Protein AF-0000000083226614 (afdb_homodimer)

Organism: NCBI:txid56615

Solvent-accessible surface area (backbone atoms only — not comparable to full-atom values): 117860 Å² total; per-residue (Å²): 135,81,72,76,72,75,91,71,61,39,68,37,59,48,90,74,32,33,77,34,69,35,83,46,102,81,40,79,36,72,7,38,76,22,44,64,67,56,41,52,57,59,54,60,73,67,62,75,85,72,86,78,82,86,83,80,86,72,86,83,85,83,72,85,82,83,82,82,84,81,75,95,75,78,76,83,79,73,79,79,79,78,76,85,76,79,77,75,87,82,70,89,75,77,75,97,85,63,54,74,43,87,24,65,88,64,47,77,82,81,68,59,80,87,43,48,75,39,50,53,55,46,49,56,50,46,44,38,38,56,75,66,53,44,50,71,67,56,48,34,51,48,41,53,49,48,52,51,47,52,49,46,48,31,47,74,72,40,66,90,55,66,86,71,63,80,78,61,67,67,43,69,69,56,41,36,54,76,66,65,23,68,68,72,70,46,62,25,30,17,24,81,83,60,34,37,70,39,78,59,84,56,82,69,78,58,63,75,42,44,32,62,46,63,64,43,89,84,42,90,59,69,58,72,61,43,68,22,38,43,59,42,68,60,64,72,72,77,78,76,62,84,85,66,54,58,60,40,78,36,56,70,27,50,37,44,32,35,52,63,68,61,52,48,35,50,47,43,43,34,85,65,42,71,60,40,45,48,50,61,76,72,57,74,94,63,84,62,22,66,32,48,79,59,3,49,52,54,60,58,40,54,44,89,91,41,92,52,36,40,63,77,40,87,48,42,40,39,24,35,39,32,49,53,71,43,35,72,54,44,50,47,67,39,60,26,29,31,27,45,36,34,37,30,43,63,40,33,51,78,40,50,24,76,37,64,59,50,45,43,64,37,32,31,45,54,53,55,55,75,72,49,49,71,29,43,40,41,65,43,41,70,59,52,54,51,44,55,49,25,51,76,32,33,29,33,49,32,31,54,92,35,66,82,28,52,60,34,28,41,44,76,60,33,44,41,35,51,66,72,51,44,22,34,57,64,16,38,37,52,81,87,34,51,29,36,48,74,56,33,68,48,43,58,89,52,49,70,64,65,66,82,78,77,53,55,66,50,47,63,68,62,50,53,48,48,34,50,52,41,59,65,40,92,43,71,68,52,30,52,50,44,27,56,71,68,18,43,41,80,29,61,56,69,73,38,90,83,61,44,75,54,70,32,55,60,75,29,46,53,58,33,42,44,62,30,46,48,44,46,42,43,60,71,50,42,28,57,43,48,79,76,64,59,84,76,91,72,89,79,81,81,87,75,88,76,90,78,74,91,74,83,76,72,73,79,72,79,72,80,73,74,81,80,77,84,69,74,68,58,58,58,56,49,59,58,60,58,67,61,61,85,69,66,81,74,80,70,81,78,76,81,74,83,43,60,80,76,81,84,85,82,82,85,84,73,84,66,82,73,67,77,60,70,47,72,59,43,56,65,64,63,85,71,73,57,62,47,62,69,68,67,76,50,67,58,64,70,62,43,69,55,81,70,62,78,64,89,83,65,73,57,49,45,73,65,58,49,49,51,50,31,49,49,59,70,58,40,34,51,36,83,72,53,70,73,63,66,67,53,68,40,43,74,50,57,34,82,78,50,61,63,32,52,47,44,41,51,66,48,50,50,55,48,50,51,52,53,28,45,73,69,74,56,55,67,58,65,69,59,47,52,30,52,49,22,45,42,36,27,48,48,52,52,54,24,63,51,38,41,74,62,54,29,52,52,34,51,54,27,46,39,49,23,53,50,47,47,39,70,76,34,72,88,55,77,63,54,72,40,58,52,59,56,71,47,48,46,61,47,30,51,38,42,10,19,44,57,76,56,31,52,65,68,57,53,50,50,50,53,57,53,63,64,52,86,70,86,85,42,73,64,51,41,43,53,54,41,50,48,48,50,40,26,40,18,40,47,60,49,54,47,64,40,86,80,45,52,70,73,51,46,58,49,42,51,70,73,37,75,53,75,65,54,75,58,80,65,80,52,74,64,40,70,53,58,66,72,60,46,53,50,47,50,52,50,47,36,69,75,41,66,88,47,44,66,35,52,65,84,64,58,59,89,66,74,88,53,87,66,56,43,69,47,67,58,39,27,29,69,42,64,63,45,64,55,96,91,36,67,39,25,14,38,83,76,33,56,15,34,10,24,32,31,28,53,56,96,89,37,84,42,40,29,36,25,67,40,31,33,34,57,69,43,60,40,64,79,61,79,66,54,34,33,37,27,37,38,37,45,69,52,73,51,82,48,69,90,48,71,60,59,48,55,32,42,34,40,82,49,92,54,75,47,78,46,47,63,84,34,51,72,45,58,19,31,41,32,64,79,97,49,34,36,36,35,43,73,63,66,60,75,59,77,44,74,136,84,64,76,76,74,93,71,62,40,69,40,60,49,91,74,32,36,77,33,67,37,82,46,102,73,42,77,38,70,8,41,75,25,43,63,69,58,40,50,53,57,51,57,72,66,61,73,88,79,81,87,76,89,83,86,86,72,79,87,74,81,85,76,81,81,80,82,84,80,74,93,75,73,76,80,75,74,80,79,78,78,78,84,75,79,78,78,87,83,68,90,74,75,75,96,84,63,54,74,45,87,25,65,89,64,49,76,83,81,71,61,81,89,43,49,74,40,52,51,57,45,50,56,51,46,44,38,38,57,75,67,52,44,50,71,67,57,49,34,52,48,42,53,50,47,52,52,48,51,50,47,49,32,47,74,72,38,66,87,55,64,84,72,64,78,77,61,68,66,43,68,69,57,41,36,55,76,68,66,22,69,66,72,70,47,64,26,31,18,25,81,83,59,34,39,70,39,79,60,84,56,82,69,77,58,66,76,44,42,33,63,48,64,57,45,88,84,41,89,56,69,57,73,61,42,68,22,40,43,59,42,66,63,67,73,70,78,78,78,62,83,86,68,54,58,60,40,79,36,55,70,29,51,38,44,33,35,52,64,67,61,52,49,36,48,49,42,44,35,84,66,43,71,60,41,45,48,50,60,76,72,56,72,93,62,86,60,22,66,31,46,78,59,4,51,50,54,60,56,38,56,45,89,91,42,91,50,37,39,64,77,40,89,48,44,41,40,26,34,38,32,48,53,71,43,33,71,53,45,51,46,70,39,61,26,29,30,27,45,37,33,38,31,43,63,40,33,51,80,41,49,24,77,37,63,60,49,44,43,62,38,30,32,45,55,52,54,54,75,71,51,48,70,28,44,40,41,64,44,43,69,60,53,54,52,44,54,48,25,52,77,32,33,31,34,48,32,31,56,91,34,66,82,28,52,61,35,27,38,43,76,59,34,44,40,34,51,66,72,50,44,20,35,56,64,17,39,38,53,80,88,33,51,32,36,47,73,54,33,70,48,41,55,88,52,48,69,62,63,67,81,78,78,54,56,65,51,45,63,67,62,49,53,50,46,34,50,52,41,60,65,41,90,42,70,68,53,29,51,50,44,26,56,72,68,17,43,41,78,29,61,57,68,72,39,90,82,59,44,75,55,70,32,55,62,75,28,48,54,57,33,42,43,62,30,45,47,44,46,43,43,60,72,49,42,27,58,42,47,79,77,65,60,85,77,93,74,91,83,81,79,87,74,86,73,87,72,82,78,77,84,76,71,72,76,73,78,69,80,69,74,82,75,83,73,83,68,82,50,69,38,73,46,64,60,62,51,72,79,58,78,75,68,82,68,80,74,83,74,75,85,62,81,40,45,58,34,26,75,34,81,79,86,88,79,86,71,84,76,69,78,64,72,45,72,55,38,56,66,65,64,84,68,73,58,61,46,62,67,67,66,75,50,68,59,63,71,63,44,70,52,81,71,61,78,64,88,82,66,74,58,50,44,73,65,57,49,50,51,50,32,50,49,59,69,59,40,35,51,35,82,81,53,72,71,65,65,65,53,69,37,44,76,50,58,34,82,79,51,61,61,32,53,47,45,42,49,65,47,50,50,54,48,52,50,52,52,27,44,72,68,74,56,54,67,59,65,68,58,47,52,30,51,50,22,46,42,36,28,48,49,52,51,52,22,62,49,36,41,74,63,54,29,53,52,35,51,54,27,47,39,48,22,52,48,47,47,39,69,75,34,71,89,56,79,61,54,71,41,58,52,60,56,70,48,46,45,60,47,29,53,38,41,10,18,42,57,74,56,31,52,66,68,56,51,50,50,49,53,58,52,64,64,52,86,69,87,84,41,72,62,52,40,42,53,54,40,50,48,48,50,41,24,41,19,41,47,61,48,54,46,64,41,88,79,48,54,69,72,50,44,58,48,43,51,69,72,38,75,51,74,64,51,75,55,80,67,78,51,74,66,39,76,54,57,67,71,60,46,51,50,48,51,52,49,46,37,69,75,33,66,52,16,44,67,36,53,46,84,67,57,61,86,71,72,89,54,77,50,36,9,21,47,55,53,39,27,30,70,42,62,63,46,62,56,95,93,35,66,39,25,15,40,82,74,33,57,15,32,10,23,31,32,29,51,58,96,87,37,85,42,40,28,36,25,67,39,30,35,33,58,71,43,94,82,64,78,60,79,69,52,34,32,38,28,37,37,37,46,68,53,75,52,85,47,68,90,46,73,61,60,49,56,30,43,35,42,80,49,92,56,74,45,76,46,48,63,84,35,51,71,44,58,19,31,43,32,63,89,95,50,28,37,35,37,44,79,64,61,62,72,62,78,47,61

Secondary structure (DSSP, 8-state):
------TTEEEE-STTTTT-EEEETTEEEESEEEEHHHHHHHHHTT-------------------------------------------------TTPPEE--GGGS-----GGGHHHHHHHHHHHHHHHTS---HHHHHHHHHHHHHHHHHHHHHH-GGGGGGSPPPPS-HHHHHHHTT-PPP-EEEEE-TTT--EEES-S----S--B------TT--S-----B-EEEEE----SSS-GGG--EEEEESSEEEE--HHHHHHHHTTSTTHHHHHTGGGG----SSB-SGGGSHHHHH-B-TT-SSBGGGSTTEEEEEEEEEEEETTTTSS---EEEEEEEEETTS-HHHHTSGGGEEEEEEE--SSPPPHHHHHHHTHHHHHHHHHHHH-EEES--SS-TT-EEEEEEEEEEES-HHHHHHHHTB--TTSTT--SSB---GGGTT---TT-SPBP-HHHHHHHHHHHHH-SSHHHHHHHHHHHSB---GGGGSTT--TTTSB---HIIIIIIIIIHHIIIIII--SGGGTS--------S------------------------TTHHHHHHHHHTTTTT---------------------------------------S-----------TTTTT--------TTS----HHHHHHHHHHHHHEE--TTSPPPPTTTTSGGG-PPPHHHHHHIIIIIHHHHHHHHHHTT-PPPHHHHHHHHHHHHHHHHHT-S-B-HHHHHHHHHHHHHHHHHHHHH-TTSPPPHHHHHHTTHHHHHHHHS-GGGG-SHHHHHHHHHHHTS---S-TTTHHHHHHHHHHHHHHHHHHTT-TTS-HHHHHHHHHHTT----GGG--PPPEEPPHHHHHHHHHHHHHH-TTSEEE-TTT--S----TTEEEPPSEEEE-SEEEETTEEEE-TTT-HHHHEEEEEETTEEEEEEEEEEEEE--TT--S-S-EEEEEEEEE-S-S-TT-GGG-EEEEEE-S--EEEEGGGEEEE-EEE-TTSEEEE----------/------TTEEEE-STTTTT-EEEETTEEEESEEEEHHHHHHHHHHS-------------------------------------------------TTPPEEP-GGGS-----GGGHHHHHHHHHHHHHHHTS---HHHHHHHHHHHHHHHHHHHHHH-GGGGGGSPPPPS-HHHHHHHTT-PPP-EEEEE-TTT--EEES-S----S--B------TT--S-----B-EEEEE----SSS-GGG--EEEEESSEEEE--HHHHHHHHTTSTTHHHHHTGGGG----SSB-SGGGSHHHHH-B-TT-SSBGGGSTTEEEEEEEEEEEETTTTSS---EEEEEEEEETTS-HHHHTSGGGEEEEEEE--SSPPPHHHHHHHTHHHHHHHHHHHH-EEES--SS-TT-EEEEEEEEEEES-HHHHHHHHTB--TTSTT--SSB---GGGTT---TT-SPBP-HHHHHHHHHHHHH-SSHHHHHHHHHHHSB---GGGGSTT--TTTSB---HIIIIIIIIIHHIIIIII--SGGGTS--------S-S-----------------------S-SSSHHHHSTTSTT---------------------------------------S-----------TTTTT--------TTS----HHHHHHHHHHHHH-B--TTSPPPPTTTTSGGG-PPPHHHHHHIIIIIHHHHHHHHHHTT-PPPHHHHHHHHHHHHHHHHHT-S-B-HHHHHHHHHHHHHHHHHHHHH-TTSPPPHHHHHHTTHHHHHHHHS-GGGG-SHHHHHHHHHHHTS---S-TTTHHHHHHHHHHHHHHHHHHTT-TTS-HHHHHHHHHHTT---------PPPEEPPHHHHHHHHHHHHHH-TTSEEEETTT--S----TTEEEEPSEEEE-SEEEETTEEEE-TTT-STTTEEEEEETTEEEEEEEEEEEEE--TT--S-S-EEEEEEEEEE--S-TT-GGG-EEEEEE-S--EEEEGGGEEEE-EEE-TTSEEEE----------

InterPro domains:
  IPR004242 Transposon, En/Spm-like [PF02992] (293-446)

pLDDT: mean 72.17, std 26.36, range [15.43, 97.94]

Sequence (2052 aa):
MSSSIPRGYVICTCLTCGTKQFMTPNGLRQGVPFTKNKYELHMNKSIPSQATNEIDERNRSNQTYPYKRNSSQNLIQTMPYKIQSSSIPTAPEPSPGIPIFQTEKWANYSWKQNDRHVVFPMVFTSILSLCHKVSRESARFLIESLNIQNKIVISELSPNSIHQLGQIPLSTSTIFDQLNLNPDLDIYACCPDCLYLVGLEREINDPDITCQRHLQRYDLDGPCHSQIGKMKISTNIKEKPREAQESKFEAIQHFVYQPFKSWLGRFLQQPGIEEDISIHLQRGSRSIMTDIWDGYIWKQFTGKNESQPFLSKAGNLAFALYIDWFNAFGKSSRKASLGTLILVCLNLPPEKRLKPENVYVAGILPGPKEPTGTQLNNLLLPLIQELKELWEGVYFSQTFKFPQGTKIRVAMLTVIADLPAIRKIAGFKSHSGTMFCNFCTISKEDRNTVQPFSWRSRNFREHKENIARWLNATSNTQREKIFKETGARYSILEELPYWDPTRMINLDIMHNMILGALKDHAENKLRIAEKDWKDNPRKSKSSDGESSEDSDTEEEIFYHYTEKVIDSRAARILRREAAADLHNLPAKRVSQNPLANTSQHTPSQKGRPVLPPTSNLTERYHDDLDFVPISVDNPSSENQEGYHQSSSDHFKFNPQLLNDLRELIKQTSIPSDWTRVPKNIGEKSHGSLKAAEWLILYKLYIPMLMIIKEKESDPFPEDIFQNTFHLISSLNISTSWTTNSQSGTDFTRHWAKYRQISKEMYPDVDAKPNHHMSTHIPELNMRWGPSPCSATWAYERLNGIFSSFGNNNSVDQIPLTILQNICRLSNLKSLVKYPTAPPEVKQLSSFLEISESSSDDYLGTPIKAEVSIYKCFVEYLRNLNPSIHWLSSYQVNYQGDNPENFVVSPWWIYHPTINWKKKTFTTYEKHQGNSIICYYDQGSSNFGKILAIFTVNDPYKKIKGYFMVINPFDINDSFFPEWPNLNIYQARPTSHQVIIKCEDIDCHCALYMKNGFFLLTKLYLSFFSEMSSSIPRGYVICTCLTCGTKQFMTPNGLRQGVPFTKNKYELHMNKSIPSQATNEIDERNRSNQTYPYKRNSSQNLIQTMPYKIQSSSIPTAPEPSPGIPIFQTEKWANYSWKQNDRHVVFPMVFTSILSLCHKVSRESARFLIESLNIQNKIVISELSPNSIHQLGQIPLSTSTIFDQLNLNPDLDIYACCPDCLYLVGLEREINDPDITCQRHLQRYDLDGPCHSQIGKMKISTNIKEKPREAQESKFEAIQHFVYQPFKSWLGRFLQQPGIEEDISIHLQRGSRSIMTDIWDGYIWKQFTGKNESQPFLSKAGNLAFALYIDWFNAFGKSSRKASLGTLILVCLNLPPEKRLKPENVYVAGILPGPKEPTGTQLNNLLLPLIQELKELWEGVYFSQTFKFPQGTKIRVAMLTVIADLPAIRKIAGFKSHSGTMFCNFCTISKEDRNTVQPFSWRSRNFREHKENIARWLNATSNTQREKIFKETGARYSILEELPYWDPTRMINLDIMHNMILGALKDHAENKLRIAEKDWKDNPRKSKSSDGESSEDSDTEEEIFYHYTEKVIDSRAARILRREAAADLHNLPAKRVSQNPLANTSQHTPSQKGRPVLPPTSNLTERYHDDLDFVPISVDNPSSENQEGYHQSSSDHFKFNPQLLNDLRELIKQTSIPSDWTRVPKNIGEKSHGSLKAAEWLILYKLYIPMLMIIKEKESDPFPEDIFQNTFHLISSLNISTSWTTNSQSGTDFTRHWAKYRQISKEMYPDVDAKPNHHMSTHIPELNMRWGPSPCSATWAYERLNGIFSSFGNNNSVDQIPLTILQNICRLSNLKSLVKYPTAPPEVKQLSSFLEISESSSDDYLGTPIKAEVSIYKCFVEYLRNLNPSIHWLSSYQVNYQGDNPENFVVSPWWIYHPTINWKKKTFTTYEKHQGNSIICYYDQGSSNFGKILAIFTVNDPYKKIKGYFMVINPFDINDSFFPEWPNLNIYQARPTSHQVIIKCEDIDCHCALYMKNGFFLLTKLYLSFFSE

Foldseek 3Di:
DDQDDPPFWDFACPPVQQCDWDQGPVGTHGGDTHGPVRNVVVVVVPDPPDPDDDDDPDDDDCPDDDPDPDDPDDDDPPPDPDDDDDCDDDPPDPPPPFAEDELCVLADPDDPPVQCLQLVLLQVLLCCCQVVVDDQVVSLVVLVVSLVVVQVVCCVPPVVCSPPHDGHDNGNVVSLVSRVLFADKFKWQAQPPLGFTDGQPDPCVDQFDFAQVDPDLQDLDGGPRGGFWGFDQPPPPPDDDPVPSGRDTDGPFMWMFGQPVRLVSNLLQFPCNLVQLCVLLVPDADQKFQFLSNFPCVQACPADVDPHHQSNDRQEWEKEWEKDWFALVFPDPDAAIKMWTKIWTRSGALLCGLPLLGIDTGFMHFMRDDHALSSVLNSCVSVLVVLQSLQVWYWYCQGNVRRRTDIHHYYYQEYFYALVVLCSQQFFDDLPAQQHDLFWRHGPVCQLPLDPPPTGTDDQVVLVVLAVQLSPDNDPVSNVVSCRVRRGYDHNQVVRPSDRSNQRYFHFCLCLQQVHVLVCCVCAAANLAPVVPDDDPPDDDDDDDDPDDPDPPPPDPPPPPDDDPDDCVVVVVPVVVPVVPVPDDDQDPDDDDQDDADDDDDDDCPDQPPDRQQNCPQPPPPDQSPRPGPPPVPVVVVPPPRCVVVDPPGHYDDPVLSVVLLVQLVQKAAFPLADHADSNPNYCVSPDDHSRNSLCCLLPRVVVSQLVCVVVVNHDDPLSVLLSLLSNLLVLLQQDSIDRLVSLVSNSVSLSSNSVSVCVSPVPDDDRPSSSNSNCSSVSCNRRNRSNNSHCQSVVVVVSSLSPNDDPPPSSCSRVVSVRSSSSVSSSLSSLSDPPDDPSSVVCNCVVVVDQPWVPPPVAFWTFADPVVQVQVQVVVCVVDVQAAEDEPVPPDVDDPPVRYDYFDRTKGWDQWTQDSNGIAGACVVGVNRFWFWFDDPRDTWIWGWHIKIAGPDSNCPGDAIKTKTFTWDWDDDPCPVRVSSQKTFTDTDDDIHMDGPSGTDGTWMFRPPPTTITRHPPVCSDNSD/DDQDDPPQWDFACPPVQQCDWDQGPVGTDGGHTHGVVVNVVVVVVPDDPDDPDPDDDDDPDDDPDDPDPDDPPDDDPPPDPPDPDDCDDDPPDPPPPFAEDELCVLADPDDPPVQCLQLVLLQVLLCCCQVVVDDQVVSLVVLVVSLVVVQVVCCVPPVVCSPPHDGHDNGNVVSLVSRVLFADKFKWQAQPPLGFTDGQPDPCVDQFDFAQVPQDLARLDGGPRGGFWGFDQPPPPPDDDPVPSGRDTDGPFMWMFGQPVRLVSNLLQFPCNLVQLCVLLVPDADQWFQFLSNFPCNQACPADVDPHHQSNDRQEWEKEWEKDWFALVFPDPDAAIKMWTKIWTRSGALLCGLPLLGIDTGFMHFMRDDHALSSVLNSCVSVLVVLQSLQVWHWYCQGNVRRRTDIHHYYYQEYFYALVVLCSQQFFDDQVAQQHDLFFRHGPVCQLPLDFPPTGTDDQVVQVVLAVQLSPDNDPVSNVVSCRVRRGYDHNQVVRPSDRSNQRYFHFCLCLQQVHVLVCCVCAAANLAPVVPDDDPPDDDDPDDDPDPDDPPPPDPPPPPPDDPDDPVPPPCPVVPPPVVVVDDPPDQDDQFPFDFWADFDDDDPDQPDDRQLNCPQPCPDDQSPRPGPPPVPVVVVPPPRCVVVDPPGHYDDPVLSVVLLVQLVQKAAFPLADHADSNPNYCVSPDDHSRNSLCCLLPRVVVSQLVCVVVVNHDDPLSVLLSLLSNLLVLLQQDSIDRLVSLVSNSVSLSSNSVSVCVSPVPDRDRPSSSNSNCSSVSCNRRNRSNNSHCVSVVVVVSSLSPNDDPPPSSCSRVVSVRSSSSVSSSLSSLSDPPDDPSSVVCNCVVVVDQPWVPPPVAFWDFADPVVQVQVQVVVCVVGVRMAEDESVPPDPDDPPNRRGGFRRTKGWDQWTQDSNGIAGACVVGVNRFWFWFDDPNDTWIWGWHIKIAGPDPVCPGDAIKTKTFTWDWDPDPPPVRVSSQWTFTDTDDDIHMDGPSGTDGTWMFRPDPTTTTRHPPVCSDDSD

Structure (mmCIF, N/CA/C/O backbone):
data_AF-0000000083226614-model_v1
#
loop_
_entity.id
_entity.type
_entity.pdbx_description
1 polymer 'Transposase domain-containing protein'
#
loop_
_atom_site.group_PDB
_atom_site.id
_atom_site.type_symbol
_atom_site.label_atom_id
_atom_site.label_alt_id
_atom_site.label_comp_id
_atom_site.label_asym_id
_atom_site.label_entity_id
_atom_site.label_seq_id
_atom_site.pdbx_PDB_ins_code
_atom_site.Cartn_x
_atom_site.Cartn_y
_atom_site.Cartn_z
_atom_site.occupancy
_atom_site.B_iso_or_equiv
_atom_site.auth_seq_id
_atom_site.auth_comp_id
_atom_site.auth_asym_id
_atom_site.auth_atom_id
_atom_site.pdbx_PDB_model_num
ATOM 1 N N . MET A 1 1 ? 6.727 52.344 -52.844 1 20 1 MET A N 1
ATOM 2 C CA . MET A 1 1 ? 7.195 51.062 -52.281 1 20 1 MET A CA 1
ATOM 3 C C . MET A 1 1 ? 7.742 51.281 -50.875 1 20 1 MET A C 1
ATOM 5 O O . MET A 1 1 ? 8.938 51.5 -50.688 1 20 1 MET A O 1
ATOM 9 N N . SER A 1 2 ? 7.191 51.844 -50.188 1 21.81 2 SER A N 1
ATOM 10 C CA . SER A 1 2 ? 7.453 52.438 -48.875 1 21.81 2 SER A CA 1
ATOM 11 C C . SER A 1 2 ? 7.832 51.375 -47.844 1 21.81 2 SER A C 1
ATOM 13 O O . SER A 1 2 ? 7.176 50.344 -47.75 1 21.81 2 SER A O 1
ATOM 15 N N . SER A 1 3 ? 9.141 51.312 -47.469 1 28.08 3 SER A N 1
ATOM 16 C CA . SER A 1 3 ? 10.109 50.438 -46.781 1 28.08 3 SER A CA 1
ATOM 17 C C . SER A 1 3 ? 9.719 50.25 -45.312 1 28.08 3 SER A C 1
ATOM 19 O O . SER A 1 3 ? 10.203 50.969 -44.438 1 28.08 3 SER A O 1
ATOM 21 N N . SER A 1 4 ? 8.609 49.906 -44.906 1 28.41 4 SER A N 1
ATOM 22 C CA . SER A 1 4 ? 8.086 50.219 -43.594 1 28.41 4 SER A CA 1
ATOM 23 C C . SER A 1 4 ? 8.797 49.406 -42.5 1 28.41 4 SER A C 1
ATOM 25 O O . SER A 1 4 ? 9.102 48.219 -42.688 1 28.41 4 SER A O 1
ATOM 27 N N . ILE A 1 5 ? 9.531 49.969 -41.594 1 33.97 5 ILE A N 1
ATOM 28 C CA . ILE A 1 5 ? 10.242 49.594 -40.406 1 33.97 5 ILE A CA 1
ATOM 29 C C . ILE A 1 5 ? 9.328 48.719 -39.5 1 33.97 5 ILE A C 1
ATOM 31 O O . ILE A 1 5 ? 8.18 49.094 -39.25 1 33.97 5 ILE A O 1
ATOM 35 N N . PRO A 1 6 ? 9.508 47.531 -39.406 1 36.56 6 PRO A N 1
ATOM 36 C CA . PRO A 1 6 ? 8.539 46.781 -38.625 1 36.56 6 PRO A CA 1
ATOM 37 C C . PRO A 1 6 ? 8.258 47.438 -37.25 1 36.56 6 PRO A C 1
ATOM 39 O O . PRO A 1 6 ? 9.141 48.094 -36.688 1 36.56 6 PRO A O 1
ATOM 42 N N . ARG A 1 7 ? 7.172 47.562 -36.562 1 39.53 7 ARG A N 1
ATOM 43 C CA . ARG A 1 7 ? 6.598 48.156 -35.375 1 39.53 7 ARG A CA 1
ATOM 44 C C . ARG A 1 7 ? 7.172 47.5 -34.094 1 39.53 7 ARG A C 1
ATOM 46 O O . ARG A 1 7 ? 7.246 46.281 -34 1 39.53 7 ARG A O 1
ATOM 53 N N . GLY A 1 8 ? 8.023 48.281 -33.188 1 41.53 8 GLY A N 1
ATOM 54 C CA . GLY A 1 8 ? 8.422 48.125 -31.781 1 41.53 8 GLY A CA 1
ATOM 55 C C . GLY A 1 8 ? 9.922 48.156 -31.594 1 41.53 8 GLY A C 1
ATOM 56 O O . GLY A 1 8 ? 10.414 47.906 -30.484 1 41.53 8 GLY A O 1
ATOM 57 N N . TYR A 1 9 ? 10.75 48.25 -32.562 1 52.81 9 TYR A N 1
ATOM 58 C CA . TYR A 1 9 ? 12.188 48.438 -32.438 1 52.81 9 TYR A CA 1
ATOM 59 C C . TYR A 1 9 ? 12.555 49.906 -32.438 1 52.81 9 TYR A C 1
ATOM 61 O O . TYR A 1 9 ? 11.898 50.719 -33.094 1 52.81 9 TYR A O 1
ATOM 69 N N . VAL A 1 10 ? 13.383 50.344 -31.531 1 60.44 10 VAL A N 1
ATOM 70 C CA . VAL A 1 10 ? 14.008 51.656 -31.547 1 60.44 10 VAL A CA 1
ATOM 71 C C . VAL A 1 10 ? 15.43 51.531 -32.094 1 60.44 10 VAL A C 1
ATOM 73 O O . VAL A 1 10 ? 16.172 50.625 -31.719 1 60.44 10 VAL A O 1
ATOM 76 N N . ILE A 1 11 ? 15.781 52.281 -33.062 1 62.53 11 ILE A N 1
ATOM 77 C CA . ILE A 1 11 ? 17.125 52.312 -33.656 1 62.53 11 ILE A CA 1
ATOM 78 C C . ILE A 1 11 ? 18.031 53.188 -32.812 1 62.53 11 ILE A C 1
ATOM 80 O O . ILE A 1 11 ? 17.797 54.406 -32.688 1 62.53 11 ILE A O 1
ATOM 84 N N . CYS A 1 12 ? 18.922 52.719 -31.953 1 59.62 12 CYS A N 1
ATOM 85 C CA . CYS A 1 12 ? 19.891 53.469 -31.172 1 59.62 12 CYS A CA 1
ATOM 86 C C . CYS A 1 12 ? 21.031 53.969 -32.062 1 59.62 12 CYS A C 1
ATOM 88 O O . CYS A 1 12 ? 21.656 53.188 -32.781 1 59.62 12 CYS A O 1
ATOM 90 N N . THR A 1 13 ? 21.172 55.281 -32.188 1 62.84 13 THR A N 1
ATOM 91 C CA . THR A 1 13 ? 22.203 55.938 -33 1 62.84 13 THR A CA 1
ATOM 92 C C . THR A 1 13 ? 23.219 56.625 -32.094 1 62.84 13 THR A C 1
ATOM 94 O O . THR A 1 13 ? 23.797 57.656 -32.469 1 62.84 13 THR A O 1
ATOM 97 N N . CYS A 1 14 ? 23.234 56.094 -30.766 1 52.72 14 CYS A N 1
ATOM 98 C CA . CYS A 1 14 ? 24.141 56.75 -29.812 1 52.72 14 CYS A CA 1
ATOM 99 C C . CYS A 1 14 ? 25.594 56.656 -30.297 1 52.72 14 CYS A C 1
ATOM 101 O O . CYS A 1 14 ? 25.875 56.031 -31.312 1 52.72 14 CYS A O 1
ATOM 103 N N . LEU A 1 15 ? 26.516 57.188 -29.641 1 63.03 15 LEU A N 1
ATOM 104 C CA . LEU A 1 15 ? 27.906 57.375 -30.078 1 63.03 15 LEU A CA 1
ATOM 105 C C . LEU A 1 15 ? 28.531 56.062 -30.469 1 63.03 15 LEU A C 1
ATOM 107 O O . LEU A 1 15 ? 29.375 56 -31.375 1 63.03 15 LEU A O 1
ATOM 111 N N . THR A 1 16 ? 28.062 55 -29.797 1 61.47 16 THR A N 1
ATOM 112 C CA . THR A 1 16 ? 28.656 53.688 -30 1 61.47 16 THR A CA 1
ATOM 113 C C . THR A 1 16 ? 27.906 52.906 -31.062 1 61.47 16 THR A C 1
ATOM 115 O O . THR A 1 16 ? 28.516 52.219 -31.891 1 61.47 16 THR A O 1
ATOM 118 N N . CYS A 1 17 ? 26.531 52.969 -31.047 1 58.41 17 CYS A N 1
ATOM 119 C CA . CYS A 1 17 ? 25.656 52.219 -31.938 1 58.41 17 CYS A CA 1
ATOM 120 C C . CYS A 1 17 ? 25.641 52.844 -33.344 1 58.41 17 CYS A C 1
ATOM 122 O O . CYS A 1 17 ? 25.453 52.125 -34.312 1 58.41 17 CYS A O 1
ATOM 124 N N . GLY A 1 18 ? 25.734 54.188 -33.25 1 61.69 18 GLY A N 1
ATOM 125 C CA . GLY A 1 18 ? 25.656 54.969 -34.469 1 61.69 18 GLY A CA 1
ATOM 126 C C . GLY A 1 18 ? 26.672 54.531 -35.531 1 61.69 18 GLY A C 1
ATOM 127 O O . GLY A 1 18 ? 26.484 54.812 -36.719 1 61.69 18 GLY A O 1
ATOM 128 N N . THR A 1 19 ? 27.797 54.156 -34.938 1 64.44 19 THR A N 1
ATOM 129 C CA . THR A 1 19 ? 28.891 53.844 -35.844 1 64.44 19 THR A CA 1
ATOM 130 C C . THR A 1 19 ? 28.656 52.469 -36.5 1 64.44 19 THR A C 1
ATOM 132 O O . THR A 1 19 ? 29.406 52.062 -37.375 1 64.44 19 THR A O 1
ATOM 135 N N . LYS A 1 20 ? 27.656 51.75 -35.906 1 65.38 20 LYS A N 1
ATOM 136 C CA . LYS A 1 20 ? 27.375 50.406 -36.406 1 65.38 20 LYS A CA 1
ATOM 137 C C . LYS A 1 20 ? 26.234 50.406 -37.406 1 65.38 20 LYS A C 1
ATOM 139 O O . LYS A 1 20 ? 25.422 51.344 -37.406 1 65.38 20 LYS A O 1
ATOM 144 N N . GLN A 1 21 ? 26.312 49.594 -38.281 1 63.88 21 GLN A N 1
ATOM 145 C CA . GLN A 1 21 ? 25.312 49.562 -39.344 1 63.88 21 GLN A CA 1
ATOM 146 C C . GLN A 1 21 ? 24.5 48.25 -39.281 1 63.88 21 GLN A C 1
ATOM 148 O O . GLN A 1 21 ? 25.016 47.219 -38.875 1 63.88 21 GLN A O 1
ATOM 153 N N . PHE A 1 22 ? 23.172 48.312 -39.156 1 58.03 22 PHE A N 1
ATOM 154 C CA . PHE A 1 22 ? 22.453 47.062 -39.188 1 58.03 22 PHE A CA 1
ATOM 155 C C . PHE A 1 22 ? 21.625 46.969 -40.469 1 58.03 22 PHE A C 1
ATOM 157 O O . PHE A 1 22 ? 21.234 47.969 -41.031 1 58.03 22 PHE A O 1
ATOM 164 N N . MET A 1 23 ? 21.5 45.719 -41.031 1 57 23 MET A N 1
ATOM 165 C CA . MET A 1 23 ? 20.906 45.531 -42.375 1 57 23 MET A CA 1
ATOM 166 C C . MET A 1 23 ? 19.391 45.406 -42.281 1 57 23 MET A C 1
ATOM 168 O O . MET A 1 23 ? 18.875 44.656 -41.438 1 57 23 MET A O 1
ATOM 172 N N . THR A 1 24 ? 18.578 46.344 -42.688 1 47.16 24 THR A N 1
ATOM 173 C CA . THR A 1 24 ? 17.125 46.281 -42.875 1 47.16 24 THR A CA 1
ATOM 174 C C . THR A 1 24 ? 16.781 45.781 -44.281 1 47.16 24 THR A C 1
ATOM 176 O O . THR A 1 24 ? 17.609 45.812 -45.188 1 47.16 24 THR A O 1
ATOM 179 N N . PRO A 1 25 ? 15.586 45.125 -44.406 1 49.62 25 PRO A N 1
ATOM 180 C CA . PRO A 1 25 ? 15.195 44.75 -45.781 1 49.62 25 PRO A CA 1
ATOM 181 C C . PRO A 1 25 ? 15.359 45.906 -46.75 1 49.62 25 PRO A C 1
ATOM 183 O O . PRO A 1 25 ? 15.57 45.688 -47.969 1 49.62 25 PRO A O 1
ATOM 186 N N . ASN A 1 26 ? 15.266 47.25 -46.312 1 51.69 26 ASN A N 1
ATOM 187 C CA . ASN A 1 26 ? 15.266 48.406 -47.188 1 51.69 26 ASN A CA 1
ATOM 188 C C . ASN A 1 26 ? 16.641 49.062 -47.25 1 51.69 26 ASN A C 1
ATOM 190 O O . ASN A 1 26 ? 16.781 50.156 -47.781 1 51.69 26 ASN A O 1
ATOM 194 N N . GLY A 1 27 ? 17.672 48.562 -46.75 1 51.41 27 GLY A N 1
ATOM 195 C CA . GLY A 1 27 ? 19.047 49 -46.875 1 51.41 27 GLY A CA 1
ATOM 196 C C . GLY A 1 27 ? 19.781 49.031 -45.562 1 51.41 27 GLY A C 1
ATOM 197 O O . GLY A 1 27 ? 19.266 48.562 -44.531 1 51.41 27 GLY A O 1
ATOM 198 N N . LEU A 1 28 ? 21.125 49.469 -45.656 1 56.75 28 LEU A N 1
ATOM 199 C CA . LEU A 1 28 ? 22 49.594 -44.5 1 56.75 28 LEU A CA 1
ATOM 200 C C . LEU A 1 28 ? 21.547 50.781 -43.625 1 56.75 28 LEU A C 1
ATOM 202 O O . LEU A 1 28 ? 21.312 51.875 -44.125 1 56.75 28 LEU A O 1
ATOM 206 N N . ARG A 1 29 ? 21.078 50.562 -42.594 1 59.62 29 ARG A N 1
ATOM 207 C CA . ARG A 1 29 ? 20.75 51.719 -41.75 1 59.62 29 ARG A CA 1
ATOM 208 C C . ARG A 1 29 ? 21.734 51.812 -40.594 1 59.62 29 ARG A C 1
ATOM 210 O O . ARG A 1 29 ? 22.203 50.812 -40.062 1 59.62 29 ARG A O 1
ATOM 217 N N . GLN A 1 30 ? 22.25 53 -40.5 1 65.19 30 GLN A N 1
ATOM 218 C CA . GLN A 1 30 ? 23.172 53.312 -39.406 1 65.19 30 GLN A CA 1
ATOM 219 C C . GLN A 1 30 ? 22.5 53.156 -38.062 1 65.19 30 GLN A C 1
ATOM 221 O O . GLN A 1 30 ? 21.328 53.5 -37.875 1 65.19 30 GLN A O 1
ATOM 226 N N . GLY A 1 31 ? 23.078 52.531 -37.25 1 58.81 31 GLY A N 1
ATOM 227 C CA . GLY A 1 31 ? 22.578 52.438 -35.906 1 58.81 31 GLY A CA 1
ATOM 228 C C . GLY A 1 31 ? 22.297 51 -35.438 1 58.81 31 GLY A C 1
ATOM 229 O O . GLY A 1 31 ? 22.531 50.062 -36.188 1 58.81 31 GLY A O 1
ATOM 230 N N . VAL A 1 32 ? 22.219 50.688 -34.469 1 65.56 32 VAL A N 1
ATOM 231 C CA . VAL A 1 32 ? 21.984 49.344 -33.938 1 65.56 32 VAL A CA 1
ATOM 232 C C . VAL A 1 32 ? 20.531 49.219 -33.5 1 65.56 32 VAL A C 1
ATOM 234 O O . VAL A 1 32 ? 20.031 50.031 -32.719 1 65.56 32 VAL A O 1
ATOM 237 N N . PRO A 1 33 ? 19.484 48.531 -34.094 1 63.69 33 PRO A N 1
ATOM 238 C CA . PRO A 1 33 ? 18.078 48.469 -33.688 1 63.69 33 PRO A CA 1
ATOM 239 C C . PRO A 1 33 ? 17.891 47.781 -32.344 1 63.69 33 PRO A C 1
ATOM 241 O O . PRO A 1 33 ? 18.438 46.688 -32.094 1 63.69 33 PRO A O 1
ATOM 244 N N . PHE A 1 34 ? 17.453 48.469 -31.312 1 58.88 34 PHE A N 1
ATOM 245 C CA . PHE A 1 34 ? 17.219 48.031 -29.953 1 58.88 34 PHE A CA 1
ATOM 246 C C . PHE A 1 34 ? 15.727 47.812 -29.703 1 58.88 34 PHE A C 1
ATOM 248 O O . PHE A 1 34 ? 14.891 48.5 -30.281 1 58.88 34 PHE A O 1
ATOM 255 N N . THR A 1 35 ? 15.016 46.969 -29.016 1 57 35 THR A N 1
ATOM 256 C CA . THR A 1 35 ? 13.672 47.125 -28.469 1 57 35 THR A CA 1
ATOM 257 C C . THR A 1 35 ? 13.625 48.281 -27.469 1 57 35 THR A C 1
ATOM 259 O O . THR A 1 35 ? 14.664 48.688 -26.938 1 57 35 THR A O 1
ATOM 262 N N . LYS A 1 36 ? 12.664 48.812 -26.969 1 50.03 36 LYS A N 1
ATOM 263 C CA . LYS A 1 36 ? 12.547 50 -26.125 1 50.03 36 LYS A CA 1
ATOM 264 C C . LYS A 1 36 ? 13.375 49.875 -24.859 1 50.03 36 LYS A C 1
ATOM 266 O O . LYS A 1 36 ? 14.109 50.781 -24.484 1 50.03 36 LYS A O 1
ATOM 271 N N . ASN A 1 37 ? 13.305 48.688 -24.375 1 46.28 37 ASN A N 1
ATOM 272 C CA . ASN A 1 37 ? 13.953 48.5 -23.078 1 46.28 37 ASN A CA 1
ATOM 273 C C . ASN A 1 37 ? 15.469 48.375 -23.219 1 46.28 37 ASN A C 1
ATOM 275 O O . ASN A 1 37 ? 16.219 48.969 -22.438 1 46.28 37 ASN A O 1
ATOM 279 N N . LYS A 1 38 ? 15.898 47.781 -24.312 1 57.62 38 LYS A N 1
ATOM 280 C CA . LYS A 1 38 ? 17.344 47.656 -24.5 1 57.62 38 LYS A CA 1
ATOM 281 C C . LYS A 1 38 ? 17.969 49 -24.828 1 57.62 38 LYS A C 1
ATOM 283 O O . LYS A 1 38 ? 19.125 49.281 -24.453 1 57.62 38 LYS A O 1
ATOM 288 N N . TYR A 1 39 ? 17.203 49.75 -25.359 1 54.44 39 TYR A N 1
ATOM 289 C CA . TYR A 1 39 ? 17.641 51.094 -25.719 1 54.44 39 TYR A CA 1
ATOM 290 C C . TYR A 1 39 ? 17.891 51.938 -24.469 1 54.44 39 TYR A C 1
ATOM 292 O O . TYR A 1 39 ? 18.922 52.625 -24.375 1 54.44 39 TYR A O 1
ATOM 300 N N . GLU A 1 40 ? 16.953 51.781 -23.547 1 52.25 40 GLU A N 1
ATOM 301 C CA . GLU A 1 40 ? 17.062 52.562 -22.312 1 52.25 40 GLU A CA 1
ATOM 302 C C . GLU A 1 40 ? 18.297 52.156 -21.516 1 52.25 40 GLU A C 1
ATOM 304 O O . GLU A 1 40 ? 19 53.031 -20.984 1 52.25 40 GLU A O 1
ATOM 309 N N . LEU A 1 41 ? 18.625 50.969 -21.578 1 50.56 41 LEU A N 1
ATOM 310 C CA . LEU A 1 41 ? 19.781 50.469 -20.844 1 50.56 41 LEU A CA 1
ATOM 311 C C . LEU A 1 41 ? 21.078 50.938 -21.484 1 50.56 41 LEU A C 1
ATOM 313 O O . LEU A 1 41 ? 22.031 51.312 -20.781 1 50.56 41 LEU A O 1
ATOM 317 N N . HIS A 1 42 ? 21.047 51 -22.719 1 53.94 42 HIS A N 1
ATOM 318 C CA . HIS A 1 42 ? 22.219 51.5 -23.438 1 53.94 42 HIS A CA 1
ATOM 319 C C . HIS A 1 42 ? 22.5 52.969 -23.109 1 53.94 42 HIS A C 1
ATOM 321 O O . HIS A 1 42 ? 23.656 53.344 -22.875 1 53.94 42 HIS A O 1
ATOM 327 N N . MET A 1 43 ? 21.453 53.781 -23.016 1 46.56 43 MET A N 1
ATOM 328 C CA . MET A 1 43 ? 21.609 55.219 -22.766 1 46.56 43 MET A CA 1
ATOM 329 C C . MET A 1 43 ? 22.109 55.469 -21.359 1 46.56 43 MET A C 1
ATOM 331 O O . MET A 1 43 ? 22.844 56.438 -21.109 1 46.56 43 MET A O 1
ATOM 335 N N . ASN A 1 44 ? 21.562 54.75 -20.438 1 39.62 44 ASN A N 1
ATOM 336 C CA . ASN A 1 44 ? 21.875 55.094 -19.062 1 39.62 44 ASN A CA 1
ATOM 337 C C . ASN A 1 44 ? 23.359 54.875 -18.75 1 39.62 44 ASN A C 1
ATOM 339 O O . ASN A 1 44 ? 23.859 55.375 -17.734 1 39.62 44 ASN A O 1
ATOM 343 N N . LYS A 1 45 ? 24.062 53.938 -19.375 1 38.12 45 LYS A N 1
ATOM 344 C CA . LYS A 1 45 ? 25.469 53.75 -19.047 1 38.12 45 LYS A CA 1
ATOM 345 C C . LYS A 1 45 ? 26.266 55.031 -19.328 1 38.12 45 LYS A C 1
ATOM 347 O O . LYS A 1 45 ? 27.391 55.188 -18.828 1 38.12 45 LYS A O 1
ATOM 352 N N . SER A 1 46 ? 25.844 55.812 -20.266 1 30.22 46 SER A N 1
ATOM 353 C CA . SER A 1 46 ? 26.734 56.906 -20.625 1 30.22 46 SER A CA 1
ATOM 354 C C . SER A 1 46 ? 26.531 58.094 -19.688 1 30.22 46 SER A C 1
ATOM 356 O O . SER A 1 46 ? 27.109 59.156 -19.906 1 30.22 46 SER A O 1
ATOM 358 N N . ILE A 1 47 ? 25.297 58.25 -18.891 1 24.39 47 ILE A N 1
ATOM 359 C CA . ILE A 1 47 ? 25.156 59.594 -18.391 1 24.39 47 ILE A CA 1
ATOM 360 C C . ILE A 1 47 ? 26.094 59.812 -17.219 1 24.39 47 ILE A C 1
ATOM 362 O O . ILE A 1 47 ? 26.094 59.062 -16.25 1 24.39 47 ILE A O 1
ATOM 366 N N . PRO A 1 48 ? 27.047 60.656 -17.391 1 25.8 48 PRO A N 1
ATOM 367 C CA . PRO A 1 48 ? 27.953 61.25 -16.406 1 25.8 48 PRO A CA 1
ATOM 368 C C . PRO A 1 48 ? 27.219 61.938 -15.258 1 25.8 48 PRO A C 1
ATOM 370 O O . PRO A 1 48 ? 26.406 62.812 -15.492 1 25.8 48 PRO A O 1
ATOM 373 N N . SER A 1 49 ? 26.531 61.156 -14.32 1 22.61 49 SER A N 1
ATOM 374 C CA . SER A 1 49 ? 25.656 61.781 -13.32 1 22.61 49 SER A CA 1
ATOM 375 C C . SER A 1 49 ? 26.281 63 -12.727 1 22.61 49 SER A C 1
ATOM 377 O O . SER A 1 49 ? 27.344 62.938 -12.109 1 22.61 49 SER A O 1
ATOM 379 N N . GLN A 1 50 ? 26.062 64.188 -13.328 1 18.5 50 GLN A N 1
ATOM 380 C CA . GLN A 1 50 ? 26.281 65.562 -12.992 1 18.5 50 GLN A CA 1
ATOM 381 C C . GLN A 1 50 ? 25.672 65.938 -11.641 1 18.5 50 GLN A C 1
ATOM 383 O O . GLN A 1 50 ? 24.578 65.438 -11.305 1 18.5 50 GLN A O 1
ATOM 388 N N . ALA A 1 51 ? 26.406 66.562 -10.688 1 20.97 51 ALA A N 1
ATOM 389 C CA . ALA A 1 51 ? 26.344 67.188 -9.367 1 20.97 51 ALA A CA 1
ATOM 390 C C . ALA A 1 51 ? 25.281 68.25 -9.328 1 20.97 51 ALA A C 1
ATOM 392 O O . ALA A 1 51 ? 25.188 69 -8.352 1 20.97 51 ALA A O 1
ATOM 393 N N . THR A 1 52 ? 24.188 68.25 -10.312 1 18.97 52 THR A N 1
ATOM 394 C CA . THR A 1 52 ? 23.609 69.625 -10.359 1 18.97 52 THR A CA 1
ATOM 395 C C . THR A 1 52 ? 23.094 70 -8.984 1 18.97 52 THR A C 1
ATOM 397 O O . THR A 1 52 ? 22.844 69.188 -8.133 1 18.97 52 THR A O 1
ATOM 400 N N . ASN A 1 53 ? 22.5 71.312 -8.828 1 18.62 53 ASN A N 1
ATOM 401 C CA . ASN A 1 53 ? 22.109 72.5 -8.133 1 18.62 53 ASN A CA 1
ATOM 402 C C . ASN A 1 53 ? 20.859 72.312 -7.277 1 18.62 53 ASN A C 1
ATOM 404 O O . ASN A 1 53 ? 20.047 71.438 -7.57 1 18.62 53 ASN A O 1
ATOM 408 N N . GLU A 1 54 ? 20.641 73 -6.055 1 21.44 54 GLU A N 1
ATOM 409 C CA . GLU A 1 54 ? 20.016 73.188 -4.754 1 21.44 54 GLU A CA 1
ATOM 410 C C . GLU A 1 54 ? 18.531 73.562 -4.898 1 21.44 54 GLU A C 1
ATOM 412 O O . GLU A 1 54 ? 17.844 73.75 -3.902 1 21.44 54 GLU A O 1
ATOM 417 N N . ILE A 1 55 ? 17.844 73.375 -6.164 1 18.83 55 ILE A N 1
ATOM 418 C CA . ILE A 1 55 ? 16.734 74.312 -6.285 1 18.83 55 ILE A CA 1
ATOM 419 C C . ILE A 1 55 ? 15.734 74.062 -5.164 1 18.83 55 ILE A C 1
ATOM 421 O O . ILE A 1 55 ? 15.539 72.938 -4.73 1 18.83 55 ILE A O 1
ATOM 425 N N . ASP A 1 56 ? 14.992 75.125 -4.73 1 18.55 56 ASP A N 1
ATOM 426 C CA . ASP A 1 56 ? 14.102 75.875 -3.838 1 18.55 56 ASP A CA 1
ATOM 427 C C . ASP A 1 56 ? 12.695 75.312 -3.852 1 18.55 56 ASP A C 1
ATOM 429 O O . ASP A 1 56 ? 12.141 75.062 -4.918 1 18.55 56 ASP A O 1
ATOM 433 N N . GLU A 1 57 ? 12.188 74.688 -2.779 1 18.3 57 GLU A N 1
ATOM 434 C CA . GLU A 1 57 ? 11.078 73.875 -2.25 1 18.3 57 GLU A CA 1
ATOM 435 C C . GLU A 1 57 ? 9.75 74.625 -2.43 1 18.3 57 GLU A C 1
ATOM 437 O O . GLU A 1 57 ? 8.75 74.25 -1.797 1 18.3 57 GLU A O 1
ATOM 442 N N . ARG A 1 58 ? 9.75 75.812 -3.037 1 20.36 58 ARG A N 1
ATOM 443 C CA . ARG A 1 58 ? 8.578 76.688 -2.855 1 20.36 58 ARG A CA 1
ATOM 444 C C . ARG A 1 58 ? 7.305 75.938 -3.293 1 20.36 58 ARG A C 1
ATOM 446 O O . ARG A 1 58 ? 7.367 74.875 -3.824 1 20.36 58 ARG A O 1
ATOM 453 N N . ASN A 1 59 ? 6.48 76.438 -4.238 1 18.59 59 ASN A N 1
ATOM 454 C CA . ASN A 1 59 ? 5.07 76.812 -4.25 1 18.59 59 ASN A CA 1
ATOM 455 C C . ASN A 1 59 ? 4.207 75.688 -4.848 1 18.59 59 ASN A C 1
ATOM 457 O O . ASN A 1 59 ? 3.074 75.5 -4.418 1 18.59 59 ASN A O 1
ATOM 461 N N . ARG A 1 60 ? 4.449 75.125 -6.172 1 17.95 60 ARG A N 1
ATOM 462 C CA . ARG A 1 60 ? 3.508 75.188 -7.285 1 17.95 60 ARG A CA 1
ATOM 463 C C . ARG A 1 60 ? 2.506 74 -7.191 1 17.95 60 ARG A C 1
ATOM 465 O O . ARG A 1 60 ? 2.789 73 -6.574 1 17.95 60 ARG A O 1
ATOM 472 N N . SER A 1 61 ? 1.268 74.125 -8 1 18.73 61 SER A N 1
ATOM 473 C CA . SER A 1 61 ? -0.15 73.938 -8.297 1 18.73 61 SER A CA 1
ATOM 474 C C . SER A 1 61 ? -0.4 72.625 -9.047 1 18.73 61 SER A C 1
ATOM 476 O O . SER A 1 61 ? 0.019 72.5 -10.195 1 18.73 61 SER A O 1
ATOM 478 N N . ASN A 1 62 ? -0.15 71.562 -8.57 1 17.23 62 ASN A N 1
ATOM 479 C CA . ASN A 1 62 ? 0.037 70.188 -9.156 1 17.23 62 ASN A CA 1
ATOM 480 C C . ASN A 1 62 ? -1.211 69.75 -9.898 1 17.23 62 ASN A C 1
ATOM 482 O O . ASN A 1 62 ? -2.227 69.438 -9.273 1 17.23 62 ASN A O 1
ATOM 486 N N . GLN A 1 63 ? -1.506 70.188 -11.156 1 17.53 63 GLN A N 1
ATOM 487 C CA . GLN A 1 63 ? -2.609 70.062 -12.109 1 17.53 63 GLN A CA 1
ATOM 488 C C . GLN A 1 63 ? -2.82 68.688 -12.594 1 17.53 63 GLN A C 1
ATOM 490 O O . GLN A 1 63 ? -2.965 68.438 -13.789 1 17.53 63 GLN A O 1
ATOM 495 N N . THR A 1 64 ? -2.43 67.562 -12.062 1 17.44 64 THR A N 1
ATOM 496 C CA . THR A 1 64 ? -2.342 66.438 -12.93 1 17.44 64 THR A CA 1
ATOM 497 C C . THR A 1 64 ? -3.719 66 -13.469 1 17.44 64 THR A C 1
ATOM 499 O O . THR A 1 64 ? -4.727 66.188 -12.773 1 17.44 64 THR A O 1
ATOM 502 N N . TYR A 1 65 ? -3.891 65.625 -14.805 1 17.3 65 TYR A N 1
ATOM 503 C CA . TYR A 1 65 ? -4.844 65.438 -15.891 1 17.3 65 TYR A CA 1
ATOM 504 C C . TYR A 1 65 ? -5.789 64.25 -15.586 1 17.3 65 TYR A C 1
ATOM 506 O O . TYR A 1 65 ? -5.406 63.312 -14.906 1 17.3 65 TYR A O 1
ATOM 514 N N . PRO A 1 66 ? -7.184 64.188 -15.992 1 18.59 66 PRO A N 1
ATOM 515 C CA . PRO A 1 66 ? -8.5 63.594 -15.773 1 18.59 66 PRO A CA 1
ATOM 516 C C . PRO A 1 66 ? -8.656 62.25 -16.484 1 18.59 66 PRO A C 1
ATOM 518 O O . PRO A 1 66 ? -9.031 62.188 -17.656 1 18.59 66 PRO A O 1
ATOM 521 N N . TYR A 1 67 ? -7.766 61.281 -16.484 1 17.3 67 TYR A N 1
ATOM 522 C CA . TYR A 1 67 ? -7.906 60.219 -17.453 1 17.3 67 TYR A CA 1
ATOM 523 C C . TYR A 1 67 ? -9.242 59.5 -17.281 1 17.3 67 TYR A C 1
ATOM 525 O O . TYR A 1 67 ? -9.578 59.062 -16.188 1 17.3 67 TYR A O 1
ATOM 533 N N . LYS A 1 68 ? -10.258 59.562 -18.125 1 18.39 68 LYS A N 1
ATOM 534 C CA . LYS A 1 68 ? -11.641 59.156 -18.328 1 18.39 68 LYS A CA 1
ATOM 535 C C . LYS A 1 68 ? -11.758 57.625 -18.438 1 18.39 68 LYS A C 1
ATOM 537 O O . LYS A 1 68 ? -11.047 57 -19.219 1 18.39 68 LYS A O 1
ATOM 542 N N . ARG A 1 69 ? -12.422 56.906 -17.438 1 18.14 69 ARG A N 1
ATOM 543 C CA . ARG A 1 69 ? -12.898 55.594 -17 1 18.14 69 ARG A CA 1
ATOM 544 C C . ARG A 1 69 ? -13.82 54.969 -18.062 1 18.14 69 ARG A C 1
ATOM 546 O O . ARG A 1 69 ? -15.008 55.281 -18.109 1 18.14 69 ARG A O 1
ATOM 553 N N . ASN A 1 70 ? -13.453 54.844 -19.375 1 17.06 70 ASN A N 1
ATOM 554 C CA . ASN A 1 70 ? -14.445 54.406 -20.344 1 17.06 70 ASN A CA 1
ATOM 555 C C . ASN A 1 70 ? -15.047 53.031 -19.984 1 17.06 70 ASN A C 1
ATOM 557 O O . ASN A 1 70 ? -14.375 52.219 -19.375 1 17.06 70 ASN A O 1
ATOM 561 N N . SER A 1 71 ? -16.5 52.719 -20.203 1 18.44 71 SER A N 1
ATOM 562 C CA . SER A 1 71 ? -17.719 51.938 -19.938 1 18.44 71 SER A CA 1
ATOM 563 C C . SER A 1 71 ? -17.688 50.594 -20.641 1 18.44 71 SER A C 1
ATOM 565 O O . SER A 1 71 ? -18.719 49.938 -20.75 1 18.44 71 SER A O 1
ATOM 567 N N . SER A 1 72 ? -16.641 49.938 -20.906 1 17.52 72 SER A N 1
ATOM 568 C CA . SER A 1 72 ? -16.734 48.875 -21.906 1 17.52 72 SER A CA 1
ATOM 569 C C . SER A 1 72 ? -17.781 47.844 -21.5 1 17.52 72 SER A C 1
ATOM 571 O O . SER A 1 72 ? -17.641 47.188 -20.469 1 17.52 72 SER A O 1
ATOM 573 N N . GLN A 1 73 ? -19.203 47.781 -21.844 1 17.72 73 GLN A N 1
ATOM 574 C CA . GLN A 1 73 ? -20.562 47.25 -21.797 1 17.72 73 GLN A CA 1
ATOM 575 C C . GLN A 1 73 ? -20.594 45.781 -22.188 1 17.72 73 GLN A C 1
ATOM 577 O O . GLN A 1 73 ? -21.297 44.969 -21.562 1 17.72 73 GLN A O 1
ATOM 582 N N . ASN A 1 74 ? -20.281 45.344 -23.359 1 17.92 74 ASN A N 1
ATOM 583 C CA . ASN A 1 74 ? -21.203 44.531 -24.172 1 17.92 74 ASN A CA 1
ATOM 584 C C . ASN A 1 74 ? -21.312 43.125 -23.672 1 17.92 74 ASN A C 1
ATOM 586 O O . ASN A 1 74 ? -22.406 42.562 -23.578 1 17.92 74 ASN A O 1
ATOM 590 N N . LEU A 1 75 ? -20.281 42.188 -23.844 1 18.17 75 LEU A N 1
ATOM 591 C CA . LEU A 1 75 ? -20.531 41.031 -24.688 1 18.17 75 LEU A CA 1
ATOM 592 C C . LEU A 1 75 ? -21.078 39.875 -23.875 1 18.17 75 LEU A C 1
ATOM 594 O O . LEU A 1 75 ? -21.453 38.844 -24.422 1 18.17 75 LEU A O 1
ATOM 598 N N . ILE A 1 76 ? -20.844 39.688 -22.562 1 18.05 76 ILE A N 1
ATOM 599 C CA . ILE A 1 76 ? -21.094 38.312 -22.188 1 18.05 76 ILE A CA 1
ATOM 600 C C . ILE A 1 76 ? -22.609 38.094 -22.078 1 18.05 76 ILE A C 1
ATOM 602 O O . ILE A 1 76 ? -23.281 38.719 -21.266 1 18.05 76 ILE A O 1
ATOM 606 N N . GLN A 1 77 ? -23.344 37.656 -23.109 1 18.16 77 GLN A N 1
ATOM 607 C CA . GLN A 1 77 ? -24.766 37.406 -23.234 1 18.16 77 GLN A CA 1
ATOM 608 C C . GLN A 1 77 ? -25.219 36.312 -22.25 1 18.16 77 GLN A C 1
ATOM 610 O O . GLN A 1 77 ? -24.766 35.188 -22.328 1 18.16 77 GLN A O 1
ATOM 615 N N . THR A 1 78 ? -25.516 36.656 -21.062 1 18.39 78 THR A N 1
ATOM 616 C CA . THR A 1 78 ? -26.109 35.844 -20 1 18.39 78 THR A CA 1
ATOM 617 C C . THR A 1 78 ? -27.484 35.312 -20.422 1 18.39 78 THR A C 1
ATOM 619 O O . THR A 1 78 ? -28.359 36.094 -20.781 1 18.39 78 THR A O 1
ATOM 622 N N . MET A 1 79 ? -27.609 34.125 -21.047 1 18.34 79 MET A N 1
ATOM 623 C CA . MET A 1 79 ? -28.953 33.656 -21.391 1 18.34 79 MET A CA 1
ATOM 624 C C . MET A 1 79 ? -29.844 33.594 -20.156 1 18.34 79 MET A C 1
ATOM 626 O O . MET A 1 79 ? -29.391 33.219 -19.078 1 18.34 79 MET A O 1
ATOM 630 N N . PRO A 1 80 ? -31.078 34.094 -20.031 1 20.02 80 PRO A N 1
ATOM 631 C CA . PRO A 1 80 ? -32.094 34.375 -19 1 20.02 80 PRO A CA 1
ATOM 632 C C . PRO A 1 80 ? -32.719 33.094 -18.469 1 20.02 80 PRO A C 1
ATOM 634 O O . PRO A 1 80 ? -33.375 32.375 -19.219 1 20.02 80 PRO A O 1
ATOM 637 N N . TYR A 1 81 ? -32.094 32.25 -17.734 1 18 81 TYR A N 1
ATOM 638 C CA . TYR A 1 81 ? -32.906 31.109 -17.297 1 18 81 TYR A CA 1
ATOM 639 C C . TYR A 1 81 ? -34.031 31.578 -16.391 1 18 81 TYR A C 1
ATOM 641 O O . TYR A 1 81 ? -33.781 32.281 -15.406 1 18 81 TYR A O 1
ATOM 649 N N . LYS A 1 82 ? -35.25 31.75 -16.812 1 20.8 82 LYS A N 1
ATOM 650 C CA . LYS A 1 82 ? -36.469 32.25 -16.203 1 20.8 82 LYS A CA 1
ATOM 651 C C . LYS A 1 82 ? -37.031 31.25 -15.18 1 20.8 82 LYS A C 1
ATOM 653 O O . LYS A 1 82 ? -37.594 30.219 -15.562 1 20.8 82 LYS A O 1
ATOM 658 N N . ILE A 1 83 ? -36.406 30.938 -14.102 1 19.72 83 ILE A N 1
ATOM 659 C CA . ILE A 1 83 ? -37.156 30.094 -13.18 1 19.72 83 ILE A CA 1
ATOM 660 C C . ILE A 1 83 ? -38.344 30.859 -12.617 1 19.72 83 ILE A C 1
ATOM 662 O O . ILE A 1 83 ? -38.219 31.984 -12.148 1 19.72 83 ILE A O 1
ATOM 666 N N . GLN A 1 84 ? -39.531 30.469 -12.906 1 18.92 84 GLN A N 1
ATOM 667 C CA . GLN A 1 84 ? -40.812 30.969 -12.438 1 18.92 84 GLN A CA 1
ATOM 668 C C . GLN A 1 84 ? -40.969 30.75 -10.938 1 18.92 84 GLN A C 1
ATOM 670 O O . GLN A 1 84 ? -40.812 29.625 -10.453 1 18.92 84 GLN A O 1
ATOM 675 N N . SER A 1 85 ? -40.812 31.766 -10.016 1 19.86 85 SER A N 1
ATOM 676 C CA . SER A 1 85 ? -40.844 32.094 -8.594 1 19.86 85 SER A CA 1
ATOM 677 C C . SER A 1 85 ? -42.219 31.875 -8 1 19.86 85 SER A C 1
ATOM 679 O O . SER A 1 85 ? -43.188 32.5 -8.406 1 19.86 85 SER A O 1
ATOM 681 N N . SER A 1 86 ? -42.594 30.672 -7.723 1 20.97 86 SER A N 1
ATOM 682 C CA . SER A 1 86 ? -43.875 30.734 -6.996 1 20.97 86 SER A CA 1
ATOM 683 C C . SER A 1 86 ? -43.719 31.531 -5.707 1 20.97 86 SER A C 1
ATOM 685 O O . SER A 1 86 ? -42.656 31.609 -5.129 1 20.97 86 SER A O 1
ATOM 687 N N . SER A 1 87 ? -44.719 32.375 -5.137 1 21.27 87 SER A N 1
ATOM 688 C CA . SER A 1 87 ? -44.906 33.594 -4.332 1 21.27 87 SER A CA 1
ATOM 689 C C . SER A 1 87 ? -44.719 33.281 -2.848 1 21.27 87 SER A C 1
ATOM 691 O O . SER A 1 87 ? -45.094 34.094 -1.996 1 21.27 87 SER A O 1
ATOM 693 N N . ILE A 1 88 ? -44.062 32.344 -2.254 1 25.02 88 ILE A N 1
ATOM 694 C CA . ILE A 1 88 ? -44.375 32.25 -0.833 1 25.02 88 ILE A CA 1
ATOM 695 C C . ILE A 1 88 ? -43.938 33.531 -0.124 1 25.02 88 ILE A C 1
ATOM 697 O O . ILE A 1 88 ? -42.938 34.125 -0.479 1 25.02 88 ILE A O 1
ATOM 701 N N . PRO A 1 89 ? -44.531 34.031 1.046 1 24.64 89 PRO A N 1
ATOM 702 C CA . PRO A 1 89 ? -44.469 35.344 1.661 1 24.64 89 PRO A CA 1
ATOM 703 C C . PRO A 1 89 ? -43.062 35.75 2.059 1 24.64 89 PRO A C 1
ATOM 705 O O . PRO A 1 89 ? -42.219 34.906 2.322 1 24.64 89 PRO A O 1
ATOM 708 N N . THR A 1 90 ? -42.625 37.156 1.982 1 26.56 90 THR A N 1
ATOM 709 C CA . THR A 1 90 ? -41.562 38.062 1.611 1 26.56 90 THR A CA 1
ATOM 710 C C . THR A 1 90 ? -40.625 38.312 2.805 1 26.56 90 THR A C 1
ATOM 712 O O . THR A 1 90 ? -41.062 38.906 3.799 1 26.56 90 THR A O 1
ATOM 715 N N . ALA A 1 91 ? -39.844 37.406 3.377 1 31.27 91 ALA A N 1
ATOM 716 C CA . ALA A 1 91 ? -38.875 37.75 4.438 1 31.27 91 ALA A CA 1
ATOM 717 C C . ALA A 1 91 ? -38.188 39.094 4.152 1 31.27 91 ALA A C 1
ATOM 719 O O . ALA A 1 91 ? -38.125 39.5 2.996 1 31.27 91 ALA A O 1
ATOM 720 N N . PRO A 1 92 ? -37.688 39.906 5.234 1 32.56 92 PRO A N 1
ATOM 721 C CA . PRO A 1 92 ? -37.25 41.281 5 1 32.56 92 PRO A CA 1
ATOM 722 C C . PRO A 1 92 ? -36.188 41.375 3.9 1 32.56 92 PRO A C 1
ATOM 724 O O . PRO A 1 92 ? -35.438 40.438 3.684 1 32.56 92 PRO A O 1
ATOM 727 N N . GLU A 1 93 ? -36.344 42.125 2.805 1 35.16 93 GLU A N 1
ATOM 728 C CA . GLU A 1 93 ? -35.688 42.438 1.529 1 35.16 93 GLU A CA 1
ATOM 729 C C . GLU A 1 93 ? -34.219 42.781 1.728 1 35.16 93 GLU A C 1
ATOM 731 O O . GLU A 1 93 ? -33.906 43.656 2.549 1 35.16 93 GLU A O 1
ATOM 736 N N . PRO A 1 94 ? -33.156 41.844 1.477 1 38.66 94 PRO A N 1
ATOM 737 C CA . PRO A 1 94 ? -31.734 42.188 1.552 1 38.66 94 PRO A CA 1
ATOM 738 C C . PRO A 1 94 ? -31.422 43.594 1.013 1 38.66 94 PRO A C 1
ATOM 740 O O . PRO A 1 94 ? -32.188 44.094 0.188 1 38.66 94 PRO A O 1
ATOM 743 N N . SER A 1 95 ? -30.688 44.469 1.776 1 41.5 95 SER A N 1
ATOM 744 C CA . SER A 1 95 ? -30.328 45.781 1.272 1 41.5 95 SER A CA 1
ATOM 745 C C . SER A 1 95 ? -29.938 45.719 -0.202 1 41.5 95 SER A C 1
ATOM 747 O O . SER A 1 95 ? -29.422 44.719 -0.674 1 41.5 95 SER A O 1
ATOM 749 N N . PRO A 1 96 ? -30.125 46.656 -1.139 1 45.44 96 PRO A N 1
ATOM 750 C CA . PRO A 1 96 ? -29.875 46.875 -2.564 1 45.44 96 PRO A CA 1
ATOM 751 C C . PRO A 1 96 ? -28.391 46.844 -2.908 1 45.44 96 PRO A C 1
ATOM 753 O O . PRO A 1 96 ? -27.578 47.5 -2.242 1 45.44 96 PRO A O 1
ATOM 756 N N . GLY A 1 97 ? -27.578 45.531 -3.42 1 63.09 97 GLY A N 1
ATOM 757 C CA . GLY A 1 97 ? -26.266 45.469 -4.02 1 63.09 97 GLY A CA 1
ATOM 758 C C . GLY A 1 97 ? -25.484 44.219 -3.611 1 63.09 97 GLY A C 1
ATOM 759 O O . GLY A 1 97 ? -24.422 43.938 -4.176 1 63.09 97 GLY A O 1
ATOM 760 N N . ILE A 1 98 ? -25.766 43.469 -2.617 1 74.25 98 ILE A N 1
ATOM 761 C CA . ILE A 1 98 ? -25 42.312 -2.209 1 74.25 98 ILE A CA 1
ATOM 762 C C . ILE A 1 98 ? -25.484 41.094 -2.988 1 74.25 98 ILE A C 1
ATOM 764 O O . ILE A 1 98 ? -26.688 40.781 -2.992 1 74.25 98 ILE A O 1
ATOM 768 N N . PRO A 1 99 ? -24.562 40.344 -3.629 1 88.06 99 PRO A N 1
ATOM 769 C CA . PRO A 1 99 ? -24.938 39.156 -4.375 1 88.06 99 PRO A CA 1
ATOM 770 C C . PRO A 1 99 ? -25.562 38.062 -3.482 1 88.06 99 PRO A C 1
ATOM 772 O O . PRO A 1 99 ? -25.141 37.906 -2.332 1 88.06 99 PRO A O 1
ATOM 775 N N . ILE A 1 100 ? -26.641 37.438 -3.957 1 91.12 100 ILE A N 1
ATOM 776 C CA . ILE A 1 100 ? -27.328 36.375 -3.221 1 91.12 100 ILE A CA 1
ATOM 777 C C . ILE A 1 100 ? -26.938 35.031 -3.781 1 91.12 100 ILE A C 1
ATOM 779 O O . ILE A 1 100 ? -26.953 34.812 -4.996 1 91.12 100 ILE A O 1
ATOM 783 N N . PHE A 1 101 ? -26.469 34.125 -2.916 1 94.38 101 PHE A N 1
ATOM 784 C CA . PHE A 1 101 ? -26.188 32.75 -3.291 1 94.38 101 PHE A CA 1
ATOM 785 C C . PHE A 1 101 ? -27.266 31.812 -2.76 1 94.38 101 PHE A C 1
ATOM 787 O O . PHE A 1 101 ? -27.484 31.734 -1.551 1 94.38 101 PHE A O 1
ATOM 794 N N . GLN A 1 102 ? -27.859 31.016 -3.676 1 91.94 102 GLN A N 1
ATOM 795 C CA . GLN A 1 102 ? -28.969 30.141 -3.32 1 91.94 102 GLN A CA 1
ATOM 796 C C . GLN A 1 102 ? -28.469 28.844 -2.676 1 91.94 102 GLN A C 1
ATOM 798 O O . GLN A 1 102 ? -27.688 28.109 -3.277 1 91.94 102 GLN A O 1
ATOM 803 N N . THR A 1 103 ? -28.922 28.578 -1.459 1 92.5 103 THR A N 1
ATOM 804 C CA . THR A 1 103 ? -28.422 27.422 -0.729 1 92.5 103 THR A CA 1
ATOM 805 C C . THR A 1 103 ? -29.547 26.453 -0.389 1 92.5 103 THR A C 1
ATOM 807 O O . THR A 1 103 ? -29.344 25.516 0.381 1 92.5 103 THR A O 1
ATOM 810 N N . GLU A 1 104 ? -30.719 26.5 -0.97 1 86.12 104 GLU A N 1
ATOM 811 C CA . GLU A 1 104 ? -31.891 25.703 -0.629 1 86.12 104 GLU A CA 1
ATOM 812 C C . GLU A 1 104 ? -31.688 24.234 -1.016 1 86.12 104 GLU A C 1
ATOM 814 O O . GLU A 1 104 ? -32.25 23.344 -0.382 1 86.12 104 GLU A O 1
ATOM 819 N N . LYS A 1 105 ? -30.906 24 -2.014 1 84.5 105 LYS A N 1
ATOM 820 C CA . LYS A 1 105 ? -30.719 22.641 -2.514 1 84.5 105 LYS A CA 1
ATOM 821 C C . LYS A 1 105 ? -30.078 21.75 -1.46 1 84.5 105 LYS A C 1
ATOM 823 O O . LYS A 1 105 ? -30.203 20.531 -1.513 1 84.5 105 LYS A O 1
ATOM 828 N N . TRP A 1 106 ? -29.438 22.375 -0.565 1 84.69 106 TRP A N 1
ATOM 829 C CA . TRP A 1 106 ? -28.75 21.578 0.443 1 84.69 106 TRP A CA 1
ATOM 830 C C . TRP A 1 106 ? -29.531 21.562 1.75 1 84.69 106 TRP A C 1
ATOM 832 O O . TRP A 1 106 ? -29.109 20.953 2.73 1 84.69 106 TRP A O 1
ATOM 842 N N . ALA A 1 107 ? -30.719 22.141 1.612 1 77.25 107 ALA A N 1
ATOM 843 C CA . ALA A 1 107 ? -31.516 22.203 2.828 1 77.25 107 ALA A CA 1
ATOM 844 C C . ALA A 1 107 ? -32.125 20.844 3.176 1 77.25 107 ALA A C 1
ATOM 846 O O . ALA A 1 107 ? -32.469 20.078 2.285 1 77.25 107 ALA A O 1
ATOM 847 N N . ASN A 1 108 ? -32.281 20.516 4.41 1 66 108 ASN A N 1
ATOM 848 C CA . ASN A 1 108 ? -32.812 19.375 5.145 1 66 108 ASN A CA 1
ATOM 849 C C . ASN A 1 108 ? -33.031 18.172 4.227 1 66 108 ASN A C 1
ATOM 851 O O . ASN A 1 108 ? -33.781 18.266 3.256 1 66 108 ASN A O 1
ATOM 855 N N . TYR A 1 109 ? -32.125 17.203 4.23 1 72 109 TYR A N 1
ATOM 856 C CA . TYR A 1 109 ? -32.344 15.93 3.561 1 72 109 TYR A CA 1
ATOM 857 C C . TYR A 1 109 ? -33.625 15.25 4.078 1 72 109 TYR A C 1
ATOM 859 O O . TYR A 1 109 ? -33.812 15.141 5.289 1 72 109 TYR A O 1
ATOM 867 N N . SER A 1 110 ? -34.562 15.023 3.092 1 76.19 110 SER A N 1
ATOM 868 C CA . SER A 1 110 ? -35.781 14.312 3.465 1 76.19 110 SER A CA 1
ATOM 869 C C . SER A 1 110 ? -35.531 12.812 3.564 1 76.19 110 SER A C 1
ATOM 871 O O . SER A 1 110 ? -35.375 12.133 2.549 1 76.19 110 SER A O 1
ATOM 873 N N . TRP A 1 111 ? -35.438 12.43 4.863 1 82.81 111 TRP A N 1
ATOM 874 C CA . TRP A 1 111 ? -35.25 11.008 5.121 1 82.81 111 TRP A CA 1
ATOM 875 C C . TRP A 1 111 ? -36.5 10.211 4.777 1 82.81 111 TRP A C 1
ATOM 877 O O . TRP A 1 111 ? -37.625 10.633 5.09 1 82.81 111 TRP A O 1
ATOM 887 N N . LYS A 1 112 ? -36.594 9.477 3.725 1 74.31 112 LYS A N 1
ATOM 888 C CA . LYS A 1 112 ? -37.719 8.625 3.4 1 74.31 112 LYS A CA 1
ATOM 889 C C . LYS A 1 112 ? -38.062 7.711 4.566 1 74.31 112 LYS A C 1
ATOM 891 O O . LYS A 1 112 ? -37.781 6.516 4.539 1 74.31 112 LYS A O 1
ATOM 896 N N . GLN A 1 113 ? -38.844 8.148 5.512 1 70.25 113 GLN A N 1
ATOM 897 C CA . GLN A 1 113 ? -39.125 7.469 6.77 1 70.25 113 GLN A CA 1
ATOM 898 C C . GLN A 1 113 ? -39.875 6.156 6.535 1 70.25 113 GLN A C 1
ATOM 900 O O . GLN A 1 113 ? -39.781 5.242 7.355 1 70.25 113 GLN A O 1
ATOM 905 N N . ASN A 1 114 ? -40.469 6.008 5.328 1 68.94 114 ASN A N 1
ATOM 906 C CA . ASN A 1 114 ? -41.25 4.805 5.062 1 68.94 114 ASN A CA 1
ATOM 907 C C . ASN A 1 114 ? -40.406 3.742 4.352 1 68.94 114 ASN A C 1
ATOM 909 O O . ASN A 1 114 ? -40.875 2.613 4.164 1 68.94 114 ASN A O 1
ATOM 913 N N . ASP A 1 115 ? -39.281 4.059 4.012 1 82.19 115 ASP A N 1
ATOM 914 C CA . ASP A 1 115 ? -38.406 3.117 3.297 1 82.19 115 ASP A CA 1
ATOM 915 C C . ASP A 1 115 ? -37.062 2.939 4.016 1 82.19 115 ASP A C 1
ATOM 917 O O . ASP A 1 115 ? -36.031 3.023 3.393 1 82.19 115 ASP A O 1
ATOM 921 N N . ARG A 1 116 ? -37.25 2.643 5.281 1 86.5 116 ARG A N 1
ATOM 922 C CA . ARG A 1 116 ? -36.031 2.529 6.098 1 86.5 116 ARG A CA 1
ATOM 923 C C . ARG A 1 116 ? -35.188 1.335 5.664 1 86.5 116 ARG A C 1
ATOM 925 O O . ARG A 1 116 ? -33.969 1.365 5.766 1 86.5 116 ARG A O 1
ATOM 932 N N . HIS A 1 117 ? -35.875 0.27 5.152 1 85.94 117 HIS A N 1
ATOM 933 C CA . HIS A 1 117 ? -35.188 -0.942 4.742 1 85.94 117 HIS A CA 1
ATOM 934 C C . HIS A 1 117 ? -34.312 -0.69 3.514 1 85.94 117 HIS A C 1
ATOM 936 O O . HIS A 1 117 ? -33.406 -1.481 3.207 1 85.94 117 HIS A O 1
ATOM 942 N N . VAL A 1 118 ? -34.5 0.459 2.855 1 88.88 118 VAL A N 1
ATOM 943 C CA . VAL A 1 118 ? -33.719 0.819 1.683 1 88.88 118 VAL A CA 1
ATOM 944 C C . VAL A 1 118 ? -32.688 1.883 2.061 1 88.88 118 VAL A C 1
ATOM 946 O O . VAL A 1 118 ? -31.531 1.827 1.618 1 88.88 118 VAL A O 1
ATOM 949 N N . VAL A 1 119 ? -33.062 2.812 2.932 1 89.88 119 VAL A N 1
ATOM 950 C CA . VAL A 1 119 ? -32.25 3.961 3.256 1 89.88 119 VAL A CA 1
ATOM 951 C C . VAL A 1 119 ? -31.094 3.52 4.16 1 89.88 119 VAL A C 1
ATOM 953 O O . VAL A 1 119 ? -29.953 3.969 3.99 1 89.88 119 VAL A O 1
ATOM 956 N N . PHE A 1 120 ? -31.438 2.617 5.109 1 91.81 120 PHE A N 1
ATOM 957 C CA . PHE A 1 120 ? -30.422 2.199 6.074 1 91.81 120 PHE A CA 1
ATOM 958 C C . PHE A 1 120 ? -29.266 1.491 5.375 1 91.81 120 PHE A C 1
ATOM 960 O O . PHE A 1 120 ? -28.109 1.831 5.59 1 91.81 120 PHE A O 1
ATOM 967 N N . PRO A 1 121 ? -29.516 0.607 4.414 1 91.81 121 PRO A N 1
ATOM 968 C CA . PRO A 1 121 ? -28.422 -0.03 3.686 1 91.81 121 PRO A CA 1
ATOM 969 C C . PRO A 1 121 ? -27.641 0.952 2.805 1 91.81 121 PRO A C 1
ATOM 971 O O . PRO A 1 121 ? -26.438 0.791 2.604 1 91.81 121 PRO A O 1
ATOM 974 N N . MET A 1 122 ? -28.312 1.958 2.332 1 92.75 122 MET A N 1
ATOM 975 C CA . MET A 1 122 ? -27.625 2.973 1.539 1 92.75 122 MET A CA 1
ATOM 976 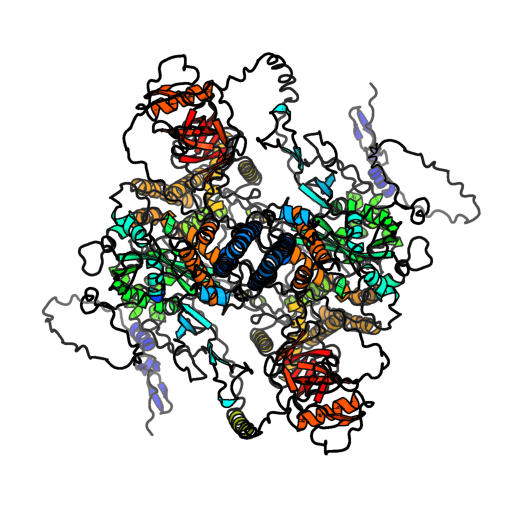C C . MET A 1 122 ? -26.594 3.705 2.381 1 92.75 122 MET A C 1
ATOM 978 O O . MET A 1 122 ? -25.469 3.945 1.923 1 92.75 122 MET A O 1
ATOM 982 N N . VAL A 1 123 ? -26.938 3.928 3.562 1 92.81 123 VAL A N 1
ATOM 983 C CA . VAL A 1 123 ? -26.062 4.695 4.445 1 92.81 123 VAL A CA 1
ATOM 984 C C . VAL A 1 123 ? -24.875 3.836 4.871 1 92.81 123 VAL A C 1
ATOM 986 O O . VAL A 1 123 ? -23.719 4.266 4.773 1 92.81 123 VAL A O 1
ATOM 989 N N . PHE A 1 124 ? -25.172 2.668 5.371 1 92.38 124 PHE A N 1
ATOM 990 C CA . PHE A 1 124 ? -24.031 1.928 5.887 1 92.38 124 PHE A CA 1
ATOM 991 C C . PHE A 1 124 ? -23.141 1.451 4.746 1 92.38 124 PHE A C 1
ATOM 993 O O . PHE A 1 124 ? -21.938 1.256 4.934 1 92.38 124 PHE A O 1
ATOM 1000 N N . THR A 1 125 ? -23.688 1.188 3.49 1 92.81 125 THR A N 1
ATOM 1001 C CA . THR A 1 125 ? -22.844 0.905 2.334 1 92.81 125 THR A CA 1
ATOM 1002 C C . THR A 1 125 ? -21.953 2.1 2.01 1 92.81 125 THR A C 1
ATOM 1004 O O . THR A 1 125 ? -20.797 1.928 1.639 1 92.81 125 THR A O 1
ATOM 1007 N N . SER A 1 126 ? -22.5 3.287 2.141 1 93.44 126 SER A N 1
ATOM 1008 C CA . SER A 1 126 ? -21.719 4.496 1.912 1 93.44 126 SER A CA 1
ATOM 1009 C C . SER A 1 126 ? -20.578 4.625 2.932 1 93.44 126 SER A C 1
ATOM 1011 O O . SER A 1 126 ? -19.484 5.055 2.596 1 93.44 126 SER A O 1
ATOM 1013 N N . ILE A 1 127 ? -20.859 4.254 4.145 1 92.25 127 ILE A N 1
ATOM 1014 C CA . ILE A 1 127 ? -19.844 4.297 5.191 1 92.25 127 ILE A CA 1
ATOM 1015 C C . ILE A 1 127 ? -18.719 3.309 4.863 1 92.25 127 ILE A C 1
ATOM 1017 O O . ILE A 1 127 ? -17.531 3.646 4.957 1 92.25 127 ILE A O 1
ATOM 1021 N N . LEU A 1 128 ? -19.078 2.174 4.402 1 91.5 128 LEU A N 1
ATOM 1022 C CA . LEU A 1 128 ? -18.094 1.163 4.055 1 91.5 128 LEU A CA 1
ATOM 1023 C C . LEU A 1 128 ? -17.266 1.603 2.854 1 91.5 128 LEU A C 1
ATOM 1025 O O . LEU A 1 128 ? -16.047 1.427 2.836 1 91.5 128 LEU A O 1
ATOM 1029 N N . SER A 1 129 ? -17.906 2.184 1.908 1 91.56 129 SER A N 1
ATOM 1030 C CA . SER A 1 129 ? -17.234 2.582 0.675 1 91.56 129 SER A CA 1
ATOM 1031 C C . SER A 1 129 ? -16.328 3.791 0.903 1 91.56 129 SER A C 1
ATOM 1033 O O . SER A 1 129 ? -15.227 3.863 0.353 1 91.56 129 SER A O 1
ATOM 1035 N N . LEU A 1 130 ? -16.75 4.734 1.72 1 91.81 130 LEU A N 1
ATOM 1036 C CA . LEU A 1 130 ? -16.062 6.016 1.811 1 91.81 130 LEU A CA 1
ATOM 1037 C C . LEU A 1 130 ? -15.156 6.059 3.035 1 91.81 130 LEU A C 1
ATOM 1039 O O . LEU A 1 130 ? -14.07 6.645 2.986 1 91.81 130 LEU A O 1
ATOM 1043 N N . CYS A 1 131 ? -15.523 5.492 4.113 1 88.31 131 CYS A N 1
ATOM 1044 C CA . CYS A 1 131 ? -14.734 5.531 5.336 1 88.31 131 CYS A CA 1
ATOM 1045 C C . CYS A 1 131 ? -13.773 4.352 5.402 1 88.31 131 CYS A C 1
ATOM 1047 O O . CYS A 1 131 ? -12.594 4.52 5.723 1 88.31 131 CYS A O 1
ATOM 1049 N N . HIS A 1 132 ? -14.375 3.242 5.039 1 86.62 132 HIS A N 1
ATOM 1050 C CA . HIS A 1 132 ? -13.547 2.041 5.117 1 86.62 132 HIS A CA 1
ATOM 1051 C C . HIS A 1 132 ? -12.906 1.727 3.77 1 86.62 132 HIS A C 1
ATOM 1053 O O . HIS A 1 132 ? -12.133 0.771 3.652 1 86.62 132 HIS A O 1
ATOM 1059 N N . LYS A 1 133 ? -13.289 2.455 2.727 1 87.62 133 LYS A N 1
ATOM 1060 C CA . LYS A 1 133 ? -12.656 2.449 1.409 1 87.62 133 LYS A CA 1
ATOM 1061 C C . LYS A 1 133 ? -12.781 1.079 0.75 1 87.62 133 LYS A C 1
ATOM 1063 O O . LYS A 1 133 ? -11.805 0.561 0.202 1 87.62 133 LYS A O 1
ATOM 1068 N N . VAL A 1 134 ? -13.906 0.495 0.94 1 87.75 134 VAL A N 1
ATOM 1069 C CA . VAL A 1 134 ? -14.195 -0.753 0.241 1 87.75 134 VAL A CA 1
ATOM 1070 C C . VAL A 1 134 ? -14.297 -0.492 -1.26 1 87.75 134 VAL A C 1
ATOM 1072 O O . VAL A 1 134 ? -14.852 0.525 -1.684 1 87.75 134 VAL A O 1
ATOM 1075 N N . SER A 1 135 ? -13.734 -1.354 -2.057 1 85.44 135 SER A N 1
ATOM 1076 C CA . SER A 1 135 ? -13.711 -1.18 -3.506 1 85.44 135 SER A CA 1
ATOM 1077 C C . SER A 1 135 ? -15.125 -1.146 -4.082 1 85.44 135 SER A C 1
ATOM 1079 O O . SER A 1 135 ? -16.078 -1.592 -3.434 1 85.44 135 SER A O 1
ATOM 1081 N N . ARG A 1 136 ? -15.25 -0.614 -5.285 1 85.19 136 ARG A N 1
ATOM 1082 C CA . ARG A 1 136 ? -16.531 -0.56 -5.969 1 85.19 136 ARG A CA 1
ATOM 1083 C C . ARG A 1 136 ? -17.078 -1.961 -6.215 1 85.19 136 ARG A C 1
ATOM 1085 O O . ARG A 1 136 ? -18.281 -2.191 -6.09 1 85.19 136 ARG A O 1
ATOM 1092 N N . GLU A 1 137 ? -16.203 -2.83 -6.508 1 81.69 137 GLU A N 1
ATOM 1093 C CA . GLU A 1 137 ? -16.625 -4.211 -6.746 1 81.69 137 GLU A CA 1
ATOM 1094 C C . GLU A 1 137 ? -17.141 -4.863 -5.465 1 81.69 137 GLU A C 1
ATOM 1096 O O . GLU A 1 137 ? -18.141 -5.574 -5.484 1 81.69 137 GLU A O 1
ATOM 1101 N N . SER A 1 138 ? -16.484 -4.621 -4.367 1 85.5 138 SER A N 1
ATOM 1102 C CA . SER A 1 138 ? -16.906 -5.164 -3.078 1 85.5 138 SER A CA 1
ATOM 1103 C C . SER A 1 138 ? -18.234 -4.562 -2.641 1 85.5 138 SER A C 1
ATOM 1105 O O . SER A 1 138 ? -19.078 -5.258 -2.076 1 85.5 138 SER A O 1
ATOM 1107 N N . ALA A 1 139 ? -18.359 -3.279 -2.963 1 89.94 139 ALA A N 1
ATOM 1108 C CA . ALA A 1 139 ? -19.609 -2.621 -2.611 1 89.94 139 ALA A CA 1
ATOM 1109 C C . ALA A 1 139 ? -20.781 -3.186 -3.424 1 89.94 139 ALA A C 1
ATOM 1111 O O . ALA A 1 139 ? -21.875 -3.395 -2.893 1 89.94 139 ALA A O 1
ATOM 1112 N N . ARG A 1 140 ? -20.531 -3.408 -4.688 1 86.44 140 ARG A N 1
ATOM 1113 C CA . ARG A 1 140 ? -21.562 -4.008 -5.523 1 86.44 140 ARG A CA 1
ATOM 1114 C C . ARG A 1 140 ? -21.922 -5.406 -5.031 1 86.44 140 ARG A C 1
ATOM 1116 O O . ARG A 1 140 ? -23.109 -5.758 -4.957 1 86.44 140 ARG A O 1
ATOM 1123 N N . PHE A 1 141 ? -20.938 -6.215 -4.691 1 88.81 141 PHE A N 1
ATOM 1124 C CA . PHE A 1 141 ? -21.156 -7.543 -4.125 1 88.81 141 PHE A CA 1
ATOM 1125 C C . PHE A 1 141 ? -21.969 -7.453 -2.844 1 88.81 141 PHE A C 1
ATOM 1127 O O . PHE A 1 141 ? -22.891 -8.25 -2.631 1 88.81 141 PHE A O 1
ATOM 1134 N N . LEU A 1 142 ? -21.656 -6.469 -2.039 1 91.25 142 LEU A N 1
ATOM 1135 C CA . LEU A 1 142 ? -22.375 -6.266 -0.784 1 91.25 142 LEU A CA 1
ATOM 1136 C C . LEU A 1 142 ? -23.844 -5.934 -1.04 1 91.25 142 LEU A C 1
ATOM 1138 O O . LEU A 1 142 ? -24.734 -6.523 -0.423 1 91.25 142 LEU A O 1
ATOM 1142 N N . ILE A 1 143 ? -24.109 -5.059 -1.973 1 90.69 143 ILE A N 1
ATOM 1143 C CA . ILE A 1 143 ? -25.469 -4.621 -2.248 1 90.69 143 ILE A CA 1
ATOM 1144 C C . ILE A 1 143 ? -26.281 -5.789 -2.803 1 90.69 143 ILE A C 1
ATOM 1146 O O . ILE A 1 143 ? -27.422 -6.016 -2.387 1 90.69 143 ILE A O 1
ATOM 1150 N N . GLU A 1 144 ? -25.688 -6.508 -3.701 1 88.19 144 GLU A N 1
ATOM 1151 C CA . GLU A 1 144 ? -26.359 -7.676 -4.258 1 88.19 144 GLU A CA 1
ATOM 1152 C C . GLU A 1 144 ? -26.656 -8.703 -3.172 1 88.19 144 GLU A C 1
ATOM 1154 O O . GLU A 1 144 ? -27.75 -9.289 -3.145 1 88.19 144 GLU A O 1
ATOM 1159 N N . SER A 1 145 ? -25.719 -8.93 -2.295 1 90.62 145 SER A N 1
ATOM 1160 C CA . SER A 1 145 ? -25.906 -9.875 -1.195 1 90.62 145 SER A CA 1
ATOM 1161 C C . SER A 1 145 ? -27 -9.398 -0.237 1 90.62 145 SER A C 1
ATOM 1163 O O . SER A 1 145 ? -27.75 -10.211 0.294 1 90.62 145 SER A O 1
ATOM 1165 N N . LEU A 1 146 ? -27.047 -8.07 -0.057 1 90.56 146 LEU A N 1
ATOM 1166 C CA . LEU A 1 146 ? -28.062 -7.492 0.814 1 90.56 146 LEU A CA 1
ATOM 1167 C C . LEU A 1 146 ? -29.453 -7.688 0.228 1 90.56 146 LEU A C 1
ATOM 1169 O O . LEU A 1 146 ? -30.406 -7.965 0.96 1 90.56 146 LEU A O 1
ATOM 1173 N N . ASN A 1 147 ? -29.578 -7.543 -1.049 1 87.75 147 ASN A N 1
ATOM 1174 C CA . ASN A 1 147 ? -30.859 -7.777 -1.706 1 87.75 147 ASN A CA 1
ATOM 1175 C C . ASN A 1 147 ? -31.312 -9.227 -1.571 1 87.75 147 ASN A C 1
ATOM 1177 O O . ASN A 1 147 ? -32.469 -9.5 -1.331 1 87.75 147 ASN A O 1
ATOM 1181 N N . ILE A 1 148 ? -30.359 -10.109 -1.677 1 88 148 ILE A N 1
ATOM 1182 C CA . ILE A 1 148 ? -30.656 -11.523 -1.498 1 88 148 ILE A CA 1
ATOM 1183 C C . ILE A 1 148 ? -31.047 -11.789 -0.045 1 88 148 ILE A C 1
ATOM 1185 O O . ILE A 1 148 ? -32 -12.508 0.226 1 88 148 ILE A O 1
ATOM 1189 N N . GLN A 1 149 ? -30.312 -11.195 0.892 1 88.88 149 GLN A N 1
ATOM 1190 C CA . GLN A 1 149 ? -30.578 -11.336 2.318 1 88.88 149 GLN A CA 1
ATOM 1191 C C . GLN A 1 149 ? -31.984 -10.867 2.664 1 88.88 149 GLN A C 1
ATOM 1193 O O . GLN A 1 149 ? -32.719 -11.523 3.428 1 88.88 149 GLN A O 1
ATOM 1198 N N . ASN A 1 150 ? -32.344 -9.742 2.086 1 86.5 150 ASN A N 1
ATOM 1199 C CA . ASN A 1 150 ? -33.688 -9.227 2.318 1 86.5 150 ASN A CA 1
ATOM 1200 C C . ASN A 1 150 ? -34.75 -10.195 1.807 1 86.5 150 ASN A C 1
ATOM 1202 O O . ASN A 1 150 ? -35.75 -10.406 2.465 1 86.5 150 ASN A O 1
ATOM 1206 N N . LYS A 1 151 ? -34.469 -10.797 0.69 1 83.88 151 LYS A N 1
ATOM 1207 C CA . LYS A 1 151 ? -35.406 -11.766 0.126 1 83.88 151 LYS A CA 1
ATOM 1208 C C . LYS A 1 151 ? -35.5 -13 1.015 1 83.88 151 LYS A C 1
ATOM 1210 O O . LYS A 1 151 ? -36.594 -13.555 1.172 1 83.88 151 LYS A O 1
ATOM 1215 N N . ILE A 1 152 ? -34.406 -13.445 1.56 1 86 152 ILE A N 1
ATOM 1216 C CA . ILE A 1 152 ? -34.375 -14.609 2.438 1 86 152 ILE A CA 1
ATOM 1217 C C . ILE A 1 152 ? -35.219 -14.32 3.688 1 86 152 ILE A C 1
ATOM 1219 O O . ILE A 1 152 ? -36.062 -15.133 4.078 1 86 152 ILE A O 1
ATOM 1223 N N . VAL A 1 153 ? -35 -13.164 4.281 1 83.31 153 VAL A N 1
ATOM 1224 C CA . VAL A 1 153 ? -35.688 -12.797 5.512 1 83.31 153 VAL A CA 1
ATOM 1225 C C . VAL A 1 153 ? -37.188 -12.695 5.242 1 83.31 153 VAL A C 1
ATOM 1227 O O . VAL A 1 153 ? -38 -13.164 6.043 1 83.31 153 VAL A O 1
ATOM 1230 N N . ILE A 1 154 ? -37.531 -12.18 4.082 1 80.62 154 ILE A N 1
ATOM 1231 C CA . ILE A 1 154 ? -38.938 -12.023 3.717 1 80.62 154 ILE A CA 1
ATOM 1232 C C . ILE A 1 154 ? -39.562 -13.398 3.49 1 80.62 154 ILE A C 1
ATOM 1234 O O . ILE A 1 154 ? -40.688 -13.664 3.943 1 80.62 154 ILE A O 1
ATOM 1238 N N . SER A 1 155 ? -38.844 -14.18 2.797 1 79.69 155 SER A N 1
ATOM 1239 C CA . SER A 1 155 ? -39.344 -15.508 2.477 1 79.69 155 SER A CA 1
ATOM 1240 C C . SER A 1 155 ? -39.562 -16.344 3.738 1 79.69 155 SER A C 1
ATOM 1242 O O . SER A 1 155 ? -40.469 -17.172 3.797 1 79.69 155 SER A O 1
ATOM 1244 N N . GLU A 1 156 ? -38.719 -16.203 4.664 1 77.75 156 GLU A N 1
ATOM 1245 C CA . GLU A 1 156 ? -38.812 -16.984 5.902 1 77.75 156 GLU A CA 1
ATOM 1246 C C . GLU A 1 156 ? -39.938 -16.453 6.801 1 77.75 156 GLU A C 1
ATOM 1248 O O . GLU A 1 156 ? -40.531 -17.219 7.555 1 77.75 156 GLU A O 1
ATOM 1253 N N . LEU A 1 157 ? -40.219 -15.18 6.656 1 75.25 157 LEU A N 1
ATOM 1254 C CA . LEU A 1 157 ? -41.188 -14.586 7.559 1 75.25 157 LEU A CA 1
ATOM 1255 C C . LEU A 1 157 ? -42.562 -14.539 6.906 1 75.25 157 LEU A C 1
ATOM 1257 O O . LEU A 1 157 ? -43.594 -14.805 7.562 1 75.25 157 LEU A O 1
ATOM 1261 N N . SER A 1 158 ? -42.562 -13.93 5.684 1 70.69 158 SER A N 1
ATOM 1262 C CA . SER A 1 158 ? -43.875 -13.773 5.012 1 70.69 158 SER A CA 1
ATOM 1263 C C . SER A 1 158 ? -43.75 -14.141 3.535 1 70.69 158 SER A C 1
ATOM 1265 O O . SER A 1 158 ? -43.594 -13.266 2.682 1 70.69 158 SER A O 1
ATOM 1267 N N . PRO A 1 159 ? -43.719 -15.492 3.248 1 62.59 159 PRO A N 1
ATOM 1268 C CA . PRO A 1 159 ? -43.5 -15.953 1.876 1 62.59 159 PRO A CA 1
ATOM 1269 C C . PRO A 1 159 ? -44.406 -15.25 0.863 1 62.59 159 PRO A C 1
ATOM 1271 O O . PRO A 1 159 ? -44.031 -15.109 -0.305 1 62.59 159 PRO A O 1
ATOM 1274 N N . ASN A 1 160 ? -45.562 -14.648 1.216 1 61.41 160 ASN A N 1
ATOM 1275 C CA . ASN A 1 160 ? -46.5 -14.055 0.277 1 61.41 160 ASN A CA 1
ATOM 1276 C C . ASN A 1 160 ? -46.188 -12.586 0.016 1 61.41 160 ASN A C 1
ATOM 1278 O O . ASN A 1 160 ? -46.781 -11.961 -0.863 1 61.41 160 ASN A O 1
ATOM 1282 N N . SER A 1 161 ? -45.219 -11.914 0.786 1 58.5 161 SER A N 1
ATOM 1283 C CA . SER A 1 161 ? -44.969 -10.469 0.71 1 58.5 161 SER A CA 1
ATOM 1284 C C . SER A 1 161 ? -43.656 -10.164 -0.003 1 58.5 161 SER A C 1
ATOM 1286 O O . SER A 1 161 ? -43.094 -9.07 0.156 1 58.5 161 SER A O 1
ATOM 1288 N N . ILE A 1 162 ? -43.094 -11.039 -0.819 1 55.84 162 ILE A N 1
ATOM 1289 C CA . ILE A 1 162 ? -41.75 -10.867 -1.401 1 55.84 162 ILE A CA 1
ATOM 1290 C C . ILE A 1 162 ? -41.75 -9.625 -2.283 1 55.84 162 ILE A C 1
ATOM 1292 O O . ILE A 1 162 ? -40.719 -8.922 -2.346 1 55.84 162 ILE A O 1
ATOM 1296 N N . HIS A 1 163 ? -42.875 -9.195 -2.939 1 55.12 163 HIS A N 1
ATOM 1297 C CA . HIS A 1 163 ? -42.906 -8.18 -3.984 1 55.12 163 HIS A CA 1
ATOM 1298 C C . HIS A 1 163 ? -42.969 -6.777 -3.389 1 55.12 163 HIS A C 1
ATOM 1300 O O . HIS A 1 163 ? -42.812 -5.785 -4.105 1 55.12 163 HIS A O 1
ATOM 1306 N N . GLN A 1 164 ? -43.031 -6.621 -2.051 1 59.38 164 GLN A N 1
ATOM 1307 C CA . GLN A 1 164 ? -43.406 -5.312 -1.521 1 59.38 164 GLN A CA 1
ATOM 1308 C C . GLN A 1 164 ? -42.188 -4.492 -1.159 1 59.38 164 GLN A C 1
ATOM 1310 O O . GLN A 1 164 ? -42.25 -3.273 -0.992 1 59.38 164 GLN A O 1
ATOM 1315 N N . LEU A 1 165 ? -41.031 -5.082 -1.064 1 67.94 165 LEU A N 1
ATOM 1316 C CA . LEU A 1 165 ? -39.969 -4.238 -0.548 1 67.94 165 LEU A CA 1
ATOM 1317 C C . LEU A 1 165 ? -39.094 -3.688 -1.685 1 67.94 165 LEU A C 1
ATOM 1319 O O . LEU A 1 165 ? -38.875 -4.383 -2.674 1 67.94 165 LEU A O 1
ATOM 1323 N N . GLY A 1 166 ? -38.969 -2.387 -1.71 1 72.69 166 GLY A N 1
ATOM 1324 C CA . GLY A 1 166 ? -38.125 -1.716 -2.668 1 72.69 166 GLY A CA 1
ATOM 1325 C C . GLY A 1 166 ? -36.719 -2.314 -2.734 1 72.69 166 GLY A C 1
ATOM 1326 O O . GLY A 1 166 ? -36.25 -2.938 -1.776 1 72.69 166 GLY A O 1
ATOM 1327 N N . GLN A 1 167 ? -36.094 -2.275 -3.852 1 82.75 167 GLN A N 1
ATOM 1328 C CA . GLN A 1 167 ? -34.75 -2.799 -4.07 1 82.75 167 GLN A CA 1
ATOM 1329 C C . GLN A 1 167 ? -33.719 -1.729 -3.811 1 82.75 167 GLN A C 1
ATOM 1331 O O . GLN A 1 167 ? -33.906 -0.561 -4.152 1 82.75 167 GLN A O 1
ATOM 1336 N N . ILE A 1 168 ? -32.719 -2.131 -3.023 1 88.88 168 ILE A N 1
ATOM 1337 C CA . ILE A 1 168 ? -31.547 -1.264 -2.838 1 88.88 168 ILE A CA 1
ATOM 1338 C C . ILE A 1 168 ? -30.875 -1.018 -4.184 1 88.88 168 ILE A C 1
ATOM 1340 O O . ILE A 1 168 ? -30.656 -1.954 -4.953 1 88.88 168 ILE A O 1
ATOM 1344 N N . PRO A 1 169 ? -30.531 0.224 -4.5 1 88.62 169 PRO A N 1
ATOM 1345 C CA . PRO A 1 169 ? -29.828 0.476 -5.758 1 88.62 169 PRO A CA 1
ATOM 1346 C C . PRO A 1 169 ? -28.547 -0.344 -5.891 1 88.62 169 PRO A C 1
ATOM 1348 O O . PRO A 1 169 ? -27.828 -0.527 -4.906 1 88.62 169 PRO A O 1
ATOM 1351 N N . LEU A 1 170 ? -28.219 -0.768 -7.055 1 85.56 170 LEU A N 1
ATOM 1352 C CA . LEU A 1 170 ? -27.141 -1.732 -7.27 1 85.56 170 LEU A CA 1
ATOM 1353 C C . LEU A 1 170 ? -25.797 -1.029 -7.379 1 85.56 170 LEU A C 1
ATOM 1355 O O . LEU A 1 170 ? -24.75 -1.663 -7.238 1 85.56 170 LEU A O 1
ATOM 1359 N N . SER A 1 171 ? -25.797 0.291 -7.602 1 88.94 171 SER A N 1
ATOM 1360 C CA . SER A 1 171 ? -24.516 0.977 -7.781 1 88.94 171 SER A CA 1
ATOM 1361 C C . SER A 1 171 ? -24.297 2.023 -6.695 1 88.94 171 SER A C 1
ATOM 1363 O O . SER A 1 171 ? -25.234 2.691 -6.266 1 88.94 171 SER A O 1
ATOM 1365 N N . THR A 1 172 ? -23.047 2.145 -6.305 1 90.69 172 THR A N 1
ATOM 1366 C CA . THR A 1 172 ? -22.688 3.143 -5.305 1 90.69 172 THR A CA 1
ATOM 1367 C C . THR A 1 172 ? -22.953 4.551 -5.828 1 90.69 172 THR A C 1
ATOM 1369 O O . THR A 1 172 ? -23.328 5.445 -5.062 1 90.69 172 THR A O 1
ATOM 1372 N N . SER A 1 173 ? -22.781 4.715 -7.141 1 90.62 173 SER A N 1
ATOM 1373 C CA . SER A 1 173 ? -23.031 6.027 -7.73 1 90.62 173 SER A CA 1
ATOM 1374 C C . SER A 1 173 ? -24.484 6.461 -7.535 1 90.62 173 SER A C 1
ATOM 1376 O O . SER A 1 173 ? -24.75 7.613 -7.184 1 90.62 173 SER A O 1
ATOM 1378 N N . THR A 1 174 ? -25.375 5.508 -7.711 1 92.25 174 THR A N 1
ATOM 1379 C CA . THR A 1 174 ? -26.781 5.801 -7.52 1 92.25 174 THR A CA 1
ATOM 1380 C C . THR A 1 174 ? -27.078 6.074 -6.047 1 92.25 174 THR A C 1
ATOM 1382 O O . THR A 1 174 ? -27.891 6.953 -5.723 1 92.25 174 THR A O 1
ATOM 1385 N N . ILE A 1 175 ? -26.453 5.391 -5.195 1 93.75 175 ILE A N 1
ATOM 1386 C CA . ILE A 1 175 ? -26.641 5.566 -3.758 1 93.75 175 ILE A CA 1
ATOM 1387 C C . ILE A 1 175 ? -26.172 6.957 -3.342 1 93.75 175 ILE A C 1
ATOM 1389 O O . ILE A 1 175 ? -26.875 7.668 -2.619 1 93.75 175 ILE A O 1
ATOM 1393 N N . PHE A 1 176 ? -25.016 7.406 -3.83 1 94.62 176 PHE A N 1
ATOM 1394 C CA . PHE A 1 176 ? -24.484 8.711 -3.492 1 94.62 176 PHE A CA 1
ATOM 1395 C C . PHE A 1 176 ? -25.391 9.828 -3.988 1 94.62 176 PHE A C 1
ATOM 1397 O O . PHE A 1 176 ? -25.578 10.836 -3.303 1 94.62 176 PHE A O 1
ATOM 1404 N N . ASP A 1 177 ? -25.969 9.531 -5.148 1 92.31 177 ASP A N 1
ATOM 1405 C CA . ASP A 1 177 ? -26.891 10.516 -5.73 1 92.31 177 ASP A CA 1
ATOM 1406 C C . ASP A 1 177 ? -28.172 10.617 -4.914 1 92.31 177 ASP A C 1
ATOM 1408 O O . ASP A 1 177 ? -28.641 11.719 -4.609 1 92.31 177 ASP A O 1
ATOM 1412 N N . GLN A 1 178 ? -28.703 9.492 -4.547 1 90.38 178 GLN A N 1
ATOM 1413 C CA . GLN A 1 178 ? -29.969 9.469 -3.814 1 90.38 178 GLN A CA 1
ATOM 1414 C C . GLN A 1 178 ? -29.797 10.039 -2.41 1 90.38 178 GLN A C 1
ATOM 1416 O O . GLN A 1 178 ? -30.734 10.625 -1.861 1 90.38 178 GLN A O 1
ATOM 1421 N N . LEU A 1 179 ? -28.609 9.945 -1.866 1 91.44 179 LEU A N 1
ATOM 1422 C CA . LEU A 1 179 ? -28.344 10.5 -0.548 1 91.44 179 LEU A CA 1
ATOM 1423 C C . LEU A 1 179 ? -27.844 11.938 -0.662 1 91.44 179 LEU A C 1
ATOM 1425 O O . LEU A 1 179 ? -27.484 12.562 0.343 1 91.44 179 LEU A O 1
ATOM 1429 N N . ASN A 1 180 ? -27.719 12.508 -1.851 1 91.06 180 ASN A N 1
ATOM 1430 C CA . ASN A 1 180 ? -27.25 13.859 -2.119 1 91.06 180 ASN A CA 1
ATOM 1431 C C . ASN A 1 180 ? -25.844 14.094 -1.557 1 91.06 180 ASN A C 1
ATOM 1433 O O . ASN A 1 180 ? -25.609 15.078 -0.857 1 91.06 180 ASN A O 1
ATOM 1437 N N . LEU A 1 181 ? -24.938 13.109 -1.814 1 94.25 181 LEU A N 1
ATOM 1438 C CA . LEU A 1 181 ? -23.594 13.211 -1.294 1 94.25 181 LEU A CA 1
ATOM 1439 C C . LEU A 1 181 ? -22.656 13.852 -2.322 1 94.25 181 LEU A C 1
ATOM 1441 O O . LEU A 1 181 ? -21.547 14.266 -1.99 1 94.25 181 LEU A O 1
ATOM 1445 N N . ASN A 1 182 ? -23.047 14 -3.539 1 94.25 182 ASN A N 1
ATOM 1446 C CA . ASN A 1 182 ? -22.203 14.5 -4.613 1 94.25 182 ASN A CA 1
ATOM 1447 C C . ASN A 1 182 ? -21.969 16 -4.492 1 94.25 182 ASN A C 1
ATOM 1449 O O . ASN A 1 182 ? -22.906 16.75 -4.207 1 94.25 182 ASN A O 1
ATOM 1453 N N . PRO A 1 183 ? -20.734 16.406 -4.684 1 94.25 183 PRO A N 1
ATOM 1454 C CA . PRO A 1 183 ? -20.422 17.844 -4.691 1 94.25 183 PRO A CA 1
ATOM 1455 C C . PRO A 1 183 ? -20.703 18.5 -6.043 1 94.25 183 PRO A C 1
ATOM 1457 O O . PRO A 1 183 ? -20.891 17.797 -7.043 1 94.25 183 PRO A O 1
ATOM 1460 N N . ASP A 1 184 ? -20.797 19.797 -5.906 1 92.5 184 ASP A N 1
ATOM 1461 C CA . ASP A 1 184 ? -20.703 20.594 -7.133 1 92.5 184 ASP A CA 1
ATOM 1462 C C . ASP A 1 184 ? -19.234 20.766 -7.547 1 92.5 184 ASP A C 1
ATOM 1464 O O . ASP A 1 184 ? -18.406 21.156 -6.734 1 92.5 184 ASP A O 1
ATOM 1468 N N . LEU A 1 185 ? -18.938 20.375 -8.758 1 93.94 185 LEU A N 1
ATOM 1469 C CA . LEU A 1 185 ? -17.547 20.5 -9.211 1 93.94 185 LEU A CA 1
ATOM 1470 C C . LEU A 1 185 ? -17.484 21.234 -10.547 1 93.94 185 LEU A C 1
ATOM 1472 O O . LEU A 1 185 ? -18.344 21.047 -11.414 1 93.94 185 LEU A O 1
ATOM 1476 N N . ASP A 1 186 ? -16.562 22.141 -10.562 1 91.5 186 ASP A N 1
ATOM 1477 C CA . ASP A 1 186 ? -16.203 22.75 -11.844 1 91.5 186 ASP A CA 1
ATOM 1478 C C . ASP A 1 186 ? -14.984 22.062 -12.453 1 91.5 186 ASP A C 1
ATOM 1480 O O . ASP A 1 186 ? -13.922 21.984 -11.828 1 91.5 186 ASP A O 1
ATOM 1484 N N . ILE A 1 187 ? -15.148 21.562 -13.648 1 90.56 187 ILE A N 1
ATOM 1485 C CA . ILE A 1 187 ? -14.055 20.875 -14.328 1 90.56 187 ILE A CA 1
ATOM 1486 C C . ILE A 1 187 ? -13.484 21.766 -15.422 1 90.56 187 ILE A C 1
ATOM 1488 O O . ILE A 1 187 ? -14.211 22.234 -16.312 1 90.56 187 ILE A O 1
ATOM 1492 N N . TYR A 1 188 ? -12.188 22.062 -15.312 1 88.88 188 TYR A N 1
ATOM 1493 C CA . TYR A 1 188 ? -11.461 22.859 -16.297 1 88.88 188 TYR A CA 1
ATOM 1494 C C . TYR A 1 188 ? -10.523 21.984 -17.125 1 88.88 188 TYR A C 1
ATOM 1496 O O . TYR A 1 188 ? -10.031 20.953 -16.641 1 88.88 188 TYR A O 1
ATOM 1504 N N . ALA A 1 189 ? -10.391 22.328 -18.422 1 87.25 189 ALA A N 1
ATOM 1505 C CA . ALA A 1 189 ? -9.266 21.797 -19.188 1 87.25 189 ALA A CA 1
ATOM 1506 C C . ALA A 1 189 ? -7.98 22.547 -18.859 1 87.25 189 ALA A C 1
ATOM 1508 O O . ALA A 1 189 ? -7.992 23.781 -18.719 1 87.25 189 ALA A O 1
ATOM 1509 N N . CYS A 1 190 ? -6.977 21.812 -18.547 1 87.38 190 CYS A N 1
ATOM 1510 C CA . CYS A 1 190 ? -5.691 22.406 -18.188 1 87.38 190 CYS A CA 1
ATOM 1511 C C . CYS A 1 190 ? -4.656 22.156 -19.281 1 87.38 190 CYS A C 1
ATOM 1513 O O . CYS A 1 190 ? -4.535 21.031 -19.781 1 87.38 190 CYS A O 1
ATOM 1515 N N . CYS A 1 191 ? -4.008 23.25 -19.672 1 86.44 191 CYS A N 1
ATOM 1516 C CA . CYS A 1 191 ? -2.896 23.078 -20.609 1 86.44 191 CYS A CA 1
ATOM 1517 C C . CYS A 1 191 ? -1.813 22.203 -20.016 1 86.44 191 CYS A C 1
ATOM 1519 O O . CYS A 1 191 ? -1.384 22.406 -18.875 1 86.44 191 CYS A O 1
ATOM 1521 N N . PRO A 1 192 ? -1.391 21.234 -20.656 1 84.5 192 PRO A N 1
ATOM 1522 C CA . PRO A 1 192 ? -0.382 20.328 -20.094 1 84.5 192 PRO A CA 1
ATOM 1523 C C . PRO A 1 192 ? 0.959 21.016 -19.859 1 84.5 192 PRO A C 1
ATOM 1525 O O . PRO A 1 192 ? 1.759 20.547 -19.047 1 84.5 192 PRO A O 1
ATOM 1528 N N . ASP A 1 193 ? 1.188 22.156 -20.484 1 83.44 193 ASP A N 1
ATOM 1529 C CA . ASP A 1 193 ? 2.494 22.797 -20.391 1 83.44 193 ASP A CA 1
ATOM 1530 C C . ASP A 1 193 ? 2.473 23.938 -19.375 1 83.44 193 ASP A C 1
ATOM 1532 O O . ASP A 1 193 ? 3.314 23.984 -18.469 1 83.44 193 ASP A O 1
ATOM 1536 N N . CYS A 1 194 ? 1.572 24.797 -19.5 1 86.06 194 CYS A N 1
ATOM 1537 C CA . CYS A 1 194 ? 1.57 25.969 -18.625 1 86.06 194 CYS A CA 1
ATOM 1538 C C . CYS A 1 194 ? 0.446 25.891 -17.594 1 86.06 194 CYS A C 1
ATOM 1540 O O . CYS A 1 194 ? 0.318 26.75 -16.734 1 86.06 194 CYS A O 1
ATOM 1542 N N . LEU A 1 195 ? -0.461 24.969 -17.656 1 89.81 195 LEU A N 1
ATOM 1543 C CA . LEU A 1 195 ? -1.557 24.672 -16.734 1 89.81 195 LEU A CA 1
ATOM 1544 C C . LEU A 1 195 ? -2.584 25.797 -16.734 1 89.81 195 LEU A C 1
ATOM 1546 O O . LEU A 1 195 ? -3.291 26 -15.75 1 89.81 195 LEU A O 1
ATOM 1550 N N . TYR A 1 196 ? -2.562 26.516 -17.844 1 87.06 196 TYR A N 1
ATOM 1551 C CA . TYR A 1 196 ? -3.625 27.5 -18.062 1 87.06 196 TYR A CA 1
ATOM 1552 C C . TYR A 1 196 ? -4.988 26.828 -18.109 1 87.06 196 TYR A C 1
ATOM 1554 O O . TYR A 1 196 ? -5.133 25.75 -18.688 1 87.06 196 TYR A O 1
ATOM 1562 N N . LEU A 1 197 ? -6 27.469 -17.453 1 88.44 197 LEU A N 1
ATOM 1563 C CA . LEU A 1 197 ? -7.316 26.859 -17.344 1 88.44 197 LEU A CA 1
ATOM 1564 C C . LEU A 1 197 ? -8.258 27.375 -18.422 1 88.44 197 LEU A C 1
ATOM 1566 O O . LEU A 1 197 ? -8.25 28.578 -18.734 1 88.44 197 LEU A O 1
ATOM 1570 N N . VAL A 1 198 ? -8.969 26.359 -19 1 81.62 198 VAL A N 1
ATOM 1571 C CA . VAL A 1 198 ? -10 26.688 -19.984 1 81.62 198 VAL A CA 1
ATOM 1572 C C . VAL A 1 198 ? -11.336 26.094 -19.547 1 81.62 198 VAL A C 1
ATOM 1574 O O . VAL A 1 198 ? -11.422 24.906 -19.25 1 81.62 198 VAL A O 1
ATOM 1577 N N . GLY A 1 199 ? -12.422 26.922 -19.422 1 77.31 199 GLY A N 1
ATOM 1578 C CA . GLY A 1 199 ? -13.742 26.438 -19.078 1 77.31 199 GLY A CA 1
ATOM 1579 C C . GLY A 1 199 ? -14.344 25.531 -20.141 1 77.31 199 GLY A C 1
ATOM 1580 O O . GLY A 1 199 ? -14.164 25.766 -21.328 1 77.31 199 GLY A O 1
ATOM 1581 N N . LEU A 1 200 ? -14.859 24.25 -19.797 1 65.19 200 LEU A N 1
ATOM 1582 C CA . LEU A 1 200 ? -15.43 23.281 -20.734 1 65.19 200 LEU A CA 1
ATOM 1583 C C . LEU A 1 200 ? -16.844 23.672 -21.125 1 65.19 200 LEU A C 1
ATOM 1585 O O . LEU A 1 200 ? -17.469 23.016 -21.969 1 65.19 200 LEU A O 1
ATOM 1589 N N . GLU A 1 201 ? -17.609 24.5 -20.531 1 52.69 201 GLU A N 1
ATOM 1590 C CA . GLU A 1 201 ? -18.984 24.828 -20.891 1 52.69 201 GLU A CA 1
ATOM 1591 C C . GLU A 1 201 ? -19.109 25.125 -22.391 1 52.69 201 GLU A C 1
ATOM 1593 O O . GLU A 1 201 ? -20.156 24.875 -22.984 1 52.69 201 GLU A O 1
ATOM 1598 N N . ARG A 1 202 ? -18.219 25.797 -22.969 1 43.38 202 ARG A N 1
ATOM 1599 C CA . ARG A 1 202 ? -18.438 26.312 -24.312 1 43.38 202 ARG A CA 1
ATOM 1600 C C . ARG A 1 202 ? -18.234 25.219 -25.359 1 43.38 202 ARG A C 1
ATOM 1602 O O . ARG A 1 202 ? -17.469 24.281 -25.156 1 43.38 202 ARG A O 1
ATOM 1609 N N . GLU A 1 203 ? -19.312 25.031 -26.078 1 46.28 203 GLU A N 1
ATOM 1610 C CA . GLU A 1 203 ? -19.328 24.25 -27.312 1 46.28 203 GLU A CA 1
ATOM 1611 C C . GLU A 1 203 ? -17.984 24.297 -28.016 1 46.28 203 GLU A C 1
ATOM 1613 O O . GLU A 1 203 ? -17.656 25.297 -28.672 1 46.28 203 GLU A O 1
ATOM 1618 N N . ILE A 1 204 ? -17.016 23.781 -27.234 1 50.53 204 ILE A N 1
ATOM 1619 C CA . ILE A 1 204 ? -15.727 23.766 -27.906 1 50.53 204 ILE A CA 1
ATOM 1620 C C . ILE A 1 204 ? -15.844 23.062 -29.25 1 50.53 204 ILE A C 1
ATOM 1622 O O . ILE A 1 204 ? -16.031 21.844 -29.312 1 50.53 204 ILE A O 1
ATOM 1626 N N . ASN A 1 205 ? -16.344 23.75 -30.125 1 46.34 205 ASN A N 1
ATOM 1627 C CA . ASN A 1 205 ? -16.531 23.25 -31.484 1 46.34 205 ASN A CA 1
ATOM 1628 C C . ASN A 1 205 ? -15.203 23.156 -32.219 1 46.34 205 ASN A C 1
ATOM 1630 O O . ASN A 1 205 ? -15.172 22.75 -33.375 1 46.34 205 ASN A O 1
ATOM 1634 N N . ASP A 1 206 ? -14.078 23.656 -31.531 1 49.47 206 ASP A N 1
ATOM 1635 C CA . ASP A 1 206 ? -12.828 23.641 -32.281 1 49.47 206 ASP A CA 1
ATOM 1636 C C . ASP A 1 206 ? -11.977 22.438 -31.922 1 49.47 206 ASP A C 1
ATOM 1638 O O . ASP A 1 206 ? -11.672 22.219 -30.75 1 49.47 206 ASP A O 1
ATOM 1642 N N . PRO A 1 207 ? -11.891 21.453 -32.75 1 48.91 207 PRO A N 1
ATOM 1643 C CA . PRO A 1 207 ? -11.156 20.219 -32.531 1 48.91 207 PRO A CA 1
ATOM 1644 C C . PRO A 1 207 ? -9.742 20.453 -32.031 1 48.91 207 PRO A C 1
ATOM 1646 O O . PRO A 1 207 ? -9.172 19.578 -31.359 1 48.91 207 PRO A O 1
ATOM 1649 N N . ASP A 1 208 ? -9.047 21.547 -32.438 1 53.16 208 ASP A N 1
ATOM 1650 C CA . ASP A 1 208 ? -7.648 21.797 -32.062 1 53.16 208 ASP A CA 1
ATOM 1651 C C . ASP A 1 208 ? -7.535 22.906 -31.047 1 53.16 208 ASP A C 1
ATOM 1653 O O . ASP A 1 208 ? -7.137 24.031 -31.375 1 53.16 208 ASP A O 1
ATOM 1657 N N . ILE A 1 209 ? -8.062 22.719 -29.953 1 63.88 209 ILE A N 1
ATOM 1658 C CA . ILE A 1 209 ? -7.98 23.781 -28.953 1 63.88 209 ILE A CA 1
ATOM 1659 C C . ILE A 1 209 ? -6.57 23.828 -28.375 1 63.88 209 ILE A C 1
ATOM 1661 O O . ILE A 1 209 ? -6.086 22.844 -27.828 1 63.88 209 ILE A O 1
ATOM 1665 N N . THR A 1 210 ? -5.855 24.781 -28.906 1 73.75 210 THR A N 1
ATOM 1666 C CA . THR A 1 210 ? -4.527 25.047 -28.359 1 73.75 210 THR A CA 1
ATOM 1667 C C . THR A 1 210 ? -4.598 26.094 -27.25 1 73.75 210 THR A C 1
ATOM 1669 O O . THR A 1 210 ? -5.543 26.875 -27.188 1 73.75 210 THR A O 1
ATOM 1672 N N . CYS A 1 211 ? -3.766 25.984 -26.375 1 78.81 211 CYS A N 1
ATOM 1673 C CA . CYS A 1 211 ? -3.689 26.875 -25.219 1 78.81 211 CYS A CA 1
ATOM 1674 C C . CYS A 1 211 ? -3.471 28.312 -25.672 1 78.81 211 CYS A C 1
ATOM 1676 O O . CYS A 1 211 ? -2.475 28.625 -26.328 1 78.81 211 CYS A O 1
ATOM 1678 N N . GLN A 1 212 ? -4.523 29.078 -25.5 1 65.06 212 GLN A N 1
ATOM 1679 C CA . GLN A 1 212 ? -4.43 30.5 -25.828 1 65.06 212 GLN A CA 1
ATOM 1680 C C . GLN A 1 212 ? -4.113 31.328 -24.594 1 65.06 212 GLN A C 1
ATOM 1682 O O . GLN A 1 212 ? -4.637 32.438 -24.422 1 65.06 212 GLN A O 1
ATOM 1687 N N . ARG A 1 213 ? -3.242 30.578 -23.797 1 60.97 213 ARG A N 1
ATOM 1688 C CA . ARG A 1 213 ? -2.898 31.312 -22.578 1 60.97 213 ARG A CA 1
ATOM 1689 C C . ARG A 1 213 ? -2.803 32.812 -22.859 1 60.97 213 ARG A C 1
ATOM 1691 O O . ARG A 1 213 ? -2.039 33.25 -23.719 1 60.97 213 ARG A O 1
ATOM 1698 N N . HIS A 1 214 ? -3.92 33.438 -22.906 1 51.94 214 HIS A N 1
ATOM 1699 C CA . HIS A 1 214 ? -3.82 34.906 -23.047 1 51.94 214 HIS A CA 1
ATOM 1700 C C . HIS A 1 214 ? -2.945 35.5 -21.953 1 51.94 214 HIS A C 1
ATOM 1702 O O . HIS A 1 214 ? -2.844 34.938 -20.859 1 51.94 214 HIS A O 1
ATOM 1708 N N . LEU A 1 215 ? -2.023 36.438 -22.375 1 47.75 215 LEU A N 1
ATOM 1709 C CA . LEU A 1 215 ? -1.093 37.312 -21.656 1 47.75 215 LEU A CA 1
ATOM 1710 C C . LEU A 1 215 ? -1.68 37.75 -20.312 1 47.75 215 LEU A C 1
ATOM 1712 O O . LEU A 1 215 ? -2.59 38.562 -20.266 1 47.75 215 LEU A O 1
ATOM 1716 N N . GLN A 1 216 ? -1.93 36.781 -19.531 1 53.09 216 GLN A N 1
ATOM 1717 C CA . GLN A 1 216 ? -2.266 37.312 -18.203 1 53.09 216 GLN A CA 1
ATOM 1718 C C . GLN A 1 216 ? -1.229 38.344 -17.734 1 53.09 216 GLN A C 1
ATOM 1720 O O . GLN A 1 216 ? -0.08 38.312 -18.188 1 53.09 216 GLN A O 1
ATOM 1725 N N . ARG A 1 217 ? -1.715 39.406 -17.141 1 50.94 217 ARG A N 1
ATOM 1726 C CA . ARG A 1 217 ? -0.974 40.562 -16.625 1 50.94 217 ARG A CA 1
ATOM 1727 C C . ARG A 1 217 ? 0.396 40.125 -16.109 1 50.94 217 ARG A C 1
ATOM 1729 O O . ARG A 1 217 ? 1.365 40.875 -16.219 1 50.94 217 ARG A O 1
ATOM 1736 N N . TYR A 1 218 ? 0.425 38.875 -15.742 1 62.09 218 TYR A N 1
ATOM 1737 C CA . TYR A 1 218 ? 1.661 38.562 -15.031 1 62.09 218 TYR A CA 1
ATOM 1738 C C . TYR A 1 218 ? 2.541 37.625 -15.836 1 62.09 218 TYR A C 1
ATOM 1740 O O . TYR A 1 218 ? 3.605 37.188 -15.367 1 62.09 218 TYR A O 1
ATOM 1748 N N . ASP A 1 219 ? 2.016 37.281 -17.141 1 63.12 219 ASP A N 1
ATOM 1749 C CA . ASP A 1 219 ? 2.855 36.375 -17.938 1 63.12 219 ASP A CA 1
ATOM 1750 C C . ASP A 1 219 ? 3.332 37.062 -19.219 1 63.12 219 ASP A C 1
ATOM 1752 O O . ASP A 1 219 ? 2.525 37.625 -19.969 1 63.12 219 ASP A O 1
ATOM 1756 N N . LEU A 1 220 ? 4.562 37.25 -19.312 1 67.06 220 LEU A N 1
ATOM 1757 C CA . LEU A 1 220 ? 5.148 37.906 -20.5 1 67.06 220 LEU A CA 1
ATOM 1758 C C . LEU A 1 220 ? 5.242 36.906 -21.641 1 67.06 220 LEU A C 1
ATOM 1760 O O . LEU A 1 220 ? 5.453 37.281 -22.797 1 67.06 220 LEU A O 1
ATOM 1764 N N . ASP A 1 221 ? 4.973 35.562 -21.297 1 69.38 221 ASP A N 1
ATOM 1765 C CA . ASP A 1 221 ? 5.133 34.531 -22.344 1 69.38 221 ASP A CA 1
ATOM 1766 C C . ASP A 1 221 ? 3.932 34.531 -23.281 1 69.38 221 ASP A C 1
ATOM 1768 O O . ASP A 1 221 ? 2.801 34.781 -22.859 1 69.38 221 ASP A O 1
ATOM 1772 N N . GLY A 1 222 ? 4.148 34.625 -24.562 1 64.88 222 GLY A N 1
ATOM 1773 C CA . GLY A 1 222 ? 3.072 34.5 -25.531 1 64.88 222 GLY A CA 1
ATOM 1774 C C . GLY A 1 222 ? 2.279 33.219 -25.391 1 64.88 222 GLY A C 1
ATOM 1775 O O . GLY A 1 222 ? 2.445 32.5 -24.406 1 64.88 222 GLY A O 1
ATOM 1776 N N . PRO A 1 223 ? 1.32 32.969 -26.266 1 72.31 223 PRO A N 1
ATOM 1777 C CA . PRO A 1 223 ? 0.518 31.734 -26.219 1 72.31 223 PRO A CA 1
ATOM 1778 C C . PRO A 1 223 ? 1.369 30.469 -26.297 1 72.31 223 PRO A C 1
ATOM 1780 O O . PRO A 1 223 ? 2.371 30.438 -27.016 1 72.31 223 PRO A O 1
ATOM 1783 N N . CYS A 1 224 ? 1.134 29.516 -25.391 1 76.5 224 CYS A N 1
ATOM 1784 C CA . CYS A 1 224 ? 1.85 28.25 -25.297 1 76.5 224 CYS A CA 1
ATOM 1785 C C . CYS A 1 224 ? 1.599 27.391 -26.531 1 76.5 224 CYS A C 1
ATOM 1787 O O . CYS A 1 224 ? 2.496 26.688 -27 1 76.5 224 CYS A O 1
ATOM 1789 N N . HIS A 1 225 ? 0.485 27.375 -27.156 1 75.75 225 HIS A N 1
ATOM 1790 C CA . HIS A 1 225 ? 0.05 26.672 -28.359 1 75.75 225 HIS A CA 1
ATOM 1791 C C . HIS A 1 225 ? 0.055 25.156 -28.141 1 75.75 225 HIS A C 1
ATOM 1793 O O . HIS A 1 225 ? 0.003 24.391 -29.094 1 75.75 225 HIS A O 1
ATOM 1799 N N . SER A 1 226 ? 0.198 24.812 -26.922 1 81.44 226 SER A N 1
ATOM 1800 C CA . SER A 1 226 ? 0.107 23.391 -26.625 1 81.44 226 SER A CA 1
ATOM 1801 C C . SER A 1 226 ? -1.321 22.875 -26.797 1 81.44 226 SER A C 1
ATOM 1803 O O . SER A 1 226 ? -2.281 23.609 -26.531 1 81.44 226 SER A O 1
ATOM 1805 N N . GLN A 1 227 ? -1.404 21.562 -27.188 1 80.31 227 GLN A N 1
ATOM 1806 C CA . GLN A 1 227 ? -2.719 20.953 -27.344 1 80.31 227 GLN A CA 1
ATOM 1807 C C . GLN A 1 227 ? -3.371 20.688 -25.984 1 80.31 227 GLN A C 1
ATOM 1809 O O . GLN A 1 227 ? -2.746 20.109 -25.094 1 80.31 227 GLN A O 1
ATOM 1814 N N . ILE A 1 228 ? -4.543 21.141 -25.828 1 82.56 228 ILE A N 1
ATOM 1815 C CA . ILE A 1 228 ? -5.25 21.016 -24.547 1 82.56 228 ILE A CA 1
ATOM 1816 C C . ILE A 1 228 ? -6.172 19.797 -24.594 1 82.56 228 ILE A C 1
ATOM 1818 O O . ILE A 1 228 ? -6.461 19.188 -23.562 1 82.56 228 ILE A O 1
ATOM 1822 N N . GLY A 1 229 ? -6.68 19.328 -25.703 1 76.31 229 GLY A N 1
ATOM 1823 C CA . GLY A 1 229 ? -7.594 18.203 -25.781 1 76.31 229 GLY A CA 1
ATOM 1824 C C . GLY A 1 229 ? -7.742 17.656 -27.188 1 76.31 229 GLY A C 1
ATOM 1825 O O . GLY A 1 229 ? -7.059 18.094 -28.109 1 76.31 229 GLY A O 1
ATOM 1826 N N . LYS A 1 230 ? -8.414 16.328 -27.172 1 69.06 230 LYS A N 1
ATOM 1827 C CA . LYS A 1 230 ? -8.68 15.664 -28.453 1 69.06 230 LYS A CA 1
ATOM 1828 C C . LYS A 1 230 ? -10.172 15.43 -28.656 1 69.06 230 LYS A C 1
ATOM 1830 O O . LYS A 1 230 ? -10.922 15.312 -27.672 1 69.06 230 LYS A O 1
ATOM 1835 N N . MET A 1 231 ? -10.547 15.562 -29.797 1 61.78 231 MET A N 1
ATOM 1836 C CA . MET A 1 231 ? -11.938 15.25 -30.109 1 61.78 231 MET A CA 1
ATOM 1837 C C . MET A 1 231 ? -12.133 13.75 -30.281 1 61.78 231 MET A C 1
ATOM 1839 O O . MET A 1 231 ? -11.375 13.094 -31 1 61.78 231 MET A O 1
ATOM 1843 N N . LYS A 1 232 ? -12.609 13.047 -29.25 1 61.69 232 LYS A N 1
ATOM 1844 C CA . LYS A 1 232 ? -12.906 11.617 -29.375 1 61.69 232 LYS A CA 1
ATOM 1845 C C . LYS A 1 232 ? -14.344 11.391 -29.844 1 61.69 232 LYS A C 1
ATOM 1847 O O . LYS A 1 232 ? -15.25 12.125 -29.453 1 61.69 232 LYS A O 1
ATOM 1852 N N . ILE A 1 233 ? -14.453 10.516 -30.828 1 48.19 233 ILE A N 1
ATOM 1853 C CA . ILE A 1 233 ? -15.758 10.133 -31.344 1 48.19 233 ILE A CA 1
ATOM 1854 C C . ILE A 1 233 ? -16.406 9.102 -30.422 1 48.19 233 ILE A C 1
ATOM 1856 O O . ILE A 1 233 ? -15.766 8.109 -30.047 1 48.19 233 ILE A O 1
ATOM 1860 N N . SER A 1 234 ? -17.281 9.586 -29.5 1 46.12 234 SER A N 1
ATOM 1861 C CA . SER A 1 234 ? -18 8.664 -28.625 1 46.12 234 SER A CA 1
ATOM 1862 C C . SER A 1 234 ? -18.5 7.445 -29.391 1 46.12 234 SER A C 1
ATOM 1864 O O . SER A 1 234 ? -19.141 7.586 -30.438 1 46.12 234 SER A O 1
ATOM 1866 N N . THR A 1 235 ? -17.766 6.324 -29.375 1 40.09 235 THR A N 1
ATOM 1867 C CA . THR A 1 235 ? -18.25 5.113 -30.031 1 40.09 235 THR A CA 1
ATOM 1868 C C . THR A 1 235 ? -19.453 4.527 -29.281 1 40.09 235 THR A C 1
ATOM 1870 O O . THR A 1 235 ? -19.781 3.357 -29.469 1 40.09 235 THR A O 1
ATOM 1873 N N . ASN A 1 236 ? -20.031 5.172 -28.328 1 37.97 236 ASN A N 1
ATOM 1874 C CA . ASN A 1 236 ? -21.172 4.445 -27.797 1 37.97 236 ASN A CA 1
ATOM 1875 C C . ASN A 1 236 ? -22.141 4.051 -28.906 1 37.97 236 ASN A C 1
ATOM 1877 O O . ASN A 1 236 ? -22.812 4.906 -29.5 1 37.97 236 ASN A O 1
ATOM 1881 N N . ILE A 1 237 ? -21.922 2.984 -29.516 1 36.19 237 ILE A N 1
ATOM 1882 C CA . ILE A 1 237 ? -22.75 2.396 -30.562 1 36.19 237 ILE A CA 1
ATOM 1883 C C . ILE A 1 237 ? -24.203 2.277 -30.062 1 36.19 237 ILE A C 1
ATOM 1885 O O . ILE A 1 237 ? -25.062 1.786 -30.797 1 36.19 237 ILE A O 1
ATOM 1889 N N . LYS A 1 238 ? -24.578 2.184 -28.828 1 33.84 238 LYS A N 1
ATOM 1890 C CA . LYS A 1 238 ? -26.016 1.917 -28.797 1 33.84 238 LYS A CA 1
ATOM 1891 C C . LYS A 1 238 ? -26.781 2.951 -29.625 1 33.84 238 LYS A C 1
ATOM 1893 O O . LYS A 1 238 ? -27.797 2.633 -30.234 1 33.84 238 LYS A O 1
ATOM 1898 N N . GLU A 1 239 ? -26.984 4.152 -29.156 1 32.81 239 GLU A N 1
ATOM 1899 C CA . GLU A 1 239 ? -28.172 4.859 -29.656 1 32.81 239 GLU A CA 1
ATOM 1900 C C . GLU A 1 239 ? -27.953 5.324 -31.094 1 32.81 239 GLU A C 1
ATOM 1902 O O . GLU A 1 239 ? -28.812 5.102 -31.953 1 32.81 239 GLU A O 1
ATOM 1907 N N . LYS A 1 240 ? -27.484 6.758 -31.438 1 33.59 240 LYS A N 1
ATOM 1908 C CA . LYS A 1 240 ? -27.844 7.559 -32.594 1 33.59 240 LYS A CA 1
ATOM 1909 C C . LYS A 1 240 ? -26.969 7.195 -33.812 1 33.59 240 LYS A C 1
ATOM 1911 O O . LYS A 1 240 ? -25.844 6.73 -33.625 1 33.59 240 LYS A O 1
ATOM 1916 N N . PRO A 1 241 ? -27.578 7.23 -35.094 1 30.31 241 PRO A N 1
ATOM 1917 C CA . PRO A 1 241 ? -27 7.117 -36.438 1 30.31 241 PRO A CA 1
ATOM 1918 C C . PRO A 1 241 ? -25.609 7.746 -36.562 1 30.31 241 PRO A C 1
ATOM 1920 O O . PRO A 1 241 ? -25.266 8.625 -35.75 1 30.31 241 PRO A O 1
ATOM 1923 N N . ARG A 1 242 ? -24.75 7.34 -37.344 1 35.69 242 ARG A N 1
ATOM 1924 C CA . ARG A 1 242 ? -23.422 7.836 -37.688 1 35.69 242 ARG A CA 1
ATOM 1925 C C . ARG A 1 242 ? -23.359 9.352 -37.594 1 35.69 242 ARG A C 1
ATOM 1927 O O . ARG A 1 242 ? -22.281 9.93 -37.406 1 35.69 242 ARG A O 1
ATOM 1934 N N . GLU A 1 243 ? -24.297 10.023 -38.094 1 34.06 243 GLU A N 1
ATOM 1935 C CA . GLU A 1 243 ? -24.359 11.461 -38.344 1 34.06 243 GLU A CA 1
ATOM 1936 C C . GLU A 1 243 ? -24.203 12.242 -37.031 1 34.06 243 GLU A C 1
ATOM 1938 O O . GLU A 1 243 ? -23.781 13.398 -37.031 1 34.06 243 GLU A O 1
ATOM 1943 N N . ALA A 1 244 ? -24.859 11.812 -36 1 34.78 244 ALA A N 1
ATOM 1944 C CA . ALA A 1 244 ? -24.875 12.609 -34.781 1 34.78 244 ALA A CA 1
ATOM 1945 C C . ALA A 1 244 ? -23.766 12.172 -33.812 1 34.78 244 ALA A C 1
ATOM 1947 O O . ALA A 1 244 ? -23.875 12.383 -32.594 1 34.78 244 ALA A O 1
ATOM 1948 N N . GLN A 1 245 ? -23.016 11.328 -34.156 1 39.5 245 GLN A N 1
ATOM 1949 C CA . GLN A 1 245 ? -21.922 10.945 -33.281 1 39.5 245 GLN A CA 1
ATOM 1950 C C . GLN A 1 245 ? -21.062 12.156 -32.906 1 39.5 245 GLN A C 1
ATOM 1952 O O . GLN A 1 245 ? -20.422 12.758 -33.781 1 39.5 245 GLN A O 1
ATOM 1957 N N . GLU A 1 246 ? -21.578 13.055 -32.031 1 44.38 246 GLU A N 1
ATOM 1958 C CA . GLU A 1 246 ? -20.984 14.297 -31.531 1 44.38 246 GLU A CA 1
ATOM 1959 C C . GLU A 1 246 ? -19.594 14.055 -30.953 1 44.38 246 GLU A C 1
ATOM 1961 O O . GLU A 1 246 ? -19.391 13.094 -30.203 1 44.38 246 GLU A O 1
ATOM 1966 N N . SER A 1 247 ? -18.609 14.406 -31.766 1 53 247 SER A N 1
ATOM 1967 C CA . SER A 1 247 ? -17.234 14.461 -31.266 1 53 247 SER A CA 1
ATOM 1968 C C . SER A 1 247 ? -17.172 15.18 -29.922 1 53 247 SER A C 1
ATOM 1970 O O . SER A 1 247 ? -17.75 16.25 -29.75 1 53 247 SER A O 1
ATOM 1972 N N . LYS A 1 248 ? -17.062 14.445 -28.906 1 62.16 248 LYS A N 1
ATOM 1973 C CA . LYS A 1 248 ? -16.922 15.07 -27.594 1 62.16 248 LYS A CA 1
ATOM 1974 C C . LYS A 1 248 ? -15.469 15.414 -27.281 1 62.16 248 LYS A C 1
ATOM 1976 O O . LYS A 1 248 ? -14.562 14.656 -27.625 1 62.16 248 LYS A O 1
ATOM 1981 N N . PHE A 1 249 ? -15.328 16.797 -26.953 1 71.94 249 PHE A N 1
ATOM 1982 C CA . PHE A 1 249 ? -14.023 17.266 -26.5 1 71.94 249 PHE A CA 1
ATOM 1983 C C . PHE A 1 249 ? -13.594 16.531 -25.219 1 71.94 249 PHE A C 1
ATOM 1985 O O . PHE A 1 249 ? -14.375 16.422 -24.281 1 71.94 249 PHE A O 1
ATOM 1992 N N . GLU A 1 250 ? -12.375 15.938 -25.484 1 76.56 250 GLU A N 1
ATOM 1993 C CA . GLU A 1 250 ? -11.781 15.352 -24.297 1 76.56 250 GLU A CA 1
ATOM 1994 C C . GLU A 1 250 ? -10.461 16.031 -23.953 1 76.56 250 GLU A C 1
ATOM 1996 O O . GLU A 1 250 ? -9.531 16.031 -24.75 1 76.56 250 GLU A O 1
ATOM 2001 N N . ALA A 1 251 ? -10.484 16.688 -22.812 1 81.5 251 ALA A N 1
ATOM 2002 C CA . ALA A 1 251 ? -9.266 17.344 -22.344 1 81.5 251 ALA A CA 1
ATOM 2003 C C . ALA A 1 251 ? -8.18 16.312 -22.031 1 81.5 251 ALA A C 1
ATOM 2005 O O . ALA A 1 251 ? -8.469 15.227 -21.531 1 81.5 251 ALA A O 1
ATOM 2006 N N . ILE A 1 252 ? -6.945 16.656 -22.344 1 80.69 252 ILE A N 1
ATOM 2007 C CA . ILE A 1 252 ? -5.809 15.812 -22.016 1 80.69 252 ILE A CA 1
ATOM 2008 C C . ILE A 1 252 ? -5.617 15.766 -20.5 1 80.69 252 ILE A C 1
ATOM 2010 O O . ILE A 1 252 ? -5.285 14.711 -19.938 1 80.69 252 ILE A O 1
ATOM 2014 N N . GLN A 1 253 ? -5.789 17 -19.938 1 87.38 253 GLN A N 1
ATOM 2015 C CA . GLN A 1 253 ? -5.645 17.125 -18.484 1 87.38 253 GLN A CA 1
ATOM 2016 C C . GLN A 1 253 ? -6.754 18 -17.906 1 87.38 253 GLN A C 1
ATOM 2018 O O . GLN A 1 253 ? -7.172 18.984 -18.516 1 87.38 253 GLN A O 1
ATOM 2023 N N . HIS A 1 254 ? -7.164 17.547 -16.734 1 88.75 254 HIS A N 1
ATOM 2024 C CA . HIS A 1 254 ? -8.25 18.266 -16.078 1 88.75 254 HIS A CA 1
ATOM 2025 C C . HIS A 1 254 ? -7.801 18.859 -14.758 1 88.75 254 HIS A C 1
ATOM 2027 O O . HIS A 1 254 ? -6.914 18.328 -14.094 1 88.75 254 HIS A O 1
ATOM 2033 N N . PHE A 1 255 ? -8.305 20.109 -14.531 1 91.88 255 PHE A N 1
ATOM 2034 C CA . PHE A 1 255 ? -8.297 20.641 -13.18 1 91.88 255 PHE A CA 1
ATOM 2035 C C . PHE A 1 255 ? -9.703 20.688 -12.602 1 91.88 255 PHE A C 1
ATOM 2037 O O . PHE A 1 255 ? -10.609 21.281 -13.195 1 91.88 255 PHE A O 1
ATOM 2044 N N . VAL A 1 256 ? -9.844 19.984 -11.492 1 92.81 256 VAL A N 1
ATOM 2045 C CA . VAL A 1 256 ? -11.156 19.891 -10.859 1 92.81 256 VAL A CA 1
ATOM 2046 C C . VAL A 1 256 ? -11.211 20.828 -9.656 1 92.81 256 VAL A C 1
ATOM 2048 O O . VAL A 1 256 ? -10.375 20.734 -8.75 1 92.81 256 VAL A O 1
ATOM 2051 N N . TYR A 1 257 ? -12.188 21.719 -9.641 1 94.94 257 TYR A N 1
ATOM 2052 C CA . TYR A 1 257 ? -12.336 22.766 -8.625 1 94.94 257 TYR A CA 1
ATOM 2053 C C . TYR A 1 257 ? -13.703 22.688 -7.961 1 94.94 257 TYR A C 1
ATOM 2055 O O . TYR A 1 257 ? -14.719 22.547 -8.641 1 94.94 257 TYR A O 1
ATOM 2063 N N . GLN A 1 258 ? -13.719 22.625 -6.656 1 96.81 258 GLN A N 1
ATOM 2064 C CA . GLN A 1 258 ? -14.961 22.781 -5.906 1 96.81 258 GLN A CA 1
ATOM 2065 C C . GLN A 1 258 ? -15.227 24.25 -5.582 1 96.81 258 GLN A C 1
ATOM 2067 O O . GLN A 1 258 ? -14.5 24.859 -4.801 1 96.81 258 GLN A O 1
ATOM 2072 N N . PRO A 1 259 ? -16.281 24.812 -6.16 1 96.56 259 PRO A N 1
ATOM 2073 C CA . PRO A 1 259 ? -16.547 26.219 -5.859 1 96.56 259 PRO A CA 1
ATOM 2074 C C . PRO A 1 259 ? -16.719 26.484 -4.367 1 96.56 259 PRO A C 1
ATOM 2076 O O . PRO A 1 259 ? -17.438 25.734 -3.686 1 96.56 259 PRO A O 1
ATOM 2079 N N . PHE A 1 260 ? -16.109 27.547 -3.92 1 97.94 260 PHE A N 1
ATOM 2080 C CA . PHE A 1 260 ? -16.062 27.859 -2.498 1 97.94 260 PHE A CA 1
ATOM 2081 C C . PHE A 1 260 ? -17.453 28.172 -1.975 1 97.94 260 PHE A C 1
ATOM 2083 O O . PHE A 1 260 ? -17.844 27.719 -0.895 1 97.94 260 PHE A O 1
ATOM 2090 N N . LYS A 1 261 ? -18.25 28.891 -2.695 1 96 261 LYS A N 1
ATOM 2091 C CA . LYS A 1 261 ? -19.594 29.281 -2.271 1 96 261 LYS A CA 1
ATOM 2092 C C . LYS A 1 261 ? -20.5 28.062 -2.107 1 96 261 LYS A C 1
ATOM 2094 O O . LYS A 1 261 ? -21.312 28.016 -1.181 1 96 261 LYS A O 1
ATOM 2099 N N . SER A 1 262 ? -20.25 27.109 -3.025 1 94.81 262 SER A N 1
ATOM 2100 C CA . SER A 1 262 ? -21.031 25.891 -2.926 1 94.81 262 SER A CA 1
ATOM 2101 C C . SER A 1 262 ? -20.703 25.125 -1.65 1 94.81 262 SER A C 1
ATOM 2103 O O . SER A 1 262 ? -21.609 24.656 -0.953 1 94.81 262 SER A O 1
ATOM 2105 N N . TRP A 1 263 ? -19.438 25.031 -1.383 1 96.75 263 TRP A N 1
ATOM 2106 C CA . TRP A 1 263 ? -19.016 24.328 -0.168 1 96.75 263 TRP A CA 1
ATOM 2107 C C . TRP A 1 263 ? -19.516 25.062 1.073 1 96.75 263 TRP A C 1
ATOM 2109 O O . TRP A 1 263 ? -20.016 24.438 2.006 1 96.75 263 TRP A O 1
ATOM 2119 N N . LEU A 1 264 ? -19.375 26.422 1.09 1 96.56 264 LEU A N 1
ATOM 2120 C CA . LEU A 1 264 ? -19.828 27.219 2.223 1 96.56 264 LEU A CA 1
ATOM 2121 C C . LEU A 1 264 ? -21.312 27.062 2.459 1 96.56 264 LEU A C 1
ATOM 2123 O O . LEU A 1 264 ? -21.766 27 3.605 1 96.56 264 LEU A O 1
ATOM 2127 N N . GLY A 1 265 ? -22.047 27.078 1.373 1 93.88 265 GLY A N 1
ATOM 2128 C CA . GLY A 1 265 ? -23.484 26.875 1.485 1 93.88 265 GLY A CA 1
ATOM 2129 C C . GLY A 1 265 ? -23.844 25.578 2.182 1 93.88 265 GLY A C 1
ATOM 2130 O O . GLY A 1 265 ? -24.734 25.547 3.035 1 93.88 265 GLY A O 1
ATOM 2131 N N . ARG A 1 266 ? -23.156 24.562 1.838 1 92.56 266 ARG A N 1
ATOM 2132 C CA . ARG A 1 266 ? -23.391 23.25 2.455 1 92.56 266 ARG A CA 1
ATOM 2133 C C . ARG A 1 266 ? -22.859 23.234 3.887 1 92.56 266 ARG A C 1
ATOM 2135 O O . ARG A 1 266 ? -23.484 22.641 4.773 1 92.56 266 ARG A O 1
ATOM 2142 N N . PHE A 1 267 ? -21.766 23.797 4.145 1 94.94 267 PHE A N 1
ATOM 2143 C CA . PHE A 1 267 ? -21.094 23.859 5.438 1 94.94 267 PHE A CA 1
ATOM 2144 C C . PHE A 1 267 ? -21.984 24.531 6.48 1 94.94 267 PHE A C 1
ATOM 2146 O O . PHE A 1 267 ? -22.109 24.016 7.598 1 94.94 267 PHE A O 1
ATOM 2153 N N . LEU A 1 268 ? -22.672 25.609 6.059 1 94.75 268 LEU A N 1
ATOM 2154 C CA . LEU A 1 268 ? -23.484 26.391 6.969 1 94.75 268 LEU A CA 1
ATOM 2155 C C . LEU A 1 268 ? -24.828 25.719 7.227 1 94.75 268 LEU A C 1
ATOM 2157 O O . LEU A 1 268 ? -25.578 26.125 8.109 1 94.75 268 LEU A O 1
ATOM 2161 N N . GLN A 1 269 ? -25.031 24.641 6.461 1 91.44 269 GLN A N 1
ATOM 2162 C CA . GLN A 1 269 ? -26.25 23.875 6.672 1 91.44 269 GLN A CA 1
ATOM 2163 C C . GLN A 1 269 ? -26.062 22.812 7.762 1 91.44 269 GLN A C 1
ATOM 2165 O O . GLN A 1 269 ? -27.031 22.188 8.203 1 91.44 269 GLN A O 1
ATOM 2170 N N . GLN A 1 270 ? -24.844 22.625 8.227 1 91.12 270 GLN A N 1
ATOM 2171 C CA . GLN A 1 270 ? -24.578 21.656 9.281 1 91.12 270 GLN A CA 1
ATOM 2172 C C . GLN A 1 270 ? -25.156 22.125 10.617 1 91.12 270 GLN A C 1
ATOM 2174 O O . GLN A 1 270 ? -24.953 23.266 11.023 1 91.12 270 GLN A O 1
ATOM 2179 N N . PRO A 1 271 ? -25.75 21.203 11.25 1 88.38 271 PRO A N 1
ATOM 2180 C CA . PRO A 1 271 ? -26.281 21.578 12.562 1 88.38 271 PRO A CA 1
ATOM 2181 C C . PRO A 1 271 ? -25.188 21.953 13.555 1 88.38 271 PRO A C 1
ATOM 2183 O O . PRO A 1 271 ? -24.188 21.25 13.68 1 88.38 271 PRO A O 1
ATOM 2186 N N . GLY A 1 272 ? -25.312 23.109 14.219 1 89.75 272 GLY A N 1
ATOM 2187 C CA . GLY A 1 272 ? -24.438 23.5 15.305 1 89.75 272 GLY A CA 1
ATOM 2188 C C . GLY A 1 272 ? -23.188 24.219 14.82 1 89.75 272 GLY A C 1
ATOM 2189 O O . GLY A 1 272 ? -22.438 24.766 15.633 1 89.75 272 GLY A O 1
ATOM 2190 N N . ILE A 1 273 ? -22.984 24.359 13.492 1 93.94 273 ILE A N 1
ATOM 2191 C CA . ILE A 1 273 ? -21.734 24.875 12.953 1 93.94 273 ILE A CA 1
ATOM 2192 C C . ILE A 1 273 ? -21.656 26.391 13.203 1 93.94 273 ILE A C 1
ATOM 2194 O O . ILE A 1 273 ? -20.578 26.922 13.508 1 93.94 273 ILE A O 1
ATOM 2198 N N . GLU A 1 274 ? -22.766 27.125 13.086 1 93.62 274 GLU A N 1
ATOM 2199 C CA . GLU A 1 274 ? -22.75 28.578 13.258 1 93.62 274 GLU A CA 1
ATOM 2200 C C . GLU A 1 274 ? -22.562 28.953 14.727 1 93.62 274 GLU A C 1
ATOM 2202 O O . GLU A 1 274 ? -21.984 30 15.023 1 93.62 274 GLU A O 1
ATOM 2207 N N . GLU A 1 275 ? -22.969 28.062 15.602 1 93.06 275 GLU A N 1
ATOM 2208 C CA . GLU A 1 275 ? -22.656 28.266 17.016 1 93.06 275 GLU A CA 1
ATOM 2209 C C . GLU A 1 275 ? -21.172 28.047 17.281 1 93.06 275 GLU A C 1
ATOM 2211 O O . GLU A 1 275 ? -20.547 28.828 18.016 1 93.06 275 GLU A O 1
ATOM 2216 N N . ASP A 1 276 ? -20.672 27.094 16.641 1 94.5 276 ASP A N 1
ATOM 2217 C CA . ASP A 1 276 ? -19.25 26.766 16.812 1 94.5 276 ASP A CA 1
ATOM 2218 C C . ASP A 1 276 ? -18.359 27.891 16.281 1 94.5 276 ASP A C 1
ATOM 2220 O O . ASP A 1 276 ? -17.328 28.203 16.891 1 94.5 276 ASP A O 1
ATOM 2224 N N . ILE A 1 277 ? -18.719 28.5 15.156 1 95.5 277 ILE A N 1
ATOM 2225 C CA . ILE A 1 277 ? -17.891 29.516 14.523 1 95.5 277 ILE A CA 1
ATOM 2226 C C . ILE A 1 277 ? -17.953 30.812 15.344 1 95.5 277 ILE A C 1
ATOM 2228 O O . ILE A 1 277 ? -17.109 31.688 15.164 1 95.5 277 ILE A O 1
ATOM 2232 N N . SER A 1 278 ? -18.891 30.891 16.297 1 93 278 SER A N 1
ATOM 2233 C CA . SER A 1 278 ? -19.031 32.125 17.078 1 93 278 SER A CA 1
ATOM 2234 C C . SER A 1 278 ? -18.406 31.984 18.453 1 93 278 SER A C 1
ATOM 2236 O O . SER A 1 278 ? -18.391 32.938 19.234 1 93 278 SER A O 1
ATOM 2238 N N . ILE A 1 279 ? -17.859 30.875 18.734 1 91.88 279 ILE A N 1
ATOM 2239 C CA . ILE A 1 279 ? -17.328 30.594 20.062 1 91.88 279 ILE A CA 1
ATOM 2240 C C . ILE A 1 279 ? -16.141 31.516 20.344 1 91.88 279 ILE A C 1
ATOM 2242 O O . ILE A 1 279 ? -15.945 31.953 21.484 1 91.88 279 ILE A O 1
ATOM 2246 N N . HIS A 1 280 ? -15.328 31.875 19.344 1 91.19 280 HIS A N 1
ATOM 2247 C CA . HIS A 1 280 ? -14.117 32.656 19.531 1 91.19 280 HIS A CA 1
ATOM 2248 C C . HIS A 1 280 ? -14.453 34.094 20 1 91.19 280 HIS A C 1
ATOM 2250 O O . HIS A 1 280 ? -13.625 34.75 20.625 1 91.19 280 HIS A O 1
ATOM 2256 N N . LEU A 1 281 ? -15.68 34.531 19.766 1 89.19 281 LEU A N 1
ATOM 2257 C CA . LEU A 1 281 ? -16.109 35.875 20.156 1 89.19 281 LEU A CA 1
ATOM 2258 C C . LEU A 1 281 ? -16.234 36 21.672 1 89.19 281 LEU A C 1
ATOM 2260 O O . LEU A 1 281 ? -16.156 37.094 22.219 1 89.19 281 LEU A O 1
ATOM 2264 N N . GLN A 1 282 ? -16.344 34.844 22.266 1 84.5 282 GLN A N 1
ATOM 2265 C CA . GLN A 1 282 ? -16.516 34.812 23.719 1 84.5 282 GLN A CA 1
ATOM 2266 C C . GLN A 1 282 ? -15.172 34.625 24.422 1 84.5 282 GLN A C 1
ATOM 2268 O O . GLN A 1 282 ? -15.094 34.688 25.656 1 84.5 282 GLN A O 1
ATOM 2273 N N . ARG A 1 283 ? -14.156 34.531 23.562 1 81.44 283 ARG A N 1
ATOM 2274 C CA . ARG A 1 283 ? -12.844 34.219 24.125 1 81.44 283 ARG A CA 1
ATOM 2275 C C . ARG A 1 283 ? -12.172 35.5 24.641 1 81.44 283 ARG A C 1
ATOM 2277 O O . ARG A 1 283 ? -12.141 36.531 23.938 1 81.44 283 ARG A O 1
ATOM 2284 N N . GLY A 1 284 ? -12.062 35.781 25.953 1 70.88 284 GLY A N 1
ATOM 2285 C CA . GLY A 1 284 ? -11.414 36.938 26.531 1 70.88 284 GLY A CA 1
ATOM 2286 C C . GLY A 1 284 ? -9.922 36.969 26.297 1 70.88 284 GLY A C 1
ATOM 2287 O O . GLY A 1 284 ? -9.383 36.125 25.578 1 70.88 284 GLY A O 1
ATOM 2288 N N . SER A 1 285 ? -9.258 38.031 26.625 1 71.75 285 SER A N 1
ATOM 2289 C CA . SER A 1 285 ? -7.816 38.219 26.531 1 71.75 285 SER A CA 1
ATOM 2290 C C . SER A 1 285 ? -7.086 37.344 27.531 1 71.75 285 SER A C 1
ATOM 2292 O O . SER A 1 285 ? -7.48 37.25 28.703 1 71.75 285 SER A O 1
ATOM 2294 N N . ARG A 1 286 ? -6.156 36.5 27.062 1 78.56 286 ARG A N 1
ATOM 2295 C CA . ARG A 1 286 ? -5.391 35.594 27.891 1 78.56 286 ARG A CA 1
ATOM 2296 C C . ARG A 1 286 ? -3.91 35.938 27.906 1 78.56 286 ARG A C 1
ATOM 2298 O O . ARG A 1 286 ? -3.383 36.438 26.906 1 78.56 286 ARG A O 1
ATOM 2305 N N . SER A 1 287 ? -3.262 35.906 29 1 80.38 287 SER A N 1
ATOM 2306 C CA . SER A 1 287 ? -1.823 36.125 29.109 1 80.38 287 SER A CA 1
ATOM 2307 C C . SER A 1 287 ? -1.04 34.969 28.484 1 80.38 287 SER A C 1
ATOM 2309 O O . SER A 1 287 ? 0.046 35.188 27.938 1 80.38 287 SER A O 1
ATOM 2311 N N . ILE A 1 288 ? -1.577 33.875 28.516 1 90.62 288 ILE A N 1
ATOM 2312 C CA . ILE A 1 288 ? -0.979 32.688 27.891 1 90.62 288 ILE A CA 1
ATOM 2313 C C . ILE A 1 288 ? -1.758 32.312 26.641 1 90.62 288 ILE A C 1
ATOM 2315 O O . ILE A 1 288 ? -2.977 32.156 26.688 1 90.62 288 ILE A O 1
ATOM 2319 N N . MET A 1 289 ? -1.043 32.344 25.531 1 94.06 289 MET A N 1
ATOM 2320 C CA . MET A 1 289 ? -1.668 32 24.25 1 94.06 289 MET A CA 1
ATOM 2321 C C . MET A 1 289 ? -1.795 30.5 24.078 1 94.06 289 MET A C 1
ATOM 2323 O O . MET A 1 289 ? -0.881 29.75 24.438 1 94.06 289 MET A O 1
ATOM 2327 N N . THR A 1 290 ? -2.961 30.047 23.578 1 92.25 290 THR A N 1
ATOM 2328 C CA . THR A 1 290 ? -3.189 28.609 23.438 1 92.25 290 THR A CA 1
ATOM 2329 C C . THR A 1 290 ? -3.668 28.266 22.031 1 92.25 290 THR A C 1
ATOM 2331 O O . THR A 1 290 ? -3.762 27.094 21.672 1 92.25 290 THR A O 1
ATOM 2334 N N . ASP A 1 291 ? -3.938 29.312 21.281 1 93.44 291 ASP A N 1
ATOM 2335 C CA . ASP A 1 291 ? -4.453 29.078 19.938 1 93.44 291 ASP A CA 1
ATOM 2336 C C . ASP A 1 291 ? -4.156 30.25 19.016 1 93.44 291 ASP A C 1
ATOM 2338 O O . ASP A 1 291 ? -3.611 31.266 19.453 1 93.44 291 ASP A O 1
ATOM 2342 N N . ILE A 1 292 ? -4.488 30.078 17.781 1 94 292 ILE A N 1
ATOM 2343 C CA . ILE A 1 292 ? -4.328 31.141 16.797 1 94 292 ILE A CA 1
ATOM 2344 C C . ILE A 1 292 ? -5.191 32.344 17.172 1 94 292 ILE A C 1
ATOM 2346 O O . ILE A 1 292 ? -4.852 33.469 16.859 1 94 292 ILE A O 1
ATOM 2350 N N . TRP A 1 293 ? -6.301 32.156 17.922 1 94.75 293 TRP A N 1
ATOM 2351 C CA . TRP A 1 293 ? -7.234 33.188 18.328 1 94.75 293 TRP A CA 1
ATOM 2352 C C . TRP A 1 293 ? -6.559 34.188 19.266 1 94.75 293 TRP A C 1
ATOM 2354 O O . TRP A 1 293 ? -7.059 35.312 19.453 1 94.75 293 TRP A O 1
ATOM 2364 N N . ASP A 1 294 ? -5.438 33.75 19.781 1 93.94 294 ASP A N 1
ATOM 2365 C CA . ASP A 1 294 ? -4.75 34.594 20.766 1 93.94 294 ASP A CA 1
ATOM 2366 C C . ASP A 1 294 ? -3.646 35.406 20.109 1 93.94 294 ASP A C 1
ATOM 2368 O O . ASP A 1 294 ? -3.062 36.312 20.75 1 93.94 294 ASP A O 1
ATOM 2372 N N . GLY A 1 295 ? -3.367 35.188 18.875 1 92.06 295 GLY A N 1
ATOM 2373 C CA . GLY A 1 295 ? -2.318 35.906 18.188 1 92.06 295 GLY A CA 1
ATOM 2374 C C . GLY A 1 295 ? -2.727 37.312 17.797 1 92.06 295 GLY A C 1
ATOM 2375 O O . GLY A 1 295 ? -3.916 37.625 17.672 1 92.06 295 GLY A O 1
ATOM 2376 N N . TYR A 1 296 ? -1.765 38.125 17.609 1 89.31 296 TYR A N 1
ATOM 2377 C CA . TYR A 1 296 ? -2.064 39.531 17.328 1 89.31 296 TYR A CA 1
ATOM 2378 C C . TYR A 1 296 ? -2.707 39.688 15.961 1 89.31 296 TYR A C 1
ATOM 2380 O O . TYR A 1 296 ? -3.539 40.562 15.758 1 89.31 296 TYR A O 1
ATOM 2388 N N . ILE A 1 297 ? -2.416 38.812 14.953 1 92.06 297 ILE A N 1
ATOM 2389 C CA . ILE A 1 297 ? -3.008 38.938 13.625 1 92.06 297 ILE A CA 1
ATOM 2390 C C . ILE A 1 297 ? -4.508 38.688 13.703 1 92.06 297 ILE A C 1
ATOM 2392 O O . ILE A 1 297 ? -5.309 39.406 13.109 1 92.06 297 ILE A O 1
ATOM 2396 N N . TRP A 1 298 ? -4.871 37.656 14.43 1 92.69 298 TRP A N 1
ATOM 2397 C CA . TRP A 1 298 ? -6.289 37.344 14.609 1 92.69 298 TRP A CA 1
ATOM 2398 C C . TRP A 1 298 ? -7.02 38.531 15.258 1 92.69 298 TRP A C 1
ATOM 2400 O O . TRP A 1 298 ? -8.109 38.906 14.82 1 92.69 298 TRP A O 1
ATOM 2410 N N . LYS A 1 299 ? -6.445 39.156 16.172 1 89.69 299 LYS A N 1
ATOM 2411 C CA . LYS A 1 299 ? -7.09 40.188 17 1 89.69 299 LYS A CA 1
ATOM 2412 C C . LYS A 1 299 ? -7.109 41.531 16.281 1 89.69 299 LYS A C 1
ATOM 2414 O O . LYS A 1 299 ? -8.023 42.344 16.469 1 89.69 299 LYS A O 1
ATOM 2419 N N . GLN A 1 300 ? -6.121 41.719 15.414 1 88.06 300 GLN A N 1
ATOM 2420 C CA . GLN A 1 300 ? -5.965 43.062 14.891 1 88.06 300 GLN A CA 1
ATOM 2421 C C . GLN A 1 300 ? -6.293 43.125 13.406 1 88.06 300 GLN A C 1
ATOM 2423 O O . GLN A 1 300 ? -6.406 44.219 12.828 1 88.06 300 GLN A O 1
ATOM 2428 N N . PHE A 1 301 ? -6.5 42.031 12.812 1 91.19 301 PHE A N 1
ATOM 2429 C CA . PHE A 1 301 ? -6.797 42.031 11.383 1 91.19 301 PHE A CA 1
ATOM 2430 C C . PHE A 1 301 ? -8.047 42.844 11.086 1 91.19 301 PHE A C 1
ATOM 2432 O O . PHE A 1 301 ? -9.117 42.594 11.648 1 91.19 301 PHE A O 1
ATOM 2439 N N . THR A 1 302 ? -7.797 43.906 10.32 1 83.38 302 THR A N 1
ATOM 2440 C CA . THR A 1 302 ? -8.906 44.812 10.078 1 83.38 302 THR A CA 1
ATOM 2441 C C . THR A 1 302 ? -9.43 44.656 8.656 1 83.38 302 THR A C 1
ATOM 2443 O O . THR A 1 302 ? -8.727 44.156 7.781 1 83.38 302 THR A O 1
ATOM 2446 N N . GLY A 1 303 ? -10.695 44.781 8.484 1 67.25 303 GLY A N 1
ATOM 2447 C CA . GLY A 1 303 ? -11.32 44.812 7.176 1 67.25 303 GLY A CA 1
ATOM 2448 C C . GLY A 1 303 ? -11.148 46.125 6.445 1 67.25 303 GLY A C 1
ATOM 2449 O O . GLY A 1 303 ? -10.367 46.969 6.875 1 67.25 303 GLY A O 1
ATOM 2450 N N . LYS A 1 304 ? -11.766 46.156 5.285 1 62.56 304 LYS A N 1
ATOM 2451 C CA . LYS A 1 304 ? -11.773 47.375 4.48 1 62.56 304 LYS A CA 1
ATOM 2452 C C . LYS A 1 304 ? -12.375 48.531 5.262 1 62.56 304 LYS A C 1
ATOM 2454 O O 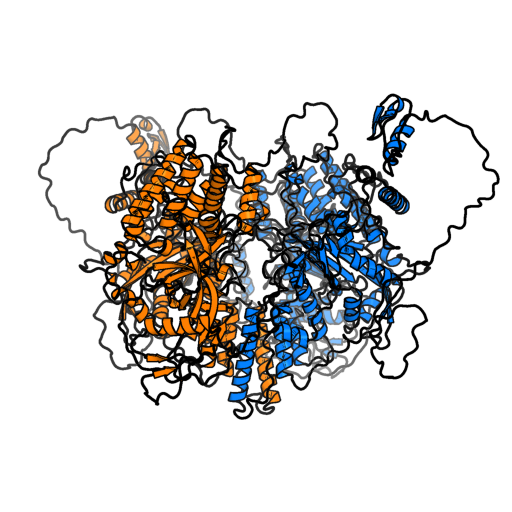. LYS A 1 304 ? -13.578 48.562 5.523 1 62.56 304 LYS A O 1
ATOM 2459 N N . ASN A 1 305 ? -11.555 49.5 5.672 1 56.62 305 ASN A N 1
ATOM 2460 C CA . ASN A 1 305 ? -11.977 50.781 6.219 1 56.62 305 ASN A CA 1
ATOM 2461 C C . ASN A 1 305 ? -12.727 50.625 7.531 1 56.62 305 ASN A C 1
ATOM 2463 O O . ASN A 1 305 ? -13.578 51.438 7.875 1 56.62 305 ASN A O 1
ATOM 2467 N N . GLU A 1 306 ? -12.539 49.469 8.062 1 68.31 306 GLU A N 1
ATOM 2468 C CA . GLU A 1 306 ? -13.328 49.281 9.273 1 68.31 306 GLU A CA 1
ATOM 2469 C C . GLU A 1 306 ? -12.5 49.562 10.523 1 68.31 306 GLU A C 1
ATOM 2471 O O . GLU A 1 306 ? -11.289 49.312 10.531 1 68.31 306 GLU A O 1
ATOM 2476 N N . SER A 1 307 ? -13.023 50.25 11.344 1 70.38 307 SER A N 1
ATOM 2477 C CA . SER A 1 307 ? -12.383 50.625 12.602 1 70.38 307 SER A CA 1
ATOM 2478 C C . SER A 1 307 ? -12.297 49.438 13.539 1 70.38 307 SER A C 1
ATOM 2480 O O . SER A 1 307 ? -11.422 49.375 14.414 1 70.38 307 SER A O 1
ATOM 2482 N N . GLN A 1 308 ? -13.125 48.469 13.273 1 81.88 308 GLN A N 1
ATOM 2483 C CA . GLN A 1 308 ? -13.148 47.312 14.141 1 81.88 308 GLN A CA 1
ATOM 2484 C C . GLN A 1 308 ? -12.477 46.094 13.469 1 81.88 308 GLN A C 1
ATOM 2486 O O . GLN A 1 308 ? -12.484 46 12.242 1 81.88 308 GLN A O 1
ATOM 2491 N N . PRO A 1 309 ? -11.938 45.312 14.328 1 89.06 309 PRO A N 1
ATOM 2492 C CA . PRO A 1 309 ? -11.312 44.125 13.766 1 89.06 309 PRO A CA 1
ATOM 2493 C C . PRO A 1 309 ? -12.289 43.25 12.969 1 89.06 309 PRO A C 1
ATOM 2495 O O . PRO A 1 309 ? -13.453 43.125 13.359 1 89.06 309 PRO A O 1
ATOM 2498 N N . PHE A 1 310 ? -11.891 42.781 11.867 1 92.25 310 PHE A N 1
ATOM 2499 C CA . PHE A 1 310 ? -12.68 42 10.93 1 92.25 310 PHE A CA 1
ATOM 2500 C C . PHE A 1 310 ? -13.359 40.844 11.641 1 92.25 310 PHE A C 1
ATOM 2502 O O . PHE A 1 310 ? -14.547 40.562 11.43 1 92.25 310 PHE A O 1
ATOM 2509 N N . LEU A 1 311 ? -12.734 40.156 12.555 1 92.06 311 LEU A N 1
ATOM 2510 C CA . LEU A 1 311 ? -13.203 38.906 13.117 1 92.06 311 LEU A CA 1
ATOM 2511 C C . LEU A 1 311 ? -14.047 39.156 14.367 1 92.06 311 LEU A C 1
ATOM 2513 O O . LEU A 1 311 ? -14.508 38.219 15.008 1 92.06 311 LEU A O 1
ATOM 2517 N N . SER A 1 312 ? -14.305 40.375 14.734 1 88.06 312 SER A N 1
ATOM 2518 C CA . SER A 1 312 ? -15.172 40.688 15.859 1 88.06 312 SER A CA 1
ATOM 2519 C C . SER A 1 312 ? -16.641 40.688 15.445 1 88.06 312 SER A C 1
ATOM 2521 O O . SER A 1 312 ? -17.531 40.656 16.297 1 88.06 312 SER A O 1
ATOM 2523 N N . LYS A 1 313 ? -16.891 40.594 14.172 1 87.81 313 LYS A N 1
ATOM 2524 C CA . LYS A 1 313 ? -18.25 40.625 13.664 1 87.81 313 LYS A CA 1
ATOM 2525 C C . LYS A 1 313 ? -18.734 39.219 13.297 1 87.81 313 LYS A C 1
ATOM 2527 O O . LYS A 1 313 ? -18 38.469 12.672 1 87.81 313 LYS A O 1
ATOM 2532 N N . ALA A 1 314 ? -19.984 39 13.719 1 87.94 314 ALA A N 1
ATOM 2533 C CA . ALA A 1 314 ? -20.594 37.719 13.344 1 87.94 314 ALA A CA 1
ATOM 2534 C C . ALA A 1 314 ? -20.719 37.594 11.828 1 87.94 314 ALA A C 1
ATOM 2536 O O . ALA A 1 314 ? -21.062 38.562 11.156 1 87.94 314 ALA A O 1
ATOM 2537 N N . GLY A 1 315 ? -20.406 36.469 11.258 1 90.44 315 GLY A N 1
ATOM 2538 C CA . GLY A 1 315 ? -20.516 36.25 9.828 1 90.44 315 GLY A CA 1
ATOM 2539 C C . GLY A 1 315 ? -19.203 36.375 9.086 1 90.44 315 GLY A C 1
ATOM 2540 O O . GLY A 1 315 ? -19.078 35.938 7.938 1 90.44 315 GLY A O 1
ATOM 2541 N N . ASN A 1 316 ? -18.234 37.094 9.75 1 94.44 316 ASN A N 1
ATOM 2542 C CA . ASN A 1 316 ? -16.891 37.156 9.164 1 94.44 316 ASN A CA 1
ATOM 2543 C C . ASN A 1 316 ? -16.062 35.906 9.477 1 94.44 316 ASN A C 1
ATOM 2545 O O . ASN A 1 316 ? -15.859 35.594 10.648 1 94.44 316 ASN A O 1
ATOM 2549 N N . LEU A 1 317 ? -15.648 35.219 8.422 1 96.94 317 LEU A N 1
ATOM 2550 C CA . LEU A 1 317 ? -14.922 33.969 8.586 1 96.94 317 LEU A CA 1
ATOM 2551 C C . LEU A 1 317 ? -13.484 34.094 8.086 1 96.94 317 LEU A C 1
ATOM 2553 O O . LEU A 1 317 ? -13.234 34.781 7.082 1 96.94 317 LEU A O 1
ATOM 2557 N N . ALA A 1 318 ? -12.555 33.531 8.828 1 96.88 318 ALA A N 1
ATOM 2558 C CA . ALA A 1 318 ? -11.156 33.469 8.43 1 96.88 318 ALA A CA 1
ATOM 2559 C C . ALA A 1 318 ? -10.75 32.031 8.078 1 96.88 318 ALA A C 1
ATOM 2561 O O . ALA A 1 318 ? -11.172 31.078 8.742 1 96.88 318 ALA A O 1
ATOM 2562 N N . PHE A 1 319 ? -9.977 31.906 6.996 1 97.81 319 PHE A N 1
ATOM 2563 C CA . PHE A 1 319 ? -9.531 30.594 6.551 1 97.81 319 PHE A CA 1
ATOM 2564 C C . PHE A 1 319 ? -8.008 30.547 6.422 1 97.81 319 PHE A C 1
ATOM 2566 O O . PHE A 1 319 ? -7.371 31.578 6.203 1 97.81 319 PHE A O 1
ATOM 2573 N N . ALA A 1 320 ? -7.426 29.406 6.664 1 97.12 320 ALA A N 1
ATOM 2574 C CA . ALA A 1 320 ? -6.035 29.109 6.328 1 97.12 320 ALA A CA 1
ATOM 2575 C C . ALA A 1 320 ? -5.949 28.25 5.066 1 97.12 320 ALA A C 1
ATOM 2577 O O . ALA A 1 320 ? -6.754 27.344 4.871 1 97.12 320 ALA A O 1
ATOM 2578 N N . LEU A 1 321 ? -5.008 28.578 4.219 1 97.06 321 LEU A N 1
ATOM 2579 C CA . LEU A 1 321 ? -4.77 27.812 3.002 1 97.06 321 LEU A CA 1
ATOM 2580 C C . LEU A 1 321 ? -3.631 26.812 3.203 1 97.06 321 LEU A C 1
ATOM 2582 O O . LEU A 1 321 ? -2.549 27.188 3.668 1 97.06 321 LEU A O 1
ATOM 2586 N N . TYR A 1 322 ? -3.916 25.594 2.959 1 95.94 322 TYR A N 1
ATOM 2587 C CA . TYR A 1 322 ? -2.904 24.547 3.012 1 95.94 322 TYR A CA 1
ATOM 2588 C C . TYR A 1 322 ? -2.666 23.953 1.629 1 95.94 322 TYR A C 1
ATOM 2590 O O . TYR A 1 322 ? -3.615 23.672 0.894 1 95.94 322 TYR A O 1
ATOM 2598 N N . ILE A 1 323 ? -1.397 23.766 1.257 1 95.12 323 ILE A N 1
ATOM 2599 C CA . ILE A 1 323 ? -1.018 23.172 -0.016 1 95.12 323 ILE A CA 1
ATOM 2600 C C . ILE A 1 323 ? 0.137 22.188 0.201 1 95.12 323 ILE A C 1
ATOM 2602 O O . ILE A 1 323 ? 1.055 22.469 0.977 1 95.12 323 ILE A O 1
ATOM 2606 N N . ASP A 1 324 ? 0.022 21.047 -0.354 1 93.56 324 ASP A N 1
ATOM 2607 C CA . ASP A 1 324 ? 1.06 20.031 -0.289 1 93.56 324 ASP A CA 1
ATOM 2608 C C . ASP A 1 324 ? 0.901 19.016 -1.417 1 93.56 324 ASP A C 1
ATOM 2610 O O . ASP A 1 324 ? -0.134 18.969 -2.086 1 93.56 324 ASP A O 1
ATOM 2614 N N . TRP A 1 325 ? 1.979 18.312 -1.74 1 92.56 325 TRP A N 1
ATOM 2615 C CA . TRP A 1 325 ? 1.965 17.328 -2.816 1 92.56 325 TRP A CA 1
ATOM 2616 C C . TRP A 1 325 ? 2.225 15.922 -2.277 1 92.56 325 TRP A C 1
ATOM 2618 O O . TRP A 1 325 ? 2.881 15.758 -1.247 1 92.56 325 TRP A O 1
ATOM 2628 N N . PHE A 1 326 ? 1.674 14.898 -2.889 1 89.06 326 PHE A N 1
ATOM 2629 C CA . PHE A 1 326 ? 1.884 13.5 -2.545 1 89.06 326 PHE A CA 1
ATOM 2630 C C . PHE A 1 326 ? 1.962 12.641 -3.799 1 89.06 326 PHE A C 1
ATOM 2632 O O . PHE A 1 326 ? 1.555 13.07 -4.879 1 89.06 326 PHE A O 1
ATOM 2639 N N . ASN A 1 327 ? 2.525 11.453 -3.762 1 87.88 327 ASN A N 1
ATOM 2640 C CA . ASN A 1 327 ? 2.646 10.523 -4.883 1 87.88 327 ASN A CA 1
ATOM 2641 C C . ASN A 1 327 ? 1.321 9.828 -5.176 1 87.88 327 ASN A C 1
ATOM 2643 O O . ASN A 1 327 ? 0.729 9.211 -4.289 1 87.88 327 ASN A O 1
ATOM 2647 N N . ALA A 1 328 ? 0.941 9.93 -6.398 1 85.94 328 ALA A N 1
ATOM 2648 C CA . ALA A 1 328 ? -0.34 9.367 -6.82 1 85.94 328 ALA A CA 1
ATOM 2649 C C . ALA A 1 328 ? -0.374 7.859 -6.605 1 85.94 328 ALA A C 1
ATOM 2651 O O . ALA A 1 328 ? -1.446 7.273 -6.43 1 85.94 328 ALA A O 1
ATOM 2652 N N . PHE A 1 329 ? 0.833 7.234 -6.594 1 81.62 329 PHE A N 1
ATOM 2653 C CA . PHE A 1 329 ? 0.884 5.777 -6.562 1 81.62 329 PHE A CA 1
ATOM 2654 C C . PHE A 1 329 ? 1.324 5.281 -5.191 1 81.62 329 PHE A C 1
ATOM 2656 O O . PHE A 1 329 ? 1.808 4.156 -5.062 1 81.62 329 PHE A O 1
ATOM 2663 N N . GLY A 1 330 ? 1.164 6.125 -4.219 1 76.31 330 GLY A N 1
ATOM 2664 C CA . GLY A 1 330 ? 1.504 5.719 -2.863 1 76.31 330 GLY A CA 1
ATOM 2665 C C . GLY A 1 330 ? 2.99 5.5 -2.662 1 76.31 330 GLY A C 1
ATOM 2666 O O . GLY A 1 330 ? 3.805 6.359 -3.006 1 76.31 330 GLY A O 1
ATOM 2667 N N . LYS A 1 331 ? 3.34 4.285 -2.193 1 73.62 331 LYS A N 1
ATOM 2668 C CA . LYS A 1 331 ? 4.727 3.982 -1.857 1 73.62 331 LYS A CA 1
ATOM 2669 C C . LYS A 1 331 ? 5.441 3.312 -3.027 1 73.62 331 LYS A C 1
ATOM 2671 O O . LYS A 1 331 ? 6.562 2.818 -2.877 1 73.62 331 LYS A O 1
ATOM 2676 N N . SER A 1 332 ? 4.863 3.395 -4.152 1 73.56 332 SER A N 1
ATOM 2677 C CA . SER A 1 332 ? 5.43 2.785 -5.352 1 73.56 332 SER A CA 1
ATOM 2678 C C . SER A 1 332 ? 6.641 3.57 -5.848 1 73.56 332 SER A C 1
ATOM 2680 O O . SER A 1 332 ? 6.801 4.746 -5.52 1 73.56 332 SER A O 1
ATOM 2682 N N . SER A 1 333 ? 7.453 2.865 -6.562 1 75.62 333 SER A N 1
ATOM 2683 C CA . SER A 1 333 ? 8.602 3.518 -7.184 1 75.62 333 SER A CA 1
ATOM 2684 C C . SER A 1 333 ? 8.172 4.406 -8.352 1 75.62 333 SER A C 1
ATOM 2686 O O . SER A 1 333 ? 8.922 5.281 -8.773 1 75.62 333 SER A O 1
ATOM 2688 N N . ARG A 1 334 ? 6.906 4.141 -8.867 1 79.88 334 ARG A N 1
ATOM 2689 C CA . ARG A 1 334 ? 6.348 5.035 -9.875 1 79.88 334 ARG A CA 1
ATOM 2690 C C . ARG A 1 334 ? 6.008 6.395 -9.273 1 79.88 334 ARG A C 1
ATOM 2692 O O . ARG A 1 334 ? 5.473 6.473 -8.172 1 79.88 334 ARG A O 1
ATOM 2699 N N . LYS A 1 335 ? 6.434 7.398 -9.953 1 84.81 335 LYS A N 1
ATOM 2700 C CA . LYS A 1 335 ? 6.27 8.711 -9.344 1 84.81 335 LYS A CA 1
ATOM 2701 C C . LYS A 1 335 ? 5.336 9.594 -10.172 1 84.81 335 LYS A C 1
ATOM 2703 O O . LYS A 1 335 ? 5.449 9.641 -11.398 1 84.81 335 LYS A O 1
ATOM 2708 N N . ALA A 1 336 ? 4.309 10.086 -9.617 1 87.19 336 ALA A N 1
ATOM 2709 C CA . ALA A 1 336 ? 3.43 11.148 -10.102 1 87.19 336 ALA A CA 1
ATOM 2710 C C . ALA A 1 336 ? 2.965 12.039 -8.953 1 87.19 336 ALA A C 1
ATOM 2712 O O . ALA A 1 336 ? 2.361 11.555 -7.988 1 87.19 336 ALA A O 1
ATOM 2713 N N . SER A 1 337 ? 3.236 13.312 -9.062 1 90.81 337 SER A N 1
ATOM 2714 C CA . SER A 1 337 ? 2.963 14.234 -7.961 1 90.81 337 SER A CA 1
ATOM 2715 C C . SER A 1 337 ? 1.598 14.891 -8.117 1 90.81 337 SER A C 1
ATOM 2717 O O . SER A 1 337 ? 1.337 15.562 -9.117 1 90.81 337 SER A O 1
ATOM 2719 N N . LEU A 1 338 ? 0.724 14.688 -7.172 1 92.25 338 LEU A N 1
ATOM 2720 C CA . LEU A 1 338 ? -0.556 15.383 -7.062 1 92.25 338 LEU A CA 1
ATOM 2721 C C . LEU A 1 338 ? -0.573 16.297 -5.848 1 92.25 338 LEU A C 1
ATOM 2723 O O . LEU A 1 338 ? 0.077 16.016 -4.836 1 92.25 338 LEU A O 1
ATOM 2727 N N . GLY A 1 339 ? -1.216 17.453 -5.965 1 92.69 339 GLY A N 1
ATOM 2728 C CA . GLY A 1 339 ? -1.264 18.391 -4.859 1 92.69 339 GLY A CA 1
ATOM 2729 C C . GLY A 1 339 ? -2.666 18.625 -4.328 1 92.69 339 GLY A C 1
ATOM 2730 O O . GLY A 1 339 ? -3.643 18.5 -5.07 1 92.69 339 GLY A O 1
ATOM 2731 N N . THR A 1 340 ? -2.791 18.875 -3.059 1 93.5 340 THR A N 1
ATOM 2732 C CA . THR A 1 340 ? -4.074 19.203 -2.447 1 93.5 340 THR A CA 1
ATOM 2733 C C . THR A 1 340 ? -4.152 20.688 -2.111 1 93.5 340 THR A C 1
ATOM 2735 O O . THR A 1 340 ? -3.162 21.297 -1.674 1 93.5 340 THR A O 1
ATOM 2738 N N . LEU A 1 341 ? -5.234 21.297 -2.414 1 95.88 341 LEU A N 1
ATOM 2739 C CA . LEU A 1 341 ? -5.586 22.672 -2.033 1 95.88 341 LEU A CA 1
ATOM 2740 C C . LEU A 1 341 ? -6.715 22.672 -1.008 1 95.88 341 LEU A C 1
ATOM 2742 O O . LEU A 1 341 ? -7.887 22.5 -1.364 1 95.88 341 LEU A O 1
ATOM 2746 N N . ILE A 1 342 ? -6.324 22.953 0.263 1 96.5 342 ILE A N 1
ATOM 2747 C CA . ILE A 1 342 ? -7.277 22.828 1.361 1 96.5 342 ILE A CA 1
ATOM 2748 C C . ILE A 1 342 ? -7.414 24.172 2.08 1 96.5 342 ILE A C 1
ATOM 2750 O O . ILE A 1 342 ? -6.426 24.875 2.266 1 96.5 342 ILE A O 1
ATOM 2754 N N . LEU A 1 343 ? -8.578 24.531 2.355 1 97.88 343 LEU A N 1
ATOM 2755 C CA . LEU A 1 343 ? -8.828 25.672 3.242 1 97.88 343 LEU A CA 1
ATOM 2756 C C . LEU A 1 343 ? -9.539 25.203 4.512 1 97.88 343 LEU A C 1
ATOM 2758 O O . LEU A 1 343 ? -10.438 24.359 4.461 1 97.88 343 LEU A O 1
ATOM 2762 N N . VAL A 1 344 ? -9.117 25.766 5.633 1 96.94 344 VAL A N 1
ATOM 2763 C CA . VAL A 1 344 ? -9.672 25.406 6.93 1 96.94 344 VAL A CA 1
ATOM 2764 C C . VAL A 1 344 ? -10.219 26.641 7.629 1 96.94 344 VAL A C 1
ATOM 2766 O O . VAL A 1 344 ? -9.555 27.688 7.684 1 96.94 344 VAL A O 1
ATOM 2769 N N . CYS A 1 345 ? -11.414 26.531 8.141 1 97.94 345 CYS A N 1
ATOM 2770 C CA . CYS A 1 345 ? -12.039 27.641 8.852 1 97.94 345 CYS A CA 1
ATOM 2771 C C . CYS A 1 345 ? -11.422 27.828 10.234 1 97.94 345 CYS A C 1
ATOM 2773 O O . CYS A 1 345 ? -11.648 27 11.125 1 97.94 345 CYS A O 1
ATOM 2775 N N . LEU A 1 346 ? -10.789 28.938 10.453 1 97.12 346 LEU A N 1
ATOM 2776 C CA . LEU A 1 346 ? -10.047 29.188 11.688 1 97.12 346 LEU A CA 1
ATOM 2777 C C . LEU A 1 346 ? -10.984 29.641 12.805 1 97.12 346 LEU A C 1
ATOM 2779 O O . LEU A 1 346 ? -10.594 29.656 13.977 1 97.12 346 LEU A O 1
ATOM 2783 N N . ASN A 1 347 ? -12.242 30 12.422 1 96.88 347 ASN A N 1
ATOM 2784 C CA . ASN A 1 347 ? -13.219 30.406 13.43 1 96.88 347 ASN A CA 1
ATOM 2785 C C . ASN A 1 347 ? -13.641 29.219 14.305 1 96.88 347 ASN A C 1
ATOM 2787 O O . ASN A 1 347 ? -14.133 29.422 15.422 1 96.88 347 ASN A O 1
ATOM 2791 N N . LEU A 1 348 ? -13.461 28.047 13.789 1 96.38 348 LEU A N 1
ATOM 2792 C CA . LEU A 1 348 ? -13.867 26.844 14.516 1 96.38 348 LEU A CA 1
ATOM 2793 C C . LEU A 1 348 ? -12.906 26.547 15.664 1 96.38 348 LEU A C 1
ATOM 2795 O O . LEU A 1 348 ? -11.727 26.891 15.586 1 96.38 348 LEU A O 1
ATOM 2799 N N . PRO A 1 349 ? -13.438 25.969 16.688 1 92.75 349 PRO A N 1
ATOM 2800 C CA . PRO A 1 349 ? -12.523 25.5 17.719 1 92.75 349 PRO A CA 1
ATOM 2801 C C . PRO A 1 349 ? -11.5 24.5 17.188 1 92.75 349 PRO A C 1
ATOM 2803 O O . PRO A 1 349 ? -11.773 23.766 16.234 1 92.75 349 PRO A O 1
ATOM 2806 N N . PRO A 1 350 ? -10.344 24.484 17.766 1 88.56 350 PRO A N 1
ATOM 2807 C CA . PRO A 1 350 ? -9.25 23.656 17.25 1 88.56 350 PRO A CA 1
ATOM 2808 C C . PRO A 1 350 ? -9.648 22.188 17.078 1 88.56 350 PRO A C 1
ATOM 2810 O O . PRO A 1 350 ? -9.211 21.531 16.125 1 88.56 350 PRO A O 1
ATOM 2813 N N . GLU A 1 351 ? -10.508 21.641 17.906 1 84.81 351 GLU A N 1
ATOM 2814 C CA . GLU A 1 351 ? -10.875 20.234 17.875 1 84.81 351 GLU A CA 1
ATOM 2815 C C . GLU A 1 351 ? -11.758 19.938 16.656 1 84.81 351 GLU A C 1
ATOM 2817 O O . GLU A 1 351 ? -11.883 18.781 16.25 1 84.81 351 GLU A O 1
ATOM 2822 N N . LYS A 1 352 ? -12.32 20.953 16.078 1 92 352 LYS A N 1
ATOM 2823 C CA . LYS A 1 352 ? -13.297 20.75 15.008 1 92 352 LYS A CA 1
ATOM 2824 C C . LYS A 1 352 ? -12.727 21.219 13.672 1 92 352 LYS A C 1
ATOM 2826 O O . LYS A 1 352 ? -13.273 20.875 12.617 1 92 352 LYS A O 1
ATOM 2831 N N . ARG A 1 353 ? -11.656 21.953 13.672 1 94 353 ARG A N 1
ATOM 2832 C CA . ARG A 1 353 ? -11.156 22.641 12.484 1 94 353 ARG A CA 1
ATOM 2833 C C . ARG A 1 353 ? -10.82 21.641 11.375 1 94 353 ARG A C 1
ATOM 2835 O O . ARG A 1 353 ? -11.133 21.875 10.211 1 94 353 ARG A O 1
ATOM 2842 N N . LEU A 1 354 ? -10.234 20.531 11.773 1 92.38 354 LEU A N 1
ATOM 2843 C CA . LEU A 1 354 ? -9.664 19.672 10.75 1 92.38 354 LEU A CA 1
ATOM 2844 C C . LEU A 1 354 ? -10.477 18.391 10.602 1 92.38 354 LEU A C 1
ATOM 2846 O O . LEU A 1 354 ? -10.016 17.422 9.992 1 92.38 354 LEU A O 1
ATOM 2850 N N . LYS A 1 355 ? -11.672 18.359 11.156 1 90.06 355 LYS A N 1
ATOM 2851 C CA . LYS A 1 355 ? -12.586 17.266 10.852 1 90.06 355 LYS A CA 1
ATOM 2852 C C . LYS A 1 355 ? -12.961 17.266 9.367 1 90.06 355 LYS A C 1
ATOM 2854 O O . LYS A 1 355 ? -13.164 18.312 8.773 1 90.06 355 LYS A O 1
ATOM 2859 N N . PRO A 1 356 ? -13.109 16.094 8.766 1 88.62 356 PRO A N 1
ATOM 2860 C CA . PRO A 1 356 ? -13.367 16.031 7.324 1 88.62 356 PRO A CA 1
ATOM 2861 C C . PRO A 1 356 ? -14.633 16.781 6.914 1 88.62 356 PRO A C 1
ATOM 2863 O O . PRO A 1 356 ? -14.688 17.359 5.824 1 88.62 356 PRO A O 1
ATOM 2866 N N . GLU A 1 357 ? -15.625 16.828 7.754 1 91.56 357 GLU A N 1
ATOM 2867 C CA . GLU A 1 357 ? -16.875 17.5 7.422 1 91.56 357 GLU A CA 1
ATOM 2868 C C . GLU A 1 357 ? -16.703 19.016 7.438 1 91.56 357 GLU A C 1
ATOM 2870 O O . GLU A 1 357 ? -17.562 19.75 6.91 1 91.56 357 GLU A O 1
ATOM 2875 N N . ASN A 1 358 ? -15.562 19.484 8.016 1 95.44 358 ASN A N 1
ATOM 2876 C CA . ASN A 1 358 ? -15.375 20.938 8.164 1 95.44 358 ASN A CA 1
ATOM 2877 C C . ASN A 1 358 ? -14.25 21.453 7.273 1 95.44 358 ASN A C 1
ATOM 2879 O O . ASN A 1 358 ? -13.922 22.641 7.301 1 95.44 358 ASN A O 1
ATOM 2883 N N . VAL A 1 359 ? -13.68 20.609 6.516 1 96.06 359 VAL A N 1
ATOM 2884 C CA . VAL A 1 359 ? -12.531 21 5.695 1 96.06 359 VAL A CA 1
ATOM 2885 C C . VAL A 1 359 ? -12.984 21.234 4.258 1 96.06 359 VAL A C 1
ATOM 2887 O O . VAL A 1 359 ? -13.719 20.422 3.688 1 96.06 359 VAL A O 1
ATOM 2890 N N . TYR A 1 360 ? -12.617 22.391 3.771 1 97.38 360 TYR A N 1
ATOM 2891 C CA . TYR A 1 360 ? -12.883 22.719 2.377 1 97.38 360 TYR A CA 1
ATOM 2892 C C . TYR A 1 360 ? -11.719 22.312 1.483 1 97.38 360 TYR A C 1
ATOM 2894 O O . TYR A 1 360 ? -10.625 22.875 1.575 1 97.38 360 TYR A O 1
ATOM 2902 N N . VAL A 1 361 ? -11.945 21.297 0.64 1 96.75 361 VAL A N 1
ATOM 2903 C CA . VAL A 1 361 ? -10.961 20.922 -0.37 1 96.75 361 VAL A CA 1
ATOM 2904 C C . VAL A 1 361 ? -11.312 21.578 -1.702 1 96.75 361 VAL A C 1
ATOM 2906 O O . VAL A 1 361 ? -12.188 21.109 -2.426 1 96.75 361 VAL A O 1
ATOM 2909 N N . ALA A 1 362 ? -10.57 22.562 -2.01 1 97.19 362 ALA A N 1
ATOM 2910 C CA . ALA A 1 362 ? -10.859 23.375 -3.186 1 97.19 362 ALA A CA 1
ATOM 2911 C C . ALA A 1 362 ? -10.578 22.609 -4.473 1 97.19 362 ALA A C 1
ATOM 2913 O O . ALA A 1 362 ? -11.273 22.781 -5.477 1 97.19 362 ALA A O 1
ATOM 2914 N N . GLY A 1 363 ? -9.555 21.844 -4.387 1 94.94 363 GLY A N 1
ATOM 2915 C CA . GLY A 1 363 ? -9.203 21.062 -5.562 1 94.94 363 GLY A CA 1
ATOM 2916 C C . GLY A 1 363 ? -7.969 20.203 -5.367 1 94.94 363 GLY A C 1
ATOM 2917 O O . GLY A 1 363 ? -7.312 20.281 -4.328 1 94.94 363 GLY A O 1
ATOM 2918 N N . ILE A 1 364 ? -7.773 19.344 -6.348 1 93.06 364 ILE A N 1
ATOM 2919 C CA . ILE A 1 364 ? -6.555 18.547 -6.43 1 93.06 364 ILE A CA 1
ATOM 2920 C C . ILE A 1 364 ? -5.73 19 -7.637 1 93.06 364 ILE A C 1
ATOM 2922 O O . ILE A 1 364 ? -6.215 18.969 -8.773 1 93.06 364 ILE A O 1
ATOM 2926 N N . LEU A 1 365 ? -4.508 19.438 -7.289 1 94.12 365 LEU A N 1
ATOM 2927 C CA . LEU A 1 365 ? -3.619 19.906 -8.344 1 94.12 365 LEU A CA 1
ATOM 2928 C C . LEU A 1 365 ? -3.184 18.75 -9.242 1 94.12 365 LEU A C 1
ATOM 2930 O O . LEU A 1 365 ? -2.877 17.656 -8.758 1 94.12 365 LEU A O 1
ATOM 2934 N N . PRO A 1 366 ? -3.209 18.953 -10.516 1 90.75 366 PRO A N 1
ATOM 2935 C CA . PRO A 1 366 ? -2.904 17.875 -11.461 1 90.75 366 PRO A CA 1
ATOM 2936 C C . PRO A 1 366 ? -1.424 17.5 -11.461 1 90.75 366 PRO A C 1
ATOM 2938 O O . PRO A 1 366 ? -0.576 18.297 -11.078 1 90.75 366 PRO A O 1
ATOM 2941 N N . GLY A 1 367 ? -1.176 16.203 -11.711 1 87.88 367 GLY A N 1
ATOM 2942 C CA . GLY A 1 367 ? 0.17 15.703 -11.938 1 87.88 367 GLY A CA 1
ATOM 2943 C C . GLY A 1 367 ? 0.469 15.438 -13.406 1 87.88 367 GLY A C 1
ATOM 2944 O O . GLY A 1 367 ? -0.278 15.875 -14.281 1 87.88 367 GLY A O 1
ATOM 2945 N N . PRO A 1 368 ? 1.646 14.859 -13.695 1 86.5 368 PRO A N 1
ATOM 2946 C CA . PRO A 1 368 ? 2.531 14.078 -12.82 1 86.5 368 PRO A CA 1
ATOM 2947 C C . PRO A 1 368 ? 3.596 14.938 -12.141 1 86.5 368 PRO A C 1
ATOM 2949 O O . PRO A 1 368 ? 4.227 14.5 -11.18 1 86.5 368 PRO A O 1
ATOM 2952 N N . LYS A 1 369 ? 3.791 16.156 -12.688 1 87.44 369 LYS A N 1
ATOM 2953 C CA . LYS A 1 369 ? 4.82 17 -12.094 1 87.44 369 LYS A CA 1
ATOM 2954 C C . LYS A 1 369 ? 4.207 18.078 -11.203 1 87.44 369 LYS A C 1
ATOM 2956 O O . LYS A 1 369 ? 3.092 18.547 -11.461 1 87.44 369 LYS A O 1
ATOM 2961 N N . GLU A 1 370 ? 4.965 18.5 -10.234 1 91.19 370 GLU A N 1
ATOM 2962 C CA . GLU A 1 370 ? 4.551 19.625 -9.398 1 91.19 370 GLU A CA 1
ATOM 2963 C C . GLU A 1 370 ? 4.535 20.922 -10.188 1 91.19 370 GLU A C 1
ATOM 2965 O O . GLU A 1 370 ? 5.477 21.219 -10.93 1 91.19 370 GLU A O 1
ATOM 2970 N N . PRO A 1 371 ? 3.523 21.703 -10.047 1 92.44 371 PRO A N 1
ATOM 2971 C CA . PRO A 1 371 ? 3.475 22.984 -10.75 1 92.44 371 PRO A CA 1
ATOM 2972 C C . PRO A 1 371 ? 4.547 23.953 -10.266 1 92.44 371 PRO A C 1
ATOM 2974 O O . PRO A 1 371 ? 4.898 23.953 -9.086 1 92.44 371 PRO A O 1
ATOM 2977 N N . THR A 1 372 ? 5.012 24.766 -11.164 1 88.94 372 THR A N 1
ATOM 2978 C CA . THR A 1 372 ? 5.898 25.859 -10.812 1 88.94 372 THR A CA 1
ATOM 2979 C C . THR A 1 372 ? 5.113 27.016 -10.188 1 88.94 372 THR A C 1
ATOM 2981 O O . THR A 1 372 ? 3.883 27 -10.188 1 88.94 372 THR A O 1
ATOM 2984 N N . GLY A 1 373 ? 5.824 27.984 -9.672 1 88.56 373 GLY A N 1
ATOM 2985 C CA . GLY A 1 373 ? 5.168 29.156 -9.094 1 88.56 373 GLY A CA 1
ATOM 2986 C C . GLY A 1 373 ? 4.254 29.875 -10.078 1 88.56 373 GLY A C 1
ATOM 2987 O O . GLY A 1 373 ? 3.141 30.266 -9.727 1 88.56 373 GLY A O 1
ATOM 2988 N N . THR A 1 374 ? 4.668 29.922 -11.281 1 84.56 374 THR A N 1
ATOM 2989 C CA . THR A 1 374 ? 3.889 30.594 -12.32 1 84.56 374 THR A CA 1
ATOM 2990 C C . THR A 1 374 ? 2.664 29.766 -12.695 1 84.56 374 THR A C 1
ATOM 2992 O O . THR A 1 374 ? 1.585 30.312 -12.93 1 84.56 374 THR A O 1
ATOM 2995 N N . GLN A 1 375 ? 2.844 28.5 -12.758 1 88.88 375 GLN A N 1
ATOM 2996 C CA . GLN A 1 375 ? 1.742 27.609 -13.086 1 88.88 375 GLN A CA 1
ATOM 2997 C C . GLN A 1 375 ? 0.673 27.625 -12 1 88.88 375 GLN A C 1
ATOM 2999 O O . GLN A 1 375 ? -0.519 27.5 -12.289 1 88.88 375 GLN A O 1
ATOM 3004 N N . LEU A 1 376 ? 1.079 27.844 -10.781 1 92.44 376 LEU A N 1
ATOM 3005 C CA . LEU A 1 376 ? 0.153 27.875 -9.656 1 92.44 376 LEU A CA 1
ATOM 3006 C C . LEU A 1 376 ? -0.758 29.109 -9.742 1 92.44 376 LEU A C 1
ATOM 3008 O O . LEU A 1 376 ? -1.91 29.062 -9.305 1 92.44 376 LEU A O 1
ATOM 3012 N N . ASN A 1 377 ? -0.179 30.188 -10.258 1 90.62 377 ASN A N 1
ATOM 3013 C CA . ASN A 1 377 ? -0.998 31.391 -10.453 1 90.62 377 ASN A CA 1
ATOM 3014 C C . ASN A 1 377 ? -2.217 31.094 -11.32 1 90.62 377 ASN A C 1
ATOM 3016 O O . ASN A 1 377 ? -3.299 31.641 -11.086 1 90.62 377 ASN A O 1
ATOM 3020 N N . ASN A 1 378 ? -2.01 30.172 -12.289 1 89.19 378 ASN A N 1
ATOM 3021 C CA . ASN A 1 378 ? -3.109 29.812 -13.172 1 89.19 378 ASN A CA 1
ATOM 3022 C C . ASN A 1 378 ? -4.109 28.891 -12.469 1 89.19 378 ASN A C 1
ATOM 3024 O O . ASN A 1 378 ? -5.32 29.062 -12.617 1 89.19 378 ASN A O 1
ATOM 3028 N N . LEU A 1 379 ? -3.656 28.031 -11.727 1 92.94 379 LEU A N 1
ATOM 3029 C CA . LEU A 1 379 ? -4.5 27.031 -11.094 1 92.94 379 LEU A CA 1
ATOM 3030 C C . LEU A 1 379 ? -5.32 27.625 -9.961 1 92.94 379 LEU A C 1
ATOM 3032 O O . LEU A 1 379 ? -6.426 27.172 -9.68 1 92.94 379 LEU A O 1
ATOM 3036 N N . LEU A 1 380 ? -4.828 28.703 -9.32 1 94.94 380 LEU A N 1
ATOM 3037 C CA . LEU A 1 380 ? -5.477 29.281 -8.148 1 94.94 380 LEU A CA 1
ATOM 3038 C C . LEU A 1 380 ? -6.473 30.359 -8.555 1 94.94 380 LEU A C 1
ATOM 3040 O O . LEU A 1 380 ? -7.191 30.891 -7.703 1 94.94 380 LEU A O 1
ATOM 3044 N N . LEU A 1 381 ? -6.609 30.625 -9.75 1 91.81 381 LEU A N 1
ATOM 3045 C CA . LEU A 1 381 ? -7.426 31.719 -10.25 1 91.81 381 LEU A CA 1
ATOM 3046 C C . LEU A 1 381 ? -8.875 31.578 -9.789 1 91.81 381 LEU A C 1
ATOM 3048 O O . LEU A 1 381 ? -9.461 32.531 -9.273 1 91.81 381 LEU A O 1
ATOM 3052 N N . PRO A 1 382 ? -9.453 30.391 -9.961 1 93.88 382 PRO A N 1
ATOM 3053 C CA . PRO A 1 382 ? -10.852 30.281 -9.531 1 93.88 382 PRO A CA 1
ATOM 3054 C C . PRO A 1 382 ? -11.031 30.547 -8.039 1 93.88 382 PRO A C 1
ATOM 3056 O O . PRO A 1 382 ? -11.992 31.203 -7.633 1 93.88 382 PRO A O 1
ATOM 3059 N N . LEU A 1 383 ? -10.164 30.125 -7.242 1 96.69 383 LEU A N 1
ATOM 3060 C CA . LEU A 1 383 ? -10.242 30.312 -5.797 1 96.69 383 LEU A CA 1
ATOM 3061 C C . LEU A 1 383 ? -10.094 31.781 -5.422 1 96.69 383 LEU A C 1
ATOM 3063 O O . LEU A 1 383 ? -10.859 32.281 -4.602 1 96.69 383 LEU A O 1
ATOM 3067 N N . ILE A 1 384 ? -9.109 32.469 -6.031 1 96.12 384 ILE A N 1
ATOM 3068 C CA . ILE A 1 384 ? -8.82 33.844 -5.715 1 96.12 384 ILE A CA 1
ATOM 3069 C C . ILE A 1 384 ? -10 34.719 -6.125 1 96.12 384 ILE A C 1
ATOM 3071 O O . ILE A 1 384 ? -10.367 35.656 -5.402 1 96.12 384 ILE A O 1
ATOM 3075 N N . GLN A 1 385 ? -10.602 34.375 -7.203 1 93.81 385 GLN A N 1
ATOM 3076 C CA . GLN A 1 385 ? -11.766 35.125 -7.652 1 93.81 385 GLN A CA 1
ATOM 3077 C C . GLN A 1 385 ? -12.914 35.031 -6.652 1 93.81 385 GLN A C 1
ATOM 3079 O O . GLN A 1 385 ? -13.562 36.031 -6.328 1 93.81 385 GLN A O 1
ATOM 3084 N N . GLU A 1 386 ? -13.125 33.906 -6.16 1 95.94 386 GLU A N 1
ATOM 3085 C CA . GLU A 1 386 ? -14.203 33.719 -5.195 1 95.94 386 GLU A CA 1
ATOM 3086 C C . GLU A 1 386 ? -13.859 34.375 -3.854 1 95.94 386 GLU A C 1
ATOM 3088 O O . GLU A 1 386 ? -14.742 34.906 -3.174 1 95.94 386 GLU A O 1
ATOM 3093 N N . LEU A 1 387 ? -12.625 34.344 -3.512 1 97.31 387 LEU A N 1
ATOM 3094 C CA . LEU A 1 387 ? -12.203 34.969 -2.262 1 97.31 387 LEU A CA 1
ATOM 3095 C C . LEU A 1 387 ? -12.398 36.5 -2.324 1 97.31 387 LEU A C 1
ATOM 3097 O O . LEU A 1 387 ? -12.773 37.125 -1.326 1 97.31 387 LEU A O 1
ATOM 3101 N N . LYS A 1 388 ? -12.18 37.062 -3.455 1 95.31 388 LYS A N 1
ATOM 3102 C CA . LYS A 1 388 ? -12.414 38.5 -3.639 1 95.31 388 LYS A CA 1
ATOM 3103 C C . LYS A 1 388 ? -13.891 38.844 -3.473 1 95.31 388 LYS A C 1
ATOM 3105 O O . LYS A 1 388 ? -14.242 39.812 -2.822 1 95.31 388 LYS A O 1
ATOM 3110 N N . GLU A 1 389 ? -14.703 37.969 -4.031 1 95.06 389 GLU A N 1
ATOM 3111 C CA . GLU A 1 389 ? -16.141 38.156 -3.918 1 95.06 389 GLU A CA 1
ATOM 3112 C C . GLU A 1 389 ? -16.609 38 -2.471 1 95.06 389 GLU A C 1
ATOM 3114 O O . GLU A 1 389 ? -17.391 38.844 -1.977 1 95.06 389 GLU A O 1
ATOM 3119 N N . LEU A 1 390 ? -16.109 37.062 -1.816 1 96.31 390 LEU A N 1
ATOM 3120 C CA . LEU A 1 390 ? -16.531 36.781 -0.451 1 96.31 390 LEU A CA 1
ATOM 3121 C C . LEU A 1 390 ? -16 37.812 0.521 1 96.31 390 LEU A C 1
ATOM 3123 O O . LEU A 1 390 ? -16.594 38.062 1.575 1 96.31 390 LEU A O 1
ATOM 3127 N N . TRP A 1 391 ? -14.852 38.406 0.196 1 95.25 391 TRP A N 1
ATOM 3128 C CA . TRP A 1 391 ? -14.305 39.5 1.009 1 95.25 391 TRP A CA 1
ATOM 3129 C C . TRP A 1 391 ? -15.273 40.656 1.078 1 95.25 391 TRP A C 1
ATOM 3131 O O . TRP A 1 391 ? -15.43 41.281 2.129 1 95.25 391 TRP A O 1
ATOM 3141 N N . GLU A 1 392 ? -15.969 40.906 -0.007 1 91.44 392 GLU A N 1
ATOM 3142 C CA . GLU A 1 392 ? -16.953 41.969 -0.068 1 91.44 392 GLU A CA 1
ATOM 3143 C C . GLU A 1 392 ? -18.25 41.562 0.651 1 91.44 392 GLU A C 1
ATOM 3145 O O . GLU A 1 392 ? -18.953 42.438 1.191 1 91.44 392 GLU A O 1
ATOM 3150 N N . GLY A 1 393 ? -18.531 40.312 0.628 1 93.12 393 GLY A N 1
ATOM 3151 C CA . GLY A 1 393 ? -19.719 39.812 1.297 1 93.12 393 GLY A CA 1
ATOM 3152 C C . GLY A 1 393 ? -20.719 39.188 0.341 1 93.12 393 GLY A C 1
ATOM 3153 O O . GLY A 1 393 ? -20.953 39.719 -0.748 1 93.12 393 GLY A O 1
ATOM 3154 N N . VAL A 1 394 ? -21.25 38.094 0.71 1 95.56 394 VAL A N 1
ATOM 3155 C CA . VAL A 1 394 ? -22.266 37.344 -0.049 1 95.56 394 VAL A CA 1
ATOM 3156 C C . VAL A 1 394 ? -23.391 36.938 0.88 1 95.56 394 VAL A C 1
ATOM 3158 O O . VAL A 1 394 ? -23.156 36.531 2.018 1 95.56 394 VAL A O 1
ATOM 3161 N N . TYR A 1 395 ? -24.609 37.219 0.409 1 95.69 395 TYR A N 1
ATOM 3162 C CA . TYR A 1 395 ? -25.766 36.781 1.185 1 95.69 395 TYR A CA 1
ATOM 3163 C C . TYR A 1 395 ? -26.172 35.375 0.851 1 95.69 395 TYR A C 1
ATOM 3165 O O . TYR A 1 395 ? -26.5 35.062 -0.296 1 95.69 395 TYR A O 1
ATOM 3173 N N . PHE A 1 396 ? -26.078 34.469 1.818 1 95.56 396 PHE A N 1
ATOM 3174 C CA . PHE A 1 396 ? -26.531 33.094 1.653 1 95.56 396 PHE A CA 1
ATOM 3175 C C . PHE A 1 396 ? -28 32.938 2.025 1 95.56 396 PHE A C 1
ATOM 3177 O O . PHE A 1 396 ? -28.391 33.281 3.145 1 95.56 396 PHE A O 1
ATOM 3184 N N . SER A 1 397 ? -28.812 32.438 1.177 1 93.81 397 SER A N 1
ATOM 3185 C CA . SER A 1 397 ? -30.266 32.531 1.234 1 93.81 397 SER A CA 1
ATOM 3186 C C . SER A 1 397 ? -30.828 31.75 2.422 1 93.81 397 SER A C 1
ATOM 3188 O O . SER A 1 397 ? -31.891 32.062 2.936 1 93.81 397 SER A O 1
ATOM 3190 N N . GLN A 1 398 ? -30.125 30.688 2.74 1 92.5 398 GLN A N 1
ATOM 3191 C CA . GLN A 1 398 ? -30.578 29.875 3.857 1 92.5 398 GLN A CA 1
ATOM 3192 C C . GLN A 1 398 ? -29.422 29.156 4.531 1 92.5 398 GLN A C 1
ATOM 3194 O O . GLN A 1 398 ? -28.531 28.641 3.855 1 92.5 398 GLN A O 1
ATOM 3199 N N . THR A 1 399 ? -29.359 29.25 5.793 1 92.69 399 THR A N 1
ATOM 3200 C CA . THR A 1 399 ? -28.438 28.438 6.598 1 92.69 399 THR A CA 1
ATOM 3201 C C . THR A 1 399 ? -29.203 27.672 7.676 1 92.69 399 THR A C 1
ATOM 3203 O O . THR A 1 399 ? -30.422 27.797 7.789 1 92.69 399 THR A O 1
ATOM 3206 N N . PHE A 1 400 ? -28.594 26.797 8.344 1 91.31 400 PHE A N 1
ATOM 3207 C CA . PHE A 1 400 ? -29.266 25.984 9.336 1 91.31 400 PHE A CA 1
ATOM 3208 C C . PHE A 1 400 ? -29.828 26.859 10.461 1 91.31 400 PHE A C 1
ATOM 3210 O O . PHE A 1 400 ? -30.969 26.703 10.867 1 91.31 400 PHE A O 1
ATOM 3217 N N . LYS A 1 401 ? -29.031 27.812 11.023 1 90.75 401 LYS A N 1
ATOM 3218 C CA . LYS A 1 401 ? -29.406 28.672 12.141 1 90.75 401 LYS A CA 1
ATOM 3219 C C . LYS A 1 401 ? -30.312 29.812 11.68 1 90.75 401 LYS A C 1
ATOM 3221 O O . LYS A 1 401 ? -31.203 30.234 12.414 1 90.75 401 LYS A O 1
ATOM 3226 N N . PHE A 1 402 ? -30.016 30.281 10.453 1 92.69 402 PHE A N 1
ATOM 3227 C CA . PHE A 1 402 ? -30.766 31.422 9.922 1 92.69 402 PHE A CA 1
ATOM 3228 C C . PHE A 1 402 ? -31.547 31.016 8.68 1 92.69 402 PHE A C 1
ATOM 3230 O O . PHE A 1 402 ? -31.109 31.266 7.559 1 92.69 402 PHE A O 1
ATOM 3237 N N . PRO A 1 403 ? -32.656 30.547 8.828 1 90.19 403 PRO A N 1
ATOM 3238 C CA . PRO A 1 403 ? -33.469 30.094 7.703 1 90.19 403 PRO A CA 1
ATOM 3239 C C . PRO A 1 403 ? -33.781 31.203 6.703 1 90.19 403 PRO A C 1
ATOM 3241 O O . PRO A 1 403 ? -34.125 30.922 5.547 1 90.19 403 PRO A O 1
ATOM 3244 N N . GLN A 1 404 ? -33.688 32.469 7.23 1 90.5 404 GLN A N 1
ATOM 3245 C CA . GLN A 1 404 ? -33.938 33.594 6.328 1 90.5 404 GLN A CA 1
ATOM 3246 C C . GLN A 1 404 ? -32.625 34.094 5.691 1 90.5 404 GLN A C 1
ATOM 3248 O O . GLN A 1 404 ? -32.625 35.062 4.953 1 90.5 404 GLN A O 1
ATOM 3253 N N . GLY A 1 405 ? -31.594 33.438 5.957 1 91.44 405 GLY A N 1
ATOM 3254 C CA . GLY A 1 405 ? -30.328 33.75 5.332 1 91.44 405 GLY A CA 1
ATOM 3255 C C . GLY A 1 405 ? -29.469 34.719 6.152 1 91.44 405 GLY A C 1
ATOM 3256 O O . GLY A 1 405 ? -29.922 35.219 7.176 1 91.44 405 GLY A O 1
ATOM 3257 N N . THR A 1 406 ? -28.25 34.875 5.816 1 93.25 406 THR A N 1
ATOM 3258 C CA . THR A 1 406 ? -27.312 35.75 6.492 1 93.25 406 THR A CA 1
ATOM 3259 C C . THR A 1 406 ? -26.156 36.125 5.562 1 93.25 406 THR A C 1
ATOM 3261 O O . THR A 1 406 ? -25.906 35.438 4.57 1 93.25 406 THR A O 1
ATOM 3264 N N . LYS A 1 407 ? -25.562 37.25 5.836 1 94.44 407 LYS A N 1
ATOM 3265 C CA . LYS A 1 407 ? -24.391 37.719 5.074 1 94.44 407 LYS A CA 1
ATOM 3266 C C . LYS A 1 407 ? -23.109 37.094 5.609 1 94.44 407 LYS A C 1
ATOM 3268 O O . LYS A 1 407 ? -22.875 37.062 6.824 1 94.44 407 LYS A O 1
ATOM 3273 N N . ILE A 1 408 ? -22.297 36.594 4.699 1 95.88 408 ILE A N 1
ATOM 3274 C CA . ILE A 1 408 ? -21.031 35.969 5.062 1 95.88 408 ILE A CA 1
ATOM 3275 C C . ILE A 1 408 ? -19.891 36.656 4.336 1 95.88 408 ILE A C 1
ATOM 3277 O O . ILE A 1 408 ? -20 36.969 3.145 1 95.88 408 ILE A O 1
ATOM 3281 N N . ARG A 1 409 ? -18.812 37 5.066 1 95.31 409 ARG A N 1
ATOM 3282 C CA . ARG A 1 409 ? -17.547 37.5 4.516 1 95.31 409 ARG A CA 1
ATOM 3283 C C . ARG A 1 409 ? -16.406 36.562 4.871 1 95.31 409 ARG A C 1
ATOM 3285 O O . ARG A 1 409 ? -16.391 35.969 5.949 1 95.31 409 ARG A O 1
ATOM 3292 N N . VAL A 1 410 ? -15.445 36.344 3.914 1 97 410 VAL A N 1
ATOM 3293 C CA . VAL A 1 410 ? -14.359 35.375 4.125 1 97 410 VAL A CA 1
ATOM 3294 C C . VAL A 1 410 ? -13.016 36.062 3.826 1 97 410 VAL A C 1
ATOM 3296 O O . VAL A 1 410 ? -12.906 36.844 2.889 1 97 410 VAL A O 1
ATOM 3299 N N . ALA A 1 411 ? -12.055 35.844 4.652 1 96.38 411 ALA A N 1
ATOM 3300 C CA . ALA A 1 411 ? -10.672 36.219 4.398 1 96.38 411 ALA A CA 1
ATOM 3301 C C . ALA A 1 411 ? -9.727 35.031 4.582 1 96.38 411 ALA A C 1
ATOM 3303 O O . ALA A 1 411 ? -9.914 34.219 5.484 1 96.38 411 ALA A O 1
ATOM 3304 N N . MET A 1 412 ? -8.789 34.906 3.732 1 96.06 412 MET A N 1
ATOM 3305 C CA . MET A 1 412 ? -7.688 33.969 3.918 1 96.06 412 MET A CA 1
ATOM 3306 C C . MET A 1 412 ? -6.562 34.594 4.73 1 96.06 412 MET A C 1
ATOM 3308 O O . MET A 1 412 ? -5.859 35.5 4.242 1 96.06 412 MET A O 1
ATOM 3312 N N . LEU A 1 413 ? -6.305 34.094 5.875 1 94.5 413 LEU A N 1
ATOM 3313 C CA . LEU A 1 413 ? -5.457 34.812 6.824 1 94.5 413 LEU A CA 1
ATOM 3314 C C . LEU A 1 413 ? -4.02 34.312 6.75 1 94.5 413 LEU A C 1
ATOM 3316 O O . LEU A 1 413 ? -3.084 35.031 7.098 1 94.5 413 LEU A O 1
ATOM 3320 N N . THR A 1 414 ? -3.902 33.062 6.375 1 94.94 414 THR A N 1
ATOM 3321 C CA . THR A 1 414 ? -2.537 32.531 6.383 1 94.94 414 THR A CA 1
ATOM 3322 C C . THR A 1 414 ? -2.4 31.344 5.438 1 94.94 414 THR A C 1
ATOM 3324 O O . THR A 1 414 ? -3.398 30.844 4.918 1 94.94 414 THR A O 1
ATOM 3327 N N . VAL A 1 415 ? -1.112 31.031 5.164 1 94.81 415 VAL A N 1
ATOM 3328 C CA . VAL A 1 415 ? -0.753 29.844 4.402 1 94.81 415 VAL A CA 1
ATOM 3329 C C . VAL A 1 415 ? 0.037 28.875 5.285 1 94.81 415 VAL A C 1
ATOM 3331 O O . VAL A 1 415 ? 0.986 29.281 5.961 1 94.81 415 VAL A O 1
ATOM 3334 N N . ILE A 1 416 ? -0.443 27.719 5.332 1 93.44 416 ILE A N 1
ATOM 3335 C CA . ILE A 1 416 ? 0.223 26.672 6.086 1 93.44 416 ILE A CA 1
ATOM 3336 C C . ILE A 1 416 ? 0.795 25.625 5.129 1 93.44 416 ILE A C 1
ATOM 3338 O O . ILE A 1 416 ? 0.05 24.969 4.391 1 93.44 416 ILE A O 1
ATOM 3342 N N . ALA A 1 417 ? 2.059 25.484 5.047 1 94.69 417 ALA A N 1
ATOM 3343 C CA . ALA A 1 417 ? 2.74 24.531 4.176 1 94.69 417 ALA A CA 1
ATOM 3344 C C . ALA A 1 417 ? 4.219 24.422 4.535 1 94.69 417 ALA A C 1
ATOM 3346 O O . ALA A 1 417 ? 4.707 25.141 5.41 1 94.69 417 ALA A O 1
ATOM 3347 N N . ASP A 1 418 ? 4.855 23.484 3.941 1 92 418 ASP A N 1
ATOM 3348 C CA . ASP A 1 418 ? 6.309 23.453 4.086 1 92 418 ASP A CA 1
ATOM 3349 C C . ASP A 1 418 ? 6.957 24.609 3.322 1 92 418 ASP A C 1
ATOM 3351 O O . ASP A 1 418 ? 6.301 25.266 2.52 1 92 418 ASP A O 1
ATOM 3355 N N . LEU A 1 419 ? 8.109 24.859 3.525 1 91.38 419 LEU A N 1
ATOM 3356 C CA . LEU A 1 419 ? 8.766 26.062 3.031 1 91.38 419 LEU A CA 1
ATOM 3357 C C . LEU A 1 419 ? 8.797 26.078 1.508 1 91.38 419 LEU A C 1
ATOM 3359 O O . LEU A 1 419 ? 8.508 27.109 0.885 1 91.38 419 LEU A O 1
ATOM 3363 N N . PRO A 1 420 ? 9.156 24.984 0.881 1 90.25 420 PRO A N 1
ATOM 3364 C CA . PRO A 1 420 ? 9.148 25.016 -0.583 1 90.25 420 PRO A CA 1
ATOM 3365 C C . PRO A 1 420 ? 7.781 25.344 -1.163 1 90.25 420 PRO A C 1
ATOM 3367 O O . PRO A 1 420 ? 7.688 26.109 -2.129 1 90.25 420 PRO A O 1
ATOM 3370 N N . ALA A 1 421 ? 6.766 24.859 -0.603 1 92.56 421 ALA A N 1
ATOM 3371 C CA . ALA A 1 421 ? 5.414 25.141 -1.079 1 92.56 421 ALA A CA 1
ATOM 3372 C C . ALA A 1 421 ? 5.023 26.594 -0.819 1 92.56 421 ALA A C 1
ATOM 3374 O O . ALA A 1 421 ? 4.387 27.234 -1.663 1 92.56 421 ALA A O 1
ATOM 3375 N N . ILE A 1 422 ? 5.375 27.109 0.333 1 93.5 422 ILE A N 1
ATOM 3376 C CA . ILE A 1 422 ? 5.078 28.5 0.681 1 93.5 422 ILE A CA 1
ATOM 3377 C C . ILE A 1 422 ? 5.758 29.438 -0.312 1 93.5 422 ILE A C 1
ATOM 3379 O O . ILE A 1 422 ? 5.156 30.406 -0.771 1 93.5 422 ILE A O 1
ATOM 3383 N N . ARG A 1 423 ? 6.941 29.141 -0.602 1 91.81 423 ARG A N 1
ATOM 3384 C CA . ARG A 1 423 ? 7.711 29.984 -1.504 1 91.81 423 ARG A CA 1
ATOM 3385 C C . ARG A 1 423 ? 7.113 29.969 -2.908 1 91.81 423 ARG A C 1
ATOM 3387 O O . ARG A 1 423 ? 7.066 31.016 -3.574 1 91.81 423 ARG A O 1
ATOM 3394 N N . LYS A 1 424 ? 6.637 28.859 -3.246 1 90.75 424 LYS A N 1
ATOM 3395 C CA . LYS A 1 424 ? 6.004 28.734 -4.555 1 90.75 424 LYS A CA 1
ATOM 3396 C C . LYS A 1 424 ? 4.703 29.531 -4.609 1 90.75 424 LYS A C 1
ATOM 3398 O O . LYS A 1 424 ? 4.453 30.266 -5.57 1 90.75 424 LYS A O 1
ATOM 3403 N N . ILE A 1 425 ? 3.918 29.453 -3.611 1 93.69 425 ILE A N 1
ATOM 3404 C CA . ILE A 1 425 ? 2.574 30.016 -3.646 1 93.69 425 ILE A CA 1
ATOM 3405 C C . ILE A 1 425 ? 2.631 31.516 -3.342 1 93.69 425 ILE A C 1
ATOM 3407 O O . ILE A 1 425 ? 1.827 32.281 -3.861 1 93.69 425 ILE A O 1
ATOM 3411 N N . ALA A 1 426 ? 3.586 31.906 -2.48 1 94 426 ALA A N 1
ATOM 3412 C CA . ALA A 1 426 ? 3.648 33.312 -2.055 1 94 426 ALA A CA 1
ATOM 3413 C C . ALA A 1 426 ? 4.652 34.094 -2.895 1 94 426 ALA A C 1
ATOM 3415 O O . ALA A 1 426 ? 4.801 35.312 -2.725 1 94 426 ALA A O 1
ATOM 3416 N N . GLY A 1 427 ? 5.414 33.406 -3.766 1 92.06 427 GLY A N 1
ATOM 3417 C CA . GLY A 1 427 ? 6.281 34.062 -4.719 1 92.06 427 GLY A CA 1
ATOM 3418 C C . GLY A 1 427 ? 7.637 34.438 -4.141 1 92.06 427 GLY A C 1
ATOM 3419 O O . GLY A 1 427 ? 8.164 35.531 -4.398 1 92.06 427 GLY A O 1
ATOM 3420 N N . PHE A 1 428 ? 8.172 33.625 -3.291 1 92.75 428 PHE A N 1
ATOM 3421 C CA . PHE A 1 428 ? 9.492 33.875 -2.729 1 92.75 428 PHE A CA 1
ATOM 3422 C C . PHE A 1 428 ? 10.516 32.906 -3.318 1 92.75 428 PHE A C 1
ATOM 3424 O O . PHE A 1 428 ? 10.141 31.891 -3.928 1 92.75 428 PHE A O 1
ATOM 3431 N N . LYS A 1 429 ? 11.703 33.156 -3.123 1 86.56 429 LYS A N 1
ATOM 3432 C CA . LYS A 1 429 ? 12.797 32.344 -3.658 1 86.56 429 LYS A CA 1
ATOM 3433 C C . LYS A 1 429 ? 13.023 31.094 -2.82 1 86.56 429 LYS A C 1
ATOM 3435 O O . LYS A 1 429 ? 12.688 31.062 -1.635 1 86.56 429 LYS A O 1
ATOM 3440 N N . SER A 1 430 ? 13.648 30.141 -3.469 1 82.25 430 SER A N 1
ATOM 3441 C CA . SER A 1 430 ? 13.938 28.859 -2.828 1 82.25 430 SER A CA 1
ATOM 3442 C C . SER A 1 430 ? 15.117 28.969 -1.875 1 82.25 430 SER A C 1
ATOM 3444 O O . SER A 1 430 ? 15.758 30.031 -1.788 1 82.25 430 SER A O 1
ATOM 3446 N N . HIS A 1 431 ? 15.375 27.953 -1.208 1 76.81 431 HIS A N 1
ATOM 3447 C CA . HIS A 1 431 ? 16.406 27.891 -0.18 1 76.81 431 HIS A CA 1
ATOM 3448 C C . HIS A 1 431 ? 17.797 28.109 -0.779 1 76.81 431 HIS A C 1
ATOM 3450 O O . HIS A 1 431 ? 18.719 28.516 -0.075 1 76.81 431 HIS A O 1
ATOM 3456 N N . SER A 1 432 ? 17.891 27.859 -2.031 1 74 432 SER A N 1
ATOM 3457 C CA . SER A 1 432 ? 19.188 27.969 -2.682 1 74 432 SER A CA 1
ATOM 3458 C C . SER A 1 432 ? 19.422 29.391 -3.184 1 74 432 SER A C 1
ATOM 3460 O O . SER A 1 432 ? 20.531 29.734 -3.592 1 74 432 SER A O 1
ATOM 3462 N N . GLY A 1 433 ? 18.422 30.281 -2.982 1 78 433 GLY A N 1
ATOM 3463 C CA . GLY A 1 433 ? 18.547 31.641 -3.457 1 78 433 GLY A CA 1
ATOM 3464 C C . GLY A 1 433 ? 19.359 32.531 -2.525 1 78 433 GLY A C 1
ATOM 3465 O O . GLY A 1 433 ? 19.578 32.156 -1.364 1 78 433 GLY A O 1
ATOM 3466 N N . THR A 1 434 ? 19.797 33.625 -3.018 1 81.81 434 THR A N 1
ATOM 3467 C CA . THR A 1 434 ? 20.562 34.562 -2.232 1 81.81 434 THR A CA 1
ATOM 3468 C C . THR A 1 434 ? 19.734 35.156 -1.098 1 81.81 434 THR A C 1
ATOM 3470 O O . THR A 1 434 ? 20.172 35.219 0.049 1 81.81 434 THR A O 1
ATOM 3473 N N . MET A 1 435 ? 18.5 35.594 -1.475 1 87.5 435 MET A N 1
ATOM 3474 C CA . MET A 1 435 ? 17.547 36.062 -0.477 1 87.5 435 MET A CA 1
ATOM 3475 C C . MET A 1 435 ? 16.547 34.969 -0.108 1 87.5 435 MET A C 1
ATOM 3477 O O . MET A 1 435 ? 15.359 35.094 -0.411 1 87.5 435 MET A O 1
ATOM 3481 N N . PHE A 1 436 ? 16.953 34.031 0.716 1 86.75 436 PHE A N 1
ATOM 3482 C CA . PHE A 1 436 ? 16.219 32.781 0.882 1 86.75 436 PHE A CA 1
ATOM 3483 C C . PHE A 1 436 ? 15.164 32.938 1.97 1 86.75 436 PHE A C 1
ATOM 3485 O O . PHE A 1 436 ? 14.242 32.094 2.059 1 86.75 436 PHE A O 1
ATOM 3492 N N . CYS A 1 437 ? 15.211 33.969 2.834 1 90.25 437 CYS A N 1
ATOM 3493 C CA . CYS A 1 437 ? 14.281 34.094 3.951 1 90.25 437 CYS A CA 1
ATOM 3494 C C . CYS A 1 437 ? 13.094 34.969 3.58 1 90.25 437 CYS A C 1
ATOM 3496 O O . CYS A 1 437 ? 13.266 36.062 3.027 1 90.25 437 CYS A O 1
ATOM 3498 N N . ASN A 1 438 ? 11.93 34.594 3.83 1 89.06 438 ASN A N 1
ATOM 3499 C CA . ASN A 1 438 ? 10.75 35.375 3.498 1 89.06 438 ASN A CA 1
ATOM 3500 C C . ASN A 1 438 ? 10.367 36.312 4.637 1 89.06 438 ASN A C 1
ATOM 3502 O O . ASN A 1 438 ? 9.438 37.125 4.504 1 89.06 438 ASN A O 1
ATOM 3506 N N . PHE A 1 439 ? 11.078 36.312 5.781 1 91.06 439 PHE A N 1
ATOM 3507 C CA . PHE A 1 439 ? 10.734 37.156 6.926 1 91.06 439 PHE A CA 1
ATOM 3508 C C . PHE A 1 439 ? 11.695 38.344 7.039 1 91.06 439 PHE A C 1
ATOM 3510 O O . PHE A 1 439 ? 11.352 39.375 7.633 1 91.06 439 PHE A O 1
ATOM 3517 N N . CYS A 1 440 ? 12.914 38.125 6.547 1 90.31 440 CYS A N 1
ATOM 3518 C CA . CYS A 1 440 ? 13.906 39.188 6.617 1 90.31 440 CYS A CA 1
ATOM 3519 C C . CYS A 1 440 ? 14.742 39.25 5.348 1 90.31 440 CYS A C 1
ATOM 3521 O O . CYS A 1 440 ? 14.5 38.469 4.406 1 90.31 440 CYS A O 1
ATOM 3523 N N . THR A 1 441 ? 15.688 40.125 5.273 1 87.88 441 THR A N 1
ATOM 3524 C CA . THR A 1 441 ? 16.453 40.344 4.051 1 87.88 441 THR A CA 1
ATOM 3525 C C . THR A 1 441 ? 17.875 39.812 4.195 1 87.88 441 THR A C 1
ATOM 3527 O O . THR A 1 441 ? 18.797 40.312 3.566 1 87.88 441 THR A O 1
ATOM 3530 N N . ILE A 1 442 ? 18.016 38.812 4.984 1 87.44 442 ILE A N 1
ATOM 3531 C CA . ILE A 1 442 ? 19.344 38.219 5.148 1 87.44 442 ILE A CA 1
ATOM 3532 C C . ILE A 1 442 ? 19.781 37.562 3.848 1 87.44 442 ILE A C 1
ATOM 3534 O O . ILE A 1 442 ? 18.953 37 3.115 1 87.44 442 ILE A O 1
ATOM 3538 N N . SER A 1 443 ? 21.078 37.656 3.582 1 85.38 443 SER A N 1
ATOM 3539 C CA . SER A 1 443 ? 21.625 36.969 2.418 1 85.38 443 SER A CA 1
ATOM 3540 C C . SER A 1 443 ? 22.141 35.594 2.781 1 85.38 443 SER A C 1
ATOM 3542 O O . SER A 1 443 ? 22.453 35.312 3.945 1 85.38 443 SER A O 1
ATOM 3544 N N . LYS A 1 444 ? 22.219 34.75 1.844 1 86.25 444 LYS A N 1
ATOM 3545 C CA . LYS A 1 444 ? 22.688 33.375 2.035 1 86.25 444 LYS A CA 1
ATOM 3546 C C . LYS A 1 444 ? 24.078 33.375 2.633 1 86.25 444 LYS A C 1
ATOM 3548 O O . LYS A 1 444 ? 24.422 32.469 3.422 1 86.25 444 LYS A O 1
ATOM 3553 N N . GLU A 1 445 ? 24.922 34.312 2.348 1 82.44 445 GLU A N 1
ATOM 3554 C CA . GLU A 1 445 ? 26.297 34.406 2.826 1 82.44 445 GLU A CA 1
ATOM 3555 C C . GLU A 1 445 ? 26.344 34.719 4.32 1 82.44 445 GLU A C 1
ATOM 3557 O O . GLU A 1 445 ? 27.281 34.312 5.016 1 82.44 445 GLU A O 1
ATOM 3562 N N . ASP A 1 446 ? 25.25 35.312 4.75 1 84.12 446 ASP A N 1
ATOM 3563 C CA . ASP A 1 446 ? 25.234 35.75 6.145 1 84.12 446 ASP A CA 1
ATOM 3564 C C . ASP A 1 446 ? 24.438 34.781 7.008 1 84.12 446 ASP A C 1
ATOM 3566 O O . ASP A 1 446 ? 24.078 35.094 8.141 1 84.12 446 ASP A O 1
ATOM 3570 N N . ARG A 1 447 ? 24.172 33.688 6.539 1 82.69 447 ARG A N 1
ATOM 3571 C CA . ARG A 1 447 ? 23.266 32.75 7.223 1 82.69 447 ARG A CA 1
ATOM 3572 C C . ARG A 1 447 ? 23.891 32.25 8.523 1 82.69 447 ARG A C 1
ATOM 3574 O O . ARG A 1 447 ? 23.172 31.781 9.414 1 82.69 447 ARG A O 1
ATOM 3581 N N . ASN A 1 448 ? 25.188 32.406 8.703 1 83.25 448 ASN A N 1
ATOM 3582 C CA . ASN A 1 448 ? 25.859 31.938 9.898 1 83.25 448 ASN A CA 1
ATOM 3583 C C . ASN A 1 448 ? 25.859 32.969 11.008 1 83.25 448 ASN A C 1
ATOM 3585 O O . ASN A 1 448 ? 26.25 32.719 12.133 1 83.25 448 ASN A O 1
ATOM 3589 N N . THR A 1 449 ? 25.359 34.094 10.688 1 79.19 449 THR A N 1
ATOM 3590 C CA . THR A 1 449 ? 25.297 35.125 11.703 1 79.19 449 THR A CA 1
ATOM 3591 C C . THR A 1 449 ? 24.234 34.781 12.75 1 79.19 449 THR A C 1
ATOM 3593 O O . THR A 1 449 ? 23.094 34.469 12.414 1 79.19 449 THR A O 1
ATOM 3596 N N . VAL A 1 450 ? 24.641 34.688 14.039 1 74.25 450 VAL A N 1
ATOM 3597 C CA . VAL A 1 450 ? 23.781 34.25 15.125 1 74.25 450 VAL A CA 1
ATOM 3598 C C . VAL A 1 450 ? 23.156 35.469 15.828 1 74.25 450 VAL A C 1
ATOM 3600 O O . VAL A 1 450 ? 22.203 35.312 16.578 1 74.25 450 VAL A O 1
ATOM 3603 N N . GLN A 1 451 ? 23.719 36.719 15.625 1 63.03 451 GLN A N 1
ATOM 3604 C CA . GLN A 1 451 ? 23.203 37.844 16.406 1 63.03 451 GLN A CA 1
ATOM 3605 C C . GLN A 1 451 ? 21.766 38.156 16.016 1 63.03 451 GLN A C 1
ATOM 3607 O O . GLN A 1 451 ? 21.469 38.438 14.844 1 63.03 451 GLN A O 1
ATOM 3612 N N . PRO A 1 452 ? 20.953 38.031 17.078 1 58.06 452 PRO A N 1
ATOM 3613 C CA . PRO A 1 452 ? 19.531 38.281 16.844 1 58.06 452 PRO A CA 1
ATOM 3614 C C . PRO A 1 452 ? 19.266 39.719 16.406 1 58.06 452 PRO A C 1
ATOM 3616 O O . PRO A 1 452 ? 20 40.656 16.812 1 58.06 452 PRO A O 1
ATOM 3619 N N . PHE A 1 453 ? 18.625 40.188 15.391 1 57.53 453 PHE A N 1
ATOM 3620 C CA . PHE A 1 453 ? 18.062 41.469 15.023 1 57.53 453 PHE A CA 1
ATOM 3621 C C . PHE A 1 453 ? 19.031 42.25 14.109 1 57.53 453 PHE A C 1
ATOM 3623 O O . PHE A 1 453 ? 18.891 43.438 13.914 1 57.53 453 PHE A O 1
ATOM 3630 N N . SER A 1 454 ? 20.094 41.469 13.742 1 65.88 454 SER A N 1
ATOM 3631 C CA . SER A 1 454 ? 21.047 42.156 12.875 1 65.88 454 SER A CA 1
ATOM 3632 C C . SER A 1 454 ? 20.5 42.281 11.453 1 65.88 454 SER A C 1
ATOM 3634 O O . SER A 1 454 ? 21.062 42.969 10.617 1 65.88 454 SER A O 1
ATOM 3636 N N . TRP A 1 455 ? 19.375 41.688 11.344 1 78.69 455 TRP A N 1
ATOM 3637 C CA . TRP A 1 455 ? 18.828 41.719 9.992 1 78.69 455 TRP A CA 1
ATOM 3638 C C . TRP A 1 455 ? 17.516 42.469 9.969 1 78.69 455 TRP A C 1
ATOM 3640 O O . TRP A 1 455 ? 16.781 42.531 10.969 1 78.69 455 TRP A O 1
ATOM 3650 N N . ARG A 1 456 ? 17.328 43.062 8.859 1 84.94 456 ARG A N 1
ATOM 3651 C CA . ARG A 1 456 ? 16.125 43.875 8.703 1 84.94 456 ARG A CA 1
ATOM 3652 C C . ARG A 1 456 ? 14.93 43.031 8.297 1 84.94 456 ARG A C 1
ATOM 3654 O O . ARG A 1 456 ? 15.047 42.188 7.402 1 84.94 456 ARG A O 1
ATOM 3661 N N . SER A 1 457 ? 13.82 43.219 8.953 1 89.38 457 SER A N 1
ATOM 3662 C CA . SER A 1 457 ? 12.594 42.531 8.617 1 89.38 457 SER A CA 1
ATOM 3663 C C . SER A 1 457 ? 12.008 43 7.297 1 89.38 457 SER A C 1
ATOM 3665 O O . SER A 1 457 ? 12.102 44.188 6.973 1 89.38 457 SER A O 1
ATOM 3667 N N . ARG A 1 458 ? 11.477 42.125 6.578 1 91.62 458 ARG A N 1
ATOM 3668 C CA . ARG A 1 458 ? 10.719 42.531 5.402 1 91.62 458 ARG A CA 1
ATOM 3669 C C . ARG A 1 458 ? 9.477 43.312 5.801 1 91.62 458 ARG A C 1
ATOM 3671 O O . ARG A 1 458 ? 8.891 43.094 6.855 1 91.62 458 ARG A O 1
ATOM 3678 N N . ASN A 1 459 ? 9.156 44.281 4.984 1 90.19 459 ASN A N 1
ATOM 3679 C CA . ASN A 1 459 ? 7.953 45.062 5.273 1 90.19 459 ASN A CA 1
ATOM 3680 C C . ASN A 1 459 ? 7.031 45.156 4.062 1 90.19 459 ASN A C 1
ATOM 3682 O O . ASN A 1 459 ? 7.473 44.938 2.926 1 90.19 459 ASN A O 1
ATOM 3686 N N . PHE A 1 460 ? 5.844 45.469 4.379 1 91.88 460 PHE A N 1
ATOM 3687 C CA . PHE A 1 460 ? 4.754 45.406 3.41 1 91.88 460 PHE A CA 1
ATOM 3688 C C . PHE A 1 460 ? 4.98 46.406 2.283 1 91.88 460 PHE A C 1
ATOM 3690 O O . PHE A 1 460 ? 4.832 46.062 1.107 1 91.88 460 PHE A O 1
ATOM 3697 N N . ARG A 1 461 ? 5.348 47.594 2.609 1 90.81 461 ARG A N 1
ATOM 3698 C CA . ARG A 1 461 ? 5.527 48.656 1.623 1 90.81 461 ARG A CA 1
ATOM 3699 C C . ARG A 1 461 ? 6.629 48.281 0.629 1 90.81 461 ARG A C 1
ATOM 3701 O O . ARG A 1 461 ? 6.426 48.375 -0.584 1 90.81 461 ARG A O 1
ATOM 3708 N N . GLU A 1 462 ? 7.742 47.875 1.187 1 92.38 462 GLU A N 1
ATOM 3709 C CA . GLU A 1 462 ? 8.859 47.5 0.333 1 92.38 462 GLU A CA 1
ATOM 3710 C C . GLU A 1 462 ? 8.516 46.281 -0.53 1 92.38 462 GLU A C 1
ATOM 3712 O O . GLU A 1 462 ? 8.93 46.219 -1.689 1 92.38 462 GLU A O 1
ATOM 3717 N N . HIS A 1 463 ? 7.805 45.344 0.039 1 93.88 463 HIS A N 1
ATOM 3718 C CA . HIS A 1 463 ? 7.387 44.156 -0.708 1 93.88 463 HIS A CA 1
ATOM 3719 C C . HIS A 1 463 ? 6.512 44.562 -1.896 1 93.88 463 HIS A C 1
ATOM 3721 O O . HIS A 1 463 ? 6.727 44.062 -3.012 1 93.88 463 HIS A O 1
ATOM 3727 N N . LYS A 1 464 ? 5.551 45.406 -1.688 1 93.56 464 LYS A N 1
ATOM 3728 C CA . LYS A 1 464 ? 4.648 45.844 -2.75 1 93.56 464 LYS A CA 1
ATOM 3729 C C . LYS A 1 464 ? 5.398 46.594 -3.85 1 93.56 464 LYS A C 1
ATOM 3731 O O . LYS A 1 464 ? 5.07 46.469 -5.031 1 93.56 464 LYS A O 1
ATOM 3736 N N . GLU A 1 465 ? 6.383 47.312 -3.428 1 93.19 465 GLU A N 1
ATOM 3737 C CA . GLU A 1 465 ? 7.219 48 -4.398 1 93.19 465 GLU A CA 1
ATOM 3738 C C . GLU A 1 465 ? 8 47.031 -5.262 1 93.19 465 GLU A C 1
ATOM 3740 O O . GLU A 1 465 ? 8.109 47.219 -6.477 1 93.19 465 GLU A O 1
ATOM 3745 N N . ASN A 1 466 ? 8.539 46.094 -4.609 1 93.44 466 ASN A N 1
ATOM 3746 C CA . ASN A 1 466 ? 9.289 45.094 -5.332 1 93.44 466 ASN A CA 1
ATOM 3747 C C . ASN A 1 466 ? 8.406 44.344 -6.328 1 93.44 466 ASN A C 1
ATOM 3749 O O . ASN A 1 466 ? 8.828 44.031 -7.445 1 93.44 466 ASN A O 1
ATOM 3753 N N . ILE A 1 467 ? 7.18 44 -5.938 1 94.19 467 ILE A N 1
ATOM 3754 C CA . ILE A 1 467 ? 6.242 43.312 -6.809 1 94.19 467 ILE A CA 1
ATOM 3755 C C . ILE A 1 467 ? 5.875 44.188 -7.996 1 94.19 467 ILE A C 1
ATOM 3757 O O . ILE A 1 467 ? 5.777 43.719 -9.125 1 94.19 467 ILE A O 1
ATOM 3761 N N . ALA A 1 468 ? 5.672 45.438 -7.73 1 92.19 468 ALA A N 1
ATOM 3762 C CA . ALA A 1 468 ? 5.367 46.375 -8.797 1 92.19 468 ALA A CA 1
ATOM 3763 C C . ALA A 1 468 ? 6.508 46.469 -9.805 1 92.19 468 ALA A C 1
ATOM 3765 O O . ALA A 1 468 ? 6.273 46.5 -11.016 1 92.19 468 ALA A O 1
ATOM 3766 N N . ARG A 1 469 ? 7.707 46.469 -9.289 1 92.56 469 ARG A N 1
ATOM 3767 C CA . ARG A 1 469 ? 8.883 46.469 -10.156 1 92.56 469 ARG A CA 1
ATOM 3768 C C . ARG A 1 469 ? 8.922 45.219 -11.023 1 92.56 469 ARG A C 1
ATOM 3770 O O . ARG A 1 469 ? 9.234 45.281 -12.211 1 92.56 469 ARG A O 1
ATOM 3777 N N . TRP A 1 470 ? 8.664 44.125 -10.422 1 92.56 470 TRP A N 1
ATOM 3778 C CA . TRP A 1 470 ? 8.648 42.844 -11.133 1 92.56 470 TRP A CA 1
ATOM 3779 C C . TRP A 1 470 ? 7.578 42.844 -12.219 1 92.56 470 TRP A C 1
ATOM 3781 O O . TRP A 1 470 ? 7.832 42.406 -13.344 1 92.56 470 TRP A O 1
ATOM 3791 N N . LEU A 1 471 ? 6.387 43.312 -11.922 1 90.25 471 LEU A N 1
ATOM 3792 C CA . LEU A 1 471 ? 5.254 43.312 -12.844 1 90.25 471 LEU A CA 1
ATOM 3793 C C . LEU A 1 471 ? 5.504 44.281 -14.008 1 90.25 471 LEU A C 1
ATOM 3795 O O . LEU A 1 471 ? 5.051 44.031 -15.125 1 90.25 471 LEU A O 1
ATOM 3799 N N . ASN A 1 472 ? 6.215 45.281 -13.672 1 87.81 472 ASN A N 1
ATOM 3800 C CA . ASN A 1 472 ? 6.43 46.312 -14.672 1 87.81 472 ASN A CA 1
ATOM 3801 C C . ASN A 1 472 ? 7.637 46 -15.555 1 87.81 472 ASN A C 1
ATOM 3803 O O . ASN A 1 472 ? 7.891 46.719 -16.531 1 87.81 472 ASN A O 1
ATOM 3807 N N . ALA A 1 473 ? 8.32 45 -15.18 1 90.44 473 ALA A N 1
ATOM 3808 C CA . ALA A 1 473 ? 9.461 44.625 -16 1 90.44 473 ALA A CA 1
ATOM 3809 C C . ALA A 1 473 ? 9.008 44.219 -17.406 1 90.44 473 ALA A C 1
ATOM 3811 O O . ALA A 1 473 ? 7.934 43.656 -17.594 1 90.44 473 ALA A O 1
ATOM 3812 N N . THR A 1 474 ? 9.844 44.5 -18.484 1 82.94 474 THR A N 1
ATOM 3813 C CA . THR A 1 474 ? 9.445 44.344 -19.875 1 82.94 474 THR A CA 1
ATOM 3814 C C . THR A 1 474 ? 9.961 43.031 -20.438 1 82.94 474 THR A C 1
ATOM 3816 O O . THR A 1 474 ? 9.617 42.625 -21.562 1 82.94 474 THR A O 1
ATOM 3819 N N . SER A 1 475 ? 10.867 42.406 -19.703 1 85.06 475 SER A N 1
ATOM 3820 C CA . SER A 1 475 ? 11.398 41.125 -20.188 1 85.06 475 SER A CA 1
ATOM 3821 C C . SER A 1 475 ? 11.516 40.125 -19.047 1 85.06 475 SER A C 1
ATOM 3823 O O . SER A 1 475 ? 11.586 40.5 -17.875 1 85.06 475 SER A O 1
ATOM 3825 N N . ASN A 1 476 ? 11.539 38.844 -19.422 1 86.19 476 ASN A N 1
ATOM 3826 C CA . ASN A 1 476 ? 11.703 37.781 -18.438 1 86.19 476 ASN A CA 1
ATOM 3827 C C . ASN A 1 476 ? 13.086 37.844 -17.781 1 86.19 476 ASN A C 1
ATOM 3829 O O . ASN A 1 476 ? 13.234 37.5 -16.609 1 86.19 476 ASN A O 1
ATOM 3833 N N . THR A 1 477 ? 14.062 38.219 -18.531 1 88.88 477 THR A N 1
ATOM 3834 C CA . THR A 1 477 ? 15.406 38.344 -18 1 88.88 477 THR A CA 1
ATOM 3835 C C . THR A 1 477 ? 15.453 39.375 -16.875 1 88.88 477 THR A C 1
ATOM 3837 O O . THR A 1 477 ? 16.094 39.156 -15.852 1 88.88 477 THR A O 1
ATOM 3840 N N . GLN A 1 478 ? 14.75 40.5 -17.172 1 90.38 478 GLN A N 1
ATOM 3841 C CA . GLN A 1 478 ? 14.672 41.531 -16.141 1 90.38 478 GLN A CA 1
ATOM 3842 C C . GLN A 1 478 ? 13.93 41.031 -14.914 1 90.38 478 GLN A C 1
ATOM 3844 O O . GLN A 1 478 ? 14.305 41.344 -13.781 1 90.38 478 GLN A O 1
ATOM 3849 N N . ARG A 1 479 ? 12.922 40.344 -15.094 1 90.5 479 ARG A N 1
ATOM 3850 C CA . ARG A 1 479 ? 12.156 39.781 -13.992 1 90.5 479 ARG A CA 1
ATOM 3851 C C . ARG A 1 479 ? 13.016 38.844 -13.156 1 90.5 479 ARG A C 1
ATOM 3853 O O . ARG A 1 479 ? 12.945 38.875 -11.922 1 90.5 479 ARG A O 1
ATOM 3860 N N . GLU A 1 480 ? 13.773 38.062 -13.828 1 90.19 480 GLU A N 1
ATOM 3861 C CA . GLU A 1 480 ? 14.648 37.125 -13.125 1 90.19 480 GLU A CA 1
ATOM 3862 C C . GLU A 1 480 ? 15.703 37.875 -12.32 1 90.19 480 GLU A C 1
ATOM 3864 O O . GLU A 1 480 ? 16.078 37.438 -11.219 1 90.19 480 GLU A O 1
ATOM 3869 N N . LYS A 1 481 ? 16.188 38.906 -12.891 1 90.88 481 LYS A N 1
ATOM 3870 C CA . LYS A 1 481 ? 17.172 39.719 -12.18 1 90.88 481 LYS A CA 1
ATOM 3871 C C . LYS A 1 481 ? 16.562 40.344 -10.93 1 90.88 481 LYS A C 1
ATOM 3873 O O . LYS A 1 481 ? 17.172 40.312 -9.859 1 90.88 481 LYS A O 1
ATOM 3878 N N . ILE A 1 482 ? 15.375 40.906 -11.086 1 92.06 482 ILE A N 1
ATOM 3879 C CA . ILE A 1 482 ? 14.68 41.5 -9.953 1 92.06 482 ILE A CA 1
ATOM 3880 C C . ILE A 1 482 ? 14.406 40.438 -8.883 1 92.06 482 ILE A C 1
ATOM 3882 O O . ILE A 1 482 ? 14.578 40.688 -7.691 1 92.06 482 ILE A O 1
ATOM 3886 N N . PHE A 1 483 ? 13.984 39.344 -9.32 1 91.81 483 PHE A N 1
ATOM 3887 C CA . PHE A 1 483 ? 13.695 38.25 -8.414 1 91.81 483 PHE A CA 1
ATOM 3888 C C . PHE A 1 483 ? 14.953 37.812 -7.66 1 91.81 483 PHE A C 1
ATOM 3890 O O . PHE A 1 483 ? 14.891 37.5 -6.469 1 91.81 483 PHE A O 1
ATOM 3897 N N . LYS A 1 484 ? 16.031 37.75 -8.297 1 89.44 484 LYS A N 1
ATOM 3898 C CA . LYS A 1 484 ? 17.297 37.406 -7.66 1 89.44 484 LYS A CA 1
ATOM 3899 C C . LYS A 1 484 ? 17.719 38.469 -6.641 1 89.44 484 LYS A C 1
ATOM 3901 O O . LYS A 1 484 ? 18.234 38.125 -5.574 1 89.44 484 LYS A O 1
ATOM 3906 N N . GLU A 1 485 ? 17.422 39.656 -6.969 1 88.94 485 GLU A N 1
ATOM 3907 C CA . GLU A 1 485 ? 17.828 40.781 -6.137 1 88.94 485 GLU A CA 1
ATOM 3908 C C . GLU A 1 485 ? 16.938 40.906 -4.906 1 88.94 485 GLU A C 1
ATOM 3910 O O . GLU A 1 485 ? 17.422 41.188 -3.807 1 88.94 485 GLU A O 1
ATOM 3915 N N . THR A 1 486 ? 15.711 40.812 -5.152 1 90.5 486 THR A N 1
ATOM 3916 C CA . THR A 1 486 ? 14.766 41.125 -4.09 1 90.5 486 THR A CA 1
ATOM 3917 C C . THR A 1 486 ? 14.289 39.844 -3.385 1 90.5 486 THR A C 1
ATOM 3919 O O . THR A 1 486 ? 13.805 39.906 -2.252 1 90.5 486 THR A O 1
ATOM 3922 N N . GLY A 1 487 ? 14.328 38.719 -4.035 1 91.5 487 GLY A N 1
ATOM 3923 C CA . GLY A 1 487 ? 13.844 37.469 -3.502 1 91.5 487 GLY A CA 1
ATOM 3924 C C . GLY A 1 487 ? 12.336 37.312 -3.582 1 91.5 487 GLY A C 1
ATOM 3925 O O . GLY A 1 487 ? 11.758 36.406 -2.986 1 91.5 487 GLY A O 1
ATOM 3926 N N . ALA A 1 488 ? 11.625 38.25 -4.309 1 92.56 488 ALA A N 1
ATOM 3927 C CA . ALA A 1 488 ? 10.164 38.219 -4.391 1 92.56 488 ALA A CA 1
ATOM 3928 C C . ALA A 1 488 ? 9.688 38.375 -5.832 1 92.56 488 ALA A C 1
ATOM 3930 O O . ALA A 1 488 ? 10.281 39.125 -6.605 1 92.56 488 ALA A O 1
ATOM 3931 N N . ARG A 1 489 ? 8.734 37.625 -6.195 1 91.56 489 ARG A N 1
ATOM 3932 C CA . ARG A 1 489 ? 8.055 37.719 -7.48 1 91.56 489 ARG A CA 1
ATOM 3933 C C . ARG A 1 489 ? 6.539 37.75 -7.297 1 91.56 489 ARG A C 1
ATOM 3935 O O . ARG A 1 489 ? 6.039 37.5 -6.199 1 91.56 489 ARG A O 1
ATOM 3942 N N . TYR A 1 490 ? 5.898 38 -8.344 1 91.62 490 TYR A N 1
ATOM 3943 C CA . TYR A 1 490 ? 4.441 38.062 -8.305 1 91.62 490 TYR A CA 1
ATOM 3944 C C . TYR A 1 490 ? 3.828 36.719 -7.984 1 91.62 490 TYR A C 1
ATOM 3946 O O . TYR A 1 490 ? 4.262 35.688 -8.516 1 91.62 490 TYR A O 1
ATOM 3954 N N . SER A 1 491 ? 2.852 36.75 -7.086 1 93.5 491 SER A N 1
ATOM 3955 C CA . SER A 1 491 ? 1.949 35.656 -6.766 1 93.5 491 SER A CA 1
ATOM 3956 C C . SER A 1 491 ? 0.49 36.094 -6.895 1 93.5 491 SER A C 1
ATOM 3958 O O . SER A 1 491 ? 0.145 37.219 -6.594 1 93.5 491 SER A O 1
ATOM 3960 N N . ILE A 1 492 ? -0.317 35.188 -7.332 1 93.06 492 ILE A N 1
ATOM 3961 C CA . ILE A 1 492 ? -1.728 35.5 -7.531 1 93.06 492 ILE A CA 1
ATOM 3962 C C . ILE A 1 492 ? -2.361 35.906 -6.203 1 93.06 492 ILE A C 1
ATOM 3964 O O . ILE A 1 492 ? -3.418 36.531 -6.176 1 93.06 492 ILE A O 1
ATOM 3968 N N . LEU A 1 493 ? -1.764 35.625 -5.074 1 95.25 493 LEU A N 1
ATOM 3969 C CA . LEU A 1 493 ? -2.266 36.031 -3.764 1 95.25 493 LEU A CA 1
ATOM 3970 C C . LEU A 1 493 ? -2.238 37.531 -3.609 1 95.25 493 LEU A C 1
ATOM 3972 O O . LEU A 1 493 ? -2.98 38.094 -2.801 1 95.25 493 LEU A O 1
ATOM 3976 N N . GLU A 1 494 ? -1.396 38.188 -4.398 1 92.81 494 GLU A N 1
ATOM 3977 C CA . GLU A 1 494 ? -1.271 39.656 -4.367 1 92.81 494 GLU A CA 1
ATOM 3978 C C . GLU A 1 494 ? -2.553 40.312 -4.844 1 92.81 494 GLU A C 1
ATOM 3980 O O . GLU A 1 494 ? -2.756 41.531 -4.613 1 92.81 494 GLU A O 1
ATOM 3985 N N . GLU A 1 495 ? -3.361 39.531 -5.457 1 92.19 495 GLU A N 1
ATOM 3986 C CA . GLU A 1 495 ? -4.621 40.062 -5.949 1 92.19 495 GLU A CA 1
ATOM 3987 C C . GLU A 1 495 ? -5.633 40.219 -4.816 1 92.19 495 GLU A C 1
ATOM 3989 O O . GLU A 1 495 ? -6.629 40.938 -4.961 1 92.19 495 GLU A O 1
ATOM 3994 N N . LEU A 1 496 ? -5.438 39.656 -3.758 1 94.69 496 LEU A N 1
ATOM 3995 C CA . LEU A 1 496 ? -6.289 39.844 -2.59 1 94.69 496 LEU A CA 1
ATOM 3996 C C . LEU A 1 496 ? -5.969 41.188 -1.908 1 94.69 496 LEU A C 1
ATOM 3998 O O . LEU A 1 496 ? -4.82 41.438 -1.53 1 94.69 496 LEU A O 1
ATOM 4002 N N . PRO A 1 497 ? -6.91 41.969 -1.676 1 90.62 497 PRO A N 1
ATOM 4003 C CA . PRO A 1 497 ? -6.637 43.344 -1.195 1 90.62 497 PRO A CA 1
ATOM 4004 C C . PRO A 1 497 ? -6.043 43.344 0.212 1 90.62 497 PRO A C 1
ATOM 4006 O O . PRO A 1 497 ? -5.34 44.312 0.576 1 90.62 497 PRO A O 1
ATOM 4009 N N . TYR A 1 498 ? -6.238 42.438 0.972 1 92 498 TYR A N 1
ATOM 4010 C CA . TYR A 1 498 ? -5.816 42.406 2.367 1 92 498 TYR A CA 1
ATOM 4011 C C . TYR A 1 498 ? -4.555 41.562 2.549 1 92 498 TYR A C 1
ATOM 4013 O O . TYR A 1 498 ? -4.027 41.469 3.658 1 92 498 TYR A O 1
ATOM 4021 N N . TRP A 1 499 ? -3.986 40.969 1.504 1 93.88 499 TRP A N 1
ATOM 4022 C CA . TRP A 1 499 ? -2.902 40 1.608 1 93.88 499 TRP A CA 1
ATOM 4023 C C . TRP A 1 499 ? -1.565 40.719 1.839 1 93.88 499 TRP A C 1
ATOM 4025 O O . TRP A 1 499 ? -1.186 41.594 1.079 1 93.88 499 TRP A O 1
ATOM 4035 N N . ASP A 1 500 ? -0.876 40.344 2.945 1 92.62 500 ASP A N 1
ATOM 4036 C CA . ASP A 1 500 ? 0.478 40.75 3.289 1 92.62 500 ASP A CA 1
ATOM 4037 C C . ASP A 1 500 ? 1.383 39.562 3.545 1 92.62 500 ASP A C 1
ATOM 4039 O O . ASP A 1 500 ? 1.413 39.031 4.652 1 92.62 500 ASP A O 1
ATOM 4043 N N . PRO A 1 501 ? 2.158 39.094 2.521 1 92.5 501 PRO A N 1
ATOM 4044 C CA . PRO A 1 501 ? 2.967 37.906 2.688 1 92.5 501 PRO A CA 1
ATOM 4045 C C . PRO A 1 501 ? 4.066 38.062 3.734 1 92.5 501 PRO A C 1
ATOM 4047 O O . PRO A 1 501 ? 4.629 37.062 4.203 1 92.5 501 PRO A O 1
ATOM 4050 N N . THR A 1 502 ? 4.426 39.25 4.098 1 91.31 502 THR A N 1
ATOM 4051 C CA . THR A 1 502 ? 5.496 39.5 5.062 1 91.31 502 THR A CA 1
ATOM 4052 C C . THR A 1 502 ? 5.012 39.219 6.484 1 91.31 502 THR A C 1
ATOM 4054 O O . THR A 1 502 ? 5.82 39 7.387 1 91.31 502 THR A O 1
ATOM 4057 N N . ARG A 1 503 ? 3.689 39.188 6.602 1 91.19 503 ARG A N 1
ATOM 4058 C CA . ARG A 1 503 ? 3.16 39 7.949 1 91.19 503 ARG A CA 1
ATOM 4059 C C . ARG A 1 503 ? 2.211 37.812 8.008 1 91.19 503 ARG A C 1
ATOM 4061 O O . ARG A 1 503 ? 1.966 37.25 9.086 1 91.19 503 ARG A O 1
ATOM 4068 N N . MET A 1 504 ? 1.693 37.469 6.91 1 93.44 504 MET A N 1
ATOM 4069 C CA . MET A 1 504 ? 0.574 36.531 6.922 1 93.44 504 MET A CA 1
ATOM 4070 C C . MET A 1 504 ? 1.038 35.125 6.559 1 93.44 504 MET A C 1
ATOM 4072 O O . MET A 1 504 ? 0.225 34.281 6.191 1 93.44 504 MET A O 1
ATOM 4076 N N . ILE A 1 505 ? 2.324 34.906 6.625 1 93.06 505 ILE A N 1
ATOM 4077 C CA . ILE A 1 505 ? 2.891 33.562 6.434 1 93.06 505 ILE A CA 1
ATOM 4078 C C . ILE A 1 505 ? 3.439 33.031 7.758 1 93.06 505 ILE A C 1
ATOM 4080 O O . ILE A 1 505 ? 4.047 33.812 8.523 1 93.06 505 ILE A O 1
ATOM 4084 N N . ASN A 1 506 ? 3.074 31.828 8.031 1 91.88 506 ASN A N 1
ATOM 4085 C CA . ASN A 1 506 ? 3.604 31.188 9.227 1 91.88 506 ASN A CA 1
ATOM 4086 C C . ASN A 1 506 ? 4.617 30.109 8.875 1 91.88 506 ASN A C 1
ATOM 4088 O O . ASN A 1 506 ? 4.688 29.656 7.73 1 91.88 506 ASN A O 1
ATOM 4092 N N . LEU A 1 507 ? 5.473 29.766 9.82 1 94.5 507 LEU A N 1
ATOM 4093 C CA . LEU A 1 507 ? 6.504 28.75 9.648 1 94.5 507 LEU A CA 1
ATOM 4094 C C . LEU A 1 507 ? 6.055 27.406 10.234 1 94.5 507 LEU A C 1
ATOM 4096 O O . LEU A 1 507 ? 5.621 27.344 11.391 1 94.5 507 LEU A O 1
ATOM 4100 N N . ASP A 1 508 ? 6.164 26.406 9.461 1 95.19 508 ASP A N 1
ATOM 4101 C CA . ASP A 1 508 ? 5.832 25.078 9.945 1 95.19 508 ASP A CA 1
ATOM 4102 C C . ASP A 1 508 ? 6.988 24.484 10.75 1 95.19 508 ASP A C 1
ATOM 4104 O O . ASP A 1 508 ? 8.047 24.188 10.195 1 95.19 508 ASP A O 1
ATOM 4108 N N . ILE A 1 509 ? 6.738 24.172 11.922 1 95.06 509 ILE A N 1
ATOM 4109 C CA . ILE A 1 509 ? 7.812 23.719 12.805 1 95.06 509 ILE A CA 1
ATOM 4110 C C . ILE A 1 509 ? 8.117 22.25 12.539 1 95.06 509 ILE A C 1
ATOM 4112 O O . ILE A 1 509 ? 9.234 21.781 12.766 1 95.06 509 ILE A O 1
ATOM 4116 N N . MET A 1 510 ? 7.168 21.469 12.07 1 95 510 MET A N 1
ATOM 4117 C CA . MET A 1 510 ? 7.406 20.062 11.797 1 95 510 MET A CA 1
ATOM 4118 C C . MET A 1 510 ? 8.508 19.875 10.758 1 95 510 MET A C 1
ATOM 4120 O O . MET A 1 510 ? 9.461 19.125 10.977 1 95 510 MET A O 1
ATOM 4124 N N . HIS A 1 511 ? 8.406 20.594 9.695 1 94.5 511 HIS A N 1
ATOM 4125 C CA . HIS A 1 511 ? 9.375 20.453 8.617 1 94.5 511 HIS A CA 1
ATOM 4126 C C . HIS A 1 511 ? 10.633 21.266 8.898 1 94.5 511 HIS A C 1
ATOM 4128 O O . HIS A 1 511 ? 11.734 20.859 8.523 1 94.5 511 HIS A O 1
ATOM 4134 N N . ASN A 1 512 ? 10.477 22.391 9.531 1 95.25 512 ASN A N 1
ATOM 4135 C CA . ASN A 1 512 ? 11.617 23.281 9.695 1 95.25 512 ASN A CA 1
ATOM 4136 C C . ASN A 1 512 ? 12.5 22.844 10.859 1 95.25 512 ASN A C 1
ATOM 4138 O O . ASN A 1 512 ? 13.727 22.812 10.734 1 95.25 512 ASN A O 1
ATOM 4142 N N . MET A 1 513 ? 11.898 22.578 11.953 1 95.5 513 MET A N 1
ATOM 4143 C CA . MET A 1 513 ? 12.688 22.281 13.141 1 95.5 513 MET A CA 1
ATOM 4144 C C . MET A 1 513 ? 12.953 20.797 13.266 1 95.5 513 MET A C 1
ATOM 4146 O O . MET A 1 513 ? 14.094 20.375 13.461 1 95.5 513 MET A O 1
ATOM 4150 N N . ILE A 1 514 ? 11.945 19.984 13.117 1 95.44 514 ILE A N 1
ATOM 4151 C CA . ILE A 1 514 ? 12.07 18.562 13.406 1 95.44 514 ILE A CA 1
ATOM 4152 C C . ILE A 1 514 ? 12.734 17.844 12.227 1 95.44 514 ILE A C 1
ATOM 4154 O O . ILE A 1 514 ? 13.773 17.203 12.391 1 95.44 514 ILE A O 1
ATOM 4158 N N . LEU A 1 515 ? 12.258 18.031 11.047 1 95 515 LEU A N 1
ATOM 4159 C CA . LEU A 1 515 ? 12.812 17.344 9.883 1 95 515 LEU A CA 1
ATOM 4160 C C . LEU A 1 515 ? 13.953 18.141 9.273 1 95 515 LEU A C 1
ATOM 4162 O O . LEU A 1 515 ? 14.586 17.688 8.312 1 95 515 LEU A O 1
ATOM 4166 N N . GLY A 1 516 ? 14.219 19.312 9.875 1 94.56 516 GLY A N 1
ATOM 4167 C CA . GLY A 1 516 ? 15.328 20.141 9.422 1 94.56 516 GLY A CA 1
ATOM 4168 C C . GLY A 1 516 ? 16.484 20.172 10.398 1 94.56 516 GLY A C 1
ATOM 4169 O O . GLY A 1 516 ? 17.391 19.344 10.32 1 94.56 516 GLY A O 1
ATOM 4170 N N . ALA A 1 517 ? 16.328 21.031 11.383 1 94 517 ALA A N 1
ATOM 4171 C CA . ALA A 1 517 ? 17.438 21.281 12.312 1 94 517 ALA A CA 1
ATOM 4172 C C . ALA A 1 517 ? 17.719 20.047 13.172 1 94 517 ALA A C 1
ATOM 4174 O O . ALA A 1 517 ? 18.875 19.656 13.344 1 94 517 ALA A O 1
ATOM 4175 N N . LEU A 1 518 ? 16.672 19.469 13.688 1 95.75 518 LEU A N 1
ATOM 4176 C CA . LEU A 1 518 ? 16.828 18.297 14.555 1 95.75 518 LEU A CA 1
ATOM 4177 C C . LEU A 1 518 ? 17.422 17.125 13.781 1 95.75 518 LEU A C 1
ATOM 4179 O O . LEU A 1 518 ? 18.344 16.469 14.266 1 95.75 518 LEU A O 1
ATOM 4183 N N . LYS A 1 519 ? 16.891 16.797 12.695 1 94.44 519 LYS A N 1
ATOM 4184 C CA . LYS A 1 519 ? 17.391 15.703 11.859 1 94.44 519 LYS A CA 1
ATOM 4185 C C . LYS A 1 519 ? 18.844 15.945 11.469 1 94.44 519 LYS A C 1
ATOM 4187 O O . LYS A 1 519 ? 19.656 15.016 11.461 1 94.44 519 LYS A O 1
ATOM 4192 N N . ASP A 1 520 ? 19.203 17.203 11.133 1 93.94 520 ASP A N 1
ATOM 4193 C CA . ASP A 1 520 ? 20.578 17.562 10.812 1 93.94 520 ASP A CA 1
ATOM 4194 C C . ASP A 1 520 ? 21.516 17.266 11.984 1 93.94 520 ASP A C 1
ATOM 4196 O O . ASP A 1 520 ? 22.625 16.766 11.781 1 93.94 520 ASP A O 1
ATOM 4200 N N . HIS A 1 521 ? 21.047 17.609 13.148 1 95.62 521 HIS A N 1
ATOM 4201 C CA . HIS A 1 521 ? 21.844 17.344 14.352 1 95.62 521 HIS A CA 1
ATOM 4202 C C . HIS A 1 521 ? 22.094 15.844 14.516 1 95.62 521 HIS A C 1
ATOM 4204 O O . HIS A 1 521 ? 23.219 15.43 14.797 1 95.62 521 HIS A O 1
ATOM 4210 N N . ALA A 1 522 ? 21.109 15.008 14.297 1 94.38 522 ALA A N 1
ATOM 4211 C CA . ALA A 1 522 ? 21.188 13.562 14.461 1 94.38 522 ALA A CA 1
ATOM 4212 C C . ALA A 1 522 ? 22.125 12.945 13.422 1 94.38 522 ALA A C 1
ATOM 4214 O O . ALA A 1 522 ? 22.906 12.039 13.734 1 94.38 522 ALA A O 1
ATOM 4215 N N . GLU A 1 523 ? 22.062 13.422 12.25 1 90.81 523 GLU A N 1
ATOM 4216 C CA . GLU A 1 523 ? 22.766 12.797 11.141 1 90.81 523 GLU A CA 1
ATOM 4217 C C . GLU A 1 523 ? 24.203 13.312 11.023 1 90.81 523 GLU A C 1
ATOM 4219 O O . GLU A 1 523 ? 25.109 12.555 10.68 1 90.81 523 GLU A O 1
ATOM 4224 N N . ASN A 1 524 ? 24.406 14.617 11.391 1 89.44 524 ASN A N 1
ATOM 4225 C CA . ASN A 1 524 ? 25.703 15.211 11.062 1 89.44 524 ASN A CA 1
ATOM 4226 C C . ASN A 1 524 ? 26.516 15.531 12.32 1 89.44 524 ASN A C 1
ATOM 4228 O O . ASN A 1 524 ? 27.734 15.672 12.258 1 89.44 524 ASN A O 1
ATOM 4232 N N . LYS A 1 525 ? 25.844 15.656 13.406 1 91.19 525 LYS A N 1
ATOM 4233 C CA . LYS A 1 525 ? 26.594 15.969 14.617 1 91.19 525 LYS A CA 1
ATOM 4234 C C . LYS A 1 525 ? 26.734 14.742 15.516 1 91.19 525 LYS A C 1
ATOM 4236 O O . LYS A 1 525 ? 27.844 14.383 15.906 1 91.19 525 LYS A O 1
ATOM 4241 N N . LEU A 1 526 ? 25.609 14.055 15.695 1 92.38 526 LEU A N 1
ATOM 4242 C CA . LEU A 1 526 ? 25.672 12.844 16.5 1 92.38 526 LEU A CA 1
ATOM 4243 C C . LEU A 1 526 ? 26.062 11.641 15.633 1 92.38 526 LEU A C 1
ATOM 4245 O O . LEU A 1 526 ? 26.656 10.688 16.125 1 92.38 526 LEU A O 1
ATOM 4249 N N . ARG A 1 527 ? 25.609 11.602 14.344 1 91.62 527 ARG A N 1
ATOM 4250 C CA . ARG A 1 527 ? 25.891 10.531 13.398 1 91.62 527 ARG A CA 1
ATOM 4251 C C . ARG A 1 527 ? 25.438 9.18 13.945 1 91.62 527 ARG A C 1
ATOM 4253 O O . ARG A 1 527 ? 26.234 8.242 14.023 1 91.62 527 ARG A O 1
ATOM 4260 N N . ILE A 1 528 ? 24.203 9.016 14.109 1 90.44 528 ILE A N 1
ATOM 4261 C CA . ILE A 1 528 ? 23.609 7.871 14.781 1 90.44 528 ILE A CA 1
ATOM 4262 C C . ILE A 1 528 ? 23.531 6.688 13.82 1 90.44 528 ILE A C 1
ATOM 4264 O O . ILE A 1 528 ? 23.5 5.531 14.242 1 90.44 528 ILE A O 1
ATOM 4268 N N . ALA A 1 529 ? 23.547 6.863 12.422 1 86.94 529 ALA A N 1
ATOM 4269 C CA . ALA A 1 529 ? 23.406 5.789 11.445 1 86.94 529 ALA A CA 1
ATOM 4270 C C . ALA A 1 529 ? 24.625 4.875 11.445 1 86.94 529 ALA A C 1
ATOM 4272 O O . ALA A 1 529 ? 25.766 5.352 11.469 1 86.94 529 ALA A O 1
ATOM 4273 N N . GLU A 1 530 ? 24.438 3.625 11.359 1 76.75 530 GLU A N 1
ATOM 4274 C CA . GLU A 1 530 ? 25.516 2.633 11.406 1 76.75 530 GLU A CA 1
ATOM 4275 C C . GLU A 1 530 ? 26.469 2.797 10.234 1 76.75 530 GLU A C 1
ATOM 4277 O O . GLU A 1 530 ? 27.672 2.533 10.375 1 76.75 530 GLU A O 1
ATOM 4282 N N . LYS A 1 531 ? 25.906 3.168 9.094 1 71.81 531 LYS A N 1
ATOM 4283 C CA . LYS A 1 531 ? 26.734 3.322 7.895 1 71.81 531 LYS A CA 1
ATOM 4284 C C . LYS A 1 531 ? 27.844 4.344 8.117 1 71.81 531 LYS A C 1
ATOM 4286 O O . LYS A 1 531 ? 28.891 4.289 7.453 1 71.81 531 LYS A O 1
ATOM 4291 N N . ASP A 1 532 ? 27.688 5.234 9.023 1 66.69 532 ASP A N 1
ATOM 4292 C CA . ASP A 1 532 ? 28.609 6.344 9.227 1 66.69 532 ASP A CA 1
ATOM 4293 C C . ASP A 1 532 ? 29.828 5.91 10.047 1 66.69 532 ASP A C 1
ATOM 4295 O O . ASP A 1 532 ? 30.859 6.578 10.039 1 66.69 532 ASP A O 1
ATOM 4299 N N . TRP A 1 533 ? 29.781 4.879 10.711 1 60.47 533 TRP A N 1
ATOM 4300 C CA . TRP A 1 533 ? 30.938 4.539 11.555 1 60.47 533 TRP A CA 1
ATOM 4301 C C . TRP A 1 533 ? 31.359 3.094 11.328 1 60.47 533 TRP A C 1
ATOM 4303 O O . TRP A 1 533 ? 32.406 2.662 11.836 1 60.47 533 TRP A O 1
ATOM 4313 N N . LYS A 1 534 ? 30.75 2.35 10.438 1 54.91 534 LYS A N 1
ATOM 4314 C CA . LYS A 1 534 ? 31.219 1.019 10.07 1 54.91 534 LYS A CA 1
ATOM 4315 C C . LYS A 1 534 ? 32.219 1.085 8.922 1 54.91 534 LYS A C 1
ATOM 4317 O O . LYS A 1 534 ? 31.969 1.744 7.91 1 54.91 534 LYS A O 1
ATOM 4322 N N . ASP A 1 535 ? 33.781 1.283 9.008 1 42.53 535 ASP A N 1
ATOM 4323 C CA . ASP A 1 535 ? 34.938 1.245 8.094 1 42.53 535 ASP A CA 1
ATOM 4324 C C . ASP A 1 535 ? 34.625 0.338 6.898 1 42.53 535 ASP A C 1
ATOM 4326 O O . ASP A 1 535 ? 34.281 -0.832 7.07 1 42.53 535 ASP A O 1
ATOM 4330 N N . ASN A 1 536 ? 34.562 0.889 5.746 1 35.97 536 ASN A N 1
ATOM 4331 C CA . ASN A 1 536 ? 34.625 0.103 4.52 1 35.97 536 ASN A CA 1
ATOM 4332 C C . ASN A 1 536 ? 36.062 -0.337 4.199 1 35.97 536 ASN A C 1
ATOM 4334 O O . ASN A 1 536 ? 36.906 0.497 3.926 1 35.97 536 ASN A O 1
ATOM 4338 N N . PRO A 1 537 ? 36.938 -1.252 4.512 1 30.86 537 PRO A N 1
ATOM 4339 C CA . PRO A 1 537 ? 38.25 -1.582 3.957 1 30.86 537 PRO A CA 1
ATOM 4340 C C . PRO A 1 537 ? 38.281 -1.521 2.432 1 30.86 537 PRO A C 1
ATOM 4342 O O . PRO A 1 537 ? 37.969 -2.51 1.766 1 30.86 537 PRO A O 1
ATOM 4345 N N . ARG A 1 538 ? 38.281 -0.532 1.632 1 28.69 538 ARG A N 1
ATOM 4346 C CA . ARG A 1 538 ? 38.625 -0.507 0.213 1 28.69 538 ARG A CA 1
ATOM 4347 C C . ARG A 1 538 ? 40.125 -0.325 0.011 1 28.69 538 ARG A C 1
ATOM 4349 O O . ARG A 1 538 ? 40.562 0.13 -1.047 1 28.69 538 ARG A O 1
ATOM 4356 N N . LYS A 1 539 ? 41.312 -0.087 0.716 1 26.52 539 LYS A N 1
ATOM 4357 C CA . LYS A 1 539 ? 42.625 0.223 0.154 1 26.52 539 LYS A CA 1
ATOM 4358 C C . LYS A 1 539 ? 42.969 -0.721 -0.995 1 26.52 539 LYS A C 1
ATOM 4360 O O . LYS A 1 539 ? 42.344 -1.771 -1.151 1 26.52 539 LYS A O 1
ATOM 4365 N N . SER A 1 540 ? 44.656 -0.991 -1.33 1 23.72 540 SER A N 1
ATOM 4366 C CA . SER A 1 540 ? 45.75 -1.2 -2.256 1 23.72 540 SER A CA 1
ATOM 4367 C C . SER A 1 540 ? 45.75 -2.613 -2.83 1 23.72 540 SER A C 1
ATOM 4369 O O . SER A 1 540 ? 46.594 -3.436 -2.496 1 23.72 540 SER A O 1
ATOM 4371 N N . LYS A 1 541 ? 45.062 -3.457 -2.92 1 23.06 541 LYS A N 1
ATOM 4372 C CA . LYS A 1 541 ? 45.656 -4.613 -3.57 1 23.06 541 LYS A CA 1
ATOM 4373 C C . LYS A 1 541 ? 46.219 -4.246 -4.941 1 23.06 541 LYS A C 1
ATOM 4375 O O . LYS A 1 541 ? 45.5 -3.666 -5.77 1 23.06 541 LYS A O 1
ATOM 4380 N N . SER A 1 542 ? 47.688 -4.047 -5.16 1 22.2 542 SER A N 1
ATOM 4381 C CA . SER A 1 542 ? 48.594 -4.441 -6.234 1 22.2 542 SER A CA 1
ATOM 4382 C C . SER A 1 542 ? 47.938 -5.465 -7.16 1 22.2 542 SER A C 1
ATOM 4384 O O . SER A 1 542 ? 46.969 -6.113 -6.785 1 22.2 542 SER A O 1
ATOM 4386 N N . SER A 1 543 ? 48.562 -5.68 -8.523 1 23.16 543 SER A N 1
ATOM 4387 C CA . SER A 1 543 ? 48.406 -6.387 -9.789 1 23.16 543 SER A CA 1
ATOM 4388 C C . SER A 1 543 ? 48 -7.836 -9.57 1 23.16 543 SER A C 1
ATOM 4390 O O . SER A 1 543 ? 47.438 -8.477 -10.469 1 23.16 543 SER A O 1
ATOM 4392 N N . ASP A 1 544 ? 49 -8.57 -8.875 1 20.33 544 ASP A N 1
ATOM 4393 C CA . ASP A 1 544 ? 49 -10.008 -9.133 1 20.33 544 ASP A CA 1
ATOM 4394 C C . ASP A 1 544 ? 47.625 -10.617 -8.859 1 20.33 544 ASP A C 1
ATOM 4396 O O . ASP A 1 544 ? 47.031 -11.234 -9.742 1 20.33 544 ASP A O 1
ATOM 4400 N N . GLY A 1 545 ? 47.562 -11.422 -7.703 1 20.08 545 GLY A N 1
ATOM 4401 C CA . GLY A 1 545 ? 46.969 -12.75 -7.695 1 20.08 545 GLY A CA 1
ATOM 4402 C C . GLY A 1 545 ? 45.469 -12.719 -7.695 1 20.08 545 GLY A C 1
ATOM 4403 O O . GLY A 1 545 ? 44.844 -11.656 -7.539 1 20.08 545 GLY A O 1
ATOM 4404 N N . GLU A 1 546 ? 44.812 -13.93 -7.309 1 20.47 546 GLU A N 1
ATOM 4405 C CA . GLU A 1 546 ? 43.75 -14.93 -7.305 1 20.47 546 GLU A CA 1
ATOM 4406 C C . GLU A 1 546 ? 42.562 -14.469 -6.469 1 20.47 546 GLU A C 1
ATOM 4408 O O . GLU A 1 546 ? 42.75 -13.859 -5.414 1 20.47 546 GLU A O 1
ATOM 4413 N N . SER A 1 547 ? 41.438 -14.242 -6.996 1 21.48 547 SER A N 1
ATOM 4414 C CA . SER A 1 547 ? 40.062 -13.93 -6.66 1 21.48 547 SER A CA 1
ATOM 4415 C C . SER A 1 547 ? 39.656 -14.578 -5.34 1 21.48 547 SER A C 1
ATOM 4417 O O . SER A 1 547 ? 39.375 -15.773 -5.293 1 21.48 547 SER A O 1
ATOM 4419 N N . SER A 1 548 ? 40.344 -14.289 -4.156 1 20.8 548 SER A N 1
ATOM 4420 C CA . SER A 1 548 ? 40.062 -15.039 -2.936 1 20.8 548 SER A CA 1
ATOM 4421 C C . SER A 1 548 ? 38.594 -14.938 -2.545 1 20.8 548 SER A C 1
ATOM 4423 O O . SER A 1 548 ? 37.906 -13.992 -2.93 1 20.8 548 SER A O 1
ATOM 4425 N N . GLU A 1 549 ? 37.969 -16.047 -1.872 1 20.41 549 GLU A N 1
ATOM 4426 C CA . GLU A 1 549 ? 36.812 -16.656 -1.222 1 20.41 549 GLU A CA 1
ATOM 4427 C C . GLU A 1 549 ? 36.281 -15.766 -0.101 1 20.41 549 GLU A C 1
ATOM 4429 O O . GLU A 1 549 ? 37.062 -15.18 0.657 1 20.41 549 GLU A O 1
ATOM 4434 N N . ASP A 1 550 ? 35.188 -15.133 -0.234 1 20.91 550 ASP A N 1
ATOM 4435 C CA . ASP A 1 550 ? 34.406 -14.422 0.777 1 20.91 550 ASP A CA 1
ATOM 4436 C C . ASP A 1 550 ? 34.625 -15.023 2.162 1 20.91 550 ASP A C 1
ATOM 4438 O O . ASP A 1 550 ? 34.25 -16.188 2.4 1 20.91 550 ASP A O 1
ATOM 4442 N N . SER A 1 551 ? 35.75 -14.695 2.811 1 20.88 551 SER A N 1
ATOM 4443 C CA . SER A 1 551 ? 36.125 -14.953 4.188 1 20.88 551 SER A CA 1
ATOM 4444 C C . SER A 1 551 ? 35.062 -14.477 5.172 1 20.88 551 SER A C 1
ATOM 4446 O O . SER A 1 551 ? 34.469 -13.414 4.98 1 20.88 551 SER A O 1
ATOM 4448 N N . ASP A 1 552 ? 34.562 -15.406 6.094 1 20.09 552 ASP A N 1
ATOM 4449 C CA . ASP A 1 552 ? 33.875 -15.555 7.371 1 20.09 552 ASP A CA 1
ATOM 4450 C C . ASP A 1 552 ? 34.438 -14.602 8.414 1 20.09 552 ASP A C 1
ATOM 4452 O O . ASP A 1 552 ? 35.25 -15.016 9.266 1 20.09 552 ASP A O 1
ATOM 4456 N N . THR A 1 553 ? 34.969 -13.523 8.055 1 20.75 553 THR A N 1
ATOM 4457 C CA . THR A 1 553 ? 35.594 -12.734 9.102 1 20.75 553 THR A CA 1
ATOM 4458 C C . THR A 1 553 ? 34.625 -12.492 10.258 1 20.75 553 THR A C 1
ATOM 4460 O O . THR A 1 553 ? 33.531 -12.008 10.055 1 20.75 553 THR A O 1
ATOM 4463 N N . GLU A 1 554 ? 34.906 -13.242 11.406 1 20.64 554 GLU A N 1
ATOM 4464 C CA . GLU A 1 554 ? 34.562 -13.297 12.828 1 20.64 554 GLU A CA 1
ATOM 4465 C C . GLU A 1 554 ? 34.719 -11.93 13.484 1 20.64 554 GLU A C 1
ATOM 4467 O O . GLU A 1 554 ? 35.844 -11.516 13.812 1 20.64 554 GLU A O 1
ATOM 4472 N N . GLU A 1 555 ? 34.438 -10.906 12.969 1 20.91 555 GLU A N 1
ATOM 4473 C CA . GLU A 1 555 ? 34.719 -9.773 13.836 1 20.91 555 GLU A CA 1
ATOM 4474 C C . GLU A 1 555 ? 34.312 -10.062 15.281 1 20.91 555 GLU A C 1
ATOM 4476 O O . GLU A 1 555 ? 33.375 -10.812 15.523 1 20.91 555 GLU A O 1
ATOM 4481 N N . GLU A 1 556 ? 35.344 -9.719 16.125 1 19.94 556 GLU A N 1
ATOM 4482 C CA . GLU A 1 556 ? 35.406 -9.766 17.578 1 19.94 556 GLU A CA 1
ATOM 4483 C C . GLU A 1 556 ? 34.156 -9.148 18.203 1 19.94 556 GLU A C 1
ATOM 4485 O O . GLU A 1 556 ? 33.844 -7.98 17.969 1 19.94 556 GLU A O 1
ATOM 4490 N N . ILE A 1 557 ? 33.25 -9.875 18.359 1 19.11 557 ILE A N 1
ATOM 4491 C CA . ILE A 1 557 ? 32.219 -9.555 19.312 1 19.11 557 ILE A CA 1
ATOM 4492 C C . ILE A 1 557 ? 32.812 -9.195 20.656 1 19.11 557 ILE A C 1
ATOM 4494 O O . ILE A 1 557 ? 33.469 -10.031 21.297 1 19.11 557 ILE A O 1
ATOM 4498 N N . PHE A 1 558 ? 33.375 -8.016 20.781 1 17.53 558 PHE A N 1
ATOM 4499 C CA . PHE A 1 558 ? 33.719 -7.426 22.062 1 17.53 558 PHE A CA 1
ATOM 4500 C C . PHE A 1 558 ? 32.719 -7.812 23.125 1 17.53 558 PHE A C 1
ATOM 4502 O O . PHE A 1 558 ? 31.516 -7.559 22.984 1 17.53 558 PHE A O 1
ATOM 4509 N N . TYR A 1 559 ? 33.125 -8.805 23.891 1 19.09 559 TYR A N 1
ATOM 4510 C CA . TYR A 1 559 ? 32.656 -9.336 25.172 1 19.09 559 TYR A CA 1
ATOM 4511 C C . TYR A 1 559 ? 32.719 -8.258 26.25 1 19.09 559 TYR A C 1
ATOM 4513 O O . TYR A 1 559 ? 33.781 -7.996 26.844 1 19.09 559 TYR A O 1
ATOM 4521 N N . HIS A 1 560 ? 32.438 -7.082 26.172 1 18.25 560 HIS A N 1
ATOM 4522 C CA . HIS A 1 560 ? 32.531 -6.371 27.438 1 18.25 560 HIS A CA 1
ATOM 4523 C C . HIS A 1 560 ? 31.875 -7.156 28.562 1 18.25 560 HIS A C 1
ATOM 4525 O O . HIS A 1 560 ? 30.734 -7.582 28.438 1 18.25 560 HIS A O 1
ATOM 4531 N N . TYR A 1 561 ? 32.75 -7.719 29.469 1 18.41 561 TYR A N 1
ATOM 4532 C CA . TYR A 1 561 ? 32.656 -8.281 30.812 1 18.41 561 TYR A CA 1
ATOM 4533 C C . TYR A 1 561 ? 32 -7.305 31.766 1 18.41 561 TYR A C 1
ATOM 4535 O O . TYR A 1 561 ? 32.656 -6.656 32.562 1 18.41 561 TYR A O 1
ATOM 4543 N N . THR A 1 562 ? 31.312 -6.379 31.547 1 19.58 562 THR A N 1
ATOM 4544 C CA . THR A 1 562 ? 31.125 -5.664 32.812 1 19.58 562 THR A CA 1
ATOM 4545 C C . THR A 1 562 ? 30.859 -6.641 33.938 1 19.58 562 THR A C 1
ATOM 4547 O O . THR A 1 562 ? 30.422 -7.77 33.719 1 19.58 562 THR A O 1
ATOM 4550 N N . GLU A 1 563 ? 31.156 -6.168 35.219 1 18.28 563 GLU A N 1
ATOM 4551 C CA . GLU A 1 563 ? 31.016 -6.527 36.625 1 18.28 563 GLU A CA 1
ATOM 4552 C C . GLU A 1 563 ? 29.703 -7.27 36.875 1 18.28 563 GLU A C 1
ATOM 4554 O O . GLU A 1 563 ? 28.766 -7.148 36.125 1 18.28 563 GLU A O 1
ATOM 4559 N N . LYS A 1 564 ? 29.781 -8.102 38.031 1 21.25 564 LYS A N 1
ATOM 4560 C CA . LYS A 1 564 ? 29 -9.023 38.844 1 21.25 564 LYS A CA 1
ATOM 4561 C C . LYS A 1 564 ? 27.703 -8.391 39.312 1 21.25 564 LYS A C 1
ATOM 4563 O O . LYS A 1 564 ? 27.641 -7.762 40.375 1 21.25 564 LYS A O 1
ATOM 4568 N N . VAL A 1 565 ? 27.094 -7.512 38.812 1 18.78 565 VAL A N 1
ATOM 4569 C CA . VAL A 1 565 ? 26.078 -6.988 39.719 1 18.78 565 VAL A CA 1
ATOM 4570 C C . VAL A 1 565 ? 25.234 -8.133 40.281 1 18.78 565 VAL A C 1
ATOM 4572 O O . VAL A 1 565 ? 24.984 -9.117 39.562 1 18.78 565 VAL A O 1
ATOM 4575 N N . ILE A 1 566 ? 24.781 -8.117 41.562 1 20.16 566 ILE A N 1
ATOM 4576 C CA . ILE A 1 566 ? 24.297 -8.844 42.75 1 20.16 566 ILE A CA 1
ATOM 4577 C C . ILE A 1 566 ? 23.125 -9.734 42.344 1 20.16 566 ILE A C 1
ATOM 4579 O O . ILE A 1 566 ? 22.438 -9.461 41.344 1 20.16 566 ILE A O 1
ATOM 4583 N N . ASP A 1 567 ? 22.719 -10.664 43.156 1 22.77 567 ASP A N 1
ATOM 4584 C CA . ASP A 1 567 ? 22.062 -11.875 43.656 1 22.77 567 ASP A CA 1
ATOM 4585 C C . ASP A 1 567 ? 20.547 -11.703 43.719 1 22.77 567 ASP A C 1
ATOM 4587 O O . ASP A 1 567 ? 19.953 -11.695 44.781 1 22.77 567 ASP A O 1
ATOM 4591 N N . SER A 1 568 ? 19.859 -10.891 43.031 1 19.72 568 SER A N 1
ATOM 4592 C CA . SER A 1 568 ? 18.453 -10.789 43.344 1 19.72 568 SER A CA 1
ATOM 4593 C C . SER A 1 568 ? 17.734 -12.117 43.156 1 19.72 568 SER A C 1
ATOM 4595 O O . SER A 1 568 ? 17.078 -12.32 42.125 1 19.72 568 SER A O 1
ATOM 4597 N N . ARG A 1 569 ? 18.297 -13.336 43.281 1 25.3 569 ARG A N 1
ATOM 4598 C CA . ARG A 1 569 ? 17.781 -14.57 43.875 1 25.3 569 ARG A CA 1
ATOM 4599 C C . ARG A 1 569 ? 17.016 -14.273 45.156 1 25.3 569 ARG A C 1
ATOM 4601 O O . ARG A 1 569 ? 15.969 -14.883 45.406 1 25.3 569 ARG A O 1
ATOM 4608 N N . ALA A 1 570 ? 17.578 -13.453 46.062 1 24.05 570 ALA A N 1
ATOM 4609 C CA . ALA A 1 570 ? 17.078 -13.109 47.375 1 24.05 570 ALA A CA 1
ATOM 4610 C C . ALA A 1 570 ? 15.812 -12.258 47.281 1 24.05 570 ALA A C 1
ATOM 4612 O O . ALA A 1 570 ? 14.883 -12.406 48.094 1 24.05 570 ALA A O 1
ATOM 4613 N N . ALA A 1 571 ? 15.656 -11.391 46.312 1 22.66 571 ALA A N 1
ATOM 4614 C CA . ALA A 1 571 ? 14.398 -10.664 46.406 1 22.66 571 ALA A CA 1
ATOM 4615 C C . ALA A 1 571 ? 13.234 -11.516 45.906 1 22.66 571 ALA A C 1
ATOM 4617 O O . ALA A 1 571 ? 12.094 -11.344 46.344 1 22.66 571 ALA A O 1
ATOM 4618 N N . ARG A 1 572 ? 13.5 -12.523 45.188 1 25.98 572 ARG A N 1
ATOM 4619 C CA . ARG A 1 572 ? 12.375 -13.43 45 1 25.98 572 ARG A CA 1
ATOM 4620 C C . ARG A 1 572 ? 12.07 -14.227 46.25 1 25.98 572 ARG A C 1
ATOM 4622 O O . ARG A 1 572 ? 10.938 -14.664 46.469 1 25.98 572 ARG A O 1
ATOM 4629 N N . ILE A 1 573 ? 12.984 -14.523 47.062 1 27.77 573 ILE A N 1
ATOM 4630 C CA . ILE A 1 573 ? 12.641 -15.164 48.312 1 27.77 573 ILE A CA 1
ATOM 4631 C C . ILE A 1 573 ? 11.672 -14.281 49.094 1 27.77 573 ILE A C 1
ATOM 4633 O O . ILE A 1 573 ? 10.703 -14.781 49.688 1 27.77 573 ILE A O 1
ATOM 4637 N N . LEU A 1 574 ? 11.891 -12.93 49.156 1 23.62 574 LEU A N 1
ATOM 4638 C CA . LEU A 1 574 ? 11.023 -12.125 50 1 23.62 574 LEU A CA 1
ATOM 4639 C C . LEU A 1 574 ? 9.625 -12.016 49.406 1 23.62 574 LEU A C 1
ATOM 4641 O O . LEU A 1 574 ? 8.633 -12.078 50.156 1 23.62 574 LEU A O 1
ATOM 4645 N N . ARG A 1 575 ? 9.445 -11.758 48.156 1 23.7 575 ARG A N 1
ATOM 4646 C CA . ARG A 1 575 ? 8.039 -11.484 47.906 1 23.7 575 ARG A CA 1
ATOM 4647 C C . ARG A 1 575 ? 7.215 -12.773 47.969 1 23.7 575 ARG A C 1
ATOM 4649 O O . ARG A 1 575 ? 5.984 -12.727 47.969 1 23.7 575 ARG A O 1
ATOM 4656 N N . ARG A 1 576 ? 7.766 -13.969 47.938 1 25.55 576 ARG A N 1
ATOM 4657 C CA . ARG A 1 576 ? 7.023 -15.141 48.375 1 25.55 576 ARG A CA 1
ATOM 4658 C C . ARG A 1 576 ? 6.418 -14.914 49.75 1 25.55 576 ARG A C 1
ATOM 4660 O O . ARG A 1 576 ? 5.293 -15.336 50.031 1 25.55 576 ARG A O 1
ATOM 4667 N N . GLU A 1 577 ? 7.219 -14.43 50.688 1 24.56 577 GLU A N 1
ATOM 4668 C CA . GLU A 1 577 ? 6.656 -14.312 52.031 1 24.56 577 GLU A CA 1
ATOM 4669 C C . GLU A 1 577 ? 5.473 -13.344 52.062 1 24.56 577 GLU A C 1
ATOM 4671 O O . GLU A 1 577 ? 4.512 -13.555 52.781 1 24.56 577 GLU A O 1
ATOM 4676 N N . ALA A 1 578 ? 5.473 -12.273 51.344 1 21.25 578 ALA A N 1
ATOM 4677 C CA . ALA A 1 578 ? 4.379 -11.352 51.625 1 21.25 578 ALA A CA 1
ATOM 4678 C C . ALA A 1 578 ? 3.061 -11.859 51.062 1 21.25 578 ALA A C 1
ATOM 4680 O O . ALA A 1 578 ? 2.008 -11.711 51.688 1 21.25 578 ALA A O 1
ATOM 4681 N N . ALA A 1 579 ? 2.922 -12.398 49.875 1 22.64 579 ALA A N 1
ATOM 4682 C CA . ALA A 1 579 ? 1.533 -12.703 49.562 1 22.64 579 ALA A CA 1
ATOM 4683 C C . ALA A 1 579 ? 1.042 -13.922 50.312 1 22.64 579 ALA A C 1
ATOM 4685 O O . ALA A 1 579 ? -0.075 -14.398 50.094 1 22.64 579 ALA A O 1
ATOM 4686 N N . ALA A 1 580 ? 1.802 -14.523 51.125 1 22.36 580 ALA A N 1
ATOM 4687 C CA . ALA A 1 580 ? 1.107 -15.484 52 1 22.36 580 ALA A CA 1
ATOM 4688 C C . ALA A 1 580 ? -0.187 -14.891 52.531 1 22.36 580 ALA A C 1
ATOM 4690 O O . ALA A 1 580 ? -1.193 -15.594 52.656 1 22.36 580 ALA A O 1
ATOM 4691 N N . ASP A 1 581 ? -0.148 -13.664 53.125 1 19.5 581 ASP A N 1
ATOM 4692 C CA . ASP A 1 581 ? -1.183 -13.359 54.125 1 19.5 581 ASP A CA 1
ATOM 4693 C C . ASP A 1 581 ? -2.51 -13.039 53.438 1 19.5 581 ASP A C 1
ATOM 4695 O O . ASP A 1 581 ? -3.578 -13.219 54.031 1 19.5 581 ASP A O 1
ATOM 4699 N N . LEU A 1 582 ? -2.498 -12.203 52.375 1 18.67 582 LEU A N 1
ATOM 4700 C CA . LEU A 1 582 ? -3.795 -11.547 52.25 1 18.67 582 LEU A CA 1
ATOM 4701 C C . LEU A 1 582 ? -4.848 -12.516 51.719 1 18.67 582 LEU A C 1
ATOM 4703 O O . LEU A 1 582 ? -5.148 -12.516 50.531 1 18.67 582 LEU A O 1
ATOM 4707 N N . HIS A 1 583 ? -4.668 -13.789 51.938 1 20.11 583 HIS A N 1
ATOM 4708 C CA . HIS A 1 583 ? -5.586 -14.898 51.719 1 20.11 583 HIS A CA 1
ATOM 4709 C C . HIS A 1 583 ? -6.988 -14.562 52.219 1 20.11 583 HIS A C 1
ATOM 4711 O O . HIS A 1 583 ? -7.965 -15.188 51.781 1 20.11 583 HIS A O 1
ATOM 4717 N N . ASN A 1 584 ? -7.129 -13.961 53.438 1 19.17 584 ASN A N 1
ATOM 4718 C CA . ASN A 1 584 ? -8.281 -14.391 54.219 1 19.17 584 ASN A CA 1
ATOM 4719 C C . ASN A 1 584 ? -9.57 -13.727 53.75 1 19.17 584 ASN A C 1
ATOM 4721 O O . ASN A 1 584 ? -10.656 -14.094 54.188 1 19.17 584 ASN A O 1
ATOM 4725 N N . LEU A 1 585 ? -9.57 -12.328 53.375 1 17.55 585 LEU A N 1
ATOM 4726 C CA . LEU A 1 585 ? -10.797 -11.758 53.906 1 17.55 585 LEU A CA 1
ATOM 4727 C C . LEU A 1 585 ? -12 -12.164 53.09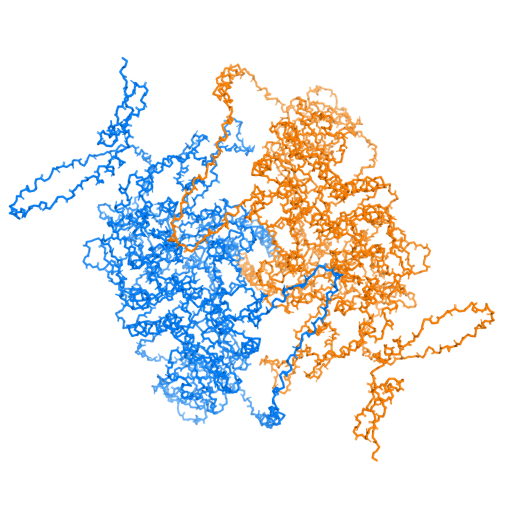4 1 17.55 585 LEU A C 1
ATOM 4729 O O . LEU A 1 585 ? -11.891 -12.336 51.875 1 17.55 585 LEU A O 1
ATOM 4733 N N . PRO A 1 586 ? -13.078 -12.445 53.719 1 18.66 586 PRO A N 1
ATOM 4734 C CA . PRO A 1 586 ? -14.375 -13.055 53.438 1 18.66 586 PRO A CA 1
ATOM 4735 C C . PRO A 1 586 ? -15.273 -12.172 52.594 1 18.66 586 PRO A C 1
ATOM 4737 O O . PRO A 1 586 ? -15.594 -11.047 52.969 1 18.66 586 PRO A O 1
ATOM 4740 N N . ALA A 1 587 ? -14.875 -11.953 51.375 1 17.42 587 ALA A N 1
ATOM 4741 C CA . ALA A 1 587 ? -15.578 -10.891 50.656 1 17.42 587 ALA A CA 1
ATOM 4742 C C . ALA A 1 587 ? -17.094 -11.117 50.688 1 17.42 587 ALA A C 1
ATOM 4744 O O . ALA A 1 587 ? -17.562 -12.188 50.312 1 17.42 587 ALA A O 1
ATOM 4745 N N . LYS A 1 588 ? -17.672 -10.547 51.812 1 16.78 588 LYS A N 1
ATOM 4746 C CA . LYS A 1 588 ? -19.094 -10.633 52.125 1 16.78 588 LYS A CA 1
ATOM 4747 C C . LYS A 1 588 ? -19.938 -10.062 51 1 16.78 588 LYS A C 1
ATOM 4749 O O . LYS A 1 588 ? -19.516 -9.133 50.312 1 16.78 588 LYS A O 1
ATOM 4754 N N . ARG A 1 589 ? -21 -10.727 50.75 1 17.5 589 ARG A N 1
ATOM 4755 C CA . ARG A 1 589 ? -22.078 -10.75 49.781 1 17.5 589 ARG A CA 1
ATOM 4756 C C . ARG A 1 589 ? -22.922 -9.477 49.844 1 17.5 589 ARG A C 1
ATOM 4758 O O . ARG A 1 589 ? -23.906 -9.328 49.125 1 17.5 589 ARG A O 1
ATOM 4765 N N . VAL A 1 590 ? -22.219 -8.227 50.031 1 16.19 590 VAL A N 1
ATOM 4766 C CA . VAL A 1 590 ? -23.141 -7.203 50.562 1 16.19 590 VAL A CA 1
ATOM 4767 C C . VAL A 1 590 ? -24.266 -6.977 49.562 1 16.19 590 VAL A C 1
ATOM 4769 O O . VAL A 1 590 ? -24.078 -7.082 48.344 1 16.19 590 VAL A O 1
ATOM 4772 N N . SER A 1 591 ? -25.391 -6.793 50.188 1 16.16 591 SER A N 1
ATOM 4773 C CA . SER A 1 591 ? -26.828 -6.633 49.969 1 16.16 591 SER A CA 1
ATOM 4774 C C . SER A 1 591 ? -27.109 -5.391 49.125 1 16.16 591 SER A C 1
ATOM 4776 O O . SER A 1 591 ? -26.359 -4.418 49.156 1 16.16 591 SER A O 1
ATOM 4778 N N . GLN A 1 592 ? -27.984 -5.461 48.156 1 16.77 592 GLN A N 1
ATOM 4779 C CA . GLN A 1 592 ? -28.5 -4.832 46.938 1 16.77 592 GLN A CA 1
ATOM 4780 C C . GLN A 1 592 ? -29.141 -3.488 47.281 1 16.77 592 GLN A C 1
ATOM 4782 O O . GLN A 1 592 ? -29.75 -2.861 46.406 1 16.77 592 GLN A O 1
ATOM 4787 N N . ASN A 1 593 ? -28.766 -2.838 48.469 1 16.02 593 ASN A N 1
ATOM 4788 C CA . ASN A 1 593 ? -29.938 -2.02 48.781 1 16.02 593 ASN A CA 1
ATOM 4789 C C . ASN A 1 593 ? -30.078 -0.863 47.781 1 16.02 593 ASN A C 1
ATOM 4791 O O . ASN A 1 593 ? -29.094 -0.432 47.188 1 16.02 593 ASN A O 1
ATOM 4795 N N . PRO A 1 594 ? -31.344 -0.241 47.625 1 17.2 594 PRO A N 1
ATOM 4796 C CA . PRO A 1 594 ? -32.156 0.56 46.719 1 17.2 594 PRO A CA 1
ATOM 4797 C C . PRO A 1 594 ? -31.828 2.051 46.781 1 17.2 594 PRO A C 1
ATOM 4799 O O . PRO A 1 594 ? -32.562 2.875 46.25 1 17.2 594 PRO A O 1
ATOM 4802 N N . LEU A 1 595 ? -30.5 2.375 46.938 1 15.66 595 LEU A N 1
ATOM 4803 C CA . LEU A 1 595 ? -30.359 3.678 47.562 1 15.66 595 LEU A CA 1
ATOM 4804 C C . LEU A 1 595 ? -30.938 4.781 46.688 1 15.66 595 LEU A C 1
ATOM 4806 O O . LEU A 1 595 ? -30.859 4.703 45.469 1 15.66 595 LEU A O 1
ATOM 4810 N N . ALA A 1 596 ? -31.422 5.949 47.344 1 16.05 596 ALA A N 1
ATOM 4811 C CA . ALA A 1 596 ? -32.344 7.074 47.281 1 16.05 596 ALA A CA 1
ATOM 4812 C C . ALA A 1 596 ? -31.766 8.219 46.469 1 16.05 596 ALA A C 1
ATOM 4814 O O . ALA A 1 596 ? -30.547 8.312 46.281 1 16.05 596 ALA A O 1
ATOM 4815 N N . ASN A 1 597 ? -32.562 9.32 46.094 1 15.95 597 ASN A N 1
ATOM 4816 C CA . ASN A 1 597 ? -33.031 10.312 45.125 1 15.95 597 ASN A CA 1
ATOM 4817 C C . ASN A 1 597 ? -32.25 11.617 45.25 1 15.95 597 ASN A C 1
ATOM 4819 O O . ASN A 1 597 ? -32.5 12.562 44.5 1 15.95 597 ASN A O 1
ATOM 4823 N N . THR A 1 598 ? -31.219 11.844 46.125 1 15.94 598 THR A N 1
ATOM 4824 C CA . THR A 1 598 ? -31.344 13.219 46.594 1 15.94 598 THR A CA 1
ATOM 4825 C C . THR A 1 598 ? -30.797 14.188 45.562 1 15.94 598 THR A C 1
ATOM 4827 O O . THR A 1 598 ? -29.891 13.844 44.812 1 15.94 598 THR A O 1
ATOM 4830 N N . SER A 1 599 ? -31.234 15.57 45.531 1 16.75 599 SER A N 1
ATOM 4831 C CA . SER A 1 599 ? -31.594 16.75 44.75 1 16.75 599 SER A CA 1
ATOM 4832 C C . SER A 1 599 ? -30.391 17.672 44.562 1 16.75 599 SER A C 1
ATOM 4834 O O . SER A 1 599 ? -30.359 18.484 43.625 1 16.75 599 SER A O 1
ATOM 4836 N N . GLN A 1 600 ? -29.328 17.75 45.5 1 16.47 600 GLN A N 1
ATOM 4837 C CA . GLN A 1 600 ? -29.125 19.156 45.844 1 16.47 600 GLN A CA 1
ATOM 4838 C C . GLN A 1 600 ? -28.312 19.891 44.781 1 16.47 600 GLN A C 1
ATOM 4840 O O . GLN A 1 600 ? -27.734 19.25 43.906 1 16.47 600 GLN A O 1
ATOM 4845 N N . HIS A 1 601 ? -27.219 20.828 45.25 1 17.06 601 HIS A N 1
ATOM 4846 C CA . HIS A 1 601 ? -26.844 22.234 45.125 1 17.06 601 HIS A CA 1
ATOM 4847 C C . HIS A 1 601 ? -25.75 22.422 44.062 1 17.06 601 HIS A C 1
ATOM 4849 O O . HIS A 1 601 ? -24.938 21.531 43.844 1 17.06 601 HIS A O 1
ATOM 4855 N N . THR A 1 602 ? -25.734 23.547 43.25 1 18.06 602 THR A N 1
ATOM 4856 C CA . THR A 1 602 ? -25.344 24.156 41.969 1 18.06 602 THR A CA 1
ATOM 4857 C C . THR A 1 602 ? -23.938 24.719 42.062 1 18.06 602 THR A C 1
ATOM 4859 O O . THR A 1 602 ? -23.5 25.422 41.156 1 18.06 602 THR A O 1
ATOM 4862 N N . PRO A 1 603 ? -22.906 24.109 42.781 1 17.7 603 PRO A N 1
ATOM 4863 C CA . PRO A 1 603 ? -21.812 25.062 43.031 1 17.7 603 PRO A CA 1
ATOM 4864 C C . PRO A 1 603 ? -21.188 25.609 41.75 1 17.7 603 PRO A C 1
ATOM 4866 O O . PRO A 1 603 ? -21.297 24.984 40.688 1 17.7 603 PRO A O 1
ATOM 4869 N N . SER A 1 604 ? -20.375 26.766 41.875 1 18.97 604 SER A N 1
ATOM 4870 C CA . SER A 1 604 ? -19.812 27.891 41.156 1 18.97 604 SER A CA 1
ATOM 4871 C C . SER A 1 604 ? -18.625 27.469 40.312 1 18.97 604 SER A C 1
ATOM 4873 O O . SER A 1 604 ? -17.781 26.672 40.75 1 18.97 604 SER A O 1
ATOM 4875 N N . GLN A 1 605 ? -18.531 27.672 38.938 1 18.58 605 GLN A N 1
ATOM 4876 C CA . GLN A 1 605 ? -17.969 27.203 37.688 1 18.58 605 GLN A CA 1
ATOM 4877 C C . GLN A 1 605 ? -16.531 27.656 37.531 1 18.58 605 GLN A C 1
ATOM 4879 O O . GLN A 1 605 ? -16.25 28.75 37.031 1 18.58 605 GLN A O 1
ATOM 4884 N N . LYS A 1 606 ? -15.586 27.609 38.531 1 22.64 606 LYS A N 1
ATOM 4885 C CA . LYS A 1 606 ? -14.219 28.047 38.312 1 22.64 606 LYS A CA 1
ATOM 4886 C C . LYS A 1 606 ? -13.625 27.375 37.062 1 22.64 606 LYS A C 1
ATOM 4888 O O . LYS A 1 606 ? -13.914 26.203 36.812 1 22.64 606 LYS A O 1
ATOM 4893 N N . GLY A 1 607 ? -12.969 28.25 36.188 1 23.28 607 GLY A N 1
ATOM 4894 C CA . GLY A 1 607 ? -12.547 28.109 34.812 1 23.28 607 GLY A CA 1
ATOM 4895 C C . GLY A 1 607 ? -11.531 27 34.594 1 23.28 607 GLY A C 1
ATOM 4896 O O . GLY A 1 607 ? -10.414 27.078 35.125 1 23.28 607 GLY A O 1
ATOM 4897 N N . ARG A 1 608 ? -11.906 25.828 34.688 1 23.77 608 ARG A N 1
ATOM 4898 C CA . ARG A 1 608 ? -11.094 24.625 34.5 1 23.77 608 ARG A CA 1
ATOM 4899 C C . ARG A 1 608 ? -10.328 24.719 33.188 1 23.77 608 ARG A C 1
ATOM 4901 O O . ARG A 1 608 ? -10.891 25.078 32.156 1 23.77 608 ARG A O 1
ATOM 4908 N N . PRO A 1 609 ? -9.016 24.828 33.344 1 24.92 609 PRO A N 1
ATOM 4909 C CA . PRO A 1 609 ? -8.148 24.953 32.156 1 24.92 609 PRO A CA 1
ATOM 4910 C C . PRO A 1 609 ? -8.469 23.922 31.078 1 24.92 609 PRO A C 1
ATOM 4912 O O . PRO A 1 609 ? -8.727 22.766 31.391 1 24.92 609 PRO A O 1
ATOM 4915 N N . VAL A 1 610 ? -9.156 24.422 30.078 1 24.42 610 VAL A N 1
ATOM 4916 C CA . VAL A 1 610 ? -9.641 23.703 28.906 1 24.42 610 VAL A CA 1
ATOM 4917 C C . VAL A 1 610 ? -8.5 22.891 28.281 1 24.42 610 VAL A C 1
ATOM 4919 O O . VAL A 1 610 ? -7.426 23.438 28.016 1 24.42 610 VAL A O 1
ATOM 4922 N N . LEU A 1 611 ? -8.391 21.703 28.625 1 26.3 611 LEU A N 1
ATOM 4923 C CA . LEU A 1 611 ? -7.484 20.781 27.938 1 26.3 611 LEU A CA 1
ATOM 4924 C C . LEU A 1 611 ? -7.602 20.922 26.422 1 26.3 611 LEU A C 1
ATOM 4926 O O . LEU A 1 611 ? -8.703 21.141 25.906 1 26.3 611 LEU A O 1
ATOM 4930 N N . PRO A 1 612 ? -6.609 21.359 25.828 1 25.92 612 PRO A N 1
ATOM 4931 C CA . PRO A 1 612 ? -6.715 21.531 24.375 1 25.92 612 PRO A CA 1
ATOM 4932 C C . PRO A 1 612 ? -7.438 20.375 23.703 1 25.92 612 PRO A C 1
ATOM 4934 O O . PRO A 1 612 ? -7.406 19.25 24.188 1 25.92 612 PRO A O 1
ATOM 4937 N N . PRO A 1 613 ? -8.531 20.703 23.031 1 24.39 613 PRO A N 1
ATOM 4938 C CA . PRO A 1 613 ? -9.375 19.719 22.359 1 24.39 613 PRO A CA 1
ATOM 4939 C C . PRO A 1 613 ? -8.594 18.797 21.422 1 24.39 613 PRO A C 1
ATOM 4941 O O . PRO A 1 613 ? -7.766 19.281 20.641 1 24.39 613 PRO A O 1
ATOM 4944 N N . THR A 1 614 ? -8.172 17.719 21.844 1 26.69 614 THR A N 1
ATOM 4945 C CA . THR A 1 614 ? -7.531 16.75 20.969 1 26.69 614 THR A CA 1
ATOM 4946 C C . THR A 1 614 ? -8.484 16.297 19.859 1 26.69 614 THR A C 1
ATOM 4948 O O . THR A 1 614 ? -9.625 15.93 20.125 1 26.69 614 THR A O 1
ATOM 4951 N N . SER A 1 615 ? -8.586 17.031 18.891 1 24.53 615 SER A N 1
ATOM 4952 C CA . SER A 1 615 ? -9.391 16.516 17.781 1 24.53 615 SER A CA 1
ATOM 4953 C C . SER A 1 615 ? -9.07 15.055 17.484 1 24.53 615 SER A C 1
ATOM 4955 O O . SER A 1 615 ? -7.902 14.672 17.438 1 24.53 615 SER A O 1
ATOM 4957 N N . ASN A 1 616 ? -9.914 14.211 17.969 1 26.17 616 ASN A N 1
ATOM 4958 C CA . ASN A 1 616 ? -9.82 12.758 17.859 1 26.17 616 ASN A CA 1
ATOM 4959 C C . ASN A 1 616 ? -9.742 12.312 16.406 1 26.17 616 ASN A C 1
ATOM 4961 O O . ASN A 1 616 ? -10.766 12.266 15.711 1 26.17 616 ASN A O 1
ATOM 4965 N N . LEU A 1 617 ? -9.156 12.898 15.664 1 24.94 617 LEU A N 1
ATOM 4966 C CA . LEU A 1 617 ? -9.086 12.133 14.422 1 24.94 617 LEU A CA 1
ATOM 4967 C C . LEU A 1 617 ? -8.469 10.758 14.664 1 24.94 617 LEU A C 1
ATOM 4969 O O . LEU A 1 617 ? -7.258 10.586 14.547 1 24.94 617 LEU A O 1
ATOM 4973 N N . THR A 1 618 ? -8.867 10.086 15.828 1 26.06 618 THR A N 1
ATOM 4974 C CA . THR A 1 618 ? -8.172 8.852 16.188 1 26.06 618 THR A CA 1
ATOM 4975 C C . THR A 1 618 ? -8.422 7.766 15.156 1 26.06 618 THR A C 1
ATOM 4977 O O . THR A 1 618 ? -8.164 6.586 15.406 1 26.06 618 THR A O 1
ATOM 4980 N N . GLU A 1 619 ? -9.062 7.906 14.203 1 25.56 619 GLU A N 1
ATOM 4981 C CA . GLU A 1 619 ? -9.164 6.637 13.492 1 25.56 619 GLU A CA 1
ATOM 4982 C C . GLU A 1 619 ? -7.805 5.945 13.398 1 25.56 619 GLU A C 1
ATOM 4984 O O . GLU A 1 619 ? -6.805 6.57 13.047 1 25.56 619 GLU A O 1
ATOM 4989 N N . ARG A 1 620 ? -7.559 5.074 14.336 1 26.67 620 ARG A N 1
ATOM 4990 C CA . ARG A 1 620 ? -6.387 4.223 14.172 1 26.67 620 ARG A CA 1
ATOM 4991 C C . ARG A 1 620 ? -6.117 3.945 12.703 1 26.67 620 ARG A C 1
ATOM 4993 O O . ARG A 1 620 ? -6.82 3.154 12.07 1 26.67 620 ARG A O 1
ATOM 5000 N N . TYR A 1 621 ? -5.969 4.898 11.922 1 26.8 621 TYR A N 1
ATOM 5001 C CA . TYR A 1 621 ? -5.492 4.527 10.594 1 26.8 621 TYR A CA 1
ATOM 5002 C C . TYR A 1 621 ? -4.293 3.596 10.688 1 26.8 621 TYR A C 1
ATOM 5004 O O . TYR A 1 621 ? -3.359 3.848 11.453 1 26.8 621 TYR A O 1
ATOM 5012 N N . HIS A 1 622 ? -4.512 2.359 10.797 1 27.09 622 HIS A N 1
ATOM 5013 C CA . HIS A 1 622 ? -3.457 1.359 10.656 1 27.09 622 HIS A CA 1
ATOM 5014 C C . HIS A 1 622 ? -2.225 1.947 9.977 1 27.09 622 HIS A C 1
ATOM 5016 O O . HIS A 1 622 ? -2.297 3.014 9.367 1 27.09 622 HIS A O 1
ATOM 5022 N N . ASP A 1 623 ? -1.271 1.022 9.734 1 28.08 623 ASP A N 1
ATOM 5023 C CA . ASP A 1 623 ? 0.098 1.215 9.266 1 28.08 623 ASP A CA 1
ATOM 5024 C C . ASP A 1 623 ? 0.157 2.25 8.148 1 28.08 623 ASP A C 1
ATOM 5026 O O . ASP A 1 623 ? -0.615 2.18 7.188 1 28.08 623 ASP A O 1
ATOM 5030 N N . ASP A 1 624 ? 0.479 3.406 8.523 1 28.67 624 ASP A N 1
ATOM 5031 C CA . ASP A 1 624 ? 0.815 4.637 7.812 1 28.67 624 ASP A CA 1
ATOM 5032 C C . ASP A 1 624 ? 1.457 4.336 6.461 1 28.67 624 ASP A C 1
ATOM 5034 O O . ASP A 1 624 ? 2.482 3.654 6.395 1 28.67 624 ASP A O 1
ATOM 5038 N N . LEU A 1 625 ? 0.688 4.16 5.613 1 27.02 625 LEU A N 1
ATOM 5039 C CA . LEU A 1 625 ? 1.271 4.188 4.273 1 27.02 625 LEU A CA 1
ATOM 5040 C C . LEU A 1 625 ? 2.271 5.328 4.141 1 27.02 625 LEU A C 1
ATOM 5042 O O . LEU A 1 625 ? 1.909 6.496 4.293 1 27.02 625 LEU A O 1
ATOM 5046 N N . ASP A 1 626 ? 3.332 5.137 4.742 1 28.25 626 ASP A N 1
ATOM 5047 C CA . ASP A 1 626 ? 4.445 6.062 4.551 1 28.25 626 ASP A CA 1
ATOM 5048 C C . ASP A 1 626 ? 4.418 6.668 3.15 1 28.25 626 ASP A C 1
ATOM 5050 O O . ASP A 1 626 ? 4.441 5.945 2.152 1 28.25 626 ASP A O 1
ATOM 5054 N N . PHE A 1 627 ? 3.65 7.637 3.072 1 26.95 627 PHE A N 1
ATOM 5055 C CA . PHE A 1 627 ? 3.852 8.43 1.866 1 26.95 627 PHE A CA 1
ATOM 5056 C C . PHE A 1 627 ? 5.328 8.758 1.673 1 26.95 627 PHE A C 1
ATOM 5058 O O . PHE A 1 627 ? 5.984 9.25 2.59 1 26.95 627 PHE A O 1
ATOM 5065 N N . VAL A 1 628 ? 5.938 7.996 1.041 1 27.97 628 VAL A N 1
ATOM 5066 C CA . VAL A 1 628 ? 7.281 8.43 0.671 1 27.97 628 VAL A CA 1
ATOM 5067 C C . VAL A 1 628 ? 7.215 9.797 -0.002 1 27.97 628 VAL A C 1
ATOM 5069 O O . VAL A 1 628 ? 6.59 9.953 -1.053 1 27.97 628 VAL A O 1
ATOM 5072 N N . PRO A 1 629 ? 7.285 10.742 0.808 1 28.28 629 PRO A N 1
ATOM 5073 C CA . PRO A 1 629 ? 7.414 12 0.065 1 28.28 629 PRO A CA 1
ATOM 5074 C C . PRO A 1 629 ? 8.273 11.859 -1.188 1 28.28 629 PRO A C 1
ATOM 5076 O O . PRO A 1 629 ? 9.18 11.016 -1.231 1 28.28 629 PRO A O 1
ATOM 5079 N N . ILE A 1 630 ? 7.691 12.094 -2.23 1 27.97 630 ILE A N 1
ATOM 5080 C CA . ILE A 1 630 ? 8.57 12.195 -3.395 1 27.97 630 ILE A CA 1
ATOM 5081 C C . ILE A 1 630 ? 9.828 12.977 -3.027 1 27.97 630 ILE A C 1
ATOM 5083 O O . ILE A 1 630 ? 9.75 14.141 -2.637 1 27.97 630 ILE A O 1
ATOM 5087 N N . SER A 1 631 ? 10.688 12.422 -2.432 1 27.56 631 SER A N 1
ATOM 5088 C CA . SER A 1 631 ? 11.945 13.156 -2.334 1 27.56 631 SER A CA 1
ATOM 5089 C C . SER A 1 631 ? 12.312 13.812 -3.662 1 27.56 631 SER A C 1
ATOM 5091 O O . SER A 1 631 ? 12.422 13.133 -4.684 1 27.56 631 SER A O 1
ATOM 5093 N N . VAL A 1 632 ? 11.734 14.844 -3.924 1 26.41 632 VAL A N 1
ATOM 5094 C CA . VAL A 1 632 ? 12.461 15.609 -4.934 1 26.41 632 VAL A CA 1
ATOM 5095 C C . VAL A 1 632 ? 13.961 15.422 -4.738 1 26.41 632 VAL A C 1
ATOM 5097 O O . VAL A 1 632 ? 14.477 15.617 -3.633 1 26.41 632 VAL A O 1
ATOM 5100 N N . ASP A 1 633 ? 14.469 14.547 -5.43 1 27.34 633 ASP A N 1
ATOM 5101 C CA . ASP A 1 633 ? 15.922 14.656 -5.566 1 27.34 633 ASP A CA 1
ATOM 5102 C C . ASP A 1 633 ? 16.359 16.109 -5.609 1 27.34 633 ASP A C 1
ATOM 5104 O O . ASP A 1 633 ? 16.266 16.766 -6.656 1 27.34 633 ASP A O 1
ATOM 5108 N N . ASN A 1 634 ? 15.852 16.875 -4.75 1 25.42 634 ASN A N 1
ATOM 5109 C CA . ASN A 1 634 ? 16.672 18.078 -4.719 1 25.42 634 ASN A CA 1
ATOM 5110 C C . ASN A 1 634 ? 18.156 17.734 -4.824 1 25.42 634 ASN A C 1
ATOM 5112 O O . ASN A 1 634 ? 18.672 16.953 -4.039 1 25.42 634 ASN A O 1
ATOM 5116 N N . PRO A 1 635 ? 18.641 17.938 -5.988 1 27.55 635 PRO A N 1
ATOM 5117 C CA . PRO A 1 635 ? 20.094 17.844 -6.156 1 27.55 635 PRO A CA 1
ATOM 5118 C C . PRO A 1 635 ? 20.859 18.312 -4.926 1 27.55 635 PRO A C 1
ATOM 5120 O O . PRO A 1 635 ? 22.094 18.359 -4.945 1 27.55 635 PRO A O 1
ATOM 5123 N N . SER A 1 636 ? 20 19.016 -4.129 1 26.73 636 SER A N 1
ATOM 5124 C CA . SER A 1 636 ? 20.906 19.594 -3.146 1 26.73 636 SER A CA 1
ATOM 5125 C C . SER A 1 636 ? 21.547 18.516 -2.287 1 26.73 636 SER A C 1
ATOM 5127 O O . SER A 1 636 ? 22.469 18.781 -1.518 1 26.73 636 SER A O 1
ATOM 5129 N N . SER A 1 637 ? 20.812 17.422 -2.17 1 28.36 637 SER A N 1
ATOM 5130 C CA . SER A 1 637 ? 21.516 16.656 -1.155 1 28.36 637 SER A CA 1
ATOM 5131 C C . SER A 1 637 ? 22.797 16.031 -1.72 1 28.36 637 SER A C 1
ATOM 5133 O O . SER A 1 637 ? 23.516 15.32 -1.012 1 28.36 637 SER A O 1
ATOM 5135 N N . GLU A 1 638 ? 22.781 15.891 -2.994 1 28.19 638 GLU A N 1
ATOM 5136 C CA . GLU A 1 638 ? 24.062 15.32 -3.381 1 28.19 638 GLU A CA 1
ATOM 5137 C C . GLU A 1 638 ? 25.219 16.219 -2.943 1 28.19 638 GLU A C 1
ATOM 5139 O O . GLU A 1 638 ? 26.359 15.781 -2.877 1 28.19 638 GLU A O 1
ATOM 5144 N N . ASN A 1 639 ? 24.922 17.516 -3.238 1 27.52 639 ASN A N 1
ATOM 5145 C CA . ASN A 1 639 ? 26.078 18.312 -2.85 1 27.52 639 ASN A CA 1
ATOM 5146 C C . ASN A 1 639 ? 26.234 18.375 -1.333 1 27.52 639 ASN A C 1
ATOM 5148 O O . ASN A 1 639 ? 26.406 19.453 -0.763 1 27.52 639 ASN A O 1
ATOM 5152 N N . GLN A 1 640 ? 25.359 17.656 -0.686 1 28.73 640 GLN A N 1
ATOM 5153 C CA . GLN A 1 640 ? 25.891 17.75 0.671 1 28.73 640 GLN A CA 1
ATOM 5154 C C . GLN A 1 640 ? 27.375 17.391 0.704 1 28.73 640 GLN A C 1
ATOM 5156 O O . GLN A 1 640 ? 27.766 16.297 0.307 1 28.73 640 GLN A O 1
ATOM 5161 N N . GLU A 1 641 ? 28.109 18.312 0.34 1 28.7 641 GLU A N 1
ATOM 5162 C CA . GLU A 1 641 ? 29.453 18.172 0.907 1 28.7 641 GLU A CA 1
ATOM 5163 C C . GLU A 1 641 ? 29.438 17.375 2.207 1 28.7 641 GLU A C 1
ATOM 5165 O O . GLU A 1 641 ? 28.859 17.828 3.203 1 28.7 641 GLU A O 1
ATOM 5170 N N . GLY A 1 642 ? 28.984 16.188 2.104 1 32.62 642 GLY A N 1
ATOM 5171 C CA . GLY A 1 642 ? 29.219 15.406 3.311 1 32.62 642 GLY A CA 1
ATOM 5172 C C . GLY A 1 642 ? 30.297 15.984 4.195 1 32.62 642 GLY A C 1
ATOM 5173 O O . GLY A 1 642 ? 31.156 16.75 3.727 1 32.62 642 GLY A O 1
ATOM 5174 N N . TYR A 1 643 ? 29.859 16.297 5.375 1 33.47 643 TYR A N 1
ATOM 5175 C CA . TYR A 1 643 ? 31 16.516 6.273 1 33.47 643 TYR A CA 1
ATOM 5176 C C . TYR A 1 643 ? 32.188 15.68 5.836 1 33.47 643 TYR A C 1
ATOM 5178 O O . TYR A 1 643 ? 32.219 14.461 6.016 1 33.47 643 TYR A O 1
ATOM 5186 N N . HIS A 1 644 ? 32.531 15.68 4.57 1 34.44 644 HIS A N 1
ATOM 5187 C CA . HIS A 1 644 ? 33.875 15.109 4.414 1 34.44 644 HIS A CA 1
ATOM 5188 C C . HIS A 1 644 ? 34.781 15.531 5.559 1 34.44 644 HIS A C 1
ATOM 5190 O O . HIS A 1 644 ? 35.562 16.5 5.43 1 34.44 644 HIS A O 1
ATOM 5196 N N . GLN A 1 645 ? 34.188 15.828 6.652 1 34.59 645 GLN A N 1
ATOM 5197 C CA . GLN A 1 645 ? 35.188 16.172 7.668 1 34.59 645 GLN A CA 1
ATOM 5198 C C . GLN A 1 645 ? 36.312 15.141 7.707 1 34.59 645 GLN A C 1
ATOM 5200 O O . GLN A 1 645 ? 36.062 13.953 7.957 1 34.59 645 GLN A O 1
ATOM 5205 N N . SER A 1 646 ? 37.188 15.25 6.879 1 35.5 646 SER A N 1
ATOM 5206 C CA . SER A 1 646 ? 38.5 14.625 7.012 1 35.5 646 SER A CA 1
ATOM 5207 C C . SER A 1 646 ? 38.781 14.281 8.469 1 35.5 646 SER A C 1
ATOM 5209 O O . SER A 1 646 ? 39.719 13.508 8.75 1 35.5 646 SER A O 1
ATOM 5211 N N . SER A 1 647 ? 38.5 15.312 9.477 1 38.34 647 SER A N 1
ATOM 5212 C CA . SER A 1 647 ? 39.281 15.188 10.688 1 38.34 647 SER A CA 1
ATOM 5213 C C . SER A 1 647 ? 38.75 14.102 11.609 1 38.34 647 SER A C 1
ATOM 5215 O O . SER A 1 647 ? 37.531 14.078 11.898 1 38.34 647 SER A O 1
ATOM 5217 N N . SER A 1 648 ? 39.281 13.023 11.773 1 44.47 648 SER A N 1
ATOM 5218 C CA . SER A 1 648 ? 39.312 11.906 12.711 1 44.47 648 SER A CA 1
ATOM 5219 C C . SER A 1 648 ? 38.75 12.297 14.07 1 44.47 648 SER A C 1
ATOM 5221 O O . SER A 1 648 ? 38.375 11.438 14.867 1 44.47 648 SER A O 1
ATOM 5223 N N . ASP A 1 649 ? 38.562 13.719 14.391 1 56.69 649 ASP A N 1
ATOM 5224 C CA . ASP A 1 649 ? 38.531 14.062 15.812 1 56.69 649 ASP A CA 1
ATOM 5225 C C . ASP A 1 649 ? 37.125 14.453 16.25 1 56.69 649 ASP A C 1
ATOM 5227 O O . ASP A 1 649 ? 36.906 14.797 17.406 1 56.69 649 ASP A O 1
ATOM 5231 N N . HIS A 1 650 ? 36 14.336 15.25 1 75.69 650 HIS A N 1
ATOM 5232 C CA . HIS A 1 650 ? 34.688 14.805 15.734 1 75.69 650 HIS A CA 1
ATOM 5233 C C . HIS A 1 650 ? 33.875 13.656 16.328 1 75.69 650 HIS A C 1
ATOM 5235 O O . HIS A 1 650 ? 34.125 12.484 16.047 1 75.69 650 HIS A O 1
ATOM 5241 N N . PHE A 1 651 ? 32.875 14.109 17.188 1 85.81 651 PHE A N 1
ATOM 5242 C CA . PHE A 1 651 ? 32.094 13.141 17.922 1 85.81 651 PHE A CA 1
ATOM 5243 C C . PHE A 1 651 ? 31.203 12.344 16.969 1 85.81 651 PHE A C 1
ATOM 5245 O O . PHE A 1 651 ? 30.656 12.891 16 1 85.81 651 PHE A O 1
ATOM 5252 N N . LYS A 1 652 ? 31.234 11.016 17.156 1 86.75 652 LYS A N 1
ATOM 5253 C CA . LYS A 1 652 ? 30.312 10.109 16.469 1 86.75 652 LYS A CA 1
ATOM 5254 C C . LYS A 1 652 ? 29.859 8.992 17.391 1 86.75 652 LYS A C 1
ATOM 5256 O O . LYS A 1 652 ? 30.625 8.523 18.234 1 86.75 652 LYS A O 1
ATOM 5261 N N . PHE A 1 653 ? 28.625 8.625 17.188 1 89.06 653 PHE A N 1
ATOM 5262 C CA . PHE A 1 653 ? 28.141 7.449 17.891 1 89.06 653 PHE A CA 1
ATOM 5263 C C . PHE A 1 653 ? 29 6.234 17.578 1 89.06 653 PHE A C 1
ATOM 5265 O O . PHE A 1 653 ? 29.422 6.051 16.422 1 89.06 653 PHE A O 1
ATOM 5272 N N . ASN A 1 654 ? 29.266 5.531 18.484 1 87 654 ASN A N 1
ATOM 5273 C CA . ASN A 1 654 ? 29.969 4.266 18.297 1 87 654 ASN A CA 1
ATOM 5274 C C . ASN A 1 654 ? 29.062 3.072 18.562 1 87 654 ASN A C 1
ATOM 5276 O O . ASN A 1 654 ? 27.922 3.24 19.016 1 87 654 ASN A O 1
ATOM 5280 N N . PRO A 1 655 ? 29.422 1.938 18.234 1 87.94 655 PRO A N 1
ATOM 5281 C CA . PRO A 1 655 ? 28.562 0.756 18.375 1 87.94 655 PRO A CA 1
ATOM 5282 C C . PRO A 1 655 ? 28.078 0.557 19.812 1 87.94 655 PRO A C 1
ATOM 5284 O O . PRO A 1 655 ? 26.938 0.158 20.031 1 87.94 655 PRO A O 1
ATOM 5287 N N . GLN A 1 656 ? 28.891 0.853 20.734 1 87.69 656 GLN A N 1
ATOM 5288 C CA . GLN A 1 656 ? 28.484 0.686 22.125 1 87.69 656 GLN A CA 1
ATOM 5289 C C . GLN A 1 656 ? 27.406 1.681 22.516 1 87.69 656 GLN A C 1
ATOM 5291 O O . GLN A 1 656 ? 26.406 1.309 23.141 1 87.69 656 GLN A O 1
ATOM 5296 N N . LEU A 1 657 ? 27.625 2.904 22.172 1 90.62 657 LEU A N 1
ATOM 5297 C CA . LEU A 1 657 ? 26.641 3.939 22.469 1 90.62 657 LEU A CA 1
ATOM 5298 C C . LEU A 1 657 ? 25.312 3.639 21.797 1 90.62 657 LEU A C 1
ATOM 5300 O O . LEU A 1 657 ? 24.25 3.902 22.359 1 90.62 657 LEU A O 1
ATOM 5304 N N . LEU A 1 658 ? 25.422 3.186 20.609 1 92.88 658 LEU A N 1
ATOM 5305 C CA . LEU A 1 658 ? 24.203 2.836 19.875 1 92.88 658 LEU A CA 1
ATOM 5306 C C . LEU A 1 658 ? 23.469 1.679 20.547 1 92.88 658 LEU A C 1
ATOM 5308 O O . LEU A 1 658 ? 22.25 1.671 20.609 1 92.88 658 LEU A O 1
ATOM 5312 N N . ASN A 1 659 ? 24.188 0.73 20.969 1 91.44 659 ASN A N 1
ATOM 5313 C CA . ASN A 1 659 ? 23.578 -0.383 21.688 1 91.44 659 ASN A CA 1
ATOM 5314 C C . ASN A 1 659 ? 22.938 0.078 23 1 91.44 659 ASN A C 1
ATOM 5316 O O . ASN A 1 659 ? 21.891 -0.426 23.391 1 91.44 659 ASN A O 1
ATOM 5320 N N . ASP A 1 660 ? 23.609 1.016 23.688 1 90.44 660 ASP A N 1
ATOM 5321 C CA . ASP A 1 660 ? 23.031 1.58 24.906 1 90.44 660 ASP A CA 1
ATOM 5322 C C . ASP A 1 660 ? 21.719 2.293 24.625 1 90.44 660 ASP A C 1
ATOM 5324 O O . ASP A 1 660 ? 20.766 2.195 25.406 1 90.44 660 ASP A O 1
ATOM 5328 N N . LEU A 1 661 ? 21.734 3 23.547 1 93.69 661 LEU A N 1
ATOM 5329 C CA . LEU A 1 661 ? 20.516 3.689 23.141 1 93.69 661 LEU A CA 1
ATOM 5330 C C . LEU A 1 661 ? 19.406 2.693 22.859 1 93.69 661 LEU A C 1
ATOM 5332 O O . LEU A 1 661 ? 18.25 2.9 23.266 1 93.69 661 LEU A O 1
ATOM 5336 N N . ARG A 1 662 ? 19.734 1.626 22.141 1 93.44 662 ARG A N 1
ATOM 5337 C CA . ARG A 1 662 ? 18.766 0.594 21.797 1 93.44 662 ARG A CA 1
ATOM 5338 C C . ARG A 1 662 ? 18.219 -0.063 23.062 1 93.44 662 ARG A C 1
ATOM 5340 O O . ARG A 1 662 ? 17.016 -0.313 23.172 1 93.44 662 ARG A O 1
ATOM 5347 N N . GLU A 1 663 ? 19.047 -0.324 23.953 1 89 663 GLU A N 1
ATOM 5348 C CA . GLU A 1 663 ? 18.625 -0.924 25.219 1 89 663 GLU A CA 1
ATOM 5349 C C . GLU A 1 663 ? 17.734 0.026 26 1 89 663 GLU A C 1
ATOM 5351 O O . GLU A 1 663 ? 16.781 -0.406 26.641 1 89 663 GLU A O 1
ATOM 5356 N N . LEU A 1 664 ? 18.109 1.271 25.969 1 90.94 664 LEU A N 1
ATOM 5357 C CA . LEU A 1 664 ? 17.297 2.283 26.641 1 90.94 664 LEU A CA 1
ATOM 5358 C C . LEU A 1 664 ? 15.891 2.32 26.047 1 90.94 664 LEU A C 1
ATOM 5360 O O . LEU A 1 664 ? 14.906 2.396 26.781 1 90.94 664 LEU A O 1
ATOM 5364 N N . ILE A 1 665 ? 15.781 2.299 24.766 1 91.94 665 ILE A N 1
ATOM 5365 C CA . ILE A 1 665 ? 14.5 2.334 24.078 1 91.94 665 ILE A CA 1
ATOM 5366 C C . ILE A 1 665 ? 13.68 1.103 24.453 1 91.94 665 ILE A C 1
ATOM 5368 O O . ILE A 1 665 ? 12.477 1.206 24.703 1 91.94 665 ILE A O 1
ATOM 5372 N N . LYS A 1 666 ? 14.328 -0.023 24.531 1 86.19 666 LYS A N 1
ATOM 5373 C CA . LYS A 1 666 ? 13.656 -1.281 24.844 1 86.19 666 LYS A CA 1
ATOM 5374 C C . LYS A 1 666 ? 13.141 -1.29 26.281 1 86.19 666 LYS A C 1
ATOM 5376 O O . LYS A 1 666 ? 12.086 -1.868 26.562 1 86.19 666 LYS A O 1
ATOM 5381 N N . GLN A 1 667 ? 13.812 -0.627 27.141 1 85.25 667 GLN A N 1
ATOM 5382 C CA . GLN A 1 667 ? 13.531 -0.754 28.562 1 85.25 667 GLN A CA 1
ATOM 5383 C C . GLN A 1 667 ? 12.617 0.371 29.047 1 85.25 667 GLN A C 1
ATOM 5385 O O . GLN A 1 667 ? 12.109 0.325 30.172 1 85.25 667 GLN A O 1
ATOM 5390 N N . THR A 1 668 ? 12.414 1.313 28.281 1 88.69 668 THR A N 1
ATOM 5391 C CA . THR A 1 668 ? 11.578 2.438 28.703 1 88.69 668 THR A CA 1
ATOM 5392 C C . THR A 1 668 ? 10.109 2.15 28.422 1 88.69 668 THR A C 1
ATOM 5394 O O . THR A 1 668 ? 9.742 1.751 27.312 1 88.69 668 THR A O 1
ATOM 5397 N N . SER A 1 669 ? 9.297 2.32 29.438 1 87.12 669 SER A N 1
ATOM 5398 C CA . SER A 1 669 ? 7.855 2.168 29.266 1 87.12 669 SER A CA 1
ATOM 5399 C C . SER A 1 669 ? 7.203 3.486 28.875 1 87.12 669 SER A C 1
ATOM 5401 O O . SER A 1 669 ? 7.336 4.492 29.578 1 87.12 669 SER A O 1
ATOM 5403 N N . ILE A 1 670 ? 6.535 3.467 27.781 1 89.75 670 ILE A N 1
ATOM 5404 C CA . ILE A 1 670 ? 5.875 4.68 27.312 1 89.75 670 ILE A CA 1
ATOM 5405 C C . ILE A 1 670 ? 4.387 4.41 27.109 1 89.75 670 ILE A C 1
ATOM 5407 O O . ILE A 1 670 ? 3.979 3.27 26.891 1 89.75 670 ILE A O 1
ATOM 5411 N N . PRO A 1 671 ? 3.574 5.43 27.219 1 89.31 671 PRO A N 1
ATOM 5412 C CA . PRO A 1 671 ? 2.145 5.27 26.953 1 89.31 671 PRO A CA 1
ATOM 5413 C C . PRO A 1 671 ? 1.865 4.773 25.531 1 89.31 671 PRO A C 1
ATOM 5415 O O . PRO A 1 671 ? 2.629 5.062 24.609 1 89.31 671 PRO A O 1
ATOM 5418 N N . SER A 1 672 ? 0.721 4.066 25.375 1 85.19 672 SER A N 1
ATOM 5419 C CA . SER A 1 672 ? 0.378 3.432 24.109 1 85.19 672 SER A CA 1
ATOM 5420 C C . SER A 1 672 ? 0.076 4.469 23.031 1 85.19 672 SER A C 1
ATOM 5422 O O . SER A 1 672 ? 0.216 4.191 21.828 1 85.19 672 SER A O 1
ATOM 5424 N N . ASP A 1 673 ? -0.245 5.586 23.406 1 82 673 ASP A N 1
ATOM 5425 C CA . ASP A 1 673 ? -0.647 6.602 22.438 1 82 673 ASP A CA 1
ATOM 5426 C C . ASP A 1 673 ? 0.565 7.359 21.906 1 82 673 ASP A C 1
ATOM 5428 O O . ASP A 1 673 ? 0.441 8.164 20.984 1 82 673 ASP A O 1
ATOM 5432 N N . TRP A 1 674 ? 1.75 7.113 22.516 1 86.62 674 TRP A N 1
ATOM 5433 C CA . TRP A 1 674 ? 2.959 7.754 22 1 86.62 674 TRP A CA 1
ATOM 5434 C C . TRP A 1 674 ? 3.533 6.98 20.828 1 86.62 674 TRP A C 1
ATOM 5436 O O . TRP A 1 674 ? 3.408 5.758 20.75 1 86.62 674 TRP A O 1
ATOM 5446 N N . THR A 1 675 ? 4.164 7.777 19.953 1 86.75 675 THR A N 1
ATOM 5447 C CA . THR A 1 675 ? 4.844 7.148 18.828 1 86.75 675 THR A CA 1
ATOM 5448 C C . THR A 1 675 ? 6.059 6.355 19.312 1 86.75 675 THR A C 1
ATOM 5450 O O . THR A 1 675 ? 6.836 6.84 20.141 1 86.75 675 THR A O 1
ATOM 5453 N N . ARG A 1 676 ? 6.207 5.234 18.844 1 87.94 676 ARG A N 1
ATOM 5454 C CA . ARG A 1 676 ? 7.332 4.387 19.219 1 87.94 676 ARG A CA 1
ATOM 5455 C C . ARG A 1 676 ? 8.492 4.547 18.25 1 87.94 676 ARG A C 1
ATOM 5457 O O . ARG A 1 676 ? 8.289 4.648 17.031 1 87.94 676 ARG A O 1
ATOM 5464 N N . VAL A 1 677 ? 9.633 4.613 18.859 1 92.12 677 VAL A N 1
ATOM 5465 C CA . VAL A 1 677 ? 10.859 4.629 18.062 1 92.12 677 VAL A CA 1
ATOM 5466 C C . VAL A 1 677 ? 11.297 3.197 17.75 1 92.12 677 VAL A C 1
ATOM 5468 O O . VAL A 1 677 ? 11.172 2.311 18.609 1 92.12 677 VAL A O 1
ATOM 5471 N N . PRO A 1 678 ? 11.797 2.953 16.516 1 88.06 678 PRO A N 1
ATOM 5472 C CA . PRO A 1 678 ? 12.25 1.598 16.203 1 88.06 678 PRO A CA 1
ATOM 5473 C C . PRO A 1 678 ? 13.344 1.095 17.141 1 88.06 678 PRO A C 1
ATOM 5475 O O . PRO A 1 678 ? 14.266 1.839 17.453 1 88.06 678 PRO A O 1
ATOM 5478 N N . LYS A 1 679 ? 13.266 -0.111 17.469 1 87.38 679 LYS A N 1
ATOM 5479 C CA . LYS A 1 679 ? 14.211 -0.718 18.406 1 87.38 679 LYS A CA 1
ATOM 5480 C C . LYS A 1 679 ? 15.57 -0.927 17.75 1 87.38 679 LYS A C 1
ATOM 5482 O O . LYS A 1 679 ? 16.594 -1.057 18.438 1 87.38 679 LYS A O 1
ATOM 5487 N N . ASN A 1 680 ? 15.57 -0.98 16.438 1 87.44 680 ASN A N 1
ATOM 5488 C CA . ASN A 1 680 ? 16.812 -1.167 15.703 1 87.44 680 ASN A CA 1
ATOM 5489 C C . ASN A 1 680 ? 17.328 0.148 15.125 1 87.44 680 ASN A C 1
ATOM 5491 O O . ASN A 1 680 ? 17.891 0.171 14.023 1 87.44 680 ASN A O 1
ATOM 5495 N N . ILE A 1 681 ? 17.188 1.206 15.844 1 92 681 ILE A N 1
ATOM 5496 C CA . ILE A 1 681 ? 17.578 2.537 15.406 1 92 681 ILE A CA 1
ATOM 5497 C C . ILE A 1 681 ? 19.031 2.502 14.906 1 92 681 ILE A C 1
ATOM 5499 O O . ILE A 1 681 ? 19.875 1.804 15.477 1 92 681 ILE A O 1
ATOM 5503 N N . GLY A 1 682 ? 19.234 3.139 13.781 1 89.38 682 GLY A N 1
ATOM 5504 C CA . GLY A 1 682 ? 20.578 3.209 13.195 1 89.38 682 GLY A CA 1
ATOM 5505 C C . GLY A 1 682 ? 20.781 2.23 12.055 1 89.38 682 GLY A C 1
ATOM 5506 O O . GLY A 1 682 ? 21.656 2.42 11.219 1 89.38 682 GLY A O 1
ATOM 5507 N N . GLU A 1 683 ? 19.938 1.161 12.094 1 87.38 683 GLU A N 1
ATOM 5508 C CA . GLU A 1 683 ? 20.031 0.186 11.008 1 87.38 683 GLU A CA 1
ATOM 5509 C C . GLU A 1 683 ? 19.266 0.662 9.781 1 87.38 683 GLU A C 1
ATOM 5511 O O . GLU A 1 683 ? 18.281 1.404 9.898 1 87.38 683 GLU A O 1
ATOM 5516 N N . LYS A 1 684 ? 19.734 0.226 8.68 1 80.88 684 LYS A N 1
ATOM 5517 C CA . LYS A 1 684 ? 19.031 0.574 7.445 1 80.88 684 LYS A CA 1
ATOM 5518 C C . LYS A 1 684 ? 17.625 -0.021 7.422 1 80.88 684 LYS A C 1
ATOM 5520 O O . LYS A 1 684 ? 16.719 0.563 6.844 1 80.88 684 LYS A O 1
ATOM 5525 N N . SER A 1 685 ? 17.453 -1.094 8.102 1 81.19 685 SER A N 1
ATOM 5526 C CA . SER A 1 685 ? 16.219 -1.856 8.023 1 81.19 685 SER A CA 1
ATOM 5527 C C . SER A 1 685 ? 15.07 -1.128 8.727 1 81.19 685 SER A C 1
ATOM 5529 O O . SER A 1 685 ? 13.906 -1.461 8.539 1 81.19 685 SER A O 1
ATOM 5531 N N . HIS A 1 686 ? 15.461 -0.155 9.648 1 85 686 HIS A N 1
ATOM 5532 C CA . HIS A 1 686 ? 14.375 0.542 10.328 1 85 686 HIS A CA 1
ATOM 5533 C C . HIS A 1 686 ? 13.688 1.536 9.398 1 85 686 HIS A C 1
ATOM 5535 O O . HIS A 1 686 ? 12.648 2.104 9.742 1 85 686 HIS A O 1
ATOM 5541 N N . GLY A 1 687 ? 14.273 1.749 8.234 1 79.81 687 GLY A N 1
ATOM 5542 C CA . GLY A 1 687 ? 13.664 2.67 7.289 1 79.81 687 GLY A CA 1
ATOM 5543 C C . GLY A 1 687 ? 13.781 4.121 7.703 1 79.81 687 GLY A C 1
ATOM 5544 O O . GLY A 1 687 ? 14.539 4.449 8.625 1 79.81 687 GLY A O 1
ATOM 5545 N N . SER A 1 688 ? 13.156 5.008 7.027 1 84.62 688 SER A N 1
ATOM 5546 C CA . SER A 1 688 ? 13.18 6.43 7.359 1 84.62 688 SER A CA 1
ATOM 5547 C C . SER A 1 688 ? 12.273 6.73 8.547 1 84.62 688 SER A C 1
ATOM 5549 O O . SER A 1 688 ? 11.18 6.168 8.664 1 84.62 688 SER A O 1
ATOM 5551 N N . LEU A 1 689 ? 12.758 7.578 9.453 1 89.5 689 LEU A N 1
ATOM 5552 C CA . LEU A 1 689 ? 11.961 7.945 10.617 1 89.5 689 LEU A CA 1
ATOM 5553 C C . LEU A 1 689 ? 10.992 9.07 10.289 1 89.5 689 LEU A C 1
ATOM 5555 O O . LEU A 1 689 ? 11.344 10 9.547 1 89.5 689 LEU A O 1
ATOM 5559 N N . LYS A 1 690 ? 9.867 8.984 10.836 1 87.88 690 LYS A N 1
ATOM 5560 C CA . LYS A 1 690 ? 8.883 10.055 10.734 1 87.88 690 LYS A CA 1
ATOM 5561 C C . LYS A 1 690 ? 9.188 11.18 11.719 1 87.88 690 LYS A C 1
ATOM 5563 O O . LYS A 1 690 ? 10.016 11.016 12.617 1 87.88 690 LYS A O 1
ATOM 5568 N N . ALA A 1 691 ? 8.5 12.336 11.562 1 92.19 691 ALA A N 1
ATOM 5569 C CA . ALA A 1 691 ? 8.719 13.516 12.398 1 92.19 691 ALA A CA 1
ATOM 5570 C C . ALA A 1 691 ? 8.438 13.195 13.867 1 92.19 691 ALA A C 1
ATOM 5572 O O . ALA A 1 691 ? 9.203 13.602 14.75 1 92.19 691 ALA A O 1
ATOM 5573 N N . ALA A 1 692 ? 7.418 12.414 14.102 1 89.81 692 ALA A N 1
ATOM 5574 C CA . ALA A 1 692 ? 7.051 12.078 15.469 1 89.81 692 ALA A CA 1
ATOM 5575 C C . ALA A 1 692 ? 8.102 11.18 16.109 1 89.81 692 ALA A C 1
ATOM 5577 O O . ALA A 1 692 ? 8.383 11.297 17.312 1 89.81 692 ALA A O 1
ATOM 5578 N N . GLU A 1 693 ? 8.672 10.297 15.414 1 91.62 693 GLU A N 1
ATOM 5579 C CA . GLU A 1 693 ? 9.711 9.414 15.922 1 91.62 693 GLU A CA 1
ATOM 5580 C C . GLU A 1 693 ? 10.984 10.195 16.25 1 91.62 693 GLU A C 1
ATOM 5582 O O . GLU A 1 693 ? 11.609 9.953 17.297 1 91.62 693 GLU A O 1
ATOM 5587 N N . TRP A 1 694 ? 11.258 11.164 15.391 1 94.06 694 TRP A N 1
ATOM 5588 C CA . TRP A 1 694 ? 12.398 12.031 15.664 1 94.06 694 TRP A CA 1
ATOM 5589 C C . TRP A 1 694 ? 12.18 12.828 16.953 1 94.06 694 TRP A C 1
ATOM 5591 O O . TRP A 1 694 ? 13.102 12.977 17.75 1 94.06 694 TRP A O 1
ATOM 5601 N N . LEU A 1 695 ? 11.016 13.289 17.078 1 93.19 695 LEU A N 1
ATOM 5602 C CA . LEU A 1 695 ? 10.688 14.109 18.234 1 93.19 695 LEU A CA 1
ATOM 5603 C C . LEU A 1 695 ? 10.836 13.305 19.531 1 93.19 695 LEU A C 1
ATOM 5605 O O . LEU A 1 695 ? 11.445 13.773 20.5 1 93.19 695 LEU A O 1
ATOM 5609 N N . ILE A 1 696 ? 10.359 12.102 19.562 1 92.12 696 ILE A N 1
ATOM 5610 C CA . ILE A 1 696 ? 10.43 11.266 20.75 1 92.12 696 ILE A CA 1
ATOM 5611 C C . ILE A 1 696 ? 11.875 10.875 21.031 1 92.12 696 ILE A C 1
ATOM 5613 O O . ILE A 1 696 ? 12.305 10.828 22.188 1 92.12 696 ILE A O 1
ATOM 5617 N N . LEU A 1 697 ? 12.609 10.664 20.031 1 94.19 697 LEU A N 1
ATOM 5618 C CA . LEU A 1 697 ? 14.016 10.32 20.172 1 94.19 697 LEU A CA 1
ATOM 5619 C C . LEU A 1 697 ? 14.773 11.422 20.906 1 94.19 697 LEU A C 1
ATOM 5621 O O . LEU A 1 697 ? 15.578 11.148 21.797 1 94.19 697 LEU A O 1
ATOM 5625 N N . TYR A 1 698 ? 14.453 12.656 20.609 1 93.94 698 TYR A N 1
ATOM 5626 C CA . TYR A 1 698 ? 15.227 13.781 21.125 1 93.94 698 TYR A CA 1
ATOM 5627 C C . TYR A 1 698 ? 14.609 14.32 22.422 1 93.94 698 TYR A C 1
ATOM 5629 O O . TYR A 1 698 ? 15.312 14.898 23.25 1 93.94 698 TYR A O 1
ATOM 5637 N N . LYS A 1 699 ? 13.375 14.141 22.562 1 90.5 699 LYS A N 1
ATOM 5638 C CA . LYS A 1 699 ? 12.742 14.672 23.766 1 90.5 699 LYS A CA 1
ATOM 5639 C C . LYS A 1 699 ? 12.891 13.703 24.938 1 90.5 699 LYS A C 1
ATOM 5641 O O . LYS A 1 699 ? 12.914 14.117 26.094 1 90.5 699 LYS A O 1
ATOM 5646 N N . LEU A 1 700 ? 13.047 12.453 24.531 1 90.81 700 LEU A N 1
ATOM 5647 C CA . LEU A 1 700 ? 13.008 11.453 25.578 1 90.81 700 LEU A CA 1
ATOM 5648 C C . LEU A 1 700 ? 14.328 10.695 25.672 1 90.81 700 LEU A C 1
ATOM 5650 O O . LEU A 1 700 ? 15.07 10.82 26.641 1 90.81 700 LEU A O 1
ATOM 5654 N N . TYR A 1 701 ? 14.766 10.094 24.641 1 92.31 701 TYR A N 1
ATOM 5655 C CA . TYR A 1 701 ? 15.789 9.055 24.734 1 92.31 701 TYR A CA 1
ATOM 5656 C C . TYR A 1 701 ? 17.188 9.656 24.734 1 92.31 701 TYR A C 1
ATOM 5658 O O . TYR A 1 701 ? 18.047 9.266 25.531 1 92.31 701 TYR A O 1
ATOM 5666 N N . ILE A 1 702 ? 17.422 10.625 23.875 1 93.12 702 ILE A N 1
ATOM 5667 C CA . ILE A 1 702 ? 18.75 11.195 23.766 1 93.12 702 ILE A CA 1
ATOM 5668 C C . ILE A 1 702 ? 19.125 11.898 25.062 1 93.12 702 ILE A C 1
ATOM 5670 O O . ILE A 1 702 ? 20.219 11.68 25.609 1 93.12 702 ILE A O 1
ATOM 5674 N N . PRO A 1 703 ? 18.266 12.734 25.562 1 89.88 703 PRO A N 1
ATOM 5675 C CA . PRO A 1 703 ? 18.641 13.367 26.828 1 89.88 703 PRO A CA 1
ATOM 5676 C C . PRO A 1 703 ? 18.797 12.367 27.969 1 89.88 703 PRO A C 1
ATOM 5678 O O . PRO A 1 703 ? 19.703 12.516 28.797 1 89.88 703 PRO A O 1
ATOM 5681 N N . MET A 1 704 ? 18.016 11.359 27.984 1 87.31 704 MET A N 1
ATOM 5682 C CA . MET A 1 704 ? 18.156 10.336 29.016 1 87.31 704 MET A CA 1
ATOM 5683 C C . MET A 1 704 ? 19.484 9.602 28.875 1 87.31 704 MET A C 1
ATOM 5685 O O . MET A 1 704 ? 20.141 9.312 29.891 1 87.31 704 MET A O 1
ATOM 5689 N N . LEU A 1 705 ? 19.797 9.281 27.703 1 90.62 705 LEU A N 1
ATOM 5690 C CA . LEU A 1 705 ? 21.078 8.609 27.469 1 90.62 705 LEU A CA 1
ATOM 5691 C C . LEU A 1 705 ? 22.234 9.453 27.969 1 90.62 705 LEU A C 1
ATOM 5693 O O . LEU A 1 705 ? 23.141 8.938 28.625 1 90.62 705 LEU A O 1
ATOM 5697 N N . MET A 1 706 ? 22.219 10.719 27.672 1 89.62 706 MET A N 1
ATOM 5698 C CA . MET A 1 706 ? 23.297 11.625 28.062 1 89.62 706 MET A CA 1
ATOM 5699 C C . MET A 1 706 ? 23.375 11.766 29.578 1 89.62 706 MET A C 1
ATOM 5701 O O . MET A 1 706 ? 24.469 11.828 30.156 1 89.62 706 MET A O 1
ATOM 5705 N N . ILE A 1 707 ? 22.266 11.781 30.156 1 83.06 707 ILE A N 1
ATOM 5706 C CA . ILE A 1 707 ? 22.219 11.906 31.609 1 83.06 707 ILE A CA 1
ATOM 5707 C C . ILE A 1 707 ? 22.75 10.633 32.25 1 83.06 707 ILE A C 1
ATOM 5709 O O . ILE A 1 707 ? 23.516 10.695 33.219 1 83.06 707 ILE A O 1
ATOM 5713 N N . ILE A 1 708 ? 22.391 9.5 31.734 1 83.44 708 ILE A N 1
ATOM 5714 C CA . ILE A 1 708 ? 22.828 8.219 32.281 1 83.44 708 ILE A CA 1
ATOM 5715 C C . ILE A 1 708 ? 24.344 8.086 32.094 1 83.44 708 ILE A C 1
ATOM 5717 O O . ILE A 1 708 ? 25.031 7.645 33.031 1 83.44 708 ILE A O 1
ATOM 5721 N N . LYS A 1 709 ? 24.812 8.508 31.016 1 87.19 709 LYS A N 1
ATOM 5722 C CA . LYS A 1 709 ? 26.25 8.422 30.766 1 87.19 709 LYS A CA 1
ATOM 5723 C C . LYS A 1 709 ? 27.016 9.359 31.672 1 87.19 709 LYS A C 1
ATOM 5725 O O . LYS A 1 709 ? 28.141 9.047 32.094 1 87.19 709 LYS A O 1
ATOM 5730 N N . GLU A 1 710 ? 26.469 10.477 31.906 1 81.31 710 GLU A N 1
ATOM 5731 C CA . GLU A 1 710 ? 27.078 11.391 32.875 1 81.31 710 GLU A CA 1
ATOM 5732 C C . GLU A 1 710 ? 27.172 10.758 34.25 1 81.31 710 GLU A C 1
ATOM 5734 O O . GLU A 1 710 ? 28.188 10.906 34.938 1 81.31 710 GLU A O 1
ATOM 5739 N N . LYS A 1 711 ? 26.234 10.039 34.594 1 75.75 711 LYS A N 1
ATOM 5740 C CA . LYS A 1 711 ? 26.219 9.383 35.906 1 75.75 711 LYS A CA 1
ATOM 5741 C C . LYS A 1 711 ? 27.188 8.211 35.969 1 75.75 711 LYS A C 1
ATOM 5743 O O . LYS A 1 711 ? 27.75 7.91 37 1 75.75 711 LYS A O 1
ATOM 5748 N N . GLU A 1 712 ? 27.375 7.621 34.844 1 80.5 712 GLU A N 1
ATOM 5749 C CA . GLU A 1 712 ? 28.281 6.488 34.75 1 80.5 712 GLU A CA 1
ATOM 5750 C C . GLU A 1 712 ? 29.734 6.961 34.594 1 80.5 712 GLU A C 1
ATOM 5752 O O . GLU A 1 712 ? 30.625 6.148 34.375 1 80.5 712 GLU A O 1
ATOM 5757 N N . SER A 1 713 ? 30 8.242 34.656 1 79.94 713 SER A N 1
ATOM 5758 C CA . SER A 1 713 ? 31.328 8.859 34.531 1 79.94 713 SER A CA 1
ATOM 5759 C C . SER A 1 713 ? 31.922 8.625 33.156 1 79.94 713 SER A C 1
ATOM 5761 O O . SER A 1 713 ? 33.125 8.398 33.031 1 79.94 713 SER A O 1
ATOM 5763 N N . ASP A 1 714 ? 31.031 8.438 32.188 1 85.81 714 ASP A N 1
ATOM 5764 C CA . ASP A 1 714 ? 31.391 8.391 30.781 1 85.81 714 ASP A CA 1
ATOM 5765 C C . ASP A 1 714 ? 30.625 9.445 29.984 1 85.81 714 ASP A C 1
ATOM 5767 O O . ASP A 1 714 ? 29.859 9.117 29.078 1 85.81 714 ASP A O 1
ATOM 5771 N N . PRO A 1 715 ? 30.938 10.656 30.422 1 86.44 715 PRO A N 1
ATOM 5772 C CA . PRO A 1 715 ? 30.125 11.727 29.844 1 86.44 715 PRO A CA 1
ATOM 5773 C C . PRO A 1 715 ? 30.438 12 28.391 1 86.44 715 PRO A C 1
ATOM 5775 O O . PRO A 1 715 ? 31.562 11.719 27.938 1 86.44 715 PRO A O 1
ATOM 5778 N N . PHE A 1 716 ? 29.406 12.516 27.719 1 90.38 716 PHE A N 1
ATOM 5779 C CA . PHE A 1 716 ? 29.625 13.078 26.391 1 90.38 716 PHE A CA 1
ATOM 5780 C C . PHE A 1 716 ? 30.562 14.273 26.453 1 90.38 716 PHE A C 1
ATOM 5782 O O . PHE A 1 716 ? 30.703 14.906 27.5 1 90.38 716 PHE A O 1
ATOM 5789 N N . PRO A 1 717 ? 31.219 14.523 25.359 1 91.19 717 PRO A N 1
ATOM 5790 C CA . PRO A 1 717 ? 31.969 15.781 25.328 1 91.19 717 PRO A CA 1
ATOM 5791 C C . PRO A 1 717 ? 31.109 16.984 25.672 1 91.19 717 PRO A C 1
ATOM 5793 O O . PRO A 1 717 ? 29.938 17.062 25.25 1 91.19 717 PRO A O 1
ATOM 5796 N N . GLU A 1 718 ? 31.594 17.906 26.375 1 89.38 718 GLU A N 1
ATOM 5797 C CA . GLU A 1 718 ? 30.859 19.031 26.922 1 89.38 718 GLU A CA 1
ATOM 5798 C C . GLU A 1 718 ? 30.188 19.844 25.812 1 89.38 718 GLU A C 1
ATOM 5800 O O . GLU A 1 718 ? 29.047 20.281 25.953 1 89.38 718 GLU A O 1
ATOM 5805 N N . ASP A 1 719 ? 30.891 20.109 24.781 1 91.44 719 ASP A N 1
ATOM 5806 C CA . ASP A 1 719 ? 30.344 20.906 23.688 1 91.44 719 ASP A CA 1
ATOM 5807 C C . ASP A 1 719 ? 29.125 20.219 23.062 1 91.44 719 ASP A C 1
ATOM 5809 O O . ASP A 1 719 ? 28.109 20.875 22.781 1 91.44 719 ASP A O 1
ATOM 5813 N N . ILE A 1 720 ? 29.219 18.891 22.953 1 94.06 720 ILE A N 1
ATOM 5814 C CA . ILE A 1 720 ? 28.109 18.125 22.391 1 94.06 720 ILE A CA 1
ATOM 5815 C C . ILE A 1 720 ? 26.938 18.125 23.359 1 94.06 720 ILE A C 1
ATOM 5817 O O . ILE A 1 720 ? 25.781 18.234 22.938 1 94.06 720 ILE A O 1
ATOM 5821 N N . PHE A 1 721 ? 27.297 18.016 24.516 1 92.31 721 PHE A N 1
ATOM 5822 C CA . PHE A 1 721 ? 26.281 18.016 25.562 1 92.31 721 PHE A CA 1
ATOM 5823 C C . PHE A 1 721 ? 25.5 19.328 25.578 1 92.31 721 PHE A C 1
ATOM 5825 O O . PHE A 1 721 ? 24.281 19.344 25.5 1 92.31 721 PHE A O 1
ATOM 5832 N N . GLN A 1 722 ? 26.172 20.375 25.625 1 92.44 722 GLN A N 1
ATOM 5833 C CA . GLN A 1 722 ? 25.562 21.703 25.672 1 92.44 722 GLN A CA 1
ATOM 5834 C C . GLN A 1 722 ? 24.781 21.984 24.375 1 92.44 722 GLN A C 1
ATOM 5836 O O . GLN A 1 722 ? 23.672 22.5 24.422 1 92.44 722 GLN A O 1
ATOM 5841 N N . ASN A 1 723 ? 25.422 21.688 23.328 1 95.31 723 ASN A N 1
ATOM 5842 C CA . ASN A 1 723 ? 24.781 21.906 22.031 1 95.31 723 ASN A CA 1
ATOM 5843 C C . ASN A 1 723 ? 23.453 21.156 21.938 1 95.31 723 ASN A C 1
ATOM 5845 O O . ASN A 1 723 ? 22.438 21.719 21.516 1 95.31 723 ASN A O 1
ATOM 5849 N N . THR A 1 724 ? 23.469 19.875 22.359 1 95 724 THR A N 1
ATOM 5850 C CA . THR A 1 724 ? 22.281 19.016 22.281 1 95 724 THR A CA 1
ATOM 5851 C C . THR A 1 724 ? 21.203 19.5 23.234 1 95 724 THR A C 1
ATOM 5853 O O . THR A 1 724 ? 20.016 19.562 22.875 1 95 724 THR A O 1
ATOM 5856 N N . PHE A 1 725 ? 21.531 19.969 24.344 1 93.69 725 PHE A N 1
ATOM 5857 C CA . PHE A 1 725 ? 20.547 20.359 25.344 1 93.69 725 PHE A CA 1
ATOM 5858 C C . PHE A 1 725 ? 19.922 21.703 24.984 1 93.69 725 PHE A C 1
ATOM 5860 O O . PHE A 1 725 ? 18.75 21.938 25.281 1 93.69 725 PHE A O 1
ATOM 5867 N N . HIS A 1 726 ? 20.703 22.578 24.422 1 95.19 726 HIS A N 1
ATOM 5868 C CA . HIS A 1 726 ? 20.109 23.828 23.938 1 95.19 726 HIS A CA 1
ATOM 5869 C C . HIS A 1 726 ? 19.125 23.562 22.797 1 95.19 726 HIS A C 1
ATOM 5871 O O . HIS A 1 726 ? 18.078 24.219 22.719 1 95.19 726 HIS A O 1
ATOM 5877 N N . LEU A 1 727 ? 19.453 22.609 21.953 1 96.44 727 LEU A N 1
ATOM 5878 C CA . LEU A 1 727 ? 18.531 22.234 20.906 1 96.44 727 LEU A CA 1
ATOM 5879 C C . LEU A 1 727 ? 17.25 21.656 21.484 1 96.44 727 LEU A C 1
ATOM 5881 O O . LEU A 1 727 ? 16.141 22.047 21.078 1 96.44 727 LEU A O 1
ATOM 5885 N N . ILE A 1 728 ? 17.375 20.75 22.422 1 94.44 728 ILE A N 1
ATOM 5886 C CA . ILE A 1 728 ? 16.234 20.078 23.031 1 94.44 728 ILE A CA 1
ATOM 5887 C C . ILE A 1 728 ? 15.375 21.078 23.781 1 94.44 728 ILE A C 1
ATOM 5889 O O . ILE A 1 728 ? 14.141 21.016 23.719 1 94.44 728 ILE A O 1
ATOM 5893 N N . SER A 1 729 ? 15.992 22.016 24.453 1 93.12 729 SER A N 1
ATOM 5894 C CA . SER A 1 729 ? 15.25 23.062 25.141 1 93.12 729 SER A CA 1
ATOM 5895 C C . SER A 1 729 ? 14.438 23.906 24.172 1 93.12 729 SER A C 1
ATOM 5897 O O . SER A 1 729 ? 13.273 24.219 24.422 1 93.12 729 SER A O 1
ATOM 5899 N N . SER A 1 730 ? 15.086 24.25 23.078 1 95.06 730 SER A N 1
ATOM 5900 C CA . SER A 1 730 ? 14.383 25.016 22.047 1 95.06 730 SER A CA 1
ATOM 5901 C C . SER A 1 730 ? 13.219 24.219 21.469 1 95.06 730 SER A C 1
ATOM 5903 O O . SER A 1 730 ? 12.156 24.781 21.203 1 95.06 730 SER A O 1
ATOM 5905 N N . LEU A 1 731 ? 13.461 22.984 21.297 1 94.19 731 LEU A N 1
ATOM 5906 C CA . LEU A 1 731 ? 12.438 22.094 20.75 1 94.19 731 LEU A CA 1
ATOM 5907 C C . LEU A 1 731 ? 11.242 22 21.688 1 94.19 731 LEU A C 1
ATOM 5909 O O . LEU A 1 731 ? 10.094 22.078 21.25 1 94.19 731 LEU A O 1
ATOM 5913 N N . ASN A 1 732 ? 11.492 21.859 22.938 1 92 732 ASN A N 1
ATOM 5914 C CA . ASN A 1 732 ? 10.422 21.75 23.922 1 92 732 ASN A CA 1
ATOM 5915 C C . ASN A 1 732 ? 9.586 23.031 24 1 92 732 ASN A C 1
ATOM 5917 O O . ASN A 1 732 ? 8.367 22.969 24.156 1 92 732 ASN A O 1
ATOM 5921 N N . ILE A 1 733 ? 10.203 24.125 23.844 1 93.19 733 ILE A N 1
ATOM 5922 C CA . ILE A 1 733 ? 9.5 25.406 23.891 1 93.19 733 ILE A CA 1
ATOM 5923 C C . ILE A 1 733 ? 8.656 25.578 22.641 1 93.19 733 ILE A C 1
ATOM 5925 O O . ILE A 1 733 ? 7.48 25.938 22.703 1 93.19 733 ILE A O 1
ATOM 5929 N N . SER A 1 734 ? 9.258 25.266 21.531 1 93.5 734 SER A N 1
ATOM 5930 C CA . SER A 1 734 ? 8.594 25.516 20.25 1 93.5 734 SER A CA 1
ATOM 5931 C C . SER A 1 734 ? 7.449 24.531 20.031 1 93.5 734 SER A C 1
ATOM 5933 O O . SER A 1 734 ? 6.492 24.828 19.312 1 93.5 734 SER A O 1
ATOM 5935 N N . THR A 1 735 ? 7.484 23.344 20.625 1 92.19 735 THR A N 1
ATOM 5936 C CA . THR A 1 735 ? 6.453 22.344 20.406 1 92.19 735 THR A CA 1
ATOM 5937 C C . THR A 1 735 ? 5.43 22.359 21.531 1 92.19 735 THR A C 1
ATOM 5939 O O . THR A 1 735 ? 4.559 21.484 21.594 1 92.19 735 THR A O 1
ATOM 5942 N N . SER A 1 736 ? 5.543 23.359 22.328 1 90.5 736 SER A N 1
ATOM 5943 C CA . SER A 1 736 ? 4.555 23.531 23.391 1 90.5 736 SER A CA 1
ATOM 5944 C C . SER A 1 736 ? 3.246 24.094 22.844 1 90.5 736 SER A C 1
ATOM 5946 O O . SER A 1 736 ? 3.25 24.891 21.906 1 90.5 736 SER A O 1
ATOM 5948 N N . TRP A 1 737 ? 2.154 23.75 23.5 1 90 737 TRP A N 1
ATOM 5949 C CA . TRP A 1 737 ? 0.84 24.219 23.062 1 90 737 TRP A CA 1
ATOM 5950 C C . TRP A 1 737 ? 0.483 25.547 23.719 1 90 737 TRP A C 1
ATOM 5952 O O . TRP A 1 737 ? -0.606 26.078 23.5 1 90 737 TRP A O 1
ATOM 5962 N N . THR A 1 738 ? 1.411 26.016 24.516 1 91.06 738 THR A N 1
ATOM 5963 C CA . THR A 1 738 ? 1.264 27.328 25.125 1 91.06 738 THR A CA 1
ATOM 5964 C C . THR A 1 738 ? 2.502 28.188 24.875 1 91.06 738 THR A C 1
ATOM 5966 O O . THR A 1 738 ? 3.602 27.656 24.688 1 91.06 738 THR A O 1
ATOM 5969 N N . THR A 1 739 ? 2.275 29.422 24.766 1 93.56 739 THR A N 1
ATOM 5970 C CA . THR A 1 739 ? 3.404 30.328 24.578 1 93.56 739 THR A CA 1
ATOM 5971 C C . THR A 1 739 ? 3.109 31.703 25.172 1 93.56 739 THR A C 1
ATOM 5973 O O . THR A 1 739 ? 1.958 32 25.484 1 93.56 739 THR A O 1
ATOM 5976 N N . ASN A 1 740 ? 4.086 32.344 25.562 1 92.69 740 ASN A N 1
ATOM 5977 C CA . ASN A 1 740 ? 4.039 33.75 26.031 1 92.69 740 ASN A CA 1
ATOM 5978 C C . ASN A 1 740 ? 5.348 34.469 25.734 1 92.69 740 ASN A C 1
ATOM 5980 O O . ASN A 1 740 ? 6.227 33.938 25.062 1 92.69 740 ASN A O 1
ATOM 5984 N N . SER A 1 741 ? 5.41 35.656 26.219 1 90 741 SER A N 1
ATOM 5985 C CA . SER A 1 741 ? 6.594 36.469 25.938 1 90 741 SER A CA 1
ATOM 5986 C C . SER A 1 741 ? 7.84 35.875 26.578 1 90 741 SER A C 1
ATOM 5988 O O . SER A 1 741 ? 8.922 35.906 26 1 90 741 SER A O 1
ATOM 5990 N N . GLN A 1 742 ? 7.684 35.312 27.656 1 90.31 742 GLN A N 1
ATOM 5991 C CA . GLN A 1 742 ? 8.812 34.719 28.344 1 90.31 742 GLN A CA 1
ATOM 5992 C C . GLN A 1 742 ? 9.344 33.5 27.609 1 90.31 742 GLN A C 1
ATOM 5994 O O . GLN A 1 742 ? 10.555 33.312 27.484 1 90.31 742 GLN A O 1
ATOM 5999 N N . SER A 1 743 ? 8.445 32.688 27.188 1 91.69 743 SER A N 1
ATOM 6000 C CA . SER A 1 743 ? 8.852 31.531 26.422 1 91.69 743 SER A CA 1
ATOM 6001 C C . SER A 1 743 ? 9.609 31.938 25.156 1 91.69 743 SER A C 1
ATOM 6003 O O . SER A 1 743 ? 10.539 31.234 24.734 1 91.69 743 SER A O 1
ATOM 6005 N N . GLY A 1 744 ? 9.188 33.031 24.594 1 93.44 744 GLY A N 1
ATOM 6006 C CA . GLY A 1 744 ? 9.898 33.562 23.438 1 93.44 744 GLY A CA 1
ATOM 6007 C C . GLY A 1 744 ? 11.328 33.969 23.734 1 93.44 744 GLY A C 1
ATOM 6008 O O . GLY A 1 744 ? 12.242 33.656 22.953 1 93.44 744 GLY A O 1
ATOM 6009 N N . THR A 1 745 ? 11.469 34.562 24.875 1 92.44 745 THR A N 1
ATOM 6010 C CA . THR A 1 745 ? 12.797 34.969 25.297 1 92.44 745 THR A CA 1
ATOM 6011 C C . THR A 1 745 ? 13.68 33.781 25.594 1 92.44 745 THR A C 1
ATOM 6013 O O . THR A 1 745 ? 14.852 33.75 25.219 1 92.44 745 THR A O 1
ATOM 6016 N N . ASP A 1 746 ? 13.109 32.812 26.203 1 92.88 746 ASP A N 1
ATOM 6017 C CA . ASP A 1 746 ? 13.844 31.594 26.5 1 92.88 746 ASP A CA 1
ATOM 6018 C C . ASP A 1 746 ? 14.258 30.875 25.219 1 92.88 746 ASP A C 1
ATOM 6020 O O . ASP A 1 746 ? 15.383 30.375 25.109 1 92.88 746 ASP A O 1
ATOM 6024 N N . PHE A 1 747 ? 13.336 30.844 24.312 1 95.31 747 PHE A N 1
ATOM 6025 C CA . PHE A 1 747 ? 13.648 30.219 23.047 1 95.31 747 PHE A CA 1
ATOM 6026 C C . PHE A 1 747 ? 14.828 30.906 22.375 1 95.31 747 PHE A C 1
ATOM 6028 O O . PHE A 1 747 ? 15.758 30.25 21.891 1 95.31 747 PHE A O 1
ATOM 6035 N N . THR A 1 748 ? 14.812 32.188 22.359 1 93.75 748 THR A N 1
ATOM 6036 C CA . THR A 1 748 ? 15.852 32.969 21.719 1 93.75 748 THR A CA 1
ATOM 6037 C C . THR A 1 748 ? 17.219 32.688 22.359 1 93.75 748 THR A C 1
ATOM 6039 O O . THR A 1 748 ? 18.219 32.531 21.656 1 93.75 748 THR A O 1
ATOM 6042 N N . ARG A 1 749 ? 17.203 32.625 23.609 1 92.81 749 ARG A N 1
ATOM 6043 C CA . ARG A 1 749 ? 18.438 32.375 24.328 1 92.81 749 ARG A CA 1
ATOM 6044 C C . ARG A 1 749 ? 19 30.984 24 1 92.81 749 ARG A C 1
ATOM 6046 O O . ARG A 1 749 ? 20.172 30.859 23.641 1 92.81 749 ARG A O 1
ATOM 6053 N N . HIS A 1 750 ? 18.203 29.969 24.094 1 94.44 750 HIS A N 1
ATOM 6054 C CA . HIS A 1 750 ? 18.656 28.609 23.844 1 94.44 750 HIS A CA 1
ATOM 6055 C C . HIS A 1 750 ? 19.047 28.406 22.391 1 94.44 750 HIS A C 1
ATOM 6057 O O . HIS A 1 750 ? 20.047 27.75 22.094 1 94.44 750 HIS A O 1
ATOM 6063 N N . TRP A 1 751 ? 18.297 29 21.484 1 95.31 751 TRP A N 1
ATOM 6064 C CA . TRP A 1 751 ? 18.547 28.812 20.047 1 95.31 751 TRP A CA 1
ATOM 6065 C C . TRP A 1 751 ? 19.844 29.516 19.641 1 95.31 751 TRP A C 1
ATOM 6067 O O . TRP A 1 751 ? 20.625 28.969 18.859 1 95.31 751 TRP A O 1
ATOM 6077 N N . ALA A 1 752 ? 20.062 30.672 20.188 1 92.81 752 ALA A N 1
ATOM 6078 C CA . ALA A 1 752 ? 21.297 31.406 19.922 1 92.81 752 ALA A CA 1
ATOM 6079 C C . ALA A 1 752 ? 22.516 30.625 20.406 1 92.81 752 ALA A C 1
ATOM 6081 O O . ALA A 1 752 ? 23.516 30.531 19.703 1 92.81 752 ALA A O 1
ATOM 6082 N N . LYS A 1 753 ? 22.359 30.062 21.547 1 94 753 LYS A N 1
ATOM 6083 C CA . LYS A 1 753 ? 23.469 29.297 22.109 1 94 753 LYS A CA 1
ATOM 6084 C C . LYS A 1 753 ? 23.719 28.031 21.297 1 94 753 LYS A C 1
ATOM 6086 O O . LYS A 1 753 ? 24.859 27.641 21.078 1 94 753 LYS A O 1
ATOM 6091 N N . TYR A 1 754 ? 22.719 27.406 20.875 1 95.81 754 TYR A N 1
ATOM 6092 C CA . TYR A 1 754 ? 22.844 26.219 20.031 1 95.81 754 TYR A CA 1
ATOM 6093 C C . TYR A 1 754 ? 23.625 26.531 18.766 1 95.81 754 TYR A C 1
ATOM 6095 O O . TYR A 1 754 ? 24.562 25.812 18.406 1 95.81 754 TYR A O 1
ATOM 6103 N N . ARG A 1 755 ? 23.203 27.594 18.141 1 94.31 755 ARG A N 1
ATOM 6104 C CA . ARG A 1 755 ? 23.828 27.984 16.891 1 94.31 755 ARG A CA 1
ATOM 6105 C C . ARG A 1 755 ? 25.281 28.406 17.094 1 94.31 755 ARG A C 1
ATOM 6107 O O . ARG A 1 755 ? 26.156 28.062 16.297 1 94.31 755 ARG A O 1
ATOM 6114 N N . GLN A 1 756 ? 25.547 29.094 18.188 1 92.5 756 GLN A N 1
ATOM 6115 C CA . GLN A 1 756 ? 26.906 29.547 18.516 1 92.5 756 GLN A CA 1
ATOM 6116 C C . GLN A 1 756 ? 27.844 28.359 18.75 1 92.5 756 GLN A C 1
ATOM 6118 O O . GLN A 1 756 ? 28.922 28.297 18.172 1 92.5 756 GLN A O 1
ATOM 6123 N N . ILE A 1 757 ? 27.359 27.469 19.547 1 93.75 757 ILE A N 1
ATOM 6124 C CA . ILE A 1 757 ? 28.172 26.297 19.875 1 93.75 757 ILE A CA 1
ATOM 6125 C C . ILE A 1 757 ? 28.391 25.453 18.625 1 93.75 757 ILE A C 1
ATOM 6127 O O . ILE A 1 757 ? 29.469 24.891 18.422 1 93.75 757 ILE A O 1
ATOM 6131 N N . SER A 1 758 ? 27.375 25.344 17.812 1 93.12 758 SER A N 1
ATOM 6132 C CA . SER A 1 758 ? 27.484 24.594 16.562 1 93.12 758 SER A CA 1
ATOM 6133 C C . SER A 1 758 ? 28.562 25.172 15.656 1 93.12 758 SER A C 1
ATOM 6135 O O . SER A 1 758 ? 29.344 24.438 15.047 1 93.12 758 SER A O 1
ATOM 6137 N N . LYS A 1 759 ? 28.594 26.469 15.617 1 89.94 759 LYS A N 1
ATOM 6138 C CA . LYS A 1 759 ? 29.578 27.141 14.773 1 89.94 759 LYS A CA 1
ATOM 6139 C C . LYS A 1 759 ? 30.984 26.969 15.328 1 89.94 759 LYS A C 1
ATOM 6141 O O . LYS A 1 759 ? 31.953 26.859 14.57 1 89.94 759 LYS A O 1
ATOM 6146 N N . GLU A 1 760 ? 31.094 26.984 16.594 1 89.75 760 GLU A N 1
ATOM 6147 C CA . GLU A 1 760 ? 32.375 26.797 17.25 1 89.75 760 GLU A CA 1
ATOM 6148 C C . GLU A 1 760 ? 32.906 25.375 17.047 1 89.75 760 GLU A C 1
ATOM 6150 O O . GLU A 1 760 ? 34.094 25.172 16.797 1 89.75 760 GLU A O 1
ATOM 6155 N N . MET A 1 761 ? 31.984 24.484 17.125 1 90.31 761 MET A N 1
ATOM 6156 C CA . MET A 1 761 ? 32.344 23.078 16.984 1 90.31 761 MET A CA 1
ATOM 6157 C C . MET A 1 761 ? 32.688 22.75 15.531 1 90.31 761 MET A C 1
ATOM 6159 O O . MET A 1 761 ? 33.594 21.953 15.273 1 90.31 761 MET A O 1
ATOM 6163 N N . TYR A 1 762 ? 31.906 23.359 14.672 1 89.06 762 TYR A N 1
ATOM 6164 C CA . TYR A 1 762 ? 32.094 23.078 13.258 1 89.06 762 TYR A CA 1
ATOM 6165 C C . TYR A 1 762 ? 32.25 24.375 12.461 1 89.06 762 TYR A C 1
ATOM 6167 O O . TYR A 1 762 ? 31.359 24.719 11.672 1 89.06 762 TYR A O 1
ATOM 6175 N N . PRO A 1 763 ? 33.344 24.906 12.492 1 86.12 763 PRO A N 1
ATOM 6176 C CA . PRO A 1 763 ? 33.531 26.219 11.875 1 86.12 763 PRO A CA 1
ATOM 6177 C C . PRO A 1 763 ? 33.438 26.172 10.352 1 86.12 763 PRO A C 1
ATOM 6179 O O . PRO A 1 763 ? 33.062 27.172 9.719 1 86.12 763 PRO A O 1
ATOM 6182 N N . ASP A 1 764 ? 33.656 25 9.742 1 83.56 764 ASP A N 1
ATOM 6183 C CA . ASP A 1 764 ? 33.688 24.891 8.281 1 83.56 764 ASP A CA 1
ATOM 6184 C C . ASP A 1 764 ? 32.344 24.453 7.727 1 83.56 764 ASP A C 1
ATOM 6186 O O . ASP A 1 764 ? 32.188 24.297 6.516 1 83.56 764 ASP A O 1
ATOM 6190 N N . VAL A 1 765 ? 31.438 24.297 8.648 1 85.56 765 VAL A N 1
ATOM 6191 C CA . VAL A 1 765 ? 30.125 23.859 8.188 1 85.56 765 VAL A CA 1
ATOM 6192 C C . VAL A 1 765 ? 29.125 25 8.281 1 85.56 765 VAL A C 1
ATOM 6194 O O . VAL A 1 765 ? 28.969 25.625 9.336 1 85.56 765 VAL A O 1
ATOM 6197 N N . ASP A 1 766 ? 28.484 25.234 7.117 1 85.75 766 ASP A N 1
ATOM 6198 C CA . ASP A 1 766 ? 27.484 26.297 7.09 1 85.75 766 ASP A CA 1
ATOM 6199 C C . ASP A 1 766 ? 26.156 25.828 7.688 1 85.75 766 ASP A C 1
ATOM 6201 O O . ASP A 1 766 ? 25.781 24.672 7.527 1 85.75 766 ASP A O 1
ATOM 6205 N N . ALA A 1 767 ? 25.547 26.828 8.328 1 89.19 767 ALA A N 1
ATOM 6206 C CA . ALA A 1 767 ? 24.219 26.531 8.844 1 89.19 767 ALA A CA 1
ATOM 6207 C C . ALA A 1 767 ? 23.219 26.328 7.703 1 89.19 767 ALA A C 1
ATOM 6209 O O . ALA A 1 767 ? 23.328 26.953 6.648 1 89.19 767 ALA A O 1
ATOM 6210 N N . LYS A 1 768 ? 22.344 25.469 7.883 1 90.31 768 LYS A N 1
ATOM 6211 C CA . LYS A 1 768 ? 21.281 25.266 6.914 1 90.31 768 LYS A CA 1
ATOM 6212 C C . LYS A 1 768 ? 20.234 26.375 7.012 1 90.31 768 LYS A C 1
ATOM 6214 O O . LYS A 1 768 ? 20.094 27.016 8.062 1 90.31 768 LYS A O 1
ATOM 6219 N N . PRO A 1 769 ? 19.5 26.609 5.988 1 89.62 769 PRO A N 1
ATOM 6220 C CA . PRO A 1 769 ? 18.453 27.641 6.016 1 89.62 769 PRO A CA 1
ATOM 6221 C C . PRO A 1 769 ? 17.453 27.422 7.141 1 89.62 769 PRO A C 1
ATOM 6223 O O . PRO A 1 769 ? 16.922 28.406 7.691 1 89.62 769 PRO A O 1
ATOM 6226 N N . ASN A 1 770 ? 17.25 26.234 7.555 1 92.5 770 ASN A N 1
ATOM 6227 C CA . ASN A 1 770 ? 16.312 25.906 8.625 1 92.5 770 ASN A CA 1
ATOM 6228 C C . ASN A 1 770 ? 16.734 26.531 9.953 1 92.5 770 ASN A C 1
ATOM 6230 O O . ASN A 1 770 ? 15.898 26.906 10.773 1 92.5 770 ASN A O 1
ATOM 6234 N N . HIS A 1 771 ? 18.016 26.672 10.141 1 93.69 771 HIS A N 1
ATOM 6235 C CA . HIS A 1 771 ? 18.531 27.234 11.375 1 93.69 771 HIS A CA 1
ATOM 6236 C C . HIS A 1 771 ? 18.203 28.719 11.492 1 93.69 771 HIS A C 1
ATOM 6238 O O . HIS A 1 771 ? 17.797 29.188 12.555 1 93.69 771 HIS A O 1
ATOM 6244 N N . HIS A 1 772 ? 18.359 29.375 10.422 1 91.44 772 HIS A N 1
ATOM 6245 C CA . HIS A 1 772 ? 18.016 30.797 10.438 1 91.44 772 HIS A CA 1
ATOM 6246 C C . HIS A 1 772 ? 16.516 30.984 10.578 1 91.44 772 HIS A C 1
ATOM 6248 O O . HIS A 1 772 ? 16.062 31.828 11.352 1 91.44 772 HIS A O 1
ATOM 6254 N N . MET A 1 773 ? 15.805 30.25 9.789 1 92.69 773 MET A N 1
ATOM 6255 C CA . MET A 1 773 ? 14.352 30.391 9.797 1 92.69 773 MET A CA 1
ATOM 6256 C C . MET A 1 773 ? 13.797 30.203 11.211 1 92.69 773 MET A C 1
ATOM 6258 O O . MET A 1 773 ? 12.836 30.875 11.594 1 92.69 773 MET A O 1
ATOM 6262 N N . SER A 1 774 ? 14.367 29.359 12.008 1 94.06 774 SER A N 1
ATOM 6263 C CA . SER A 1 774 ? 13.891 29.062 13.352 1 94.06 774 SER A CA 1
ATOM 6264 C C . SER A 1 774 ? 14.078 30.25 14.281 1 94.06 774 SER A C 1
ATOM 6266 O O . SER A 1 774 ? 13.406 30.359 15.305 1 94.06 774 SER A O 1
ATOM 6268 N N . THR A 1 775 ? 14.961 31.172 13.938 1 92.75 775 THR A N 1
ATOM 6269 C CA . THR A 1 775 ? 15.195 32.344 14.758 1 92.75 775 THR A CA 1
ATOM 6270 C C . THR A 1 775 ? 13.938 33.219 14.828 1 92.75 775 THR A C 1
ATOM 6272 O O . THR A 1 775 ? 13.766 34 15.766 1 92.75 775 THR A O 1
ATOM 6275 N N . HIS A 1 776 ? 13.07 33.031 13.898 1 92.62 776 HIS A N 1
ATOM 6276 C CA . HIS A 1 776 ? 11.883 33.875 13.805 1 92.62 776 HIS A CA 1
ATOM 6277 C C . HIS A 1 776 ? 10.719 33.281 14.602 1 92.62 776 HIS A C 1
ATOM 6279 O O . HIS A 1 776 ? 9.656 33.906 14.711 1 92.62 776 HIS A O 1
ATOM 6285 N N . ILE A 1 777 ? 10.82 32.125 15.258 1 95.06 777 ILE A N 1
ATOM 6286 C CA . ILE A 1 777 ? 9.742 31.375 15.883 1 95.06 777 ILE A CA 1
ATOM 6287 C C . ILE A 1 777 ? 9.117 32.219 17 1 95.06 777 ILE A C 1
ATOM 6289 O O . ILE A 1 777 ? 7.891 32.281 17.109 1 95.06 777 ILE A O 1
ATOM 6293 N N . PRO A 1 778 ? 9.914 32.938 17.859 1 94.06 778 PRO A N 1
ATOM 6294 C CA . PRO A 1 778 ? 9.281 33.719 18.922 1 94.06 778 PRO A CA 1
ATOM 6295 C C . PRO A 1 778 ? 8.352 34.781 18.391 1 94.06 778 PRO A C 1
ATOM 6297 O O . PRO A 1 778 ? 7.246 34.969 18.906 1 94.06 778 PRO A O 1
ATOM 6300 N N . GLU A 1 779 ? 8.797 35.438 17.375 1 92.25 779 GLU A N 1
ATOM 6301 C CA . GLU A 1 779 ? 7.961 36.469 16.766 1 92.25 779 GLU A CA 1
ATOM 6302 C C . GLU A 1 779 ? 6.719 35.875 16.125 1 92.25 779 GLU A C 1
ATOM 6304 O O . GLU A 1 779 ? 5.621 36.406 16.234 1 92.25 779 GLU A O 1
ATOM 6309 N N . LEU A 1 780 ? 6.918 34.844 15.469 1 95.06 780 LEU A N 1
ATOM 6310 C CA . LEU A 1 780 ? 5.805 34.188 14.805 1 95.06 780 LEU A CA 1
ATOM 6311 C C . LEU A 1 780 ? 4.801 33.656 15.82 1 95.06 780 LEU A C 1
ATOM 6313 O O . LEU A 1 780 ? 3.592 33.656 15.578 1 95.06 780 LEU A O 1
ATOM 6317 N N . ASN A 1 781 ? 5.266 33.188 16.969 1 95.56 781 ASN A N 1
ATOM 6318 C CA . ASN A 1 781 ? 4.367 32.75 18.016 1 95.56 781 ASN A CA 1
ATOM 6319 C C . ASN A 1 781 ? 3.504 33.875 18.547 1 95.56 781 ASN A C 1
ATOM 6321 O O . ASN A 1 781 ? 2.342 33.656 18.906 1 95.56 781 ASN A O 1
ATOM 6325 N N . MET A 1 782 ? 4.086 35 18.578 1 93.06 782 MET A N 1
ATOM 6326 C CA . MET A 1 782 ? 3.305 36.156 19.016 1 93.06 782 MET A CA 1
ATOM 6327 C C . MET A 1 782 ? 2.25 36.531 17.984 1 93.06 782 MET A C 1
ATOM 6329 O O . MET A 1 782 ? 1.142 36.938 18.328 1 93.06 782 MET A O 1
ATOM 6333 N N . ARG A 1 783 ? 2.559 36.312 16.781 1 93.62 783 ARG A N 1
ATOM 6334 C CA . ARG A 1 783 ? 1.661 36.656 15.68 1 93.62 783 ARG A CA 1
ATOM 6335 C C . ARG A 1 783 ? 0.516 35.656 15.578 1 93.62 783 ARG A C 1
ATOM 6337 O O . ARG A 1 783 ? -0.629 36.031 15.328 1 93.62 783 ARG A O 1
ATOM 6344 N N . TRP A 1 784 ? 0.794 34.438 15.781 1 94.94 784 TRP A N 1
ATOM 6345 C CA . TRP A 1 784 ? -0.166 33.406 15.375 1 94.94 784 TRP A CA 1
ATOM 6346 C C . TRP A 1 784 ? -0.542 32.5 16.562 1 94.94 784 TRP A C 1
ATOM 6348 O O . TRP A 1 784 ? -1.485 31.719 16.469 1 94.94 784 TRP A O 1
ATOM 6358 N N . GLY A 1 785 ? 0.087 32.656 17.656 1 93.5 78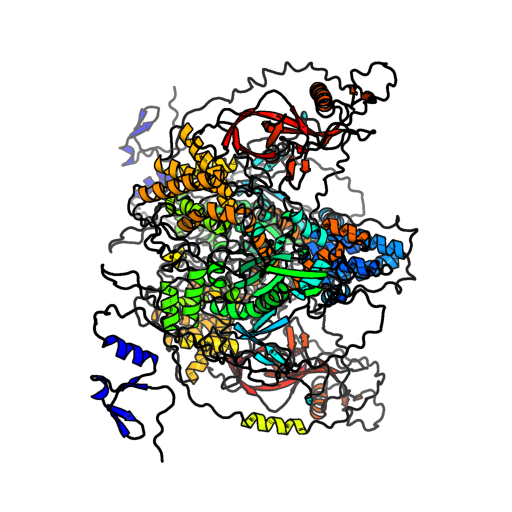5 GLY A N 1
ATOM 6359 C CA . GLY A 1 785 ? -0.07 31.703 18.75 1 93.5 785 GLY A CA 1
ATOM 6360 C C . GLY A 1 785 ? 0.948 30.578 18.703 1 93.5 785 GLY A C 1
ATOM 6361 O O . GLY A 1 785 ? 1.896 30.609 17.922 1 93.5 785 GLY A O 1
ATOM 6362 N N . PRO A 1 786 ? 0.783 29.594 19.547 1 94.5 786 PRO A N 1
ATOM 6363 C CA . PRO A 1 786 ? 1.77 28.516 19.594 1 94.5 786 PRO A CA 1
ATOM 6364 C C . PRO A 1 786 ? 1.947 27.812 18.266 1 94.5 786 PRO A C 1
ATOM 6366 O O . PRO A 1 786 ? 0.968 27.578 17.547 1 94.5 786 PRO A O 1
ATOM 6369 N N . SER A 1 787 ? 3.156 27.375 17.969 1 93.69 787 SER A N 1
ATOM 6370 C CA . SER A 1 787 ? 3.543 26.844 16.672 1 93.69 787 SER A CA 1
ATOM 6371 C C . SER A 1 787 ? 2.768 25.562 16.344 1 93.69 787 SER A C 1
ATOM 6373 O O . SER A 1 787 ? 2.414 25.312 15.195 1 93.69 787 SER A O 1
ATOM 6375 N N . PRO A 1 788 ? 2.455 24.672 17.281 1 91.19 788 PRO A N 1
ATOM 6376 C CA . PRO A 1 788 ? 1.764 23.438 16.938 1 91.19 788 PRO A CA 1
ATOM 6377 C C . PRO A 1 788 ? 0.366 23.672 16.375 1 91.19 788 PRO A C 1
ATOM 6379 O O . PRO A 1 788 ? -0.166 22.812 15.656 1 91.19 788 PRO A O 1
ATOM 6382 N N . CYS A 1 789 ? -0.205 24.797 16.672 1 90.38 789 CYS A N 1
ATOM 6383 C CA . CYS A 1 789 ? -1.557 25.109 16.219 1 90.38 789 CYS A CA 1
ATOM 6384 C C . CYS A 1 789 ? -1.598 25.281 14.695 1 90.38 789 CYS A C 1
ATOM 6386 O O . CYS A 1 789 ? -2.658 25.156 14.086 1 90.38 789 CYS A O 1
ATOM 6388 N N . SER A 1 790 ? -0.497 25.531 14.172 1 90.25 790 SER A N 1
ATOM 6389 C CA . SER A 1 790 ? -0.445 25.75 12.727 1 90.25 790 SER A CA 1
ATOM 6390 C C . SER A 1 790 ? 0.528 24.781 12.055 1 90.25 790 SER A C 1
ATOM 6392 O O . SER A 1 790 ? 0.946 25 10.922 1 90.25 790 SER A O 1
ATOM 6394 N N . ALA A 1 791 ? 0.89 23.75 12.773 1 92.31 791 ALA A N 1
ATOM 6395 C CA . ALA A 1 791 ? 1.804 22.766 12.195 1 92.31 791 ALA A CA 1
ATOM 6396 C C . ALA A 1 791 ? 1.085 21.875 11.188 1 92.31 791 ALA A C 1
ATOM 6398 O O . ALA A 1 791 ? -0.141 21.75 11.219 1 92.31 791 ALA A O 1
ATOM 6399 N N . THR A 1 792 ? 1.846 21.219 10.32 1 93.06 792 THR A N 1
ATOM 6400 C CA . THR A 1 792 ? 1.261 20.531 9.172 1 93.06 792 THR A CA 1
ATOM 6401 C C . THR A 1 792 ? 0.926 19.078 9.516 1 93.06 792 THR A C 1
ATOM 6403 O O . THR A 1 792 ? 0.423 18.344 8.672 1 93.06 792 THR A O 1
ATOM 6406 N N . TRP A 1 793 ? 1.072 18.609 10.734 1 89.31 793 TRP A N 1
ATOM 6407 C CA . TRP A 1 793 ? 0.848 17.219 11.094 1 89.31 793 TRP A CA 1
ATOM 6408 C C . TRP A 1 793 ? -0.547 16.766 10.68 1 89.31 793 TRP A C 1
ATOM 6410 O O . TRP A 1 793 ? -0.696 15.766 9.969 1 89.31 793 TRP A O 1
ATOM 6420 N N . ALA A 1 794 ? -1.513 17.531 11.102 1 87.38 794 ALA A N 1
ATOM 6421 C CA . ALA A 1 794 ? -2.9 17.156 10.836 1 87.38 794 ALA A CA 1
ATOM 6422 C C . ALA A 1 794 ? -3.209 17.219 9.344 1 87.38 794 ALA A C 1
ATOM 6424 O O . ALA A 1 794 ? -3.982 16.406 8.836 1 87.38 794 ALA A O 1
ATOM 6425 N N . TYR A 1 795 ? -2.602 18.141 8.672 1 92.06 795 TYR A N 1
ATOM 6426 C CA . TYR A 1 795 ? -2.826 18.281 7.238 1 92.06 795 TYR A CA 1
ATOM 6427 C C . TYR A 1 795 ? -2.209 17.125 6.461 1 92.06 795 TYR A C 1
ATOM 6429 O O . TYR A 1 795 ? -2.783 16.656 5.48 1 92.06 795 TYR A O 1
ATOM 6437 N N . GLU A 1 796 ? -1.056 16.734 6.914 1 89 796 GLU A N 1
ATOM 6438 C CA . GLU A 1 796 ? -0.411 15.594 6.289 1 89 796 GLU A CA 1
ATOM 6439 C C . GLU A 1 796 ? -1.233 14.32 6.488 1 89 796 GLU A C 1
ATOM 6441 O O . GLU A 1 796 ? -1.259 13.453 5.617 1 89 796 GLU A O 1
ATOM 6446 N N . ARG A 1 797 ? -1.847 14.234 7.539 1 86.19 797 ARG A N 1
ATOM 6447 C CA . ARG A 1 797 ? -2.744 13.109 7.781 1 86.19 797 ARG A CA 1
ATOM 6448 C C . ARG A 1 797 ? -3.922 13.133 6.812 1 86.19 797 ARG A C 1
ATOM 6450 O O . ARG A 1 797 ? -4.359 12.086 6.34 1 86.19 797 ARG A O 1
ATOM 6457 N N . LEU A 1 798 ? -4.449 14.258 6.625 1 87.31 798 LEU A N 1
ATOM 6458 C CA . LEU A 1 798 ? -5.531 14.398 5.66 1 87.31 798 LEU A CA 1
ATOM 6459 C C . LEU A 1 798 ? -5.082 13.945 4.273 1 87.31 798 LEU A C 1
ATOM 6461 O O . LEU A 1 798 ? -5.828 13.266 3.562 1 87.31 798 LEU A O 1
ATOM 6465 N N . ASN A 1 799 ? -3.857 14.312 3.957 1 87.88 799 ASN A N 1
ATOM 6466 C CA . ASN A 1 799 ? -3.311 13.859 2.682 1 87.88 799 ASN A CA 1
ATOM 6467 C C . ASN A 1 799 ? -3.232 12.336 2.611 1 87.88 799 ASN A C 1
ATOM 6469 O O . ASN A 1 799 ? -3.463 11.75 1.554 1 87.88 799 ASN A O 1
ATOM 6473 N N . GLY A 1 800 ? -2.863 11.766 3.742 1 85.75 800 GLY A N 1
ATOM 6474 C CA . GLY A 1 800 ? -2.85 10.312 3.807 1 85.75 800 GLY A CA 1
ATOM 6475 C C . GLY A 1 800 ? -4.211 9.688 3.555 1 85.75 800 GLY A C 1
ATOM 6476 O O . GLY A 1 800 ? -4.32 8.695 2.828 1 85.75 800 GLY A O 1
ATOM 6477 N N . ILE A 1 801 ? -5.203 10.289 4.062 1 83.56 801 ILE A N 1
ATOM 6478 C CA . ILE A 1 801 ? -6.57 9.812 3.881 1 83.56 801 ILE A CA 1
ATOM 6479 C C . ILE A 1 801 ? -6.984 9.984 2.42 1 83.56 801 ILE A C 1
ATOM 6481 O O . ILE A 1 801 ? -7.551 9.07 1.818 1 83.56 801 ILE A O 1
ATOM 6485 N N . PHE A 1 802 ? -6.594 11.094 1.894 1 81.69 802 PHE A N 1
ATOM 6486 C CA . PHE A 1 802 ? -7.016 11.422 0.537 1 81.69 802 PHE A CA 1
ATOM 6487 C C . PHE A 1 802 ? -6.34 10.508 -0.477 1 81.69 802 PHE A C 1
ATOM 6489 O O . PHE A 1 802 ? -6.977 10.039 -1.422 1 81.69 802 PHE A O 1
ATOM 6496 N N . SER A 1 803 ? -5.141 10.195 -0.205 1 84.94 803 SER A N 1
ATOM 6497 C CA . SER A 1 803 ? -4.367 9.398 -1.151 1 84.94 803 SER A CA 1
ATOM 6498 C C . SER A 1 803 ? -4.727 7.918 -1.052 1 84.94 803 SER A C 1
ATOM 6500 O O . SER A 1 803 ? -4.391 7.129 -1.939 1 84.94 803 SER A O 1
ATOM 6502 N N . SER A 1 804 ? -5.445 7.523 -0.052 1 84.75 804 SER A N 1
ATOM 6503 C CA . SER A 1 804 ? -5.734 6.113 0.182 1 84.75 804 SER A CA 1
ATOM 6504 C C . SER A 1 804 ? -6.988 5.672 -0.564 1 84.75 804 SER A C 1
ATOM 6506 O O . SER A 1 804 ? -7.328 4.488 -0.577 1 84.75 804 SER A O 1
ATOM 6508 N N . PHE A 1 805 ? -7.691 6.617 -1.226 1 86.56 805 PHE A N 1
ATOM 6509 C CA . PHE A 1 805 ? -8.867 6.23 -1.994 1 86.56 805 PHE A CA 1
ATOM 6510 C C . PHE A 1 805 ? -8.469 5.434 -3.23 1 86.56 805 PHE A C 1
ATOM 6512 O O . PHE A 1 805 ? -7.477 5.75 -3.885 1 86.56 805 PHE A O 1
ATOM 6519 N N . GLY A 1 806 ? -9.227 4.375 -3.393 1 80.31 806 GLY A N 1
ATOM 6520 C CA . GLY A 1 806 ? -8.992 3.582 -4.59 1 80.31 806 GLY A CA 1
ATOM 6521 C C . GLY A 1 806 ? -9.156 4.375 -5.871 1 80.31 806 GLY A C 1
ATOM 6522 O O . GLY A 1 806 ? -10.031 5.242 -5.961 1 80.31 806 GLY A O 1
ATOM 6523 N N . ASN A 1 807 ? -8.273 4.113 -6.812 1 80.25 807 ASN A N 1
ATOM 6524 C CA . ASN A 1 807 ? -8.305 4.797 -8.102 1 80.25 807 ASN A CA 1
ATOM 6525 C C . ASN A 1 807 ? -7.91 3.867 -9.242 1 80.25 807 ASN A C 1
ATOM 6527 O O . ASN A 1 807 ? -7.59 2.697 -9.008 1 80.25 807 ASN A O 1
ATOM 6531 N N . ASN A 1 808 ? -8.055 4.273 -10.469 1 72.38 808 ASN A N 1
ATOM 6532 C CA . ASN A 1 808 ? -7.758 3.459 -11.641 1 72.38 808 ASN A CA 1
ATOM 6533 C C . ASN A 1 808 ? -6.309 3.631 -12.094 1 72.38 808 ASN A C 1
ATOM 6535 O O . ASN A 1 808 ? -5.945 3.229 -13.203 1 72.38 808 ASN A O 1
ATOM 6539 N N . ASN A 1 809 ? -5.488 4.305 -11.336 1 72.94 809 ASN A N 1
ATOM 6540 C CA . ASN A 1 809 ? -4.062 4.508 -11.57 1 72.94 809 ASN A CA 1
ATOM 6541 C C . ASN A 1 809 ? -3.809 5.352 -12.812 1 72.94 809 ASN A C 1
ATOM 6543 O O . ASN A 1 809 ? -2.707 5.34 -13.367 1 72.94 809 ASN A O 1
ATOM 6547 N N . SER A 1 810 ? -4.949 5.965 -13.312 1 79.81 810 SER A N 1
ATOM 6548 C CA . SER A 1 810 ? -4.766 6.969 -14.352 1 79.81 810 SER A CA 1
ATOM 6549 C C . SER A 1 810 ? -4.547 8.352 -13.75 1 79.81 810 SER A C 1
ATOM 6551 O O . SER A 1 810 ? -5.473 8.953 -13.195 1 79.81 810 SER A O 1
ATOM 6553 N N . VAL A 1 811 ? -3.418 8.852 -13.969 1 82.25 811 VAL A N 1
ATOM 6554 C CA . VAL A 1 811 ? -2.963 10.055 -13.289 1 82.25 811 VAL A CA 1
ATOM 6555 C C . VAL A 1 811 ? -3.91 11.211 -13.594 1 82.25 811 VAL A C 1
ATOM 6557 O O . VAL A 1 811 ? -4.141 12.078 -12.75 1 82.25 811 VAL A O 1
ATOM 6560 N N . ASP A 1 812 ? -4.531 11.172 -14.742 1 82.12 812 ASP A N 1
ATOM 6561 C CA . ASP A 1 812 ? -5.383 12.273 -15.18 1 82.12 812 ASP A CA 1
ATOM 6562 C C . ASP A 1 812 ? -6.758 12.195 -14.523 1 82.12 812 ASP A C 1
ATOM 6564 O O . ASP A 1 812 ? -7.441 13.211 -14.375 1 82.12 812 ASP A O 1
ATOM 6568 N N . GLN A 1 813 ? -7.117 11.055 -14.07 1 86.38 813 GLN A N 1
ATOM 6569 C CA . GLN A 1 813 ? -8.461 10.867 -13.531 1 86.38 813 GLN A CA 1
ATOM 6570 C C . GLN A 1 813 ? -8.438 10.781 -12.008 1 86.38 813 GLN A C 1
ATOM 6572 O O . GLN A 1 813 ? -9.469 10.953 -11.359 1 86.38 813 GLN A O 1
ATOM 6577 N N . ILE A 1 814 ? -7.285 10.648 -11.477 1 89.06 814 ILE A N 1
ATOM 6578 C CA . ILE A 1 814 ? -7.156 10.422 -10.047 1 89.06 814 ILE A CA 1
ATOM 6579 C C . ILE A 1 814 ? -7.637 11.656 -9.281 1 89.06 814 ILE A C 1
ATOM 6581 O O . ILE A 1 814 ? -8.375 11.539 -8.305 1 89.06 814 ILE A O 1
ATOM 6585 N N . PRO A 1 815 ? -7.336 12.906 -9.742 1 91.06 815 PRO A N 1
ATOM 6586 C CA . PRO A 1 815 ? -7.773 14.094 -9.008 1 91.06 815 PRO A CA 1
ATOM 6587 C C . PRO A 1 815 ? -9.289 14.18 -8.883 1 91.06 815 PRO A C 1
ATOM 6589 O O . PRO A 1 815 ? -9.812 14.516 -7.816 1 91.06 815 PRO A O 1
ATOM 6592 N N . LEU A 1 816 ? -9.992 13.82 -9.938 1 91.88 816 LEU A N 1
ATOM 6593 C CA . LEU A 1 816 ? -11.453 13.867 -9.906 1 91.88 816 LEU A CA 1
ATOM 6594 C C . LEU A 1 816 ? -12.008 12.836 -8.93 1 91.88 816 LEU A C 1
ATOM 6596 O O . LEU A 1 816 ? -12.891 13.141 -8.133 1 91.88 816 LEU A O 1
ATOM 6600 N N . THR A 1 817 ? -11.477 11.68 -9.023 1 90.69 817 THR A N 1
ATOM 6601 C CA . THR A 1 817 ? -11.945 10.602 -8.164 1 90.69 817 THR A CA 1
ATOM 6602 C C . THR A 1 817 ? -11.688 10.93 -6.691 1 90.69 817 THR A C 1
ATOM 6604 O O . THR A 1 817 ? -12.57 10.75 -5.852 1 90.69 817 THR A O 1
ATOM 6607 N N . ILE A 1 818 ? -10.547 11.43 -6.402 1 91.75 818 ILE A N 1
ATOM 6608 C CA . ILE A 1 818 ? -10.156 11.742 -5.031 1 91.75 818 ILE A CA 1
ATOM 6609 C C . ILE A 1 818 ? -11.031 12.875 -4.492 1 91.75 818 ILE A C 1
ATOM 6611 O O . ILE A 1 818 ? -11.594 12.773 -3.4 1 91.75 818 ILE A O 1
ATOM 6615 N N . LEU A 1 819 ? -11.156 13.891 -5.27 1 94.81 819 LEU A N 1
ATOM 6616 C CA . LEU A 1 819 ? -11.93 15.039 -4.805 1 94.81 819 LEU A CA 1
ATOM 6617 C C . LEU A 1 819 ? -13.383 14.664 -4.582 1 94.81 819 LEU A C 1
ATOM 6619 O O . LEU A 1 819 ? -13.984 15.039 -3.568 1 94.81 819 LEU A O 1
ATOM 6623 N N . GLN A 1 820 ? -13.93 13.914 -5.48 1 94.5 820 GLN A N 1
ATOM 6624 C CA . GLN A 1 820 ? -15.32 13.477 -5.348 1 94.5 820 GLN A CA 1
ATOM 6625 C C . GLN A 1 820 ? -15.516 12.656 -4.078 1 94.5 820 GLN A C 1
ATOM 6627 O O . GLN A 1 820 ? -16.484 12.875 -3.338 1 94.5 820 GLN A O 1
ATOM 6632 N N . ASN A 1 821 ? -14.672 11.789 -3.885 1 93.75 821 ASN A N 1
ATOM 6633 C CA . ASN A 1 821 ? -14.82 10.898 -2.736 1 93.75 821 ASN A CA 1
ATOM 6634 C C . ASN A 1 821 ? -14.594 11.641 -1.422 1 93.75 821 ASN A C 1
ATOM 6636 O O . ASN A 1 821 ? -15.242 11.344 -0.418 1 93.75 821 ASN A O 1
ATOM 6640 N N . ILE A 1 822 ? -13.711 12.594 -1.392 1 94 822 ILE A N 1
ATOM 6641 C CA . ILE A 1 822 ? -13.492 13.398 -0.194 1 94 822 ILE A CA 1
ATOM 6642 C C . ILE A 1 822 ? -14.75 14.203 0.129 1 94 822 ILE A C 1
ATOM 6644 O O . ILE A 1 822 ? -15.172 14.266 1.285 1 94 822 ILE A O 1
ATOM 6648 N N . CYS A 1 823 ? -15.242 14.758 -0.919 1 95.56 823 CYS A N 1
ATOM 6649 C CA . CYS A 1 823 ? -16.453 15.562 -0.73 1 95.56 823 CYS A CA 1
ATOM 6650 C C . CYS A 1 823 ? -17.609 14.695 -0.277 1 95.56 823 CYS A C 1
ATOM 6652 O O . CYS A 1 823 ? -18.375 15.078 0.619 1 95.56 823 CYS A O 1
ATOM 6654 N N . ARG A 1 824 ? -17.719 13.562 -0.886 1 95.44 824 ARG A N 1
ATOM 6655 C CA . ARG A 1 824 ? -18.781 12.633 -0.488 1 95.44 824 ARG A CA 1
ATOM 6656 C C . ARG A 1 824 ? -18.625 12.227 0.973 1 95.44 824 ARG A C 1
ATOM 6658 O O . ARG A 1 824 ? -19.609 12.125 1.703 1 95.44 824 ARG A O 1
ATOM 6665 N N . LEU A 1 825 ? -17.422 11.945 1.354 1 93.19 825 LEU A N 1
ATOM 6666 C CA . LEU A 1 825 ? -17.141 11.578 2.738 1 93.19 825 LEU A CA 1
ATOM 6667 C C . LEU A 1 825 ? -17.547 12.703 3.688 1 93.19 825 LEU A C 1
ATOM 6669 O O . LEU A 1 825 ? -18.203 12.453 4.703 1 93.19 825 LEU A O 1
ATOM 6673 N N . SER A 1 826 ? -17.109 13.898 3.336 1 92.75 826 SER A N 1
ATOM 6674 C CA . SER A 1 826 ? -17.453 15.062 4.145 1 92.75 826 SER A CA 1
ATOM 6675 C C . SER A 1 826 ? -18.969 15.227 4.254 1 92.75 826 SER A C 1
ATOM 6677 O O . SER A 1 826 ? -19.484 15.461 5.344 1 92.75 826 SER A O 1
ATOM 6679 N N . ASN A 1 827 ? -19.656 15.055 3.174 1 93.44 827 ASN A N 1
ATOM 6680 C CA . ASN A 1 827 ? -21.094 15.227 3.139 1 93.44 827 ASN A CA 1
ATOM 6681 C C . ASN A 1 827 ? -21.812 14.109 3.9 1 93.44 827 ASN A C 1
ATOM 6683 O O . ASN A 1 827 ? -22.844 14.352 4.523 1 93.44 827 ASN A O 1
ATOM 6687 N N . LEU A 1 828 ? -21.266 12.914 3.811 1 92.44 828 LEU A N 1
ATOM 6688 C CA . LEU A 1 828 ? -21.844 11.789 4.539 1 92.44 828 LEU A CA 1
ATOM 6689 C C . LEU A 1 828 ? -21.766 12.008 6.043 1 92.44 828 LEU A C 1
ATOM 6691 O O . LEU A 1 828 ? -22.719 11.773 6.77 1 92.44 828 LEU A O 1
ATOM 6695 N N . LYS A 1 829 ? -20.656 12.445 6.551 1 90.19 829 LYS A N 1
ATOM 6696 C CA . LYS A 1 829 ? -20.453 12.688 7.977 1 90.19 829 LYS A CA 1
ATOM 6697 C C . LYS A 1 829 ? -21.375 13.773 8.492 1 90.19 829 LYS A C 1
ATOM 6699 O O . LYS A 1 829 ? -21.844 13.711 9.633 1 90.19 829 LYS A O 1
ATOM 6704 N N . SER A 1 830 ? -21.656 14.742 7.633 1 88.81 830 SER A N 1
ATOM 6705 C CA . SER A 1 830 ? -22.609 15.789 7.996 1 88.81 830 SER A CA 1
ATOM 6706 C C . SER A 1 830 ? -24.031 15.266 7.996 1 88.81 830 SER A C 1
ATOM 6708 O O . SER A 1 830 ? -24.828 15.609 8.883 1 88.81 830 SER A O 1
ATOM 6710 N N . LEU A 1 831 ? -24.328 14.43 7.02 1 88.62 831 LEU A N 1
ATOM 6711 C CA . LEU A 1 831 ? -25.672 13.93 6.828 1 88.62 831 LEU A CA 1
ATOM 6712 C C . LEU A 1 831 ? -26.125 13.086 8.016 1 88.62 831 LEU A C 1
ATOM 6714 O O . LEU A 1 831 ? -27.266 13.203 8.477 1 88.62 831 LEU A O 1
ATOM 6718 N N . VAL A 1 832 ? -25.297 12.273 8.547 1 87.69 832 VAL A N 1
ATOM 6719 C CA . VAL A 1 832 ? -25.656 11.32 9.594 1 87.69 832 VAL A CA 1
ATOM 6720 C C . VAL A 1 832 ? -25.859 12.062 10.914 1 87.69 832 VAL A C 1
ATOM 6722 O O . VAL A 1 832 ? -26.484 11.539 11.836 1 87.69 832 VAL A O 1
ATOM 6725 N N . LYS A 1 833 ? -25.469 13.328 11.016 1 82.62 833 LYS A N 1
ATOM 6726 C CA . LYS A 1 833 ? -25.578 14.109 12.242 1 82.62 833 LYS A CA 1
ATOM 6727 C C . LYS A 1 833 ? -26.891 14.883 12.297 1 82.62 833 LYS A C 1
ATOM 6729 O O . LYS A 1 833 ? -27.234 15.477 13.32 1 82.62 833 LYS A O 1
ATOM 6734 N N . TYR A 1 834 ? -27.656 14.844 11.234 1 85.62 834 TYR A N 1
ATOM 6735 C CA . TYR A 1 834 ? -28.906 15.602 11.211 1 85.62 834 TYR A CA 1
ATOM 6736 C C . TYR A 1 834 ? -29.859 15.102 12.281 1 85.62 834 TYR A C 1
ATOM 6738 O O . TYR A 1 834 ? -29.984 13.891 12.5 1 85.62 834 TYR A O 1
ATOM 6746 N N . PRO A 1 835 ? -30.484 15.992 12.906 1 83.56 835 PRO A N 1
ATOM 6747 C CA . PRO A 1 835 ? -31.422 15.602 13.961 1 83.56 835 PRO A CA 1
ATOM 6748 C C . PRO A 1 835 ? -32.594 14.75 13.438 1 83.56 835 PRO A C 1
ATOM 6750 O O . PRO A 1 835 ? -33.125 13.938 14.172 1 83.56 835 PRO A O 1
ATOM 6753 N N . THR A 1 836 ? -32.969 14.852 12.188 1 84 836 THR A N 1
ATOM 6754 C CA . THR A 1 836 ? -34.094 14.148 11.609 1 84 836 THR A CA 1
ATOM 6755 C C . THR A 1 836 ? -33.688 12.758 11.117 1 84 836 THR A C 1
ATOM 6757 O O . THR A 1 836 ? -34.531 12.008 10.609 1 84 836 THR A O 1
ATOM 6760 N N . ALA A 1 837 ? -32.438 12.445 11.227 1 87.5 837 ALA A N 1
ATOM 6761 C CA . ALA A 1 837 ? -31.984 11.133 10.781 1 87.5 837 ALA A CA 1
ATOM 6762 C C . ALA A 1 837 ? -32.656 10.016 11.586 1 87.5 837 ALA A C 1
ATOM 6764 O O . ALA A 1 837 ? -32.844 10.148 12.797 1 87.5 837 ALA A O 1
ATOM 6765 N N . PRO A 1 838 ? -33 8.953 10.922 1 87.12 838 PRO A N 1
ATOM 6766 C CA . PRO A 1 838 ? -33.562 7.82 11.641 1 87.12 838 PRO A CA 1
ATOM 6767 C C . PRO A 1 838 ? -32.656 7.309 12.766 1 87.12 838 PRO A C 1
ATOM 6769 O O . PRO A 1 838 ? -31.438 7.406 12.672 1 87.12 838 PRO A O 1
ATOM 6772 N N . PRO A 1 839 ? -33.281 6.766 13.789 1 83.62 839 PRO A N 1
ATOM 6773 C CA . PRO A 1 839 ? -32.5 6.312 14.945 1 83.62 839 PRO A CA 1
ATOM 6774 C C . PRO A 1 839 ? -31.438 5.27 14.578 1 83.62 839 PRO A C 1
ATOM 6776 O O . PRO A 1 839 ? -30.359 5.238 15.18 1 83.62 839 PRO A O 1
ATOM 6779 N N . GLU A 1 840 ? -31.797 4.387 13.617 1 87 840 GLU A N 1
ATOM 6780 C CA . GLU A 1 840 ? -30.828 3.367 13.211 1 87 840 GLU A CA 1
ATOM 6781 C C . GLU A 1 840 ? -29.594 3.998 12.57 1 87 840 GLU A C 1
ATOM 6783 O O . GLU A 1 840 ? -28.484 3.496 12.734 1 87 840 GLU A O 1
ATOM 6788 N N . VAL A 1 841 ? -29.859 5.117 11.859 1 88.12 841 VAL A N 1
ATOM 6789 C CA . VAL A 1 841 ? -28.75 5.836 11.227 1 88.12 841 VAL A CA 1
ATOM 6790 C C . VAL A 1 841 ? -27.906 6.535 12.289 1 88.12 841 VAL A C 1
ATOM 6792 O O . VAL A 1 841 ? -26.688 6.582 12.188 1 88.12 841 VAL A O 1
ATOM 6795 N N . LYS A 1 842 ? -28.516 7.008 13.273 1 84.12 842 LYS A N 1
ATOM 6796 C CA . LYS A 1 842 ? -27.812 7.656 14.375 1 84.12 842 LYS A CA 1
ATOM 6797 C C . LYS A 1 842 ? -26.922 6.668 15.117 1 84.12 842 LYS A C 1
ATOM 6799 O O . LYS A 1 842 ? -25.859 7.039 15.625 1 84.12 842 LYS A O 1
ATOM 6804 N N . GLN A 1 843 ? -27.359 5.461 15.133 1 81.62 843 GLN A N 1
ATOM 6805 C CA . GLN A 1 843 ? -26.547 4.418 15.758 1 81.62 843 GLN A CA 1
ATOM 6806 C C . GLN A 1 843 ? -25.25 4.199 15.008 1 81.62 843 GLN A C 1
ATOM 6808 O O . GLN A 1 843 ? -24.219 3.861 15.609 1 81.62 843 GLN A O 1
ATOM 6813 N N . LEU A 1 844 ? -25.328 4.406 13.703 1 82.56 844 LEU A N 1
ATOM 6814 C CA . LEU A 1 844 ? -24.141 4.223 12.891 1 82.56 844 LEU A CA 1
ATOM 6815 C C . LEU A 1 844 ? -23.141 5.355 13.117 1 82.56 844 LEU A C 1
ATOM 6817 O O . LEU A 1 844 ? -21.953 5.195 12.867 1 82.56 844 LEU A O 1
ATOM 6821 N N . SER A 1 845 ? -23.625 6.508 13.477 1 75.69 845 SER A N 1
ATOM 6822 C CA . SER A 1 845 ? -22.781 7.676 13.664 1 75.69 845 SER A CA 1
ATOM 6823 C C . SER A 1 845 ? -21.719 7.414 14.727 1 75.69 845 SER A C 1
ATOM 6825 O O . SER A 1 845 ? -20.625 7.98 14.672 1 75.69 845 SER A O 1
ATOM 6827 N N . SER A 1 846 ? -22.016 6.496 15.648 1 66.31 846 SER A N 1
ATOM 6828 C CA . SER A 1 846 ? -21.062 6.156 16.688 1 66.31 846 SER A CA 1
ATOM 6829 C C . SER A 1 846 ? -19.859 5.414 16.125 1 66.31 846 SER A C 1
ATOM 6831 O O . SER A 1 846 ? -18.75 5.523 16.641 1 66.31 846 SER A O 1
ATOM 6833 N N . PHE A 1 847 ? -20.156 4.781 14.992 1 63.03 847 PHE A N 1
ATOM 6834 C CA . PHE A 1 847 ? -19.078 4.031 14.359 1 63.03 847 PHE A CA 1
ATOM 6835 C C . PHE A 1 847 ? -18.156 4.961 13.594 1 63.03 847 PHE A C 1
ATOM 6837 O O . PHE A 1 847 ? -17 4.617 13.328 1 63.03 847 PHE A O 1
ATOM 6844 N N . LEU A 1 848 ? -18.781 6.09 13.109 1 65.25 848 LEU A N 1
ATOM 6845 C CA . LEU A 1 848 ? -17.984 7.07 12.367 1 65.25 848 LEU A CA 1
ATOM 6846 C C . LEU A 1 848 ? -17.125 7.898 13.305 1 65.25 848 LEU A C 1
ATOM 6848 O O . LEU A 1 848 ? -16.109 8.469 12.891 1 65.25 848 LEU A O 1
ATOM 6852 N N . GLU A 1 849 ? -17.734 8.016 14.453 1 57.03 849 GLU A N 1
ATOM 6853 C CA . GLU A 1 849 ? -16.984 8.758 15.469 1 57.03 849 GLU A CA 1
ATOM 6854 C C . GLU A 1 849 ? -16.109 7.82 16.297 1 57.03 849 GLU A C 1
ATOM 6856 O O . GLU A 1 849 ? -16.516 6.707 16.625 1 57.03 849 GLU A O 1
ATOM 6861 N N . ILE A 1 850 ? -15.008 7.387 15.852 1 44.12 850 ILE A N 1
ATOM 6862 C CA . ILE A 1 850 ? -14.242 6.551 16.766 1 44.12 850 ILE A CA 1
ATOM 6863 C C . ILE A 1 850 ? -14.695 6.816 18.203 1 44.12 850 ILE A C 1
ATOM 6865 O O . ILE A 1 850 ? -14.305 7.812 18.812 1 44.12 850 ILE A O 1
ATOM 6869 N N . SER A 1 851 ? -15.883 6.965 18.344 1 36.59 851 SER A N 1
ATOM 6870 C CA . SER A 1 851 ? -16.391 7.348 19.672 1 36.59 851 SER A CA 1
ATOM 6871 C C . SER A 1 851 ? -15.672 6.59 20.781 1 36.59 851 SER A C 1
ATOM 6873 O O . SER A 1 851 ? -15.141 5.5 20.547 1 36.59 851 SER A O 1
ATOM 6875 N N . GLU A 1 852 ? -15.477 7.324 21.812 1 35.75 852 GLU A N 1
ATOM 6876 C CA . GLU A 1 852 ? -15.297 7.082 23.234 1 35.75 852 GLU A CA 1
ATOM 6877 C C . GLU A 1 852 ? -16.078 5.848 23.688 1 35.75 852 GLU A C 1
ATOM 6879 O O . GLU A 1 852 ? -17.203 5.961 24.172 1 35.75 852 GLU A O 1
ATOM 6884 N N . SER A 1 853 ? -16.406 5.098 22.797 1 34.91 853 SER A N 1
ATOM 6885 C CA . SER A 1 853 ? -17.203 4.113 23.531 1 34.91 853 SER A CA 1
ATOM 6886 C C . SER A 1 853 ? -16.578 3.805 24.891 1 34.91 853 SER A C 1
ATOM 6888 O O . SER A 1 853 ? -15.406 3.443 24.984 1 34.91 853 SER A O 1
ATOM 6890 N N . SER A 1 854 ? -16.875 4.625 25.781 1 34.5 854 SER A N 1
ATOM 6891 C CA . SER A 1 854 ? -16.734 4.281 27.188 1 34.5 854 SER A CA 1
ATOM 6892 C C . SER A 1 854 ? -16.828 2.775 27.406 1 34.5 854 SER A C 1
ATOM 6894 O O . SER A 1 854 ? -17.766 2.133 26.922 1 34.5 854 SER A O 1
ATOM 6896 N N . SER A 1 855 ? -15.82 2.143 27.156 1 37.31 855 SER A N 1
ATOM 6897 C CA . SER A 1 855 ? -15.828 0.856 27.844 1 37.31 855 SER A CA 1
ATOM 6898 C C . SER A 1 855 ? -16.812 0.858 29 1 37.31 855 SER A C 1
ATOM 6900 O O . SER A 1 855 ? -16.406 0.905 30.172 1 37.31 855 SER A O 1
ATOM 6902 N N . ASP A 1 856 ? -17.672 1.743 29.062 1 36.75 856 ASP A N 1
ATOM 6903 C CA . ASP A 1 856 ? -18.516 1.844 30.25 1 36.75 856 ASP A CA 1
ATOM 6904 C C . ASP A 1 856 ? -18.922 0.461 30.766 1 36.75 856 ASP A C 1
ATOM 6906 O O . ASP A 1 856 ? -19.062 0.254 31.969 1 36.75 856 ASP A O 1
ATOM 6910 N N . ASP A 1 857 ? -19.594 -0.314 29.922 1 38.81 857 ASP A N 1
ATOM 6911 C CA . ASP A 1 857 ? -20.422 -1.241 30.672 1 38.81 857 ASP A CA 1
ATOM 6912 C C . ASP A 1 857 ? -19.609 -2.42 31.203 1 38.81 857 ASP A C 1
ATOM 6914 O O . ASP A 1 857 ? -19.625 -3.504 30.609 1 38.81 857 ASP A O 1
ATOM 6918 N N . TYR A 1 858 ? -18.422 -2.139 31.391 1 42 858 TYR A N 1
ATOM 6919 C CA . TYR A 1 858 ? -17.906 -3.27 32.156 1 42 858 TYR A CA 1
ATOM 6920 C C . TYR A 1 858 ? -18.797 -3.6 33.344 1 42 858 TYR A C 1
ATOM 6922 O O . TYR A 1 858 ? -18.906 -2.807 34.281 1 42 858 TYR A O 1
ATOM 6930 N N . LEU A 1 859 ? -19.703 -4.277 33.156 1 49.53 859 LEU A N 1
ATOM 6931 C CA . LEU A 1 859 ? -20.547 -4.832 34.219 1 49.53 859 LEU A CA 1
ATOM 6932 C C . LEU A 1 859 ? -19.734 -5.676 35.188 1 49.53 859 LEU A C 1
ATOM 6934 O O . LEU A 1 859 ? -19.609 -6.891 35 1 49.53 859 LEU A O 1
ATOM 6938 N N . GLY A 1 860 ? -18.625 -5.043 35.688 1 56.78 860 GLY A N 1
ATOM 6939 C CA . GLY A 1 860 ? -17.906 -5.867 36.656 1 56.78 860 GLY A CA 1
ATOM 6940 C C . GLY A 1 860 ? -18.688 -6.113 37.938 1 56.78 860 GLY A C 1
ATOM 6941 O O . GLY A 1 860 ? -19.656 -5.402 38.219 1 56.78 860 GLY A O 1
ATOM 6942 N N . THR A 1 861 ? -18.5 -7.203 38.562 1 71.5 861 THR A N 1
ATOM 6943 C CA . THR A 1 861 ? -19.047 -7.527 39.875 1 71.5 861 THR A CA 1
ATOM 6944 C C . THR A 1 861 ? -18.422 -6.645 40.938 1 71.5 861 THR A C 1
ATOM 6946 O O . THR A 1 861 ? -17.203 -6.496 41.031 1 71.5 861 THR A O 1
ATOM 6949 N N . PRO A 1 862 ? -19.281 -5.84 41.719 1 80.75 862 PRO A N 1
ATOM 6950 C CA . PRO A 1 862 ? -18.734 -5.023 42.812 1 80.75 862 PRO A CA 1
ATOM 6951 C C . PRO A 1 862 ? -17.953 -5.844 43.812 1 80.75 862 PRO A C 1
ATOM 6953 O O . PRO A 1 862 ? -18.359 -6.941 44.188 1 80.75 862 PRO A O 1
ATOM 6956 N N . ILE A 1 863 ? -16.766 -5.445 44.125 1 82.38 863 ILE A N 1
ATOM 6957 C CA . ILE A 1 863 ? -15.883 -6.059 45.125 1 82.38 863 ILE A CA 1
ATOM 6958 C C . ILE A 1 863 ? -15.695 -5.117 46.312 1 82.38 863 ILE A C 1
ATOM 6960 O O . ILE A 1 863 ? -15.648 -3.896 46.125 1 82.38 863 ILE A O 1
ATOM 6964 N N . LYS A 1 864 ? -15.68 -5.707 47.438 1 83.12 864 LYS A N 1
ATOM 6965 C CA . LYS A 1 864 ? -15.453 -4.902 48.656 1 83.12 864 LYS A CA 1
ATOM 6966 C C . LYS A 1 864 ? -14.055 -4.293 48.656 1 83.12 864 LYS A C 1
ATOM 6968 O O . LYS A 1 864 ? -13.07 -4.996 48.438 1 83.12 864 LYS A O 1
ATOM 6973 N N . ALA A 1 865 ? -14 -3.029 48.844 1 87.69 865 ALA A N 1
ATOM 6974 C CA . ALA A 1 865 ? -12.734 -2.311 48.844 1 87.69 865 ALA A CA 1
ATOM 6975 C C . ALA A 1 865 ? -11.914 -2.65 50.062 1 87.69 865 ALA A C 1
ATOM 6977 O O . ALA A 1 865 ? -12.469 -3.004 51.125 1 87.69 865 ALA A O 1
ATOM 6978 N N . GLU A 1 866 ? -10.57 -2.576 49.938 1 83.38 866 GLU A N 1
ATOM 6979 C CA . GLU A 1 866 ? -9.695 -2.697 51.094 1 83.38 866 GLU A CA 1
ATOM 6980 C C . GLU A 1 866 ? -9.977 -1.595 52.094 1 83.38 866 GLU A C 1
ATOM 6982 O O . GLU A 1 866 ? -10.172 -0.435 51.719 1 83.38 866 GLU A O 1
ATOM 6987 N N . VAL A 1 867 ? -9.961 -1.915 53.344 1 83.06 867 VAL A N 1
ATOM 6988 C CA . VAL A 1 867 ? -10.422 -1.037 54.438 1 83.06 867 VAL A CA 1
ATOM 6989 C C . VAL A 1 867 ? -9.594 0.247 54.438 1 83.06 867 VAL A C 1
ATOM 6991 O O . VAL A 1 867 ? -10.141 1.343 54.562 1 83.06 867 VAL A O 1
ATOM 6994 N N . SER A 1 868 ? -8.297 0.072 54.281 1 82.56 868 SER A N 1
ATOM 6995 C CA . SER A 1 868 ? -7.438 1.249 54.344 1 82.56 868 SER A CA 1
ATOM 6996 C C . SER A 1 868 ? -7.727 2.207 53.188 1 82.56 868 SER A C 1
ATOM 6998 O O . SER A 1 868 ? -7.809 3.422 53.406 1 82.56 868 SER A O 1
ATOM 7000 N N . ILE A 1 869 ? -7.961 1.737 52.062 1 88.81 869 ILE A N 1
ATOM 7001 C CA . ILE A 1 869 ? -8.219 2.547 50.875 1 88.81 869 ILE A CA 1
ATOM 7002 C C . ILE A 1 869 ? -9.625 3.133 50.938 1 88.81 869 ILE A C 1
ATOM 7004 O O . ILE A 1 869 ? -9.852 4.266 50.5 1 88.81 869 ILE A O 1
ATOM 7008 N N . TYR A 1 870 ? -10.516 2.354 51.5 1 89.81 870 TYR A N 1
ATOM 7009 C CA . TYR A 1 870 ? -11.891 2.818 51.688 1 89.81 870 TYR A CA 1
ATOM 7010 C C . TYR A 1 870 ? -11.953 4.027 52.594 1 89.81 870 TYR A C 1
ATOM 7012 O O . TYR A 1 870 ? -12.641 5.008 52.312 1 89.81 870 TYR A O 1
ATOM 7020 N N . LYS A 1 871 ? -11.195 3.961 53.656 1 85.56 871 LYS A N 1
ATOM 7021 C CA . LYS A 1 871 ? -11.164 5.086 54.594 1 85.56 871 LYS A CA 1
ATOM 7022 C C . LYS A 1 871 ? -10.578 6.328 53.938 1 85.56 871 LYS A C 1
ATOM 7024 O O . LYS A 1 871 ? -11.07 7.441 54.156 1 85.56 871 LYS A O 1
ATOM 7029 N N . CYS A 1 872 ? -9.602 6.047 53.188 1 87.81 872 CYS A N 1
ATOM 7030 C CA . CYS A 1 872 ? -8.984 7.145 52.469 1 87.81 872 CYS A CA 1
ATOM 7031 C C . CYS A 1 872 ? -9.969 7.77 51.469 1 87.81 872 CYS A C 1
ATOM 7033 O O . CYS A 1 872 ? -9.977 8.984 51.281 1 87.81 872 CYS A O 1
ATOM 7035 N N . PHE A 1 873 ? -10.773 7.016 50.906 1 91.44 873 PHE A N 1
ATOM 7036 C CA . PHE A 1 873 ? -11.734 7.488 49.906 1 91.44 873 PHE A CA 1
ATOM 7037 C C . PHE A 1 873 ? -12.82 8.32 50.562 1 91.44 873 PHE A C 1
ATOM 7039 O O . PHE A 1 873 ? -13.219 9.367 50.062 1 91.44 873 PHE A O 1
ATOM 7046 N N . VAL A 1 874 ? -13.242 7.855 51.719 1 87.94 874 VAL A N 1
ATOM 7047 C CA . VAL A 1 874 ? -14.258 8.609 52.438 1 87.94 874 VAL A CA 1
ATOM 7048 C C . VAL A 1 874 ? -13.711 9.977 52.844 1 87.94 874 VAL A C 1
ATOM 7050 O O . VAL A 1 874 ? -14.406 10.992 52.719 1 87.94 874 VAL A O 1
ATOM 7053 N N . GLU A 1 875 ? -12.477 9.977 53.25 1 86.19 875 GLU A N 1
ATOM 7054 C CA . GLU A 1 875 ? -11.836 11.242 53.594 1 86.19 875 GLU A CA 1
ATOM 7055 C C . GLU A 1 875 ? -11.688 12.133 52.344 1 86.19 875 GLU A C 1
ATOM 7057 O O . GLU A 1 875 ? -11.859 13.352 52.438 1 86.19 875 GLU A O 1
ATOM 7062 N N . TYR A 1 876 ? -11.359 11.562 51.281 1 88.75 876 TYR A N 1
ATOM 7063 C CA . TYR A 1 876 ? -11.242 12.273 50 1 88.75 876 TYR A CA 1
ATOM 7064 C C . TYR A 1 876 ? -12.562 12.93 49.625 1 88.75 876 TYR A C 1
ATOM 7066 O O . TYR A 1 876 ? -12.586 14.086 49.188 1 88.75 876 TYR A O 1
ATOM 7074 N N . LEU A 1 877 ? -13.625 12.227 49.844 1 88.44 877 LEU A N 1
ATOM 7075 C CA . LEU A 1 877 ? -14.945 12.75 49.5 1 88.44 877 LEU A CA 1
ATOM 7076 C C . LEU A 1 877 ? -15.328 13.906 50.438 1 88.44 877 LEU A C 1
ATOM 7078 O O . LEU A 1 877 ? -15.945 14.875 49.969 1 88.44 877 LEU A O 1
ATOM 7082 N N . ARG A 1 878 ? -14.906 13.805 51.656 1 86.5 878 ARG A N 1
ATOM 7083 C CA . ARG A 1 878 ? -15.172 14.867 52.625 1 86.5 878 ARG A CA 1
ATOM 7084 C C . ARG A 1 878 ? -14.469 16.156 52.219 1 86.5 878 ARG A C 1
ATOM 7086 O O . ARG A 1 878 ? -15.016 17.25 52.375 1 86.5 878 ARG A O 1
ATOM 7093 N N . ASN A 1 879 ? -13.328 15.961 51.688 1 83.44 879 ASN A N 1
ATOM 7094 C CA . ASN A 1 879 ? -12.555 17.125 51.25 1 83.44 879 ASN A CA 1
ATOM 7095 C C . ASN A 1 879 ? -13.078 17.688 49.938 1 83.44 879 ASN A C 1
ATOM 7097 O O . ASN A 1 879 ? -13 18.906 49.719 1 83.44 879 ASN A O 1
ATOM 7101 N N . LEU A 1 880 ? -13.508 16.859 49.062 1 82.31 880 LEU A N 1
ATOM 7102 C CA . LEU A 1 880 ? -14 17.281 47.75 1 82.31 880 LEU A CA 1
ATOM 7103 C C . LEU A 1 880 ? -15.305 18.047 47.875 1 82.31 880 LEU A C 1
ATOM 7105 O O . LEU A 1 880 ? -15.508 19.062 47.188 1 82.31 880 LEU A O 1
ATOM 7109 N N . ASN A 1 881 ? -16.25 17.453 48.688 1 80.88 881 ASN A N 1
ATOM 7110 C CA . ASN A 1 881 ? -17.531 18.094 48.938 1 80.88 881 ASN A CA 1
ATOM 7111 C C . ASN A 1 881 ? -17.859 18.172 50.406 1 80.88 881 ASN A C 1
ATOM 7113 O O . ASN A 1 881 ? -18.625 17.344 50.938 1 80.88 881 ASN A O 1
ATOM 7117 N N . PRO A 1 882 ? -17.438 19.172 51.062 1 79.38 882 PRO A N 1
ATOM 7118 C CA . PRO A 1 882 ? -17.641 19.25 52.531 1 79.38 882 PRO A CA 1
ATOM 7119 C C . PRO A 1 882 ? -19.094 19.469 52.906 1 79.38 882 PRO A C 1
ATOM 7121 O O . PRO A 1 882 ? -19.469 19.281 54.062 1 79.38 882 PRO A O 1
ATOM 7124 N N . SER A 1 883 ? -19.938 19.828 51.906 1 79.19 883 SER A N 1
ATOM 7125 C CA . SER A 1 883 ? -21.328 20.109 52.219 1 79.19 883 SER A CA 1
ATOM 7126 C C . SER A 1 883 ? -22.109 18.828 52.469 1 79.19 883 SER A C 1
ATOM 7128 O O . SER A 1 883 ? -23.188 18.859 53.094 1 79.19 883 SER A O 1
ATOM 7130 N N . ILE A 1 884 ? -21.562 17.766 52 1 79.75 884 ILE A N 1
ATOM 7131 C CA . ILE A 1 884 ? -22.219 16.469 52.219 1 79.75 884 ILE A CA 1
ATOM 7132 C C . ILE A 1 884 ? -21.547 15.734 53.375 1 79.75 884 ILE A C 1
ATOM 7134 O O . ILE A 1 884 ? -20.328 15.695 53.469 1 79.75 884 ILE A O 1
ATOM 7138 N N . HIS A 1 885 ? -22.344 15.352 54.25 1 80 885 HIS A N 1
ATOM 7139 C CA . HIS A 1 885 ? -21.812 14.57 55.375 1 80 885 HIS A CA 1
ATOM 7140 C C . HIS A 1 885 ? -21.609 13.109 54.969 1 80 885 HIS A C 1
ATOM 7142 O O . HIS A 1 885 ? -22.516 12.289 55.125 1 80 885 HIS A O 1
ATOM 7148 N N . TRP A 1 886 ? -20.422 12.828 54.5 1 85.06 886 TRP A N 1
ATOM 7149 C CA . TRP A 1 886 ? -20.062 11.484 54.094 1 85.06 886 TRP A CA 1
ATOM 7150 C C . TRP A 1 886 ? -19.75 10.594 55.281 1 85.06 886 TRP A C 1
ATOM 7152 O O . TRP A 1 886 ? -18.906 10.945 56.125 1 85.06 886 TRP A O 1
ATOM 7162 N N . LEU A 1 887 ? -20.438 9.453 55.438 1 81.31 887 LEU A N 1
ATOM 7163 C CA . LEU A 1 887 ? -20.188 8.531 56.562 1 81.31 887 LEU A CA 1
ATOM 7164 C C . LEU A 1 887 ? -19.641 7.207 56.031 1 81.31 887 LEU A C 1
ATOM 7166 O O . LEU A 1 887 ? -20.016 6.754 54.969 1 81.31 887 LEU A O 1
ATOM 7170 N N . SER A 1 888 ? -18.688 6.668 56.75 1 82.12 888 SER A N 1
ATOM 7171 C CA . SER A 1 888 ? -18.156 5.34 56.469 1 82.12 888 SER A CA 1
ATOM 7172 C C . SER A 1 888 ? -19.172 4.254 56.781 1 82.12 888 SER A C 1
ATOM 7174 O O . SER A 1 888 ? -19.953 4.391 57.719 1 82.12 888 SER A O 1
ATOM 7176 N N . SER A 1 889 ? -19.188 3.234 55.969 1 76.06 889 SER A N 1
ATOM 7177 C CA . SER A 1 889 ? -20.078 2.113 56.219 1 76.06 889 SER A CA 1
ATOM 7178 C C . SER A 1 889 ? -19.719 1.412 57.531 1 76.06 889 SER A C 1
ATOM 7180 O O . SER A 1 889 ? -20.547 0.706 58.094 1 76.06 889 SER A O 1
ATOM 7182 N N . TYR A 1 890 ? -18.469 1.601 57.938 1 67.69 890 TYR A N 1
ATOM 7183 C CA . TYR A 1 890 ? -18.016 0.956 59.188 1 67.69 890 TYR A CA 1
ATOM 7184 C C . TYR A 1 890 ? -18.438 1.765 60.406 1 67.69 890 TYR A C 1
ATOM 7186 O O . TYR A 1 890 ? -18.375 1.269 61.531 1 67.69 890 TYR A O 1
ATOM 7194 N N . GLN A 1 891 ? -18.641 3.012 60.219 1 58.03 891 GLN A N 1
ATOM 7195 C CA . GLN A 1 891 ? -19.031 3.881 61.312 1 58.03 891 GLN A CA 1
ATOM 7196 C C . GLN A 1 891 ? -20.547 3.865 61.5 1 58.03 891 GLN A C 1
ATOM 7198 O O . GLN A 1 891 ? -21.062 4.477 62.438 1 58.03 891 GLN A O 1
ATOM 7203 N N . VAL A 1 892 ? -21.219 3.316 60.531 1 52.69 892 VAL A N 1
ATOM 7204 C CA . VAL A 1 892 ? -22.672 3.465 60.625 1 52.69 892 VAL A CA 1
ATOM 7205 C C . VAL A 1 892 ? -23.203 2.67 61.812 1 52.69 892 VAL A C 1
ATOM 7207 O O . VAL A 1 892 ? -23.188 1.437 61.812 1 52.69 892 VAL A O 1
ATOM 7210 N N . ASN A 1 893 ? -22.719 2.787 62.969 1 44.91 893 ASN A N 1
ATOM 7211 C CA . ASN A 1 893 ? -23.766 2.494 63.938 1 44.91 893 ASN A CA 1
ATOM 7212 C C . ASN A 1 893 ? -25.109 3.086 63.5 1 44.91 893 ASN A C 1
ATOM 7214 O O . ASN A 1 893 ? -25.141 4.035 62.688 1 44.91 893 ASN A O 1
ATOM 7218 N N . TYR A 1 894 ? -26.359 2.424 63.969 1 39.69 894 TYR A N 1
ATOM 7219 C CA . TYR A 1 894 ? -27.781 2.689 63.75 1 39.69 894 TYR A CA 1
ATOM 7220 C C . TYR A 1 894 ? -28.078 4.184 63.812 1 39.69 894 TYR A C 1
ATOM 7222 O O . TYR A 1 894 ? -28.734 4.641 64.75 1 39.69 894 TYR A O 1
ATOM 7230 N N . GLN A 1 895 ? -27.125 5.016 63.812 1 39.44 895 GLN A N 1
ATOM 7231 C CA . GLN A 1 895 ? -27.734 6.293 64.188 1 39.44 895 GLN A CA 1
ATOM 7232 C C . GLN A 1 895 ? -28.812 6.691 63.188 1 39.44 895 GLN A C 1
ATOM 7234 O O . GLN A 1 895 ? -28.812 6.242 62.031 1 39.44 895 GLN A O 1
ATOM 7239 N N . GLY A 1 896 ? -29.922 7.266 63.594 1 39.47 896 GLY A N 1
ATOM 7240 C CA . GLY A 1 896 ? -31.141 7.781 63 1 39.47 896 GLY A CA 1
ATOM 7241 C C . GLY A 1 896 ? -30.938 8.312 61.594 1 39.47 896 GLY A C 1
ATOM 7242 O O . GLY A 1 896 ? -29.812 8.539 61.156 1 39.47 896 GLY A O 1
ATOM 7243 N N . ASP A 1 897 ? -31.953 8.211 60.75 1 42.75 897 ASP A N 1
ATOM 7244 C CA . ASP A 1 897 ? -32.281 8.625 59.375 1 42.75 897 ASP A CA 1
ATOM 7245 C C . ASP A 1 897 ? -31.859 10.07 59.125 1 42.75 897 ASP A C 1
ATOM 7247 O O . ASP A 1 897 ? -32.688 10.984 59.188 1 42.75 897 ASP A O 1
ATOM 7251 N N . ASN A 1 898 ? -30.938 10.672 59.688 1 47.12 898 ASN A N 1
ATOM 7252 C CA . ASN A 1 898 ? -30.719 12.055 59.281 1 47.12 898 ASN A CA 1
ATOM 7253 C C . ASN A 1 898 ? -30.375 12.148 57.781 1 47.12 898 ASN A C 1
ATOM 7255 O O . ASN A 1 898 ? -29.406 11.562 57.312 1 47.12 898 ASN A O 1
ATOM 7259 N N . PRO A 1 899 ? -31.312 12.609 56.906 1 51.59 899 PRO A N 1
ATOM 7260 C CA . PRO A 1 899 ? -31.266 12.75 55.469 1 51.59 899 PRO A CA 1
ATOM 7261 C C . PRO A 1 899 ? -29.969 13.391 54.969 1 51.59 899 PRO A C 1
ATOM 7263 O O . PRO A 1 899 ? -29.641 13.32 53.781 1 51.59 899 PRO A O 1
ATOM 7266 N N . GLU A 1 900 ? -29.328 14.055 55.844 1 60.06 900 GLU A N 1
ATOM 7267 C CA . GLU A 1 900 ? -28.156 14.781 55.344 1 60.06 900 GLU A CA 1
ATOM 7268 C C . GLU A 1 900 ? -26.922 13.898 55.344 1 60.06 900 GLU A C 1
ATOM 7270 O O . GLU A 1 900 ? -25.891 14.258 54.75 1 60.06 900 GLU A O 1
ATOM 7275 N N . ASN A 1 901 ? -26.969 12.641 55.938 1 68.69 901 ASN A N 1
ATOM 7276 C CA . ASN A 1 901 ? -25.812 11.75 56.031 1 68.69 901 ASN A CA 1
ATOM 7277 C C . ASN A 1 901 ? -25.812 10.734 54.875 1 68.69 901 ASN A C 1
ATOM 7279 O O . ASN A 1 901 ? -26.844 10.117 54.594 1 68.69 901 ASN A O 1
ATOM 7283 N N . PHE A 1 902 ? -24.766 10.742 54.062 1 78.06 902 PHE A N 1
ATOM 7284 C CA . PHE A 1 902 ? -24.625 9.805 52.969 1 78.06 902 PHE A CA 1
ATOM 7285 C C . PHE A 1 902 ? -23.562 8.766 53.281 1 78.06 902 PHE A C 1
ATOM 7287 O O . PHE A 1 902 ? -22.406 9.109 53.5 1 78.06 902 PHE A O 1
ATOM 7294 N N . VAL A 1 903 ? -24.016 7.449 53.406 1 79.38 903 VAL A N 1
ATOM 7295 C CA . VAL A 1 903 ? -23.078 6.359 53.656 1 79.38 903 VAL A CA 1
ATOM 7296 C C . VAL A 1 903 ? -22.422 5.949 52.344 1 79.38 903 VAL A C 1
ATOM 7298 O O . VAL A 1 903 ? -23.125 5.621 51.375 1 79.38 903 VAL A O 1
ATOM 7301 N N . VAL A 1 904 ? -21.172 6.023 52.312 1 86.88 904 VAL A N 1
ATOM 7302 C CA . VAL A 1 904 ? -20.422 5.648 51.125 1 86.88 904 VAL A CA 1
ATOM 7303 C C . VAL A 1 904 ? -20.328 4.125 51.031 1 86.88 904 VAL A C 1
ATOM 7305 O O . VAL A 1 904 ? -19.891 3.471 52 1 86.88 904 VAL A O 1
ATOM 7308 N N . SER A 1 905 ? -20.703 3.555 49.906 1 84.44 905 SER A N 1
ATOM 7309 C CA . SER A 1 905 ? -20.656 2.111 49.719 1 84.44 905 SER A CA 1
ATOM 7310 C C . SER A 1 905 ? -19.219 1.601 49.656 1 84.44 905 SER A C 1
ATOM 7312 O O . SER A 1 905 ? -18.359 2.205 49.031 1 84.44 905 SER A O 1
ATOM 7314 N N . PRO A 1 906 ? -18.922 0.52 50.406 1 84.62 906 PRO A N 1
ATOM 7315 C CA . PRO A 1 906 ? -17.594 -0.092 50.312 1 84.62 906 PRO A CA 1
ATOM 7316 C C . PRO A 1 906 ? -17.469 -1.042 49.125 1 84.62 906 PRO A C 1
ATOM 7318 O O . PRO A 1 906 ? -16.406 -1.644 48.906 1 84.62 906 PRO A O 1
ATOM 7321 N N . TRP A 1 907 ? -18.531 -1.206 48.312 1 84.19 907 TRP A N 1
ATOM 7322 C CA . TRP A 1 907 ? -18.516 -2.092 47.156 1 84.19 907 TRP A CA 1
ATOM 7323 C C . TRP A 1 907 ? -18.188 -1.315 45.875 1 84.19 907 TRP A C 1
ATOM 7325 O O . TRP A 1 907 ? -18.984 -0.502 45.406 1 84.19 907 TRP A O 1
ATOM 7335 N N . TRP A 1 908 ? -17.078 -1.665 45.406 1 88.62 908 TRP A N 1
ATOM 7336 C CA . TRP A 1 908 ? -16.562 -0.919 44.281 1 88.62 908 TRP A CA 1
ATOM 7337 C C . TRP A 1 908 ? -16.469 -1.816 43.031 1 88.62 908 TRP A C 1
ATOM 7339 O O . TRP A 1 908 ? -16.344 -3.037 43.156 1 88.62 908 TRP A O 1
ATOM 7349 N N . ILE A 1 909 ? -16.672 -1.179 41.844 1 86.69 909 ILE A N 1
ATOM 7350 C CA . ILE A 1 909 ? -16.391 -1.836 40.562 1 86.69 909 ILE A CA 1
ATOM 7351 C C . ILE A 1 909 ? -15.023 -1.414 40.031 1 86.69 909 ILE A C 1
ATOM 7353 O O . ILE A 1 909 ? -14.781 -0.23 39.781 1 86.69 909 ILE A O 1
ATOM 7357 N N . TYR A 1 910 ? -14.148 -2.365 39.938 1 87.06 910 TYR A N 1
ATOM 7358 C CA . TYR A 1 910 ? -12.789 -2.096 39.5 1 87.06 910 TYR A CA 1
ATOM 7359 C C . TYR A 1 910 ? -12.68 -2.215 37.969 1 87.06 910 TYR A C 1
ATOM 7361 O O . TYR A 1 910 ? -13.281 -3.1 37.375 1 87.06 910 TYR A O 1
ATOM 7369 N N . HIS A 1 911 ? -11.859 -1.249 37.344 1 88.25 911 HIS A N 1
ATOM 7370 C CA . HIS A 1 911 ? -11.609 -1.206 35.906 1 88.25 911 HIS A CA 1
ATOM 7371 C C . HIS A 1 911 ? -10.125 -1.32 35.594 1 88.25 911 HIS A C 1
ATOM 7373 O O . HIS A 1 911 ? -9.344 -0.427 35.938 1 88.25 911 HIS A O 1
ATOM 7379 N N . PRO A 1 912 ? -9.719 -2.363 34.875 1 87.19 912 PRO A N 1
ATOM 7380 C CA . PRO A 1 912 ? -8.297 -2.439 34.5 1 87.19 912 PRO A CA 1
ATOM 7381 C C . PRO A 1 912 ? -7.898 -1.395 33.469 1 87.19 912 PRO A C 1
ATOM 7383 O O . PRO A 1 912 ? -6.727 -1.011 33.375 1 87.19 912 PRO A O 1
ATOM 7386 N N . THR A 1 913 ? -8.781 -0.994 32.594 1 90.38 913 THR A N 1
ATOM 7387 C CA . THR A 1 913 ? -8.539 -0.02 31.531 1 90.38 913 THR A CA 1
ATOM 7388 C C . THR A 1 913 ? -9.727 0.926 31.391 1 90.38 913 THR A C 1
ATOM 7390 O O . THR A 1 913 ? -10.875 0.502 31.484 1 90.38 913 THR A O 1
ATOM 7393 N N . ILE A 1 914 ? -9.398 2.182 31.297 1 87.62 914 ILE A N 1
ATOM 7394 C CA . ILE A 1 914 ? -10.438 3.156 31 1 87.62 914 ILE A CA 1
ATOM 7395 C C . ILE A 1 914 ? -9.977 4.074 29.859 1 87.62 914 ILE A C 1
ATOM 7397 O O . ILE A 1 914 ? -8.773 4.262 29.656 1 87.62 914 ILE A O 1
ATOM 7401 N N . ASN A 1 915 ? -10.922 4.441 29.078 1 83.88 915 ASN A N 1
ATOM 7402 C CA . ASN A 1 915 ? -10.672 5.48 28.078 1 83.88 915 ASN A CA 1
ATOM 7403 C C . ASN A 1 915 ? -11.266 6.82 28.516 1 83.88 915 ASN A C 1
ATOM 7405 O O . ASN A 1 915 ? -12.469 6.918 28.75 1 83.88 915 ASN A O 1
ATOM 7409 N N . TRP A 1 916 ? -10.414 7.703 28.797 1 81.06 916 TRP A N 1
ATOM 7410 C CA . TRP A 1 916 ? -10.828 9.031 29.234 1 81.06 916 TRP A CA 1
ATOM 7411 C C . TRP A 1 916 ? -10.227 10.117 28.344 1 81.06 916 TRP A C 1
ATOM 7413 O O . TRP A 1 916 ? -9 10.195 28.203 1 81.06 916 TRP A O 1
ATOM 7423 N N . LYS A 1 917 ? -11.016 10.961 27.75 1 74.31 917 LYS A N 1
ATOM 7424 C CA . LYS A 1 917 ? -10.602 12.039 26.875 1 74.31 917 LYS A CA 1
ATOM 7425 C C . LYS A 1 917 ? -9.688 11.523 25.766 1 74.31 917 LYS A C 1
ATOM 7427 O O . LYS A 1 917 ? -8.602 12.062 25.531 1 74.31 917 LYS A O 1
ATOM 7432 N N . LYS A 1 918 ? -9.953 10.398 25.203 1 70.62 918 LYS A N 1
ATOM 7433 C CA . LYS A 1 918 ? -9.328 9.75 24.062 1 70.62 918 LYS A CA 1
ATOM 7434 C C . LYS A 1 918 ? -7.961 9.18 24.422 1 70.62 918 LYS A C 1
ATOM 7436 O O . LYS A 1 918 ? -7.105 8.984 23.562 1 70.62 918 LYS A O 1
ATOM 7441 N N . LYS A 1 919 ? -7.77 9.109 25.703 1 84.75 919 LYS A N 1
ATOM 7442 C CA . LYS A 1 919 ? -6.559 8.453 26.188 1 84.75 919 LYS A CA 1
ATOM 7443 C C . LYS A 1 919 ? -6.895 7.215 27.016 1 84.75 919 LYS A C 1
ATOM 7445 O O . LYS A 1 919 ? -7.93 7.172 27.672 1 84.75 919 LYS A O 1
ATOM 7450 N N . THR A 1 920 ? -6.016 6.34 26.891 1 88.38 920 THR A N 1
ATOM 7451 C CA . THR A 1 920 ? -6.234 5.082 27.609 1 88.38 920 THR A CA 1
ATOM 7452 C C . THR A 1 920 ? -5.395 5.027 28.875 1 88.38 920 THR A C 1
ATOM 7454 O O . THR A 1 920 ? -4.172 5.191 28.828 1 88.38 920 THR A O 1
ATOM 7457 N N . PHE A 1 921 ? -6.094 4.926 29.953 1 92.25 921 PHE A N 1
ATOM 7458 C CA . PHE A 1 921 ? -5.43 4.742 31.234 1 92.25 921 PHE A CA 1
ATOM 7459 C C . PHE A 1 921 ? -5.633 3.322 31.75 1 92.25 921 PHE A C 1
ATOM 7461 O O . PHE A 1 921 ? -6.715 2.754 31.609 1 92.25 921 PHE A O 1
ATOM 7468 N N . THR A 1 922 ? -4.598 2.785 32.281 1 93.31 922 THR A N 1
ATOM 7469 C CA . THR A 1 922 ? -4.66 1.426 32.812 1 93.31 922 THR A CA 1
ATOM 7470 C C . THR A 1 922 ? -4.004 1.35 34.188 1 93.31 922 THR A C 1
ATOM 7472 O O . THR A 1 922 ? -3.354 2.301 34.625 1 93.31 922 THR A O 1
ATOM 7475 N N . THR A 1 923 ? -4.277 0.299 34.844 1 92.38 923 THR A N 1
ATOM 7476 C CA . THR A 1 923 ? -3.51 0.002 36.062 1 92.38 923 THR A CA 1
ATOM 7477 C C . THR A 1 923 ? -2.082 -0.403 35.719 1 92.38 923 THR A C 1
ATOM 7479 O O . THR A 1 923 ? -1.807 -0.808 34.562 1 92.38 923 THR A O 1
ATOM 7482 N N . TYR A 1 924 ? -1.249 -0.253 36.625 1 89.44 924 TYR A N 1
ATOM 7483 C CA . TYR A 1 924 ? 0.162 -0.561 36.438 1 89.44 924 TYR A CA 1
ATOM 7484 C C . TYR A 1 924 ? 0.355 -2.031 36.094 1 89.44 924 TYR A C 1
ATOM 7486 O O . TYR A 1 924 ? 1.235 -2.375 35.281 1 89.44 924 TYR A O 1
ATOM 7494 N N . GLU A 1 925 ? -0.443 -2.818 36.562 1 83.06 925 GLU A N 1
ATOM 7495 C CA . GLU A 1 925 ? -0.339 -4.254 36.344 1 83.06 925 GLU A CA 1
ATOM 7496 C C . GLU A 1 925 ? -0.732 -4.609 34.906 1 83.06 925 GLU A C 1
ATOM 7498 O O . GLU A 1 925 ? -0.136 -5.496 34.281 1 83.06 925 GLU A O 1
ATOM 7503 N N . LYS A 1 926 ? -1.693 -3.879 34.438 1 86 926 LYS A N 1
ATOM 7504 C CA . LYS A 1 926 ? -2.174 -4.145 33.094 1 86 926 LYS A CA 1
ATOM 7505 C C . LYS A 1 926 ? -1.187 -3.635 32.062 1 86 926 LYS A C 1
ATOM 7507 O O . LYS A 1 926 ? -0.844 -4.352 31.109 1 86 926 LYS A O 1
ATOM 7512 N N . HIS A 1 927 ? -0.799 -2.424 32.156 1 89.19 927 HIS A N 1
ATOM 7513 C CA . HIS A 1 927 ? 0.14 -1.776 31.266 1 89.19 927 HIS A CA 1
ATOM 7514 C C . HIS A 1 927 ? 0.937 -0.689 31.969 1 89.19 927 HIS A C 1
ATOM 7516 O O . HIS A 1 927 ? 0.377 0.334 32.375 1 89.19 927 HIS A O 1
ATOM 7522 N N . GLN A 1 928 ? 2.141 -0.883 31.984 1 87.19 928 GLN A N 1
ATOM 7523 C CA . GLN A 1 928 ? 2.994 0.044 32.719 1 87.19 928 GLN A CA 1
ATOM 7524 C C . GLN A 1 928 ? 2.961 1.437 32.094 1 87.19 928 GLN A C 1
ATOM 7526 O O . GLN A 1 928 ? 2.803 2.436 32.812 1 87.19 928 GLN A O 1
ATOM 7531 N N . GLY A 1 929 ? 3.08 1.562 30.859 1 88.56 929 GLY A N 1
ATOM 7532 C CA . GLY A 1 929 ? 3.162 2.842 30.172 1 88.56 929 GLY A CA 1
ATOM 7533 C C . GLY A 1 929 ? 1.909 3.684 30.328 1 88.56 929 GLY A C 1
ATOM 7534 O O . GLY A 1 929 ? 1.991 4.902 30.5 1 88.56 929 GLY A O 1
ATOM 7535 N N . ASN A 1 930 ? 0.791 3.096 30.328 1 91.88 930 ASN A N 1
ATOM 7536 C CA . ASN A 1 930 ? -0.472 3.82 30.422 1 91.88 930 ASN A CA 1
ATOM 7537 C C . ASN A 1 930 ? -0.833 4.137 31.875 1 91.88 930 ASN A C 1
ATOM 7539 O O . ASN A 1 930 ? -1.833 4.805 32.125 1 91.88 930 ASN A O 1
ATOM 7543 N N . SER A 1 931 ? -0.012 3.693 32.812 1 92.75 931 SER A N 1
ATOM 7544 C CA . SER A 1 931 ? -0.354 3.816 34.25 1 92.75 931 SER A CA 1
ATOM 7545 C C . SER A 1 931 ? 0.444 4.93 34.906 1 92.75 931 SER A C 1
ATOM 7547 O O . SER A 1 931 ? 0.126 5.348 36.031 1 92.75 931 SER A O 1
ATOM 7549 N N . ILE A 1 932 ? 1.461 5.391 34.281 1 90.81 932 ILE A N 1
ATOM 7550 C CA . ILE A 1 932 ? 2.293 6.438 34.875 1 90.81 932 ILE A CA 1
ATOM 7551 C C . ILE A 1 932 ? 1.741 7.809 34.5 1 90.81 932 ILE A C 1
ATOM 7553 O O . ILE A 1 932 ? 1.659 8.148 33.312 1 90.81 932 ILE A O 1
ATOM 7557 N N . ILE A 1 933 ? 1.457 8.602 35.562 1 91.25 933 ILE A N 1
ATOM 7558 C CA . ILE A 1 933 ? 0.748 9.844 35.25 1 91.25 933 ILE A CA 1
ATOM 7559 C C . ILE A 1 933 ? 1.316 10.984 36.094 1 91.25 933 ILE A C 1
ATOM 7561 O O . ILE A 1 933 ? 1.965 10.75 37.125 1 91.25 933 ILE A O 1
ATOM 7565 N N . CYS A 1 934 ? 1.165 12.172 35.594 1 88.25 934 CYS A N 1
ATOM 7566 C CA . CYS A 1 934 ? 1.247 13.422 36.344 1 88.25 934 CYS A CA 1
ATOM 7567 C C . CYS A 1 934 ? -0.141 13.922 36.719 1 88.25 934 CYS A C 1
ATOM 7569 O O . CYS A 1 934 ? -1.056 13.914 35.875 1 88.25 934 CYS A O 1
ATOM 7571 N N . TYR A 1 935 ? -0.39 14.148 37.938 1 89.31 935 TYR A N 1
ATOM 7572 C CA . TYR A 1 935 ? -1.715 14.555 38.406 1 89.31 935 TYR A CA 1
ATOM 7573 C C . TYR A 1 935 ? -1.623 15.727 39.375 1 89.31 935 TYR A C 1
ATOM 7575 O O . TYR A 1 935 ? -0.555 16 39.906 1 89.31 935 TYR A O 1
ATOM 7583 N N . TYR A 1 936 ? -2.736 16.375 39.438 1 86.94 936 TYR A N 1
ATOM 7584 C CA . TYR A 1 936 ? -2.824 17.5 40.375 1 86.94 936 TYR A CA 1
ATOM 7585 C C . TYR A 1 936 ? -3.42 17.062 41.719 1 86.94 936 TYR A C 1
ATOM 7587 O O . TYR A 1 936 ? -4.41 16.328 41.75 1 86.94 936 TYR A O 1
ATOM 7595 N N . ASP A 1 937 ? -2.68 17.25 42.719 1 79.81 937 ASP A N 1
ATOM 7596 C CA . ASP A 1 937 ? -3.166 17.047 44.062 1 79.81 937 ASP A CA 1
ATOM 7597 C C . ASP A 1 937 ? -3.066 18.328 44.906 1 79.81 937 ASP A C 1
ATOM 7599 O O . ASP A 1 937 ? -1.966 18.797 45.188 1 79.81 937 ASP A O 1
ATOM 7603 N N . GLN A 1 938 ? -4.211 18.875 45.25 1 71.19 938 GLN A N 1
ATOM 7604 C CA . GLN A 1 938 ? -4.309 20.109 46.031 1 71.19 938 GLN A CA 1
ATOM 7605 C C . GLN A 1 938 ? -3.523 21.234 45.375 1 71.19 938 GLN A C 1
ATOM 7607 O O . GLN A 1 938 ? -2.736 21.922 46.031 1 71.19 938 GLN A O 1
ATOM 7612 N N . GLY A 1 939 ? -3.568 21.312 44.062 1 69.19 939 GLY A N 1
ATOM 7613 C CA . GLY A 1 939 ? -2.98 22.422 43.312 1 69.19 939 GLY A CA 1
ATOM 7614 C C . GLY A 1 939 ? -1.559 22.141 42.875 1 69.19 939 GLY A C 1
ATOM 7615 O O . GLY A 1 939 ? -1.007 22.891 42.062 1 69.19 939 GLY A O 1
ATOM 7616 N N . SER A 1 940 ? -0.978 21.109 43.406 1 78.81 940 SER A N 1
ATOM 7617 C CA . SER A 1 940 ? 0.402 20.812 43.031 1 78.81 940 SER A CA 1
ATOM 7618 C C . SER A 1 940 ? 0.474 19.641 42.094 1 78.81 940 SER A C 1
ATOM 7620 O O . SER A 1 940 ? -0.357 18.734 42.156 1 78.81 940 SER A O 1
ATOM 7622 N N . SER A 1 941 ? 1.551 19.781 41.219 1 82.75 941 SER A N 1
ATOM 7623 C CA . SER A 1 941 ? 1.769 18.688 40.25 1 82.75 941 SER A CA 1
ATOM 7624 C C . SER A 1 941 ? 2.566 17.547 40.906 1 82.75 941 SER A C 1
ATOM 7626 O O . SER A 1 941 ? 3.617 17.781 41.5 1 82.75 941 SER A O 1
ATOM 7628 N N . ASN A 1 942 ? 2.025 16.375 40.875 1 85.69 942 ASN A N 1
ATOM 7629 C CA . ASN A 1 942 ? 2.658 15.172 41.406 1 85.69 942 ASN A CA 1
ATOM 7630 C C . ASN A 1 942 ? 2.715 14.07 40.344 1 85.69 942 ASN A C 1
ATOM 7632 O O . ASN A 1 942 ? 2.09 14.18 39.312 1 85.69 942 ASN A O 1
ATOM 7636 N N . PHE A 1 943 ? 3.627 13.109 40.688 1 87.62 943 PHE A N 1
ATOM 7637 C CA . PHE A 1 943 ? 3.777 11.977 39.781 1 87.62 943 PHE A CA 1
ATOM 7638 C C . PHE A 1 943 ? 3.506 10.664 40.5 1 87.62 943 PHE A C 1
ATOM 7640 O O . PHE A 1 943 ? 3.691 10.562 41.719 1 87.62 943 PHE A O 1
ATOM 7647 N N . GLY A 1 944 ? 2.963 9.719 39.781 1 89.06 944 GLY A N 1
ATOM 7648 C CA . GLY A 1 944 ? 2.725 8.414 40.375 1 89.06 944 GLY A CA 1
ATOM 7649 C C . GLY A 1 944 ? 2.232 7.379 39.406 1 89.06 944 GLY A C 1
ATOM 7650 O O . GLY A 1 944 ? 2.115 7.66 38.188 1 89.06 944 GLY A O 1
ATOM 7651 N N . LYS A 1 945 ? 2.07 6.137 39.844 1 91.38 945 LYS A N 1
ATOM 7652 C CA . LYS A 1 945 ? 1.525 5.055 39.031 1 91.38 945 LYS A CA 1
ATOM 7653 C C . LYS A 1 945 ? 0.125 4.668 39.5 1 91.38 945 LYS A C 1
ATOM 7655 O O . LYS A 1 945 ? -0.161 4.684 40.688 1 91.38 945 LYS A O 1
ATOM 7660 N N . ILE A 1 946 ? -0.697 4.324 38.594 1 94.12 946 ILE A N 1
ATOM 7661 C CA . ILE A 1 946 ? -2.068 3.924 38.875 1 94.12 946 ILE A CA 1
ATOM 7662 C C . ILE A 1 946 ? -2.09 2.479 39.375 1 94.12 946 ILE A C 1
ATOM 7664 O O . ILE A 1 946 ? -1.665 1.567 38.656 1 94.12 946 ILE A O 1
ATOM 7668 N N . LEU A 1 947 ? -2.637 2.322 40.531 1 91.88 947 LEU A N 1
ATOM 7669 C CA . LEU A 1 947 ? -2.719 0.979 41.094 1 91.88 947 LEU A CA 1
ATOM 7670 C C . LEU A 1 947 ? -4.086 0.357 40.812 1 91.88 947 LEU A C 1
ATOM 7672 O O . LEU A 1 947 ? -4.188 -0.854 40.594 1 91.88 947 LEU A O 1
ATOM 7676 N N . ALA A 1 948 ? -5.066 1.223 40.875 1 93 948 ALA A N 1
ATOM 7677 C CA . ALA A 1 948 ? -6.43 0.75 40.656 1 93 948 ALA A CA 1
ATOM 7678 C C . ALA A 1 948 ? -7.312 1.868 40.094 1 93 948 ALA A C 1
ATOM 7680 O O . ALA A 1 948 ? -7.074 3.047 40.375 1 93 948 ALA A O 1
ATOM 7681 N N . ILE A 1 949 ? -8.234 1.491 39.344 1 93.75 949 ILE A N 1
ATOM 7682 C CA . ILE A 1 949 ? -9.289 2.367 38.844 1 93.75 949 ILE A CA 1
ATOM 7683 C C . ILE A 1 949 ? -10.648 1.806 39.25 1 93.75 949 ILE A C 1
ATOM 7685 O O . ILE A 1 949 ? -10.914 0.612 39.062 1 93.75 949 ILE A O 1
ATOM 7689 N N . PHE A 1 950 ? -11.477 2.658 39.844 1 90 950 PHE A N 1
ATOM 7690 C CA . PHE A 1 950 ? -12.742 2.102 40.312 1 90 950 PHE A CA 1
ATOM 7691 C C . PHE A 1 950 ? -13.867 3.125 40.188 1 90 950 PHE A C 1
ATOM 7693 O O . PHE A 1 950 ? -13.609 4.324 40.062 1 90 950 PHE A O 1
ATOM 7700 N N . THR A 1 951 ? -15.047 2.619 40.062 1 89.25 951 THR A N 1
ATOM 7701 C CA . THR A 1 951 ? -16.281 3.373 40.219 1 89.25 951 THR A CA 1
ATOM 7702 C C . THR A 1 951 ? -17.109 2.852 41.375 1 89.25 951 THR A C 1
ATOM 7704 O O . THR A 1 951 ? -16.938 1.708 41.812 1 89.25 951 THR A O 1
ATOM 7707 N N . VAL A 1 952 ? -17.844 3.744 42 1 85.06 952 VAL A N 1
ATOM 7708 C CA . VAL A 1 952 ? -18.641 3.363 43.156 1 85.06 952 VAL A CA 1
ATOM 7709 C C . VAL A 1 952 ? -20.109 3.197 42.75 1 85.06 952 VAL A C 1
ATOM 7711 O O . VAL A 1 952 ? -20.641 4.023 42 1 85.06 952 VAL A O 1
ATOM 7714 N N . ASN A 1 953 ? -20.562 1.984 43 1 72.06 953 ASN A N 1
ATOM 7715 C CA . ASN A 1 953 ? -21.984 1.746 42.781 1 72.06 953 ASN A CA 1
ATOM 7716 C C . ASN A 1 953 ? -22.828 2.537 43.75 1 72.06 953 ASN A C 1
ATOM 7718 O O . ASN A 1 953 ? -22.984 2.137 44.906 1 72.06 953 ASN A O 1
ATOM 7722 N N . ASP A 1 954 ? -23.125 3.729 43.5 1 66.69 954 ASP A N 1
ATOM 7723 C CA . ASP A 1 954 ? -23.891 4.602 44.375 1 66.69 954 ASP A CA 1
ATOM 7724 C C . ASP A 1 954 ? -25.344 4.691 43.938 1 66.69 954 ASP A C 1
ATOM 7726 O O . ASP A 1 954 ? -25.641 5.293 42.906 1 66.69 954 ASP A O 1
ATOM 7730 N N . PRO A 1 955 ? -26.266 3.986 44.625 1 60.59 955 PRO A N 1
ATOM 7731 C CA . PRO A 1 955 ? -27.688 4.051 44.25 1 60.59 955 PRO A CA 1
ATOM 7732 C C . PRO A 1 955 ? -28.219 5.48 44.219 1 60.59 955 PRO A C 1
ATOM 7734 O O . PRO A 1 955 ? -29.203 5.758 43.531 1 60.59 955 PRO A O 1
ATOM 7737 N N . TYR A 1 956 ? -27.594 6.375 45.031 1 62.5 956 TYR A N 1
ATOM 7738 C CA . TYR A 1 956 ? -28.094 7.746 45.094 1 62.5 956 TYR A CA 1
ATOM 7739 C C . TYR A 1 956 ? -27.422 8.625 44.062 1 62.5 956 TYR A C 1
ATOM 7741 O O . TYR A 1 956 ? -27.781 9.797 43.906 1 62.5 956 TYR A O 1
ATOM 7749 N N . LYS A 1 957 ? -26.469 8.125 43.188 1 68.06 957 LYS A N 1
ATOM 7750 C CA . LYS A 1 957 ? -25.781 8.75 42.062 1 68.06 957 LYS A CA 1
ATOM 7751 C C . LYS A 1 957 ? -25.109 10.047 42.5 1 68.06 957 LYS A C 1
ATOM 7753 O O . LYS A 1 957 ? -25.141 11.047 41.781 1 68.06 957 LYS A O 1
ATOM 7758 N N . LYS A 1 958 ? -24.703 10.156 43.75 1 75.12 958 LYS A N 1
ATOM 7759 C CA . LYS A 1 958 ? -23.953 11.32 44.25 1 75.12 958 LYS A CA 1
ATOM 7760 C C . LYS A 1 958 ? -22.469 11.195 43.906 1 75.12 958 LYS A C 1
ATOM 7762 O O . LYS A 1 958 ? -21.75 12.195 43.844 1 75.12 958 LYS A O 1
ATOM 7767 N N . ILE A 1 959 ? -22.031 10.047 43.812 1 82.38 959 ILE A N 1
ATOM 7768 C CA . ILE A 1 959 ? -20.641 9.789 43.5 1 82.38 959 ILE A CA 1
ATOM 7769 C C . ILE A 1 959 ? -20.531 9.359 42.031 1 82.38 959 ILE A C 1
ATOM 7771 O O . ILE A 1 959 ? -20.938 8.25 41.656 1 82.38 959 ILE A O 1
ATOM 7775 N N . LYS A 1 960 ? -20.062 10.344 41.188 1 81.06 960 LYS A N 1
ATOM 7776 C CA . LYS A 1 960 ? -19.938 10.039 39.781 1 81.06 960 LYS A CA 1
ATOM 7777 C C . LYS A 1 960 ? -18.484 10.133 39.312 1 81.06 960 LYS A C 1
ATOM 7779 O O . LYS A 1 960 ? -17.719 10.93 39.844 1 81.06 960 LYS A O 1
ATOM 7784 N N . GLY A 1 961 ? -18.141 9.211 38.438 1 84.12 961 GLY A N 1
ATOM 7785 C CA . GLY A 1 961 ? -16.859 9.305 37.75 1 84.12 961 GLY A CA 1
ATOM 7786 C C . GLY A 1 961 ? -15.914 8.18 38.125 1 84.12 961 GLY A C 1
ATOM 7787 O O . GLY A 1 961 ? -16.266 7.285 38.906 1 84.12 961 GLY A O 1
ATOM 7788 N N . TYR A 1 962 ? -14.781 8.258 37.531 1 90.44 962 TYR A N 1
ATOM 7789 C CA . TYR A 1 962 ? -13.719 7.289 37.781 1 90.44 962 TYR A CA 1
ATOM 7790 C C . TYR A 1 962 ? -12.734 7.816 38.812 1 90.44 962 TYR A C 1
ATOM 7792 O O . TYR A 1 962 ? -12.352 8.984 38.781 1 90.44 962 TYR A O 1
ATOM 7800 N N . PHE A 1 963 ? -12.5 6.953 39.75 1 92.06 963 PHE A N 1
ATOM 7801 C CA . PHE A 1 963 ? -11.492 7.266 40.75 1 92.06 963 PHE A CA 1
ATOM 7802 C C . PHE A 1 963 ? -10.289 6.348 40.625 1 92.06 963 PHE A C 1
ATOM 7804 O O . PHE A 1 963 ? -10.406 5.227 40.094 1 92.06 963 PHE A O 1
ATOM 7811 N N . MET A 1 964 ? -9.164 6.852 41.031 1 94.62 964 MET A N 1
ATOM 7812 C CA . MET A 1 964 ? -7.926 6.094 40.906 1 94.62 964 MET A CA 1
ATOM 7813 C C . MET A 1 964 ? -7.137 6.094 42.219 1 94.62 964 MET A C 1
ATOM 7815 O O . MET A 1 964 ? -7.113 7.098 42.938 1 94.62 964 MET A O 1
ATOM 7819 N N . VAL A 1 965 ? -6.621 4.934 42.5 1 93.38 965 VAL A N 1
ATOM 7820 C CA . VAL A 1 965 ? -5.648 4.824 43.562 1 93.38 965 VAL A CA 1
ATOM 7821 C C . VAL A 1 965 ? -4.234 4.98 43 1 93.38 965 VAL A C 1
ATOM 7823 O O . VAL A 1 965 ? -3.814 4.207 42.156 1 93.38 965 VAL A O 1
ATOM 7826 N N . ILE A 1 966 ? -3.545 6.008 43.531 1 93.44 966 ILE A N 1
ATOM 7827 C CA . ILE A 1 966 ? -2.232 6.324 42.969 1 93.44 966 ILE A CA 1
ATOM 7828 C C . ILE A 1 966 ? -1.152 6.031 44 1 93.44 966 ILE A C 1
ATOM 7830 O O . ILE A 1 966 ? -1.333 6.312 45.188 1 93.44 966 ILE A O 1
ATOM 7834 N N . ASN A 1 967 ? -0.107 5.367 43.562 1 90.75 967 ASN A N 1
ATOM 7835 C CA . ASN A 1 967 ? 1.142 5.336 44.312 1 90.75 967 ASN A CA 1
ATOM 7836 C C . ASN A 1 967 ? 2.076 6.469 43.875 1 90.75 967 ASN A C 1
ATOM 7838 O O . ASN A 1 967 ? 2.715 6.398 42.844 1 90.75 967 ASN A O 1
ATOM 7842 N N . PRO A 1 968 ? 2.156 7.516 44.656 1 89.44 968 PRO A N 1
ATOM 7843 C CA . PRO A 1 968 ? 2.945 8.688 44.281 1 89.44 968 PRO A CA 1
ATOM 7844 C C . PRO A 1 968 ? 4.445 8.398 44.219 1 89.44 968 PRO A C 1
ATOM 7846 O O . PRO A 1 968 ? 4.922 7.48 44.906 1 89.44 968 PRO A O 1
ATOM 7849 N N . PHE A 1 969 ? 5.148 9.195 43.438 1 85.62 969 PHE A N 1
ATOM 7850 C CA . PHE A 1 969 ? 6.605 9.188 43.375 1 85.62 969 PHE A CA 1
ATOM 7851 C C . PHE A 1 969 ? 7.188 10.398 44.094 1 85.62 969 PHE A C 1
ATOM 7853 O O . PHE A 1 969 ? 6.621 11.492 44.031 1 85.62 969 PHE A O 1
ATOM 7860 N N . ASP A 1 970 ? 8.219 10.117 44.812 1 78.75 970 ASP A N 1
ATOM 7861 C CA . ASP A 1 970 ? 9.008 11.234 45.312 1 78.75 970 ASP A CA 1
ATOM 7862 C C . ASP A 1 970 ? 10.031 11.711 44.281 1 78.75 970 ASP A C 1
ATOM 7864 O O . ASP A 1 970 ? 10.789 10.906 43.75 1 78.75 970 ASP A O 1
ATOM 7868 N N . ILE A 1 971 ? 9.781 12.977 43.938 1 74.62 971 ILE A N 1
ATOM 7869 C CA . ILE A 1 971 ? 10.656 13.531 42.938 1 74.62 971 ILE A CA 1
ATOM 7870 C C . ILE A 1 971 ? 11.828 14.25 43.594 1 74.62 971 ILE A C 1
ATOM 7872 O O . ILE A 1 971 ? 11.633 15.023 44.531 1 74.62 971 ILE A O 1
ATOM 7876 N N . ASN A 1 972 ? 12.969 13.664 43.594 1 61.53 972 ASN A N 1
ATOM 7877 C CA . ASN A 1 972 ? 14.133 14.43 44 1 61.53 972 ASN A CA 1
ATOM 7878 C C . ASN A 1 972 ? 14.477 15.539 43.031 1 61.53 972 ASN A C 1
ATOM 7880 O O . ASN A 1 972 ? 14.039 15.5 41.875 1 61.53 972 ASN A O 1
ATOM 7884 N N . ASP A 1 973 ? 15.297 16.531 43.438 1 53 973 ASP A N 1
ATOM 7885 C CA . ASP A 1 973 ? 15.75 17.703 42.688 1 53 973 ASP A CA 1
ATOM 7886 C C . ASP A 1 973 ? 16.094 17.359 41.25 1 53 973 ASP A C 1
ATOM 7888 O O . ASP A 1 973 ? 16.516 16.234 40.969 1 53 973 ASP A O 1
ATOM 7892 N N . SER A 1 974 ? 15.547 18.172 40.281 1 56.19 974 SER A N 1
ATOM 7893 C CA . SER A 1 974 ? 15.914 18.094 38.875 1 56.19 974 SER A CA 1
ATOM 7894 C C . SER A 1 974 ? 17.391 17.75 38.719 1 56.19 974 SER A C 1
ATOM 7896 O O . SER A 1 974 ? 18.25 18.375 39.344 1 56.19 974 SER A O 1
ATOM 7898 N N . PHE A 1 975 ? 17.672 16.531 38.469 1 57.41 975 PHE A N 1
ATOM 7899 C CA . PHE A 1 975 ? 19.062 16.141 38.219 1 57.41 975 PHE A CA 1
ATOM 7900 C C . PHE A 1 975 ? 19.812 17.219 37.469 1 57.41 975 PHE A C 1
ATOM 7902 O O . PHE A 1 975 ? 21.016 17.391 37.625 1 57.41 975 PHE A O 1
ATOM 7909 N N . PHE A 1 976 ? 19 18.016 36.625 1 66.31 976 PHE A N 1
ATOM 7910 C CA . PHE A 1 976 ? 19.688 19.062 35.875 1 66.31 976 PHE A CA 1
ATOM 7911 C C . PHE A 1 976 ? 18.938 20.391 36 1 66.31 976 PHE A C 1
ATOM 7913 O O . PHE A 1 976 ? 18.359 20.875 35.031 1 66.31 976 PHE A O 1
ATOM 7920 N N . PRO A 1 977 ? 19.016 20.906 37.156 1 66.56 977 PRO A N 1
ATOM 7921 C CA . PRO A 1 977 ? 18.312 22.156 37.406 1 66.56 977 PRO A CA 1
ATOM 7922 C C . PRO A 1 977 ? 18.688 23.25 36.406 1 66.56 977 PRO A C 1
ATOM 7924 O O . PRO A 1 977 ? 17.922 24.188 36.188 1 66.56 977 PRO A O 1
ATOM 7927 N N . GLU A 1 978 ? 19.859 23.047 35.812 1 73.31 978 GLU A N 1
ATOM 7928 C CA . GLU A 1 978 ? 20.344 24.047 34.875 1 73.31 978 GLU A CA 1
ATOM 7929 C C . GLU A 1 978 ? 19.516 24.016 33.594 1 73.31 978 GLU A C 1
ATOM 7931 O O . GLU A 1 978 ? 19.531 24.969 32.812 1 73.31 978 GLU A O 1
ATOM 7936 N N . TRP A 1 979 ? 18.812 22.938 33.469 1 81.81 979 TRP A N 1
ATOM 7937 C CA . TRP A 1 979 ? 18.031 22.766 32.219 1 81.81 979 TRP A CA 1
ATOM 7938 C C . TRP A 1 979 ? 16.562 22.516 32.562 1 81.81 979 TRP A C 1
ATOM 7940 O O . TRP A 1 979 ? 16.047 21.422 32.312 1 81.81 979 TRP A O 1
ATOM 7950 N N . PRO A 1 980 ? 15.883 23.484 32.969 1 73.81 980 PRO A N 1
ATOM 7951 C CA . PRO A 1 980 ? 14.5 23.297 33.406 1 73.81 980 PRO A CA 1
ATOM 7952 C C . PRO A 1 980 ? 13.57 22.844 32.281 1 73.81 980 PRO A C 1
ATOM 7954 O O . PRO A 1 980 ? 12.531 22.234 32.562 1 73.81 980 PRO A O 1
ATOM 7957 N N . ASN A 1 981 ? 13.938 23.016 31.141 1 76.69 981 ASN A N 1
ATOM 7958 C CA . ASN A 1 981 ? 13.047 22.734 30.016 1 76.69 981 ASN A CA 1
ATOM 7959 C C . ASN A 1 981 ? 13.148 21.281 29.562 1 76.69 981 ASN A C 1
ATOM 7961 O O . ASN A 1 981 ? 12.406 20.844 28.688 1 76.69 981 ASN A O 1
ATOM 7965 N N . LEU A 1 982 ? 13.961 20.453 30.141 1 77.81 982 LEU A N 1
ATOM 7966 C CA . LEU A 1 982 ? 14.102 19.062 29.703 1 77.81 982 LEU A CA 1
ATOM 7967 C C . LEU A 1 982 ? 12.953 18.203 30.25 1 77.81 982 LEU A C 1
ATOM 7969 O O . LEU A 1 982 ? 12.625 17.172 29.672 1 77.81 982 LEU A O 1
ATOM 7973 N N . ASN A 1 983 ? 12.352 18.5 31.312 1 75.94 983 ASN A N 1
ATOM 7974 C CA . ASN A 1 983 ? 11.203 17.828 31.906 1 75.94 983 ASN A CA 1
ATOM 7975 C C . ASN A 1 983 ? 11.539 16.375 32.281 1 75.94 983 ASN A C 1
ATOM 7977 O O . ASN A 1 983 ? 10.75 15.469 32 1 75.94 983 ASN A O 1
ATOM 7981 N N . ILE A 1 984 ? 12.766 16.047 32.625 1 78.31 984 ILE A N 1
ATOM 7982 C CA . ILE A 1 984 ? 13.203 14.734 33.094 1 78.31 984 ILE A CA 1
ATOM 7983 C C . ILE A 1 984 ? 13.492 14.789 34.594 1 78.31 984 ILE A C 1
ATOM 7985 O O . ILE A 1 984 ? 14.188 15.688 35.062 1 78.31 984 ILE A O 1
ATOM 7989 N N . TYR A 1 985 ? 12.883 13.797 35.281 1 76.94 985 TYR A N 1
ATOM 7990 C CA . TYR A 1 985 ? 13.008 13.781 36.75 1 76.94 985 TYR A CA 1
ATOM 7991 C C . TYR A 1 985 ? 13.445 12.406 37.25 1 76.94 985 TYR A C 1
ATOM 7993 O O . TYR A 1 985 ? 13.133 11.391 36.625 1 76.94 985 TYR A O 1
ATOM 8001 N N . GLN A 1 986 ? 14.18 12.477 38.25 1 75.44 986 GLN A N 1
ATOM 8002 C CA . GLN A 1 986 ? 14.438 11.234 38.969 1 75.44 986 GLN A CA 1
ATOM 8003 C C . GLN A 1 986 ? 13.383 10.992 40.062 1 75.44 986 GLN A C 1
ATOM 8005 O O . GLN A 1 986 ? 13.008 11.906 40.781 1 75.44 986 GLN A O 1
ATOM 8010 N N . ALA A 1 987 ? 12.812 9.82 40 1 76.25 987 ALA A N 1
ATOM 8011 C CA . ALA A 1 987 ? 11.695 9.539 40.906 1 76.25 987 ALA A CA 1
ATOM 8012 C C . ALA A 1 987 ? 11.938 8.25 41.688 1 76.25 987 ALA A C 1
ATOM 8014 O O . ALA A 1 98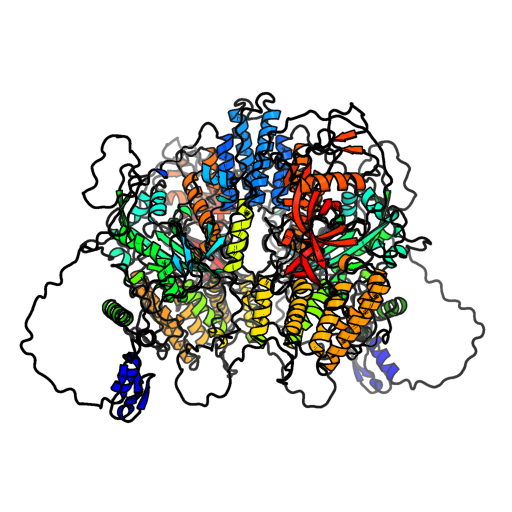7 ? 12.648 7.359 41.219 1 76.25 987 ALA A O 1
ATOM 8015 N N . ARG A 1 988 ? 11.438 8.297 42.938 1 74.81 988 ARG A N 1
ATOM 8016 C CA . ARG A 1 988 ? 11.406 7.117 43.781 1 74.81 988 ARG A CA 1
ATOM 8017 C C . ARG A 1 988 ? 9.992 6.836 44.281 1 74.81 988 ARG A C 1
ATOM 8019 O O . ARG A 1 988 ? 9.258 7.758 44.625 1 74.81 988 ARG A O 1
ATOM 8026 N N . PRO A 1 989 ? 9.609 5.578 44.156 1 77.88 989 PRO A N 1
ATOM 8027 C CA . PRO A 1 989 ? 8.266 5.27 44.656 1 77.88 989 PRO A CA 1
ATOM 8028 C C . PRO A 1 989 ? 8.125 5.473 46.156 1 77.88 989 PRO A C 1
ATOM 8030 O O . PRO A 1 989 ? 9.086 5.27 46.906 1 77.88 989 PRO A O 1
ATOM 8033 N N . THR A 1 990 ? 6.953 5.898 46.469 1 80.75 990 THR A N 1
ATOM 8034 C CA . THR A 1 990 ? 6.641 6.059 47.906 1 80.75 990 THR A CA 1
ATOM 8035 C C . THR A 1 990 ? 5.781 4.902 48.406 1 80.75 990 THR A C 1
ATOM 8037 O O . THR A 1 990 ? 5.352 4.055 47.594 1 80.75 990 THR A O 1
ATOM 8040 N N . SER A 1 991 ? 5.645 4.855 49.719 1 76.81 991 SER A N 1
ATOM 8041 C CA . SER A 1 991 ? 4.875 3.764 50.312 1 76.81 991 SER A CA 1
ATOM 8042 C C . SER A 1 991 ? 3.408 4.148 50.5 1 76.81 991 SER A C 1
ATOM 8044 O O . SER A 1 991 ? 2.549 3.279 50.656 1 76.81 991 SER A O 1
ATOM 8046 N N . HIS A 1 992 ? 3.156 5.344 50.344 1 82.12 992 HIS A N 1
ATOM 8047 C CA . HIS A 1 992 ? 1.778 5.742 50.594 1 82.12 992 HIS A CA 1
ATOM 8048 C C . HIS A 1 992 ? 0.958 5.77 49.312 1 82.12 992 HIS A C 1
ATOM 8050 O O . HIS A 1 992 ? 1.515 5.699 48.219 1 82.12 992 HIS A O 1
ATOM 8056 N N . GLN A 1 993 ? -0.43 5.742 49.531 1 88.25 993 GLN A N 1
ATOM 8057 C CA . GLN A 1 993 ? -1.366 5.762 48.438 1 88.25 993 GLN A CA 1
ATOM 8058 C C . GLN A 1 993 ? -2.289 6.977 48.5 1 88.25 993 GLN A C 1
ATOM 8060 O O . GLN A 1 993 ? -2.594 7.461 49.594 1 88.25 993 GLN A O 1
ATOM 8065 N N . VAL A 1 994 ? -2.58 7.5 47.344 1 89.31 994 VAL A N 1
ATOM 8066 C CA . VAL A 1 994 ? -3.486 8.641 47.281 1 89.31 994 VAL A CA 1
ATOM 8067 C C . VAL A 1 994 ? -4.613 8.336 46.281 1 89.31 994 VAL A C 1
ATOM 8069 O O . VAL A 1 994 ? -4.457 7.508 45.406 1 89.31 994 VAL A O 1
ATOM 8072 N N . ILE A 1 995 ? -5.762 8.914 46.562 1 91.88 995 ILE A N 1
ATOM 8073 C CA . ILE A 1 995 ? -6.902 8.75 45.656 1 91.88 995 ILE A CA 1
ATOM 8074 C C . ILE A 1 995 ? -7.156 10.047 44.906 1 91.88 995 ILE A C 1
ATOM 8076 O O . ILE A 1 995 ? -7.125 11.133 45.469 1 91.88 995 ILE A O 1
ATOM 8080 N N . ILE A 1 996 ? -7.305 9.922 43.594 1 91.56 996 ILE A N 1
ATOM 8081 C CA . ILE A 1 996 ? -7.617 11.078 42.75 1 91.56 996 ILE A CA 1
ATOM 8082 C C . ILE A 1 996 ? -8.789 10.75 41.812 1 91.56 996 ILE A C 1
ATOM 8084 O O . ILE A 1 996 ? -9.156 9.578 41.688 1 91.56 996 ILE A O 1
ATOM 8088 N N . LYS A 1 997 ? -9.336 11.805 41.312 1 90.81 997 LYS A N 1
ATOM 8089 C CA . LYS A 1 997 ? -10.312 11.656 40.25 1 90.81 997 LYS A CA 1
ATOM 8090 C C . LYS A 1 997 ? -9.641 11.734 38.875 1 90.81 997 LYS A C 1
ATOM 8092 O O . LYS A 1 997 ? -8.578 12.344 38.719 1 90.81 997 LYS A O 1
ATOM 8097 N N . CYS A 1 998 ? -10.211 11.148 37.938 1 88.5 998 CYS A N 1
ATOM 8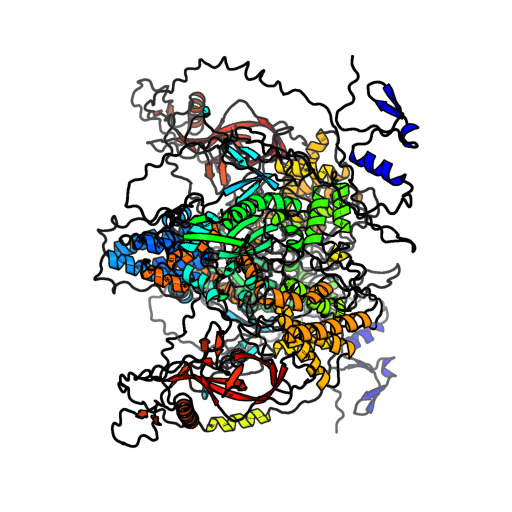098 C CA . CYS A 1 998 ? -9.656 11.141 36.594 1 88.5 998 CYS A CA 1
ATOM 8099 C C . CYS A 1 998 ? -9.461 12.562 36.062 1 88.5 998 CYS A C 1
ATOM 8101 O O . CYS A 1 998 ? -8.57 12.82 35.25 1 88.5 998 CYS A O 1
ATOM 8103 N N . GLU A 1 999 ? -10.227 13.477 36.5 1 85.94 999 GLU A N 1
ATOM 8104 C CA . GLU A 1 999 ? -10.164 14.867 36.062 1 85.94 999 GLU A CA 1
ATOM 8105 C C . GLU A 1 999 ? -8.898 15.547 36.562 1 85.94 999 GLU A C 1
ATOM 8107 O O . GLU A 1 999 ? -8.492 16.578 36.031 1 85.94 999 GLU A O 1
ATOM 8112 N N . ASP A 1 1000 ? -8.328 14.93 37.531 1 88.38 1000 ASP A N 1
ATOM 8113 C CA . ASP A 1 1000 ? -7.145 15.531 38.125 1 88.38 1000 ASP A CA 1
ATOM 8114 C C . ASP A 1 1000 ? -5.879 15.102 37.375 1 88.38 1000 ASP A C 1
ATOM 8116 O O . ASP A 1 1000 ? -4.781 15.562 37.719 1 88.38 1000 ASP A O 1
ATOM 8120 N N . ILE A 1 1001 ? -6.059 14.312 36.469 1 90.06 1001 ILE A N 1
ATOM 8121 C CA . ILE A 1 1001 ? -4.898 13.867 35.688 1 90.06 1001 ILE A CA 1
ATOM 8122 C C . ILE A 1 1001 ? -4.473 14.961 34.719 1 90.06 1001 ILE A C 1
ATOM 8124 O O . ILE A 1 1001 ? -5.305 15.531 34.031 1 90.06 1001 ILE A O 1
ATOM 8128 N N . ASP A 1 1002 ? -3.195 15.188 34.75 1 84.56 1002 ASP A N 1
ATOM 8129 C CA . ASP A 1 1002 ? -2.637 16.156 33.812 1 84.56 1002 ASP A CA 1
ATOM 8130 C C . ASP A 1 1002 ? -2.188 15.469 32.5 1 84.56 1002 ASP A C 1
ATOM 8132 O O . ASP A 1 1002 ? -2.668 15.805 31.422 1 84.56 1002 ASP A O 1
ATOM 8136 N N . CYS A 1 1003 ? -1.249 14.516 32.625 1 86 1003 CYS A N 1
ATOM 8137 C CA . CYS A 1 1003 ? -0.768 13.836 31.438 1 86 1003 CYS A CA 1
ATOM 8138 C C . CYS A 1 1003 ? -0.114 12.508 31.797 1 86 1003 CYS A C 1
ATOM 8140 O O . CYS A 1 1003 ? 0.087 12.203 32.969 1 86 1003 CYS A O 1
ATOM 8142 N N . HIS A 1 1004 ? 0.154 11.695 30.797 1 89.31 1004 HIS A N 1
ATOM 8143 C CA . HIS A 1 1004 ? 0.941 10.477 30.922 1 89.31 1004 HIS A CA 1
ATOM 8144 C C . HIS A 1 1004 ? 2.43 10.789 31.031 1 89.31 1004 HIS A C 1
ATOM 8146 O O . HIS A 1 1004 ? 2.875 11.859 30.625 1 89.31 1004 HIS A O 1
ATOM 8152 N N . CYS A 1 1005 ? 3.148 9.883 31.609 1 87.81 1005 CYS A N 1
ATOM 8153 C CA . CYS A 1 1005 ? 4.598 10.008 31.719 1 87.81 1005 CYS A CA 1
ATOM 8154 C C . CYS A 1 1005 ? 5.285 8.719 31.266 1 87.81 1005 CYS A C 1
ATOM 8156 O O . CYS A 1 1005 ? 4.66 7.664 31.203 1 87.81 1005 CYS A O 1
ATOM 8158 N N . ALA A 1 1006 ? 6.531 8.875 30.844 1 88.56 1006 ALA A N 1
ATOM 8159 C CA . ALA A 1 1006 ? 7.367 7.715 30.531 1 88.56 1006 ALA A CA 1
ATOM 8160 C C . ALA A 1 1006 ? 8.211 7.305 31.734 1 88.56 1006 ALA A C 1
ATOM 8162 O O . ALA A 1 1006 ? 8.57 8.141 32.562 1 88.56 1006 ALA A O 1
ATOM 8163 N N . LEU A 1 1007 ? 8.492 5.98 31.812 1 86.19 1007 LEU A N 1
ATOM 8164 C CA . LEU A 1 1007 ? 9.227 5.469 32.969 1 86.19 1007 LEU A CA 1
ATOM 8165 C C . LEU A 1 1007 ? 10.398 4.602 32.531 1 86.19 1007 LEU A C 1
ATOM 8167 O O . LEU A 1 1007 ? 10.234 3.697 31.688 1 86.19 1007 LEU A O 1
ATOM 8171 N N . TYR A 1 1008 ? 11.562 4.957 32.938 1 85.44 1008 TYR A N 1
ATOM 8172 C CA . TYR A 1 1008 ? 12.742 4.113 32.812 1 85.44 1008 TYR A CA 1
ATOM 8173 C C . TYR A 1 1008 ? 13.219 3.627 34.188 1 85.44 1008 TYR A C 1
ATOM 8175 O O . TYR A 1 1008 ? 13.5 4.434 35.094 1 85.44 1008 TYR A O 1
ATOM 8183 N N . MET A 1 1009 ? 13.25 2.244 34.438 1 69.75 1009 MET A N 1
ATOM 8184 C CA . MET A 1 1009 ? 13.492 1.713 35.781 1 69.75 1009 MET A CA 1
ATOM 8185 C C . MET A 1 1009 ? 14.938 1.247 35.938 1 69.75 1009 MET A C 1
ATOM 8187 O O . MET A 1 1009 ? 15.414 1.029 37.062 1 69.75 1009 MET A O 1
ATOM 8191 N N . LYS A 1 1010 ? 15.773 1.226 34.938 1 56.12 1010 LYS A N 1
ATOM 8192 C CA . LYS A 1 1010 ? 17.109 0.719 35.281 1 56.12 1010 LYS A CA 1
ATOM 8193 C C . LYS A 1 1010 ? 17.906 1.761 36.062 1 56.12 1010 LYS A C 1
ATOM 8195 O O . LYS A 1 1010 ? 17.984 2.922 35.625 1 56.12 1010 LYS A O 1
ATOM 8200 N N . ASN A 1 1011 ? 18.562 1.475 37.188 1 45 1011 ASN A N 1
ATOM 8201 C CA . ASN A 1 1011 ? 19.422 2.197 38.094 1 45 1011 ASN A CA 1
ATOM 8202 C C . ASN A 1 1011 ? 18.766 3.479 38.594 1 45 1011 ASN A C 1
ATOM 8204 O O . ASN A 1 1011 ? 19.438 4.488 38.812 1 45 1011 ASN A O 1
ATOM 8208 N N . GLY A 1 1012 ? 17.453 3.637 38.75 1 46.44 1012 GLY A N 1
ATOM 8209 C CA . GLY A 1 1012 ? 16.641 4.727 39.281 1 46.44 1012 GLY A CA 1
ATOM 8210 C C . GLY A 1 1012 ? 15.531 5.141 38.344 1 46.44 1012 GLY A C 1
ATOM 8211 O O . GLY A 1 1012 ? 15.555 4.809 37.156 1 46.44 1012 GLY A O 1
ATOM 8212 N N . PHE A 1 1013 ? 14.336 5.402 38.906 1 50.06 1013 PHE A N 1
ATOM 8213 C CA . PHE A 1 1013 ? 13.125 5.703 38.156 1 50.06 1013 PHE A CA 1
ATOM 8214 C C . PHE A 1 1013 ? 13.25 7.047 37.469 1 50.06 1013 PHE A C 1
ATOM 8216 O O . PHE A 1 1013 ? 13.641 8.039 38.062 1 50.06 1013 PHE A O 1
ATOM 8223 N N . PHE A 1 1014 ? 13.641 7.09 36.188 1 49.78 1014 PHE A N 1
ATOM 8224 C CA . PHE A 1 1014 ? 13.531 8.352 35.469 1 49.78 1014 PHE A CA 1
ATOM 8225 C C . PHE A 1 1014 ? 12.133 8.531 34.906 1 49.78 1014 PHE A C 1
ATOM 8227 O O . PHE A 1 1014 ? 11.562 7.59 34.344 1 49.78 1014 PHE A O 1
ATOM 8234 N N . LEU A 1 1015 ? 11.391 9.477 35.625 1 46.94 1015 LEU A N 1
ATOM 8235 C CA . LEU A 1 1015 ? 10.07 9.844 35.125 1 46.94 1015 LEU A CA 1
ATOM 8236 C C . LEU A 1 1015 ? 10.172 10.984 34.125 1 46.94 1015 LEU A C 1
ATOM 8238 O O . LEU A 1 1015 ? 10.93 11.93 34.344 1 46.94 1015 LEU A O 1
ATOM 8242 N N . LEU A 1 1016 ? 9.969 10.773 32.906 1 47.91 1016 LEU A N 1
ATOM 8243 C CA . LEU A 1 1016 ? 9.883 11.883 31.969 1 47.91 1016 LEU A CA 1
ATOM 8244 C C . LEU A 1 1016 ? 8.438 12.32 31.766 1 47.91 1016 LEU A C 1
ATOM 8246 O O . LEU A 1 1016 ? 7.562 11.484 31.531 1 47.91 1016 LEU A O 1
ATOM 8250 N N . THR A 1 1017 ? 7.98 13.43 32.531 1 41.53 1017 THR A N 1
ATOM 8251 C CA . THR A 1 1017 ? 6.609 13.93 32.531 1 41.53 1017 THR A CA 1
ATOM 8252 C C . THR A 1 1017 ? 6.203 14.391 31.125 1 41.53 1017 THR A C 1
ATOM 8254 O O . THR A 1 1017 ? 5.254 13.852 30.547 1 41.53 1017 THR A O 1
ATOM 8257 N N . LYS A 1 1018 ? 6.266 15.773 30.984 1 39.91 1018 LYS A N 1
ATOM 8258 C CA . LYS A 1 1018 ? 5.387 16.656 30.219 1 39.91 1018 LYS A CA 1
ATOM 8259 C C . LYS A 1 1018 ? 5.617 16.484 28.719 1 39.91 1018 LYS A C 1
ATOM 8261 O O . LYS A 1 1018 ? 6.324 17.281 28.109 1 39.91 1018 LYS A O 1
ATOM 8266 N N . LEU A 1 1019 ? 5.891 15.336 28.422 1 37 1019 LEU A N 1
ATOM 8267 C CA . LEU A 1 1019 ? 5.918 15.445 26.969 1 37 1019 LEU A CA 1
ATOM 8268 C C . LEU A 1 1019 ? 4.559 15.875 26.422 1 37 1019 LEU A C 1
ATOM 8270 O O . LEU A 1 1019 ? 3.572 15.156 26.562 1 37 1019 LEU A O 1
ATOM 8274 N N . TYR A 1 1020 ? 4.246 17.047 26.672 1 32.81 1020 TYR A N 1
ATOM 8275 C CA . TYR A 1 1020 ? 3.082 17.484 25.906 1 32.81 1020 TYR A CA 1
ATOM 8276 C C . TYR A 1 1020 ? 3.125 16.922 24.484 1 32.81 1020 TYR A C 1
ATOM 8278 O O . TYR A 1 1020 ? 3.699 17.547 23.578 1 32.81 1020 TYR A O 1
ATOM 8286 N N . LEU A 1 1021 ? 3.676 15.797 24.406 1 31.5 1021 LEU A N 1
ATOM 8287 C CA . LEU A 1 1021 ? 3.494 15.383 23.016 1 31.5 1021 LEU A CA 1
ATOM 8288 C C . LEU A 1 1021 ? 2.018 15.18 22.688 1 31.5 1021 LEU A C 1
ATOM 8290 O O . LEU A 1 1021 ? 1.407 14.211 23.156 1 31.5 1021 LEU A O 1
ATOM 8294 N N . SER A 1 1022 ? 1.236 16.062 23.047 1 30.58 1022 SER A N 1
ATOM 8295 C CA . SER A 1 1022 ? -0.122 15.914 22.531 1 30.58 1022 SER A CA 1
ATOM 8296 C C . SER A 1 1022 ? -0.122 15.297 21.141 1 30.58 1022 SER A C 1
ATOM 8298 O O . SER A 1 1022 ? -0.22 16.016 20.141 1 30.58 1022 SER A O 1
ATOM 8300 N N . PHE A 1 1023 ? 0.885 14.633 20.859 1 28.55 1023 PHE A N 1
ATOM 8301 C CA . PHE A 1 1023 ? 0.803 14.352 19.422 1 28.55 1023 PHE A CA 1
ATOM 8302 C C . PHE A 1 1023 ? -0.534 13.703 19.078 1 28.55 1023 PHE A C 1
ATOM 8304 O O . PHE A 1 1023 ? -1.208 13.148 19.953 1 28.55 1023 PHE A O 1
ATOM 8311 N N . PHE A 1 1024 ? -0.741 13.758 17.719 1 27.19 1024 PHE A N 1
ATOM 8312 C CA . PHE A 1 1024 ? -1.766 13.336 16.766 1 27.19 1024 PHE A CA 1
ATOM 8313 C C . PHE A 1 1024 ? -2.027 11.844 16.875 1 27.19 1024 PHE A C 1
ATOM 8315 O O . PHE A 1 1024 ? -1.162 11.031 16.547 1 27.19 1024 PHE A O 1
ATOM 8322 N N . SER A 1 1025 ? -2.299 11.43 18 1 24.34 1025 SER A N 1
ATOM 8323 C CA . SER A 1 1025 ? -2.709 10.039 17.906 1 24.34 1025 SER A CA 1
ATOM 8324 C C . SER A 1 1025 ? -3.428 9.766 16.578 1 24.34 1025 SER A C 1
ATOM 8326 O O . SER A 1 1025 ? -4.371 10.477 16.234 1 24.34 1025 SER A O 1
ATOM 8328 N N . GLU A 1 1026 ? -2.633 9.406 15.555 1 23.7 1026 GLU A N 1
ATOM 8329 C CA . GLU A 1 1026 ? -3.254 8.922 14.328 1 23.7 1026 GLU A CA 1
ATOM 8330 C C . GLU A 1 1026 ? -4.352 7.91 14.625 1 23.7 1026 GLU A C 1
ATOM 8332 O O . GLU A 1 1026 ? -4.191 7.051 15.492 1 23.7 1026 GLU A O 1
ATOM 8337 N N . MET B 1 1 ? 46.844 -36.156 44.594 1 20.2 1 MET B N 1
ATOM 8338 C CA . MET B 1 1 ? 46.406 -34.844 44.125 1 20.2 1 MET B CA 1
ATOM 8339 C C . MET B 1 1 ? 46.594 -34.75 42.594 1 20.2 1 MET B C 1
ATOM 8341 O O . MET B 1 1 ? 47.656 -34.312 42.125 1 20.2 1 MET B O 1
ATOM 8345 N N . SER B 1 2 ? 46.25 -35.656 41.969 1 21.64 2 SER B N 1
ATOM 8346 C CA . SER B 1 2 ? 46.438 -36.094 40.594 1 21.64 2 SER B CA 1
ATOM 8347 C C . SER B 1 2 ? 45.938 -35.062 39.594 1 21.64 2 SER B C 1
ATOM 8349 O O . SER B 1 2 ? 44.875 -34.469 39.781 1 21.64 2 SER B O 1
ATOM 8351 N N . SER B 1 3 ? 46.844 -34.406 38.719 1 28.31 3 SER B N 1
ATOM 8352 C CA . SER B 1 3 ? 47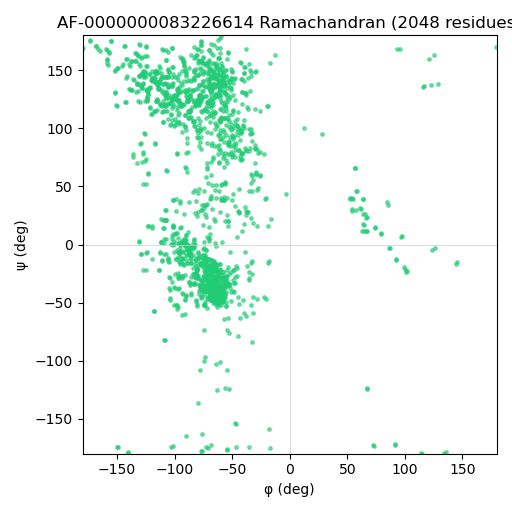.125 -33.281 37.844 1 28.31 3 SER B CA 1
ATOM 8353 C C . SER B 1 3 ? 46.281 -33.312 36.562 1 28.31 3 SER B C 1
ATOM 8355 O O . SER B 1 3 ? 46.75 -32.906 35.5 1 28.31 3 SER B O 1
ATOM 8357 N N . SER B 1 4 ? 45.062 -33.656 36.469 1 28.83 4 SER B N 1
ATOM 8358 C CA . SER B 1 4 ? 44.469 -34.312 35.344 1 28.83 4 SER B CA 1
ATOM 8359 C C . SER B 1 4 ? 44.344 -33.375 34.156 1 28.83 4 SER B C 1
ATOM 8361 O O . SER B 1 4 ? 44.094 -32.156 34.312 1 28.83 4 SER B O 1
ATOM 8363 N N . ILE B 1 5 ? 44.875 -33.656 33 1 33.94 5 ILE B N 1
ATOM 8364 C CA . ILE B 1 5 ? 44.938 -33.031 31.672 1 33.94 5 ILE B CA 1
ATOM 8365 C C . ILE B 1 5 ? 43.531 -32.781 31.156 1 33.94 5 ILE B C 1
ATOM 8367 O O . ILE B 1 5 ? 42.656 -33.656 31.219 1 33.94 5 ILE B O 1
ATOM 8371 N N . PRO B 1 6 ? 43.062 -31.609 31.078 1 37.56 6 PRO B N 1
ATOM 8372 C CA . PRO B 1 6 ? 41.688 -31.391 30.719 1 37.56 6 PRO B CA 1
ATOM 8373 C C . PRO B 1 6 ? 41.281 -32.156 29.453 1 37.56 6 PRO B C 1
ATOM 8375 O O . PRO B 1 6 ? 42.094 -32.344 28.562 1 37.56 6 PRO B O 1
ATOM 8378 N N . ARG B 1 7 ? 40.156 -32.781 29.078 1 39.62 7 ARG B N 1
ATOM 8379 C CA . ARG B 1 7 ? 39.562 -33.656 28.062 1 39.62 7 ARG B CA 1
ATOM 8380 C C . ARG B 1 7 ? 39.375 -32.906 26.734 1 39.62 7 ARG B C 1
ATOM 8382 O O . ARG B 1 7 ? 38.875 -31.797 26.719 1 39.62 7 ARG B O 1
ATOM 8389 N N . GLY B 1 8 ? 40.156 -33.312 25.5 1 41.22 8 GLY B N 1
ATOM 8390 C CA . GLY B 1 8 ? 40.031 -33.031 24.078 1 41.22 8 GLY B CA 1
ATOM 8391 C C . GLY B 1 8 ? 41.25 -32.438 23.469 1 41.22 8 GLY B C 1
ATOM 8392 O O . GLY B 1 8 ? 41.25 -32 22.297 1 41.22 8 GLY B O 1
ATOM 8393 N N . TYR B 1 9 ? 42.344 -32.094 24.219 1 52.81 9 TYR B N 1
ATOM 8394 C CA . TYR B 1 9 ? 43.625 -31.688 23.672 1 52.81 9 TYR B CA 1
ATOM 8395 C C . TYR B 1 9 ? 44.531 -32.906 23.406 1 52.81 9 TYR B C 1
ATOM 8397 O O . TYR B 1 9 ? 44.438 -33.906 24.125 1 52.81 9 TYR B O 1
ATOM 8405 N N . VAL B 1 10 ? 45.156 -33 22.297 1 60.44 10 VAL B N 1
ATOM 8406 C CA . VAL B 1 10 ? 46.219 -33.938 22.016 1 60.44 10 VAL B CA 1
ATOM 8407 C C . VAL B 1 10 ? 47.562 -33.219 22.172 1 60.44 10 VAL B C 1
ATOM 8409 O O . VAL B 1 10 ? 47.75 -32.125 21.672 1 60.44 10 VAL B O 1
ATOM 8412 N N . ILE B 1 11 ? 48.5 -33.75 22.938 1 62.47 11 ILE B N 1
ATOM 8413 C CA . ILE B 1 11 ? 49.844 -33.188 23.125 1 62.47 11 ILE B CA 1
ATOM 8414 C C . ILE B 1 11 ? 50.75 -33.625 21.984 1 62.47 11 ILE B C 1
ATOM 8416 O O . ILE B 1 11 ? 51 -34.812 21.797 1 62.47 11 ILE B O 1
ATOM 8420 N N . CYS B 1 12 ? 51.062 -32.844 20.984 1 60.16 12 CYS B N 1
ATOM 8421 C CA . CYS B 1 12 ? 51.969 -33.156 19.891 1 60.16 12 CYS B CA 1
ATOM 8422 C C . CYS B 1 12 ? 53.438 -33.156 20.375 1 60.16 12 CYS B C 1
ATOM 8424 O O . CYS B 1 12 ? 53.875 -32.156 20.984 1 60.16 12 CYS B O 1
ATOM 8426 N N . THR B 1 13 ? 54.156 -34.281 20.297 1 62.5 13 THR B N 1
ATOM 8427 C CA . THR B 1 13 ? 55.531 -34.438 20.719 1 62.5 13 THR B CA 1
ATOM 8428 C C . THR B 1 13 ? 56.438 -34.656 19.5 1 62.5 13 THR B C 1
ATOM 8430 O O . THR B 1 13 ? 57.438 -35.344 19.594 1 62.5 13 THR B O 1
ATOM 8433 N N . CYS B 1 14 ? 55.875 -34.188 18.359 1 53.94 14 CYS B N 1
ATOM 8434 C CA . CYS B 1 14 ? 56.656 -34.438 17.141 1 53.94 14 CYS B CA 1
ATOM 8435 C C . CYS B 1 14 ? 58 -33.75 17.203 1 53.94 14 CYS B C 1
ATOM 8437 O O . CYS B 1 14 ? 58.312 -33.062 18.172 1 53.94 14 CYS B O 1
ATOM 8439 N N . LEU B 1 15 ? 58.969 -33.844 16.297 1 62.53 15 LEU B N 1
ATOM 8440 C CA . LEU B 1 15 ? 60.344 -33.438 16.312 1 62.53 15 LEU B CA 1
ATOM 8441 C C . LEU B 1 15 ? 60.5 -31.969 16.656 1 62.53 15 LEU B C 1
ATOM 8443 O O . LEU B 1 15 ? 61.438 -31.562 17.328 1 62.53 15 LEU B O 1
ATOM 8447 N N . THR B 1 16 ? 59.438 -31.219 16.25 1 60.66 16 THR B N 1
ATOM 8448 C CA . THR B 1 16 ? 59.469 -29.766 16.406 1 60.66 16 THR B CA 1
ATOM 8449 C C . THR B 1 16 ? 58.844 -29.344 17.734 1 60.66 16 THR B C 1
ATOM 8451 O O . THR B 1 16 ? 59.344 -28.484 18.438 1 60.66 16 THR B O 1
ATOM 8454 N N . CYS B 1 17 ? 57.656 -30.016 18.078 1 57.97 17 CYS B N 1
ATOM 8455 C CA . CYS B 1 17 ? 56.875 -29.672 19.25 1 57.97 17 CYS B CA 1
ATOM 8456 C C . CYS B 1 17 ? 57.5 -30.234 20.516 1 57.97 17 CYS B C 1
ATOM 8458 O O . CYS B 1 17 ? 57.312 -29.656 21.609 1 57.97 17 CYS B O 1
ATOM 8460 N N . GLY B 1 18 ? 58.094 -31.469 20.312 1 62.03 18 GLY B N 1
ATOM 8461 C CA . GLY B 1 18 ? 58.688 -32.188 21.422 1 62.03 18 GLY B CA 1
ATOM 8462 C C . GLY B 1 18 ? 59.688 -31.391 22.219 1 62.03 18 GLY B C 1
ATOM 8463 O O . GLY B 1 18 ? 60 -31.719 23.359 1 62.03 18 GLY B O 1
ATOM 8464 N N . THR B 1 19 ? 60.406 -30.516 21.406 1 65.31 19 THR B N 1
ATOM 8465 C CA . THR B 1 19 ? 61.469 -29.75 22 1 65.31 19 THR B CA 1
ATOM 8466 C C . THR B 1 19 ? 60.906 -28.594 22.828 1 65.31 19 THR B C 1
ATOM 8468 O O . THR B 1 19 ? 61.656 -27.906 23.516 1 65.31 19 THR B O 1
ATOM 8471 N N . LYS B 1 20 ? 59.562 -28.406 22.625 1 65.06 20 LYS B N 1
ATOM 8472 C CA . LYS B 1 20 ? 58.938 -27.281 23.312 1 65.06 20 LYS B CA 1
ATOM 8473 C C . LYS B 1 20 ? 58.25 -27.734 24.578 1 65.06 20 LYS B C 1
ATOM 8475 O O . LYS B 1 20 ? 57.906 -28.906 24.719 1 65.06 20 LYS B O 1
ATOM 8480 N N . GLN B 1 21 ? 58.281 -26.953 25.578 1 64.12 21 GLN B N 1
ATOM 8481 C CA . GLN B 1 21 ? 57.656 -27.281 26.859 1 64.12 21 GLN B CA 1
ATOM 8482 C C . GLN B 1 21 ? 56.438 -26.422 27.125 1 64.12 21 GLN B C 1
ATOM 8484 O O . GLN B 1 21 ? 56.344 -25.281 26.688 1 64.12 21 GLN B O 1
ATOM 8489 N N . PHE B 1 22 ? 55.25 -27 27.359 1 59.28 22 PHE B N 1
ATOM 8490 C CA . PHE B 1 22 ? 54.188 -26.094 27.719 1 59.28 22 PHE B CA 1
ATOM 8491 C C . PHE B 1 22 ? 53.781 -26.297 29.172 1 59.28 22 PHE B C 1
ATOM 8493 O O . PHE B 1 22 ? 53.969 -27.375 29.734 1 59.28 22 PHE B O 1
ATOM 8500 N N . MET B 1 23 ? 53.344 -25.203 29.875 1 56.84 23 MET B N 1
ATOM 8501 C CA . MET B 1 23 ? 53.125 -25.188 31.312 1 56.84 23 MET B CA 1
ATOM 8502 C C . MET B 1 23 ? 51.719 -25.703 31.641 1 56.84 23 MET B C 1
ATOM 8504 O O . MET B 1 23 ? 50.75 -25.297 31.016 1 56.84 23 MET B O 1
ATOM 8508 N N . THR B 1 24 ? 51.594 -26.875 32.219 1 47.09 24 THR B N 1
ATOM 8509 C CA . THR B 1 24 ? 50.375 -27.422 32.812 1 47.09 24 THR B CA 1
ATOM 8510 C C . THR B 1 24 ? 50.281 -27.047 34.312 1 47.09 24 THR B C 1
ATOM 8512 O O . THR B 1 24 ? 51.281 -26.688 34.938 1 47.09 24 THR B O 1
ATOM 8515 N N . PRO B 1 25 ? 49.031 -26.844 34.812 1 51.41 25 PRO B N 1
ATOM 8516 C CA . PRO B 1 25 ? 49 -26.609 36.25 1 51.41 25 PRO B CA 1
ATOM 8517 C C . PRO B 1 25 ? 49.875 -27.594 37.031 1 51.41 25 PRO B C 1
ATOM 8519 O O . PRO B 1 25 ? 50.344 -27.281 38.125 1 51.41 25 PRO B O 1
ATOM 8522 N N . ASN B 1 26 ? 50.094 -28.844 36.469 1 53.16 26 ASN B N 1
ATOM 8523 C CA . ASN B 1 26 ? 50.781 -29.906 37.188 1 53.16 26 ASN B CA 1
ATOM 8524 C C . ASN B 1 26 ? 52.25 -29.969 36.812 1 53.16 26 ASN B C 1
ATOM 8526 O O . ASN B 1 26 ? 52.969 -30.906 37.188 1 53.16 26 ASN B O 1
ATOM 8530 N N . GLY B 1 27 ? 52.844 -29.062 36 1 51.88 27 GLY B N 1
ATOM 8531 C CA . GLY B 1 27 ? 54.25 -28.922 35.688 1 51.88 27 GLY B CA 1
ATOM 8532 C C . GLY B 1 27 ? 54.5 -28.703 34.219 1 51.88 27 GLY B C 1
ATOM 8533 O O . GLY B 1 27 ? 53.562 -28.531 33.438 1 51.88 27 GLY B O 1
ATOM 8534 N N . LEU B 1 28 ? 55.844 -28.594 33.906 1 57.47 28 LEU B N 1
ATOM 8535 C CA . LEU B 1 28 ? 56.281 -28.406 32.531 1 57.47 28 LEU B CA 1
ATOM 8536 C C . LEU B 1 28 ? 56.125 -29.672 31.703 1 57.47 28 LEU B C 1
ATOM 8538 O O . LEU B 1 28 ? 56.469 -30.766 32.156 1 57.47 28 LEU B O 1
ATOM 8542 N N . ARG B 1 29 ? 55.25 -29.688 30.844 1 59.88 29 ARG B N 1
ATOM 8543 C CA . ARG B 1 29 ? 55.188 -30.891 30.031 1 59.88 29 ARG B CA 1
ATOM 8544 C C . ARG B 1 29 ? 55.75 -30.641 28.641 1 59.88 29 ARG B C 1
ATOM 8546 O O . ARG B 1 29 ? 55.594 -29.562 28.078 1 59.88 29 ARG B O 1
ATOM 8553 N N . GLN B 1 30 ? 56.625 -31.469 28.25 1 64.75 30 GLN B N 1
ATOM 8554 C CA . GLN B 1 30 ? 57.219 -31.422 26.922 1 64.75 30 GLN B CA 1
ATOM 8555 C C . GLN B 1 30 ? 56.188 -31.594 25.828 1 64.75 30 GLN B C 1
ATOM 8557 O O . GLN B 1 30 ? 55.25 -32.375 25.969 1 64.75 30 GLN B O 1
ATOM 8562 N N . GLY B 1 31 ? 56.156 -30.797 25.031 1 59.41 31 GLY B N 1
ATOM 8563 C CA . GLY B 1 31 ? 55.312 -30.969 23.875 1 59.41 31 GLY B CA 1
ATOM 8564 C C . GLY B 1 31 ? 54.344 -29.812 23.656 1 59.41 31 GLY B C 1
ATOM 8565 O O . GLY B 1 31 ? 54.375 -28.844 24.406 1 59.41 31 GLY B O 1
ATOM 8566 N N . VAL B 1 32 ? 53.812 -29.609 22.734 1 66.44 32 VAL B N 1
ATOM 8567 C CA . VAL B 1 32 ? 52.906 -28.5 22.422 1 66.44 32 VAL B CA 1
ATOM 8568 C C . VAL B 1 32 ? 51.469 -29 22.406 1 66.44 32 VAL B C 1
ATOM 8570 O O . VAL B 1 32 ? 51.125 -29.969 21.719 1 66.44 32 VAL B O 1
ATOM 8573 N N . PRO B 1 33 ? 50.375 -28.828 23.281 1 62.78 33 PRO B N 1
ATOM 8574 C CA . PRO B 1 33 ? 49 -29.375 23.281 1 62.78 33 PRO B CA 1
ATOM 8575 C C . PRO B 1 33 ? 48.156 -28.875 22.109 1 62.78 33 PRO B C 1
ATOM 8577 O O . PRO B 1 33 ? 48.125 -27.672 21.844 1 62.78 33 PRO B O 1
ATOM 8580 N N . PHE B 1 34 ? 47.781 -29.719 21.141 1 58.97 34 PHE B N 1
ATOM 8581 C CA . PHE B 1 34 ? 47 -29.422 19.938 1 58.97 34 PHE B CA 1
ATOM 8582 C C . PHE B 1 34 ? 45.562 -29.859 20.109 1 58.97 34 PHE B C 1
ATOM 8584 O O . PHE B 1 34 ? 45.281 -30.812 20.812 1 58.97 34 PHE B O 1
ATOM 8591 N N . THR B 1 35 ? 44.375 -29.422 19.688 1 57.09 35 THR B N 1
ATOM 8592 C CA . THR B 1 35 ? 43.125 -30.156 19.484 1 57.09 35 THR B CA 1
ATOM 8593 C C . THR B 1 35 ? 43.312 -31.219 18.391 1 57.09 35 THR B C 1
ATOM 8595 O O . THR B 1 35 ? 44.219 -31.141 17.578 1 57.09 35 THR B O 1
ATOM 8598 N N . LYS B 1 36 ? 42.625 -32.094 18.062 1 49.12 36 LYS B N 1
ATOM 8599 C CA . LYS B 1 36 ? 42.781 -33.219 17.141 1 49.12 36 LYS B CA 1
ATOM 8600 C C . LYS B 1 36 ? 43.062 -32.719 15.719 1 49.12 36 LYS B C 1
ATOM 8602 O O . LYS B 1 36 ? 44 -33.188 15.07 1 49.12 36 LYS B O 1
ATOM 8607 N N . ASN B 1 37 ? 42.219 -31.75 15.398 1 46.81 37 ASN B N 1
ATOM 8608 C CA . ASN B 1 37 ? 42.312 -31.344 14 1 46.81 37 ASN B CA 1
ATOM 8609 C C . ASN B 1 37 ? 43.594 -30.547 13.734 1 46.81 37 ASN B C 1
ATOM 8611 O O . ASN B 1 37 ? 44.25 -30.766 12.711 1 46.81 37 ASN B O 1
ATOM 8615 N N . LYS B 1 38 ? 44 -29.781 14.695 1 57.19 38 LYS B N 1
ATOM 8616 C CA . LYS B 1 38 ? 45.219 -29.031 14.5 1 57.19 38 LYS B CA 1
ATOM 8617 C C . LYS B 1 38 ? 46.438 -29.969 14.516 1 57.19 38 LYS B C 1
ATOM 8619 O O . LYS B 1 38 ? 47.438 -29.703 13.852 1 57.19 38 LYS B O 1
ATOM 8624 N N . TYR B 1 39 ? 46.281 -30.969 15.195 1 51.81 39 TYR B N 1
ATOM 8625 C CA . TYR B 1 39 ? 47.312 -32 15.297 1 51.81 39 TYR B CA 1
ATOM 8626 C C . TYR B 1 39 ? 47.531 -32.656 13.945 1 51.81 39 TYR B C 1
ATOM 8628 O O . TYR B 1 39 ? 48.688 -32.812 13.523 1 51.81 39 TYR B O 1
ATOM 8636 N N . GLU B 1 40 ? 46.406 -32.969 13.328 1 51 40 GLU B N 1
ATOM 8637 C CA . GLU B 1 40 ? 46.5 -33.656 12.039 1 51 40 GLU B CA 1
ATOM 8638 C C . GLU B 1 40 ? 47.125 -32.75 10.984 1 51 40 GLU B C 1
ATOM 8640 O O . GLU B 1 40 ? 47.969 -33.188 10.195 1 51 40 GLU B O 1
ATOM 8645 N N . LEU B 1 41 ? 46.875 -31.453 11.109 1 51.66 41 LEU B N 1
ATOM 8646 C CA . LEU B 1 41 ? 47.438 -30.5 10.172 1 51.66 41 LEU B CA 1
ATOM 8647 C C . LEU B 1 41 ? 48.938 -30.359 10.391 1 51.66 41 LEU B C 1
ATOM 8649 O O . LEU B 1 41 ? 49.719 -30.281 9.43 1 51.66 41 LEU B O 1
ATOM 8653 N N . HIS B 1 42 ? 49.219 -30.406 11.672 1 52.16 42 HIS B N 1
ATOM 8654 C CA . HIS B 1 42 ? 50.625 -30.328 12.016 1 52.16 42 HIS B CA 1
ATOM 8655 C C . HIS B 1 42 ? 51.406 -31.531 11.461 1 52.16 42 HIS B C 1
ATOM 8657 O O . HIS B 1 42 ? 52.5 -31.375 10.906 1 52.16 42 HIS B O 1
ATOM 8663 N N . MET B 1 43 ? 50.75 -32.719 11.602 1 45.91 43 MET B N 1
ATOM 8664 C CA . MET B 1 43 ? 51.406 -33.969 11.156 1 45.91 43 MET B CA 1
ATOM 8665 C C . MET B 1 43 ? 51.562 -33.969 9.641 1 45.91 43 MET B C 1
ATOM 8667 O O . MET B 1 43 ? 52.531 -34.469 9.117 1 45.91 43 MET B O 1
ATOM 8671 N N . ASN B 1 44 ? 50.406 -33.562 9.031 1 39.25 44 ASN B N 1
ATOM 8672 C CA . ASN B 1 44 ? 50.469 -33.719 7.582 1 39.25 44 ASN B CA 1
ATOM 8673 C C . ASN B 1 44 ? 51.5 -32.781 6.957 1 39.25 44 ASN B C 1
ATOM 8675 O O . ASN B 1 44 ? 51.844 -32.938 5.781 1 39.25 44 ASN B O 1
ATOM 8679 N N . LYS B 1 45 ? 51.719 -31.578 7.602 1 37.69 45 LYS B N 1
ATOM 8680 C CA . LYS B 1 45 ? 52.75 -30.75 6.988 1 37.69 45 LYS B CA 1
ATOM 8681 C C . LYS B 1 45 ? 54.062 -31.5 6.883 1 37.69 45 LYS B C 1
ATOM 8683 O O . LYS B 1 45 ? 54.938 -31.125 6.098 1 37.69 45 LYS B O 1
ATOM 8688 N N . SER B 1 46 ? 54.312 -32.344 7.871 1 29.56 46 SER B N 1
ATOM 8689 C CA . SER B 1 46 ? 55.656 -32.938 7.84 1 29.56 46 SER B CA 1
ATOM 8690 C C . SER B 1 46 ? 55.719 -34.125 6.855 1 29.56 46 SER B C 1
ATOM 8692 O O . SER B 1 46 ? 56.719 -34.812 6.773 1 29.56 46 SER B O 1
ATOM 8694 N N . ILE B 1 47 ? 54.438 -34.844 6.547 1 24.03 47 ILE B N 1
ATOM 8695 C CA . ILE B 1 47 ? 54.75 -36.094 5.855 1 24.03 47 ILE B CA 1
ATOM 8696 C C . ILE B 1 47 ? 55.219 -35.781 4.434 1 24.03 47 ILE B C 1
ATOM 8698 O O . ILE B 1 47 ? 54.531 -35.125 3.676 1 24.03 47 ILE B O 1
ATOM 8702 N N . PRO B 1 48 ? 56.406 -36.219 4.141 1 22.3 48 PRO B N 1
ATOM 8703 C CA . PRO B 1 48 ? 57.156 -36.25 2.881 1 22.3 48 PRO B CA 1
ATOM 8704 C C . PRO B 1 48 ? 56.375 -36.938 1.753 1 22.3 48 PRO B C 1
ATOM 8706 O O . PRO B 1 48 ? 55.469 -37.719 2.014 1 22.3 48 PRO B O 1
ATOM 8709 N N . SER B 1 49 ? 56.656 -36.75 0.434 1 22.64 49 SER B N 1
ATOM 8710 C CA . SER B 1 49 ? 56.375 -37.031 -0.974 1 22.64 49 SER B CA 1
ATOM 8711 C C . SER B 1 49 ? 56.438 -38.531 -1.25 1 22.64 49 SER B C 1
ATOM 8713 O O . SER B 1 49 ? 56.469 -38.969 -2.406 1 22.64 49 SER B O 1
ATOM 8715 N N . GLN B 1 50 ? 56.312 -39.531 -0.224 1 19.75 50 GLN B N 1
ATOM 8716 C CA . GLN B 1 50 ? 56.812 -40.812 -0.701 1 19.75 50 GLN B CA 1
ATOM 8717 C C . GLN B 1 50 ? 55.875 -41.375 -1.788 1 19.75 50 GLN B C 1
ATOM 8719 O O . GLN B 1 50 ? 54.688 -41.125 -1.792 1 19.75 50 GLN B O 1
ATOM 8724 N N . ALA B 1 51 ? 56.5 -42.25 -2.805 1 20.75 51 ALA B N 1
ATOM 8725 C CA . ALA B 1 51 ? 56.375 -43 -4.051 1 20.75 51 ALA B CA 1
ATOM 8726 C C . ALA B 1 51 ? 55.406 -44.188 -3.881 1 20.75 51 ALA B C 1
ATOM 8728 O O . ALA B 1 51 ? 55.656 -45.062 -3.072 1 20.75 51 ALA B O 1
ATOM 8729 N N . THR B 1 52 ? 54.031 -44.031 -3.799 1 19.53 52 THR B N 1
ATOM 8730 C CA . THR B 1 52 ? 53.156 -45.188 -3.707 1 19.53 52 THR B CA 1
ATOM 8731 C C . THR B 1 52 ? 53.562 -46.281 -4.715 1 19.53 52 THR B C 1
ATOM 8733 O O . THR B 1 52 ? 53.594 -46 -5.918 1 19.53 52 THR B O 1
ATOM 8736 N N . ASN B 1 53 ? 54.312 -47.375 -4.355 1 17.06 53 ASN B N 1
ATOM 8737 C CA . ASN B 1 53 ? 54.531 -48.75 -4.762 1 17.06 53 ASN B CA 1
ATOM 8738 C C . ASN B 1 53 ? 53.219 -49.5 -4.977 1 17.06 53 ASN B C 1
ATOM 8740 O O . ASN B 1 53 ? 52.25 -49.25 -4.277 1 17.06 53 ASN B O 1
ATOM 8744 N N . GLU B 1 54 ? 53.094 -50.469 -6.023 1 20.28 54 GLU B N 1
ATOM 8745 C CA . GLU B 1 54 ? 52.219 -51.25 -6.898 1 20.28 54 GLU B CA 1
ATOM 8746 C C . GLU B 1 54 ? 51.594 -52.406 -6.141 1 20.28 54 GLU B C 1
ATOM 8748 O O . GLU B 1 54 ? 50.969 -53.312 -6.75 1 20.28 54 GLU B O 1
ATOM 8753 N N . ILE B 1 55 ? 51.344 -52.312 -4.742 1 18.11 55 ILE B N 1
ATOM 8754 C CA . ILE B 1 55 ? 51.219 -53.625 -4.121 1 18.11 55 ILE B CA 1
ATOM 8755 C C . ILE B 1 55 ? 50.031 -54.375 -4.699 1 18.11 55 ILE B C 1
ATOM 8757 O O . ILE B 1 55 ? 49.031 -53.75 -5.051 1 18.11 55 ILE B O 1
ATOM 8761 N N . ASP B 1 56 ? 49.938 -55.75 -4.582 1 17.8 56 ASP B N 1
ATOM 8762 C CA . ASP B 1 56 ? 49.531 -57.094 -5.047 1 17.8 56 ASP B CA 1
ATOM 8763 C C . ASP B 1 56 ? 48.062 -57.344 -4.648 1 17.8 56 ASP B C 1
ATOM 8765 O O . ASP B 1 56 ? 47.594 -56.875 -3.613 1 17.8 56 ASP B O 1
ATOM 8769 N N . GLU B 1 57 ? 47.156 -58.031 -5.473 1 17.75 57 GLU B N 1
ATOM 8770 C CA . GLU B 1 57 ? 45.781 -58.406 -5.859 1 17.75 57 GLU B CA 1
ATOM 8771 C C . GLU B 1 57 ? 45.125 -59.281 -4.805 1 17.75 57 GLU B C 1
ATOM 8773 O O . GLU B 1 57 ? 43.969 -59.656 -4.941 1 17.75 57 GLU B O 1
ATOM 8778 N N . ARG B 1 58 ? 45.938 -59.969 -3.994 1 18.06 58 ARG B N 1
ATOM 8779 C CA . ARG B 1 58 ? 45.5 -61.312 -3.623 1 18.06 58 ARG B CA 1
ATOM 8780 C C . ARG B 1 58 ? 44.219 -61.281 -2.846 1 18.06 58 ARG B C 1
ATOM 8782 O O . ARG B 1 58 ? 43.75 -60.219 -2.451 1 18.06 58 ARG B O 1
ATOM 8789 N N . ASN B 1 59 ? 44.062 -61.875 -1.588 1 16.98 59 ASN B N 1
ATOM 8790 C CA . ASN B 1 59 ? 43.25 -62.875 -0.928 1 16.98 59 ASN B CA 1
ATOM 8791 C C . ASN B 1 59 ? 42.125 -62.219 -0.098 1 16.98 59 ASN B C 1
ATOM 8793 O O . ASN B 1 59 ? 41.562 -62.875 0.791 1 16.98 59 ASN B O 1
ATOM 8797 N N . ARG B 1 60 ? 41.906 -60.906 -0.068 1 16.92 60 ARG B N 1
ATOM 8798 C CA . ARG B 1 60 ? 41.25 -60.438 1.153 1 16.92 60 ARG B CA 1
ATOM 8799 C C . ARG B 1 60 ? 39.844 -61 1.276 1 16.92 60 ARG B C 1
ATOM 8801 O O . ARG B 1 60 ? 39 -60.781 0.406 1 16.92 60 ARG B O 1
ATOM 8808 N N . SER B 1 61 ? 39.625 -62 2.152 1 17.23 61 SER B N 1
ATOM 8809 C CA . SER B 1 61 ? 38.594 -62.906 2.662 1 17.23 61 SER B CA 1
ATOM 8810 C C . SER B 1 61 ? 37.406 -62.125 3.217 1 17.23 61 SER B C 1
ATOM 8812 O O . SER B 1 61 ? 37.531 -61 3.643 1 17.23 61 SER B O 1
ATOM 8814 N N . ASN B 1 62 ? 36.094 -62.625 3.064 1 17.58 62 ASN B N 1
ATOM 8815 C CA . ASN B 1 62 ? 34.656 -62.344 3.018 1 17.58 62 ASN B CA 1
ATOM 8816 C C . ASN B 1 62 ? 34.125 -62 4.402 1 17.58 62 ASN B C 1
ATOM 8818 O O . ASN B 1 62 ? 32.906 -61.969 4.598 1 17.58 62 ASN B O 1
ATOM 8822 N N . GLN B 1 63 ? 34.906 -61.844 5.48 1 16.53 63 GLN B N 1
ATOM 8823 C CA . GLN B 1 63 ? 34.25 -62.188 6.742 1 16.53 63 GLN B CA 1
ATOM 8824 C C . GLN B 1 63 ? 33.125 -61.188 7.059 1 16.53 63 GLN B C 1
ATOM 8826 O O . GLN B 1 63 ? 33.281 -60 6.926 1 16.53 63 GLN B O 1
ATOM 8831 N N . THR B 1 64 ? 31.719 -61.688 7.32 1 17.98 64 THR B N 1
ATOM 8832 C CA . THR B 1 64 ? 30.281 -61.469 7.438 1 17.98 64 THR B CA 1
ATOM 8833 C C . THR B 1 64 ? 29.938 -60.75 8.734 1 17.98 64 THR B C 1
ATOM 8835 O O . THR B 1 64 ? 28.766 -60.5 9.016 1 17.98 64 THR B O 1
ATOM 8838 N N . TYR B 1 65 ? 30.719 -59.875 9.344 1 16.86 65 TYR B N 1
ATOM 8839 C CA . TYR B 1 65 ? 30.438 -59.688 10.766 1 16.86 65 TYR B CA 1
ATOM 8840 C C . TYR B 1 65 ? 29.031 -59.156 10.992 1 16.86 65 TYR B C 1
ATOM 8842 O O . TYR B 1 65 ? 28.562 -58.281 10.258 1 16.86 65 TYR B O 1
ATOM 8850 N N . PRO B 1 66 ? 28.078 -59.719 11.984 1 18.41 66 PRO B N 1
ATOM 8851 C CA . PRO B 1 66 ? 26.672 -59.781 12.383 1 18.41 66 PRO B CA 1
ATOM 8852 C C . PRO B 1 66 ? 26.219 -58.531 13.141 1 18.41 66 PRO B C 1
ATOM 8854 O O . PRO B 1 66 ? 26.688 -58.281 14.25 1 18.41 66 PRO B O 1
ATOM 8857 N N . TYR B 1 67 ? 26.438 -57.375 12.781 1 17.31 67 TYR B N 1
ATOM 8858 C CA . TYR B 1 67 ? 26.25 -56.281 13.742 1 17.31 67 TYR B CA 1
ATOM 8859 C C . TYR B 1 67 ? 24.781 -56.188 14.172 1 17.31 67 TYR B C 1
ATOM 8861 O O . TYR B 1 67 ? 23.891 -56.094 13.328 1 17.31 67 TYR B O 1
ATOM 8869 N N . LYS B 1 68 ? 24.297 -56.656 15.359 1 19.11 68 LYS B N 1
ATOM 8870 C CA . LYS B 1 68 ? 23.062 -56.812 16.125 1 19.11 68 LYS B CA 1
ATOM 8871 C C . LYS B 1 68 ? 22.344 -55.5 16.312 1 19.11 68 LYS B C 1
ATOM 8873 O O . LYS B 1 68 ? 22.953 -54.5 16.719 1 19.11 68 LYS B O 1
ATOM 8878 N N . ARG B 1 69 ? 21.047 -55.281 15.727 1 18.33 69 ARG B N 1
ATOM 8879 C CA . ARG B 1 69 ? 19.922 -54.375 15.523 1 18.33 69 ARG B CA 1
ATOM 8880 C C . ARG B 1 69 ? 19.266 -54 16.844 1 18.33 69 ARG B C 1
ATOM 8882 O O . ARG B 1 69 ? 18.406 -54.719 17.359 1 18.33 69 ARG B O 1
ATOM 8889 N N . ASN B 1 70 ? 19.984 -53.625 17.953 1 17.72 70 ASN B N 1
ATOM 8890 C CA . ASN B 1 70 ? 19.297 -53.469 19.234 1 17.72 70 ASN B CA 1
ATOM 8891 C C . ASN B 1 70 ? 18.125 -52.531 19.141 1 17.72 70 ASN B C 1
ATOM 8893 O O . ASN B 1 70 ? 18.125 -51.594 18.328 1 17.72 70 ASN B O 1
ATOM 8897 N N . SER B 1 71 ? 16.812 -52.812 19.859 1 19.02 71 SER B N 1
ATOM 8898 C CA . SER B 1 71 ? 15.383 -52.625 20.047 1 19.02 71 SER B CA 1
ATOM 8899 C C . SER B 1 71 ? 15.062 -51.281 20.688 1 19.02 71 SER B C 1
ATOM 8901 O O . SER B 1 71 ? 13.945 -51.062 21.156 1 19.02 71 SER B O 1
ATOM 8903 N N . SER B 1 72 ? 15.703 -50.25 20.484 1 17.78 72 SER B N 1
ATOM 8904 C CA . SER B 1 72 ? 15.539 -49.062 21.359 1 17.78 72 SER B CA 1
ATOM 8905 C C . SER B 1 72 ? 14.086 -48.625 21.406 1 17.78 72 SER B C 1
ATOM 8907 O O . SER B 1 72 ? 13.562 -48.094 20.422 1 17.78 72 SER B O 1
ATOM 8909 N N . GLN B 1 73 ? 13.016 -49.219 22.172 1 18.67 73 GLN B N 1
ATOM 8910 C CA . GLN B 1 73 ? 11.602 -49.25 22.547 1 18.67 73 GLN B CA 1
ATOM 8911 C C . GLN B 1 73 ? 11.117 -47.875 23.031 1 18.67 73 GLN B C 1
ATOM 8913 O O . GLN B 1 73 ? 10.016 -47.469 22.703 1 18.67 73 GLN B O 1
ATOM 8918 N N . ASN B 1 74 ? 11.609 -47.312 24.109 1 18.22 74 ASN B N 1
ATOM 8919 C CA . ASN B 1 74 ? 10.789 -46.812 25.203 1 18.22 74 ASN B CA 1
ATOM 8920 C C . ASN B 1 74 ? 10.078 -45.531 24.828 1 18.22 74 ASN B C 1
ATOM 8922 O O . ASN B 1 74 ? 9.039 -45.188 25.406 1 18.22 74 ASN B O 1
ATOM 8926 N N . LEU B 1 75 ? 10.773 -44.531 24.281 1 18.42 75 LEU B N 1
ATOM 8927 C CA . LEU B 1 75 ? 10.594 -43.281 25.016 1 18.42 75 LEU B CA 1
ATOM 8928 C C . LEU B 1 75 ? 9.25 -42.625 24.688 1 18.42 75 LEU B C 1
ATOM 8930 O O . LEU B 1 75 ? 8.766 -41.781 25.438 1 18.42 75 LEU B O 1
ATOM 8934 N N . ILE B 1 76 ? 8.758 -42.656 23.438 1 18.61 76 ILE B N 1
ATOM 8935 C CA . ILE B 1 76 ? 7.758 -41.594 23.266 1 18.61 76 ILE B CA 1
ATOM 8936 C C . ILE B 1 76 ? 6.434 -42.031 23.891 1 18.61 76 ILE B C 1
ATOM 8938 O O . ILE B 1 76 ? 5.848 -43.031 23.469 1 18.61 76 ILE B O 1
ATOM 8942 N N . GLN B 1 77 ? 6.191 -41.875 25.156 1 18.73 77 GLN B N 1
ATOM 8943 C CA . GLN B 1 77 ? 4.992 -42.25 25.906 1 18.73 77 GLN B CA 1
ATOM 8944 C C . GLN B 1 77 ? 3.752 -41.594 25.312 1 18.73 77 GLN B C 1
ATOM 8946 O O . GLN B 1 77 ? 3.629 -40.375 25.344 1 18.73 77 GLN B O 1
ATOM 8951 N N . THR B 1 78 ? 3.264 -42.062 24.25 1 18.81 78 THR B N 1
ATOM 8952 C CA . THR B 1 78 ? 2 -41.594 23.672 1 18.81 78 THR B CA 1
ATOM 8953 C C . THR B 1 78 ? 0.846 -41.875 24.641 1 18.81 78 THR B C 1
ATOM 8955 O O . THR B 1 78 ? 0.666 -42.969 25.125 1 18.81 78 THR B O 1
ATOM 8958 N N . MET B 1 79 ? 0.444 -40.906 25.516 1 18.84 79 MET B N 1
ATOM 8959 C CA . MET B 1 79 ? -0.711 -41.156 26.375 1 18.84 79 MET B CA 1
ATOM 8960 C C . MET B 1 79 ? -1.927 -41.562 25.547 1 18.84 79 MET B C 1
ATOM 8962 O O . MET B 1 79 ? -2.174 -41 24.469 1 18.84 79 MET B O 1
ATOM 8966 N N . PRO B 1 80 ? -2.656 -42.656 25.734 1 20.09 80 PRO B N 1
ATOM 8967 C CA . PRO B 1 80 ? -3.738 -43.375 25.047 1 20.09 80 PRO B CA 1
ATOM 8968 C C . PRO B 1 80 ? -5.055 -42.594 25.062 1 20.09 80 PRO B C 1
ATOM 8970 O O . PRO B 1 80 ? -5.574 -42.281 26.141 1 20.09 80 PRO B O 1
ATOM 8973 N N . TYR B 1 81 ? -5.227 -41.531 24.375 1 18.25 81 TYR B N 1
ATOM 8974 C CA . TYR B 1 81 ? -6.578 -41 24.469 1 18.25 81 TYR B CA 1
ATOM 8975 C C . TYR B 1 81 ? -7.605 -42 23.969 1 18.25 81 TYR B C 1
ATOM 8977 O O . TYR B 1 81 ? -7.484 -42.5 22.844 1 18.25 81 TYR B O 1
ATOM 8985 N N . LYS B 1 82 ? -8.273 -42.75 24.766 1 21.22 82 LYS B N 1
ATOM 8986 C CA . LYS B 1 82 ? -9.266 -43.812 24.578 1 21.22 82 LYS B CA 1
ATOM 8987 C C . LYS B 1 82 ? -10.57 -43.25 24.031 1 21.22 82 LYS B C 1
ATOM 8989 O O . LYS B 1 82 ? -11.367 -42.688 24.766 1 21.22 82 LYS B O 1
ATOM 8994 N N . ILE B 1 83 ? -10.672 -42.625 22.906 1 20.08 83 ILE B N 1
ATOM 8995 C CA . ILE B 1 83 ? -12.047 -42.281 22.562 1 20.08 83 ILE B CA 1
ATOM 8996 C C . ILE B 1 83 ? -12.828 -43.562 22.25 1 20.08 83 ILE B C 1
ATOM 8998 O O . ILE B 1 83 ? -12.367 -44.406 21.484 1 20.08 83 ILE B O 1
ATOM 9002 N N . GLN B 1 84 ? -13.828 -43.875 22.969 1 19.02 84 GLN B N 1
ATOM 9003 C CA . GLN B 1 84 ? -14.766 -45 22.922 1 19.02 84 GLN B CA 1
ATOM 9004 C C . GLN B 1 84 ? -15.648 -44.906 21.672 1 19.02 84 GLN B C 1
ATOM 9006 O O . GLN B 1 84 ? -16.406 -43.969 21.516 1 19.02 84 GLN B O 1
ATOM 9011 N N . SER B 1 85 ? -15.242 -45.406 20.469 1 19.95 85 SER B N 1
ATOM 9012 C CA . SER B 1 85 ? -15.977 -45.531 19.203 1 19.95 85 SER B CA 1
ATOM 9013 C C . SER B 1 85 ? -17.188 -46.438 19.375 1 19.95 85 SER B C 1
ATOM 9015 O O . SER B 1 85 ? -17.094 -47.531 19.953 1 19.95 85 SER B O 1
ATOM 9017 N N . SER B 1 86 ? -18.312 -45.875 19.391 1 20.77 86 SER B N 1
ATOM 9018 C CA . SER B 1 86 ? -19.484 -46.75 19.234 1 20.77 86 SER B CA 1
ATOM 9019 C C . SER B 1 86 ? -19.453 -47.469 17.906 1 20.77 86 SER B C 1
ATOM 9021 O O . SER B 1 86 ? -18.828 -47.031 16.938 1 20.77 86 SER B O 1
ATOM 9023 N N . SER B 1 87 ? -20.016 -48.781 17.609 1 21.11 87 SER B N 1
ATOM 9024 C CA . SER B 1 87 ? -19.859 -50 16.844 1 21.11 87 SER B CA 1
ATOM 9025 C C . SER B 1 87 ? -20.391 -49.844 15.43 1 21.11 87 SER B C 1
ATOM 9027 O O . SER B 1 87 ? -20.609 -50.844 14.727 1 21.11 87 SER B O 1
ATOM 9029 N N . ILE B 1 88 ? -20.516 -48.781 14.664 1 24.92 88 ILE B N 1
ATOM 9030 C CA . ILE B 1 88 ? -21.328 -49.062 13.484 1 24.92 88 ILE B CA 1
ATOM 9031 C C . ILE B 1 88 ? -20.641 -50.094 12.602 1 24.92 88 ILE B C 1
ATOM 9033 O O . ILE B 1 88 ? -19.406 -50.125 12.516 1 24.92 88 ILE B O 1
ATOM 9037 N N . PRO B 1 89 ? -21.297 -50.938 11.68 1 24.83 89 PRO B N 1
ATOM 9038 C CA . PRO B 1 89 ? -20.859 -52.156 11 1 24.83 89 PRO B CA 1
ATOM 9039 C C . PRO B 1 89 ? -19.672 -51.906 10.062 1 24.83 89 PRO B C 1
ATOM 9041 O O . PRO B 1 89 ? -19.469 -50.812 9.578 1 24.83 89 PRO B O 1
ATOM 9044 N N . THR B 1 90 ? -18.672 -52.969 9.773 1 26.7 90 THR B N 1
ATOM 9045 C CA . THR B 1 90 ? -17.266 -53.281 9.586 1 26.7 90 THR B CA 1
ATOM 9046 C C . THR B 1 90 ? -16.875 -53.156 8.117 1 26.7 90 THR B C 1
ATOM 9048 O O . THR B 1 90 ? -17.344 -53.938 7.281 1 26.7 90 THR B O 1
ATOM 9051 N N . ALA B 1 91 ? -16.844 -52 7.387 1 31.34 91 ALA B N 1
ATOM 9052 C CA . ALA B 1 91 ? -16.328 -52 6.016 1 31.34 91 ALA B CA 1
ATOM 9053 C C . ALA B 1 91 ? -15.062 -52.844 5.891 1 31.34 91 ALA B C 1
ATOM 9055 O O . ALA B 1 91 ? -14.359 -53.062 6.879 1 31.34 91 ALA B O 1
ATOM 9056 N N . PRO B 1 92 ? -14.68 -53.406 4.613 1 32.09 92 PRO B N 1
ATOM 9057 C CA . PRO B 1 92 ? -13.602 -54.406 4.535 1 32.09 92 PRO B CA 1
ATOM 9058 C C . PRO B 1 92 ? -12.297 -53.875 5.145 1 32.09 92 PRO B C 1
ATOM 9060 O O . PRO B 1 92 ? -12.031 -52.688 5.133 1 32.09 92 PRO B O 1
ATOM 9063 N N . GLU B 1 93 ? -11.664 -54.5 6.156 1 35.06 93 GLU B N 1
ATOM 9064 C CA . GLU B 1 93 ? -10.531 -54.344 7.07 1 35.06 93 GLU B CA 1
ATOM 9065 C C . GLU B 1 93 ? -9.258 -54 6.312 1 35.06 93 GLU B C 1
ATOM 9067 O O . GLU B 1 93 ? -8.898 -54.688 5.355 1 35.06 93 GLU B O 1
ATOM 9072 N N . PRO B 1 94 ? -8.766 -52.656 6.223 1 38.06 94 PRO B N 1
ATOM 9073 C CA . PRO B 1 94 ? -7.484 -52.344 5.602 1 38.06 94 PRO B CA 1
ATOM 9074 C C . PRO B 1 94 ? -6.406 -53.375 5.891 1 38.06 94 PRO B C 1
ATOM 9076 O O . PRO B 1 94 ? -6.484 -54.094 6.891 1 38.06 94 PRO B O 1
ATOM 9079 N N . SER B 1 95 ? -5.648 -53.906 4.84 1 41.69 95 SER B N 1
ATOM 9080 C CA . SER B 1 95 ? -4.582 -54.875 5.082 1 41.69 95 SER B CA 1
ATOM 9081 C C . SER B 1 95 ? -3.797 -54.5 6.344 1 41.69 95 SER B C 1
ATOM 9083 O O . SER B 1 95 ? -3.688 -53.344 6.707 1 41.69 95 SER B O 1
ATOM 9085 N N . PRO B 1 96 ? -3.205 -55.344 7.211 1 46.06 96 PRO B N 1
ATOM 9086 C CA . PRO B 1 96 ? -2.402 -55.312 8.438 1 46.06 96 PRO B CA 1
ATOM 9087 C C . PRO B 1 96 ? -1.075 -54.562 8.25 1 46.06 96 PRO B C 1
ATOM 9089 O O . PRO B 1 96 ? -0.343 -54.844 7.293 1 46.06 96 PRO B O 1
ATOM 9092 N N . GLY B 1 97 ? -0.872 -52.969 8.523 1 63.91 97 GLY B N 1
ATOM 9093 C CA . GLY B 1 97 ? 0.38 -52.219 8.641 1 63.91 97 GLY B CA 1
ATOM 9094 C C . GLY B 1 97 ? 0.3 -50.812 8.086 1 63.91 97 GLY B C 1
ATOM 9095 O O . GLY B 1 97 ? 1.226 -50.031 8.266 1 63.91 97 GLY B O 1
ATOM 9096 N N . ILE B 1 98 ? -0.613 -50.375 7.336 1 74.56 98 ILE B N 1
ATOM 9097 C CA . ILE B 1 98 ? -0.67 -49.031 6.789 1 74.56 98 ILE B CA 1
ATOM 9098 C C . ILE B 1 98 ? -1.362 -48.094 7.781 1 74.56 98 ILE B C 1
ATOM 9100 O O . ILE B 1 98 ? -2.484 -48.375 8.211 1 74.56 98 ILE B O 1
ATOM 9104 N N . PRO B 1 99 ? -0.718 -46.969 8.133 1 88.25 99 PRO B N 1
ATOM 9105 C CA . PRO B 1 99 ? -1.33 -46 9.07 1 88.25 99 PRO B CA 1
ATOM 9106 C C . PRO B 1 99 ? -2.627 -45.406 8.531 1 88.25 99 PRO B C 1
ATOM 9108 O O . PRO B 1 99 ? -2.75 -45.188 7.324 1 88.25 99 PRO B O 1
ATOM 9111 N N . ILE B 1 100 ? -3.656 -45.281 9.398 1 91.25 100 ILE B N 1
ATOM 9112 C CA . ILE B 1 100 ? -4.949 -44.719 9.031 1 91.25 100 ILE B CA 1
ATOM 9113 C C . ILE B 1 100 ? -5.055 -43.281 9.539 1 91.25 100 ILE B C 1
ATOM 9115 O O . ILE B 1 100 ? -4.738 -43 10.695 1 91.25 100 ILE B O 1
ATOM 9119 N N . PHE B 1 101 ? -5.352 -42.344 8.633 1 94.56 101 PHE B N 1
ATOM 9120 C CA . PHE B 1 101 ? -5.617 -40.969 9 1 94.56 101 PHE B CA 1
ATOM 9121 C C . PHE B 1 101 ? -7.109 -40.688 8.953 1 94.56 101 PHE B C 1
ATOM 9123 O O . PHE B 1 101 ? -7.742 -40.812 7.902 1 94.56 101 PHE B O 1
ATOM 9130 N N . GLN B 1 102 ? -7.664 -40.156 10.094 1 92.06 102 GLN B N 1
ATOM 9131 C CA . GLN B 1 102 ? -9.094 -39.938 10.211 1 92.06 102 GLN B CA 1
ATOM 9132 C C . GLN B 1 102 ? -9.484 -38.594 9.547 1 92.06 102 GLN B C 1
ATOM 9134 O O . GLN B 1 102 ? -8.969 -37.562 9.906 1 92.06 102 GLN B O 1
ATOM 9139 N N . THR B 1 103 ? -10.398 -38.688 8.578 1 92.62 103 THR B N 1
ATOM 9140 C CA . THR B 1 103 ? -10.75 -37.5 7.812 1 92.62 103 THR B CA 1
ATOM 9141 C C . THR B 1 103 ? -12.234 -37.156 7.957 1 92.62 103 THR B C 1
ATOM 9143 O O . THR B 1 103 ? -12.758 -36.312 7.242 1 92.62 103 THR B O 1
ATOM 9146 N N . GLU B 1 104 ? -12.992 -37.688 8.891 1 86.31 104 GLU B N 1
ATOM 9147 C CA . GLU B 1 104 ? -14.43 -37.531 9.031 1 86.31 104 GLU B CA 1
ATOM 9148 C C . GLU B 1 104 ? -14.805 -36.125 9.445 1 86.31 104 GLU B C 1
ATOM 9150 O O . GLU B 1 104 ? -15.883 -35.625 9.117 1 86.31 104 GLU B O 1
ATOM 9155 N N . LYS B 1 105 ? -13.93 -35.469 10.141 1 84.62 105 LYS B N 1
ATOM 9156 C CA . LYS B 1 105 ? -14.227 -34.156 10.664 1 84.62 105 LYS B CA 1
ATOM 9157 C C . LYS B 1 105 ? -14.453 -33.156 9.531 1 84.62 105 LYS B C 1
ATOM 9159 O O . LYS B 1 105 ? -15.094 -32.125 9.727 1 84.62 105 LYS B O 1
ATOM 9164 N N . TRP B 1 106 ? -13.938 -33.5 8.414 1 84.88 106 TRP B N 1
ATOM 9165 C CA . TRP B 1 106 ? -14.07 -32.562 7.305 1 84.88 106 TRP B CA 1
ATOM 9166 C C . TRP B 1 106 ? -15.172 -33 6.344 1 84.88 106 TRP B C 1
ATOM 9168 O O . TRP B 1 106 ? -15.445 -32.312 5.348 1 84.88 106 TRP B O 1
ATOM 9178 N N . ALA B 1 107 ? -15.805 -34.062 6.809 1 77.12 107 ALA B N 1
ATOM 9179 C CA . ALA B 1 107 ? -16.844 -34.594 5.926 1 77.12 107 ALA B CA 1
ATOM 9180 C C . ALA B 1 107 ? -18.094 -33.719 5.957 1 77.12 107 ALA B C 1
ATOM 9182 O O . ALA B 1 107 ? -18.516 -33.281 7.023 1 77.12 107 ALA B O 1
ATOM 9183 N N . ASN B 1 108 ? -18.719 -33.5 4.895 1 66 108 ASN B N 1
ATOM 9184 C CA . ASN B 1 108 ? -19.984 -32.875 4.531 1 66 108 ASN B CA 1
ATOM 9185 C C . ASN B 1 108 ? -20.391 -31.797 5.547 1 66 108 ASN B C 1
ATOM 9187 O O . ASN B 1 108 ? -20.656 -32.125 6.707 1 66 108 ASN B O 1
ATOM 9191 N N . TYR B 1 109 ? -20.078 -30.531 5.305 1 72.06 109 TYR B N 1
ATOM 9192 C CA . TYR B 1 109 ? -20.609 -29.438 6.098 1 72.06 109 TYR B CA 1
ATOM 9193 C C . TYR B 1 109 ? -22.141 -29.453 6.086 1 72.06 109 TYR B C 1
ATOM 9195 O O . TYR B 1 109 ? -22.766 -29.547 5.027 1 72.06 109 TYR B O 1
ATOM 9203 N N . SER B 1 110 ? -22.703 -29.609 7.355 1 76.06 110 SER B N 1
ATOM 9204 C CA . SER B 1 110 ? -24.156 -29.578 7.473 1 76.06 110 SER B CA 1
ATOM 9205 C C . SER B 1 110 ? -24.688 -28.141 7.422 1 76.06 110 SER B C 1
ATOM 9207 O O . SER B 1 110 ? -24.547 -27.391 8.391 1 76.06 110 SER B O 1
ATOM 9209 N N . TRP B 1 111 ? -25.156 -27.844 6.191 1 82.69 111 TRP B N 1
ATOM 9210 C CA . TRP B 1 111 ? -25.75 -26.531 6.004 1 82.69 111 TRP B CA 1
ATOM 9211 C C . TRP B 1 111 ? -27.047 -26.391 6.809 1 82.69 111 TRP B C 1
ATOM 9213 O O . TRP B 1 111 ? -27.875 -27.312 6.828 1 82.69 111 TRP B O 1
ATOM 9223 N N . LYS B 1 112 ? -27.094 -25.609 7.84 1 74.5 112 LYS B N 1
ATOM 9224 C CA . LYS B 1 112 ? -28.328 -25.359 8.578 1 74.5 112 LYS B CA 1
ATOM 9225 C C . LYS B 1 112 ? -29.422 -24.797 7.672 1 74.5 112 LYS B C 1
ATOM 9227 O O . LYS B 1 112 ? -29.641 -23.578 7.645 1 74.5 112 LYS B O 1
ATOM 9232 N N . GLN B 1 113 ? -30.203 -25.609 7.047 1 70.19 113 GLN B N 1
ATOM 9233 C CA . GLN B 1 113 ? -31.172 -25.234 6.016 1 70.19 113 GLN B CA 1
ATOM 9234 C C . GLN B 1 113 ? -32.281 -24.375 6.598 1 70.19 113 GLN B C 1
ATOM 9236 O O . GLN B 1 113 ? -32.938 -23.594 5.879 1 70.19 113 GLN B O 1
ATOM 9241 N N . ASN B 1 114 ? -32.438 -24.422 7.953 1 68.88 114 ASN B N 1
ATOM 9242 C CA . ASN B 1 114 ? -33.562 -23.688 8.562 1 68.88 114 ASN B CA 1
ATOM 9243 C C . ASN B 1 114 ? -33.094 -22.312 9.047 1 68.88 114 ASN B C 1
ATOM 9245 O O . ASN B 1 114 ? -33.906 -21.5 9.477 1 68.88 114 ASN B O 1
ATOM 9249 N N . ASP B 1 115 ? -31.891 -22.016 8.938 1 82.19 115 ASP B N 1
ATOM 9250 C CA . ASP B 1 115 ? -31.375 -20.734 9.398 1 82.19 115 ASP B CA 1
ATOM 9251 C C . ASP B 1 115 ? -30.578 -20.031 8.297 1 82.19 115 ASP B C 1
ATOM 9253 O O . ASP B 1 115 ? -29.469 -19.578 8.523 1 82.19 115 ASP B O 1
ATOM 9257 N N . ARG B 1 116 ? -31.281 -19.969 7.184 1 86.56 116 ARG B N 1
ATOM 9258 C CA . ARG B 1 116 ? -30.609 -19.391 6.027 1 86.56 116 ARG B CA 1
ATOM 9259 C C . ARG B 1 116 ? -30.312 -17.906 6.254 1 86.56 116 ARG B C 1
ATOM 9261 O O . ARG B 1 116 ? -29.312 -17.391 5.742 1 86.56 116 ARG B O 1
ATOM 9268 N N . HIS B 1 117 ? -31.172 -17.234 7.059 1 85.94 117 HIS B N 1
ATOM 9269 C CA . HIS B 1 117 ? -31 -15.805 7.309 1 85.94 117 HIS B CA 1
ATOM 9270 C C . HIS B 1 117 ? -29.75 -15.539 8.148 1 85.94 117 HIS B C 1
ATOM 9272 O O . HIS B 1 117 ? -29.266 -14.406 8.203 1 85.94 117 HIS B O 1
ATOM 9278 N N . VAL B 1 118 ? -29.188 -16.594 8.742 1 88.69 118 VAL B N 1
ATOM 9279 C CA . VAL B 1 118 ? -27.969 -16.469 9.547 1 88.69 118 VAL B CA 1
ATOM 9280 C C . VAL B 1 118 ? -26.766 -16.984 8.758 1 88.69 118 VAL B C 1
ATOM 9282 O O . VAL B 1 118 ? -25.703 -16.375 8.781 1 88.69 118 VAL B O 1
ATOM 9285 N N . VAL B 1 119 ? -26.953 -18.062 8.008 1 89.88 119 VAL B N 1
ATOM 9286 C CA . VAL B 1 119 ? -25.844 -18.719 7.328 1 89.88 119 VAL B CA 1
ATOM 9287 C C . VAL B 1 119 ? -25.406 -17.891 6.129 1 89.88 119 VAL B C 1
ATOM 9289 O O . VAL B 1 119 ? -24.203 -17.766 5.867 1 89.88 119 VAL B O 1
ATOM 9292 N N . PHE B 1 120 ? -26.375 -17.344 5.473 1 91.75 120 PHE B N 1
ATOM 9293 C CA . PHE B 1 120 ? -26.047 -16.609 4.262 1 91.75 120 PHE B CA 1
ATOM 9294 C C . PHE B 1 120 ? -25.188 -15.391 4.586 1 91.75 120 PHE B C 1
ATOM 9296 O O . PHE B 1 120 ? -24.141 -15.18 3.969 1 91.75 120 PHE B O 1
ATOM 9303 N N . PRO B 1 121 ? -25.531 -14.594 5.609 1 91.88 121 PRO B N 1
ATOM 9304 C CA . PRO B 1 121 ? -24.656 -13.469 5.969 1 91.88 121 PRO B CA 1
ATOM 9305 C C . PRO B 1 121 ? -23.281 -13.914 6.453 1 91.88 121 PRO B C 1
ATOM 9307 O O . PRO B 1 121 ? -22.297 -13.203 6.25 1 91.88 121 PRO B O 1
ATOM 9310 N N . MET B 1 122 ? -23.219 -15.078 7.008 1 92.62 122 MET B N 1
ATOM 9311 C CA . MET B 1 122 ? -21.922 -15.602 7.434 1 92.62 122 MET B CA 1
ATOM 9312 C C . MET B 1 122 ? -21.016 -15.852 6.23 1 92.62 122 MET B C 1
ATOM 9314 O O . MET B 1 122 ? -19.828 -15.516 6.262 1 92.62 122 MET B O 1
ATOM 9318 N N . VAL B 1 123 ? -21.609 -16.312 5.227 1 92.69 123 VAL B N 1
ATOM 9319 C CA . VAL B 1 123 ? -20.844 -16.672 4.043 1 92.69 123 VAL B CA 1
ATOM 9320 C C . VAL B 1 123 ? -20.391 -15.414 3.311 1 92.69 123 VAL B C 1
ATOM 9322 O O . VAL B 1 123 ? -19.219 -15.273 2.977 1 92.69 123 VAL B O 1
ATOM 9325 N N . PHE B 1 124 ? -21.344 -14.555 3.049 1 92.31 124 PHE B N 1
ATOM 9326 C CA . PHE B 1 124 ? -20.906 -13.422 2.24 1 92.31 124 PHE B CA 1
ATOM 9327 C C . PHE B 1 124 ? -19.984 -12.508 3.045 1 92.31 124 PHE B C 1
ATOM 9329 O O . PHE B 1 124 ? -19.141 -11.812 2.48 1 92.31 124 PHE B O 1
ATOM 9336 N N . THR B 1 125 ? -20.141 -12.398 4.43 1 92.75 125 THR B N 1
ATOM 9337 C CA . THR B 1 125 ? -19.188 -11.672 5.25 1 92.75 125 THR B CA 1
ATOM 9338 C C . THR B 1 125 ? -17.797 -12.297 5.156 1 92.75 125 THR B C 1
ATOM 9340 O O . THR B 1 125 ? -16.781 -11.586 5.125 1 92.75 125 THR B O 1
ATOM 9343 N N . SER B 1 126 ? -17.75 -13.617 5.121 1 93.38 126 SER B N 1
ATOM 9344 C CA . SER B 1 126 ? -16.484 -14.312 4.969 1 93.38 126 SER B CA 1
ATOM 9345 C C . SER B 1 126 ? -15.836 -14 3.623 1 93.38 126 SER B C 1
ATOM 9347 O O . SER B 1 126 ? -14.617 -13.852 3.535 1 93.38 126 SER B O 1
ATOM 9349 N N . ILE B 1 127 ? -16.625 -13.898 2.604 1 92.06 127 ILE B N 1
ATOM 9350 C CA . ILE B 1 127 ? -16.125 -13.562 1.276 1 92.06 127 ILE B CA 1
ATOM 9351 C C . ILE B 1 127 ? -15.539 -12.156 1.289 1 92.06 127 ILE B C 1
ATOM 9353 O O . ILE B 1 127 ? -14.438 -11.93 0.773 1 92.06 127 ILE B O 1
ATOM 9357 N N . LEU B 1 128 ? -16.188 -11.266 1.938 1 91.31 128 LEU B N 1
ATOM 9358 C CA . LEU B 1 128 ? -15.711 -9.891 2.014 1 91.31 128 LEU B CA 1
ATOM 9359 C C . LEU B 1 128 ? -14.43 -9.805 2.828 1 91.31 128 LEU B C 1
ATOM 9361 O O . LEU B 1 128 ? -13.492 -9.094 2.451 1 91.31 128 LEU B O 1
ATOM 9365 N N . SER B 1 129 ? -14.375 -10.531 3.879 1 91.31 129 SER B N 1
ATOM 9366 C CA . SER B 1 129 ? -13.227 -10.484 4.773 1 91.31 129 SER B CA 1
ATOM 9367 C C . SER B 1 129 ? -12.008 -11.164 4.156 1 91.31 129 SER B C 1
ATOM 9369 O O . SER B 1 129 ? -10.883 -10.68 4.281 1 91.31 129 SER B O 1
ATOM 9371 N N . LEU B 1 130 ? -12.203 -12.266 3.453 1 91.75 130 LEU B N 1
ATOM 9372 C CA . LEU B 1 130 ? -11.086 -13.102 3.029 1 91.75 130 LEU B CA 1
ATOM 9373 C C . LEU B 1 130 ? -10.727 -12.828 1.571 1 91.75 130 LEU B C 1
ATOM 9375 O O . LEU B 1 130 ? -9.555 -12.852 1.202 1 91.75 130 LEU B O 1
ATOM 9379 N N . CYS B 1 131 ? -11.656 -12.586 0.731 1 88.12 131 CYS B N 1
ATOM 9380 C CA . CYS B 1 131 ? -11.398 -12.367 -0.688 1 88.12 131 CYS B CA 1
ATOM 9381 C C . CYS B 1 131 ? -11.156 -10.891 -0.979 1 88.12 131 CYS B C 1
ATOM 9383 O O . CYS B 1 131 ? -10.227 -10.539 -1.698 1 88.12 131 CYS B O 1
ATOM 9385 N N . HIS B 1 132 ? -12.023 -10.133 -0.336 1 86.56 132 HIS B N 1
ATOM 9386 C CA . HIS B 1 132 ? -11.906 -8.703 -0.591 1 86.56 132 HIS B CA 1
ATOM 9387 C C . HIS B 1 132 ? -11.07 -8.016 0.481 1 86.56 132 HIS B C 1
ATOM 9389 O O . HIS B 1 132 ? -10.82 -6.809 0.408 1 86.56 132 HIS B O 1
ATOM 9395 N N . LYS B 1 133 ? -10.711 -8.75 1.515 1 87.38 133 LYS B N 1
ATOM 9396 C CA . LYS B 1 133 ? -9.75 -8.352 2.537 1 87.38 133 LYS B CA 1
ATOM 9397 C C . LYS B 1 133 ? -10.242 -7.133 3.311 1 87.38 133 LYS B C 1
ATOM 9399 O O . LYS B 1 133 ? -9.484 -6.188 3.545 1 87.38 133 LYS B O 1
ATOM 9404 N N . VAL B 1 134 ? -11.508 -7.141 3.568 1 87.62 134 VAL B N 1
ATOM 9405 C CA . VAL B 1 134 ? -12.07 -6.102 4.426 1 87.62 134 VAL B CA 1
ATOM 9406 C C . VAL B 1 134 ? -11.539 -6.258 5.844 1 87.62 134 VAL B C 1
ATOM 9408 O O . VAL B 1 134 ? -11.391 -7.375 6.344 1 87.62 134 VAL B O 1
ATOM 9411 N N . SER B 1 135 ? -11.203 -5.176 6.477 1 85.38 135 SER B N 1
ATOM 9412 C CA . SER B 1 135 ? -10.625 -5.199 7.812 1 85.38 135 SER B CA 1
ATOM 9413 C C . SER B 1 135 ? -11.578 -5.82 8.82 1 85.38 135 SER B C 1
ATOM 9415 O O . SER B 1 135 ? -12.781 -5.914 8.57 1 85.38 135 SER B O 1
ATOM 9417 N N . ARG B 1 136 ? -11.023 -6.25 9.953 1 85.12 136 ARG B N 1
ATOM 9418 C CA . ARG B 1 136 ? -11.836 -6.828 11.023 1 85.12 136 ARG B CA 1
ATOM 9419 C C . ARG B 1 136 ? -12.836 -5.812 11.555 1 85.12 136 ARG B C 1
ATOM 9421 O O . ARG B 1 136 ? -13.984 -6.164 11.859 1 85.12 136 ARG B O 1
ATOM 9428 N N . GLU B 1 137 ? -12.414 -4.621 11.609 1 81.75 137 GLU B N 1
ATOM 9429 C CA . GLU B 1 137 ? -13.297 -3.566 12.086 1 81.75 137 GLU B CA 1
ATOM 9430 C C . GLU B 1 137 ? -14.453 -3.322 11.117 1 81.75 137 GLU B C 1
ATOM 9432 O O . GLU B 1 137 ? -15.594 -3.145 11.531 1 81.75 137 GLU B O 1
ATOM 9437 N N . SER B 1 138 ? -14.18 -3.33 9.844 1 85.44 138 SER B N 1
ATOM 9438 C CA . SER B 1 138 ? -15.203 -3.15 8.828 1 85.44 138 SER B CA 1
ATOM 9439 C C . SER B 1 138 ? -16.172 -4.324 8.805 1 85.44 138 SER B C 1
ATOM 9441 O O . SER B 1 138 ? -17.391 -4.137 8.617 1 85.44 138 SER B O 1
ATOM 9443 N N . ALA B 1 139 ? -15.594 -5.492 9.039 1 90 139 ALA B N 1
ATOM 9444 C CA . ALA B 1 139 ? -16.453 -6.676 9.078 1 90 139 ALA B CA 1
ATOM 9445 C C . ALA B 1 139 ? -17.391 -6.637 10.273 1 90 139 ALA B C 1
ATOM 9447 O O . ALA B 1 139 ? -18.562 -6.988 10.164 1 90 139 ALA B O 1
ATOM 9448 N N . ARG B 1 140 ? -16.875 -6.23 11.406 1 86.56 140 ARG B N 1
ATOM 9449 C CA . ARG B 1 140 ? -17.719 -6.098 12.594 1 86.56 140 ARG B CA 1
ATOM 9450 C C . ARG B 1 140 ? -18.812 -5.062 12.367 1 86.56 140 ARG B C 1
ATOM 9452 O O . ARG B 1 140 ? -19.969 -5.293 12.727 1 86.56 140 ARG B O 1
ATOM 9459 N N . PHE B 1 141 ? -18.469 -3.92 11.789 1 88.81 141 PHE B N 1
ATOM 9460 C CA . PHE B 1 141 ? -19.438 -2.891 11.445 1 88.81 141 PHE B CA 1
ATOM 9461 C C . PHE B 1 141 ? -20.5 -3.445 10.508 1 88.81 141 PHE B C 1
ATOM 9463 O O . PHE B 1 141 ? -21.688 -3.178 10.688 1 88.81 141 PHE B O 1
ATOM 9470 N N . LEU B 1 142 ? -20.078 -4.23 9.562 1 91.38 142 LEU B N 1
ATOM 9471 C CA . LEU B 1 142 ? -21 -4.832 8.602 1 91.38 142 LEU B CA 1
ATOM 9472 C C . LEU B 1 142 ? -21.969 -5.77 9.312 1 91.38 142 LEU B C 1
ATOM 9474 O O . LEU B 1 142 ? -23.188 -5.703 9.078 1 91.38 142 LEU B O 1
ATOM 9478 N N . ILE B 1 143 ? -21.484 -6.605 10.195 1 90.81 143 ILE B N 1
ATOM 9479 C CA . ILE B 1 143 ? -22.328 -7.59 10.875 1 90.81 143 ILE B CA 1
ATOM 9480 C C . ILE B 1 143 ? -23.328 -6.875 11.773 1 90.81 143 ILE B C 1
ATOM 9482 O O . ILE B 1 143 ? -24.516 -7.227 11.789 1 90.81 143 ILE B O 1
ATOM 9486 N N . GLU B 1 144 ? -22.859 -5.887 12.484 1 88.31 144 GLU B N 1
ATOM 9487 C CA . GLU B 1 144 ? -23.766 -5.109 13.328 1 88.31 144 GLU B CA 1
ATOM 9488 C C . GLU B 1 144 ? -24.844 -4.422 12.5 1 88.31 144 GLU B C 1
ATOM 9490 O O . GLU B 1 144 ? -26.016 -4.402 12.891 1 88.31 144 GLU B O 1
ATOM 9495 N N . SER B 1 145 ? -24.453 -3.871 11.383 1 90.75 145 SER B N 1
ATOM 9496 C CA . SER B 1 145 ? -25.406 -3.209 10.492 1 90.75 145 SER B CA 1
ATOM 9497 C C . SER B 1 145 ? -26.406 -4.203 9.922 1 90.75 145 SER B C 1
ATOM 9499 O O . SER B 1 145 ? -27.578 -3.873 9.742 1 90.75 145 SER B O 1
ATOM 9501 N N . LEU B 1 146 ? -25.922 -5.426 9.648 1 90.44 146 LEU B N 1
ATOM 9502 C CA . LEU B 1 146 ? -26.797 -6.469 9.117 1 90.44 146 LEU B CA 1
ATOM 9503 C C . LEU B 1 146 ? -27.828 -6.883 10.156 1 90.44 146 LEU B C 1
ATOM 9505 O O . LEU B 1 146 ? -28.984 -7.129 9.812 1 90.44 146 LEU B O 1
ATOM 9509 N N . ASN B 1 147 ? -27.438 -6.965 11.391 1 88 147 ASN B N 1
ATOM 9510 C CA . ASN B 1 147 ? -28.375 -7.285 12.453 1 88 147 ASN B CA 1
ATOM 9511 C C . ASN B 1 147 ? -29.453 -6.207 12.602 1 88 147 ASN B C 1
ATOM 9513 O O . ASN B 1 147 ? -30.625 -6.52 12.797 1 88 147 ASN B O 1
ATOM 9517 N N . ILE B 1 148 ? -29.031 -4.977 12.453 1 88.19 148 ILE B N 1
ATOM 9518 C CA . ILE B 1 148 ? -29.984 -3.873 12.516 1 88.19 148 ILE B CA 1
ATOM 9519 C C . ILE B 1 148 ? -30.906 -3.93 11.305 1 88.19 148 ILE B C 1
ATOM 9521 O O . ILE B 1 148 ? -32.125 -3.746 11.43 1 88.19 148 ILE B O 1
ATOM 9525 N N . GLN B 1 149 ? -30.344 -4.207 10.125 1 88.88 149 GLN B N 1
ATOM 9526 C CA . GLN B 1 149 ? -31.109 -4.312 8.891 1 88.88 149 GLN B CA 1
ATOM 9527 C C . GLN B 1 149 ? -32.188 -5.402 9 1 88.88 149 GLN B C 1
ATOM 9529 O O . GLN B 1 149 ? -33.312 -5.203 8.57 1 88.88 149 GLN B O 1
ATOM 9534 N N . ASN B 1 150 ? -31.766 -6.504 9.555 1 86.75 150 ASN B N 1
ATOM 9535 C CA . ASN B 1 150 ? -32.719 -7.586 9.742 1 86.75 150 ASN B CA 1
ATOM 9536 C C . ASN B 1 150 ? -33.875 -7.164 10.664 1 86.75 150 ASN B C 1
ATOM 9538 O O . ASN B 1 150 ? -35.031 -7.492 10.406 1 86.75 150 ASN B O 1
ATOM 9542 N N . LYS B 1 151 ? -33.531 -6.422 11.672 1 84 151 LYS B N 1
ATOM 9543 C CA . LYS B 1 151 ? -34.562 -5.941 12.602 1 84 151 LYS B CA 1
ATOM 9544 C C . LYS B 1 151 ? -35.5 -4.973 11.914 1 84 151 LYS B C 1
ATOM 9546 O O . LYS B 1 151 ? -36.719 -4.984 12.172 1 84 151 LYS B O 1
ATOM 9551 N N . ILE B 1 152 ? -34.969 -4.129 11.062 1 86.19 152 ILE B N 1
ATOM 9552 C CA . ILE B 1 152 ? -35.781 -3.158 10.336 1 86.19 152 ILE B CA 1
ATOM 9553 C C . ILE B 1 152 ? -36.75 -3.889 9.414 1 86.19 152 ILE B C 1
ATOM 9555 O O . ILE B 1 152 ? -37.938 -3.582 9.398 1 86.19 152 ILE B O 1
ATOM 9559 N N . VAL B 1 153 ? -36.25 -4.867 8.68 1 83.44 153 VAL B N 1
ATOM 9560 C CA . VAL B 1 153 ? -37.062 -5.605 7.73 1 83.44 153 VAL B CA 1
ATOM 9561 C C . VAL B 1 153 ? -38.188 -6.355 8.477 1 83.44 153 VAL B C 1
ATOM 9563 O O . VAL B 1 153 ? -39.312 -6.375 8.039 1 83.44 153 VAL B O 1
ATOM 9566 N N . ILE B 1 154 ? -37.844 -6.875 9.633 1 80.81 154 ILE B N 1
ATOM 9567 C CA . ILE B 1 154 ? -38.812 -7.613 10.43 1 80.81 154 ILE B CA 1
ATOM 9568 C C . ILE B 1 154 ? -39.875 -6.66 10.969 1 80.81 154 ILE B C 1
ATOM 9570 O O . ILE B 1 154 ? -41.062 -6.973 10.945 1 80.81 154 ILE B O 1
ATOM 9574 N N . SER B 1 155 ? -39.375 -5.57 11.445 1 79.69 155 SER B N 1
ATOM 9575 C CA . SER B 1 155 ? -40.312 -4.602 12.031 1 79.69 155 SER B CA 1
ATOM 9576 C C . SER B 1 155 ? -41.281 -4.062 10.992 1 79.69 155 SER B C 1
ATOM 9578 O O . SER B 1 155 ? -42.438 -3.742 11.312 1 79.69 155 SER B O 1
ATOM 9580 N N . GLU B 1 156 ? -40.844 -3.881 9.828 1 77.75 156 GLU B N 1
ATOM 9581 C CA . GLU B 1 156 ? -41.688 -3.336 8.758 1 77.75 156 GLU B CA 1
ATOM 9582 C C . GLU B 1 156 ? -42.688 -4.379 8.242 1 77.75 156 GLU B C 1
ATOM 9584 O O . GLU B 1 156 ? -43.781 -4.035 7.809 1 77.75 156 GLU B O 1
ATOM 9589 N N . LEU B 1 157 ? -42.281 -5.625 8.359 1 75.44 157 LEU B N 1
ATOM 9590 C CA . LEU B 1 157 ? -43.125 -6.664 7.789 1 75.44 157 LEU B CA 1
ATOM 9591 C C . LEU B 1 157 ? -44 -7.293 8.859 1 75.44 157 LEU B C 1
ATOM 9593 O O . LEU B 1 157 ? -45.188 -7.586 8.609 1 75.44 157 LEU B O 1
ATOM 9597 N N . SER B 1 158 ? -43.312 -7.723 9.953 1 71.12 158 SER B N 1
ATOM 9598 C CA . SER B 1 158 ? -44.062 -8.398 11.008 1 71.12 158 SER B CA 1
ATOM 9599 C C . SER B 1 158 ? -43.656 -7.91 12.391 1 71.12 158 SER B C 1
ATOM 9601 O O . SER B 1 158 ? -42.844 -8.555 13.062 1 71.12 158 SER B O 1
ATOM 9603 N N . PRO B 1 159 ? -44.125 -6.684 12.75 1 63.12 159 PRO B N 1
ATOM 9604 C CA . PRO B 1 159 ? -43.688 -6.059 14 1 63.12 159 PRO B CA 1
ATOM 9605 C C . PRO B 1 159 ? -43.781 -7.004 15.195 1 63.12 159 PRO B C 1
ATOM 9607 O O . PRO B 1 159 ? -43.031 -6.867 16.156 1 63.12 159 PRO B O 1
ATOM 9610 N N . ASN B 1 160 ? -44.594 -8.078 15.195 1 62.03 160 ASN B N 1
ATOM 9611 C CA . ASN B 1 160 ? -44.812 -8.953 16.344 1 62.03 160 ASN B CA 1
ATOM 9612 C C . ASN B 1 160 ? -43.781 -10.086 16.359 1 62.03 160 ASN B C 1
ATOM 9614 O O . ASN B 1 160 ? -43.688 -10.836 17.344 1 62.03 160 ASN B O 1
ATOM 9618 N N . SER B 1 161 ? -42.906 -10.305 15.266 1 58.91 161 SER B N 1
ATOM 9619 C CA . SER B 1 161 ? -42.031 -11.461 15.148 1 58.91 161 SER B CA 1
ATOM 9620 C C . SER B 1 161 ? -40.594 -11.07 15.359 1 58.91 161 SER B C 1
ATOM 9622 O O . SER B 1 161 ? -39.688 -11.797 14.945 1 58.91 161 SER B O 1
ATOM 9624 N N . ILE B 1 162 ? -40.25 -9.969 16 1 56.38 162 ILE B N 1
ATOM 9625 C CA . ILE B 1 162 ? -38.875 -9.453 16.094 1 56.38 162 ILE B CA 1
ATOM 9626 C C . ILE B 1 162 ? -38 -10.461 16.812 1 56.38 162 ILE B C 1
ATOM 9628 O O . ILE B 1 162 ? -36.812 -10.617 16.484 1 56.38 162 ILE B O 1
ATOM 9632 N N . HIS B 1 163 ? -38.531 -11.312 17.766 1 55.47 163 HIS B N 1
ATOM 9633 C CA . HIS B 1 163 ? -37.719 -12.133 18.656 1 55.47 163 HIS B CA 1
ATOM 9634 C C . HIS B 1 163 ? -37.344 -13.469 18.016 1 55.47 163 HIS B C 1
ATOM 9636 O O . HIS B 1 163 ? -36.531 -14.227 18.562 1 55.47 163 HIS B O 1
ATOM 9642 N N . GLN B 1 164 ? -37.812 -13.758 16.781 1 59.22 164 GLN B N 1
ATOM 9643 C CA . GLN B 1 164 ? -37.719 -15.133 16.297 1 59.22 164 GLN B CA 1
ATOM 9644 C C . GLN B 1 164 ? -36.438 -15.344 15.484 1 59.22 164 GLN B C 1
ATOM 9646 O O . GLN B 1 164 ? -36 -16.469 15.266 1 59.22 164 GLN B O 1
ATOM 9651 N N . LEU B 1 165 ? -35.781 -14.297 15.062 1 67.62 165 LEU B N 1
ATOM 9652 C CA . LEU B 1 165 ? -34.688 -14.602 14.148 1 67.62 165 LEU B CA 1
ATOM 9653 C C . LEU B 1 165 ? -33.375 -14.602 14.875 1 67.62 165 LEU B C 1
ATOM 9655 O O . LEU B 1 165 ? -33.156 -13.789 15.781 1 67.62 165 LEU B O 1
ATOM 9659 N N . GLY B 1 166 ? -32.656 -15.695 14.734 1 72.62 166 GLY B N 1
ATOM 9660 C CA . GLY B 1 166 ? -31.312 -15.82 15.289 1 72.62 166 GLY B CA 1
ATOM 9661 C C . GLY B 1 166 ? -30.406 -14.648 14.93 1 72.62 166 GLY B C 1
ATOM 9662 O O . GLY B 1 166 ? -30.625 -13.969 13.93 1 72.62 166 GLY B O 1
ATOM 9663 N N . GLN B 1 167 ? -29.5 -14.312 15.781 1 83.06 167 GLN B N 1
ATOM 9664 C CA . GLN B 1 167 ? -28.562 -13.227 15.578 1 83.06 167 GLN B CA 1
ATOM 9665 C C . GLN B 1 167 ? -27.281 -13.719 14.898 1 83.06 167 GLN B C 1
ATOM 9667 O O . GLN B 1 167 ? -26.797 -14.812 15.188 1 83.06 167 GLN B O 1
ATOM 9672 N N . ILE B 1 168 ? -26.906 -12.984 13.852 1 89 168 ILE B N 1
ATOM 9673 C CA . ILE B 1 168 ? -25.625 -13.242 13.219 1 89 168 ILE B CA 1
ATOM 9674 C C . ILE B 1 168 ? -24.5 -13.039 14.227 1 89 168 ILE B C 1
ATOM 9676 O O . ILE B 1 168 ? -24.484 -12.039 14.953 1 89 168 ILE B O 1
ATOM 9680 N N . PRO B 1 169 ? -23.547 -13.969 14.312 1 88.81 169 PRO B N 1
ATOM 9681 C CA . PRO B 1 169 ? -22.438 -13.766 15.234 1 88.81 169 PRO B CA 1
ATOM 9682 C C . PRO B 1 169 ? -21.703 -12.453 14.992 1 88.81 169 PRO B C 1
ATOM 9684 O O . PRO B 1 169 ? -21.516 -12.055 13.836 1 88.81 169 PRO B O 1
ATOM 9687 N N . LEU B 1 170 ? -21.234 -11.82 16.016 1 85.75 170 LEU B N 1
ATOM 9688 C CA . LEU B 1 170 ? -20.703 -10.469 15.922 1 85.75 170 LEU B CA 1
ATOM 9689 C C . LEU B 1 170 ? -19.234 -10.484 15.516 1 85.75 170 LEU B C 1
ATOM 9691 O O . LEU B 1 170 ? -18.688 -9.469 15.062 1 85.75 170 LEU B O 1
ATOM 9695 N N . SER B 1 171 ? -18.547 -11.633 15.625 1 88.94 171 SER B N 1
ATOM 9696 C CA . SER B 1 171 ? -17.125 -11.656 15.32 1 88.94 171 SER B CA 1
ATOM 9697 C C . SER B 1 171 ? -16.828 -12.578 14.133 1 88.94 171 SER B C 1
ATOM 9699 O O . SER B 1 171 ? -17.453 -13.625 13.984 1 88.94 171 SER B O 1
ATOM 9701 N N . THR B 1 172 ? -15.875 -12.148 13.336 1 90.69 172 THR B N 1
ATOM 9702 C CA . THR B 1 172 ? -15.469 -12.953 12.188 1 90.69 172 THR B CA 1
ATOM 9703 C C . THR B 1 172 ? -14.875 -14.281 12.648 1 90.69 172 THR B C 1
ATOM 9705 O O . THR B 1 172 ? -15.047 -15.305 11.984 1 90.69 172 THR B O 1
ATOM 9708 N N . SER B 1 173 ? -14.227 -14.242 13.82 1 90.62 173 SER B N 1
ATOM 9709 C CA . SER B 1 173 ? -13.633 -15.477 14.336 1 90.62 173 SER B CA 1
ATOM 9710 C C . SER B 1 173 ? -14.703 -16.531 14.602 1 90.62 173 SER B C 1
ATOM 9712 O O . SER B 1 173 ? -14.516 -17.703 14.266 1 90.62 173 SER B O 1
ATOM 9714 N N . THR B 1 174 ? -15.812 -16.062 15.156 1 92.38 174 THR B N 1
ATOM 9715 C CA . THR B 1 174 ? -16.906 -16.984 15.422 1 92.38 174 THR B CA 1
ATOM 9716 C C . THR B 1 174 ? -17.531 -17.484 14.117 1 92.38 174 THR B C 1
ATOM 9718 O O . THR B 1 174 ? -17.906 -18.656 14.008 1 92.38 174 THR B O 1
ATOM 9721 N N . ILE B 1 175 ? -17.594 -16.656 13.164 1 93.75 175 ILE B N 1
ATOM 9722 C CA . ILE B 1 175 ? -18.156 -17.016 11.867 1 93.75 175 ILE B CA 1
ATOM 9723 C C . ILE B 1 175 ? -17.266 -18.078 11.203 1 93.75 175 ILE B C 1
ATOM 9725 O O . ILE B 1 175 ? -17.766 -19.078 10.703 1 93.75 175 ILE B O 1
ATOM 9729 N N . PHE B 1 176 ? -15.969 -17.938 11.242 1 94.62 176 PHE B N 1
ATOM 9730 C CA . PHE B 1 176 ? -15.039 -18.875 10.633 1 94.62 176 PHE B CA 1
ATOM 9731 C C . PHE B 1 176 ? -15.133 -20.234 11.312 1 94.62 176 PHE B C 1
ATOM 9733 O O . PHE B 1 176 ? -15.07 -21.281 10.648 1 94.62 176 PHE B O 1
ATOM 9740 N N . ASP B 1 177 ? -15.344 -20.141 12.633 1 92.31 177 ASP B N 1
ATOM 9741 C CA . ASP B 1 177 ? -15.461 -21.375 13.398 1 92.31 177 ASP B CA 1
ATOM 9742 C C . ASP B 1 177 ? -16.75 -22.109 13.055 1 92.31 177 ASP B C 1
ATOM 9744 O O . ASP B 1 177 ? -16.734 -23.328 12.828 1 92.31 177 ASP B O 1
ATOM 9748 N N . GLN B 1 178 ? -17.828 -21.375 12.977 1 90.38 178 GLN B N 1
ATOM 9749 C CA . GLN B 1 178 ? -19.125 -21.984 12.719 1 90.38 178 GLN B CA 1
ATOM 9750 C C . GLN B 1 178 ? -19.203 -22.531 11.297 1 90.38 178 GLN B C 1
ATOM 9752 O O . GLN B 1 178 ? -19.891 -23.531 11.047 1 90.38 178 GLN B O 1
ATOM 9757 N N . LEU B 1 179 ? -18.453 -21.969 10.391 1 91.38 179 LEU B N 1
ATOM 9758 C CA . LEU B 1 179 ? -18.406 -22.453 9.016 1 91.38 179 LEU B CA 1
ATOM 9759 C C . LEU B 1 179 ? -17.312 -23.484 8.836 1 91.38 179 LEU B C 1
ATOM 9761 O O . LEU B 1 179 ? -17.078 -23.969 7.723 1 91.38 179 LEU B O 1
ATOM 9765 N N . ASN B 1 180 ? -16.547 -23.828 9.859 1 91 180 ASN B N 1
ATOM 9766 C CA . ASN B 1 180 ? -15.461 -24.797 9.844 1 91 180 ASN B CA 1
ATOM 9767 C C . ASN B 1 180 ? -14.383 -24.422 8.828 1 91 180 ASN B C 1
ATOM 9769 O O . ASN B 1 180 ? -13.969 -25.25 8.016 1 91 180 ASN B O 1
ATOM 9773 N N . LEU B 1 181 ? -13.992 -23.125 8.844 1 94.25 181 LEU B N 1
ATOM 9774 C CA . LEU B 1 181 ? -13 -22.641 7.887 1 94.25 181 LEU B CA 1
ATOM 9775 C C . LEU B 1 181 ? -11.602 -22.703 8.484 1 94.25 181 LEU B C 1
ATOM 9777 O O . LEU B 1 181 ? -10.609 -22.594 7.758 1 94.25 181 LEU B O 1
ATOM 9781 N N . ASN B 1 182 ? -11.453 -22.906 9.75 1 94.38 182 ASN B N 1
ATOM 9782 C CA . ASN B 1 182 ? -10.156 -22.875 10.43 1 94.38 182 ASN B CA 1
ATOM 9783 C C . ASN B 1 182 ? -9.328 -24.125 10.109 1 94.38 182 ASN B C 1
ATOM 9785 O O . ASN B 1 182 ? -9.852 -25.234 10.078 1 94.38 182 ASN B O 1
ATOM 9789 N N . PRO B 1 183 ? -8.047 -23.906 9.836 1 94.38 183 PRO B N 1
ATOM 9790 C CA . PRO B 1 183 ? -7.145 -25.031 9.625 1 94.38 183 PRO B CA 1
ATOM 9791 C C . PRO B 1 183 ? -6.613 -25.625 10.93 1 94.38 183 PRO B C 1
ATOM 9793 O O . PRO B 1 183 ? -6.746 -25 11.984 1 94.38 183 PRO B O 1
ATOM 9796 N N . ASP B 1 184 ? -6.16 -26.844 10.727 1 92.75 184 ASP B N 1
ATOM 9797 C CA . ASP B 1 184 ? -5.301 -27.391 11.773 1 92.75 184 ASP B CA 1
ATOM 9798 C C . ASP B 1 184 ? -3.881 -26.859 11.656 1 92.75 184 ASP B C 1
ATOM 9800 O O . ASP B 1 184 ? -3.293 -26.859 10.578 1 92.75 184 ASP B O 1
ATOM 9804 N N . LEU B 1 185 ? -3.408 -26.281 12.734 1 94.06 185 LEU B N 1
ATOM 9805 C CA . LEU B 1 185 ? -2.061 -25.719 12.688 1 94.06 185 LEU B CA 1
ATOM 9806 C C . LEU B 1 185 ? -1.22 -26.234 13.852 1 94.06 185 LEU B C 1
ATOM 9808 O O . LEU B 1 185 ? -1.726 -26.375 14.969 1 94.06 185 LEU B O 1
ATOM 9812 N N . ASP B 1 186 ? -0.036 -26.594 13.477 1 91.69 186 ASP B N 1
ATOM 9813 C CA . ASP B 1 186 ? 0.975 -26.859 14.5 1 91.69 186 ASP B CA 1
ATOM 9814 C C . ASP B 1 186 ? 1.872 -25.641 14.711 1 91.69 186 ASP B C 1
ATOM 9816 O O . ASP B 1 186 ? 2.506 -25.156 13.773 1 91.69 186 ASP B O 1
ATOM 9820 N N . ILE B 1 187 ? 1.915 -25.188 15.938 1 90.69 187 ILE B N 1
ATOM 9821 C CA . ILE B 1 187 ? 2.73 -24.031 16.266 1 90.69 187 ILE B CA 1
ATOM 9822 C C . ILE B 1 187 ? 3.984 -24.469 17.016 1 90.69 187 ILE B C 1
ATOM 9824 O O . ILE B 1 187 ? 3.895 -25.141 18.047 1 90.69 187 ILE B O 1
ATOM 9828 N N . TYR B 1 188 ? 5.145 -24.125 16.438 1 89 188 TYR B N 1
ATOM 9829 C CA . TYR B 1 188 ? 6.438 -24.422 17.047 1 89 188 TYR B CA 1
ATOM 9830 C C . TYR B 1 188 ? 7.09 -23.156 17.578 1 89 188 TYR B C 1
ATOM 9832 O O . TYR B 1 188 ? 6.875 -22.062 17.047 1 89 188 TYR B O 1
ATOM 9840 N N . ALA B 1 189 ? 7.789 -23.297 18.719 1 87 189 ALA B N 1
ATOM 9841 C CA . ALA B 1 189 ? 8.734 -22.25 19.094 1 87 189 ALA B CA 1
ATOM 9842 C C . ALA B 1 189 ? 10.031 -22.359 18.297 1 87 189 ALA B C 1
ATOM 9844 O O . ALA B 1 189 ? 10.523 -23.469 18.062 1 87 189 ALA B O 1
ATOM 9845 N N . CYS B 1 190 ? 10.43 -21.281 17.719 1 87.19 190 CYS B N 1
ATOM 9846 C CA . CYS B 1 190 ? 11.633 -21.25 16.891 1 87.19 190 CYS B CA 1
ATOM 9847 C C . CYS B 1 190 ? 12.742 -20.484 17.594 1 87.19 190 CYS B C 1
ATOM 9849 O O . CYS B 1 190 ? 12.516 -19.391 18.109 1 87.19 190 CYS B O 1
ATOM 9851 N N . CYS B 1 191 ? 13.906 -21.109 17.641 1 86.25 191 CYS B N 1
ATOM 9852 C CA . CYS B 1 191 ? 15.07 -20.391 18.156 1 86.25 191 CYS B CA 1
ATOM 9853 C C . CYS B 1 191 ? 15.359 -19.156 17.297 1 86.25 191 CYS B C 1
ATOM 9855 O O . CYS B 1 191 ? 15.43 -19.25 16.078 1 86.25 191 CYS B O 1
ATOM 9857 N N . PRO B 1 192 ? 15.492 -18.062 17.844 1 84.25 192 PRO B N 1
ATOM 9858 C CA . PRO B 1 192 ? 15.727 -16.844 17.047 1 84.25 192 PRO B CA 1
ATOM 9859 C C . PRO B 1 192 ? 17.062 -16.875 16.297 1 84.25 192 PRO B C 1
ATOM 9861 O O . PRO B 1 192 ? 17.234 -16.172 15.305 1 84.25 192 PRO B O 1
ATOM 9864 N N . ASP B 1 193 ? 17.984 -17.734 16.734 1 83.19 193 ASP B N 1
ATOM 9865 C CA . ASP B 1 193 ? 19.328 -17.734 16.141 1 83.19 193 ASP B CA 1
ATOM 9866 C C . ASP B 1 193 ? 19.469 -18.828 15.094 1 83.19 193 ASP B C 1
ATOM 9868 O O . ASP B 1 193 ? 19.891 -18.578 13.961 1 83.19 193 ASP B O 1
ATOM 9872 N N . CYS B 1 194 ? 19.141 -20 15.43 1 85.94 194 CYS B N 1
ATOM 9873 C CA . CYS B 1 194 ? 19.375 -21.125 14.516 1 85.94 194 CYS B CA 1
ATOM 9874 C C . CYS B 1 194 ? 18.047 -21.641 13.953 1 85.94 194 CYS B C 1
ATOM 9876 O O . CYS B 1 194 ? 18.047 -22.547 13.125 1 85.94 194 CYS B O 1
ATOM 9878 N N . LEU B 1 195 ? 16.906 -21.219 14.391 1 89.62 195 LEU B N 1
ATOM 9879 C CA . LEU B 1 195 ? 15.562 -21.531 13.93 1 89.62 195 LEU B CA 1
ATOM 9880 C C . LEU B 1 195 ? 15.227 -23 14.195 1 89.62 195 LEU B C 1
ATOM 9882 O O . LEU B 1 195 ? 14.398 -23.578 13.492 1 89.62 195 LEU B O 1
ATOM 9886 N N . TYR B 1 196 ? 15.953 -23.547 15.164 1 87.06 196 TYR B N 1
ATOM 9887 C CA . TYR B 1 196 ? 15.586 -24.875 15.641 1 87.06 196 TYR B CA 1
ATOM 9888 C C . TYR B 1 196 ? 14.172 -24.875 16.203 1 87.06 196 TYR B C 1
ATOM 9890 O O . TYR B 1 196 ? 13.766 -23.938 16.891 1 87.06 196 TYR B O 1
ATOM 9898 N N . LEU B 1 197 ? 13.406 -25.953 15.891 1 88.38 197 LEU B N 1
ATOM 9899 C CA . LEU B 1 197 ? 12.008 -26.016 16.281 1 88.38 197 LEU B CA 1
ATOM 9900 C C . LEU B 1 197 ? 11.836 -26.812 17.578 1 88.38 197 LEU B C 1
ATOM 9902 O O . LEU B 1 197 ? 12.477 -27.844 17.766 1 88.38 197 LEU B O 1
ATOM 9906 N N . VAL B 1 198 ? 10.992 -26.172 18.438 1 81.75 198 VAL B N 1
ATOM 9907 C CA . VAL B 1 198 ? 10.633 -26.844 19.688 1 81.75 198 VAL B CA 1
ATOM 9908 C C . VAL B 1 198 ? 9.109 -26.953 19.781 1 81.75 198 VAL B C 1
ATOM 9910 O O . VAL B 1 198 ? 8.398 -25.953 19.641 1 81.75 198 VAL B O 1
ATOM 9913 N N . GLY B 1 199 ? 8.539 -28.203 20 1 77.44 199 GLY B N 1
ATOM 9914 C CA . GLY B 1 199 ? 7.105 -28.391 20.156 1 77.44 199 GLY B CA 1
ATOM 9915 C C . GLY B 1 199 ? 6.566 -27.781 21.438 1 77.44 199 GLY B C 1
ATOM 9916 O O . GLY B 1 199 ? 7.227 -27.797 22.469 1 77.44 199 GLY B O 1
ATOM 9917 N N . LEU B 1 200 ? 5.438 -26.891 21.422 1 65.38 200 LEU B N 1
ATOM 9918 C CA . LEU B 1 200 ? 4.852 -26.203 22.562 1 65.38 200 LEU B CA 1
ATOM 9919 C C . LEU B 1 200 ? 3.996 -27.156 23.391 1 65.38 200 LEU B C 1
ATOM 9921 O O . LEU B 1 200 ? 3.502 -26.797 24.453 1 65.38 200 LEU B O 1
ATOM 9925 N N . GLU B 1 201 ? 3.533 -28.281 23.062 1 52.22 201 GLU B N 1
ATOM 9926 C CA . GLU B 1 201 ? 2.678 -29.156 23.859 1 52.22 201 GLU B CA 1
ATOM 9927 C C . GLU B 1 201 ? 3.234 -29.344 25.266 1 52.22 201 GLU B C 1
ATOM 9929 O O . GLU B 1 201 ? 2.479 -29.562 26.203 1 52.22 201 GLU B O 1
ATOM 9934 N N . ARG B 1 202 ? 4.473 -29.484 25.469 1 43.09 202 ARG B N 1
ATOM 9935 C CA . ARG B 1 202 ? 4.988 -29.938 26.75 1 43.09 202 ARG B CA 1
ATOM 9936 C C . ARG B 1 202 ? 5.004 -28.797 27.766 1 43.09 202 ARG B C 1
ATOM 9938 O O . ARG B 1 202 ? 5.152 -27.625 27.391 1 43.09 202 ARG B O 1
ATOM 9945 N N . GLU B 1 203 ? 4.273 -29.062 28.797 1 46.69 203 GLU B N 1
ATOM 9946 C CA . GLU B 1 203 ? 4.332 -28.281 30.031 1 46.69 203 GLU B CA 1
ATOM 9947 C C . GLU B 1 203 ? 5.715 -27.672 30.234 1 46.69 203 GLU B C 1
ATOM 9949 O O . GLU B 1 203 ? 6.656 -28.359 30.609 1 46.69 203 GLU B O 1
ATOM 9954 N N . ILE B 1 204 ? 6.004 -26.859 29.219 1 50.62 204 ILE B N 1
ATOM 9955 C CA . ILE B 1 204 ? 7.301 -26.219 29.406 1 50.62 204 ILE B CA 1
ATOM 9956 C C . ILE B 1 204 ? 7.352 -25.562 30.797 1 50.62 204 ILE B C 1
ATOM 9958 O O . ILE B 1 204 ? 6.672 -24.547 31.031 1 50.62 204 ILE B O 1
ATOM 9962 N N . ASN B 1 205 ? 7.547 -26.344 31.719 1 46.47 205 ASN B N 1
ATOM 9963 C CA . ASN B 1 205 ? 7.652 -25.875 33.094 1 46.47 205 ASN B CA 1
ATOM 9964 C C . ASN B 1 205 ? 8.961 -25.141 33.344 1 46.47 205 ASN B C 1
ATOM 9966 O O . ASN B 1 205 ? 9.219 -24.672 34.469 1 46.47 205 ASN B O 1
ATOM 9970 N N . ASP B 1 206 ? 9.844 -25.141 32.281 1 49.91 206 ASP B N 1
ATOM 9971 C CA . ASP B 1 206 ? 11.125 -24.5 32.594 1 49.91 206 ASP B CA 1
ATOM 9972 C C . ASP B 1 206 ? 11.164 -23.062 32.062 1 49.91 206 ASP B C 1
ATOM 9974 O O . ASP B 1 206 ? 10.914 -22.828 30.875 1 49.91 206 ASP B O 1
ATOM 9978 N N . PRO B 1 207 ? 11.094 -22.141 32.938 1 48.56 207 PRO B N 1
ATOM 9979 C CA . PRO B 1 207 ? 11.07 -20.719 32.594 1 48.56 207 PRO B CA 1
ATOM 9980 C C . PRO B 1 207 ? 12.148 -20.328 31.594 1 48.56 207 PRO B C 1
ATOM 9982 O O . PRO B 1 207 ? 12 -19.344 30.859 1 48.56 207 PRO B O 1
ATOM 9985 N N . ASP B 1 208 ? 13.367 -20.969 31.594 1 53.22 208 ASP B N 1
ATOM 9986 C CA . ASP B 1 208 ? 14.508 -20.594 30.766 1 53.22 208 ASP B CA 1
ATOM 9987 C C . ASP B 1 208 ? 14.742 -21.594 29.641 1 53.22 208 ASP B C 1
ATOM 9989 O O . ASP B 1 208 ? 15.648 -22.422 29.734 1 53.22 208 ASP B O 1
ATOM 9993 N N . ILE B 1 209 ? 13.82 -21.688 28.781 1 63.81 209 ILE B N 1
ATOM 9994 C CA . ILE B 1 209 ? 14.023 -22.672 27.719 1 63.81 209 ILE B CA 1
ATOM 9995 C C . ILE B 1 209 ? 15.008 -22.125 26.688 1 63.81 209 ILE B C 1
ATOM 9997 O O . ILE B 1 209 ? 14.766 -21.062 26.109 1 63.81 209 ILE B O 1
ATOM 10001 N N . THR B 1 210 ? 16.203 -22.578 26.844 1 73.31 210 THR B N 1
ATOM 10002 C CA . THR B 1 210 ? 17.234 -22.266 25.859 1 73.31 210 THR B CA 1
ATOM 10003 C C . THR B 1 210 ? 17.281 -23.312 24.75 1 73.31 210 THR B C 1
ATOM 10005 O O . THR B 1 210 ? 16.844 -24.438 24.953 1 73.31 210 THR B O 1
ATOM 10008 N N . CYS B 1 211 ? 17.609 -22.891 23.656 1 78.75 211 CYS B N 1
ATOM 10009 C CA . CYS B 1 211 ? 17.688 -23.75 22.469 1 78.75 211 CYS B CA 1
ATOM 10010 C C . CYS B 1 211 ? 18.672 -24.891 22.688 1 78.75 211 CYS B C 1
ATOM 10012 O O . CYS B 1 211 ? 19.859 -24.656 22.953 1 78.75 211 CYS B O 1
ATOM 10014 N N . GLN B 1 212 ? 18.078 -26.062 22.828 1 64.88 212 GLN B N 1
ATOM 10015 C CA . GLN B 1 212 ? 18.906 -27.266 22.984 1 64.88 212 GLN B CA 1
ATOM 10016 C C . GLN B 1 212 ? 19.109 -27.969 21.641 1 64.88 212 GLN B C 1
ATOM 10018 O O . GLN B 1 212 ? 19.078 -29.203 21.578 1 64.88 212 GLN B O 1
ATOM 10023 N N . ARG B 1 213 ? 19.234 -26.984 20.688 1 59.84 213 ARG B N 1
ATOM 10024 C CA . ARG B 1 213 ? 19.438 -27.625 19.391 1 59.84 213 ARG B CA 1
ATOM 10025 C C . ARG B 1 213 ? 20.328 -28.844 19.531 1 59.84 213 ARG B C 1
ATOM 10027 O O . ARG B 1 213 ? 21.438 -28.766 20.062 1 59.84 213 ARG B O 1
ATOM 10034 N N . HIS B 1 214 ? 19.812 -29.969 19.938 1 51.62 214 HIS B N 1
ATOM 10035 C CA . HIS B 1 214 ? 20.641 -31.156 19.844 1 51.62 214 HIS B CA 1
ATOM 10036 C C . HIS B 1 214 ? 21.141 -31.375 18.406 1 51.62 214 HIS B C 1
ATOM 10038 O O . HIS B 1 214 ? 20.438 -31.047 17.453 1 51.62 214 HIS B O 1
ATOM 10044 N N . LEU B 1 215 ? 22.469 -31.359 18.297 1 48.78 215 LEU B N 1
ATOM 10045 C CA . LEU B 1 215 ? 23.297 -31.562 17.125 1 48.78 215 LEU B CA 1
ATOM 10046 C C . LEU B 1 215 ? 22.625 -32.5 16.141 1 48.78 215 LEU B C 1
ATOM 10048 O O . LEU B 1 215 ? 22.438 -33.688 16.438 1 48.78 215 LEU B O 1
ATOM 10052 N N . GLN B 1 216 ? 21.625 -32.062 15.555 1 52.47 216 GLN B N 1
ATOM 10053 C CA . GLN B 1 216 ? 21.203 -32.844 14.406 1 52.47 216 GLN B CA 1
ATOM 10054 C C . GLN B 1 216 ? 22.391 -33.281 13.562 1 52.47 216 GLN B C 1
ATOM 10056 O O . GLN B 1 216 ? 23.453 -32.656 13.617 1 52.47 216 GLN B O 1
ATOM 10061 N N . ARG B 1 217 ? 22.312 -34.5 13.047 1 50.59 217 ARG B N 1
ATOM 10062 C CA . ARG B 1 217 ? 23.312 -35.188 12.242 1 50.59 217 ARG B CA 1
ATOM 10063 C C . ARG B 1 217 ? 24.047 -34.219 11.328 1 50.59 217 ARG B C 1
ATOM 10065 O O . ARG B 1 217 ? 25.234 -34.406 11.031 1 50.59 217 ARG B O 1
ATOM 10072 N N . TYR B 1 218 ? 23.344 -33.125 11.078 1 61.03 218 TYR B N 1
ATOM 10073 C CA . TYR B 1 218 ? 23.969 -32.312 10.016 1 61.03 218 TYR B CA 1
ATOM 10074 C C . TYR B 1 218 ? 24.562 -31.031 10.562 1 61.03 218 TYR B C 1
ATOM 10076 O O . TYR B 1 218 ? 25.125 -30.234 9.812 1 61.03 218 TYR B O 1
ATOM 10084 N N . ASP B 1 219 ? 24.422 -30.875 12.023 1 62.25 219 ASP B N 1
ATOM 10085 C CA . ASP B 1 219 ? 25.016 -29.641 12.547 1 62.25 219 ASP B CA 1
ATOM 10086 C C . ASP B 1 219 ? 26.141 -29.969 13.531 1 62.25 219 ASP B C 1
ATOM 10088 O O . ASP B 1 219 ? 25.969 -30.766 14.453 1 62.25 219 ASP B O 1
ATOM 10092 N N . LEU B 1 220 ? 27.297 -29.625 13.188 1 66.75 220 LEU B N 1
ATOM 10093 C CA . LEU B 1 220 ? 28.453 -29.859 14.047 1 66.75 220 LEU B CA 1
ATOM 10094 C C . LEU B 1 220 ? 28.469 -28.844 15.195 1 66.75 220 LEU B C 1
ATOM 10096 O O . LEU B 1 220 ? 29.203 -29.031 16.172 1 66.75 220 LEU B O 1
ATOM 10100 N N . ASP B 1 221 ? 27.531 -27.797 15.086 1 68.75 221 ASP B N 1
ATOM 10101 C CA . ASP B 1 221 ? 27.562 -26.75 16.109 1 68.75 221 ASP B CA 1
ATOM 10102 C C . ASP B 1 221 ? 26.875 -27.219 17.391 1 68.75 221 ASP B C 1
ATOM 10104 O O . ASP B 1 221 ? 25.906 -27.969 17.328 1 68.75 221 ASP B O 1
ATOM 10108 N N . GLY B 1 222 ? 27.516 -27.109 18.516 1 64.44 222 GLY B N 1
ATOM 10109 C CA . GLY B 1 222 ? 26.891 -27.422 19.797 1 64.44 222 GLY B CA 1
ATOM 10110 C C . GLY B 1 222 ? 25.594 -26.656 20.016 1 64.44 222 GLY B C 1
ATOM 10111 O O . GLY B 1 222 ? 25.062 -26.047 19.094 1 64.44 222 GLY B O 1
ATOM 10112 N N . PRO B 1 223 ? 24.969 -26.797 21.203 1 71.69 223 PRO B N 1
ATOM 10113 C CA . PRO B 1 223 ? 23.734 -26.078 21.516 1 71.69 223 PRO B CA 1
ATOM 10114 C C . PRO B 1 223 ? 23.875 -24.562 21.406 1 71.69 223 PRO B C 1
ATOM 10116 O O . PRO B 1 223 ? 24.922 -24.016 21.75 1 71.69 223 PRO B O 1
ATOM 10119 N N . CYS B 1 224 ? 22.938 -23.906 20.719 1 76.19 224 CYS B N 1
ATOM 10120 C CA . CYS B 1 224 ? 22.906 -22.469 20.516 1 76.19 224 CYS B CA 1
ATOM 10121 C C . CYS B 1 224 ? 22.734 -21.719 21.828 1 76.19 224 CYS B C 1
ATOM 10123 O O . CYS B 1 224 ? 23.312 -20.656 22.031 1 76.19 224 CYS B O 1
ATOM 10125 N N . HIS B 1 225 ? 22.031 -22.172 22.797 1 75.69 225 HIS B N 1
ATOM 10126 C CA . HIS B 1 225 ? 21.75 -21.641 24.125 1 75.69 225 HIS B CA 1
ATOM 10127 C C . HIS B 1 225 ? 21 -20.312 24.047 1 75.69 225 HIS B C 1
ATOM 10129 O O . HIS B 1 225 ? 20.906 -19.578 25.031 1 75.69 225 HIS B O 1
ATOM 10135 N N . SER B 1 226 ? 20.547 -20.031 22.859 1 81.12 226 SER B N 1
ATOM 10136 C CA . SER B 1 226 ? 19.734 -18.828 22.734 1 81.12 226 SER B CA 1
ATOM 10137 C C . SER B 1 226 ? 18.391 -19 23.422 1 81.12 226 SER B C 1
ATOM 10139 O O . SER B 1 226 ? 17.844 -20.109 23.469 1 81.12 226 SER B O 1
ATOM 10141 N N . GLN B 1 227 ? 17.844 -17.844 23.922 1 80.25 227 GLN B N 1
ATOM 10142 C CA . GLN B 1 227 ? 16.547 -17.875 24.578 1 80.25 227 GLN B CA 1
ATOM 10143 C C . GLN B 1 227 ? 15.422 -18.047 23.547 1 80.25 227 GLN B C 1
ATOM 10145 O O . GLN B 1 227 ? 15.375 -17.328 22.547 1 80.25 227 GLN B O 1
ATOM 10150 N N . ILE B 1 228 ? 14.602 -19 23.766 1 82.62 228 ILE B N 1
ATOM 10151 C CA . ILE B 1 228 ? 13.531 -19.312 22.828 1 82.62 228 ILE B CA 1
ATOM 10152 C C . ILE B 1 228 ? 12.234 -18.641 23.281 1 82.62 228 ILE B C 1
ATOM 10154 O O . ILE B 1 228 ? 11.375 -18.312 22.453 1 82.62 228 ILE B O 1
ATOM 10158 N N . GLY B 1 229 ? 11.984 -18.359 24.516 1 76.38 229 GLY B N 1
ATOM 10159 C CA . GLY B 1 229 ? 10.75 -17.75 25 1 76.38 229 GLY B CA 1
ATOM 10160 C C . GLY B 1 229 ? 10.859 -17.234 26.422 1 76.38 229 GLY B C 1
ATOM 10161 O O . GLY B 1 229 ? 11.938 -17.25 27.016 1 76.38 229 GLY B O 1
ATOM 10162 N N . LYS B 1 230 ? 9.672 -16.375 26.734 1 68.81 230 LYS B N 1
ATOM 10163 C CA . LYS B 1 230 ? 9.586 -15.805 28.078 1 68.81 230 LYS B CA 1
ATOM 10164 C C . LYS B 1 230 ? 8.32 -16.266 28.797 1 68.81 230 LYS B C 1
ATOM 10166 O O . LYS B 1 230 ? 7.316 -16.578 28.141 1 68.81 230 LYS B O 1
ATOM 10171 N N . MET B 1 231 ? 8.453 -16.516 29.953 1 62.09 231 MET B N 1
ATOM 10172 C CA . MET B 1 231 ? 7.27 -16.844 30.75 1 62.09 231 MET B CA 1
ATOM 10173 C C . MET B 1 231 ? 6.492 -15.586 31.125 1 62.09 231 MET B C 1
ATOM 10175 O O . MET B 1 231 ? 7.066 -14.617 31.609 1 62.09 231 MET B O 1
ATOM 10179 N N . LYS B 1 232 ? 5.391 -15.242 30.344 1 61.44 232 LYS B N 1
ATOM 10180 C CA . LYS B 1 232 ? 4.547 -14.102 30.672 1 61.44 232 LYS B CA 1
ATOM 10181 C C . LYS B 1 232 ? 3.412 -14.508 31.625 1 61.44 232 LYS B C 1
ATOM 10183 O O . LYS B 1 232 ? 2.865 -15.602 31.5 1 61.44 232 LYS B O 1
ATOM 10188 N N . ILE B 1 233 ? 3.248 -13.727 32.656 1 47.56 233 ILE B N 1
ATOM 10189 C CA . ILE B 1 233 ? 2.164 -13.945 33.625 1 47.56 233 ILE B CA 1
ATOM 10190 C C . ILE B 1 233 ? 0.866 -13.367 33.062 1 47.56 233 ILE B C 1
ATOM 10192 O O . ILE B 1 233 ? 0.839 -12.227 32.594 1 47.56 233 ILE B O 1
ATOM 10196 N N . SER B 1 234 ? 0.019 -14.25 32.469 1 45.97 234 SER B N 1
ATOM 10197 C CA . SER B 1 234 ? -1.282 -13.812 31.969 1 45.97 234 SER B CA 1
ATOM 10198 C C . SER B 1 234 ? -1.954 -12.867 32.969 1 45.97 234 SER B C 1
ATOM 10200 O O . SER B 1 234 ? -2.086 -13.188 34.156 1 45.97 234 SER B O 1
ATOM 10202 N N . THR B 1 235 ? -1.833 -11.562 32.781 1 40.44 235 THR B N 1
ATOM 10203 C CA . THR B 1 235 ? -2.531 -10.641 33.656 1 40.44 235 THR B CA 1
ATOM 10204 C C . THR B 1 235 ? -4.035 -10.68 33.406 1 40.44 235 THR B C 1
ATOM 10206 O O . THR B 1 235 ? -4.766 -9.773 33.844 1 40.44 235 THR B O 1
ATOM 10209 N N . ASN B 1 236 ? -4.555 -11.523 32.594 1 38.12 236 ASN B N 1
ATOM 10210 C CA . ASN B 1 236 ? -6.012 -11.414 32.531 1 38.12 236 ASN B CA 1
ATOM 10211 C C . ASN B 1 236 ? -6.637 -11.516 33.906 1 38.12 236 ASN B C 1
ATOM 10213 O O . ASN B 1 236 ? -6.594 -12.578 34.562 1 38.12 236 ASN B O 1
ATOM 10217 N N . ILE B 1 237 ? -6.746 -10.469 34.594 1 36 237 ILE B N 1
ATOM 10218 C CA . ILE B 1 237 ? -7.371 -10.32 35.906 1 36 237 ILE B CA 1
ATOM 10219 C C . ILE B 1 237 ? -8.773 -10.922 35.875 1 36 237 ILE B C 1
ATOM 10221 O O . ILE B 1 237 ? -9.5 -10.859 36.875 1 36 237 ILE B O 1
ATOM 10225 N N . LYS B 1 238 ? -9.523 -11.102 34.812 1 34.59 238 LYS B N 1
ATOM 10226 C CA . LYS B 1 238 ? -10.844 -11.531 35.281 1 34.59 238 LYS B CA 1
ATOM 10227 C C . LYS B 1 238 ? -10.75 -12.742 36.188 1 34.59 238 LYS B C 1
ATOM 10229 O O . LYS B 1 238 ? -11.555 -12.898 37.125 1 34.59 238 LYS B O 1
ATOM 10234 N N . GLU B 1 239 ? -10.477 -13.945 35.719 1 33.34 239 GLU B N 1
ATOM 10235 C CA . GLU B 1 239 ? -10.969 -15.094 36.469 1 33.34 239 GLU B CA 1
ATOM 10236 C C . GLU B 1 239 ? -10.156 -15.305 37.719 1 33.34 239 GLU B C 1
ATOM 10238 O O . GLU B 1 239 ? -10.719 -15.453 38.812 1 33.34 239 GLU B O 1
ATOM 10243 N N . LYS B 1 240 ? -9.055 -16.375 37.781 1 33.94 240 LYS B N 1
ATOM 10244 C CA . LYS B 1 240 ? -8.625 -17.188 38.906 1 33.94 240 LYS B CA 1
ATOM 10245 C C . LYS B 1 240 ? -7.668 -16.406 39.812 1 33.94 240 LYS B C 1
ATOM 10247 O O . LYS B 1 240 ? -6.984 -15.484 39.344 1 33.94 240 LYS B O 1
ATOM 10252 N N . PRO B 1 241 ? -7.723 -16.672 41.219 1 30.5 241 PRO B N 1
ATOM 10253 C CA . PRO B 1 241 ? -6.855 -16.234 42.312 1 30.5 241 PRO B CA 1
ATOM 10254 C C . PRO B 1 241 ? -5.387 -16.156 41.906 1 30.5 241 PRO B C 1
ATOM 10256 O O . PRO B 1 241 ? -4.961 -16.828 40.969 1 30.5 241 PRO B O 1
ATOM 10259 N N . ARG B 1 242 ? -4.605 -15.297 42.312 1 35.94 242 ARG B N 1
ATOM 10260 C CA . ARG B 1 242 ? -3.168 -15.109 42.156 1 35.94 242 ARG B CA 1
ATOM 10261 C C . ARG B 1 242 ? -2.461 -16.453 41.969 1 35.94 242 ARG B C 1
ATOM 10263 O O . ARG B 1 242 ? -1.364 -16.5 41.406 1 35.94 242 ARG B O 1
ATOM 10270 N N . GLU B 1 243 ? -2.752 -17.406 42.75 1 33.94 243 GLU B N 1
ATOM 10271 C CA . GLU B 1 243 ? -2.088 -18.688 42.906 1 33.94 243 GLU B CA 1
ATOM 10272 C C . GLU B 1 243 ? -2.035 -19.422 41.562 1 33.94 243 GLU B C 1
ATOM 10274 O O . GLU B 1 243 ? -1.133 -20.234 41.312 1 33.94 243 GLU B O 1
ATOM 10279 N N . ALA B 1 244 ? -3.104 -19.453 40.844 1 34.56 244 ALA B N 1
ATOM 10280 C CA . ALA B 1 244 ? -3.176 -20.266 39.625 1 34.56 244 ALA B CA 1
ATOM 10281 C C . ALA B 1 244 ? -2.795 -19.453 38.406 1 34.56 244 ALA B C 1
ATOM 10283 O O . ALA B 1 244 ? -3.178 -19.797 37.281 1 34.56 244 ALA B O 1
ATOM 10284 N N . GLN B 1 245 ? -2.443 -18.312 38.5 1 39.09 245 GLN B N 1
ATOM 10285 C CA . GLN B 1 245 ? -2.041 -17.547 37.344 1 39.09 245 GLN B CA 1
ATOM 10286 C C . GLN B 1 245 ? -0.878 -18.234 36.625 1 39.09 245 GLN B C 1
ATOM 10288 O O . GLN B 1 245 ? 0.218 -18.344 37.156 1 39.09 245 GLN B O 1
ATOM 10293 N N . GLU B 1 246 ? -1.108 -19.328 35.906 1 44.47 246 GLU B N 1
ATOM 10294 C CA . GLU B 1 246 ? -0.208 -20.172 35.125 1 44.47 246 GLU B CA 1
ATOM 10295 C C . GLU B 1 246 ? 0.629 -19.359 34.156 1 44.47 246 GLU B C 1
ATOM 10297 O O . GLU B 1 246 ? 0.105 -18.484 33.469 1 44.47 246 GLU B O 1
ATOM 10302 N N . SER B 1 247 ? 1.902 -19.078 34.594 1 52.53 247 SER B N 1
ATOM 10303 C CA . SER B 1 247 ? 2.893 -18.547 33.688 1 52.53 247 SER B CA 1
ATOM 10304 C C . SER B 1 247 ? 2.816 -19.234 32.312 1 52.53 247 SER B C 1
ATOM 10306 O O . SER B 1 247 ? 2.74 -20.453 32.25 1 52.53 247 SER B O 1
ATOM 10308 N N . LYS B 1 248 ? 2.25 -18.547 31.406 1 61.84 248 LYS B N 1
ATOM 10309 C CA . LYS B 1 248 ? 2.191 -19.141 30.078 1 61.84 248 LYS B CA 1
ATOM 10310 C C . LYS B 1 248 ? 3.447 -18.797 29.266 1 61.84 248 LYS B C 1
ATOM 10312 O O . LYS B 1 248 ? 3.975 -17.688 29.359 1 61.84 248 LYS B O 1
ATOM 10317 N N . PHE B 1 249 ? 4.105 -19.969 28.812 1 71.94 249 PHE B N 1
ATOM 10318 C CA . PHE B 1 249 ? 5.242 -19.828 27.906 1 71.94 249 PHE B CA 1
ATOM 10319 C C . PHE B 1 249 ? 4.836 -19.094 26.625 1 71.94 249 PHE B C 1
ATOM 10321 O O . PHE B 1 249 ? 3.822 -19.422 26.016 1 71.94 249 PHE B O 1
ATOM 10328 N N . GLU B 1 250 ? 5.66 -17.953 26.531 1 76.56 250 GLU B N 1
ATOM 10329 C CA . GLU B 1 250 ? 5.484 -17.25 25.25 1 76.56 250 GLU B CA 1
ATOM 10330 C C . GLU B 1 250 ? 6.762 -17.281 24.422 1 76.56 250 GLU B C 1
ATOM 10332 O O . GLU B 1 250 ? 7.809 -16.812 24.875 1 76.56 250 GLU B O 1
ATOM 10337 N N . ALA B 1 251 ? 6.66 -17.938 23.312 1 81.31 251 ALA B N 1
ATOM 10338 C CA . ALA B 1 251 ? 7.809 -18.016 22.422 1 81.31 251 ALA B CA 1
ATOM 10339 C C . ALA B 1 251 ? 8.133 -16.641 21.828 1 81.31 251 ALA B C 1
ATOM 10341 O O . ALA B 1 251 ? 7.234 -15.852 21.562 1 81.31 251 ALA B O 1
ATOM 10342 N N . ILE B 1 252 ? 9.422 -16.375 21.672 1 80.31 252 ILE B N 1
ATOM 10343 C CA . ILE B 1 252 ? 9.867 -15.125 21.047 1 80.31 252 ILE B CA 1
ATOM 10344 C C . ILE B 1 252 ? 9.492 -15.133 19.562 1 80.31 252 ILE B C 1
ATOM 10346 O O . ILE B 1 252 ? 9.086 -14.102 19.016 1 80.31 252 ILE B O 1
ATOM 10350 N N . GLN B 1 253 ? 9.727 -16.359 19 1 87.06 253 GLN B N 1
ATOM 10351 C CA . GLN B 1 253 ? 9.414 -16.531 17.578 1 87.06 253 GLN B CA 1
ATOM 10352 C C . GLN B 1 253 ? 8.688 -17.844 17.344 1 87.06 253 GLN B C 1
ATOM 10354 O O . GLN B 1 253 ? 8.984 -18.859 17.984 1 87.06 253 GLN B O 1
ATOM 10359 N N . HIS B 1 254 ? 7.738 -17.719 16.422 1 88.69 254 HIS B N 1
ATOM 10360 C CA . HIS B 1 254 ? 6.934 -18.906 16.109 1 88.69 254 HIS B CA 1
ATOM 10361 C C . HIS B 1 254 ? 7.125 -19.344 14.664 1 88.69 254 HIS B C 1
ATOM 10363 O O . HIS B 1 254 ? 7.383 -18.516 13.789 1 88.69 254 HIS B O 1
ATOM 10369 N N . PHE B 1 255 ? 7.191 -20.703 14.523 1 91.81 255 PHE B N 1
ATOM 10370 C CA . PHE B 1 255 ? 6.984 -21.297 13.211 1 91.81 255 PHE B CA 1
ATOM 10371 C C . PHE B 1 255 ? 5.652 -22.031 13.148 1 91.81 255 PHE B C 1
ATOM 10373 O O . PHE B 1 255 ? 5.387 -22.906 13.969 1 91.81 255 PHE B O 1
ATOM 10380 N N . VAL B 1 256 ? 4.84 -21.562 12.234 1 92.81 256 VAL B N 1
ATOM 10381 C CA . VAL B 1 256 ? 3.504 -22.141 12.102 1 92.81 256 VAL B CA 1
ATOM 10382 C C . VAL B 1 256 ? 3.467 -23.094 10.914 1 92.81 256 VAL B C 1
ATOM 10384 O O . VAL B 1 256 ? 3.803 -22.703 9.789 1 92.81 256 VAL B O 1
ATOM 10387 N N . TYR B 1 257 ? 3.07 -24.328 11.148 1 95.06 257 TYR B N 1
ATOM 10388 C CA . TYR B 1 257 ? 3.074 -25.406 10.156 1 95.06 257 TYR B CA 1
ATOM 10389 C C . TYR B 1 257 ? 1.686 -26.016 10 1 95.06 257 TYR B C 1
ATOM 10391 O O . TYR B 1 257 ? 1.014 -26.297 10.992 1 95.06 257 TYR B O 1
ATOM 10399 N N . GLN B 1 258 ? 1.195 -26.062 8.789 1 96.94 258 GLN B N 1
ATOM 10400 C CA . GLN B 1 258 ? -0.012 -26.828 8.484 1 96.94 258 GLN B CA 1
ATOM 10401 C C . GLN B 1 258 ? 0.322 -28.281 8.156 1 96.94 258 GLN B C 1
ATOM 10403 O O . GLN B 1 258 ? 0.94 -28.562 7.125 1 96.94 258 GLN B O 1
ATOM 10408 N N . PRO B 1 259 ? -0.1 -29.203 9.008 1 96.62 259 PRO B N 1
ATOM 10409 C CA . PRO B 1 259 ? 0.215 -30.594 8.703 1 96.62 259 PRO B CA 1
ATOM 10410 C C . PRO B 1 259 ? -0.311 -31.031 7.336 1 96.62 259 PRO B C 1
ATOM 10412 O O . PRO B 1 259 ? -1.464 -30.766 6.996 1 96.62 259 PRO B O 1
ATOM 10415 N N . PHE B 1 260 ? 0.537 -31.734 6.621 1 97.94 260 PHE B N 1
ATOM 10416 C CA . PHE B 1 260 ? 0.237 -32.125 5.246 1 97.94 260 PHE B CA 1
ATOM 10417 C C . PHE B 1 260 ? -0.948 -33.062 5.199 1 97.94 260 PHE B C 1
ATOM 10419 O O . PHE B 1 260 ? -1.836 -32.938 4.355 1 97.94 260 PHE B O 1
ATOM 10426 N N . LYS B 1 261 ? -1.038 -34 6.086 1 96.12 261 LYS B N 1
ATOM 10427 C CA . LYS B 1 261 ? -2.107 -35 6.109 1 96.12 261 LYS B CA 1
ATOM 10428 C C . LYS B 1 261 ? -3.463 -34.344 6.359 1 96.12 261 LYS B C 1
ATOM 10430 O O . LYS B 1 261 ? -4.469 -34.75 5.77 1 96.12 261 LYS B O 1
ATOM 10435 N N . SER B 1 262 ? -3.379 -33.312 7.219 1 94.94 262 SER B N 1
ATOM 10436 C CA . SER B 1 262 ? -4.613 -32.594 7.492 1 94.94 262 SER B CA 1
ATOM 10437 C C . SER B 1 262 ? -5.117 -31.875 6.25 1 94.94 262 SER B C 1
ATOM 10439 O O . SER B 1 262 ? -6.309 -31.922 5.934 1 94.94 262 SER B O 1
ATOM 10441 N N . TRP B 1 263 ? -4.207 -31.234 5.578 1 96.81 263 TRP B N 1
ATOM 10442 C CA . TRP B 1 263 ? -4.586 -30.531 4.359 1 96.81 263 TRP B CA 1
ATOM 10443 C C . TRP B 1 263 ? -5.086 -31.516 3.301 1 96.81 263 TRP B C 1
ATOM 10445 O O . TRP B 1 263 ? -6.105 -31.266 2.652 1 96.81 263 TRP B O 1
ATOM 10455 N N . LEU B 1 264 ? -4.367 -32.656 3.125 1 96.62 264 LEU B N 1
ATOM 10456 C CA . LEU B 1 264 ? -4.746 -33.656 2.143 1 96.62 264 LEU B CA 1
ATOM 10457 C C . LEU B 1 264 ? -6.137 -34.219 2.439 1 96.62 264 LEU B C 1
ATOM 10459 O O . LEU B 1 264 ? -6.918 -34.469 1.52 1 96.62 264 LEU B O 1
ATOM 10463 N N . GLY B 1 265 ? -6.359 -34.469 3.711 1 94.19 265 GLY B N 1
ATOM 10464 C CA . GLY B 1 265 ? -7.672 -34.938 4.109 1 94.19 265 GLY B CA 1
ATOM 10465 C C . GLY B 1 265 ? -8.797 -34 3.686 1 94.19 265 GLY B C 1
ATOM 10466 O O . GLY B 1 265 ? -9.828 -34.469 3.182 1 94.19 265 GLY B O 1
ATOM 10467 N N . ARG B 1 266 ? -8.57 -32.781 3.854 1 92.75 266 ARG B N 1
ATOM 10468 C CA . ARG B 1 266 ? -9.562 -31.766 3.461 1 92.75 266 ARG B CA 1
ATOM 10469 C C . ARG B 1 266 ? -9.625 -31.625 1.945 1 92.75 266 ARG B C 1
ATOM 10471 O O . ARG B 1 266 ? -10.703 -31.469 1.375 1 92.75 266 ARG B O 1
ATOM 10478 N N . PHE B 1 267 ? -8.539 -31.656 1.283 1 95.12 267 PHE B N 1
ATOM 10479 C CA . PHE B 1 267 ? -8.398 -31.516 -0.161 1 95.12 267 PHE B CA 1
ATOM 10480 C C . PHE B 1 267 ? -9.188 -32.594 -0.893 1 95.12 267 PHE B C 1
ATOM 10482 O O . PHE B 1 267 ? -9.906 -32.312 -1.852 1 95.12 267 PHE B O 1
ATOM 10489 N N . LEU B 1 268 ? -9.125 -33.812 -0.359 1 94.81 268 LEU B N 1
ATOM 10490 C CA . LEU B 1 268 ? -9.75 -34.969 -1.001 1 94.81 268 LEU B CA 1
ATOM 10491 C C . LEU B 1 268 ? -11.25 -35 -0.729 1 94.81 268 LEU B C 1
ATOM 10493 O O . LEU B 1 268 ? -11.984 -35.781 -1.333 1 94.81 268 LEU B O 1
ATOM 10497 N N . GLN B 1 269 ? -11.641 -34.062 0.155 1 91.56 269 GLN B N 1
ATOM 10498 C CA . GLN B 1 269 ? -13.07 -33.969 0.438 1 91.56 269 GLN B CA 1
ATOM 10499 C C . GLN B 1 269 ? -13.758 -33.031 -0.557 1 91.56 269 GLN B C 1
ATOM 10501 O O . GLN B 1 269 ? -14.992 -32.938 -0.59 1 91.56 269 GLN B O 1
ATOM 10506 N N . GLN B 1 270 ? -13.008 -32.375 -1.4 1 91.19 270 GLN B N 1
ATOM 10507 C CA . GLN B 1 270 ? -13.586 -31.484 -2.398 1 91.19 270 GLN B CA 1
ATOM 10508 C C . GLN B 1 270 ? -14.305 -32.25 -3.492 1 91.19 270 GLN B C 1
ATOM 10510 O O . GLN B 1 270 ? -13.75 -33.219 -4.035 1 91.19 270 GLN B O 1
ATOM 10515 N N . PRO B 1 271 ? -15.414 -31.766 -3.809 1 88.56 271 PRO B N 1
ATOM 10516 C CA . PRO B 1 271 ? -16.125 -32.438 -4.887 1 88.56 271 PRO B CA 1
ATOM 10517 C C . PRO B 1 271 ? -15.383 -32.375 -6.223 1 88.56 271 PRO B C 1
ATOM 10519 O O . PRO B 1 271 ? -14.914 -31.312 -6.613 1 88.56 271 PRO B O 1
ATOM 10522 N N . GLY B 1 272 ? -15.203 -33.5 -6.891 1 89.88 272 GLY B N 1
ATOM 10523 C CA . GLY B 1 272 ? -14.664 -33.562 -8.242 1 89.88 272 GLY B CA 1
ATOM 10524 C C . GLY B 1 272 ? -13.141 -33.594 -8.273 1 89.88 272 GLY B C 1
ATOM 10525 O O . GLY B 1 272 ? -12.547 -33.812 -9.328 1 89.88 272 GLY B O 1
ATOM 10526 N N . ILE B 1 273 ? -12.453 -33.5 -7.117 1 93.94 273 ILE B N 1
ATOM 10527 C CA . ILE B 1 273 ? -11.008 -33.344 -7.082 1 93.94 273 ILE B CA 1
ATOM 10528 C C . ILE B 1 273 ? -10.344 -34.688 -7.461 1 93.94 273 ILE B C 1
ATOM 10530 O O . ILE B 1 273 ? -9.32 -34.688 -8.148 1 93.94 273 ILE B O 1
ATOM 10534 N N . GLU B 1 274 ? -10.883 -35.812 -7.027 1 93.62 274 GLU B N 1
ATOM 10535 C CA . GLU B 1 274 ? -10.281 -37.125 -7.312 1 93.62 274 GLU B CA 1
ATOM 10536 C C . GLU B 1 274 ? -10.438 -37.5 -8.781 1 93.62 274 GLU B C 1
ATOM 10538 O O . GLU B 1 274 ? -9.594 -38.188 -9.352 1 93.62 274 GLU B O 1
ATOM 10543 N N . GLU B 1 275 ? -11.477 -36.969 -9.398 1 93.06 275 GLU B N 1
ATOM 10544 C CA . GLU B 1 275 ? -11.609 -37.125 -10.844 1 93.06 275 GLU B CA 1
ATOM 10545 C C . GLU B 1 275 ? -10.57 -36.281 -11.578 1 93.06 275 GLU B C 1
ATOM 10547 O O . GLU B 1 275 ? -9.945 -36.75 -12.539 1 93.06 275 GLU B O 1
ATOM 10552 N N . ASP B 1 276 ? -10.367 -35.156 -11.07 1 94.5 276 ASP B N 1
ATOM 10553 C CA . ASP B 1 276 ? -9.406 -34.219 -11.68 1 94.5 276 ASP B CA 1
ATOM 10554 C C . ASP B 1 276 ? -7.984 -34.781 -11.57 1 94.5 276 ASP B C 1
ATOM 10556 O O . ASP B 1 276 ? -7.191 -34.656 -12.516 1 94.5 276 ASP B O 1
ATOM 10560 N N . ILE B 1 277 ? -7.633 -35.406 -10.453 1 95.5 277 ILE B N 1
ATOM 10561 C CA . ILE B 1 277 ? -6.273 -35.875 -10.227 1 95.5 277 ILE B CA 1
ATOM 10562 C C . ILE B 1 277 ? -6.012 -37.125 -11.086 1 95.5 277 ILE B C 1
ATOM 10564 O O . ILE B 1 277 ? -4.859 -37.5 -11.281 1 95.5 277 ILE B O 1
ATOM 10568 N N . SER B 1 278 ? -7.074 -37.688 -11.68 1 92.88 278 SER B N 1
ATOM 10569 C CA . SER B 1 278 ? -6.906 -38.906 -12.445 1 92.88 278 SER B CA 1
ATOM 10570 C C . SER B 1 278 ? -6.922 -38.625 -13.945 1 92.88 278 SER B C 1
ATOM 10572 O O . SER B 1 278 ? -6.742 -39.531 -14.758 1 92.88 278 SER B O 1
ATOM 10574 N N . ILE B 1 279 ? -7.059 -37.438 -14.297 1 91.69 279 ILE B N 1
ATOM 10575 C CA . ILE B 1 279 ? -7.203 -37.062 -15.703 1 91.69 279 ILE B CA 1
ATOM 10576 C C . ILE B 1 279 ? -5.906 -37.344 -16.453 1 91.69 279 ILE B C 1
ATOM 10578 O O . ILE B 1 279 ? -5.938 -37.75 -17.625 1 91.69 279 ILE B O 1
ATOM 10582 N N . HIS B 1 280 ? -4.73 -37.219 -15.82 1 91.06 280 HIS B N 1
ATOM 10583 C CA . HIS B 1 280 ? -3.436 -37.406 -16.469 1 91.06 280 HIS B CA 1
ATOM 10584 C C . HIS B 1 280 ? -3.234 -38.844 -16.922 1 91.06 280 HIS B C 1
ATOM 10586 O O . HIS B 1 280 ? -2.473 -39.094 -17.859 1 91.06 280 HIS B O 1
ATOM 10592 N N . LEU B 1 281 ? -3.967 -39.75 -16.328 1 89.19 281 LEU B N 1
ATOM 10593 C CA . LEU B 1 281 ? -3.848 -41.188 -16.641 1 89.19 281 LEU B CA 1
ATOM 10594 C C . LEU B 1 281 ? -4.41 -41.469 -18.031 1 89.19 281 LEU B C 1
ATOM 10596 O O . LEU B 1 281 ? -4.035 -42.469 -18.672 1 89.19 281 LEU B O 1
ATOM 10600 N N . GLN B 1 282 ? -5.23 -40.562 -18.469 1 84.31 282 GLN B N 1
ATOM 10601 C CA . GLN B 1 282 ? -5.863 -40.719 -19.766 1 84.31 282 GLN B CA 1
ATOM 10602 C C . GLN B 1 282 ? -5.09 -40 -20.859 1 84.31 282 GLN B C 1
ATOM 10604 O O . GLN B 1 282 ? -5.414 -40.125 -22.047 1 84.31 282 GLN B O 1
ATOM 10609 N N . ARG B 1 283 ? -3.982 -39.406 -20.375 1 81.38 283 ARG B N 1
ATOM 10610 C CA . ARG B 1 283 ? -3.213 -38.594 -21.312 1 81.38 283 ARG B CA 1
ATOM 10611 C C . ARG B 1 283 ? -2.268 -39.469 -22.141 1 81.38 283 ARG B C 1
ATOM 10613 O O . ARG B 1 283 ? -1.538 -40.281 -21.594 1 81.38 283 ARG B O 1
ATOM 10620 N N . GLY B 1 284 ? -2.512 -39.75 -23.438 1 71.25 284 GLY B N 1
ATOM 10621 C CA . GLY B 1 284 ? -1.653 -40.562 -24.297 1 71.25 284 GLY B CA 1
ATOM 10622 C C . GLY B 1 284 ? -0.32 -39.875 -24.594 1 71.25 284 GLY B C 1
ATOM 10623 O O . GLY B 1 284 ? -0.002 -38.844 -24.016 1 71.25 284 GLY B O 1
ATOM 10624 N N . SER B 1 285 ? 0.593 -40.562 -25.219 1 72.12 285 SER B N 1
ATOM 10625 C CA . SER B 1 285 ? 1.894 -40.062 -25.641 1 72.12 285 SER B CA 1
ATOM 10626 C C . SER B 1 285 ? 1.747 -39.031 -26.766 1 72.12 285 SER B C 1
ATOM 10628 O O . SER B 1 285 ? 0.979 -39.219 -27.703 1 72.12 285 SER B O 1
ATOM 10630 N N . ARG B 1 286 ? 2.309 -37.844 -26.547 1 78.56 286 ARG B N 1
ATOM 10631 C CA . ARG B 1 286 ? 2.23 -36.719 -27.5 1 78.56 286 ARG B CA 1
ATOM 10632 C C . ARG B 1 286 ? 3.611 -36.375 -28.047 1 78.56 286 ARG B C 1
ATOM 10634 O O . ARG B 1 286 ? 4.609 -36.5 -27.328 1 78.56 286 ARG B O 1
ATOM 10641 N N . SER B 1 287 ? 3.727 -36.125 -29.312 1 80.25 287 SER B N 1
ATOM 10642 C CA . SER B 1 287 ? 4.973 -35.688 -29.922 1 80.25 287 SER B CA 1
ATOM 10643 C C . SER B 1 287 ? 5.324 -34.25 -29.484 1 80.25 287 SER B C 1
ATOM 10645 O O . SER B 1 287 ? 6.504 -33.906 -29.375 1 80.25 287 SER B O 1
ATOM 10647 N N . ILE B 1 288 ? 4.359 -33.531 -29.234 1 90.12 288 ILE B N 1
ATOM 10648 C CA . ILE B 1 288 ? 4.535 -32.156 -28.75 1 90.12 288 ILE B CA 1
ATOM 10649 C C . ILE B 1 288 ? 4.156 -32.062 -27.281 1 90.12 288 ILE B C 1
ATOM 10651 O O . ILE B 1 288 ? 3.057 -32.469 -26.891 1 90.12 288 ILE B O 1
ATOM 10655 N N . MET B 1 289 ? 5.141 -31.672 -26.484 1 93.88 289 MET B N 1
ATOM 10656 C CA . MET B 1 289 ? 4.914 -31.562 -25.047 1 93.88 289 MET B CA 1
ATOM 10657 C C . MET B 1 289 ? 4.184 -30.266 -24.719 1 93.88 289 MET B C 1
ATOM 10659 O O . MET B 1 289 ? 4.477 -29.219 -25.281 1 93.88 289 MET B O 1
ATOM 10663 N N . THR B 1 290 ? 3.184 -30.359 -23.812 1 92.06 290 THR B N 1
ATOM 10664 C CA . THR B 1 290 ? 2.387 -29.172 -23.484 1 92.06 290 THR B CA 1
ATOM 10665 C C . THR B 1 290 ? 2.318 -28.969 -21.969 1 92.06 290 THR B C 1
ATOM 10667 O O . THR B 1 290 ? 1.828 -27.938 -21.5 1 92.06 290 THR B O 1
ATOM 10670 N N . ASP B 1 291 ? 2.822 -29.953 -21.281 1 93.25 291 ASP B N 1
ATOM 10671 C CA . ASP B 1 291 ? 2.744 -29.859 -19.828 1 93.25 291 ASP B CA 1
ATOM 10672 C C . ASP B 1 291 ? 3.84 -30.688 -19.156 1 93.25 291 ASP B C 1
ATOM 10674 O O . ASP B 1 291 ? 4.602 -31.391 -19.844 1 93.25 291 ASP B O 1
ATOM 10678 N N . ILE B 1 292 ? 3.916 -30.594 -17.875 1 94 292 ILE B N 1
ATOM 10679 C CA . ILE B 1 292 ? 4.863 -31.375 -17.094 1 94 292 ILE B CA 1
ATOM 10680 C C . ILE B 1 292 ? 4.566 -32.844 -17.25 1 94 292 ILE B C 1
ATOM 10682 O O . ILE B 1 292 ? 5.473 -33.688 -17.156 1 94 292 ILE B O 1
ATOM 10686 N N . TRP B 1 293 ? 3.311 -33.25 -17.562 1 94.75 293 TRP B N 1
ATOM 10687 C CA . TRP B 1 293 ? 2.875 -34.625 -17.719 1 94.75 293 TRP B CA 1
ATOM 10688 C C . TRP B 1 293 ? 3.568 -35.312 -18.906 1 94.75 293 TRP B C 1
ATOM 10690 O O . TRP B 1 293 ? 3.594 -36.531 -19.016 1 94.75 293 TRP B O 1
ATOM 10700 N N . ASP B 1 294 ? 4.117 -34.438 -19.734 1 93.88 294 ASP B N 1
ATOM 10701 C CA . ASP B 1 294 ? 4.727 -34.969 -20.969 1 93.88 294 ASP B CA 1
ATOM 10702 C C . ASP B 1 294 ? 6.234 -35.125 -20.797 1 93.88 294 ASP B C 1
ATOM 10704 O O . ASP B 1 294 ? 6.898 -35.688 -21.672 1 93.88 294 ASP B O 1
ATOM 10708 N N . GLY B 1 295 ? 6.785 -34.719 -19.703 1 92.12 295 GLY B N 1
ATOM 10709 C CA . GLY B 1 295 ? 8.219 -34.812 -19.469 1 92.12 295 GLY B CA 1
ATOM 10710 C C . GLY B 1 295 ? 8.648 -36.219 -19.078 1 92.12 295 GLY B C 1
ATOM 10711 O O . GLY B 1 295 ? 7.848 -37 -18.578 1 92.12 295 GLY B O 1
ATOM 10712 N N . TYR B 1 296 ? 9.883 -36.469 -19.297 1 89.38 296 TYR B N 1
ATOM 10713 C CA . TYR B 1 296 ? 10.375 -37.812 -19.047 1 89.38 296 TYR B CA 1
ATOM 10714 C C . TYR B 1 296 ? 10.367 -38.125 -17.547 1 89.38 296 TYR B C 1
ATOM 10716 O O . TYR B 1 296 ? 10.148 -39.281 -17.156 1 89.38 296 TYR B O 1
ATOM 10724 N N . ILE B 1 297 ? 10.547 -37.156 -16.641 1 92.19 297 ILE B N 1
ATOM 10725 C CA . ILE B 1 297 ? 10.57 -37.406 -15.203 1 92.19 297 ILE B CA 1
ATOM 10726 C C . ILE B 1 297 ? 9.18 -37.875 -14.75 1 92.19 297 ILE B C 1
ATOM 10728 O O . ILE B 1 297 ? 9.055 -38.844 -13.992 1 92.19 297 ILE B O 1
ATOM 10732 N N . TRP B 1 298 ? 8.172 -37.219 -15.234 1 92.75 298 TRP B N 1
ATOM 10733 C CA . TRP B 1 298 ? 6.801 -37.594 -14.898 1 92.75 298 TRP B CA 1
ATOM 10734 C C . TRP B 1 298 ? 6.508 -39.031 -15.352 1 92.75 298 TRP B C 1
ATOM 10736 O O . TRP B 1 298 ? 5.934 -39.812 -14.609 1 92.75 298 TRP B O 1
ATOM 10746 N N . LYS B 1 299 ? 6.969 -39.406 -16.453 1 89.75 299 LYS B N 1
ATOM 10747 C CA . LYS B 1 299 ? 6.625 -40.688 -17.094 1 89.75 299 LYS B CA 1
ATOM 10748 C C . LYS B 1 299 ? 7.465 -41.812 -16.531 1 89.75 299 LYS B C 1
ATOM 10750 O O . LYS B 1 299 ? 7.004 -42.969 -16.453 1 89.75 299 LYS B O 1
ATOM 10755 N N . GLN B 1 300 ? 8.656 -41.438 -16.078 1 88.12 300 GLN B N 1
ATOM 10756 C CA . GLN B 1 300 ? 9.578 -42.531 -15.75 1 88.12 300 GLN B CA 1
ATOM 10757 C C . GLN B 1 300 ? 9.836 -42.594 -14.25 1 88.12 300 GLN B C 1
ATOM 10759 O O . GLN B 1 300 ? 10.438 -43.562 -13.766 1 88.12 300 GLN B O 1
ATOM 10764 N N . PHE B 1 301 ? 9.367 -41.688 -13.531 1 91.19 301 PHE B N 1
ATOM 10765 C CA . PHE B 1 301 ? 9.602 -41.688 -12.086 1 91.19 301 PHE B CA 1
ATOM 10766 C C . PHE B 1 301 ? 9.039 -42.938 -11.461 1 91.19 301 PHE B C 1
ATOM 10768 O O . PHE B 1 301 ? 7.848 -43.25 -11.594 1 91.19 301 PHE B O 1
ATOM 10775 N N . THR B 1 302 ? 9.977 -43.688 -10.914 1 83.5 302 THR B N 1
ATOM 10776 C CA . THR B 1 302 ? 9.555 -45 -10.391 1 83.5 302 THR B CA 1
ATOM 10777 C C . THR B 1 302 ? 9.523 -44.969 -8.867 1 83.5 302 THR B C 1
ATOM 10779 O O . THR B 1 302 ? 10.172 -44.125 -8.234 1 83.5 302 THR B O 1
ATOM 10782 N N . GLY B 1 303 ? 8.594 -45.656 -8.289 1 67.5 303 GLY B N 1
ATOM 10783 C CA . GLY B 1 303 ? 8.531 -45.844 -6.848 1 67.5 303 GLY B CA 1
ATOM 10784 C C . GLY B 1 303 ? 9.523 -46.875 -6.336 1 67.5 303 GLY B C 1
ATOM 10785 O O . GLY B 1 303 ? 10.406 -47.312 -7.074 1 67.5 303 GLY B O 1
ATOM 10786 N N . LYS B 1 304 ? 9.414 -47.062 -5.035 1 63.06 304 LYS B N 1
ATOM 10787 C CA . LYS B 1 304 ? 10.234 -48.094 -4.383 1 63.06 304 LYS B CA 1
ATOM 10788 C C . LYS B 1 304 ? 10.008 -49.469 -5.016 1 63.06 304 LYS B C 1
ATOM 10790 O O . LYS B 1 304 ? 8.938 -50.062 -4.867 1 63.06 304 LYS B O 1
ATOM 10795 N N . ASN B 1 305 ? 10.992 -50 -5.754 1 57.22 305 ASN B N 1
ATOM 10796 C CA . ASN B 1 305 ? 11.055 -51.375 -6.238 1 57.22 305 ASN B CA 1
ATOM 10797 C C . ASN B 1 305 ? 9.914 -51.688 -7.203 1 57.22 305 ASN B C 1
ATOM 10799 O O . ASN B 1 305 ? 9.484 -52.812 -7.316 1 57.22 305 ASN B O 1
ATOM 10803 N N . GLU B 1 306 ? 9.352 -50.594 -7.68 1 68.44 306 GLU B N 1
ATOM 10804 C CA . GLU B 1 306 ? 8.203 -50.906 -8.531 1 68.44 306 GLU B CA 1
ATOM 10805 C C . GLU B 1 306 ? 8.594 -50.875 -10.008 1 68.44 306 GLU B C 1
ATOM 10807 O O . GLU B 1 306 ? 9.477 -50.125 -10.406 1 68.44 306 GLU B O 1
ATOM 10812 N N . SER B 1 307 ? 8.203 -51.812 -10.641 1 70.75 307 SER B N 1
ATOM 10813 C CA . SER B 1 307 ? 8.477 -51.938 -12.07 1 70.75 307 SER B CA 1
ATOM 10814 C C . SER B 1 307 ? 7.684 -50.938 -12.883 1 70.75 307 SER B C 1
ATOM 10816 O O . SER B 1 307 ? 8.078 -50.562 -14 1 70.75 307 SER B O 1
ATOM 10818 N N . GLN B 1 308 ? 6.668 -50.438 -12.266 1 81.69 308 GLN B N 1
ATOM 10819 C CA . GLN B 1 308 ? 5.824 -49.469 -12.977 1 81.69 308 GLN B CA 1
ATOM 10820 C C . GLN B 1 308 ? 6.062 -48.062 -12.477 1 81.69 308 GLN B C 1
ATOM 10822 O O . GLN B 1 308 ? 6.422 -47.844 -11.312 1 81.69 308 GLN B O 1
ATOM 10827 N N . PRO B 1 309 ? 5.84 -47.156 -13.406 1 89.06 309 PRO B N 1
ATOM 10828 C CA . PRO B 1 309 ? 6.004 -45.781 -12.984 1 89.06 309 PRO B CA 1
ATOM 10829 C C . PRO B 1 309 ? 5.078 -45.406 -11.836 1 89.06 309 PRO B C 1
ATOM 10831 O O . PRO B 1 309 ? 3.93 -45.844 -11.781 1 89.06 309 PRO B O 1
ATOM 10834 N N . PHE B 1 310 ? 5.574 -44.719 -10.891 1 92.31 310 PHE B N 1
ATOM 10835 C CA . PHE B 1 310 ? 4.887 -44.312 -9.68 1 92.31 310 PHE B CA 1
ATOM 10836 C C . PHE B 1 310 ? 3.559 -43.625 -10.008 1 92.31 310 PHE B C 1
ATOM 10838 O O . PHE B 1 310 ? 2.533 -43.938 -9.391 1 92.31 310 PHE B O 1
ATOM 10845 N N . LEU B 1 311 ? 3.457 -42.844 -11.023 1 92.06 311 LEU B N 1
ATOM 10846 C CA . LEU B 1 311 ? 2.311 -41.969 -11.289 1 92.06 311 LEU B CA 1
ATOM 10847 C C . LEU B 1 311 ? 1.302 -42.688 -12.188 1 92.06 311 LEU B C 1
ATOM 10849 O O . LEU B 1 311 ? 0.279 -42.094 -12.555 1 92.06 311 LEU B O 1
ATOM 10853 N N . SER B 1 312 ? 1.52 -43.906 -12.547 1 88.06 312 SER B N 1
ATOM 10854 C CA . SER B 1 312 ? 0.57 -44.688 -13.336 1 88.06 312 SER B CA 1
ATOM 10855 C C . SER B 1 312 ? -0.518 -45.281 -12.461 1 88.06 312 SER B C 1
ATOM 10857 O O . SER B 1 312 ? -1.551 -45.75 -12.961 1 88.06 312 SER B O 1
ATOM 10859 N N . LYS B 1 313 ? -0.318 -45.219 -11.172 1 87.81 313 LYS B N 1
ATOM 10860 C CA . LYS B 1 313 ? -1.267 -45.844 -10.242 1 87.81 313 LYS B CA 1
ATOM 10861 C C . LYS B 1 313 ? -2.172 -44.781 -9.617 1 87.81 313 LYS B C 1
ATOM 10863 O O . LYS B 1 313 ? -1.7 -43.719 -9.211 1 87.81 313 LYS B O 1
ATOM 10868 N N . ALA B 1 314 ? -3.447 -45.156 -9.57 1 88 314 ALA B N 1
ATOM 10869 C CA . ALA B 1 314 ? -4.395 -44.281 -8.906 1 88 314 ALA B CA 1
ATOM 10870 C C . ALA B 1 314 ? -4.051 -44.094 -7.43 1 88 314 ALA B C 1
ATOM 10872 O O . ALA B 1 314 ? -3.66 -45.062 -6.766 1 88 314 ALA B O 1
ATOM 10873 N N . GLY B 1 315 ? -4.102 -42.906 -6.898 1 90.56 315 GLY B N 1
ATOM 10874 C CA . GLY B 1 315 ? -3.814 -42.625 -5.496 1 90.56 315 GLY B CA 1
ATOM 10875 C C . GLY B 1 315 ? -2.416 -42.094 -5.266 1 90.56 315 GLY B C 1
ATOM 10876 O O . GLY B 1 315 ? -2.117 -41.562 -4.191 1 90.56 315 GLY B O 1
ATOM 10877 N N . ASN B 1 316 ? -1.525 -42.344 -6.273 1 94.5 316 ASN B N 1
ATOM 10878 C CA . ASN B 1 316 ? -0.189 -41.75 -6.188 1 94.5 316 ASN B CA 1
ATOM 10879 C C . ASN B 1 316 ? -0.175 -40.312 -6.656 1 94.5 316 ASN B C 1
ATOM 10881 O O . ASN B 1 316 ? -0.553 -40 -7.789 1 94.5 316 ASN B O 1
ATOM 10885 N N . LEU B 1 317 ? 0.222 -39.406 -5.746 1 97 317 LEU B N 1
ATOM 10886 C CA . LEU B 1 317 ? 0.2 -38 -6.039 1 97 317 LEU B CA 1
ATOM 10887 C C . LEU B 1 317 ? 1.614 -37.406 -6.07 1 97 317 LEU B C 1
ATOM 10889 O O . LEU B 1 317 ? 2.469 -37.812 -5.273 1 97 317 LEU B O 1
ATOM 10893 N N . ALA B 1 318 ? 1.862 -36.531 -7.035 1 96.88 318 ALA B N 1
ATOM 10894 C CA . ALA B 1 318 ? 3.123 -35.812 -7.137 1 96.88 318 ALA B CA 1
ATOM 10895 C C . ALA B 1 318 ? 2.928 -34.312 -6.816 1 96.88 318 ALA B C 1
ATOM 10897 O O . ALA B 1 318 ? 1.928 -33.719 -7.219 1 96.88 318 ALA B O 1
ATOM 10898 N N . PHE B 1 319 ? 3.875 -33.75 -6.047 1 97.75 319 PHE B N 1
ATOM 10899 C CA . PHE B 1 319 ? 3.799 -32.344 -5.672 1 97.75 319 PHE B CA 1
ATOM 10900 C C . PHE B 1 319 ? 5.074 -31.625 -6.062 1 97.75 319 PHE B C 1
ATOM 10902 O O . PHE B 1 319 ? 6.141 -32.219 -6.16 1 97.75 319 PHE B O 1
ATOM 10909 N N . ALA B 1 320 ? 4.953 -30.359 -6.402 1 97.12 320 ALA B N 1
ATOM 10910 C CA . ALA B 1 320 ? 6.078 -29.438 -6.535 1 97.12 320 ALA B CA 1
ATOM 10911 C C . ALA B 1 320 ? 6.188 -28.531 -5.309 1 97.12 320 ALA B C 1
ATOM 10913 O O . ALA B 1 320 ? 5.18 -28.062 -4.781 1 97.12 320 ALA B O 1
ATOM 10914 N N . LEU B 1 321 ? 7.402 -28.312 -4.863 1 97.06 321 LEU B N 1
ATOM 10915 C CA . LEU B 1 321 ? 7.664 -27.422 -3.744 1 97.06 321 LEU B CA 1
ATOM 10916 C C . LEU B 1 321 ? 8.086 -26.047 -4.238 1 97.06 321 LEU B C 1
ATOM 10918 O O . LEU B 1 321 ? 8.977 -25.922 -5.074 1 97.06 321 LEU B O 1
ATOM 10922 N N . TYR B 1 322 ? 7.379 -25.062 -3.805 1 95.94 322 TYR B N 1
ATOM 10923 C CA . TYR B 1 322 ? 7.719 -23.688 -4.109 1 95.94 322 TYR B CA 1
ATOM 10924 C C . TYR B 1 322 ? 8.117 -22.922 -2.846 1 95.94 322 TYR B C 1
ATOM 10926 O O . TYR B 1 322 ? 7.453 -23.047 -1.812 1 95.94 322 TYR B O 1
ATOM 10934 N N . ILE B 1 323 ? 9.211 -22.172 -2.914 1 95.12 323 ILE B N 1
ATOM 10935 C CA . ILE B 1 323 ? 9.68 -21.344 -1.801 1 95.12 323 ILE B CA 1
ATOM 10936 C C . ILE B 1 323 ? 10.117 -19.984 -2.316 1 95.12 323 ILE B C 1
ATOM 10938 O O . ILE B 1 323 ? 10.742 -19.875 -3.377 1 95.12 323 ILE B O 1
ATOM 10942 N N . ASP B 1 324 ? 9.688 -18.969 -1.673 1 93.56 324 ASP B N 1
ATOM 10943 C CA . ASP B 1 324 ? 10.062 -17.594 -2.004 1 93.56 324 ASP B CA 1
ATOM 10944 C C . ASP B 1 324 ? 9.844 -16.672 -0.81 1 93.56 324 ASP B C 1
ATOM 10946 O O . ASP B 1 324 ? 9.203 -17.047 0.17 1 93.56 324 ASP B O 1
ATOM 10950 N N . TRP B 1 325 ? 10.516 -15.531 -0.823 1 92.56 325 TRP B N 1
ATOM 10951 C CA . TRP B 1 325 ? 10.43 -14.57 0.275 1 92.56 325 TRP B CA 1
ATOM 10952 C C . TRP B 1 325 ? 9.82 -13.258 -0.2 1 92.56 325 TRP B C 1
ATOM 10954 O O . TRP B 1 325 ? 9.93 -12.906 -1.378 1 92.56 325 TRP B O 1
ATOM 10964 N N . PHE B 1 326 ? 9.117 -12.539 0.644 1 89.31 326 PHE B N 1
ATOM 10965 C CA . PHE B 1 326 ? 8.539 -11.234 0.369 1 89.31 326 PHE B CA 1
ATOM 10966 C C . PHE B 1 326 ? 8.641 -10.328 1.591 1 89.31 326 PHE B C 1
ATOM 10968 O O . PHE B 1 326 ? 8.875 -10.805 2.705 1 89.31 326 PHE B O 1
ATOM 10975 N N . ASN B 1 327 ? 8.555 -9.023 1.467 1 87.94 327 ASN B N 1
ATOM 10976 C CA . ASN B 1 327 ? 8.625 -8.047 2.553 1 87.94 327 ASN B CA 1
ATOM 10977 C C . ASN B 1 327 ? 7.316 -8 3.342 1 87.94 327 ASN B C 1
ATOM 10979 O O . ASN B 1 327 ? 6.246 -7.789 2.766 1 87.94 327 ASN B O 1
ATOM 10983 N N . ALA B 1 328 ? 7.465 -8.164 4.609 1 86 328 ALA B N 1
ATOM 10984 C CA . ALA B 1 328 ? 6.297 -8.203 5.488 1 86 328 ALA B CA 1
ATOM 10985 C C . ALA B 1 328 ? 5.52 -6.895 5.426 1 86 328 ALA B C 1
ATOM 10987 O O . ALA B 1 328 ? 4.312 -6.871 5.676 1 86 328 ALA B O 1
ATOM 10988 N N . PHE B 1 329 ? 6.227 -5.801 5.043 1 81.62 329 PHE B N 1
ATOM 10989 C CA . PHE B 1 329 ? 5.602 -4.484 5.117 1 81.62 329 PHE B CA 1
ATOM 10990 C C . PHE B 1 329 ? 5.281 -3.959 3.723 1 81.62 329 PHE B C 1
ATOM 10992 O O . PHE B 1 329 ? 5.141 -2.748 3.527 1 81.62 329 PHE B O 1
ATOM 10999 N N . GLY B 1 330 ? 5.199 -4.871 2.803 1 76.38 330 GLY B N 1
ATOM 11000 C CA . GLY B 1 330 ? 4.836 -4.473 1.451 1 76.38 330 GLY B CA 1
ATOM 11001 C C . GLY B 1 330 ? 5.898 -3.625 0.775 1 76.38 330 GLY B C 1
ATOM 11002 O O . GLY B 1 330 ? 7.074 -3.996 0.75 1 76.38 330 GLY B O 1
ATOM 11003 N N . LYS B 1 331 ? 5.477 -2.414 0.32 1 73.75 331 LYS B N 1
ATOM 11004 C CA . LYS B 1 331 ? 6.371 -1.548 -0.444 1 73.75 331 LYS B CA 1
ATOM 11005 C C . LYS B 1 331 ? 7.059 -0.534 0.464 1 73.75 331 LYS B C 1
ATOM 11007 O O . LYS B 1 331 ? 7.727 0.385 -0.018 1 73.75 331 LYS B O 1
ATOM 11012 N N . SER B 1 332 ? 6.992 -0.77 1.715 1 73.62 332 SER B N 1
ATOM 11013 C CA . SER B 1 332 ? 7.598 0.125 2.695 1 73.62 332 SER B CA 1
ATOM 11014 C C . SER B 1 332 ? 9.117 0.003 2.691 1 73.62 332 SER B C 1
ATOM 11016 O O . SER B 1 332 ? 9.664 -1.004 2.236 1 73.62 332 SER B O 1
ATOM 11018 N N . SER B 1 333 ? 9.719 1.05 3.129 1 75.62 333 SER B N 1
ATOM 11019 C CA . SER B 1 333 ? 11.172 1.03 3.266 1 75.62 333 SER B CA 1
ATOM 11020 C C . SER B 1 333 ? 11.609 0.15 4.434 1 75.62 333 SER B C 1
ATOM 11022 O O . SER B 1 333 ? 12.766 -0.264 4.508 1 75.62 333 SER B O 1
ATOM 11024 N N . ARG B 1 334 ? 10.609 -0.111 5.367 1 79.69 334 ARG B N 1
ATOM 11025 C CA . ARG B 1 334 ? 10.883 -1.069 6.43 1 79.69 334 ARG B CA 1
ATOM 11026 C C . ARG B 1 334 ? 11.008 -2.484 5.875 1 79.69 334 ARG B C 1
ATOM 11028 O O . ARG B 1 334 ? 10.211 -2.898 5.031 1 79.69 334 ARG B O 1
ATOM 11035 N N . LYS B 1 335 ? 12.062 -3.139 6.277 1 84.81 335 LYS B N 1
ATOM 11036 C CA . LYS B 1 335 ? 12.305 -4.434 5.652 1 84.81 335 LYS B CA 1
ATOM 11037 C C . LYS B 1 335 ? 12.219 -5.566 6.672 1 84.81 335 LYS B C 1
ATOM 11039 O O . LYS B 1 335 ? 12.766 -5.457 7.773 1 84.81 335 LYS B O 1
ATOM 11044 N N . ALA B 1 336 ? 11.398 -6.508 6.461 1 87.19 336 ALA B N 1
ATOM 11045 C CA . ALA B 1 336 ? 11.32 -7.805 7.125 1 87.19 336 ALA B CA 1
ATOM 11046 C C . ALA B 1 336 ? 10.945 -8.906 6.133 1 87.19 336 ALA B C 1
ATOM 11048 O O . ALA B 1 336 ? 9.898 -8.836 5.488 1 87.19 336 ALA B O 1
ATOM 11049 N N . SER B 1 337 ? 11.789 -9.914 6.035 1 90.81 337 SER B N 1
ATOM 11050 C CA . SER B 1 337 ? 11.602 -10.945 5.02 1 90.81 337 SER B CA 1
ATOM 11051 C C . SER B 1 337 ? 10.828 -12.133 5.578 1 90.81 337 SER B C 1
ATOM 11053 O O . SER B 1 337 ? 11.266 -12.766 6.547 1 90.81 337 SER B O 1
ATOM 11055 N N . LEU B 1 338 ? 9.688 -12.422 5.012 1 92.25 338 LEU B N 1
ATOM 11056 C CA . LEU B 1 338 ? 8.914 -13.625 5.285 1 92.25 338 LEU B CA 1
ATOM 11057 C C . LEU B 1 338 ? 8.898 -14.555 4.074 1 92.25 338 LEU B C 1
ATOM 11059 O O . LEU B 1 338 ? 8.961 -14.086 2.934 1 92.25 338 LEU B O 1
ATOM 11063 N N . GLY B 1 339 ? 8.93 -15.852 4.301 1 92.75 339 GLY B N 1
ATOM 11064 C CA . GLY B 1 339 ? 8.938 -16.797 3.197 1 92.75 339 GLY B CA 1
ATOM 11065 C C . GLY B 1 339 ? 7.711 -17.688 3.166 1 92.75 339 GLY B C 1
ATOM 11066 O O . GLY B 1 339 ? 7.109 -17.969 4.207 1 92.75 339 GLY B O 1
ATOM 11067 N N . THR B 1 340 ? 7.293 -18.078 1.993 1 93.62 340 THR B N 1
ATOM 11068 C CA . THR B 1 340 ? 6.176 -19.016 1.833 1 93.62 340 THR B CA 1
ATOM 11069 C C . THR B 1 340 ? 6.68 -20.391 1.425 1 93.62 340 THR B C 1
ATOM 11071 O O . THR B 1 340 ? 7.617 -20.516 0.632 1 93.62 340 THR B O 1
ATOM 11074 N N . LEU B 1 341 ? 6.16 -21.391 2.027 1 95.94 341 LEU B N 1
ATOM 11075 C CA . LEU B 1 341 ? 6.363 -22.797 1.681 1 95.94 341 LEU B CA 1
ATOM 11076 C C . LEU B 1 341 ? 5.09 -23.406 1.104 1 95.94 341 LEU B C 1
ATOM 11078 O O . LEU B 1 341 ? 4.172 -23.766 1.848 1 95.94 341 LEU B O 1
ATOM 11082 N N . ILE B 1 342 ? 5.109 -23.594 -0.242 1 96.56 342 ILE B N 1
ATOM 11083 C CA . ILE B 1 342 ? 3.895 -24 -0.937 1 96.56 342 ILE B CA 1
ATOM 11084 C C . ILE B 1 342 ? 4.145 -25.312 -1.676 1 96.56 342 ILE B C 1
ATOM 11086 O O . ILE B 1 342 ? 5.219 -25.516 -2.25 1 96.56 342 ILE B O 1
ATOM 11090 N N . LEU B 1 343 ? 3.264 -26.203 -1.573 1 97.88 343 LEU B N 1
ATOM 11091 C CA . LEU B 1 343 ? 3.268 -27.391 -2.416 1 97.88 343 LEU B CA 1
ATOM 11092 C C . LEU B 1 343 ? 2.045 -27.406 -3.326 1 97.88 343 LEU B C 1
ATOM 11094 O O . LEU B 1 343 ? 0.94 -27.062 -2.9 1 97.88 343 LEU B O 1
ATOM 11098 N N . VAL B 1 344 ? 2.268 -27.812 -4.559 1 96.88 344 VAL B N 1
ATOM 11099 C CA . VAL B 1 344 ? 1.203 -27.844 -5.555 1 96.88 344 VAL B CA 1
ATOM 11100 C C . VAL B 1 344 ? 1.077 -29.25 -6.129 1 96.88 344 VAL B C 1
ATOM 11102 O O . VAL B 1 344 ? 2.078 -29.875 -6.484 1 96.88 344 VAL B O 1
ATOM 11105 N N . CYS B 1 345 ? -0.131 -29.734 -6.184 1 97.94 345 CYS B N 1
ATOM 11106 C CA . CYS B 1 345 ? -0.384 -31.062 -6.73 1 97.94 345 CYS B CA 1
ATOM 11107 C C . CYS B 1 345 ? -0.264 -31.062 -8.25 1 97.94 345 CYS B C 1
ATOM 11109 O O . CYS B 1 345 ? -1.125 -30.516 -8.945 1 97.94 345 CYS B O 1
ATOM 11111 N N . LEU B 1 346 ? 0.698 -31.797 -8.766 1 97.06 346 LEU B N 1
ATOM 11112 C CA . LEU B 1 346 ? 1.004 -31.781 -10.195 1 97.06 346 LEU B CA 1
ATOM 11113 C C . LEU B 1 346 ? 0.061 -32.688 -10.961 1 97.06 346 LEU B C 1
ATOM 11115 O O . LEU B 1 346 ? -0.011 -32.625 -12.188 1 97.06 346 LEU B O 1
ATOM 11119 N N . ASN B 1 347 ? -0.7 -33.562 -10.219 1 96.81 347 ASN B N 1
ATOM 11120 C CA . ASN B 1 347 ? -1.662 -34.438 -10.867 1 96.81 347 ASN B CA 1
ATOM 11121 C C . ASN B 1 347 ? -2.842 -33.656 -11.438 1 96.81 347 ASN B C 1
ATOM 11123 O O . ASN B 1 347 ? -3.541 -34.156 -12.328 1 96.81 347 ASN B O 1
ATOM 11127 N N . LEU B 1 348 ? -3.043 -32.5 -10.922 1 96.38 348 LEU B N 1
ATOM 11128 C CA . LEU B 1 348 ? -4.168 -31.672 -11.359 1 96.38 348 LEU B CA 1
ATOM 11129 C C . LEU B 1 348 ? -3.9 -31.062 -12.734 1 96.38 348 LEU B C 1
ATOM 11131 O O . LEU B 1 348 ? -2.746 -30.828 -13.094 1 96.38 348 LEU B O 1
ATOM 11135 N N . PRO B 1 349 ? -4.953 -30.875 -13.477 1 92.69 349 PRO B N 1
ATOM 11136 C CA . PRO B 1 349 ? -4.77 -30.125 -14.719 1 92.69 349 PRO B CA 1
ATOM 11137 C C . PRO B 1 349 ? -4.195 -28.734 -14.484 1 92.69 349 PRO B C 1
ATOM 11139 O O . PRO B 1 349 ? -4.434 -28.125 -13.438 1 92.69 349 PRO B O 1
ATOM 11142 N N . PRO B 1 350 ? -3.438 -28.266 -15.422 1 88.31 350 PRO B N 1
ATOM 11143 C CA . PRO B 1 350 ? -2.734 -26.984 -15.242 1 88.31 350 PRO B CA 1
ATOM 11144 C C . PRO B 1 350 ? -3.664 -25.859 -14.812 1 88.31 350 PRO B C 1
ATOM 11146 O O . PRO B 1 350 ? -3.271 -25 -14.016 1 88.31 350 PRO B O 1
ATOM 11149 N N . GLU B 1 351 ? -4.914 -25.828 -15.258 1 84.75 351 GLU B N 1
ATOM 11150 C CA . GLU B 1 351 ? -5.84 -24.734 -14.969 1 84.75 351 GLU B CA 1
ATOM 11151 C C . GLU B 1 351 ? -6.301 -24.766 -13.516 1 84.75 351 GLU B C 1
ATOM 11153 O O . GLU B 1 351 ? -6.789 -23.766 -12.992 1 84.75 351 GLU B O 1
ATOM 11158 N N . LYS B 1 352 ? -6.102 -25.875 -12.867 1 91.94 352 LYS B N 1
ATOM 11159 C CA . LYS B 1 352 ? -6.625 -26.047 -11.516 1 91.94 352 LYS B CA 1
ATOM 11160 C C . LYS B 1 352 ? -5.5 -26.094 -10.484 1 91.94 352 LYS B C 1
ATOM 11162 O O . LYS B 1 352 ? -5.742 -25.953 -9.289 1 91.94 352 LYS B O 1
ATOM 11167 N N . ARG B 1 353 ? -4.285 -26.25 -10.93 1 93.94 353 ARG B N 1
ATOM 11168 C CA . ARG B 1 353 ? -3.156 -26.531 -10.047 1 93.94 353 ARG B CA 1
ATOM 11169 C C . ARG B 1 353 ? -2.951 -25.406 -9.039 1 93.94 353 ARG B C 1
ATOM 11171 O O . ARG B 1 353 ? -2.725 -25.656 -7.852 1 93.94 353 ARG B O 1
ATOM 11178 N N . LEU B 1 354 ? -3.104 -24.188 -9.508 1 92.25 354 LEU B N 1
ATOM 11179 C CA . LEU B 1 354 ? -2.68 -23.078 -8.664 1 92.25 354 LEU B CA 1
ATOM 11180 C C . LEU B 1 354 ? -3.885 -22.297 -8.148 1 92.25 354 LEU B C 1
ATOM 11182 O O . LEU B 1 354 ? -3.736 -21.172 -7.648 1 92.25 354 LEU B O 1
ATOM 11186 N N . LYS B 1 355 ? -5.062 -22.859 -8.266 1 90.19 355 LYS B N 1
ATOM 11187 C CA . LYS B 1 355 ? -6.211 -22.266 -7.578 1 90.19 355 LYS B CA 1
ATOM 11188 C C . LYS B 1 355 ? -6.023 -22.312 -6.062 1 90.19 355 LYS B C 1
ATOM 11190 O O . LYS B 1 355 ? -5.512 -23.297 -5.523 1 90.19 355 LYS B O 1
ATOM 11195 N N . PRO B 1 356 ? -6.457 -21.297 -5.34 1 88.56 356 PRO B N 1
ATOM 11196 C CA . PRO B 1 356 ? -6.219 -21.234 -3.896 1 88.56 356 PRO B CA 1
ATOM 11197 C C . PRO B 1 356 ? -6.773 -22.438 -3.148 1 88.56 356 PRO B C 1
ATOM 11199 O O . PRO B 1 356 ? -6.184 -22.891 -2.16 1 88.56 356 PRO B O 1
ATOM 11202 N N . GLU B 1 357 ? -7.852 -23 -3.605 1 91.5 357 GLU B N 1
ATOM 11203 C CA . GLU B 1 357 ? -8.469 -24.141 -2.918 1 91.5 357 GLU B CA 1
ATOM 11204 C C . GLU B 1 357 ? -7.648 -25.406 -3.113 1 91.5 357 GLU B C 1
ATOM 11206 O O . GLU B 1 357 ? -7.836 -26.391 -2.393 1 91.5 357 GLU B O 1
ATOM 11211 N N . ASN B 1 358 ? -6.691 -25.359 -4.09 1 95.56 358 ASN B N 1
ATOM 11212 C CA . ASN B 1 358 ? -5.938 -26.562 -4.41 1 95.56 358 ASN B CA 1
ATOM 11213 C C . ASN B 1 358 ? -4.473 -26.438 -3.992 1 95.56 358 ASN B C 1
ATOM 11215 O O . ASN B 1 358 ? -3.676 -27.344 -4.223 1 95.56 358 ASN B O 1
ATOM 11219 N N . VAL B 1 359 ? -4.125 -25.375 -3.41 1 96.19 359 VAL B N 1
ATOM 11220 C CA . VAL B 1 359 ? -2.729 -25.125 -3.061 1 96.19 359 VAL B CA 1
ATOM 11221 C C . VAL B 1 359 ? -2.506 -25.422 -1.579 1 96.19 359 VAL B C 1
ATOM 11223 O O . VAL B 1 359 ? -3.285 -24.984 -0.729 1 96.19 359 VAL B O 1
ATOM 11226 N N . TYR B 1 360 ? -1.514 -26.219 -1.337 1 97.38 360 TYR B N 1
ATOM 11227 C CA . TYR B 1 360 ? -1.108 -26.531 0.032 1 97.38 360 TYR B CA 1
ATOM 11228 C C . TYR B 1 360 ? -0.035 -25.547 0.51 1 97.38 360 TYR B C 1
ATOM 11230 O O . TYR B 1 360 ? 1.089 -25.562 0.003 1 97.38 360 TYR B O 1
ATOM 11238 N N . VAL B 1 361 ? -0.387 -24.703 1.461 1 96.88 361 VAL B N 1
ATOM 11239 C CA . VAL B 1 361 ? 0.601 -23.844 2.104 1 96.88 361 VAL B CA 1
ATOM 11240 C C . VAL B 1 361 ? 1.062 -24.469 3.416 1 96.88 361 VAL B C 1
ATOM 11242 O O . VAL B 1 361 ? 0.36 -24.406 4.426 1 96.88 361 VAL B O 1
ATOM 11245 N N . ALA B 1 362 ? 2.213 -24.969 3.377 1 97.25 362 ALA B N 1
ATOM 11246 C CA . ALA B 1 362 ? 2.742 -25.734 4.508 1 97.25 362 ALA B CA 1
ATOM 11247 C C . ALA B 1 362 ? 3.057 -24.812 5.684 1 97.25 362 ALA B C 1
ATOM 11249 O O . ALA B 1 362 ? 2.9 -25.188 6.844 1 97.25 362 ALA B O 1
ATOM 11250 N N . GLY B 1 363 ? 3.539 -23.672 5.32 1 95.19 363 GLY B N 1
ATOM 11251 C CA . GLY B 1 363 ? 3.875 -22.734 6.371 1 95.19 363 GLY B CA 1
ATOM 11252 C C . GLY B 1 363 ? 4.434 -21.422 5.836 1 95.19 363 GLY B C 1
ATOM 11253 O O . GLY B 1 363 ? 4.668 -21.281 4.633 1 95.19 363 GLY B O 1
ATOM 11254 N N . ILE B 1 364 ? 4.527 -20.484 6.754 1 93.31 364 ILE B N 1
ATOM 11255 C CA . ILE B 1 364 ? 5.195 -19.219 6.48 1 93.31 364 ILE B CA 1
ATOM 11256 C C . ILE B 1 364 ? 6.484 -19.125 7.293 1 93.31 364 ILE B C 1
ATOM 11258 O O . ILE B 1 364 ? 6.457 -19.219 8.523 1 93.31 364 ILE B O 1
ATOM 11262 N N . LEU B 1 365 ? 7.566 -18.984 6.52 1 94.25 365 LEU B N 1
ATOM 11263 C CA . LEU B 1 365 ? 8.867 -18.906 7.168 1 94.25 365 LEU B CA 1
ATOM 11264 C C . LEU B 1 365 ? 9.008 -17.609 7.961 1 94.25 365 LEU B C 1
ATOM 11266 O O . LEU B 1 365 ? 8.594 -16.547 7.496 1 94.25 365 LEU B O 1
ATOM 11270 N N . PRO B 1 366 ? 9.516 -17.703 9.141 1 90.88 366 PRO B N 1
ATOM 11271 C CA . PRO B 1 366 ? 9.602 -16.531 10.016 1 90.88 366 PRO B CA 1
ATOM 11272 C C . PRO B 1 366 ? 10.656 -15.523 9.547 1 90.88 366 PRO B C 1
ATOM 11274 O O . PRO B 1 366 ? 11.594 -15.891 8.844 1 90.88 366 PRO B O 1
ATOM 11277 N N . GLY B 1 367 ? 10.344 -14.234 9.789 1 88 367 GLY B N 1
ATOM 11278 C CA . GLY B 1 367 ? 11.305 -13.164 9.586 1 88 367 GLY B CA 1
ATOM 11279 C C . GLY B 1 367 ? 11.945 -12.68 10.875 1 88 367 GLY B C 1
ATOM 11280 O O . GLY B 1 367 ? 11.844 -13.344 11.914 1 88 367 GLY B O 1
ATOM 11281 N N . PRO B 1 368 ? 12.742 -11.609 10.789 1 86.56 368 PRO B N 1
ATOM 11282 C CA . PRO B 1 368 ? 12.828 -10.586 9.742 1 86.56 368 PRO B CA 1
ATOM 11283 C C . PRO B 1 368 ? 13.859 -10.93 8.672 1 86.56 368 PRO B C 1
ATOM 11285 O O . PRO B 1 368 ? 13.852 -10.328 7.59 1 86.56 368 PRO B O 1
ATOM 11288 N N . LYS B 1 369 ? 14.766 -11.875 9.016 1 87.5 369 LYS B N 1
ATOM 11289 C CA . LYS B 1 369 ? 15.797 -12.211 8.039 1 87.5 369 LYS B CA 1
ATOM 11290 C C . LYS B 1 369 ? 15.469 -13.516 7.316 1 87.5 369 LYS B C 1
ATOM 11292 O O . LYS B 1 369 ? 14.844 -14.406 7.891 1 87.5 369 LYS B O 1
ATOM 11297 N N . GLU B 1 370 ? 15.961 -13.625 6.121 1 91.12 370 GLU B N 1
ATOM 11298 C CA . GLU B 1 370 ? 15.844 -14.875 5.383 1 91.12 370 GLU B CA 1
ATOM 11299 C C . GLU B 1 370 ? 16.688 -15.977 6.02 1 91.12 370 GLU B C 1
ATOM 11301 O O . GLU B 1 370 ? 17.844 -15.75 6.371 1 91.12 370 GLU B O 1
ATOM 11306 N N . PRO B 1 371 ? 16.141 -17.125 6.172 1 92.38 371 PRO B N 1
ATOM 11307 C CA . PRO B 1 371 ? 16.922 -18.219 6.742 1 92.38 371 PRO B CA 1
ATOM 11308 C C . PRO B 1 371 ? 18.094 -18.656 5.848 1 92.38 371 PRO B C 1
ATOM 11310 O O . PRO B 1 371 ? 17.984 -18.594 4.621 1 92.38 371 PRO B O 1
ATOM 11313 N N . THR B 1 372 ? 19.141 -19.094 6.469 1 88.81 372 THR B N 1
ATOM 11314 C CA . THR B 1 372 ? 20.25 -19.703 5.746 1 88.81 372 THR B CA 1
ATOM 11315 C C . THR B 1 372 ? 19.906 -21.125 5.328 1 88.81 372 THR B C 1
ATOM 11317 O O . THR B 1 372 ? 18.875 -21.656 5.734 1 88.81 372 THR B O 1
ATOM 11320 N N . GLY B 1 373 ? 20.766 -21.719 4.523 1 88.62 373 GLY B N 1
ATOM 11321 C CA . GLY B 1 373 ? 20.547 -23.094 4.113 1 88.62 373 GLY B CA 1
ATOM 11322 C C . GLY B 1 373 ? 20.453 -24.062 5.281 1 88.62 373 GLY B C 1
ATOM 11323 O O . GLY B 1 373 ? 19.578 -24.938 5.305 1 88.62 373 GLY B O 1
ATOM 11324 N N . THR B 1 374 ? 21.234 -23.812 6.266 1 84.62 374 THR B N 1
ATOM 11325 C CA . THR B 1 374 ? 21.25 -24.672 7.445 1 84.62 374 THR B CA 1
ATOM 11326 C C . THR B 1 374 ? 19.984 -24.453 8.281 1 84.62 374 THR B C 1
ATOM 11328 O O . THR B 1 374 ? 19.422 -25.422 8.828 1 84.62 374 THR B O 1
ATOM 11331 N N . GLN B 1 375 ? 19.594 -23.25 8.383 1 88.75 375 GLN B N 1
ATOM 11332 C CA . GLN B 1 375 ? 18.391 -22.922 9.141 1 88.75 375 GLN B CA 1
ATOM 11333 C C . GLN B 1 375 ? 17.141 -23.516 8.484 1 88.75 375 GLN B C 1
ATOM 11335 O O . GLN B 1 375 ? 16.203 -23.938 9.172 1 88.75 375 GLN B O 1
ATOM 11340 N N . LEU B 1 376 ? 17.156 -23.625 7.18 1 92.44 376 LEU B N 1
ATOM 11341 C CA . LEU B 1 376 ? 16.031 -24.188 6.438 1 92.44 376 LEU B CA 1
ATOM 11342 C C . LEU B 1 376 ? 15.867 -25.672 6.73 1 92.44 376 LEU B C 1
ATOM 11344 O O . LEU B 1 376 ? 14.75 -26.188 6.719 1 92.44 376 LEU B O 1
ATOM 11348 N N . ASN B 1 377 ? 17.016 -26.344 6.922 1 90.75 377 ASN B N 1
ATOM 11349 C CA . ASN B 1 377 ? 16.953 -27.75 7.285 1 90.75 377 ASN B CA 1
ATOM 11350 C C . ASN B 1 377 ? 16.109 -27.969 8.539 1 90.75 377 ASN B C 1
ATOM 11352 O O . ASN B 1 377 ? 15.391 -28.969 8.641 1 90.75 377 ASN B O 1
ATOM 11356 N N . ASN B 1 378 ? 16.188 -26.984 9.445 1 89.12 378 ASN B N 1
ATOM 11357 C CA . ASN B 1 378 ? 15.422 -27.078 10.68 1 89.12 378 ASN B CA 1
ATOM 11358 C C . ASN B 1 378 ? 13.945 -26.781 10.445 1 89.12 378 ASN B C 1
ATOM 11360 O O . ASN B 1 378 ? 13.07 -27.469 10.977 1 89.12 378 ASN B O 1
ATOM 11364 N N . LEU B 1 379 ? 13.664 -25.875 9.656 1 93 379 LEU B N 1
ATOM 11365 C CA . LEU B 1 379 ? 12.297 -25.422 9.438 1 93 379 LEU B CA 1
ATOM 11366 C C . LEU B 1 379 ? 11.508 -26.422 8.609 1 93 379 LEU B C 1
ATOM 11368 O O . LEU B 1 379 ? 10.297 -26.547 8.766 1 93 379 LEU B O 1
ATOM 11372 N N . LEU B 1 380 ? 12.18 -27.219 7.746 1 95.12 380 LEU B N 1
ATOM 11373 C CA . LEU B 1 380 ? 11.508 -28.125 6.82 1 95.12 380 LEU B CA 1
ATOM 11374 C C . LEU B 1 380 ? 11.32 -29.5 7.445 1 95.12 380 LEU B C 1
ATOM 11376 O O . LEU B 1 380 ? 10.68 -30.375 6.852 1 95.12 380 LEU B O 1
ATOM 11380 N N . LEU B 1 381 ? 11.734 -29.688 8.594 1 91.88 381 LEU B N 1
ATOM 11381 C CA . LEU B 1 381 ? 11.734 -30.984 9.25 1 91.88 381 LEU B CA 1
ATOM 11382 C C . LEU B 1 381 ? 10.32 -31.547 9.328 1 91.88 381 LEU B C 1
ATOM 11384 O O . LEU B 1 381 ? 10.086 -32.719 8.953 1 91.88 381 LEU B O 1
ATOM 11388 N N . PRO B 1 382 ? 9.352 -30.75 9.781 1 94 382 PRO B N 1
ATOM 11389 C CA . PRO B 1 382 ? 8.008 -31.328 9.859 1 94 382 PRO B CA 1
ATOM 11390 C C . PRO B 1 382 ? 7.473 -31.766 8.5 1 94 382 PRO B C 1
ATOM 11392 O O . PRO B 1 382 ? 6.836 -32.812 8.391 1 94 382 PRO B O 1
ATOM 11395 N N . LEU B 1 383 ? 7.727 -31.062 7.496 1 96.75 383 LEU B N 1
ATOM 11396 C CA . LEU B 1 383 ? 7.246 -31.375 6.156 1 96.75 383 LEU B CA 1
ATOM 11397 C C . LEU B 1 383 ? 7.91 -32.656 5.629 1 96.75 383 LEU B C 1
ATOM 11399 O O . LEU B 1 383 ? 7.238 -33.531 5.082 1 96.75 383 LEU B O 1
ATOM 11403 N N . ILE B 1 384 ? 9.234 -32.75 5.812 1 96.19 384 ILE B N 1
ATOM 11404 C CA . ILE B 1 384 ? 10 -33.906 5.297 1 96.19 384 ILE B CA 1
ATOM 11405 C C . ILE B 1 384 ? 9.562 -35.188 6.008 1 96.19 384 ILE B C 1
ATOM 11407 O O . ILE B 1 384 ? 9.43 -36.219 5.383 1 96.19 384 ILE B O 1
ATOM 11411 N N . GLN B 1 385 ? 9.273 -35.031 7.258 1 93.94 385 GLN B N 1
ATOM 11412 C CA . GLN B 1 385 ? 8.805 -36.188 8.016 1 93.94 385 GLN B CA 1
ATOM 11413 C C . GLN B 1 385 ? 7.469 -36.719 7.48 1 93.94 385 GLN B C 1
ATOM 11415 O O . GLN B 1 385 ? 7.277 -37.906 7.309 1 93.94 385 GLN B O 1
ATOM 11420 N N . GLU B 1 386 ? 6.625 -35.875 7.176 1 96 386 GLU B N 1
ATOM 11421 C CA . GLU B 1 386 ? 5.32 -36.281 6.652 1 96 386 GLU B CA 1
ATOM 11422 C C . GLU B 1 386 ? 5.438 -36.812 5.227 1 96 386 GLU B C 1
ATOM 11424 O O . GLU B 1 386 ? 4.727 -37.719 4.844 1 96 386 GLU B O 1
ATOM 11429 N N . LEU B 1 387 ? 6.34 -36.25 4.48 1 97.38 387 LEU B N 1
ATOM 11430 C CA . LEU B 1 387 ? 6.547 -36.75 3.115 1 97.38 387 LEU B CA 1
ATOM 11431 C C . LEU B 1 387 ? 7.094 -38.156 3.113 1 97.38 387 LEU B C 1
ATOM 11433 O O . LEU B 1 387 ? 6.734 -38.969 2.254 1 97.38 387 LEU B O 1
ATOM 11437 N N . LYS B 1 388 ? 7.918 -38.469 4.066 1 95.38 388 LYS B N 1
ATOM 11438 C CA . LYS B 1 388 ? 8.438 -39.844 4.195 1 95.38 388 LYS B CA 1
ATOM 11439 C C . LYS B 1 388 ? 7.312 -40.812 4.512 1 95.38 388 LYS B C 1
ATOM 11441 O O . LYS B 1 388 ? 7.258 -41.906 3.939 1 95.38 388 LYS B O 1
ATOM 11446 N N . GLU B 1 389 ? 6.441 -40.375 5.379 1 95.06 389 GLU B N 1
ATOM 11447 C CA . GLU B 1 389 ? 5.305 -41.188 5.738 1 95.06 389 GLU B CA 1
ATOM 11448 C C . GLU B 1 389 ? 4.367 -41.406 4.551 1 95.06 389 GLU B C 1
ATOM 11450 O O . GLU B 1 389 ? 3.936 -42.531 4.277 1 95.06 389 GLU B O 1
ATOM 11455 N N . LEU B 1 390 ? 4.121 -40.406 3.857 1 96.38 390 LEU B N 1
ATOM 11456 C CA . LEU B 1 390 ? 3.184 -40.438 2.74 1 96.38 390 LEU B CA 1
ATOM 11457 C C . LEU B 1 390 ? 3.773 -41.188 1.563 1 96.38 390 LEU B C 1
ATOM 11459 O O . LEU B 1 390 ? 3.035 -41.781 0.755 1 96.38 390 LEU B O 1
ATOM 11463 N N . TRP B 1 391 ? 5.098 -41.188 1.432 1 95.25 391 TRP B N 1
ATOM 11464 C CA . TRP B 1 391 ? 5.766 -41.969 0.396 1 95.25 391 TRP B CA 1
ATOM 11465 C C . TRP B 1 391 ? 5.469 -43.438 0.563 1 95.25 391 TRP B C 1
ATOM 11467 O O . TRP B 1 391 ? 5.266 -44.156 -0.421 1 95.25 391 TRP B O 1
ATOM 11477 N N . GLU B 1 392 ? 5.375 -43.875 1.801 1 91.62 392 GLU B N 1
ATOM 11478 C CA . GLU B 1 392 ? 5.066 -45.25 2.105 1 91.62 392 GLU B CA 1
ATOM 11479 C C . GLU B 1 392 ? 3.582 -45.562 1.899 1 91.62 392 GLU B C 1
ATOM 11481 O O . GLU B 1 392 ? 3.207 -46.688 1.558 1 91.62 392 GLU B O 1
ATOM 11486 N N . GLY B 1 393 ? 2.789 -44.594 2.117 1 93.12 393 GLY B N 1
ATOM 11487 C CA . GLY B 1 393 ? 1.354 -44.719 1.934 1 93.12 393 GLY B CA 1
ATOM 11488 C C . GLY B 1 393 ? 0.569 -44.562 3.221 1 93.12 393 GLY B C 1
ATOM 11489 O O . GLY B 1 393 ? 0.977 -45.031 4.273 1 93.12 393 GLY B O 1
ATOM 11490 N N . VAL B 1 394 ? -0.496 -43.812 3.145 1 95.62 394 VAL B N 1
ATOM 11491 C CA . VAL B 1 394 ? -1.405 -43.562 4.258 1 95.62 394 VAL B CA 1
ATOM 11492 C C . VAL B 1 394 ? -2.848 -43.781 3.807 1 95.62 394 VAL B C 1
ATOM 11494 O O . VAL B 1 394 ? -3.221 -43.406 2.695 1 95.62 394 VAL B O 1
ATOM 11497 N N . TYR B 1 395 ? -3.578 -44.531 4.637 1 95.75 395 TYR B N 1
ATOM 11498 C CA . TYR B 1 395 ? -4.984 -44.781 4.34 1 95.75 395 TYR B CA 1
ATOM 11499 C C . TYR B 1 395 ? -5.855 -43.656 4.906 1 95.75 395 TYR B C 1
ATOM 11501 O O . TYR B 1 395 ? -5.883 -43.438 6.117 1 95.75 395 TYR B O 1
ATOM 11509 N N . PHE B 1 396 ? -6.5 -42.906 4.039 1 95.69 396 PHE B N 1
ATOM 11510 C CA . PHE B 1 396 ? -7.438 -41.844 4.461 1 95.69 396 PHE B CA 1
ATOM 11511 C C . PHE B 1 396 ? -8.836 -42.438 4.625 1 95.69 396 PHE B C 1
ATOM 11513 O O . PHE B 1 396 ? -9.398 -43 3.686 1 95.69 396 PHE B O 1
ATOM 11520 N N . SER B 1 397 ? -9.453 -42.281 5.75 1 93.88 397 SER B N 1
ATOM 11521 C CA . SER B 1 397 ? -10.633 -43 6.18 1 93.88 397 SER B CA 1
ATOM 11522 C C . SER B 1 397 ? -11.844 -42.656 5.32 1 93.88 397 SER B C 1
ATOM 11524 O O . SER B 1 397 ? -12.766 -43.469 5.176 1 93.88 397 SER B O 1
ATOM 11526 N N . GLN B 1 398 ? -11.859 -41.438 4.867 1 92.62 398 GLN B N 1
ATOM 11527 C CA . GLN B 1 398 ? -12.992 -41 4.047 1 92.62 398 GLN B CA 1
ATOM 11528 C C . GLN B 1 398 ? -12.578 -39.906 3.074 1 92.62 398 GLN B C 1
ATOM 11530 O O . GLN B 1 398 ? -11.844 -39 3.447 1 92.62 398 GLN B O 1
ATOM 11535 N N . THR B 1 399 ? -12.914 -40.062 1.864 1 92.69 399 THR B N 1
ATOM 11536 C CA . THR B 1 399 ? -12.789 -39.031 0.865 1 92.69 399 THR B CA 1
ATOM 11537 C C . THR B 1 399 ? -14.133 -38.781 0.177 1 92.69 399 THR B C 1
ATOM 11539 O O . THR B 1 399 ? -15.117 -39.438 0.468 1 92.69 399 THR B O 1
ATOM 11542 N N . PHE B 1 400 ? -14.242 -37.781 -0.579 1 91.38 400 PHE B N 1
ATOM 11543 C CA . PHE B 1 400 ? -15.508 -37.438 -1.215 1 91.38 400 PHE B CA 1
ATOM 11544 C C . PHE B 1 400 ? -15.953 -38.562 -2.15 1 91.38 400 PHE B C 1
ATOM 11546 O O . PHE B 1 400 ? -17.109 -39 -2.117 1 91.38 400 PHE B O 1
ATOM 11553 N N . LYS B 1 401 ? -15.055 -39.094 -3.039 1 90.75 401 LYS B N 1
ATOM 11554 C CA . LYS B 1 401 ? -15.359 -40.094 -4.031 1 90.75 401 LYS B CA 1
ATOM 11555 C C . LYS B 1 401 ? -15.43 -41.5 -3.391 1 90.75 401 LYS B C 1
ATOM 11557 O O . LYS B 1 401 ? -16.219 -42.344 -3.812 1 90.75 401 LYS B O 1
ATOM 11562 N N . PHE B 1 402 ? -14.562 -41.688 -2.373 1 92.75 402 PHE B N 1
ATOM 11563 C CA . PHE B 1 402 ? -14.492 -42.969 -1.719 1 92.75 402 PHE B CA 1
ATOM 11564 C C . PHE B 1 402 ? -14.891 -42.875 -0.254 1 92.75 402 PHE B C 1
ATOM 11566 O O . PHE B 1 402 ? -14.039 -42.812 0.629 1 92.75 402 PHE B O 1
ATOM 11573 N N . PRO B 1 403 ? -16.078 -42.969 0.035 1 90.19 403 PRO B N 1
ATOM 11574 C CA . PRO B 1 403 ? -16.578 -42.844 1.405 1 90.19 403 PRO B CA 1
ATOM 11575 C C . PRO B 1 403 ? -15.992 -43.906 2.352 1 90.19 403 PRO B C 1
ATOM 11577 O O . PRO B 1 403 ? -15.984 -43.688 3.568 1 90.19 403 PRO B O 1
ATOM 11580 N N . GLN B 1 404 ? -15.5 -45 1.712 1 90.62 404 GLN B N 1
ATOM 11581 C CA . GLN B 1 404 ? -14.898 -46.031 2.547 1 90.62 404 GLN B CA 1
ATOM 11582 C C . GLN B 1 404 ? -13.391 -45.844 2.668 1 90.62 404 GLN B C 1
ATOM 11584 O O . GLN B 1 404 ? -12.703 -46.656 3.283 1 90.62 404 GLN B O 1
ATOM 11589 N N . GLY B 1 405 ? -12.914 -44.844 2.117 1 91.75 405 GLY B N 1
ATOM 11590 C CA . GLY B 1 405 ? -11.508 -44.5 2.248 1 91.75 405 GLY B CA 1
ATOM 11591 C C . GLY B 1 405 ? -10.656 -45 1.112 1 91.75 405 GLY B C 1
ATOM 11592 O O . GLY B 1 405 ? -11.133 -45.75 0.255 1 91.75 405 GLY B O 1
ATOM 11593 N N . THR B 1 406 ? -9.461 -44.562 1.008 1 93.44 406 THR B N 1
ATOM 11594 C CA . THR B 1 406 ? -8.508 -45 -0.019 1 93.44 406 THR B CA 1
ATOM 11595 C C . THR B 1 406 ? -7.074 -44.719 0.427 1 93.44 406 THR B C 1
ATOM 11597 O O . THR B 1 406 ? -6.844 -43.906 1.329 1 93.44 406 THR B O 1
ATOM 11600 N N . LYS B 1 407 ? -6.164 -45.469 -0.125 1 94.56 407 LYS B N 1
ATOM 11601 C CA . LYS B 1 407 ? -4.742 -45.281 0.157 1 94.56 407 LYS B CA 1
ATOM 11602 C C . LYS B 1 407 ? -4.137 -44.219 -0.735 1 94.56 407 LYS B C 1
ATOM 11604 O O . LYS B 1 407 ? -4.371 -44.188 -1.945 1 94.56 407 LYS B O 1
ATOM 11609 N N . ILE B 1 408 ? -3.391 -43.312 -0.104 1 96 408 ILE B N 1
ATOM 11610 C CA . ILE B 1 408 ? -2.746 -42.219 -0.824 1 96 408 ILE B CA 1
ATOM 11611 C C . ILE B 1 408 ? -1.237 -42.281 -0.592 1 96 408 ILE B C 1
ATOM 11613 O O . ILE B 1 408 ? -0.783 -42.469 0.534 1 96 408 ILE B O 1
ATOM 11617 N N . ARG B 1 409 ? -0.442 -42.125 -1.668 1 95.38 409 ARG B N 1
ATOM 11618 C CA . ARG B 1 409 ? 1.004 -41.938 -1.624 1 95.38 409 ARG B CA 1
ATOM 11619 C C . ARG B 1 409 ? 1.403 -40.625 -2.266 1 95.38 409 ARG B C 1
ATOM 11621 O O . ARG B 1 409 ? 0.779 -40.188 -3.234 1 95.38 409 ARG B O 1
ATOM 11628 N N . VAL B 1 410 ? 2.414 -39.938 -1.682 1 97.06 410 VAL B N 1
ATOM 11629 C CA . VAL B 1 410 ? 2.809 -38.625 -2.17 1 97.06 410 VAL B CA 1
ATOM 11630 C C . VAL B 1 410 ? 4.316 -38.562 -2.402 1 97.06 410 VAL B C 1
ATOM 11632 O O . VAL B 1 410 ? 5.086 -39.156 -1.622 1 97.06 410 VAL B O 1
ATOM 11635 N N . ALA B 1 411 ? 4.73 -38 -3.488 1 96.38 411 ALA B N 1
ATOM 11636 C CA . ALA B 1 411 ? 6.137 -37.688 -3.758 1 96.38 411 ALA B CA 1
ATOM 11637 C C . ALA B 1 411 ? 6.316 -36.25 -4.145 1 96.38 411 ALA B C 1
ATOM 11639 O O . ALA B 1 411 ? 5.484 -35.656 -4.855 1 96.38 411 ALA B O 1
ATOM 11640 N N . MET B 1 412 ? 7.328 -35.625 -3.65 1 96 412 MET B N 1
ATOM 11641 C CA . MET B 1 412 ? 7.738 -34.312 -4.113 1 96 412 MET B CA 1
ATOM 11642 C C . MET B 1 412 ? 8.68 -34.438 -5.309 1 96 412 MET B C 1
ATOM 11644 O O . MET B 1 412 ? 9.828 -34.844 -5.164 1 96 412 MET B O 1
ATOM 11648 N N . LEU B 1 413 ? 8.273 -33.969 -6.434 1 94.44 413 LEU B N 1
ATOM 11649 C CA . LEU B 1 413 ? 8.969 -34.281 -7.668 1 94.44 413 LEU B CA 1
ATOM 11650 C C . LEU B 1 413 ? 9.953 -33.188 -8.047 1 94.44 413 LEU B C 1
ATOM 11652 O O . LEU B 1 413 ? 10.938 -33.438 -8.75 1 94.44 413 LEU B O 1
ATOM 11656 N N . THR B 1 414 ? 9.609 -31.969 -7.625 1 94.81 414 THR B N 1
ATOM 11657 C CA . THR B 1 414 ? 10.5 -30.906 -8.055 1 94.81 414 THR B CA 1
ATOM 11658 C C . THR B 1 414 ? 10.398 -29.703 -7.113 1 94.81 414 THR B C 1
ATOM 11660 O O . THR B 1 414 ? 9.531 -29.672 -6.238 1 94.81 414 THR B O 1
ATOM 11663 N N . VAL B 1 415 ? 11.406 -28.812 -7.258 1 94.75 415 VAL B N 1
ATOM 11664 C CA . VAL B 1 415 ? 11.43 -27.531 -6.566 1 94.75 415 VAL B CA 1
ATOM 11665 C C . VAL B 1 415 ? 11.344 -26.406 -7.586 1 94.75 415 VAL B C 1
ATOM 11667 O O . VAL B 1 415 ? 12.086 -26.391 -8.57 1 94.75 415 VAL B O 1
ATOM 11670 N N . ILE B 1 416 ? 10.391 -25.594 -7.387 1 93.5 416 ILE B N 1
ATOM 11671 C CA . ILE B 1 416 ? 10.211 -24.422 -8.234 1 93.5 416 ILE B CA 1
ATOM 11672 C C . ILE B 1 416 ? 10.539 -23.156 -7.445 1 93.5 416 ILE B C 1
ATOM 11674 O O . ILE B 1 416 ? 9.891 -22.859 -6.441 1 93.5 416 ILE B O 1
ATOM 11678 N N . ALA B 1 417 ? 11.539 -22.453 -7.793 1 94.69 417 ALA B N 1
ATOM 11679 C CA . ALA B 1 417 ? 11.969 -21.219 -7.133 1 94.69 417 ALA B CA 1
ATOM 11680 C C . ALA B 1 417 ? 13.016 -20.484 -7.961 1 94.69 417 ALA B C 1
ATOM 11682 O O . ALA B 1 417 ? 13.445 -20.969 -9.008 1 94.69 417 ALA B O 1
ATOM 11683 N N . ASP B 1 418 ? 13.312 -19.312 -7.551 1 92.12 418 ASP B N 1
ATOM 11684 C CA . ASP B 1 418 ? 14.453 -18.641 -8.18 1 92.12 418 ASP B CA 1
ATOM 11685 C C . ASP B 1 418 ? 15.766 -19.312 -7.777 1 92.12 418 ASP B C 1
ATOM 11687 O O . ASP B 1 418 ? 15.797 -20.125 -6.855 1 92.12 418 ASP B O 1
ATOM 11691 N N . LEU B 1 419 ? 16.766 -19.031 -8.375 1 91.44 419 LEU B N 1
ATOM 11692 C CA . LEU B 1 419 ? 18.016 -19.766 -8.234 1 91.44 419 LEU B CA 1
ATOM 11693 C C . LEU B 1 419 ? 18.562 -19.625 -6.816 1 91.44 419 LEU B C 1
ATOM 11695 O O . LEU B 1 419 ? 19 -20.609 -6.215 1 91.44 419 LEU B O 1
ATOM 11699 N N . PRO B 1 420 ? 18.562 -18.438 -6.266 1 90.31 420 PRO B N 1
ATOM 11700 C CA . PRO B 1 420 ? 19.062 -18.328 -4.891 1 90.31 420 PRO B CA 1
ATOM 11701 C C . PRO B 1 420 ? 18.281 -19.203 -3.91 1 90.31 420 PRO B C 1
ATOM 11703 O O . PRO B 1 420 ? 18.875 -19.844 -3.041 1 90.31 420 PRO B O 1
ATOM 11706 N N . ALA B 1 421 ? 17.047 -19.281 -4.051 1 92.5 421 ALA B N 1
ATOM 11707 C CA . ALA B 1 421 ? 16.203 -20.094 -3.166 1 92.5 421 ALA B CA 1
ATOM 11708 C C . ALA B 1 421 ? 16.453 -21.578 -3.395 1 92.5 421 ALA B C 1
ATOM 11710 O O . ALA B 1 421 ? 16.516 -22.359 -2.441 1 92.5 421 ALA B O 1
ATOM 11711 N N . ILE B 1 422 ? 16.594 -22 -4.641 1 93.5 422 ILE B N 1
ATOM 11712 C CA . ILE B 1 422 ? 16.859 -23.391 -4.98 1 93.5 422 ILE B CA 1
ATOM 11713 C C . ILE B 1 422 ? 18.188 -23.828 -4.359 1 93.5 422 ILE B C 1
ATOM 11715 O O . ILE B 1 422 ? 18.281 -24.922 -3.803 1 93.5 422 ILE B O 1
ATOM 11719 N N . ARG B 1 423 ? 19.125 -23 -4.469 1 91.94 423 ARG B N 1
ATOM 11720 C CA . ARG B 1 423 ? 20.453 -23.328 -3.957 1 91.94 423 ARG B CA 1
ATOM 11721 C C . ARG B 1 423 ? 20.422 -23.469 -2.438 1 91.94 423 ARG B C 1
ATOM 11723 O O . ARG B 1 423 ? 21.078 -24.359 -1.881 1 91.94 423 ARG B O 1
ATOM 11730 N N . LYS B 1 424 ? 19.656 -22.656 -1.864 1 90.94 424 LYS B N 1
ATOM 11731 C CA . LYS B 1 424 ? 19.531 -22.719 -0.412 1 90.94 424 LYS B CA 1
ATOM 11732 C C . LYS B 1 424 ? 18.828 -24.016 0.023 1 90.94 424 LYS B C 1
ATOM 11734 O O . LYS B 1 424 ? 19.281 -24.688 0.941 1 90.94 424 LYS B O 1
ATOM 11739 N N . ILE B 1 425 ? 17.812 -24.406 -0.635 1 93.75 425 ILE B N 1
ATOM 11740 C CA . ILE B 1 425 ? 16.969 -25.5 -0.183 1 93.75 425 ILE B CA 1
ATOM 11741 C C . ILE B 1 425 ? 17.578 -26.828 -0.612 1 93.75 425 ILE B C 1
ATOM 11743 O O . ILE B 1 425 ? 17.453 -27.844 0.088 1 93.75 425 ILE B O 1
ATOM 11747 N N . ALA B 1 426 ? 18.25 -26.812 -1.783 1 94.12 426 ALA B N 1
ATOM 11748 C CA . ALA B 1 426 ? 18.781 -28.062 -2.318 1 94.12 426 ALA B CA 1
ATOM 11749 C C . ALA B 1 426 ? 20.25 -28.234 -1.938 1 94.12 426 ALA B C 1
ATOM 11751 O O . ALA B 1 426 ? 20.859 -29.266 -2.252 1 94.12 426 ALA B O 1
ATOM 11752 N N . GLY B 1 427 ? 20.859 -27.203 -1.317 1 92.12 427 GLY B N 1
ATOM 11753 C CA . GLY B 1 427 ? 22.203 -27.344 -0.774 1 92.12 427 GLY B CA 1
ATOM 11754 C C . GLY B 1 427 ? 23.281 -27.094 -1.803 1 92.12 427 GLY B C 1
ATOM 11755 O O . GLY B 1 427 ? 24.297 -27.781 -1.823 1 92.12 427 GLY B O 1
ATOM 11756 N N . PHE B 1 428 ? 23.078 -26.219 -2.715 1 92.88 428 PHE B N 1
ATOM 11757 C CA . PHE B 1 428 ? 24.078 -25.859 -3.709 1 92.88 428 PHE B CA 1
ATOM 11758 C C . PHE B 1 428 ? 24.672 -24.5 -3.416 1 92.88 428 PHE B C 1
ATOM 11760 O O . PHE B 1 428 ? 24.125 -23.719 -2.633 1 92.88 428 PHE B O 1
ATOM 11767 N N . LYS B 1 429 ? 25.719 -24.188 -4.027 1 86.69 429 LYS B N 1
ATOM 11768 C CA . LYS B 1 429 ? 26.438 -22.938 -3.836 1 86.69 429 LYS B CA 1
ATOM 11769 C C . LYS B 1 429 ? 25.75 -21.797 -4.59 1 86.69 429 LYS B C 1
ATOM 11771 O O . LYS B 1 429 ? 25.062 -22.031 -5.586 1 86.69 429 LYS B O 1
ATOM 11776 N N . SER B 1 430 ? 26.062 -20.609 -4.098 1 82.19 430 SER B N 1
ATOM 11777 C CA . SER B 1 430 ? 25.5 -19.406 -4.695 1 82.19 430 SER B CA 1
ATOM 11778 C C . SER B 1 430 ? 26.203 -19.047 -5.996 1 82.19 430 SER B C 1
ATOM 11780 O O . SER B 1 430 ? 27.188 -19.703 -6.375 1 82.19 430 SER B O 1
ATOM 11782 N N . HIS B 1 431 ? 25.719 -18.078 -6.645 1 76.81 431 HIS B N 1
ATOM 11783 C CA . HIS B 1 431 ? 26.203 -17.656 -7.953 1 76.81 431 HIS B CA 1
ATOM 11784 C C . HIS B 1 431 ? 27.641 -17.156 -7.875 1 76.81 431 HIS B C 1
ATOM 11786 O O . HIS B 1 431 ? 28.359 -17.156 -8.883 1 76.81 431 HIS B O 1
ATOM 11792 N N . SER B 1 432 ? 28.016 -16.766 -6.707 1 73.81 432 SER B N 1
ATOM 11793 C CA . SER B 1 432 ? 29.359 -16.219 -6.547 1 73.81 432 SER B CA 1
ATOM 11794 C C . SER B 1 432 ? 30.375 -17.328 -6.273 1 73.81 432 SER B C 1
ATOM 11796 O O . SER B 1 432 ? 31.594 -17.094 -6.301 1 73.81 432 SER B O 1
ATOM 11798 N N . GLY B 1 433 ? 29.891 -18.594 -6.191 1 78 433 GLY B N 1
ATOM 11799 C CA . GLY B 1 433 ? 30.781 -19.719 -5.906 1 78 433 GLY B CA 1
ATOM 11800 C C . GLY B 1 433 ? 31.531 -20.203 -7.125 1 78 433 GLY B C 1
ATOM 11801 O O . GLY B 1 433 ? 31.156 -19.891 -8.258 1 78 433 GLY B O 1
ATOM 11802 N N . THR B 1 434 ? 32.562 -20.938 -6.898 1 82.06 434 THR B N 1
ATOM 11803 C CA . THR B 1 434 ? 33.375 -21.484 -7.977 1 82.06 434 THR B CA 1
ATOM 11804 C C . THR B 1 434 ? 32.562 -22.484 -8.805 1 82.06 434 THR B C 1
ATOM 11806 O O . THR B 1 434 ? 32.562 -22.422 -10.039 1 82.06 434 THR B O 1
ATOM 11809 N N . MET B 1 435 ? 31.875 -23.406 -8.086 1 87.56 435 MET B N 1
ATOM 11810 C CA . MET B 1 435 ? 30.969 -24.344 -8.734 1 87.56 435 MET B CA 1
ATOM 11811 C C . MET B 1 435 ? 29.531 -23.859 -8.648 1 87.56 435 MET B C 1
ATOM 11813 O O . MET B 1 435 ? 28.703 -24.469 -7.961 1 87.56 435 MET B O 1
ATOM 11817 N N . PHE B 1 436 ? 29.141 -22.922 -9.484 1 86.69 436 PHE B N 1
ATOM 11818 C CA . PHE B 1 436 ? 27.922 -22.156 -9.289 1 86.69 436 PHE B CA 1
ATOM 11819 C C . PHE B 1 436 ? 26.734 -22.859 -9.961 1 86.69 436 PHE B C 1
ATOM 11821 O O . PHE B 1 436 ? 25.578 -22.547 -9.664 1 86.69 436 PHE B O 1
ATOM 11828 N N . CYS B 1 437 ? 26.953 -23.844 -10.875 1 90.31 437 CYS B N 1
ATOM 11829 C CA . CYS B 1 437 ? 25.875 -24.469 -11.617 1 90.31 437 CYS B CA 1
ATOM 11830 C C . CYS B 1 437 ? 25.422 -25.766 -10.938 1 90.31 437 CYS B C 1
ATOM 11832 O O . CYS B 1 437 ? 26.25 -26.594 -10.57 1 90.31 437 CYS B O 1
ATOM 11834 N N . ASN B 1 438 ? 24.203 -25.969 -10.734 1 89.06 438 ASN B N 1
ATOM 11835 C CA . ASN B 1 438 ? 23.703 -27.172 -10.086 1 89.06 438 ASN B CA 1
ATOM 11836 C C . ASN B 1 438 ? 23.422 -28.281 -11.109 1 89.06 438 ASN B C 1
ATOM 11838 O O . ASN B 1 438 ? 23.062 -29.391 -10.734 1 89.06 438 ASN B O 1
ATOM 11842 N N . PHE B 1 439 ? 23.609 -28.062 -12.414 1 91.12 439 PHE B N 1
ATOM 11843 C CA . PHE B 1 439 ? 23.328 -29.047 -13.445 1 91.12 439 PHE B CA 1
ATOM 11844 C C . PHE B 1 439 ? 24.609 -29.672 -13.969 1 91.12 439 PHE B C 1
ATOM 11846 O O . PHE B 1 439 ? 24.594 -30.781 -14.5 1 91.12 439 PHE B O 1
ATOM 11853 N N . CYS B 1 440 ? 25.688 -28.891 -13.914 1 90.5 440 CYS B N 1
ATOM 11854 C CA . CYS B 1 440 ? 26.969 -29.391 -14.414 1 90.5 440 CYS B CA 1
ATOM 11855 C C . CYS B 1 440 ? 28.109 -28.938 -13.508 1 90.5 440 CYS B C 1
ATOM 11857 O O . CYS B 1 440 ? 27.891 -28.297 -12.484 1 90.5 440 CYS B O 1
ATOM 11859 N N . THR B 1 441 ? 29.312 -29.297 -13.836 1 87.88 441 THR B N 1
ATOM 11860 C CA . THR B 1 441 ? 30.469 -29.047 -12.969 1 87.88 441 THR B CA 1
ATOM 11861 C C . THR B 1 441 ? 31.344 -27.938 -13.531 1 87.88 441 THR B C 1
ATOM 11863 O O . THR B 1 441 ? 32.562 -27.906 -13.297 1 87.88 441 THR B O 1
ATOM 11866 N N . ILE B 1 442 ? 30.734 -27.031 -14.242 1 87.56 442 ILE B N 1
ATOM 11867 C CA . ILE B 1 442 ? 31.516 -25.922 -14.797 1 87.56 442 ILE B CA 1
ATOM 11868 C C . ILE B 1 442 ? 32 -25.031 -13.664 1 87.56 442 ILE B C 1
ATOM 11870 O O . ILE B 1 442 ? 31.328 -24.859 -12.656 1 87.56 442 ILE B O 1
ATOM 11874 N N . SER B 1 443 ? 33.219 -24.516 -13.852 1 85.44 443 SER B N 1
ATOM 11875 C CA . SER B 1 443 ? 33.75 -23.562 -12.891 1 85.44 443 SER B CA 1
ATOM 11876 C C . SER B 1 443 ? 33.438 -22.125 -13.289 1 85.44 443 SER B C 1
ATOM 11878 O O . SER B 1 443 ? 33.156 -21.844 -14.461 1 85.44 443 SER B O 1
ATOM 11880 N N . LYS B 1 444 ? 33.438 -21.281 -12.375 1 86.25 444 LYS B N 1
ATOM 11881 C CA . LYS B 1 444 ? 33.156 -19.859 -12.602 1 86.25 444 LYS B CA 1
ATOM 11882 C C . LYS B 1 444 ? 34.094 -19.266 -13.633 1 86.25 444 LYS B C 1
ATOM 11884 O O . LYS B 1 444 ? 33.688 -18.391 -14.414 1 86.25 444 LYS B O 1
ATOM 11889 N N . GLU B 1 445 ? 35.281 -19.719 -13.734 1 82.44 445 GLU B N 1
ATOM 11890 C CA . GLU B 1 445 ? 36.312 -19.203 -14.656 1 82.44 445 GLU B CA 1
ATOM 11891 C C . GLU B 1 445 ? 36 -19.594 -16.094 1 82.44 445 GLU B C 1
ATOM 11893 O O . GLU B 1 445 ? 36.344 -18.875 -17.031 1 82.44 445 GLU B O 1
ATOM 11898 N N . ASP B 1 446 ? 35.219 -20.656 -16.188 1 84.25 446 ASP B N 1
ATOM 11899 C CA . ASP B 1 446 ? 34.906 -21.156 -17.531 1 84.25 446 ASP B CA 1
ATOM 11900 C C . ASP B 1 446 ? 33.531 -20.734 -17.984 1 84.25 446 ASP B C 1
ATOM 11902 O O . ASP B 1 446 ? 33 -21.266 -18.953 1 84.25 446 ASP B O 1
ATOM 11906 N N . ARG B 1 447 ? 32.969 -19.828 -17.359 1 82.88 447 ARG B N 1
ATOM 11907 C CA . ARG B 1 447 ? 31.578 -19.469 -17.625 1 82.88 447 ARG B CA 1
ATOM 11908 C C . ARG B 1 447 ? 31.438 -18.859 -19.016 1 82.88 447 ARG B C 1
ATOM 11910 O O . ARG B 1 447 ? 30.328 -18.828 -19.578 1 82.88 447 ARG B O 1
ATOM 11917 N N . ASN B 1 448 ? 32.531 -18.438 -19.625 1 83.38 448 ASN B N 1
ATOM 11918 C CA . ASN B 1 448 ? 32.469 -17.797 -20.938 1 83.38 448 ASN B CA 1
ATOM 11919 C C . ASN B 1 448 ? 32.562 -18.844 -22.062 1 83.38 448 ASN B C 1
ATOM 11921 O O . ASN B 1 448 ? 32.375 -18.5 -23.234 1 83.38 448 ASN B O 1
ATOM 11925 N N . THR B 1 449 ? 32.75 -20.016 -21.688 1 79.62 449 THR B N 1
ATOM 11926 C CA . THR B 1 449 ? 32.812 -21.062 -22.703 1 79.62 449 THR B CA 1
ATOM 11927 C C . THR B 1 449 ? 31.438 -21.312 -23.312 1 79.62 449 THR B C 1
ATOM 11929 O O . THR B 1 449 ? 30.453 -21.5 -22.578 1 79.62 449 THR B O 1
ATOM 11932 N N . VAL B 1 450 ? 31.297 -21.156 -24.641 1 74.62 450 VAL B N 1
ATOM 11933 C CA . VAL B 1 450 ? 30 -21.234 -25.328 1 74.62 450 VAL B CA 1
ATOM 11934 C C . VAL B 1 450 ? 29.797 -22.641 -25.875 1 74.62 450 VAL B C 1
ATOM 11936 O O . VAL B 1 450 ? 28.672 -23.016 -26.25 1 74.62 450 VAL B O 1
ATOM 11939 N N . GLN B 1 451 ? 30.875 -23.516 -25.953 1 63.66 451 GLN B N 1
ATOM 11940 C CA . GLN B 1 451 ? 30.672 -24.812 -26.609 1 63.66 451 GLN B CA 1
ATOM 11941 C C . GLN B 1 451 ? 29.734 -25.703 -25.781 1 63.66 451 GLN B C 1
ATOM 11943 O O . GLN B 1 451 ? 30.016 -25.969 -24.609 1 63.66 451 GLN B O 1
ATOM 11948 N N . PRO B 1 452 ? 28.656 -26.016 -26.516 1 58.09 452 PRO B N 1
ATOM 11949 C CA . PRO B 1 452 ? 27.672 -26.859 -25.828 1 58.09 452 PRO B CA 1
ATOM 11950 C C . PRO B 1 452 ? 28.234 -28.219 -25.438 1 58.09 452 PRO B C 1
ATOM 11952 O O . PRO B 1 452 ? 29.094 -28.766 -26.125 1 58.09 452 PRO B O 1
ATOM 11955 N N . PHE B 1 453 ? 28.234 -28.812 -24.281 1 57.94 453 PHE B N 1
ATOM 11956 C CA . PHE B 1 453 ? 28.453 -30.188 -23.844 1 57.94 453 PHE B CA 1
ATOM 11957 C C . PHE B 1 453 ? 29.906 -30.375 -23.391 1 57.94 453 PHE B C 1
ATOM 11959 O O . PHE B 1 453 ? 30.375 -31.5 -23.25 1 57.94 453 PHE B O 1
ATOM 11966 N N . SER B 1 454 ? 30.594 -29.203 -23.375 1 66.25 454 SER B N 1
ATOM 11967 C CA . SER B 1 454 ? 31.984 -29.344 -22.969 1 66.25 454 SER B CA 1
ATOM 11968 C C . SER B 1 454 ? 32.094 -29.578 -21.469 1 66.25 454 SER B C 1
ATOM 11970 O O . SER B 1 454 ? 33.188 -29.906 -20.969 1 66.25 454 SER B O 1
ATOM 11972 N N . TRP B 1 455 ? 30.953 -29.531 -20.906 1 79.06 455 TRP B N 1
ATOM 11973 C CA . TRP B 1 455 ? 31 -29.703 -19.469 1 79.06 455 TRP B CA 1
ATOM 11974 C C . TRP B 1 455 ? 30.266 -30.969 -19.031 1 79.06 455 TRP B C 1
ATOM 11976 O O . TRP B 1 455 ? 29.328 -31.391 -19.703 1 79.06 455 TRP B O 1
ATOM 11986 N N . ARG B 1 456 ? 30.781 -31.484 -18.016 1 85.25 456 ARG B N 1
ATOM 11987 C CA . ARG B 1 456 ? 30.219 -32.719 -17.516 1 85.25 456 ARG B CA 1
ATOM 11988 C C . ARG B 1 456 ? 28.984 -32.469 -16.656 1 85.25 456 ARG B C 1
ATOM 11990 O O . ARG B 1 456 ? 29 -31.578 -15.789 1 85.25 456 ARG B O 1
ATOM 11997 N N . SER B 1 457 ? 27.953 -33.219 -16.891 1 89.5 457 SER B N 1
ATOM 11998 C CA . SER B 1 457 ? 26.719 -33.125 -16.109 1 89.5 457 SER B CA 1
ATOM 11999 C C . SER B 1 457 ? 26.906 -33.688 -14.711 1 89.5 457 SER B C 1
ATOM 12001 O O . SER B 1 457 ? 27.641 -34.688 -14.539 1 89.5 457 SER B O 1
ATOM 12003 N N . ARG B 1 458 ? 26.328 -33.094 -13.789 1 91.75 458 ARG B N 1
ATOM 12004 C CA . ARG B 1 458 ? 26.281 -33.688 -12.469 1 91.75 458 ARG B CA 1
ATOM 12005 C C . ARG B 1 458 ? 25.484 -35 -12.484 1 91.75 458 ARG B C 1
ATOM 12007 O O . ARG B 1 458 ? 24.547 -35.156 -13.273 1 91.75 458 ARG B O 1
ATOM 12014 N N . ASN B 1 459 ? 25.922 -35.938 -11.688 1 90.62 459 ASN B N 1
ATOM 12015 C CA . ASN B 1 459 ? 25.203 -37.188 -11.609 1 90.62 459 ASN B CA 1
ATOM 12016 C C . ASN B 1 459 ? 24.891 -37.562 -10.172 1 90.62 459 ASN B C 1
ATOM 12018 O O . ASN B 1 459 ? 25.547 -37.094 -9.242 1 90.62 459 ASN B O 1
ATOM 12022 N N . PHE B 1 460 ? 23.938 -38.438 -10.086 1 92.12 460 PHE B N 1
ATOM 12023 C CA . PHE B 1 460 ? 23.344 -38.781 -8.805 1 92.12 460 PHE B CA 1
ATOM 12024 C C . PHE B 1 460 ? 24.375 -39.469 -7.906 1 92.12 460 PHE B C 1
ATOM 12026 O O . PHE B 1 460 ? 24.484 -39.156 -6.727 1 92.12 460 PHE B O 1
ATOM 12033 N N . ARG B 1 461 ? 25.094 -40.375 -8.438 1 91.19 461 ARG B N 1
ATOM 12034 C CA . ARG B 1 461 ? 26.062 -41.125 -7.664 1 91.19 461 ARG B CA 1
ATOM 12035 C C . ARG B 1 461 ? 27.141 -40.219 -7.078 1 91.19 461 ARG B C 1
ATOM 12037 O O . ARG B 1 461 ? 27.422 -40.281 -5.879 1 91.19 461 ARG B O 1
ATOM 12044 N N . GLU B 1 462 ? 27.688 -39.438 -7.941 1 92.56 462 GLU B N 1
ATOM 12045 C CA . GLU B 1 462 ? 28.734 -38.5 -7.492 1 92.56 462 GLU B CA 1
ATOM 12046 C C . GLU B 1 462 ? 28.188 -37.531 -6.469 1 92.56 462 GLU B C 1
ATOM 12048 O O . GLU B 1 462 ? 28.891 -37.156 -5.516 1 92.56 462 GLU B O 1
ATOM 12053 N N . HIS B 1 463 ? 26.984 -37.062 -6.68 1 94.12 463 HIS B N 1
ATOM 12054 C CA . HIS B 1 463 ? 26.359 -36.156 -5.738 1 94.12 463 HIS B CA 1
ATOM 12055 C C . HIS B 1 463 ? 26.219 -36.781 -4.359 1 94.12 463 HIS B C 1
ATOM 12057 O O . HIS B 1 463 ? 26.562 -36.156 -3.35 1 94.12 463 HIS B O 1
ATOM 12063 N N . LYS B 1 464 ? 25.734 -37.969 -4.293 1 93.94 464 LYS B N 1
ATOM 12064 C CA . LYS B 1 464 ? 25.547 -38.688 -3.025 1 93.94 464 LYS B CA 1
ATOM 12065 C C . LYS B 1 464 ? 26.875 -38.906 -2.314 1 93.94 464 LYS B C 1
ATOM 12067 O O . LYS B 1 464 ? 26.953 -38.844 -1.086 1 93.94 464 LYS B O 1
ATOM 12072 N N . GLU B 1 465 ? 27.875 -39.156 -3.104 1 93.38 465 GLU B N 1
ATOM 12073 C CA . GLU B 1 465 ? 29.219 -39.312 -2.537 1 93.38 465 GLU B CA 1
ATOM 12074 C C . GLU B 1 465 ? 29.703 -38 -1.914 1 93.38 465 GLU B C 1
ATOM 12076 O O . GLU B 1 465 ? 30.297 -38 -0.83 1 93.38 465 GLU B O 1
ATOM 12081 N N . ASN B 1 466 ? 29.5 -37 -2.625 1 93.56 466 ASN B N 1
ATOM 12082 C CA . ASN B 1 466 ? 29.891 -35.688 -2.123 1 93.56 466 ASN B CA 1
ATOM 12083 C C . ASN B 1 466 ? 29.172 -35.312 -0.827 1 93.56 466 ASN B C 1
ATOM 12085 O O . ASN B 1 466 ? 29.766 -34.781 0.097 1 93.56 466 ASN B O 1
ATOM 12089 N N . ILE B 1 467 ? 27.875 -35.625 -0.745 1 94.38 467 ILE B N 1
ATOM 12090 C CA . ILE B 1 467 ? 27.094 -35.344 0.448 1 94.38 467 ILE B CA 1
ATOM 12091 C C . ILE B 1 467 ? 27.594 -36.219 1.61 1 94.38 467 ILE B C 1
ATOM 12093 O O . ILE B 1 467 ? 27.688 -35.719 2.744 1 94.38 467 ILE B O 1
ATOM 12097 N N . ALA B 1 468 ? 27.922 -37.438 1.323 1 92.38 468 ALA B N 1
ATOM 12098 C CA . ALA B 1 468 ? 28.453 -38.312 2.352 1 92.38 468 ALA B CA 1
ATOM 12099 C C . ALA B 1 468 ? 29.781 -37.781 2.9 1 92.38 468 ALA B C 1
ATOM 12101 O O . ALA B 1 468 ? 30.016 -37.812 4.109 1 92.38 468 ALA B O 1
ATOM 12102 N N . ARG B 1 469 ? 30.594 -37.312 1.998 1 92.69 469 ARG B N 1
ATOM 12103 C CA . ARG B 1 469 ? 31.844 -36.688 2.408 1 92.69 469 ARG B CA 1
ATOM 12104 C C . ARG B 1 469 ? 31.609 -35.5 3.309 1 92.69 469 ARG B C 1
ATOM 12106 O O . ARG B 1 469 ? 32.312 -35.312 4.312 1 92.69 469 ARG B O 1
ATOM 12113 N N . TRP B 1 470 ? 30.703 -34.688 2.924 1 92.69 470 TRP B N 1
ATOM 12114 C CA . TRP B 1 470 ? 30.359 -33.5 3.697 1 92.69 470 TRP B CA 1
ATOM 12115 C C . TRP B 1 470 ? 29.828 -33.875 5.078 1 92.69 470 TRP B C 1
ATOM 12117 O O . TRP B 1 470 ? 30.234 -33.281 6.086 1 92.69 470 TRP B O 1
ATOM 12127 N N . LEU B 1 471 ? 28.969 -34.875 5.176 1 90.56 471 LEU B N 1
ATOM 12128 C CA . LEU B 1 471 ? 28.359 -35.312 6.422 1 90.56 471 LEU B CA 1
ATOM 12129 C C . LEU B 1 471 ? 29.391 -35.938 7.344 1 90.56 471 LEU B C 1
ATOM 12131 O O . LEU B 1 471 ? 29.281 -35.844 8.57 1 90.56 471 LEU B O 1
ATOM 12135 N N . ASN B 1 472 ? 30.312 -36.531 6.719 1 88.12 472 ASN B N 1
ATOM 12136 C CA . ASN B 1 472 ? 31.297 -37.281 7.496 1 88.12 472 ASN B CA 1
ATOM 12137 C C . ASN B 1 472 ? 32.469 -36.375 7.934 1 88.12 472 ASN B C 1
ATOM 12139 O O . ASN B 1 472 ? 33.312 -36.812 8.711 1 88.12 472 ASN B O 1
ATOM 12143 N N . ALA B 1 473 ? 32.438 -35.188 7.426 1 90.56 473 ALA B N 1
ATOM 12144 C CA . ALA B 1 473 ? 33.469 -34.281 7.844 1 90.56 473 ALA B CA 1
ATOM 12145 C C . ALA B 1 473 ? 33.406 -34 9.344 1 90.56 473 ALA B C 1
ATOM 12147 O O . ALA B 1 473 ? 32.312 -33.969 9.922 1 90.56 473 ALA B O 1
ATOM 12148 N N . THR B 1 474 ? 34.562 -33.781 10.039 1 82.88 474 THR B N 1
ATOM 12149 C CA . THR B 1 474 ? 34.625 -33.688 11.492 1 82.88 474 THR B CA 1
ATOM 12150 C C . THR B 1 474 ? 34.656 -32.219 11.953 1 82.88 474 THR B C 1
ATOM 12152 O O . THR B 1 474 ? 34.594 -31.953 13.148 1 82.88 474 THR B O 1
ATOM 12155 N N . SER B 1 475 ? 34.875 -31.328 11.016 1 84.94 475 SER B N 1
ATOM 12156 C CA . SER B 1 475 ? 34.906 -29.922 11.383 1 84.94 475 SER B CA 1
ATOM 12157 C C . SER B 1 475 ? 34.156 -29.078 10.359 1 84.94 475 SER B C 1
ATOM 12159 O O . SER B 1 475 ? 34 -29.484 9.211 1 84.94 475 SER B O 1
ATOM 12161 N N . ASN B 1 476 ? 33.75 -27.922 10.812 1 85.94 476 ASN B N 1
ATOM 12162 C CA . ASN B 1 476 ? 33.062 -26.984 9.922 1 85.94 476 ASN B CA 1
ATOM 12163 C C . ASN B 1 476 ? 34 -26.469 8.836 1 85.94 476 ASN B C 1
ATOM 12165 O O . ASN B 1 476 ? 33.562 -26.188 7.711 1 85.94 476 ASN B O 1
ATOM 12169 N N . THR B 1 477 ? 35.219 -26.266 9.172 1 88.69 477 THR B N 1
ATOM 12170 C CA . THR B 1 477 ? 36.188 -25.828 8.195 1 88.69 477 THR B CA 1
ATOM 12171 C C . THR B 1 477 ? 36.344 -26.828 7.055 1 88.69 477 THR B C 1
ATOM 12173 O O . THR B 1 477 ? 36.438 -26.438 5.887 1 88.69 477 THR B O 1
ATOM 12176 N N . GLN B 1 478 ? 36.375 -28.125 7.469 1 90.5 478 GLN B N 1
ATOM 12177 C CA . GLN B 1 478 ? 36.406 -29.172 6.453 1 90.5 478 GLN B CA 1
ATOM 12178 C C . GLN B 1 478 ? 35.156 -29.172 5.594 1 90.5 478 GLN B C 1
ATOM 12180 O O . GLN B 1 478 ? 35.219 -29.391 4.383 1 90.5 478 GLN B O 1
ATOM 12185 N N . ARG B 1 479 ? 34.062 -29 6.168 1 90.44 479 ARG B N 1
ATOM 12186 C CA . ARG B 1 479 ? 32.812 -28.938 5.441 1 90.44 479 ARG B CA 1
ATOM 12187 C C . ARG B 1 479 ? 32.812 -27.797 4.441 1 90.44 479 ARG B C 1
ATOM 12189 O O . ARG B 1 479 ? 32.344 -27.938 3.311 1 90.44 479 ARG B O 1
ATOM 12196 N N . GLU B 1 480 ? 33.312 -26.703 4.891 1 90.06 480 GLU B N 1
ATOM 12197 C CA . GLU B 1 480 ? 33.375 -25.531 4.008 1 90.06 480 GLU B CA 1
ATOM 12198 C C . GLU B 1 480 ? 34.312 -25.797 2.826 1 90.06 480 GLU B C 1
ATOM 12200 O O . GLU B 1 480 ? 34.031 -25.344 1.71 1 90.06 480 GLU B O 1
ATOM 12205 N N . LYS B 1 481 ? 35.344 -26.438 3.113 1 90.94 481 LYS B N 1
ATOM 12206 C CA . LYS B 1 481 ? 36.281 -26.781 2.041 1 90.94 481 LYS B CA 1
ATOM 12207 C C . LYS B 1 481 ? 35.625 -27.703 1.024 1 90.94 481 LYS B C 1
ATOM 12209 O O . LYS B 1 481 ? 35.781 -27.516 -0.185 1 90.94 481 LYS B O 1
ATOM 12214 N N . ILE B 1 482 ? 34.969 -28.719 1.519 1 92.12 482 ILE B N 1
ATOM 12215 C CA . ILE B 1 482 ? 34.281 -29.672 0.646 1 92.12 482 ILE B CA 1
ATOM 12216 C C . ILE B 1 482 ? 33.219 -28.953 -0.171 1 92.12 482 ILE B C 1
ATOM 12218 O O . ILE B 1 482 ? 33.094 -29.188 -1.371 1 92.12 482 ILE B O 1
ATOM 12222 N N . PHE B 1 483 ? 32.531 -28.125 0.482 1 91.69 483 PHE B N 1
ATOM 12223 C CA . PHE B 1 483 ? 31.484 -27.344 -0.17 1 91.69 483 PHE B CA 1
ATOM 12224 C C . PHE B 1 483 ? 32.062 -26.469 -1.267 1 91.69 483 PHE B C 1
ATOM 12226 O O . PHE B 1 483 ? 31.453 -26.312 -2.334 1 91.69 483 PHE B O 1
ATOM 12233 N N . LYS B 1 484 ? 33.156 -25.875 -1.046 1 89.56 484 LYS B N 1
ATOM 12234 C CA . LYS B 1 484 ? 33.812 -25.047 -2.045 1 89.56 484 LYS B CA 1
ATOM 12235 C C . LYS B 1 484 ? 34.281 -25.875 -3.23 1 89.56 484 LYS B C 1
ATOM 12237 O O . LYS B 1 484 ? 34.188 -25.438 -4.379 1 89.56 484 LYS B O 1
ATOM 12242 N N . GLU B 1 485 ? 34.688 -27.047 -2.924 1 89.19 485 GLU B N 1
ATOM 12243 C CA . GLU B 1 485 ? 35.25 -27.938 -3.938 1 89.19 485 GLU B CA 1
ATOM 12244 C C . GLU B 1 485 ? 34.156 -28.562 -4.793 1 89.19 485 GLU B C 1
ATOM 12246 O O . GLU B 1 485 ? 34.312 -28.688 -6.012 1 89.19 485 GLU B O 1
ATOM 12251 N N . THR B 1 486 ? 33.188 -28.969 -4.137 1 90.56 486 THR B N 1
ATOM 12252 C CA . THR B 1 486 ? 32.188 -29.781 -4.832 1 90.56 486 THR B CA 1
ATOM 12253 C C . THR B 1 486 ? 30.984 -28.938 -5.223 1 90.56 486 THR B C 1
ATOM 12255 O O . THR B 1 486 ? 30.219 -29.328 -6.113 1 90.56 486 THR B O 1
ATOM 12258 N N . GLY B 1 487 ? 30.719 -27.859 -4.539 1 91.56 487 GLY B N 1
ATOM 12259 C CA . GLY B 1 487 ? 29.562 -27 -4.77 1 91.56 487 GLY B CA 1
ATOM 12260 C C . GLY B 1 487 ? 28.281 -27.547 -4.168 1 91.56 487 GLY B C 1
ATOM 12261 O O . GLY B 1 487 ? 27.188 -27.047 -4.453 1 91.56 487 GLY B O 1
ATOM 12262 N N . ALA B 1 488 ? 28.375 -28.641 -3.32 1 92.69 488 ALA B N 1
ATOM 12263 C CA . ALA B 1 488 ? 27.188 -29.266 -2.748 1 92.69 488 ALA B CA 1
ATOM 12264 C C . ALA B 1 488 ? 27.359 -29.5 -1.25 1 92.69 488 ALA B C 1
ATOM 12266 O O . ALA B 1 488 ? 28.453 -29.828 -0.789 1 92.69 488 ALA B O 1
ATOM 12267 N N . ARG B 1 489 ? 26.344 -29.25 -0.53 1 91.56 489 ARG B N 1
ATOM 12268 C CA . ARG B 1 489 ? 26.266 -29.531 0.9 1 91.56 489 ARG B CA 1
ATOM 12269 C C . ARG B 1 489 ? 24.969 -30.266 1.242 1 91.56 489 ARG B C 1
ATOM 12271 O O . ARG B 1 489 ? 24.078 -30.375 0.4 1 91.56 489 ARG B O 1
ATOM 12278 N N . TYR B 1 490 ? 24.906 -30.672 2.416 1 91.69 490 TYR B N 1
ATOM 12279 C CA . TYR B 1 490 ? 23.734 -31.406 2.869 1 91.69 490 TYR B CA 1
ATOM 12280 C C . TYR B 1 490 ? 22.5 -30.5 2.887 1 91.69 490 TYR B C 1
ATOM 12282 O O . TYR B 1 490 ? 22.578 -29.344 3.328 1 91.69 490 TYR B O 1
ATOM 12290 N N . SER B 1 491 ? 21.406 -31.047 2.381 1 93.62 491 SER B N 1
ATOM 12291 C CA . SER B 1 491 ? 20.062 -30.516 2.479 1 93.62 491 SER B CA 1
ATOM 12292 C C . SER B 1 491 ? 19.094 -31.547 3.064 1 93.62 491 SER B C 1
ATOM 12294 O O . SER B 1 491 ? 19.234 -32.75 2.809 1 93.62 491 SER B O 1
ATOM 12296 N N . ILE B 1 492 ? 18.172 -31.094 3.828 1 93.12 492 ILE B N 1
ATOM 12297 C CA . ILE B 1 492 ? 17.219 -31.984 4.469 1 93.12 492 ILE B CA 1
ATOM 12298 C C . ILE B 1 492 ? 16.422 -32.75 3.406 1 93.12 492 ILE B C 1
ATOM 12300 O O . ILE B 1 492 ? 15.836 -33.781 3.691 1 93.12 492 ILE B O 1
ATOM 12304 N N . LEU B 1 493 ? 16.422 -32.312 2.158 1 95.38 493 LEU B N 1
ATOM 12305 C CA . LEU B 1 493 ? 15.734 -33.031 1.068 1 95.38 493 LEU B CA 1
ATOM 12306 C C . LEU B 1 493 ? 16.406 -34.375 0.787 1 95.38 493 LEU B C 1
ATOM 12308 O O . LEU B 1 493 ? 15.766 -35.281 0.229 1 95.38 493 LEU B O 1
ATOM 12312 N N . GLU B 1 494 ? 17.656 -34.5 1.187 1 93 494 GLU B N 1
ATOM 12313 C CA . GLU B 1 494 ? 18.406 -35.719 0.991 1 93 494 GLU B CA 1
ATOM 12314 C C . GLU B 1 494 ? 17.828 -36.875 1.816 1 93 494 GLU B C 1
ATOM 12316 O O . GLU B 1 494 ? 18.125 -38.031 1.566 1 93 494 GLU B O 1
ATOM 12321 N N . GLU B 1 495 ? 17 -36.469 2.729 1 92.31 495 GLU B N 1
ATOM 12322 C CA . GLU B 1 495 ? 16.375 -37.5 3.568 1 92.31 495 GLU B CA 1
ATOM 12323 C C . GLU B 1 495 ? 15.234 -38.188 2.838 1 92.31 495 GLU B C 1
ATOM 12325 O O . GLU B 1 495 ? 14.789 -39.25 3.258 1 92.31 495 GLU B O 1
ATOM 12330 N N . LEU B 1 496 ? 14.758 -37.688 1.838 1 94.75 496 LEU B N 1
ATOM 12331 C CA . LEU B 1 496 ? 13.75 -38.344 1.015 1 94.75 496 LEU B CA 1
ATOM 12332 C C . LEU B 1 496 ? 14.391 -39.438 0.159 1 94.75 496 LEU B C 1
ATOM 12334 O O . LEU B 1 496 ? 15.328 -39.156 -0.6 1 94.75 496 LEU B O 1
ATOM 12338 N N . PRO B 1 497 ? 13.906 -40.594 0.203 1 90.69 497 PRO B N 1
ATOM 12339 C CA . PRO B 1 497 ? 14.586 -41.688 -0.448 1 90.69 497 PRO B CA 1
ATOM 12340 C C . PRO B 1 497 ? 14.617 -41.562 -1.969 1 90.69 497 PRO B C 1
ATOM 12342 O O . PRO B 1 497 ? 15.5 -42.125 -2.623 1 90.69 497 PRO B O 1
ATOM 12345 N N . TYR B 1 498 ? 13.773 -40.906 -2.541 1 92.19 498 TYR B N 1
ATOM 12346 C CA . TYR B 1 498 ? 13.648 -40.812 -3.992 1 92.19 498 TYR B CA 1
ATOM 12347 C C . TYR B 1 498 ? 14.242 -39.531 -4.52 1 92.19 498 TYR B C 1
ATOM 12349 O O . TYR B 1 498 ? 14.258 -39.281 -5.73 1 92.19 498 TYR B O 1
ATOM 12357 N N . TRP B 1 499 ? 14.797 -38.656 -3.684 1 93.88 499 TRP B N 1
ATOM 12358 C CA . TRP B 1 499 ? 15.211 -37.281 -4.07 1 93.88 499 TRP B CA 1
ATOM 12359 C C . TRP B 1 499 ? 16.547 -37.344 -4.801 1 93.88 499 TRP B C 1
ATOM 12361 O O . TRP B 1 499 ? 17.531 -37.875 -4.293 1 93.88 499 TRP B O 1
ATOM 12371 N N . ASP B 1 500 ? 16.562 -36.781 -6.051 1 92.69 500 ASP B N 1
ATOM 12372 C CA . ASP B 1 500 ? 17.766 -36.562 -6.871 1 92.69 500 ASP B CA 1
ATOM 12373 C C . ASP B 1 500 ? 17.875 -35.125 -7.316 1 92.69 500 ASP B C 1
ATOM 12375 O O . ASP B 1 500 ? 17.281 -34.719 -8.32 1 92.69 500 ASP B O 1
ATOM 12379 N N . PRO B 1 501 ? 18.656 -34.281 -6.57 1 92.56 501 PRO B N 1
ATOM 12380 C CA . PRO B 1 501 ? 18.703 -32.875 -6.898 1 92.56 501 PRO B CA 1
ATOM 12381 C C . PRO B 1 501 ? 19.328 -32.594 -8.266 1 92.56 501 PRO B C 1
ATOM 12383 O O . PRO B 1 501 ? 19.188 -31.5 -8.805 1 92.56 501 PRO B O 1
ATOM 12386 N N . THR B 1 502 ? 20.062 -33.531 -8.828 1 91.44 502 THR B N 1
ATOM 12387 C CA . THR B 1 502 ? 20.719 -33.312 -10.109 1 91.44 502 THR B CA 1
ATOM 12388 C C . THR B 1 502 ? 19.719 -33.406 -11.258 1 91.44 502 THR B C 1
ATOM 12390 O O . THR B 1 502 ? 19.969 -32.906 -12.359 1 91.44 502 THR B O 1
ATOM 12393 N N . ARG B 1 503 ? 18.562 -33.969 -10.93 1 91.38 503 ARG B N 1
ATOM 12394 C CA . ARG B 1 503 ? 17.594 -34.156 -12 1 91.38 503 ARG B CA 1
ATOM 12395 C C . ARG B 1 503 ? 16.25 -33.562 -11.625 1 91.38 503 ARG B C 1
ATOM 12397 O O . ARG B 1 503 ? 15.43 -33.25 -12.508 1 91.38 503 ARG B O 1
ATOM 12404 N N . MET B 1 504 ? 16.031 -33.406 -10.391 1 93.38 504 MET B N 1
ATOM 12405 C CA . MET B 1 504 ? 14.688 -33.094 -9.938 1 93.38 504 MET B CA 1
ATOM 12406 C C . MET B 1 504 ? 14.562 -31.594 -9.633 1 93.38 504 MET B C 1
ATOM 12408 O O . MET B 1 504 ? 13.648 -31.172 -8.922 1 93.38 504 MET B O 1
ATOM 12412 N N . ILE B 1 505 ? 15.492 -30.797 -10.133 1 93.06 505 ILE B N 1
ATOM 12413 C CA . ILE B 1 505 ? 15.422 -29.344 -10.039 1 93.06 505 ILE B CA 1
ATOM 12414 C C . ILE B 1 505 ? 15.188 -28.75 -11.422 1 93.06 505 ILE B C 1
ATOM 12416 O O . ILE B 1 505 ? 15.773 -29.219 -12.406 1 93.06 505 ILE B O 1
ATOM 12420 N N . ASN B 1 506 ? 14.234 -27.875 -11.461 1 91.75 506 ASN B N 1
ATOM 12421 C CA . ASN B 1 506 ? 13.977 -27.172 -12.711 1 91.75 506 ASN B CA 1
ATOM 12422 C C . ASN B 1 506 ? 14.445 -25.719 -12.641 1 91.75 506 ASN B C 1
ATOM 12424 O O . ASN B 1 506 ? 14.703 -25.188 -11.555 1 91.75 506 ASN B O 1
ATOM 12428 N N . LEU B 1 507 ? 14.672 -25.094 -13.781 1 94.5 507 LEU B N 1
ATOM 12429 C CA . LEU B 1 507 ? 15.117 -23.719 -13.891 1 94.5 507 LEU B CA 1
ATOM 12430 C C . LEU B 1 507 ? 13.953 -22.781 -14.172 1 94.5 507 LEU B C 1
ATOM 12432 O O . LEU B 1 507 ? 13.18 -23.016 -15.109 1 94.5 507 LEU B O 1
ATOM 12436 N N . ASP B 1 508 ? 13.844 -21.781 -13.414 1 95.12 508 ASP B N 1
ATOM 12437 C CA . ASP B 1 508 ? 12.812 -20.781 -13.641 1 95.12 508 ASP B CA 1
ATOM 12438 C C . ASP B 1 508 ? 13.227 -19.797 -14.734 1 95.12 508 ASP B C 1
ATOM 12440 O O . ASP B 1 508 ? 14.164 -19.031 -14.555 1 95.12 508 ASP B O 1
ATOM 12444 N N . ILE B 1 509 ? 12.461 -19.734 -15.719 1 95 509 ILE B N 1
ATOM 12445 C CA . ILE B 1 509 ? 12.844 -18.922 -16.875 1 95 509 ILE B CA 1
ATOM 12446 C C . ILE B 1 509 ? 12.523 -17.453 -16.594 1 95 509 ILE B C 1
ATOM 12448 O O . ILE B 1 509 ? 13.164 -16.547 -17.141 1 95 509 ILE B O 1
ATOM 12452 N N . MET B 1 510 ? 11.555 -17.156 -15.773 1 94.94 510 MET B N 1
ATOM 12453 C CA . MET B 1 510 ? 11.203 -15.766 -15.477 1 94.94 510 MET B CA 1
ATOM 12454 C C . MET B 1 510 ? 12.383 -15.023 -14.859 1 94.94 510 MET B C 1
ATOM 12456 O O . MET B 1 510 ? 12.766 -13.945 -15.328 1 94.94 510 MET B O 1
ATOM 12460 N N . HIS B 1 511 ? 12.984 -15.609 -13.898 1 94.44 511 HIS B N 1
ATOM 12461 C CA . HIS B 1 511 ? 14.086 -14.953 -13.195 1 94.44 511 HIS B CA 1
ATOM 12462 C C . HIS B 1 511 ? 15.398 -15.133 -13.953 1 94.44 511 HIS B C 1
ATOM 12464 O O . HIS B 1 511 ? 16.25 -14.242 -13.945 1 94.44 511 HIS B O 1
ATOM 12470 N N . ASN B 1 512 ? 15.555 -16.25 -14.594 1 95.31 512 ASN B N 1
ATOM 12471 C CA . ASN B 1 512 ? 16.844 -16.547 -15.211 1 95.31 512 ASN B CA 1
ATOM 12472 C C . ASN B 1 512 ? 16.984 -15.859 -16.562 1 95.31 512 ASN B C 1
ATOM 12474 O O . ASN B 1 512 ? 18.016 -15.258 -16.859 1 95.31 512 ASN B O 1
ATOM 12478 N N . MET B 1 513 ? 15.992 -15.992 -17.359 1 95.5 513 MET B N 1
ATOM 12479 C CA . MET B 1 513 ? 16.109 -15.477 -18.719 1 95.5 513 MET B CA 1
ATOM 12480 C C . MET B 1 513 ? 15.609 -14.039 -18.812 1 95.5 513 MET B C 1
ATOM 12482 O O . MET B 1 513 ? 16.297 -13.164 -19.344 1 95.5 513 MET B O 1
ATOM 12486 N N . ILE B 1 514 ? 14.484 -13.773 -18.266 1 95.31 514 ILE B N 1
ATOM 12487 C CA . ILE B 1 514 ? 13.844 -12.477 -18.453 1 95.31 514 ILE B CA 1
ATOM 12488 C C . ILE B 1 514 ? 14.469 -11.445 -17.516 1 95.31 514 ILE B C 1
ATOM 12490 O O . ILE B 1 514 ? 14.992 -10.422 -17.969 1 95.31 514 ILE B O 1
ATOM 12494 N N . LEU B 1 515 ? 14.539 -11.703 -16.266 1 94.94 515 LEU B N 1
ATOM 12495 C CA . LEU B 1 515 ? 15.078 -10.742 -15.305 1 94.94 515 LEU B CA 1
ATOM 12496 C C . LEU B 1 515 ? 16.594 -10.891 -15.188 1 94.94 515 LEU B C 1
ATOM 12498 O O . LEU B 1 515 ? 17.234 -10.117 -14.469 1 94.94 515 LEU B O 1
ATOM 12502 N N . GLY B 1 516 ? 17.156 -11.867 -15.938 1 94.75 516 GLY B N 1
ATOM 12503 C CA . GLY B 1 516 ? 18.594 -12.062 -15.969 1 94.75 516 GLY B CA 1
ATOM 12504 C C . GLY B 1 516 ? 19.219 -11.648 -17.281 1 94.75 516 GLY B C 1
ATOM 12505 O O . GLY B 1 516 ? 19.609 -10.484 -17.453 1 94.75 516 GLY B O 1
ATOM 12506 N N . ALA B 1 517 ? 19.141 -12.555 -18.219 1 94.19 517 ALA B N 1
ATOM 12507 C CA . ALA B 1 517 ? 19.844 -12.359 -19.484 1 94.19 517 ALA B CA 1
ATOM 12508 C C . ALA B 1 517 ? 19.234 -11.211 -20.281 1 94.19 517 ALA B C 1
ATOM 12510 O O . ALA B 1 517 ? 19.953 -10.359 -20.812 1 94.19 517 ALA B O 1
ATOM 12511 N N . LEU B 1 518 ? 17.938 -11.203 -20.375 1 95.81 518 LEU B N 1
ATOM 12512 C CA . LEU B 1 518 ? 17.234 -10.172 -21.141 1 95.81 518 LEU B CA 1
ATOM 12513 C C . LEU B 1 518 ? 17.469 -8.797 -20.516 1 95.81 518 LEU B C 1
ATOM 12515 O O . LEU B 1 518 ? 17.766 -7.836 -21.234 1 95.81 518 LEU B O 1
ATOM 12519 N N . LYS B 1 519 ? 17.219 -8.648 -19.297 1 94.5 519 LYS B N 1
ATOM 12520 C CA . LYS B 1 519 ? 17.438 -7.387 -18.594 1 94.5 519 LYS B CA 1
ATOM 12521 C C . LYS B 1 519 ? 18.875 -6.906 -18.734 1 94.5 519 LYS B C 1
ATOM 12523 O O . LYS B 1 519 ? 19.125 -5.715 -18.938 1 94.5 519 LYS B O 1
ATOM 12528 N N . ASP B 1 520 ? 19.844 -7.84 -18.641 1 94 520 ASP B N 1
ATOM 12529 C CA . ASP B 1 520 ? 21.25 -7.508 -18.844 1 94 520 ASP B CA 1
ATOM 12530 C C . ASP B 1 520 ? 21.5 -6.922 -20.219 1 94 520 ASP B C 1
ATOM 12532 O O . ASP B 1 520 ? 22.25 -5.957 -20.375 1 94 520 ASP B O 1
ATOM 12536 N N . HIS B 1 521 ? 20.891 -7.543 -21.203 1 95.62 521 HIS B N 1
ATOM 12537 C CA . HIS B 1 521 ? 21 -7.047 -22.562 1 95.62 521 HIS B CA 1
ATOM 12538 C C . HIS B 1 521 ? 20.484 -5.621 -22.688 1 95.62 521 HIS B C 1
ATOM 12540 O O . HIS B 1 521 ? 21.125 -4.77 -23.297 1 95.62 521 HIS B O 1
ATOM 12546 N N . ALA B 1 522 ? 19.359 -5.309 -22.078 1 94.5 522 ALA B N 1
ATOM 12547 C CA . ALA B 1 522 ? 18.719 -3.996 -22.156 1 94.5 522 ALA B CA 1
ATOM 12548 C C . ALA B 1 522 ? 19.562 -2.938 -21.438 1 94.5 522 ALA B C 1
ATOM 12550 O O . ALA B 1 522 ? 19.703 -1.812 -21.938 1 94.5 522 ALA B O 1
ATOM 12551 N N . GLU B 1 523 ? 20.125 -3.281 -20.359 1 91.06 523 GLU B N 1
ATOM 12552 C CA . GLU B 1 523 ? 20.797 -2.311 -19.5 1 91.06 523 GLU B CA 1
ATOM 12553 C C . GLU B 1 523 ? 22.25 -2.113 -19.922 1 91.06 523 GLU B C 1
ATOM 12555 O O . GLU B 1 523 ? 22.766 -1 -19.859 1 91.06 523 GLU B O 1
ATOM 12560 N N . ASN B 1 524 ? 22.891 -3.211 -20.453 1 89.5 524 ASN B N 1
ATOM 12561 C CA . ASN B 1 524 ? 24.328 -3.131 -20.625 1 89.5 524 ASN B CA 1
ATOM 12562 C C . ASN B 1 524 ? 24.719 -3.148 -22.109 1 89.5 524 ASN B C 1
ATOM 12564 O O . ASN B 1 524 ? 25.797 -2.711 -22.469 1 89.5 524 ASN B O 1
ATOM 12568 N N . LYS B 1 525 ? 23.859 -3.645 -22.906 1 91.31 525 LYS B N 1
ATOM 12569 C CA . LYS B 1 525 ? 24.203 -3.691 -24.328 1 91.31 525 LYS B CA 1
ATOM 12570 C C . LYS B 1 525 ? 23.469 -2.617 -25.109 1 91.31 525 LYS B C 1
ATOM 12572 O O . LYS B 1 525 ? 24.078 -1.827 -25.828 1 91.31 525 LYS B O 1
ATOM 12577 N N . LEU B 1 526 ? 22.156 -2.551 -24.844 1 92.5 526 LEU B N 1
ATOM 12578 C CA . LEU B 1 526 ? 21.391 -1.51 -25.516 1 92.5 526 LEU B CA 1
ATOM 12579 C C . LEU B 1 526 ? 21.453 -0.199 -24.734 1 92.5 526 LEU B C 1
ATOM 12581 O O . LEU B 1 526 ? 21.344 0.881 -25.312 1 92.5 526 LEU B O 1
ATOM 12585 N N . ARG B 1 527 ? 21.5 -0.254 -23.375 1 91.69 527 ARG B N 1
ATOM 12586 C CA . ARG B 1 527 ? 21.578 0.905 -22.484 1 91.69 527 ARG B CA 1
ATOM 12587 C C . ARG B 1 527 ? 20.406 1.855 -22.734 1 91.69 527 ARG B C 1
ATOM 12589 O O . ARG B 1 527 ? 20.609 3.041 -23 1 91.69 527 ARG B O 1
ATOM 12596 N N . ILE B 1 528 ? 19.266 1.432 -22.453 1 90.44 528 ILE B N 1
ATOM 12597 C CA . ILE B 1 528 ? 18.016 2.111 -22.781 1 90.44 528 ILE B CA 1
ATOM 12598 C C . ILE B 1 528 ? 17.75 3.209 -21.75 1 90.44 528 ILE B C 1
ATOM 12600 O O . ILE B 1 528 ? 17.031 4.18 -22.047 1 90.44 528 ILE B O 1
ATOM 12604 N N . ALA B 1 529 ? 18.328 3.195 -20.469 1 87 529 ALA B N 1
ATOM 12605 C CA . ALA B 1 529 ? 18.047 4.168 -19.422 1 87 529 ALA B CA 1
ATOM 12606 C C . ALA B 1 529 ? 18.656 5.531 -19.766 1 87 529 ALA B C 1
ATOM 12608 O O . ALA B 1 529 ? 19.797 5.617 -20.203 1 87 529 ALA B O 1
ATOM 12609 N N . GLU B 1 530 ? 17.953 6.578 -19.5 1 75.88 530 GLU B N 1
ATOM 12610 C CA . GLU B 1 530 ? 18.375 7.938 -19.828 1 75.88 530 GLU B CA 1
ATOM 12611 C C . GLU B 1 530 ? 19.641 8.32 -19.078 1 75.88 530 GLU B C 1
ATOM 12613 O O . GLU B 1 530 ? 20.469 9.086 -19.594 1 75.88 530 GLU B O 1
ATOM 12618 N N . LYS B 1 531 ? 19.719 7.832 -17.844 1 71.94 531 LYS B N 1
ATOM 12619 C CA . LYS B 1 531 ? 20.875 8.164 -17.016 1 71.94 531 LYS B CA 1
ATOM 12620 C C . LYS B 1 531 ? 22.172 7.742 -17.688 1 71.94 531 LYS B C 1
ATOM 12622 O O . LYS B 1 531 ? 23.234 8.32 -17.406 1 71.94 531 LYS B O 1
ATOM 12627 N N . ASP B 1 532 ? 22.125 6.801 -18.562 1 67 532 ASP B N 1
ATOM 12628 C CA . ASP B 1 532 ? 23.328 6.211 -19.156 1 67 532 ASP B CA 1
ATOM 12629 C C . ASP B 1 532 ? 23.844 7.07 -20.312 1 67 532 ASP B C 1
ATOM 12631 O O . ASP B 1 532 ? 25 6.934 -20.719 1 67 532 ASP B O 1
ATOM 12635 N N . TRP B 1 533 ? 23.125 7.918 -20.828 1 59.25 533 TRP B N 1
ATOM 12636 C CA . TRP B 1 533 ? 23.625 8.672 -21.969 1 59.25 533 TRP B CA 1
ATOM 12637 C C . TRP B 1 533 ? 23.406 10.172 -21.781 1 59.25 533 TRP B C 1
ATOM 12639 O O . TRP B 1 533 ? 23.891 10.984 -22.562 1 59.25 533 TRP B O 1
ATOM 12649 N N . LYS B 1 534 ? 22.859 10.625 -20.656 1 54.28 534 LYS B N 1
ATOM 12650 C CA . LYS B 1 534 ? 22.766 12.055 -20.359 1 54.28 534 LYS B CA 1
ATOM 12651 C C . LYS B 1 534 ? 24.016 12.547 -19.625 1 54.28 534 LYS B C 1
ATOM 12653 O O . LYS B 1 534 ? 24.453 11.938 -18.656 1 54.28 534 LYS B O 1
ATOM 12658 N N . ASP B 1 535 ? 25.359 13.156 -20.203 1 41.78 535 ASP B N 1
ATOM 12659 C CA . ASP B 1 535 ? 26.594 13.789 -19.719 1 41.78 535 ASP B CA 1
ATOM 12660 C C . ASP B 1 535 ? 26.344 14.562 -18.438 1 41.78 535 ASP B C 1
ATOM 12662 O O . ASP B 1 535 ? 25.469 15.43 -18.375 1 41.78 535 ASP B O 1
ATOM 12666 N N . ASN B 1 536 ? 26.922 14.203 -17.344 1 35.09 536 ASN B N 1
ATOM 12667 C CA . ASN B 1 536 ? 27.031 15.039 -16.156 1 35.09 536 ASN B CA 1
ATOM 12668 C C . ASN B 1 536 ? 28.125 16.094 -16.312 1 35.09 536 ASN B C 1
ATOM 12670 O O . ASN B 1 536 ? 29.297 15.773 -16.422 1 35.09 536 ASN B O 1
ATOM 12674 N N . PRO B 1 537 ? 28.344 17.328 -16.75 1 29.69 537 PRO B N 1
ATOM 12675 C CA . PRO B 1 537 ? 29.469 18.25 -16.609 1 29.69 537 PRO B CA 1
ATOM 12676 C C . PRO B 1 537 ? 30.031 18.312 -15.195 1 29.69 537 PRO B C 1
ATOM 12678 O O . PRO B 1 537 ? 29.5 19.031 -14.352 1 29.69 537 PRO B O 1
ATOM 12681 N N . ARG B 1 538 ? 30.875 17.531 -14.531 1 28.12 538 ARG B N 1
ATOM 12682 C CA . ARG B 1 538 ? 31.672 17.766 -13.336 1 28.12 538 ARG B CA 1
ATOM 12683 C C . ARG B 1 538 ? 33.031 18.359 -13.688 1 28.12 538 ARG B C 1
ATOM 12685 O O . ARG B 1 538 ? 34.094 17.797 -13.359 1 28.12 538 ARG B O 1
ATOM 12692 N N . LYS B 1 539 ? 33.844 18.922 -14.641 1 27.19 539 LYS B N 1
ATOM 12693 C CA . LYS B 1 539 ? 35.219 19.359 -14.555 1 27.19 539 LYS B CA 1
ATOM 12694 C C . LYS B 1 539 ? 35.469 20.203 -13.305 1 27.19 539 LYS B C 1
ATOM 12696 O O . LYS B 1 539 ? 34.531 20.734 -12.719 1 27.19 539 LYS B O 1
ATOM 12701 N N . SER B 1 540 ? 37.031 20.922 -13.172 1 23.7 540 SER B N 1
ATOM 12702 C CA . SER B 1 540 ? 38.188 21.578 -12.539 1 23.7 540 SER B CA 1
ATOM 12703 C C . SER B 1 540 ? 37.812 22.984 -12.086 1 23.7 540 SER B C 1
ATOM 12705 O O . SER B 1 540 ? 37.75 23.906 -12.906 1 23.7 540 SER B O 1
ATOM 12707 N N . LYS B 1 541 ? 37.219 23.484 -11.25 1 25.38 541 LYS B N 1
ATOM 12708 C CA . LYS B 1 541 ? 37.625 24.781 -10.727 1 25.38 541 LYS B CA 1
ATOM 12709 C C . LYS B 1 541 ? 39.031 24.75 -10.133 1 25.38 541 LYS B C 1
ATOM 12711 O O . LYS B 1 541 ? 39.312 23.938 -9.258 1 25.38 541 LYS B O 1
ATOM 12716 N N . SER B 1 542 ? 40.344 25.109 -10.742 1 21.44 542 SER B N 1
ATOM 12717 C CA . SER B 1 542 ? 41.344 25.984 -10.148 1 21.44 542 SER B CA 1
ATOM 12718 C C . SER B 1 542 ? 40.75 26.828 -9.023 1 21.44 542 SER B C 1
ATOM 12720 O O . SER B 1 542 ? 39.531 27 -8.945 1 21.44 542 SER B O 1
ATOM 12722 N N . SER B 1 543 ? 41.781 27.375 -7.914 1 23.05 543 SER B N 1
ATOM 12723 C CA . SER B 1 543 ? 41.75 28.234 -6.738 1 23.05 543 SER B CA 1
ATOM 12724 C C . SER B 1 543 ? 40.812 29.422 -6.938 1 23.05 543 SER B C 1
ATOM 12726 O O . SER B 1 543 ? 40.406 30.062 -5.969 1 23.05 543 SER B O 1
ATOM 12728 N N . ASP B 1 544 ? 41.219 30.25 -8.016 1 20.52 544 ASP B N 1
ATOM 12729 C CA . ASP B 1 544 ? 40.781 31.625 -7.879 1 20.52 544 ASP B CA 1
ATOM 12730 C C . ASP B 1 544 ? 39.281 31.703 -7.633 1 20.52 544 ASP B C 1
ATOM 12732 O O . ASP B 1 544 ? 38.844 32.062 -6.535 1 20.52 544 ASP B O 1
ATOM 12736 N N . GLY B 1 545 ? 38.594 32.5 -8.562 1 19.61 545 GLY B N 1
ATOM 12737 C CA . GLY B 1 545 ? 37.5 33.406 -8.219 1 19.61 545 GLY B CA 1
ATOM 12738 C C . GLY B 1 545 ? 36.25 32.656 -7.777 1 19.61 545 GLY B C 1
ATOM 12739 O O . GLY B 1 545 ? 36.156 31.453 -7.898 1 19.61 545 GLY B O 1
ATOM 12740 N N . GLU B 1 546 ? 35.156 33.469 -7.605 1 19.98 546 GLU B N 1
ATOM 12741 C CA . GLU B 1 546 ? 33.812 33.875 -7.184 1 19.98 546 GLU B CA 1
ATOM 12742 C C . GLU B 1 546 ? 32.781 32.969 -7.805 1 19.98 546 GLU B C 1
ATOM 12744 O O . GLU B 1 546 ? 32.812 32.688 -9.008 1 19.98 546 GLU B O 1
ATOM 12749 N N . SER B 1 547 ? 32.344 32.062 -7.129 1 20.89 547 SER B N 1
ATOM 12750 C CA . SER B 1 547 ? 31.266 31.078 -7.324 1 20.89 547 SER B CA 1
ATOM 12751 C C . SER B 1 547 ? 30.172 31.656 -8.227 1 20.89 547 SER B C 1
ATOM 12753 O O . SER B 1 547 ? 29.375 32.5 -7.797 1 20.89 547 SER B O 1
ATOM 12755 N N . SER B 1 548 ? 30.453 32 -9.516 1 19.89 548 SER B N 1
ATOM 12756 C CA . SER B 1 548 ? 29.484 32.594 -10.43 1 19.89 548 SER B CA 1
ATOM 12757 C C . SER B 1 548 ? 28.203 31.781 -10.492 1 19.89 548 SER B C 1
ATOM 12759 O O . SER B 1 548 ? 28.219 30.594 -10.211 1 19.89 548 SER B O 1
ATOM 12761 N N . GLU B 1 549 ? 26.938 32.531 -10.578 1 20.91 549 GLU B N 1
ATOM 12762 C CA . GLU B 1 549 ? 25.5 32.5 -10.828 1 20.91 549 GLU B CA 1
ATOM 12763 C C . GLU B 1 549 ? 25.156 31.656 -12.047 1 20.91 549 GLU B C 1
ATOM 12765 O O . GLU B 1 549 ? 25.375 32.062 -13.188 1 20.91 549 GLU B O 1
ATOM 12770 N N . ASP B 1 550 ? 25.688 30.547 -12.109 1 19.88 550 ASP B N 1
ATOM 12771 C CA . ASP B 1 550 ? 25.594 29.781 -13.352 1 19.88 550 ASP B CA 1
ATOM 12772 C C . ASP B 1 550 ? 24.266 30.016 -14.047 1 19.88 550 ASP B C 1
ATOM 12774 O O . ASP B 1 550 ? 23.234 30.172 -13.383 1 19.88 550 ASP B O 1
ATOM 12778 N N . SER B 1 551 ? 24.312 30.281 -15.336 1 20.06 551 SER B N 1
ATOM 12779 C CA . SER B 1 551 ? 23.609 30.531 -16.594 1 20.06 551 SER B CA 1
ATOM 12780 C C . SER B 1 551 ? 22.594 29.438 -16.891 1 20.06 551 SER B C 1
ATOM 12782 O O . SER B 1 551 ? 22.812 28.266 -16.562 1 20.06 551 SER B O 1
ATOM 12784 N N . ASP B 1 552 ? 21.344 29.844 -17.141 1 18.98 552 ASP B N 1
ATOM 12785 C CA . ASP B 1 552 ? 20.125 29.484 -17.844 1 18.98 552 ASP B CA 1
ATOM 12786 C C . ASP B 1 552 ? 20.422 28.828 -19.188 1 18.98 552 ASP B C 1
ATOM 12788 O O . ASP B 1 552 ? 20.312 29.469 -20.234 1 18.98 552 ASP B O 1
ATOM 12792 N N . THR B 1 553 ? 21.547 28.188 -19.266 1 19.61 553 THR B N 1
ATOM 12793 C CA . THR B 1 553 ? 21.875 27.703 -20.609 1 19.61 553 THR B CA 1
ATOM 12794 C C . THR B 1 553 ? 20.734 26.859 -21.172 1 19.61 553 THR B C 1
ATOM 12796 O O . THR B 1 553 ? 20.281 25.906 -20.547 1 19.61 553 THR B O 1
ATOM 12799 N N . GLU B 1 554 ? 20.062 27.5 -22.188 1 19.89 554 GLU B N 1
ATOM 12800 C CA . GLU B 1 554 ? 19.156 27.281 -23.312 1 19.89 554 GLU B CA 1
ATOM 12801 C C . GLU B 1 554 ? 19.625 26.109 -24.172 1 19.89 554 GLU B C 1
ATOM 12803 O O . GLU B 1 554 ? 20.516 26.266 -25 1 19.89 554 GLU B O 1
ATOM 12808 N N . GLU B 1 555 ? 20.188 25.141 -23.688 1 20.08 555 GLU B N 1
ATOM 12809 C CA . GLU B 1 555 ? 20.562 24.203 -24.734 1 20.08 555 GLU B CA 1
ATOM 12810 C C . GLU B 1 555 ? 19.484 24.109 -25.797 1 20.08 555 GLU B C 1
ATOM 12812 O O . GLU B 1 555 ? 18.281 24.219 -25.5 1 20.08 555 GLU B O 1
ATOM 12817 N N . GLU B 1 556 ? 20.094 24.25 -27.031 1 19 556 GLU B N 1
ATOM 12818 C CA . GLU B 1 556 ? 19.516 24.203 -28.375 1 19 556 GLU B CA 1
ATOM 12819 C C . GLU B 1 556 ? 18.656 22.953 -28.547 1 19 556 GLU B C 1
ATOM 12821 O O . GLU B 1 556 ? 19.156 21.828 -28.438 1 19 556 GLU B O 1
ATOM 12826 N N . ILE B 1 557 ? 17.641 22.969 -28.078 1 18.3 557 ILE B N 1
ATOM 12827 C CA . ILE B 1 557 ? 16.656 22.078 -28.672 1 18.3 557 ILE B CA 1
ATOM 12828 C C . ILE B 1 557 ? 16.75 22.156 -30.203 1 18.3 557 ILE B C 1
ATOM 12830 O O . ILE B 1 557 ? 16.516 23.203 -30.797 1 18.3 557 ILE B O 1
ATOM 12834 N N . PHE B 1 558 ? 17.797 21.5 -30.734 1 16.59 558 PHE B N 1
ATOM 12835 C CA . PHE B 1 558 ? 17.844 21.141 -32.156 1 16.59 558 PHE B CA 1
ATOM 12836 C C . PHE B 1 558 ? 16.438 20.844 -32.688 1 16.59 558 PHE B C 1
ATOM 12838 O O . PHE B 1 558 ? 15.758 19.953 -32.188 1 16.59 558 PHE B O 1
ATOM 12845 N N . TYR B 1 559 ? 15.953 21.875 -33.25 1 18.66 559 TYR B N 1
ATOM 12846 C CA . TYR B 1 559 ? 14.859 22.016 -34.219 1 18.66 559 TYR B CA 1
ATOM 12847 C C . TYR B 1 559 ? 15.094 21.141 -35.438 1 18.66 559 TYR B C 1
ATOM 12849 O O . TYR B 1 559 ? 15.859 21.516 -36.344 1 18.66 559 TYR B O 1
ATOM 12857 N N . HIS B 1 560 ? 15.547 20 -35.469 1 17.22 560 HIS B N 1
ATOM 12858 C CA . HIS B 1 560 ? 15.516 19.422 -36.812 1 17.22 560 HIS B CA 1
ATOM 12859 C C . HIS B 1 560 ? 14.227 19.797 -37.531 1 17.22 560 HIS B C 1
ATOM 12861 O O . HIS B 1 560 ? 13.133 19.562 -37 1 17.22 560 HIS B O 1
ATOM 12867 N N . TYR B 1 561 ? 14.438 20.719 -38.5 1 17.84 561 TYR B N 1
ATOM 12868 C CA . TYR B 1 561 ? 13.695 21.172 -39.656 1 17.84 561 TYR B CA 1
ATOM 12869 C C . TYR B 1 561 ? 13.32 20 -40.562 1 17.84 561 TYR B C 1
ATOM 12871 O O . TYR B 1 561 ? 13.914 19.812 -41.625 1 17.84 561 TYR B O 1
ATOM 12879 N N . THR B 1 562 ? 13.312 18.844 -40.375 1 19.14 562 THR B N 1
ATOM 12880 C CA . THR B 1 562 ? 13.062 18.234 -41.656 1 19.14 562 THR B CA 1
ATOM 12881 C C . THR B 1 562 ? 12.047 19.062 -42.469 1 19.14 562 THR B C 1
ATOM 12883 O O . THR B 1 562 ? 11.32 19.875 -41.875 1 19.14 562 THR B O 1
ATOM 12886 N N . GLU B 1 563 ? 11.93 18.703 -43.812 1 17.3 563 GLU B N 1
ATOM 12887 C CA . GLU B 1 563 ? 11.164 18.969 -45.031 1 17.3 563 GLU B CA 1
ATOM 12888 C C . GLU B 1 563 ? 9.711 19.297 -44.688 1 17.3 563 GLU B C 1
ATOM 12890 O O . GLU B 1 563 ? 9.195 18.906 -43.656 1 17.3 563 GLU B O 1
ATOM 12895 N N . LYS B 1 564 ? 9.141 20.188 -45.594 1 20.28 564 LYS B N 1
ATOM 12896 C CA . LYS B 1 564 ? 7.922 20.859 -46.062 1 20.28 564 LYS B CA 1
ATOM 12897 C C . LYS B 1 564 ? 6.77 19.859 -46.188 1 20.28 564 LYS B C 1
ATOM 12899 O O . LYS B 1 564 ? 5.727 20.188 -46.75 1 20.28 564 LYS B O 1
ATOM 12904 N N . VAL B 1 565 ? 6.777 18.672 -45.844 1 18.61 565 VAL B N 1
ATOM 12905 C CA . VAL B 1 565 ? 5.648 18.016 -46.5 1 18.61 565 VAL B CA 1
ATOM 12906 C C . VAL B 1 565 ? 4.371 18.828 -46.25 1 18.61 565 VAL B C 1
ATOM 12908 O O . VAL B 1 565 ? 4.195 19.406 -45.188 1 18.61 565 VAL B O 1
ATOM 12911 N N . ILE B 1 566 ? 3.43 18.75 -47.219 1 19.22 566 ILE B N 1
ATOM 12912 C CA . ILE B 1 566 ? 2.469 19.5 -48 1 19.22 566 ILE B CA 1
ATOM 12913 C C . ILE B 1 566 ? 1.333 19.984 -47.125 1 19.22 566 ILE B C 1
ATOM 12915 O O . ILE B 1 566 ? 1.062 19.391 -46.062 1 19.22 566 ILE B O 1
ATOM 12919 N N . ASP B 1 567 ? 0.618 20.859 -47.594 1 20.22 567 ASP B N 1
ATOM 12920 C CA . ASP B 1 567 ? -0.534 21.469 -48.25 1 20.22 567 ASP B CA 1
ATOM 12921 C C . ASP B 1 567 ? -1.53 20.391 -48.719 1 20.22 567 ASP B C 1
ATOM 12923 O O . ASP B 1 567 ? -1.565 20.031 -49.875 1 20.22 567 ASP B O 1
ATOM 12927 N N . SER B 1 568 ? -1.745 19.312 -47.656 1 17.62 568 SER B N 1
ATOM 12928 C CA . SER B 1 568 ? -3.014 18.781 -47.188 1 17.62 568 SER B CA 1
ATOM 12929 C C . SER B 1 568 ? -3.752 19.797 -46.312 1 17.62 568 SER B C 1
ATOM 12931 O O . SER B 1 568 ? -3.656 19.766 -45.094 1 17.62 568 SER B O 1
ATOM 12933 N N . ARG B 1 569 ? -3.824 21.062 -46.344 1 22.77 569 ARG B N 1
ATOM 12934 C CA . ARG B 1 569 ? -4.914 22.031 -46.375 1 22.77 569 ARG B CA 1
ATOM 12935 C C . ARG B 1 569 ? -6.109 21.484 -47.156 1 22.77 569 ARG B C 1
ATOM 12937 O O . ARG B 1 569 ? -7.258 21.641 -46.719 1 22.77 569 ARG B O 1
ATOM 12944 N N . ALA B 1 570 ? -6.008 20.906 -48.594 1 22.09 570 ALA B N 1
ATOM 12945 C CA . ALA B 1 570 ? -6.281 20.156 -49.812 1 22.09 570 ALA B CA 1
ATOM 12946 C C . ALA B 1 570 ? -6.535 18.688 -49.5 1 22.09 570 ALA B C 1
ATOM 12948 O O . ALA B 1 570 ? -7.176 17.984 -50.312 1 22.09 570 ALA B O 1
ATOM 12949 N N . ALA B 1 571 ? -6.332 17.812 -48.844 1 20.97 571 ALA B N 1
ATOM 12950 C CA . ALA B 1 571 ? -7.23 16.688 -49.125 1 20.97 571 ALA B CA 1
ATOM 12951 C C . ALA B 1 571 ? -8.656 17.016 -48.688 1 20.97 571 ALA B C 1
ATOM 12953 O O . ALA B 1 571 ? -8.867 17.656 -47.688 1 20.97 571 ALA B O 1
ATOM 12954 N N . ARG B 1 572 ? -9.938 17.109 -49 1 23.56 572 ARG B N 1
ATOM 12955 C CA . ARG B 1 572 ? -11.172 17.625 -49.594 1 23.56 572 ARG B CA 1
ATOM 12956 C C . ARG B 1 572 ? -11.609 18.906 -48.906 1 23.56 572 ARG B C 1
ATOM 12958 O O . ARG B 1 572 ? -11.773 18.938 -47.688 1 23.56 572 ARG B O 1
ATOM 12965 N N . ILE B 1 573 ? -11.391 20.141 -49.281 1 27.05 573 ILE B N 1
ATOM 12966 C CA . ILE B 1 573 ? -11.68 20.609 -50.625 1 27.05 573 ILE B CA 1
ATOM 12967 C C . ILE B 1 573 ? -11.344 19.516 -51.625 1 27.05 573 ILE B C 1
ATOM 12969 O O . ILE B 1 573 ? -12.039 19.375 -52.656 1 27.05 573 ILE B O 1
ATOM 12973 N N . LEU B 1 574 ? -10.672 18.422 -51.781 1 24.22 574 LEU B N 1
ATOM 12974 C CA . LEU B 1 574 ? -11.242 17.344 -52.594 1 24.22 574 LEU B CA 1
ATOM 12975 C C . LEU B 1 574 ? -12.289 16.562 -51.812 1 24.22 574 LEU B C 1
ATOM 12977 O O . LEU B 1 574 ? -13.344 16.219 -52.344 1 24.22 574 LEU B O 1
ATOM 12981 N N . ARG B 1 575 ? -12.336 16.109 -50.562 1 21.91 575 ARG B N 1
ATOM 12982 C CA . ARG B 1 575 ? -13.445 15.273 -50.125 1 21.91 575 ARG B CA 1
ATOM 12983 C C . ARG B 1 575 ? -14.648 16.125 -49.719 1 21.91 575 ARG B C 1
ATOM 12985 O O . ARG B 1 575 ? -15.742 15.602 -49.5 1 21.91 575 ARG B O 1
ATOM 12992 N N . ARG B 1 576 ? -14.906 17.5 -49.625 1 23.53 576 ARG B N 1
ATOM 12993 C CA . ARG B 1 576 ? -16.125 18.109 -50.156 1 23.53 576 ARG B CA 1
ATOM 12994 C C . ARG B 1 576 ? -16.234 17.875 -51.656 1 23.53 576 ARG B C 1
ATOM 12996 O O . ARG B 1 576 ? -17.328 17.688 -52.188 1 23.53 576 ARG B O 1
ATOM 13003 N N . GLU B 1 577 ? -15.375 18.094 -52.688 1 23.89 577 GLU B N 1
ATOM 13004 C CA . GLU B 1 577 ? -15.93 17.75 -53.969 1 23.89 577 GLU B CA 1
ATOM 13005 C C . GLU B 1 577 ? -16.375 16.297 -54.031 1 23.89 577 GLU B C 1
ATOM 13007 O O . GLU B 1 577 ? -17.391 15.977 -54.656 1 23.89 577 GLU B O 1
ATOM 13012 N N . ALA B 1 578 ? -15.914 15.242 -53.625 1 20.91 578 ALA B N 1
ATOM 13013 C CA . ALA B 1 578 ? -16.578 14.031 -54.094 1 20.91 578 ALA B CA 1
ATOM 13014 C C . ALA B 1 578 ? -17.875 13.781 -53.344 1 20.91 578 ALA B C 1
ATOM 13016 O O . ALA B 1 578 ? -18.922 13.539 -53.938 1 20.91 578 ALA B O 1
ATOM 13017 N N . ALA B 1 579 ? -18.531 12.969 -52.375 1 20.77 579 ALA B N 1
ATOM 13018 C CA . ALA B 1 579 ? -19.906 12.492 -52.375 1 20.77 579 ALA B CA 1
ATOM 13019 C C . ALA B 1 579 ? -20.859 13.562 -51.844 1 20.77 579 ALA B C 1
ATOM 13021 O O . ALA B 1 579 ? -20.828 13.898 -50.656 1 20.77 579 ALA B O 1
ATOM 13022 N N . ALA B 1 580 ? -21.078 14.883 -52.031 1 21.33 580 ALA B N 1
ATOM 13023 C CA . ALA B 1 580 ? -22.172 15.414 -52.844 1 21.33 580 ALA B CA 1
ATOM 13024 C C . ALA B 1 580 ? -22.391 14.57 -54.094 1 21.33 580 ALA B C 1
ATOM 13026 O O . ALA B 1 580 ? -23.266 14.883 -54.906 1 21.33 580 ALA B O 1
ATOM 13027 N N . ASP B 1 581 ? -21.828 13.555 -54.719 1 18.92 581 ASP B N 1
ATOM 13028 C CA . ASP B 1 581 ? -22.797 12.633 -55.344 1 18.92 581 ASP B CA 1
ATOM 13029 C C . ASP B 1 581 ? -23.531 11.812 -54.281 1 18.92 581 ASP B C 1
ATOM 13031 O O . ASP B 1 581 ? -24.719 11.516 -54.438 1 18.92 581 ASP B O 1
ATOM 13035 N N . LEU B 1 582 ? -23 11.039 -53.312 1 17.75 582 LEU B N 1
ATOM 13036 C CA . LEU B 1 582 ? -23.844 9.898 -52.938 1 17.75 582 LEU B CA 1
ATOM 13037 C C . LEU B 1 582 ? -25.031 10.352 -52.094 1 17.75 582 LEU B C 1
ATOM 13039 O O . LEU B 1 582 ? -24.906 10.617 -50.906 1 17.75 582 LEU B O 1
ATOM 13043 N N . HIS B 1 583 ? -25.844 11.484 -52.438 1 19.2 583 HIS B N 1
ATOM 13044 C CA . HIS B 1 583 ? -27.266 11.828 -52.344 1 19.2 583 HIS B CA 1
ATOM 13045 C C . HIS B 1 583 ? -28.141 10.594 -52.5 1 19.2 583 HIS B C 1
ATOM 13047 O O . HIS B 1 583 ? -29.281 10.578 -52.031 1 19.2 583 HIS B O 1
ATOM 13053 N N . ASN B 1 584 ? -28.125 9.742 -53.688 1 19.23 584 ASN B N 1
ATOM 13054 C CA . ASN B 1 584 ? -29.281 8.922 -54.031 1 19.23 584 ASN B CA 1
ATOM 13055 C C . ASN B 1 584 ? -29.484 7.797 -53.031 1 19.23 584 ASN B C 1
ATOM 13057 O O . ASN B 1 584 ? -30.453 7.043 -53.125 1 19.23 584 ASN B O 1
ATOM 13061 N N . LEU B 1 585 ? -28.453 7.074 -52.5 1 16.75 585 LEU B N 1
ATOM 13062 C CA . LEU B 1 585 ? -28.875 5.68 -52.406 1 16.75 585 LEU B CA 1
ATOM 13063 C C . LEU B 1 585 ? -29.938 5.508 -51.312 1 16.75 585 LEU B C 1
ATOM 13065 O O . LEU B 1 585 ? -29.812 6.059 -50.219 1 16.75 585 LEU B O 1
ATOM 13069 N N . PRO B 1 586 ? -31.109 5.062 -51.688 1 19.19 586 PRO B N 1
ATOM 13070 C CA . PRO B 1 586 ? -32.406 4.711 -51.125 1 19.19 586 PRO B CA 1
ATOM 13071 C C . PRO B 1 586 ? -32.312 3.643 -50.031 1 19.19 586 PRO B C 1
ATOM 13073 O O . PRO B 1 586 ? -33.312 3.35 -49.375 1 19.19 586 PRO B O 1
ATOM 13076 N N . ALA B 1 587 ? -31.391 3.602 -49.188 1 16.25 587 ALA B N 1
ATOM 13077 C CA . ALA B 1 587 ? -31.266 2.248 -48.656 1 16.25 587 ALA B CA 1
ATOM 13078 C C . ALA B 1 587 ? -32.594 1.763 -48.094 1 16.25 587 ALA B C 1
ATOM 13080 O O . ALA B 1 587 ? -33.344 2.543 -47.5 1 16.25 587 ALA B O 1
ATOM 13081 N N . LYS B 1 588 ? -33.156 0.642 -48.719 1 17.12 588 LYS B N 1
ATOM 13082 C CA . LYS B 1 588 ? -34.25 -0.328 -48.719 1 17.12 588 LYS B CA 1
ATOM 13083 C C . LYS B 1 588 ? -34.312 -1.114 -47.406 1 17.12 588 LYS B C 1
ATOM 13085 O O . LYS B 1 588 ? -33.406 -1.897 -47.125 1 17.12 588 LYS B O 1
ATOM 13090 N N . ARG B 1 589 ? -34.312 -0.488 -46.344 1 16.44 589 ARG B N 1
ATOM 13091 C CA . ARG B 1 589 ? -34.406 -1.429 -45.25 1 16.44 589 ARG B CA 1
ATOM 13092 C C . ARG B 1 589 ? -35.562 -2.41 -45.438 1 16.44 589 ARG B C 1
ATOM 13094 O O . ARG B 1 589 ? -36.688 -2.008 -45.75 1 16.44 589 ARG B O 1
ATOM 13101 N N . VAL B 1 590 ? -35.094 -3.555 -45.812 1 15.98 590 VAL B N 1
ATOM 13102 C CA . VAL B 1 590 ? -35.562 -4.922 -46.094 1 15.98 590 VAL B CA 1
ATOM 13103 C C . VAL B 1 590 ? -36.438 -5.402 -44.938 1 15.98 590 VAL B C 1
ATOM 13105 O O . VAL B 1 590 ? -36.25 -5.02 -43.781 1 15.98 590 VAL B O 1
ATOM 13108 N N . SER B 1 591 ? -37.438 -5.805 -45.406 1 15.97 591 SER B N 1
ATOM 13109 C CA . SER B 1 591 ? -38.594 -6.543 -44.938 1 15.97 591 SER B CA 1
ATOM 13110 C C . SER B 1 591 ? -38.188 -7.781 -44.156 1 15.97 591 SER B C 1
ATOM 13112 O O . SER B 1 591 ? -37.188 -8.414 -44.438 1 15.97 591 SER B O 1
ATOM 13114 N N . GLN B 1 592 ? -38.5 -7.77 -42.938 1 17.2 592 GLN B N 1
ATOM 13115 C CA . GLN B 1 592 ? -38.406 -8.664 -41.812 1 17.2 592 GLN B CA 1
ATOM 13116 C C . GLN B 1 592 ? -38.938 -10.062 -42.156 1 17.2 592 GLN B C 1
ATOM 13118 O O . GLN B 1 592 ? -40.094 -10.398 -41.906 1 17.2 592 GLN B O 1
ATOM 13123 N N . ASN B 1 593 ? -38.406 -10.414 -43.5 1 15.64 593 ASN B N 1
ATOM 13124 C CA . ASN B 1 593 ? -39.125 -11.641 -43.781 1 15.64 593 ASN B CA 1
ATOM 13125 C C . ASN B 1 593 ? -38.844 -12.719 -42.75 1 15.64 593 ASN B C 1
ATOM 13127 O O . ASN B 1 593 ? -37.781 -12.695 -42.094 1 15.64 593 ASN B O 1
ATOM 13131 N N . PRO B 1 594 ? -39.75 -13.711 -42.562 1 17.73 594 PRO B N 1
ATOM 13132 C CA . PRO B 1 594 ? -40.156 -14.828 -41.719 1 17.73 594 PRO B CA 1
ATOM 13133 C C . PRO B 1 594 ? -39.25 -16.047 -41.844 1 17.73 594 PRO B C 1
ATOM 13135 O O . PRO B 1 594 ? -39.188 -16.656 -42.938 1 17.73 594 PRO B O 1
ATOM 13138 N N . LEU B 1 595 ? -37.906 -15.773 -41.531 1 15.43 595 LEU B N 1
ATOM 13139 C CA . LEU B 1 595 ? -36.969 -16.766 -42.031 1 15.43 595 LEU B CA 1
ATOM 13140 C C . LEU B 1 595 ? -37.375 -18.172 -41.562 1 15.43 595 LEU B C 1
ATOM 13142 O O . LEU B 1 595 ? -37.812 -18.359 -40.438 1 15.43 595 LEU B O 1
ATOM 13146 N N . ALA B 1 596 ? -37.25 -18.984 -42.5 1 15.51 596 ALA B N 1
ATOM 13147 C CA . ALA B 1 596 ? -37.656 -20.375 -42.75 1 15.51 596 ALA B CA 1
ATOM 13148 C C . ALA B 1 596 ? -36.844 -21.359 -41.938 1 15.51 596 ALA B C 1
ATOM 13150 O O . ALA B 1 596 ? -35.781 -21.016 -41.406 1 15.51 596 ALA B O 1
ATOM 13151 N N . ASN B 1 597 ? -37 -22.719 -42.125 1 16.02 597 ASN B N 1
ATOM 13152 C CA . ASN B 1 597 ? -37.219 -24.078 -41.625 1 16.02 597 ASN B CA 1
ATOM 13153 C C . ASN B 1 597 ? -35.938 -24.891 -41.562 1 16.02 597 ASN B C 1
ATOM 13155 O O . ASN B 1 597 ? -35.969 -26.062 -41.25 1 16.02 597 ASN B O 1
ATOM 13159 N N . THR B 1 598 ? -34.625 -24.266 -41.781 1 15.43 598 THR B N 1
ATOM 13160 C CA . THR B 1 598 ? -33.875 -25.297 -42.5 1 15.43 598 THR B CA 1
ATOM 13161 C C . THR B 1 598 ? -33.406 -26.391 -41.562 1 15.43 598 THR B C 1
ATOM 13163 O O . THR B 1 598 ? -33.25 -26.156 -40.344 1 15.43 598 THR B O 1
ATOM 13166 N N . SER B 1 599 ? -32.906 -27.625 -42.156 1 16.02 599 SER B N 1
ATOM 13167 C CA . SER B 1 599 ? -32.844 -29.078 -41.938 1 16.02 599 SER B CA 1
ATOM 13168 C C . SER B 1 599 ? -31.609 -29.469 -41.156 1 16.02 599 SER B C 1
ATOM 13170 O O . SER B 1 599 ? -30.641 -28.719 -41.062 1 16.02 599 SER B O 1
ATOM 13172 N N . GLN B 1 600 ? -31.078 -30.828 -41.031 1 16.42 600 GLN B N 1
ATOM 13173 C CA . GLN B 1 600 ? -30.859 -31.969 -40.156 1 16.42 600 GLN B CA 1
ATOM 13174 C C . GLN B 1 600 ? -29.359 -32.281 -40.031 1 16.42 600 GLN B C 1
ATOM 13176 O O . GLN B 1 600 ? -28.938 -32.938 -39.094 1 16.42 600 GLN B O 1
ATOM 13181 N N . HIS B 1 601 ? -28.234 -31.766 -40.844 1 16.69 601 HIS B N 1
ATOM 13182 C CA . HIS B 1 601 ? -27.344 -32.875 -41.094 1 16.69 601 HIS B CA 1
ATOM 13183 C C . HIS B 1 601 ? -26.266 -33 -40 1 16.69 601 HIS B C 1
ATOM 13185 O O . HIS B 1 601 ? -25.844 -31.969 -39.438 1 16.69 601 HIS B O 1
ATOM 13191 N N . THR B 1 602 ? -25.672 -34.219 -39.469 1 17.7 602 THR B N 1
ATOM 13192 C CA . THR B 1 602 ? -25.094 -34.938 -38.344 1 17.7 602 THR B CA 1
ATOM 13193 C C . THR B 1 602 ? -23.578 -34.906 -38.406 1 17.7 602 THR B C 1
ATOM 13195 O O . THR B 1 602 ? -22.906 -35.562 -37.594 1 17.7 602 THR B O 1
ATOM 13198 N N . PRO B 1 603 ? -22.859 -33.812 -39.031 1 17.02 603 PRO B N 1
ATOM 13199 C CA . PRO B 1 603 ? -21.578 -34.406 -39.438 1 17.02 603 PRO B CA 1
ATOM 13200 C C . PRO B 1 603 ? -20.672 -34.719 -38.281 1 17.02 603 PRO B C 1
ATOM 13202 O O . PRO B 1 603 ? -20.875 -34.219 -37.156 1 17.02 603 PRO B O 1
ATOM 13205 N N . SER B 1 604 ? -19.312 -35.219 -38.562 1 18.45 604 SER B N 1
ATOM 13206 C CA . SER B 1 604 ? -18.281 -36.188 -38.125 1 18.45 604 SER B CA 1
ATOM 13207 C C . SER B 1 604 ? -17.266 -35.531 -37.219 1 18.45 604 SER B C 1
ATOM 13209 O O . SER B 1 604 ? -16.953 -34.344 -37.375 1 18.45 604 SER B O 1
ATOM 13211 N N . GLN B 1 605 ? -16.625 -36.031 -36.062 1 17.67 605 GLN B N 1
ATOM 13212 C CA . GLN B 1 605 ? -16.109 -35.875 -34.719 1 17.67 605 GLN B CA 1
ATOM 13213 C C . GLN B 1 605 ? -14.633 -35.469 -34.719 1 17.67 605 GLN B C 1
ATOM 13215 O O . GLN B 1 605 ? -13.812 -36.062 -34.031 1 17.67 605 GLN B O 1
ATOM 13220 N N . LYS B 1 606 ? -13.922 -34.781 -35.719 1 21.67 606 LYS B N 1
ATOM 13221 C CA . LYS B 1 606 ? -12.461 -34.75 -35.719 1 21.67 606 LYS B CA 1
ATOM 13222 C C . LYS B 1 606 ? -11.945 -33.938 -34.531 1 21.67 606 LYS B C 1
ATOM 13224 O O . LYS B 1 606 ? -12.594 -33 -34.094 1 21.67 606 LYS B O 1
ATOM 13229 N N . GLY B 1 607 ? -10.688 -34.344 -33.875 1 21.83 607 GLY B N 1
ATOM 13230 C CA . GLY B 1 607 ? -10.055 -34.156 -32.562 1 21.83 607 GLY B CA 1
ATOM 13231 C C . GLY B 1 607 ? -9.547 -32.75 -32.344 1 21.83 607 GLY B C 1
ATOM 13232 O O . GLY B 1 607 ? -8.758 -32.25 -33.125 1 21.83 607 GLY B O 1
ATOM 13233 N N . ARG B 1 608 ? -10.242 -31.844 -31.891 1 23.31 608 ARG B N 1
ATOM 13234 C CA . ARG B 1 608 ? -10.07 -30.422 -31.656 1 23.31 608 ARG B CA 1
ATOM 13235 C C . ARG B 1 608 ? -8.93 -30.156 -30.672 1 23.31 608 ARG B C 1
ATOM 13237 O O . ARG B 1 608 ? -8.891 -30.734 -29.578 1 23.31 608 ARG B O 1
ATOM 13244 N N . PRO B 1 609 ? -7.836 -29.641 -31.188 1 24.28 609 PRO B N 1
ATOM 13245 C CA . PRO B 1 609 ? -6.652 -29.406 -30.359 1 24.28 609 PRO B CA 1
ATOM 13246 C C . PRO B 1 609 ? -6.969 -28.578 -29.109 1 24.28 609 PRO B C 1
ATOM 13248 O O . PRO B 1 609 ? -7.793 -27.672 -29.141 1 24.28 609 PRO B O 1
ATOM 13251 N N . VAL B 1 610 ? -6.887 -29.203 -27.938 1 23.5 610 VAL B N 1
ATOM 13252 C CA . VAL B 1 610 ? -7.188 -28.781 -26.578 1 23.5 610 VAL B CA 1
ATOM 13253 C C . VAL B 1 610 ? -6.402 -27.516 -26.25 1 23.5 610 VAL B C 1
ATOM 13255 O O . VAL B 1 610 ? -5.176 -27.484 -26.406 1 23.5 610 VAL B O 1
ATOM 13258 N N . LEU B 1 611 ? -6.941 -26.391 -26.406 1 25.67 611 LEU B N 1
ATOM 13259 C CA . LEU B 1 611 ? -6.395 -25.109 -25.984 1 25.67 611 LEU B CA 1
ATOM 13260 C C . LEU B 1 611 ? -5.941 -25.156 -24.531 1 25.67 611 LEU B C 1
ATOM 13262 O O . LEU B 1 611 ? -6.598 -25.781 -23.703 1 25.67 611 LEU B O 1
ATOM 13266 N N . PRO B 1 612 ? -4.727 -25 -24.281 1 25.17 612 PRO B N 1
ATOM 13267 C CA . PRO B 1 612 ? -4.246 -25.094 -22.906 1 25.17 612 PRO B CA 1
ATOM 13268 C C . PRO B 1 612 ? -5.102 -24.281 -21.938 1 25.17 612 PRO B C 1
ATOM 13270 O O . PRO B 1 612 ? -5.723 -23.297 -22.328 1 25.17 612 PRO B O 1
ATOM 13273 N N . PRO B 1 613 ? -5.621 -24.938 -20.906 1 23.45 613 PRO B N 1
ATOM 13274 C CA . PRO B 1 613 ? -6.551 -24.359 -19.938 1 23.45 613 PRO B CA 1
ATOM 13275 C C . PRO B 1 613 ? -5.988 -23.125 -19.25 1 23.45 613 PRO B C 1
ATOM 13277 O O . PRO B 1 613 ? -4.824 -23.109 -18.844 1 23.45 613 PRO B O 1
ATOM 13280 N N . THR B 1 614 ? -6.285 -21.984 -19.688 1 26.11 614 THR B N 1
ATOM 13281 C CA . THR B 1 614 ? -5.891 -20.734 -19.062 1 26.11 614 THR B CA 1
ATOM 13282 C C . THR B 1 614 ? -6.477 -20.625 -17.656 1 26.11 614 THR B C 1
ATOM 13284 O O . THR B 1 614 ? -7.68 -20.812 -17.453 1 26.11 614 THR B O 1
ATOM 13287 N N . SER B 1 615 ? -5.883 -21.203 -16.719 1 24.3 615 SER B N 1
ATOM 13288 C CA . SER B 1 615 ? -6.367 -21.016 -15.352 1 24.3 615 SER B CA 1
ATOM 13289 C C . SER B 1 615 ? -6.648 -19.547 -15.07 1 24.3 615 SER B C 1
ATOM 13291 O O . SER B 1 615 ? -5.848 -18.672 -15.422 1 24.3 615 SER B O 1
ATOM 13293 N N . ASN B 1 616 ? -7.883 -19.188 -15.086 1 25.66 616 ASN B N 1
ATOM 13294 C CA . ASN B 1 616 ? -8.438 -17.844 -14.914 1 25.66 616 ASN B CA 1
ATOM 13295 C C . ASN B 1 616 ? -8.055 -17.25 -13.562 1 25.66 616 ASN B C 1
ATOM 13297 O O . ASN B 1 616 ? -8.664 -17.562 -12.547 1 25.66 616 ASN B O 1
ATOM 13301 N N . LEU B 1 617 ? -7.047 -17.422 -13.125 1 24.55 617 LEU B N 1
ATOM 13302 C CA . LEU B 1 617 ? -6.879 -16.594 -11.93 1 24.55 617 LEU B CA 1
ATOM 13303 C C . LEU B 1 617 ? -7.043 -15.117 -12.266 1 24.55 617 LEU B C 1
ATOM 13305 O O . LEU B 1 617 ? -6.062 -14.43 -12.562 1 24.55 617 LEU B O 1
ATOM 13309 N N . THR B 1 618 ? -8.016 -14.766 -13.188 1 25.86 618 THR B N 1
ATOM 13310 C CA . THR B 1 618 ? -8.078 -13.391 -13.672 1 25.86 618 THR B CA 1
ATOM 13311 C C . THR B 1 618 ? -8.422 -12.43 -12.539 1 25.86 618 THR B C 1
ATOM 13313 O O . THR B 1 618 ? -8.781 -11.273 -12.781 1 25.86 618 THR B O 1
ATOM 13316 N N . GLU B 1 619 ? -8.625 -12.773 -11.445 1 25.47 619 GLU B N 1
ATOM 13317 C CA . GLU B 1 619 ? -9.07 -11.633 -10.664 1 25.47 619 GLU B CA 1
ATOM 13318 C C . GLU B 1 619 ? -8.195 -10.406 -10.922 1 25.47 619 GLU B C 1
ATOM 13320 O O . GLU B 1 619 ? -6.965 -10.508 -10.914 1 25.47 619 GLU B O 1
ATOM 13325 N N . ARG B 1 620 ? -8.648 -9.57 -11.797 1 26.42 620 ARG B N 1
ATOM 13326 C CA . ARG B 1 620 ? -8 -8.273 -11.969 1 26.42 620 ARG B CA 1
ATOM 13327 C C . ARG B 1 620 ? -7.453 -7.754 -10.641 1 26.42 620 ARG B C 1
ATOM 13329 O O . ARG B 1 620 ? -8.211 -7.285 -9.797 1 26.42 620 ARG B O 1
ATOM 13336 N N . TYR B 1 621 ? -6.715 -8.484 -9.984 1 26.22 621 TYR B N 1
ATOM 13337 C CA . TYR B 1 621 ? -6.09 -7.785 -8.867 1 26.22 621 TYR B CA 1
ATOM 13338 C C . TYR B 1 621 ? -5.496 -6.457 -9.32 1 26.22 621 TYR B C 1
ATOM 13340 O O . TYR B 1 621 ? -4.77 -6.402 -10.312 1 26.22 621 TYR B O 1
ATOM 13348 N N . HIS B 1 622 ? -6.266 -5.445 -9.375 1 27.05 622 HIS B N 1
ATOM 13349 C CA . HIS B 1 622 ? -5.77 -4.09 -9.586 1 27.05 622 HIS B CA 1
ATOM 13350 C C . HIS B 1 622 ? -4.277 -3.996 -9.297 1 27.05 622 HIS B C 1
ATOM 13352 O O . HIS B 1 622 ? -3.689 -4.922 -8.734 1 27.05 622 HIS B O 1
ATOM 13358 N N . ASP B 1 623 ? -3.889 -2.701 -9.039 1 27.62 623 ASP B N 1
ATOM 13359 C CA . ASP B 1 623 ? -2.537 -2.15 -8.984 1 27.62 623 ASP B CA 1
ATOM 13360 C C . ASP B 1 623 ? -1.634 -3.008 -8.102 1 27.62 623 ASP B C 1
ATOM 13362 O O . ASP B 1 623 ? -1.973 -3.295 -6.949 1 27.62 623 ASP B O 1
ATOM 13366 N N . ASP B 1 624 ? -0.997 -3.898 -8.711 1 28.55 624 ASP B N 1
ATOM 13367 C CA . ASP B 1 624 ? 0.094 -4.773 -8.297 1 28.55 624 ASP B CA 1
ATOM 13368 C C . ASP B 1 624 ? 0.943 -4.113 -7.211 1 28.55 624 ASP B C 1
ATOM 13370 O O . ASP B 1 624 ? 1.507 -3.037 -7.426 1 28.55 624 ASP B O 1
ATOM 13374 N N . LEU B 1 625 ? 0.49 -4.23 -6.148 1 26.75 625 LEU B N 1
ATOM 13375 C CA . LEU B 1 625 ? 1.434 -3.867 -5.098 1 26.75 625 LEU B CA 1
ATOM 13376 C C . LEU B 1 625 ? 2.82 -4.426 -5.395 1 26.75 625 LEU B C 1
ATOM 13378 O O . LEU B 1 625 ? 2.994 -5.641 -5.508 1 26.75 625 LEU B O 1
ATOM 13382 N N . ASP B 1 626 ? 3.412 -3.83 -6.305 1 28.5 626 ASP B N 1
ATOM 13383 C CA . ASP B 1 626 ? 4.816 -4.133 -6.566 1 28.5 626 ASP B CA 1
ATOM 13384 C C . ASP B 1 626 ? 5.535 -4.555 -5.289 1 28.5 626 ASP B C 1
ATOM 13386 O O . ASP B 1 626 ? 5.566 -3.803 -4.312 1 28.5 626 ASP B O 1
ATOM 13390 N N . PHE B 1 627 ? 5.352 -5.75 -5.02 1 26.8 627 PHE B N 1
ATOM 13391 C CA . PHE B 1 627 ? 6.277 -6.238 -4.004 1 26.8 627 PHE B CA 1
ATOM 13392 C C . PHE B 1 627 ? 7.711 -5.836 -4.34 1 26.8 627 PHE B C 1
ATOM 13394 O O . PHE B 1 627 ? 8.172 -6.043 -5.461 1 26.8 627 PHE B O 1
ATOM 13401 N N . VAL B 1 628 ? 8.086 -4.832 -3.857 1 27.92 628 VAL B N 1
ATOM 13402 C CA . VAL B 1 628 ? 9.516 -4.566 -3.988 1 27.92 628 VAL B CA 1
ATOM 13403 C C . VAL B 1 628 ? 10.312 -5.766 -3.48 1 27.92 628 VAL B C 1
ATOM 13405 O O . VAL B 1 628 ? 10.219 -6.125 -2.303 1 27.92 628 VAL B O 1
ATOM 13408 N N . PRO B 1 629 ? 10.508 -6.621 -4.355 1 28.25 629 PRO B N 1
ATOM 13409 C CA . PRO B 1 629 ? 11.445 -7.625 -3.838 1 28.25 629 PRO B CA 1
ATOM 13410 C C . PRO B 1 629 ? 12.523 -7.02 -2.943 1 28.25 629 PRO B C 1
ATOM 13412 O O . PRO B 1 629 ? 12.898 -5.859 -3.121 1 28.25 629 PRO B O 1
ATOM 13415 N N . ILE B 1 630 ? 12.508 -7.406 -1.788 1 28.08 630 ILE B N 1
ATOM 13416 C CA . ILE B 1 630 ? 13.68 -7.016 -1.011 1 28.08 630 ILE B CA 1
ATOM 13417 C C . ILE B 1 630 ? 14.938 -7.172 -1.86 1 28.08 630 ILE B C 1
ATOM 13419 O O . ILE B 1 630 ? 15.258 -8.273 -2.311 1 28.08 630 ILE B O 1
ATOM 13423 N N . SER B 1 631 ? 15.188 -6.312 -2.666 1 27.28 631 SER B N 1
ATOM 13424 C CA . SER B 1 631 ? 16.516 -6.402 -3.26 1 27.28 631 SER B CA 1
ATOM 13425 C C . SER B 1 631 ? 17.562 -6.758 -2.215 1 27.28 631 SER B C 1
ATOM 13427 O O . SER B 1 631 ? 17.719 -6.055 -1.214 1 27.28 631 SER B O 1
ATOM 13429 N N . VAL B 1 632 ? 17.609 -7.922 -1.877 1 26.5 632 VAL B N 1
ATOM 13430 C CA . VAL B 1 632 ? 18.906 -8.219 -1.277 1 26.5 632 VAL B CA 1
ATOM 13431 C C . VAL B 1 632 ? 20 -7.391 -1.965 1 26.5 632 VAL B C 1
ATOM 13433 O O . VAL B 1 632 ? 20.094 -7.387 -3.193 1 26.5 632 VAL B O 1
ATOM 13436 N N . ASP B 1 633 ? 20.281 -6.344 -1.388 1 27.16 633 ASP B N 1
ATOM 13437 C CA . ASP B 1 633 ? 21.578 -5.789 -1.77 1 27.16 633 ASP B CA 1
ATOM 13438 C C . ASP B 1 633 ? 22.578 -6.898 -2.094 1 27.16 633 ASP B C 1
ATOM 13440 O O . ASP B 1 633 ? 23.109 -7.535 -1.188 1 27.16 633 ASP B O 1
ATOM 13444 N N . ASN B 1 634 ? 22.141 -7.809 -2.834 1 25.44 634 ASN B N 1
ATOM 13445 C CA . ASN B 1 634 ? 23.328 -8.508 -3.314 1 25.44 634 ASN B CA 1
ATOM 13446 C C . ASN B 1 634 ? 24.453 -7.543 -3.641 1 25.44 634 ASN B C 1
ATOM 13448 O O . ASN B 1 634 ? 24.281 -6.617 -4.434 1 25.44 634 ASN B O 1
ATOM 13452 N N . PRO B 1 635 ? 25.328 -7.48 -2.721 1 27.16 635 PRO B N 1
ATOM 13453 C CA . PRO B 1 635 ? 26.562 -6.75 -3.023 1 27.16 635 PRO B CA 1
ATOM 13454 C C . PRO B 1 635 ? 26.969 -6.863 -4.488 1 27.16 635 PRO B C 1
ATOM 13456 O O . PRO B 1 635 ? 28.031 -6.387 -4.875 1 27.16 635 PRO B O 1
ATOM 13459 N N . SER B 1 636 ? 26.25 -7.871 -5.059 1 26.92 636 SER B N 1
ATOM 13460 C CA . SER B 1 636 ? 26.906 -8.008 -6.352 1 26.92 636 SER B CA 1
ATOM 13461 C C . SER B 1 636 ? 26.719 -6.762 -7.203 1 26.92 636 SER B C 1
ATOM 13463 O O . SER B 1 636 ? 27.359 -6.617 -8.25 1 26.92 636 SER B O 1
ATOM 13465 N N . SER B 1 637 ? 25.609 -6.102 -6.941 1 28.27 637 SER B N 1
ATOM 13466 C CA . SER B 1 637 ? 25.547 -5.125 -8.023 1 28.27 637 SER B CA 1
ATOM 13467 C C . SER B 1 637 ? 26.562 -4.012 -7.836 1 28.27 637 SER B C 1
ATOM 13469 O O . SER B 1 637 ? 26.656 -3.1 -8.664 1 28.27 637 SER B O 1
ATOM 13471 N N . GLU B 1 638 ? 26.922 -3.848 -6.629 1 28.19 638 GLU B N 1
ATOM 13472 C CA . GLU B 1 638 ? 27.906 -2.766 -6.617 1 28.19 638 GLU B CA 1
ATOM 13473 C C . GLU B 1 638 ? 29.109 -3.107 -7.484 1 28.19 638 GLU B C 1
ATOM 13475 O O . GLU B 1 638 ? 29.859 -2.219 -7.891 1 28.19 638 GLU B O 1
ATOM 13480 N N . ASN B 1 639 ? 29.5 -4.379 -7.238 1 27.39 639 ASN B N 1
ATOM 13481 C CA . ASN B 1 639 ? 30.688 -4.617 -8.07 1 27.39 639 ASN B CA 1
ATOM 13482 C C . ASN B 1 639 ? 30.328 -4.699 -9.547 1 27.39 639 ASN B C 1
ATOM 13484 O O . ASN B 1 639 ? 30.609 -5.703 -10.203 1 27.39 639 ASN B O 1
ATOM 13488 N N . GLN B 1 640 ? 29.094 -4.461 -9.805 1 28.67 640 GLN B N 1
ATOM 13489 C CA . GLN B 1 640 ? 29.094 -4.395 -11.258 1 28.67 640 GLN B CA 1
ATOM 13490 C C . GLN B 1 640 ? 30.203 -3.482 -11.766 1 28.67 640 GLN B C 1
ATOM 13492 O O . GLN B 1 640 ? 30.25 -2.295 -11.438 1 28.67 640 GLN B O 1
ATOM 13497 N N . GLU B 1 641 ? 31.344 -4.012 -11.742 1 28.77 641 GLU B N 1
ATOM 13498 C CA . GLU B 1 641 ? 32.219 -3.393 -12.734 1 28.77 641 GLU B CA 1
ATOM 13499 C C . GLU B 1 641 ? 31.406 -2.789 -13.883 1 28.77 641 GLU B C 1
ATOM 13501 O O . GLU B 1 641 ? 30.766 -3.514 -14.648 1 28.77 641 GLU B O 1
ATOM 13506 N N . GLY B 1 642 ? 30.562 -1.89 -13.531 1 32.75 642 GLY B N 1
ATOM 13507 C CA . GLY B 1 642 ? 30.016 -1.188 -14.688 1 32.75 642 GLY B CA 1
ATOM 13508 C C . GLY B 1 642 ? 30.875 -1.321 -15.93 1 32.75 642 GLY B C 1
ATOM 13509 O O . GLY B 1 642 ? 32.062 -1.618 -15.844 1 32.75 642 GLY B O 1
ATOM 13510 N N . TYR B 1 643 ? 30.234 -1.896 -16.906 1 33.66 643 TYR B N 1
ATOM 13511 C CA . TYR B 1 643 ? 30.984 -1.658 -18.141 1 33.66 643 TYR B CA 1
ATOM 13512 C C . TYR B 1 643 ? 31.781 -0.358 -18.047 1 33.66 643 TYR B C 1
ATOM 13514 O O . TYR B 1 643 ? 31.203 0.731 -18.109 1 33.66 643 TYR B O 1
ATOM 13522 N N . HIS B 1 644 ? 32.531 -0.124 -16.984 1 34.66 644 HIS B N 1
ATOM 13523 C CA . HIS B 1 644 ? 33.438 0.982 -17.219 1 34.66 644 HIS B CA 1
ATOM 13524 C C . HIS B 1 644 ? 33.938 0.995 -18.656 1 34.66 644 HIS B C 1
ATOM 13526 O O . HIS B 1 644 ? 35 0.45 -18.969 1 34.66 644 HIS B O 1
ATOM 13532 N N . GLN B 1 645 ? 33.125 0.48 -19.5 1 35.19 645 GLN B N 1
ATOM 13533 C CA . GLN B 1 645 ? 33.656 0.591 -20.859 1 35.19 645 GLN B CA 1
ATOM 13534 C C . GLN B 1 645 ? 34.156 2.008 -21.141 1 35.19 645 GLN B C 1
ATOM 13536 O O . GLN B 1 645 ? 33.344 2.955 -21.141 1 35.19 645 GLN B O 1
ATOM 13541 N N . SER B 1 646 ? 35.219 2.34 -20.641 1 35.56 646 SER B N 1
ATOM 13542 C CA . SER B 1 646 ? 35.969 3.482 -21.125 1 35.56 646 SER B CA 1
ATOM 13543 C C . SER B 1 646 ? 35.594 3.826 -22.562 1 35.56 646 SER B C 1
ATOM 13545 O O . SER B 1 646 ? 35.875 4.926 -23.047 1 35.56 646 SER B O 1
ATOM 13547 N N . SER B 1 647 ? 35.5 2.695 -23.516 1 38.28 647 SER B N 1
ATOM 13548 C CA . SER B 1 647 ? 35.719 3.084 -24.906 1 38.28 647 SER B CA 1
ATOM 13549 C C . SER B 1 647 ? 34.438 3.713 -25.484 1 38.28 647 SER B C 1
ATOM 13551 O O . SER B 1 647 ? 33.344 3.162 -25.359 1 38.28 647 SER B O 1
ATOM 13553 N N . SER B 1 648 ? 34.344 4.898 -25.734 1 44.62 648 SER B N 1
ATOM 13554 C CA . SER B 1 648 ? 33.531 5.828 -26.547 1 44.62 648 SER B CA 1
ATOM 13555 C C . SER B 1 648 ? 32.781 5.102 -27.656 1 44.62 648 SER B C 1
ATOM 13557 O O . SER B 1 648 ? 31.844 5.637 -28.219 1 44.62 648 SER B O 1
ATOM 13559 N N . ASP B 1 649 ? 33.188 3.738 -28.016 1 56.66 649 ASP B N 1
ATOM 13560 C CA . ASP B 1 649 ? 32.812 3.285 -29.359 1 56.66 649 ASP B CA 1
ATOM 13561 C C . ASP B 1 649 ? 31.688 2.268 -29.312 1 56.66 649 ASP B C 1
ATOM 13563 O O . ASP B 1 649 ? 31.266 1.761 -30.344 1 56.66 649 ASP B O 1
ATOM 13567 N N . HIS B 1 650 ? 31.031 1.942 -27.984 1 76.19 650 HIS B N 1
ATOM 13568 C CA . HIS B 1 650 ? 30.016 0.9 -28.031 1 76.19 650 HIS B CA 1
ATOM 13569 C C . HIS B 1 650 ? 28.625 1.497 -28.219 1 76.19 650 HIS B C 1
ATOM 13571 O O . HIS B 1 650 ? 28.406 2.678 -27.922 1 76.19 650 HIS B O 1
ATOM 13577 N N . PHE B 1 651 ? 27.703 0.573 -28.719 1 86.12 651 PHE B N 1
ATOM 13578 C CA . PHE B 1 651 ? 26.359 1.005 -29.047 1 86.12 651 PHE B CA 1
ATOM 13579 C C . PHE B 1 651 ? 25.594 1.396 -27.781 1 86.12 651 PHE B C 1
ATOM 13581 O O . PHE B 1 651 ? 25.719 0.744 -26.75 1 86.12 651 PHE B O 1
ATOM 13588 N N . LYS B 1 652 ? 24.938 2.568 -27.875 1 87.31 652 LYS B N 1
ATOM 13589 C CA . LYS B 1 652 ? 24.016 3.012 -26.844 1 87.31 652 LYS B CA 1
ATOM 13590 C C . LYS B 1 652 ? 22.812 3.727 -27.453 1 87.31 652 LYS B C 1
ATOM 13592 O O . LYS B 1 652 ? 22.938 4.41 -28.469 1 87.31 652 LYS B O 1
ATOM 13597 N N . PHE B 1 653 ? 21.703 3.498 -26.828 1 89.62 653 PHE B N 1
ATOM 13598 C CA . PHE B 1 653 ? 20.531 4.262 -27.234 1 89.62 653 PHE B CA 1
ATOM 13599 C C . PHE B 1 653 ? 20.797 5.762 -27.125 1 89.62 653 PHE B C 1
ATOM 13601 O O . PHE B 1 653 ? 21.438 6.211 -26.172 1 89.62 653 PHE B O 1
ATOM 13608 N N . ASN B 1 654 ? 20.391 6.434 -28 1 87.25 654 ASN B N 1
ATOM 13609 C CA . ASN B 1 654 ? 20.469 7.891 -27.953 1 87.25 654 ASN B CA 1
ATOM 13610 C C . ASN B 1 654 ? 19.078 8.516 -27.797 1 87.25 654 ASN B C 1
ATOM 13612 O O . ASN B 1 654 ? 18.062 7.812 -27.844 1 87.25 654 ASN B O 1
ATOM 13616 N N . PRO B 1 655 ? 18.969 9.711 -27.516 1 87.81 655 PRO B N 1
ATOM 13617 C CA . PRO B 1 655 ? 17.672 10.359 -27.266 1 87.81 655 PRO B CA 1
ATOM 13618 C C . PRO B 1 655 ? 16.703 10.203 -28.422 1 87.81 655 PRO B C 1
ATOM 13620 O O . PRO B 1 655 ? 15.5 10.023 -28.203 1 87.81 655 PRO B O 1
ATOM 13623 N N . GLN B 1 656 ? 17.188 10.203 -29.578 1 87.81 656 GLN B N 1
ATOM 13624 C CA . GLN B 1 656 ? 16.312 10.062 -30.734 1 87.81 656 GLN B CA 1
ATOM 13625 C C . GLN B 1 656 ? 15.719 8.648 -30.812 1 87.81 656 GLN B C 1
ATOM 13627 O O . GLN B 1 656 ? 14.523 8.484 -31.031 1 87.81 656 GLN B O 1
ATOM 13632 N N . LEU B 1 657 ? 16.578 7.695 -30.672 1 90.69 657 LEU B N 1
ATOM 13633 C CA . LEU B 1 657 ? 16.141 6.309 -30.703 1 90.69 657 LEU B CA 1
ATOM 13634 C C . LEU B 1 657 ? 15.133 6.035 -29.578 1 90.69 657 LEU B C 1
ATOM 13636 O O . LEU B 1 657 ? 14.18 5.277 -29.766 1 90.69 657 LEU B O 1
ATOM 13640 N N . LEU B 1 658 ? 15.414 6.598 -28.469 1 92.94 658 LEU B N 1
ATOM 13641 C CA . LEU B 1 658 ? 14.508 6.426 -27.344 1 92.94 658 LEU B CA 1
ATOM 13642 C C . LEU B 1 658 ? 13.156 7.07 -27.625 1 92.94 658 LEU B C 1
ATOM 13644 O O . LEU B 1 658 ? 12.109 6.52 -27.266 1 92.94 658 LEU B O 1
ATOM 13648 N N . ASN B 1 659 ? 13.172 8.195 -28.172 1 91.62 659 ASN B N 1
ATOM 13649 C CA . ASN B 1 659 ? 11.93 8.852 -28.547 1 91.62 659 ASN B CA 1
ATOM 13650 C C . ASN B 1 659 ? 11.164 8.047 -29.594 1 91.62 659 ASN B C 1
ATOM 13652 O O . ASN B 1 659 ? 9.938 7.984 -29.562 1 91.62 659 ASN B O 1
ATOM 13656 N N . ASP B 1 660 ? 11.898 7.441 -30.562 1 90.31 660 ASP B N 1
ATOM 13657 C CA . ASP B 1 660 ? 11.266 6.582 -31.547 1 90.31 660 ASP B CA 1
ATOM 13658 C C . ASP B 1 660 ? 10.594 5.379 -30.891 1 90.31 660 ASP B C 1
ATOM 13660 O O . ASP B 1 660 ? 9.508 4.969 -31.297 1 90.31 660 ASP B O 1
ATOM 13664 N N . LEU B 1 661 ? 11.297 4.844 -29.953 1 93.56 661 LEU B N 1
ATOM 13665 C CA . LEU B 1 661 ? 10.742 3.717 -29.219 1 93.56 661 LEU B CA 1
ATOM 13666 C C . LEU B 1 661 ? 9.477 4.121 -28.484 1 93.56 661 LEU B C 1
ATOM 13668 O O . LEU B 1 661 ? 8.484 3.385 -28.484 1 93.56 661 LEU B O 1
ATOM 13672 N N . ARG B 1 662 ? 9.523 5.297 -27.828 1 93.25 662 ARG B N 1
ATOM 13673 C CA . ARG B 1 662 ? 8.359 5.801 -27.109 1 93.25 662 ARG B CA 1
ATOM 13674 C C . ARG B 1 662 ? 7.18 6.027 -28.047 1 93.25 662 ARG B C 1
ATOM 13676 O O . ARG B 1 662 ? 6.043 5.699 -27.703 1 93.25 662 ARG B O 1
ATOM 13683 N N . GLU B 1 663 ? 7.438 6.559 -29.141 1 88.69 663 GLU B N 1
ATOM 13684 C CA . GLU B 1 663 ? 6.395 6.797 -30.125 1 88.69 663 GLU B CA 1
ATOM 13685 C C . GLU B 1 663 ? 5.812 5.48 -30.641 1 88.69 663 GLU B C 1
ATOM 13687 O O . GLU B 1 663 ? 4.605 5.379 -30.875 1 88.69 663 GLU B O 1
ATOM 13692 N N . LEU B 1 664 ? 6.703 4.551 -30.844 1 90.31 664 LEU B N 1
ATOM 13693 C CA . LEU B 1 664 ? 6.262 3.227 -31.281 1 90.31 664 LEU B CA 1
ATOM 13694 C C . LEU B 1 664 ? 5.32 2.611 -30.25 1 90.31 664 LEU B C 1
ATOM 13696 O O . LEU B 1 664 ? 4.289 2.035 -30.609 1 90.31 664 LEU B O 1
ATOM 13700 N N . ILE B 1 665 ? 5.652 2.682 -29.016 1 91.25 665 ILE B N 1
ATOM 13701 C CA . ILE B 1 665 ? 4.844 2.133 -27.922 1 91.25 665 ILE B CA 1
ATOM 13702 C C . ILE B 1 665 ? 3.482 2.822 -27.891 1 91.25 665 ILE B C 1
ATOM 13704 O O . ILE B 1 665 ? 2.451 2.166 -27.734 1 91.25 665 ILE B O 1
ATOM 13708 N N . LYS B 1 666 ? 3.486 4.121 -28.094 1 85.88 666 LYS B N 1
ATOM 13709 C CA . LYS B 1 666 ? 2.258 4.906 -28.062 1 85.88 666 LYS B CA 1
ATOM 13710 C C . LYS B 1 666 ? 1.342 4.562 -29.219 1 85.88 666 LYS B C 1
ATOM 13712 O O . LYS B 1 666 ? 0.117 4.582 -29.094 1 85.88 666 LYS B O 1
ATOM 13717 N N . GLN B 1 667 ? 1.908 4.211 -30.328 1 84.5 667 GLN B N 1
ATOM 13718 C CA . GLN B 1 667 ? 1.137 4.07 -31.547 1 84.5 667 GLN B CA 1
ATOM 13719 C C . GLN B 1 667 ? 0.717 2.621 -31.781 1 84.5 667 GLN B C 1
ATOM 13721 O O . GLN B 1 667 ? -0.125 2.34 -32.625 1 84.5 667 GLN B O 1
ATOM 13726 N N . THR B 1 668 ? 1.23 1.743 -31.062 1 87.81 668 THR B N 1
ATOM 13727 C CA . THR B 1 668 ? 0.908 0.333 -31.266 1 87.81 668 THR B CA 1
ATOM 13728 C C . THR B 1 668 ? -0.339 -0.048 -30.469 1 87.81 668 THR B C 1
ATOM 13730 O O . THR B 1 668 ? -0.436 0.243 -29.281 1 87.81 668 THR B O 1
ATOM 13733 N N . SER B 1 669 ? -1.287 -0.636 -31.156 1 86.62 669 SER B N 1
ATOM 13734 C CA . SER B 1 669 ? -2.486 -1.138 -30.5 1 86.62 669 SER B CA 1
ATOM 13735 C C . SER B 1 669 ? -2.293 -2.57 -30.016 1 86.62 669 SER B C 1
ATOM 13737 O O . SER B 1 669 ? -1.976 -3.461 -30.812 1 86.62 669 SER B O 1
ATOM 13739 N N . ILE B 1 670 ? -2.488 -2.771 -28.766 1 89.06 670 ILE B N 1
ATOM 13740 C CA . ILE B 1 670 ? -2.322 -4.109 -28.219 1 89.06 670 ILE B CA 1
ATOM 13741 C C . ILE B 1 670 ? -3.604 -4.535 -27.5 1 89.06 670 ILE B C 1
ATOM 13743 O O . ILE B 1 670 ? -4.379 -3.688 -27.047 1 89.06 670 ILE B O 1
ATOM 13747 N N . PRO B 1 671 ? -3.852 -5.809 -27.406 1 88.5 671 PRO B N 1
ATOM 13748 C CA . PRO B 1 671 ? -5.012 -6.297 -26.656 1 88.5 671 PRO B CA 1
ATOM 13749 C C . PRO B 1 671 ? -4.984 -5.863 -25.188 1 88.5 671 PRO B C 1
ATOM 13751 O O . PRO B 1 671 ? -3.908 -5.699 -24.609 1 88.5 671 PRO B O 1
ATOM 13754 N N . SER B 1 672 ? -6.188 -5.766 -24.594 1 85.12 672 SER B N 1
ATOM 13755 C CA . SER B 1 672 ? -6.328 -5.254 -23.234 1 85.12 672 SER B CA 1
ATOM 13756 C C . SER B 1 672 ? -5.734 -6.223 -22.203 1 85.12 672 SER B C 1
ATOM 13758 O O . SER B 1 672 ? -5.344 -5.816 -21.109 1 85.12 672 SER B O 1
ATOM 13760 N N . ASP B 1 673 ? -5.621 -7.387 -22.562 1 81.38 673 ASP B N 1
ATOM 13761 C CA . ASP B 1 673 ? -5.156 -8.383 -21.609 1 81.38 673 ASP B CA 1
ATOM 13762 C C . ASP B 1 673 ? -3.633 -8.469 -21.594 1 81.38 673 ASP B C 1
ATOM 13764 O O . ASP B 1 673 ? -3.053 -9.172 -20.766 1 81.38 673 ASP B O 1
ATOM 13768 N N . TRP B 1 674 ? -2.986 -7.746 -22.531 1 86 674 TRP B N 1
ATOM 13769 C CA . TRP B 1 674 ? -1.527 -7.723 -22.547 1 86 674 TRP B CA 1
ATOM 13770 C C . TRP B 1 674 ? -0.997 -6.684 -21.562 1 86 674 TRP B C 1
ATOM 13772 O O . TRP B 1 674 ? -1.627 -5.648 -21.344 1 86 674 TRP B O 1
ATOM 13782 N N . THR B 1 675 ? 0.188 -7.055 -21.031 1 86.38 675 THR B N 1
ATOM 13783 C CA . THR B 1 675 ? 0.856 -6.098 -20.156 1 86.38 675 THR B CA 1
ATOM 13784 C C . THR B 1 675 ? 1.333 -4.883 -20.953 1 86.38 675 THR B C 1
ATOM 13786 O O . THR B 1 675 ? 1.903 -5.027 -22.031 1 86.38 675 THR B O 1
ATOM 13789 N N . ARG B 1 676 ? 1.113 -3.771 -20.453 1 87.81 676 ARG B N 1
ATOM 13790 C CA . ARG B 1 676 ? 1.527 -2.541 -21.125 1 87.81 676 ARG B CA 1
ATOM 13791 C C . ARG B 1 676 ? 2.891 -2.078 -20.609 1 87.81 676 ARG B C 1
ATOM 13793 O O . ARG B 1 676 ? 3.186 -2.18 -19.422 1 87.81 676 ARG B O 1
ATOM 13800 N N . VAL B 1 677 ? 3.652 -1.651 -21.578 1 91.75 677 VAL B N 1
ATOM 13801 C CA . VAL B 1 677 ? 4.938 -1.047 -21.234 1 91.75 677 VAL B CA 1
ATOM 13802 C C . VAL B 1 677 ? 4.758 0.447 -20.984 1 91.75 677 VAL B C 1
ATOM 13804 O O . VAL B 1 677 ? 3.963 1.107 -21.656 1 91.75 677 VAL B O 1
ATOM 13807 N N . PRO B 1 678 ? 5.477 0.989 -19.984 1 88 678 PRO B N 1
ATOM 13808 C CA . PRO B 1 678 ? 5.344 2.424 -19.719 1 88 678 PRO B CA 1
ATOM 13809 C C . PRO B 1 678 ? 5.699 3.285 -20.922 1 88 678 PRO B C 1
ATOM 13811 O O . PRO B 1 678 ? 6.684 3.012 -21.609 1 88 678 PRO B O 1
ATOM 13814 N N . LYS B 1 679 ? 4.98 4.293 -21.109 1 87.44 679 LYS B N 1
ATOM 13815 C CA . LYS B 1 679 ? 5.164 5.18 -22.25 1 87.44 679 LYS B CA 1
ATOM 13816 C C . LYS B 1 679 ? 6.414 6.035 -22.094 1 87.44 679 LYS B C 1
ATOM 13818 O O . LYS B 1 679 ? 6.957 6.543 -23.078 1 87.44 679 LYS B O 1
ATOM 13823 N N . ASN B 1 680 ? 6.84 6.199 -20.859 1 87.5 680 ASN B N 1
ATOM 13824 C CA . ASN B 1 680 ? 8.039 6.992 -20.594 1 87.5 680 ASN B CA 1
ATOM 13825 C C . ASN B 1 680 ? 9.25 6.102 -20.328 1 87.5 680 ASN B C 1
ATOM 13827 O O . ASN B 1 680 ? 10.094 6.426 -19.5 1 87.5 680 ASN B O 1
ATOM 13831 N N . ILE B 1 681 ? 9.352 5.027 -21.047 1 92.19 681 ILE B N 1
ATOM 13832 C CA . ILE B 1 681 ? 10.438 4.062 -20.875 1 92.19 681 ILE B CA 1
ATOM 13833 C C . ILE B 1 681 ? 11.781 4.785 -20.906 1 92.19 681 ILE B C 1
ATOM 13835 O O . ILE B 1 681 ? 11.969 5.738 -21.656 1 92.19 681 ILE B O 1
ATOM 13839 N N . GLY B 1 682 ? 12.633 4.426 -19.969 1 89.5 682 GLY B N 1
ATOM 13840 C CA . GLY B 1 682 ? 13.961 5.012 -19.891 1 89.5 682 GLY B CA 1
ATOM 13841 C C . GLY B 1 682 ? 14.078 6.066 -18.812 1 89.5 682 GLY B C 1
ATOM 13842 O O . GLY B 1 682 ? 15.18 6.371 -18.344 1 89.5 682 GLY B O 1
ATOM 13843 N N . GLU B 1 683 ? 12.891 6.621 -18.453 1 87.38 683 GLU B N 1
ATOM 13844 C CA . GLU B 1 683 ? 12.891 7.613 -17.391 1 87.38 683 GLU B CA 1
ATOM 13845 C C . GLU B 1 683 ? 12.875 6.945 -16.016 1 87.38 683 GLU B C 1
ATOM 13847 O O . GLU B 1 683 ? 12.352 5.844 -15.859 1 87.38 683 GLU B O 1
ATOM 13852 N N . LYS B 1 684 ? 13.453 7.641 -15.117 1 80.81 684 LYS B N 1
ATOM 13853 C CA . LYS B 1 684 ? 13.453 7.117 -13.75 1 80.81 684 LYS B CA 1
ATOM 13854 C C . LYS B 1 684 ? 12.031 7.027 -13.195 1 80.81 684 LYS B C 1
ATOM 13856 O O . LYS B 1 684 ? 11.734 6.145 -12.391 1 80.81 684 LYS B O 1
ATOM 13861 N N . SER B 1 685 ? 11.172 7.848 -13.672 1 81.38 685 SER B N 1
ATOM 13862 C CA . SER B 1 685 ? 9.836 7.977 -13.109 1 81.38 685 SER B CA 1
ATOM 13863 C C . SER B 1 685 ? 8.977 6.762 -13.445 1 81.38 685 SER B C 1
ATOM 13865 O O . SER B 1 685 ? 7.926 6.547 -12.836 1 81.38 685 SER B O 1
ATOM 13867 N N . HIS B 1 686 ? 9.414 5.984 -14.523 1 85.06 686 HIS B N 1
ATOM 13868 C CA . HIS B 1 686 ? 8.594 4.824 -14.844 1 85.06 686 HIS B CA 1
ATOM 13869 C C . HIS B 1 686 ? 8.797 3.707 -13.82 1 85.06 686 HIS B C 1
ATOM 13871 O O . HIS B 1 686 ? 8.078 2.707 -13.844 1 85.06 686 HIS B O 1
ATOM 13877 N N . GLY B 1 687 ? 9.781 3.879 -12.953 1 80.25 687 GLY B N 1
ATOM 13878 C CA . GLY B 1 687 ? 10.008 2.863 -11.938 1 80.25 687 GLY B CA 1
ATOM 13879 C C . GLY B 1 687 ? 10.633 1.596 -12.492 1 80.25 687 GLY B C 1
ATOM 13880 O O . GLY B 1 687 ? 11.094 1.573 -13.641 1 80.25 687 GLY B O 1
ATOM 13881 N N . SER B 1 688 ? 10.758 0.589 -11.719 1 84.94 688 SER B N 1
ATOM 13882 C CA . SER B 1 688 ? 11.305 -0.689 -12.156 1 84.94 688 SER B CA 1
ATOM 13883 C C . SER B 1 688 ? 10.297 -1.472 -12.984 1 84.94 688 SER B C 1
ATOM 13885 O O . SER B 1 688 ? 9.102 -1.496 -12.664 1 84.94 688 SER B O 1
ATOM 13887 N N . LEU B 1 689 ? 10.773 -2.07 -14.07 1 89.69 689 LEU B N 1
ATOM 13888 C CA . LEU B 1 689 ? 9.891 -2.855 -14.93 1 89.69 689 LEU B CA 1
ATOM 13889 C C . LEU B 1 689 ? 9.727 -4.27 -14.391 1 89.69 689 LEU B C 1
ATOM 13891 O O . LEU B 1 689 ? 10.688 -4.871 -13.898 1 89.69 689 LEU B O 1
ATOM 13895 N N . LYS B 1 690 ? 8.562 -4.75 -14.516 1 87.88 690 LYS B N 1
ATOM 13896 C CA . LYS B 1 690 ? 8.281 -6.141 -14.18 1 87.88 690 LYS B CA 1
ATOM 13897 C C . LYS B 1 690 ? 8.703 -7.078 -15.305 1 87.88 690 LYS B C 1
ATOM 13899 O O . LYS B 1 690 ? 8.984 -6.629 -16.422 1 87.88 690 LYS B O 1
ATOM 13904 N N . ALA B 1 691 ? 8.719 -8.414 -15.008 1 92.19 691 ALA B N 1
ATOM 13905 C CA . ALA B 1 691 ? 9.148 -9.422 -15.977 1 92.19 691 ALA B CA 1
ATOM 13906 C C . ALA B 1 691 ? 8.273 -9.398 -17.219 1 92.19 691 ALA B C 1
ATOM 13908 O O . ALA B 1 691 ? 8.773 -9.477 -18.344 1 92.19 691 ALA B O 1
ATOM 13909 N N . ALA B 1 692 ? 6.984 -9.188 -17.031 1 89.5 692 ALA B N 1
ATOM 13910 C CA . ALA B 1 692 ? 6.062 -9.164 -18.156 1 89.5 692 ALA B CA 1
ATOM 13911 C C . ALA B 1 692 ? 6.305 -7.945 -19.047 1 89.5 692 ALA B C 1
ATOM 13913 O O . ALA B 1 692 ? 6.191 -8.031 -20.281 1 89.5 692 ALA B O 1
ATOM 13914 N N . GLU B 1 693 ? 6.609 -6.84 -18.5 1 91.25 693 GLU B N 1
ATOM 13915 C CA . GLU B 1 693 ? 6.891 -5.621 -19.25 1 91.25 693 GLU B CA 1
ATOM 13916 C C . GLU B 1 693 ? 8.18 -5.766 -20.062 1 91.25 693 GLU B C 1
ATOM 13918 O O . GLU B 1 693 ? 8.227 -5.359 -21.234 1 91.25 693 GLU B O 1
ATOM 13923 N N . TRP B 1 694 ? 9.148 -6.43 -19.438 1 93.81 694 TRP B N 1
ATOM 13924 C CA . TRP B 1 694 ? 10.391 -6.707 -20.156 1 93.81 694 TRP B CA 1
ATOM 13925 C C . TRP B 1 694 ? 10.133 -7.613 -21.359 1 93.81 694 TRP B C 1
ATOM 13927 O O . TRP B 1 694 ? 10.688 -7.395 -22.438 1 93.81 694 TRP B O 1
ATOM 13937 N N . LEU B 1 695 ? 9.344 -8.555 -21.125 1 92.69 695 LEU B N 1
ATOM 13938 C CA . LEU B 1 695 ? 9.062 -9.531 -22.172 1 92.69 695 LEU B CA 1
ATOM 13939 C C . LEU B 1 695 ? 8.367 -8.875 -23.359 1 92.69 695 LEU B C 1
ATOM 13941 O O . LEU B 1 695 ? 8.75 -9.094 -24.5 1 92.69 695 LEU B O 1
ATOM 13945 N N . ILE B 1 696 ? 7.41 -8.023 -23.109 1 91.19 696 ILE B N 1
ATOM 13946 C CA . ILE B 1 696 ? 6.68 -7.359 -24.188 1 91.19 696 ILE B CA 1
ATOM 13947 C C . ILE B 1 696 ? 7.598 -6.375 -24.906 1 91.19 696 ILE B C 1
ATOM 13949 O O . ILE B 1 696 ? 7.535 -6.234 -26.125 1 91.19 696 ILE B O 1
ATOM 13953 N N . LEU B 1 697 ? 8.453 -5.754 -24.188 1 93.56 697 LEU B N 1
ATOM 13954 C CA . LEU B 1 697 ? 9.406 -4.82 -24.781 1 93.56 697 LEU B CA 1
ATOM 13955 C C . LEU B 1 697 ? 10.281 -5.523 -25.812 1 93.56 697 LEU B C 1
ATOM 13957 O O . LEU B 1 697 ? 10.516 -5 -26.906 1 93.56 697 LEU B O 1
ATOM 13961 N N . TYR B 1 698 ? 10.68 -6.746 -25.547 1 93.31 698 TYR B N 1
ATOM 13962 C CA . TYR B 1 698 ? 11.641 -7.445 -26.391 1 93.31 698 TYR B CA 1
ATOM 13963 C C . TYR B 1 698 ? 10.938 -8.305 -27.438 1 93.31 698 TYR B C 1
ATOM 13965 O O . TYR B 1 698 ? 11.5 -8.578 -28.5 1 93.31 698 TYR B O 1
ATOM 13973 N N . LYS B 1 699 ? 9.805 -8.711 -27.141 1 89.25 699 LYS B N 1
ATOM 13974 C CA . LYS B 1 699 ? 9.117 -9.578 -28.094 1 89.25 699 LYS B CA 1
ATOM 13975 C C . LYS B 1 699 ? 8.398 -8.75 -29.156 1 89.25 699 LYS B C 1
ATOM 13977 O O . LYS B 1 699 ? 8.211 -9.203 -30.281 1 89.25 699 LYS B O 1
ATOM 13982 N N . LEU B 1 700 ? 8.094 -7.535 -28.719 1 89.56 700 LEU B N 1
ATOM 13983 C CA . LEU B 1 700 ? 7.25 -6.754 -29.609 1 89.56 700 LEU B CA 1
ATOM 13984 C C . LEU B 1 700 ? 7.965 -5.488 -30.078 1 89.56 700 LEU B C 1
ATOM 13986 O O . LEU B 1 700 ? 8.305 -5.352 -31.25 1 89.56 700 LEU B O 1
ATOM 13990 N N . TYR B 1 701 ? 8.398 -4.668 -29.203 1 91.69 701 TYR B N 1
ATOM 13991 C CA . TYR B 1 701 ? 8.734 -3.289 -29.547 1 91.69 701 TYR B CA 1
ATOM 13992 C C . TYR B 1 701 ? 10.164 -3.193 -30.062 1 91.69 701 TYR B C 1
ATOM 13994 O O . TYR B 1 701 ? 10.43 -2.52 -31.062 1 91.69 701 TYR B O 1
ATOM 14002 N N . ILE B 1 702 ? 11.078 -3.889 -29.438 1 92.5 702 ILE B N 1
ATOM 14003 C CA . ILE B 1 702 ? 12.484 -3.781 -29.828 1 92.5 702 ILE B CA 1
ATOM 14004 C C . ILE B 1 702 ? 12.664 -4.348 -31.234 1 92.5 702 ILE B C 1
ATOM 14006 O O . ILE B 1 702 ? 13.273 -3.705 -32.094 1 92.5 702 ILE B O 1
ATOM 14010 N N . PRO B 1 703 ? 12.172 -5.508 -31.469 1 89.25 703 PRO B N 1
ATOM 14011 C CA . PRO B 1 703 ? 12.328 -6.012 -32.844 1 89.25 703 PRO B CA 1
ATOM 14012 C C . PRO B 1 703 ? 11.625 -5.145 -33.875 1 89.25 703 PRO B C 1
ATOM 14014 O O . PRO B 1 703 ? 12.148 -4.941 -34.969 1 89.25 703 PRO B O 1
ATOM 14017 N N . MET B 1 704 ? 10.516 -4.609 -33.531 1 86.44 704 MET B N 1
ATOM 14018 C CA . MET B 1 704 ? 9.812 -3.727 -34.469 1 86.44 704 MET B CA 1
ATOM 14019 C C . MET B 1 704 ? 10.617 -2.463 -34.719 1 86.44 704 MET B C 1
ATOM 14021 O O . MET B 1 704 ? 10.68 -1.989 -35.875 1 86.44 704 MET B O 1
ATOM 14025 N N . LEU B 1 705 ? 11.141 -1.936 -33.719 1 89.88 705 LEU B N 1
ATOM 14026 C CA . LEU B 1 705 ? 11.969 -0.745 -33.844 1 89.88 705 LEU B CA 1
ATOM 14027 C C . LEU B 1 705 ? 13.141 -1.013 -34.812 1 89.88 705 LEU B C 1
ATOM 14029 O O . LEU B 1 705 ? 13.43 -0.201 -35.688 1 89.88 705 LEU B O 1
ATOM 14033 N N . MET B 1 706 ? 13.797 -2.121 -34.656 1 89 706 MET B N 1
ATOM 14034 C CA . MET B 1 706 ? 14.961 -2.465 -35.469 1 89 706 MET B CA 1
ATOM 14035 C C . MET B 1 706 ? 14.562 -2.686 -36.906 1 89 706 MET B C 1
ATOM 14037 O O . MET B 1 706 ? 15.305 -2.303 -37.812 1 89 706 MET B O 1
ATOM 14041 N N . ILE B 1 707 ? 13.469 -3.244 -37.062 1 82.5 707 ILE B N 1
ATOM 14042 C CA . ILE B 1 707 ? 12.977 -3.498 -38.406 1 82.5 707 ILE B CA 1
ATOM 14043 C C . ILE B 1 707 ? 12.633 -2.176 -39.094 1 82.5 707 ILE B C 1
ATOM 14045 O O . ILE B 1 707 ? 12.961 -1.966 -40.25 1 82.5 707 ILE B O 1
ATOM 14049 N N . ILE B 1 708 ? 11.984 -1.3 -38.406 1 82.81 708 ILE B N 1
ATOM 14050 C CA . ILE B 1 708 ? 11.594 -0 -38.938 1 82.81 708 ILE B CA 1
ATOM 14051 C C . ILE B 1 708 ? 12.844 0.807 -39.281 1 82.81 708 ILE B C 1
ATOM 14053 O O . ILE B 1 708 ? 12.906 1.438 -40.344 1 82.81 708 ILE B O 1
ATOM 14057 N N . LYS B 1 709 ? 13.789 0.74 -38.469 1 86.88 709 LYS B N 1
ATOM 14058 C CA . LYS B 1 709 ? 15.023 1.485 -38.688 1 86.88 709 LYS B CA 1
ATOM 14059 C C . LYS B 1 709 ? 15.773 0.924 -39.906 1 86.88 709 LYS B C 1
ATOM 14061 O O . LYS B 1 709 ? 16.422 1.672 -40.625 1 86.88 709 LYS B O 1
ATOM 14066 N N . GLU B 1 710 ? 15.734 -0.332 -40.031 1 80.75 710 GLU B N 1
ATOM 14067 C CA . GLU B 1 710 ? 16.328 -0.947 -41.219 1 80.75 710 GLU B CA 1
ATOM 14068 C C . GLU B 1 710 ? 15.648 -0.45 -42.5 1 80.75 710 GLU B C 1
ATOM 14070 O O . GLU B 1 710 ? 16.312 -0.183 -43.5 1 80.75 710 GLU B O 1
ATOM 14075 N N . LYS B 1 711 ? 14.43 -0.273 -42.438 1 75.12 711 LYS B N 1
ATOM 14076 C CA . LYS B 1 711 ? 13.664 0.192 -43.594 1 75.12 711 LYS B CA 1
ATOM 14077 C C . LYS B 1 711 ? 13.93 1.669 -43.875 1 75.12 711 LYS B C 1
ATOM 14079 O O . LYS B 1 711 ? 13.898 2.105 -45.031 1 75.12 711 LYS B O 1
ATOM 14084 N N . GLU B 1 712 ? 14.203 2.373 -42.844 1 80.44 712 GLU B N 1
ATOM 14085 C CA . GLU B 1 712 ? 14.484 3.801 -42.969 1 80.44 712 GLU B CA 1
ATOM 14086 C C . GLU B 1 712 ? 15.938 4.043 -43.344 1 80.44 712 GLU B C 1
ATOM 14088 O O . GLU B 1 712 ? 16.391 5.188 -43.375 1 80.44 712 GLU B O 1
ATOM 14093 N N . SER B 1 713 ? 16.734 3.027 -43.594 1 80.25 713 SER B N 1
ATOM 14094 C CA . SER B 1 713 ? 18.141 3.078 -44 1 80.25 713 SER B CA 1
ATOM 14095 C C . SER B 1 713 ? 19 3.664 -42.875 1 80.25 713 SER B C 1
ATOM 14097 O O . SER B 1 713 ? 19.938 4.422 -43.156 1 80.25 713 SER B O 1
ATOM 14099 N N . ASP B 1 714 ? 18.5 3.496 -41.656 1 86.06 714 ASP B N 1
ATOM 14100 C CA . ASP B 1 714 ? 19.25 3.82 -40.469 1 86.06 714 ASP B CA 1
ATOM 14101 C C . ASP B 1 714 ? 19.375 2.607 -39.531 1 86.06 714 ASP B C 1
ATOM 14103 O O . ASP B 1 714 ? 18.906 2.639 -38.406 1 86.06 714 ASP B O 1
ATOM 14107 N N . PRO B 1 715 ? 20 1.631 -40.156 1 86.69 715 PRO B N 1
ATOM 14108 C CA . PRO B 1 715 ? 20 0.358 -39.438 1 86.69 715 PRO B CA 1
ATOM 14109 C C . PRO B 1 715 ? 20.891 0.383 -38.188 1 86.69 715 PRO B C 1
ATOM 14111 O O . PRO B 1 715 ? 21.844 1.17 -38.125 1 86.69 715 PRO B O 1
ATOM 14114 N N . PHE B 1 716 ? 20.516 -0.493 -37.25 1 90.44 716 PHE B N 1
ATOM 14115 C CA . PHE B 1 716 ? 21.391 -0.782 -36.125 1 90.44 716 PHE B CA 1
ATOM 14116 C C . PHE B 1 716 ? 22.688 -1.428 -36.594 1 90.44 716 PHE B C 1
ATOM 14118 O O . PHE B 1 716 ? 22.734 -2.016 -37.688 1 90.44 716 PHE B O 1
ATOM 14125 N N . PRO B 1 717 ? 23.719 -1.25 -35.844 1 91.38 717 PRO B N 1
ATOM 14126 C CA . PRO B 1 717 ? 24.922 -2.027 -36.156 1 91.38 717 PRO B CA 1
ATOM 14127 C C . PRO B 1 717 ? 24.641 -3.521 -36.281 1 91.38 717 PRO B C 1
ATOM 14129 O O . PRO B 1 717 ? 23.859 -4.074 -35.5 1 91.38 717 PRO B O 1
ATOM 14132 N N . GLU B 1 718 ? 25.219 -4.172 -37.188 1 89.5 718 GLU B N 1
ATOM 14133 C CA . GLU B 1 718 ? 24.922 -5.559 -37.562 1 89.5 718 GLU B CA 1
ATOM 14134 C C . GLU B 1 718 ? 25.125 -6.484 -36.344 1 89.5 718 GLU B C 1
ATOM 14136 O O . GLU B 1 718 ? 24.328 -7.395 -36.125 1 89.5 718 GLU B O 1
ATOM 14141 N N . ASP B 1 719 ? 26.156 -6.309 -35.625 1 91.62 719 ASP B N 1
ATOM 14142 C CA . ASP B 1 719 ? 26.438 -7.164 -34.5 1 91.62 719 ASP B CA 1
ATOM 14143 C C . ASP B 1 719 ? 25.344 -7.059 -33.438 1 91.62 719 ASP B C 1
ATOM 14145 O O . ASP B 1 719 ? 24.906 -8.07 -32.875 1 91.62 719 ASP B O 1
ATOM 14149 N N . ILE B 1 720 ? 24.859 -5.832 -33.25 1 94.12 720 ILE B N 1
ATOM 14150 C CA . ILE B 1 720 ? 23.812 -5.605 -32.281 1 94.12 720 ILE B CA 1
ATOM 14151 C C . ILE B 1 720 ? 22.5 -6.219 -32.781 1 94.12 720 ILE B C 1
ATOM 14153 O O . ILE B 1 720 ? 21.734 -6.793 -32 1 94.12 720 ILE B O 1
ATOM 14157 N N . PHE B 1 721 ? 22.359 -6.047 -34 1 92.38 721 PHE B N 1
ATOM 14158 C CA . PHE B 1 721 ? 21.156 -6.594 -34.625 1 92.38 721 PHE B CA 1
ATOM 14159 C C . PHE B 1 721 ? 21.125 -8.109 -34.5 1 92.38 721 PHE B C 1
ATOM 14161 O O . PHE B 1 721 ? 20.141 -8.672 -34 1 92.38 721 PHE B O 1
ATOM 14168 N N . GLN B 1 722 ? 22.141 -8.75 -34.844 1 92.44 722 GLN B N 1
ATOM 14169 C CA . GLN B 1 722 ? 22.203 -10.203 -34.781 1 92.44 722 GLN B CA 1
ATOM 14170 C C . GLN B 1 722 ? 22.141 -10.695 -33.344 1 92.44 722 GLN B C 1
ATOM 14172 O O . GLN B 1 722 ? 21.438 -11.664 -33.031 1 92.44 722 GLN B O 1
ATOM 14177 N N . ASN B 1 723 ? 22.875 -10.055 -32.531 1 95.38 723 ASN B N 1
ATOM 14178 C CA . ASN B 1 723 ? 22.875 -10.438 -31.125 1 95.38 723 ASN B CA 1
ATOM 14179 C C . ASN B 1 723 ? 21.484 -10.359 -30.516 1 95.38 723 ASN B C 1
ATOM 14181 O O . ASN B 1 723 ? 21.047 -11.281 -29.828 1 95.38 723 ASN B O 1
ATOM 14185 N N . THR B 1 724 ? 20.781 -9.242 -30.812 1 94.88 724 THR B N 1
ATOM 14186 C CA . THR B 1 724 ? 19.453 -9.016 -30.281 1 94.88 724 THR B CA 1
ATOM 14187 C C . THR B 1 724 ? 18.453 -10.023 -30.844 1 94.88 724 THR B C 1
ATOM 14189 O O . THR B 1 724 ? 17.625 -10.57 -30.109 1 94.88 724 THR B O 1
ATOM 14192 N N . PHE B 1 725 ? 18.547 -10.375 -32.031 1 93.19 725 PHE B N 1
ATOM 14193 C CA . PHE B 1 725 ? 17.578 -11.258 -32.688 1 93.19 725 PHE B CA 1
ATOM 14194 C C . PHE B 1 725 ? 17.781 -12.703 -32.25 1 93.19 725 PHE B C 1
ATOM 14196 O O . PHE B 1 725 ? 16.828 -13.469 -32.125 1 93.19 725 PHE B O 1
ATOM 14203 N N . HIS B 1 726 ? 19.016 -13.078 -32.031 1 95 726 HIS B N 1
ATOM 14204 C CA . HIS B 1 726 ? 19.266 -14.406 -31.484 1 95 726 HIS B CA 1
ATOM 14205 C C . HIS B 1 726 ? 18.703 -14.523 -30.062 1 95 726 HIS B C 1
ATOM 14207 O O . HIS B 1 726 ? 18.172 -15.562 -29.688 1 95 726 HIS B O 1
ATOM 14213 N N . LEU B 1 727 ? 18.844 -13.461 -29.312 1 96.31 727 LEU B N 1
ATOM 14214 C CA . LEU B 1 727 ? 18.266 -13.445 -27.969 1 96.31 727 LEU B CA 1
ATOM 14215 C C . LEU B 1 727 ? 16.734 -13.562 -28.031 1 96.31 727 LEU B C 1
ATOM 14217 O O . LEU B 1 727 ? 16.141 -14.375 -27.312 1 96.31 727 LEU B O 1
ATOM 14221 N N . ILE B 1 728 ? 16.125 -12.773 -28.891 1 93.75 728 ILE B N 1
ATOM 14222 C CA . ILE B 1 728 ? 14.672 -12.742 -29 1 93.75 728 ILE B CA 1
ATOM 14223 C C . ILE B 1 728 ? 14.164 -14.094 -29.484 1 93.75 728 ILE B C 1
ATOM 14225 O O . ILE B 1 728 ? 13.141 -14.594 -29.016 1 93.75 728 ILE B O 1
ATOM 14229 N N . SER B 1 729 ? 14.859 -14.711 -30.422 1 92.75 729 SER B N 1
ATOM 14230 C CA . SER B 1 729 ? 14.492 -16.047 -30.906 1 92.75 729 SER B CA 1
ATOM 14231 C C . SER B 1 729 ? 14.539 -17.062 -29.781 1 92.75 729 SER B C 1
ATOM 14233 O O . SER B 1 729 ? 13.633 -17.891 -29.641 1 92.75 729 SER B O 1
ATOM 14235 N N . SER B 1 730 ? 15.586 -16.984 -29 1 94.75 730 SER B N 1
ATOM 14236 C CA . SER B 1 730 ? 15.703 -17.875 -27.859 1 94.75 730 SER B CA 1
ATOM 14237 C C . SER B 1 730 ? 14.578 -17.656 -26.859 1 94.75 730 SER B C 1
ATOM 14239 O O . SER B 1 730 ? 14.047 -18.609 -26.281 1 94.75 730 SER B O 1
ATOM 14241 N N . LEU B 1 731 ? 14.258 -16.422 -26.672 1 93.56 731 LEU B N 1
ATOM 14242 C CA . LEU B 1 731 ? 13.188 -16.062 -25.75 1 93.56 731 LEU B CA 1
ATOM 14243 C C . LEU B 1 731 ? 11.844 -16.609 -26.219 1 93.56 731 LEU B C 1
ATOM 14245 O O . LEU B 1 731 ? 11.07 -17.141 -25.422 1 93.56 731 LEU B O 1
ATOM 14249 N N . ASN B 1 732 ? 11.586 -16.484 -27.453 1 91.38 732 ASN B N 1
ATOM 14250 C CA . ASN B 1 732 ? 10.32 -16.953 -28.016 1 91.38 732 ASN B CA 1
ATOM 14251 C C . ASN B 1 732 ? 10.18 -18.469 -27.906 1 91.38 732 ASN B C 1
ATOM 14253 O O . ASN B 1 732 ? 9.094 -18.969 -27.625 1 91.38 732 ASN B O 1
ATOM 14257 N N . ILE B 1 733 ? 11.25 -19.156 -28.062 1 92.81 733 ILE B N 1
ATOM 14258 C CA . ILE B 1 733 ? 11.227 -20.609 -27.953 1 92.81 733 ILE B CA 1
ATOM 14259 C C . ILE B 1 733 ? 11.031 -21.016 -26.5 1 92.81 733 ILE B C 1
ATOM 14261 O O . ILE B 1 733 ? 10.195 -21.875 -26.203 1 92.81 733 ILE B O 1
ATOM 14265 N N . SER B 1 734 ? 11.789 -20.391 -25.656 1 93.25 734 SER B N 1
ATOM 14266 C CA . SER B 1 734 ? 11.781 -20.797 -24.25 1 93.25 734 SER B CA 1
ATOM 14267 C C . SER B 1 734 ? 10.469 -20.422 -23.562 1 93.25 734 SER B C 1
ATOM 14269 O O . SER B 1 734 ? 10.062 -21.062 -22.594 1 93.25 734 SER B O 1
ATOM 14271 N N . THR B 1 735 ? 9.75 -19.406 -24.047 1 91.62 735 THR B N 1
ATOM 14272 C CA . THR B 1 735 ? 8.523 -18.953 -23.391 1 91.62 735 THR B CA 1
ATOM 14273 C C . THR B 1 735 ? 7.301 -19.531 -24.094 1 91.62 735 THR B C 1
ATOM 14275 O O . THR B 1 735 ? 6.168 -19.156 -23.797 1 91.62 735 THR B O 1
ATOM 14278 N N . SER B 1 736 ? 7.582 -20.453 -24.969 1 89.81 736 SER B N 1
ATOM 14279 C CA . SER B 1 736 ? 6.477 -21.125 -25.625 1 89.81 736 SER B CA 1
ATOM 14280 C C . SER B 1 736 ? 5.84 -22.172 -24.719 1 89.81 736 SER B C 1
ATOM 14282 O O . SER B 1 736 ? 6.527 -22.812 -23.922 1 89.81 736 SER B O 1
ATOM 14284 N N . TRP B 1 737 ? 4.562 -22.422 -24.938 1 89.5 737 TRP B N 1
ATOM 14285 C CA . TRP B 1 737 ? 3.836 -23.391 -24.125 1 89.5 737 TRP B CA 1
ATOM 14286 C C . TRP B 1 737 ? 3.926 -24.797 -24.734 1 89.5 737 TRP B C 1
ATOM 14288 O O . TRP B 1 737 ? 3.352 -25.75 -24.203 1 89.5 737 TRP B O 1
ATOM 14298 N N . THR B 1 738 ? 4.633 -24.859 -25.844 1 90.5 738 THR B N 1
ATOM 14299 C CA . THR B 1 738 ? 4.902 -26.141 -26.469 1 90.5 738 THR B CA 1
ATOM 14300 C C . THR B 1 738 ? 6.398 -26.312 -26.734 1 90.5 738 THR B C 1
ATOM 14302 O O . THR B 1 738 ? 7.121 -25.328 -26.906 1 90.5 738 THR B O 1
ATOM 14305 N N . THR B 1 739 ? 6.812 -27.516 -26.641 1 93.19 739 THR B N 1
ATOM 14306 C CA . THR B 1 739 ? 8.219 -27.781 -26.922 1 93.19 739 THR B CA 1
ATOM 14307 C C . THR B 1 739 ? 8.391 -29.188 -27.5 1 93.19 739 THR B C 1
ATOM 14309 O O . THR B 1 739 ? 7.48 -30.016 -27.422 1 93.19 739 THR B O 1
ATOM 14312 N N . ASN B 1 740 ? 9.352 -29.359 -28.25 1 92.5 740 ASN B N 1
ATOM 14313 C CA . ASN B 1 740 ? 9.781 -30.656 -28.781 1 92.5 740 ASN B CA 1
ATOM 14314 C C . ASN B 1 740 ? 11.289 -30.688 -29.016 1 92.5 740 ASN B C 1
ATOM 14316 O O . ASN B 1 740 ? 12 -29.75 -28.641 1 92.5 740 ASN B O 1
ATOM 14320 N N . SER B 1 741 ? 11.734 -31.75 -29.594 1 89.81 741 SER B N 1
ATOM 14321 C CA . SER B 1 741 ? 13.164 -31.922 -29.797 1 89.81 741 SER B CA 1
ATOM 14322 C C . SER B 1 741 ? 13.703 -30.875 -30.781 1 89.81 741 SER B C 1
ATOM 14324 O O . SER B 1 741 ? 14.82 -30.375 -30.594 1 89.81 741 SER B O 1
ATOM 14326 N N . GLN B 1 742 ? 12.953 -30.531 -31.672 1 90.19 742 GLN B N 1
ATOM 14327 C CA . GLN B 1 742 ? 13.383 -29.547 -32.656 1 90.19 742 GLN B CA 1
ATOM 14328 C C . GLN B 1 742 ? 13.508 -28.172 -32.031 1 90.19 742 GLN B C 1
ATOM 14330 O O . GLN B 1 742 ? 14.469 -27.438 -32.312 1 90.19 742 GLN B O 1
ATOM 14335 N N . SER B 1 743 ? 12.555 -27.828 -31.281 1 91.31 743 SER B N 1
ATOM 14336 C CA . SER B 1 743 ? 12.617 -26.547 -30.594 1 91.31 743 SER B CA 1
ATOM 14337 C C . SER B 1 743 ? 13.859 -26.453 -29.719 1 91.31 743 SER B C 1
ATOM 14339 O O . SER B 1 743 ? 14.445 -25.375 -29.578 1 91.31 743 SER B O 1
ATOM 14341 N N . GLY B 1 744 ? 14.211 -27.594 -29.141 1 93.25 744 GLY B N 1
ATOM 14342 C CA . GLY B 1 744 ? 15.414 -27.625 -28.328 1 93.25 744 GLY B CA 1
ATOM 14343 C C . GLY B 1 744 ? 16.672 -27.359 -29.125 1 93.25 744 GLY B C 1
ATOM 14344 O O . GLY B 1 744 ? 17.562 -26.641 -28.688 1 93.25 744 GLY B O 1
ATOM 14345 N N . THR B 1 745 ? 16.688 -27.922 -30.297 1 92.19 745 THR B N 1
ATOM 14346 C CA . THR B 1 745 ? 17.828 -27.734 -31.188 1 92.19 745 THR B CA 1
ATOM 14347 C C . THR B 1 745 ? 17.906 -26.281 -31.656 1 92.19 745 THR B C 1
ATOM 14349 O O . THR B 1 745 ? 19 -25.703 -31.703 1 92.19 745 THR B O 1
ATOM 14352 N N . ASP B 1 746 ? 16.781 -25.75 -31.953 1 92.56 746 ASP B N 1
ATOM 14353 C CA . ASP B 1 746 ? 16.734 -24.359 -32.375 1 92.56 746 ASP B CA 1
ATOM 14354 C C . ASP B 1 746 ? 17.188 -23.422 -31.25 1 92.56 746 ASP B C 1
ATOM 14356 O O . ASP B 1 746 ? 17.922 -22.469 -31.5 1 92.56 746 ASP B O 1
ATOM 14360 N N . PHE B 1 747 ? 16.734 -23.75 -30.094 1 95.19 747 PHE B N 1
ATOM 14361 C CA . PHE B 1 747 ? 17.141 -22.938 -28.953 1 95.19 747 PHE B CA 1
ATOM 14362 C C . PHE B 1 747 ? 18.656 -22.969 -28.781 1 95.19 747 PHE B C 1
ATOM 14364 O O . PHE B 1 747 ? 19.281 -21.922 -28.609 1 95.19 747 PHE B O 1
ATOM 14371 N N . THR B 1 748 ? 19.203 -24.094 -28.891 1 93.62 748 THR B N 1
ATOM 14372 C CA . THR B 1 748 ? 20.641 -24.266 -28.703 1 93.62 748 THR B CA 1
ATOM 14373 C C . THR B 1 748 ? 21.422 -23.453 -29.734 1 93.62 748 THR B C 1
ATOM 14375 O O . THR B 1 748 ? 22.422 -22.812 -29.406 1 93.62 748 THR B O 1
ATOM 14378 N N . ARG B 1 749 ? 20.953 -23.5 -30.906 1 92.75 749 ARG B N 1
ATOM 14379 C CA . ARG B 1 749 ? 21.609 -22.781 -31.984 1 92.75 749 ARG B CA 1
ATOM 14380 C C . ARG B 1 749 ? 21.578 -21.281 -31.75 1 92.75 749 ARG B C 1
ATOM 14382 O O . ARG B 1 749 ? 22.609 -20.609 -31.797 1 92.75 749 ARG B O 1
ATOM 14389 N N . HIS B 1 750 ? 20.422 -20.734 -31.484 1 94.25 750 HIS B N 1
ATOM 14390 C CA . HIS B 1 750 ? 20.266 -19.312 -31.281 1 94.25 750 HIS B CA 1
ATOM 14391 C C . HIS B 1 750 ? 21 -18.828 -30.031 1 94.25 750 HIS B C 1
ATOM 14393 O O . HIS B 1 750 ? 21.609 -17.766 -30.031 1 94.25 750 HIS B O 1
ATOM 14399 N N . TRP B 1 751 ? 20.953 -19.625 -28.984 1 95.19 751 TRP B N 1
ATOM 14400 C CA . TRP B 1 751 ? 21.562 -19.234 -27.719 1 95.19 751 TRP B CA 1
ATOM 14401 C C . TRP B 1 751 ? 23.078 -19.219 -27.828 1 95.19 751 TRP B C 1
ATOM 14403 O O . TRP B 1 751 ? 23.75 -18.312 -27.328 1 95.19 751 TRP B O 1
ATOM 14413 N N . ALA B 1 752 ? 23.594 -20.203 -28.531 1 92.81 752 ALA B N 1
ATOM 14414 C CA . ALA B 1 752 ? 25.031 -20.266 -28.75 1 92.81 752 ALA B CA 1
ATOM 14415 C C . ALA B 1 752 ? 25.516 -19.062 -29.562 1 92.81 752 ALA B C 1
ATOM 14417 O O . ALA B 1 752 ? 26.547 -18.453 -29.234 1 92.81 752 ALA B O 1
ATOM 14418 N N . LYS B 1 753 ? 24.75 -18.734 -30.531 1 94 753 LYS B N 1
ATOM 14419 C CA . LYS B 1 753 ? 25.125 -17.594 -31.359 1 94 753 LYS B CA 1
ATOM 14420 C C . LYS B 1 753 ? 25.031 -16.297 -30.578 1 94 753 LYS B C 1
ATOM 14422 O O . LYS B 1 753 ? 25.875 -15.406 -30.734 1 94 753 LYS B O 1
ATOM 14427 N N . TYR B 1 754 ? 24.062 -16.141 -29.812 1 95.75 754 TYR B N 1
ATOM 14428 C CA . TYR B 1 754 ? 23.922 -14.969 -28.953 1 95.75 754 TYR B CA 1
ATOM 14429 C C . TYR B 1 754 ? 25.141 -14.781 -28.062 1 95.75 754 TYR B C 1
ATOM 14431 O O . TYR B 1 754 ? 25.703 -13.688 -27.984 1 95.75 754 TYR B O 1
ATOM 14439 N N . ARG B 1 755 ? 25.5 -15.867 -27.422 1 94.31 755 ARG B N 1
ATOM 14440 C CA . ARG B 1 755 ? 26.609 -15.812 -26.5 1 94.31 755 ARG B CA 1
ATOM 14441 C C . ARG B 1 755 ? 27.922 -15.547 -27.219 1 94.31 755 ARG B C 1
ATOM 14443 O O . ARG B 1 755 ? 28.766 -14.789 -26.75 1 94.31 755 ARG B O 1
ATOM 14450 N N . GLN B 1 756 ? 28.094 -16.141 -28.406 1 92.69 756 GLN B N 1
ATOM 14451 C CA . GLN B 1 756 ? 29.297 -15.953 -29.203 1 92.69 756 GLN B CA 1
ATOM 14452 C C . GLN B 1 756 ? 29.453 -14.5 -29.641 1 92.69 756 GLN B C 1
ATOM 14454 O O . GLN B 1 756 ? 30.516 -13.898 -29.469 1 92.69 756 GLN B O 1
ATOM 14459 N N . ILE B 1 757 ? 28.375 -13.984 -30.156 1 93.88 757 ILE B N 1
ATOM 14460 C CA . ILE B 1 757 ? 28.406 -12.609 -30.641 1 93.88 757 ILE B CA 1
ATOM 14461 C C . ILE B 1 757 ? 28.625 -11.656 -29.469 1 93.88 757 ILE B C 1
ATOM 14463 O O . ILE B 1 757 ? 29.344 -10.656 -29.594 1 93.88 757 ILE B O 1
ATOM 14467 N N . SER B 1 758 ? 28.016 -11.961 -28.359 1 93.25 758 SER B N 1
ATOM 14468 C CA . SER B 1 758 ? 28.203 -11.133 -27.172 1 93.25 758 SER B CA 1
ATOM 14469 C C . SER B 1 758 ? 29.656 -11.086 -26.734 1 93.25 758 SER B C 1
ATOM 14471 O O . SER B 1 758 ? 30.172 -10.023 -26.375 1 93.25 758 SER B O 1
ATOM 14473 N N . LYS B 1 759 ? 30.281 -12.211 -26.812 1 90.12 759 LYS B N 1
ATOM 14474 C CA . LYS B 1 759 ? 31.688 -12.289 -26.406 1 90.12 759 LYS B CA 1
ATOM 14475 C C . LYS B 1 759 ? 32.594 -11.555 -27.406 1 90.12 759 LYS B C 1
ATOM 14477 O O . LYS B 1 759 ? 33.594 -10.945 -27.016 1 90.12 759 LYS B O 1
ATOM 14482 N N . GLU B 1 760 ? 32.25 -11.617 -28.625 1 89.94 760 GLU B N 1
ATOM 14483 C CA . GLU B 1 760 ? 33 -10.922 -29.656 1 89.94 760 GLU B CA 1
ATOM 14484 C C . GLU B 1 760 ? 32.844 -9.406 -29.531 1 89.94 760 GLU B C 1
ATOM 14486 O O . GLU B 1 760 ? 33.844 -8.672 -29.688 1 89.94 760 GLU B O 1
ATOM 14491 N N . MET B 1 761 ? 31.656 -9.047 -29.219 1 90.56 761 MET B N 1
ATOM 14492 C CA . MET B 1 761 ? 31.375 -7.617 -29.094 1 90.56 761 MET B CA 1
ATOM 14493 C C . MET B 1 761 ? 32 -7.047 -27.828 1 90.56 761 MET B C 1
ATOM 14495 O O . MET B 1 761 ? 32.469 -5.906 -27.828 1 90.56 761 MET B O 1
ATOM 14499 N N . TYR B 1 762 ? 31.906 -7.879 -26.797 1 89.31 762 TYR B N 1
ATOM 14500 C CA . TYR B 1 762 ? 32.406 -7.418 -25.516 1 89.31 762 TYR B CA 1
ATOM 14501 C C . TYR B 1 762 ? 33.406 -8.43 -24.922 1 89.31 762 TYR B C 1
ATOM 14503 O O . TYR B 1 762 ? 33.094 -9.07 -23.922 1 89.31 762 TYR B O 1
ATOM 14511 N N . PRO B 1 763 ? 34.531 -8.422 -25.375 1 86.31 763 PRO B N 1
ATOM 14512 C CA . PRO B 1 763 ? 35.5 -9.438 -24.969 1 86.31 763 PRO B CA 1
ATOM 14513 C C . PRO B 1 763 ? 35.906 -9.312 -23.5 1 86.31 763 PRO B C 1
ATOM 14515 O O . PRO B 1 763 ? 36.281 -10.312 -22.875 1 86.31 763 PRO B O 1
ATOM 14518 N N . ASP B 1 764 ? 35.75 -8.125 -22.891 1 83.62 764 ASP B N 1
ATOM 14519 C CA . ASP B 1 764 ? 36.25 -7.883 -21.531 1 83.62 764 ASP B CA 1
ATOM 14520 C C . ASP B 1 764 ? 35.125 -8.062 -20.516 1 83.62 764 ASP B C 1
ATOM 14522 O O . ASP B 1 764 ? 35.312 -7.902 -19.312 1 83.62 764 ASP B O 1
ATOM 14526 N N . VAL B 1 765 ? 34 -8.406 -21.062 1 85.75 765 VAL B N 1
ATOM 14527 C CA . VAL B 1 765 ? 32.875 -8.57 -20.156 1 85.75 765 VAL B CA 1
ATOM 14528 C C . VAL B 1 765 ? 32.531 -10.047 -19.984 1 85.75 765 VAL B C 1
ATOM 14530 O O . VAL B 1 765 ? 32.344 -10.758 -20.984 1 85.75 765 VAL B O 1
ATOM 14533 N N . ASP B 1 766 ? 32.5 -10.438 -18.703 1 85.88 766 ASP B N 1
ATOM 14534 C CA . ASP B 1 766 ? 32.188 -11.836 -18.422 1 85.88 766 ASP B CA 1
ATOM 14535 C C . ASP B 1 766 ? 30.672 -12.07 -18.5 1 85.88 766 ASP B C 1
ATOM 14537 O O . ASP B 1 766 ? 29.891 -11.203 -18.125 1 85.88 766 ASP B O 1
ATOM 14541 N N . ALA B 1 767 ? 30.406 -13.289 -18.969 1 89.25 767 ALA B N 1
ATOM 14542 C CA . ALA B 1 767 ? 29 -13.688 -18.969 1 89.25 767 ALA B CA 1
ATOM 14543 C C . ALA B 1 767 ? 28.484 -13.844 -17.547 1 89.25 767 ALA B C 1
ATOM 14545 O O . ALA B 1 767 ? 29.219 -14.25 -16.656 1 89.25 767 ALA B O 1
ATOM 14546 N N . LYS B 1 768 ? 27.312 -13.508 -17.344 1 90.38 768 LYS B N 1
ATOM 14547 C CA . LYS B 1 768 ? 26.672 -13.734 -16.062 1 90.38 768 LYS B CA 1
ATOM 14548 C C . LYS B 1 768 ? 26.266 -15.195 -15.891 1 90.38 768 LYS B C 1
ATOM 14550 O O . LYS B 1 768 ? 26.078 -15.906 -16.875 1 90.38 768 LYS B O 1
ATOM 14555 N N . PRO B 1 769 ? 26.094 -15.625 -14.688 1 89.81 769 PRO B N 1
ATOM 14556 C CA . PRO B 1 769 ? 25.688 -17.016 -14.445 1 89.81 769 PRO B CA 1
ATOM 14557 C C . PRO B 1 769 ? 24.391 -17.375 -15.141 1 89.81 769 PRO B C 1
ATOM 14559 O O . PRO B 1 769 ? 24.203 -18.531 -15.562 1 89.81 769 PRO B O 1
ATOM 14562 N N . ASN B 1 770 ? 23.547 -16.438 -15.359 1 92.5 770 ASN B N 1
ATOM 14563 C CA . ASN B 1 770 ? 22.266 -16.672 -16.016 1 92.5 770 ASN B CA 1
ATOM 14564 C C . ASN B 1 770 ? 22.453 -17.141 -17.453 1 92.5 770 ASN B C 1
ATOM 14566 O O . ASN B 1 770 ? 21.641 -17.922 -17.969 1 92.5 770 ASN B O 1
ATOM 14570 N N . HIS B 1 771 ? 23.5 -16.703 -18.078 1 93.69 771 HIS B N 1
ATOM 14571 C CA . HIS B 1 771 ? 23.766 -17.078 -19.469 1 93.69 771 HIS B CA 1
ATOM 14572 C C . HIS B 1 771 ? 24.125 -18.562 -19.578 1 93.69 771 HIS B C 1
ATOM 14574 O O . HIS B 1 771 ? 23.641 -19.25 -20.484 1 93.69 771 HIS B O 1
ATOM 14580 N N . HIS B 1 772 ? 24.922 -18.969 -18.688 1 91.44 772 HIS B N 1
ATOM 14581 C CA . HIS B 1 772 ? 25.266 -20.391 -18.703 1 91.44 772 HIS B CA 1
ATOM 14582 C C . HIS B 1 772 ? 24.062 -21.266 -18.344 1 91.44 772 HIS B C 1
ATOM 14584 O O . HIS B 1 772 ? 23.812 -22.281 -18.984 1 91.44 772 HIS B O 1
ATOM 14590 N N . MET B 1 773 ? 23.422 -20.859 -17.297 1 92.69 773 MET B N 1
ATOM 14591 C CA . MET B 1 773 ? 22.281 -21.641 -16.828 1 92.69 773 MET B CA 1
ATOM 14592 C C . MET B 1 773 ? 21.266 -21.859 -17.938 1 92.69 773 MET B C 1
ATOM 14594 O O . MET B 1 773 ? 20.641 -22.906 -18.031 1 92.69 773 MET B O 1
ATOM 14598 N N . SER B 1 774 ? 21.078 -20.906 -18.812 1 94.12 774 SER B N 1
ATOM 14599 C CA . SER B 1 774 ? 20.094 -20.969 -19.891 1 94.12 774 SER B CA 1
ATOM 14600 C C . SER B 1 774 ? 20.484 -22.031 -20.922 1 94.12 774 SER B C 1
ATOM 14602 O O . SER B 1 774 ? 19.625 -22.516 -21.656 1 94.12 774 SER B O 1
ATOM 14604 N N . THR B 1 775 ? 21.734 -22.422 -20.969 1 92.75 775 THR B N 1
ATOM 14605 C CA . THR B 1 775 ? 22.188 -23.438 -21.922 1 92.75 775 THR B CA 1
ATOM 14606 C C . THR B 1 775 ? 21.516 -24.766 -21.625 1 92.75 775 THR B C 1
ATOM 14608 O O . THR B 1 775 ? 21.406 -25.625 -22.5 1 92.75 775 THR B O 1
ATOM 14611 N N . HIS B 1 776 ? 21.047 -24.922 -20.438 1 92.56 776 HIS B N 1
ATOM 14612 C CA . HIS B 1 776 ? 20.469 -26.203 -20.016 1 92.56 776 HIS B CA 1
ATOM 14613 C C . HIS B 1 776 ? 18.984 -26.266 -20.312 1 92.56 776 HIS B C 1
ATOM 14615 O O . HIS B 1 776 ? 18.344 -27.297 -20.109 1 92.56 776 HIS B O 1
ATOM 14621 N N . ILE B 1 777 ? 18.312 -25.266 -20.875 1 94.94 777 ILE B N 1
ATOM 14622 C CA . ILE B 1 777 ? 16.875 -25.141 -21.031 1 94.94 777 ILE B CA 1
ATOM 14623 C C . ILE B 1 777 ? 16.344 -26.25 -21.938 1 94.94 777 ILE B C 1
ATOM 14625 O O . ILE B 1 777 ? 15.344 -26.891 -21.625 1 94.94 777 ILE B O 1
ATOM 14629 N N . PRO B 1 778 ? 17.031 -26.594 -23.062 1 93.94 778 PRO B N 1
ATOM 14630 C CA . PRO B 1 778 ? 16.516 -27.672 -23.906 1 93.94 778 PRO B CA 1
ATOM 14631 C C . PRO B 1 778 ? 16.422 -29 -23.188 1 93.94 778 PRO B C 1
ATOM 14633 O O . PRO B 1 778 ? 15.406 -29.703 -23.312 1 93.94 778 PRO B O 1
ATOM 14636 N N . GLU B 1 779 ? 17.422 -29.281 -22.438 1 92.31 779 GLU B N 1
ATOM 14637 C CA . GLU B 1 779 ? 17.406 -30.531 -21.672 1 92.31 779 GLU B CA 1
ATOM 14638 C C . GLU B 1 779 ? 16.312 -30.5 -20.594 1 92.31 779 GLU B C 1
ATOM 14640 O O . GLU B 1 779 ? 15.633 -31.5 -20.375 1 92.31 779 GLU B O 1
ATOM 14645 N N . LEU B 1 780 ? 16.25 -29.453 -19.969 1 95.06 780 LEU B N 1
ATOM 14646 C CA . LEU B 1 780 ? 15.25 -29.312 -18.906 1 95.06 780 LEU B CA 1
ATOM 14647 C C . LEU B 1 780 ? 13.836 -29.375 -19.484 1 95.06 780 LEU B C 1
ATOM 14649 O O . LEU B 1 780 ? 12.93 -29.922 -18.844 1 95.06 780 LEU B O 1
ATOM 14653 N N . ASN B 1 781 ? 13.625 -28.859 -20.672 1 95.5 781 ASN B N 1
ATOM 14654 C CA . ASN B 1 781 ? 12.32 -28.953 -21.312 1 95.5 781 ASN B CA 1
ATOM 14655 C C . ASN B 1 781 ? 11.945 -30.406 -21.609 1 95.5 781 ASN B C 1
ATOM 14657 O O . ASN B 1 781 ? 10.773 -30.781 -21.516 1 95.5 781 ASN B O 1
ATOM 14661 N N . MET B 1 782 ? 12.93 -31.141 -21.922 1 93.12 782 MET B N 1
ATOM 14662 C CA . MET B 1 782 ? 12.664 -32.562 -22.172 1 93.12 782 MET B CA 1
ATOM 14663 C C . MET B 1 782 ? 12.312 -33.281 -20.875 1 93.12 782 MET B C 1
ATOM 14665 O O . MET B 1 782 ? 11.469 -34.188 -20.859 1 93.12 782 MET B O 1
ATOM 14669 N N . ARG B 1 783 ? 12.875 -32.844 -19.828 1 93.56 783 ARG B N 1
ATOM 14670 C CA . ARG B 1 783 ? 12.664 -33.469 -18.531 1 93.56 783 ARG B CA 1
ATOM 14671 C C . ARG B 1 783 ? 11.297 -33.062 -17.969 1 93.56 783 ARG B C 1
ATOM 14673 O O . ARG B 1 783 ? 10.609 -33.906 -17.375 1 93.56 783 ARG B O 1
ATOM 14680 N N . TRP B 1 784 ? 10.898 -31.875 -18.156 1 94.94 784 TRP B N 1
ATOM 14681 C CA . TRP B 1 784 ? 9.789 -31.359 -17.359 1 94.94 784 TRP B CA 1
ATOM 14682 C C . TRP B 1 784 ? 8.672 -30.828 -18.266 1 94.94 784 TRP B C 1
ATOM 14684 O O . TRP B 1 784 ? 7.574 -30.531 -17.797 1 94.94 784 TRP B O 1
ATOM 14694 N N . GLY B 1 785 ? 8.875 -30.766 -19.531 1 93.44 785 GLY B N 1
ATOM 14695 C CA . GLY B 1 785 ? 7.945 -30.078 -20.406 1 93.44 785 GLY B CA 1
ATOM 14696 C C . GLY B 1 785 ? 8.289 -28.625 -20.625 1 93.44 785 GLY B C 1
ATOM 14697 O O . GLY B 1 785 ? 9.359 -28.172 -20.219 1 93.44 785 GLY B O 1
ATOM 14698 N N . PRO B 1 786 ? 7.422 -27.906 -21.281 1 94.25 786 PRO B N 1
ATOM 14699 C CA . PRO B 1 786 ? 7.727 -26.5 -21.578 1 94.25 786 PRO B CA 1
ATOM 14700 C C . PRO B 1 786 ? 8.008 -25.672 -20.312 1 94.25 786 PRO B C 1
ATOM 14702 O O . PRO B 1 786 ? 7.34 -25.859 -19.297 1 94.25 786 PRO B O 1
ATOM 14705 N N . SER B 1 787 ? 8.914 -24.734 -20.406 1 93.44 787 SER B N 1
ATOM 14706 C CA . SER B 1 787 ? 9.43 -23.969 -19.281 1 93.44 787 SER B CA 1
ATOM 14707 C C . SER B 1 787 ? 8.32 -23.156 -18.609 1 93.44 787 SER B C 1
ATOM 14709 O O . SER B 1 787 ? 8.312 -23.016 -17.391 1 93.44 787 SER B O 1
ATOM 14711 N N . PRO B 1 788 ? 7.352 -22.594 -19.312 1 90.75 788 PRO B N 1
ATOM 14712 C CA . PRO B 1 788 ? 6.332 -21.766 -18.656 1 90.75 788 PRO B CA 1
ATOM 14713 C C . PRO B 1 788 ? 5.48 -22.562 -17.656 1 90.75 788 PRO B C 1
ATOM 14715 O O . PRO B 1 788 ? 4.902 -21.984 -16.734 1 90.75 788 PRO B O 1
ATOM 14718 N N . CYS B 1 789 ? 5.418 -23.844 -17.828 1 90.12 789 CYS B N 1
ATOM 14719 C CA . CYS B 1 789 ? 4.594 -24.688 -16.969 1 90.12 789 CYS B CA 1
ATOM 14720 C C . CYS B 1 789 ? 5.16 -24.734 -15.562 1 90.12 789 CYS B C 1
ATOM 14722 O O . CYS B 1 789 ? 4.441 -25.062 -14.609 1 90.12 789 CYS B O 1
ATOM 14724 N N . SER B 1 790 ? 6.359 -24.422 -15.469 1 90.06 790 SER B N 1
ATOM 14725 C CA . SER B 1 790 ? 6.996 -24.469 -14.156 1 90.06 790 SER B CA 1
ATOM 14726 C C . SER B 1 790 ? 7.59 -23.125 -13.773 1 90.06 790 SER B C 1
ATOM 14728 O O . SER B 1 790 ? 8.422 -23.031 -12.867 1 90.06 790 SER B O 1
ATOM 14730 N N . ALA B 1 791 ? 7.172 -22.094 -14.484 1 92 791 ALA B N 1
ATOM 14731 C CA . ALA B 1 791 ? 7.676 -20.766 -14.172 1 92 791 ALA B CA 1
ATOM 14732 C C . ALA B 1 791 ? 7.023 -20.219 -12.906 1 92 791 ALA B C 1
ATOM 14734 O O . ALA B 1 791 ? 5.945 -20.656 -12.516 1 92 791 ALA B O 1
ATOM 14735 N N . THR B 1 792 ? 7.652 -19.203 -12.289 1 92.94 792 THR B N 1
ATOM 14736 C CA . THR B 1 792 ? 7.25 -18.75 -10.961 1 92.94 792 THR B CA 1
ATOM 14737 C C . THR B 1 792 ? 6.195 -17.656 -11.047 1 92.94 792 THR B C 1
ATOM 14739 O O . THR B 1 792 ? 5.719 -17.156 -10.023 1 92.94 792 THR B O 1
ATOM 14742 N N . TRP B 1 793 ? 5.691 -17.266 -12.203 1 89.12 793 TRP B N 1
ATOM 14743 C CA . TRP B 1 793 ? 4.754 -16.156 -12.344 1 89.12 793 TRP B CA 1
ATOM 14744 C C . TRP B 1 793 ? 3.537 -16.359 -11.445 1 89.12 793 TRP B C 1
ATOM 14746 O O . TRP B 1 793 ? 3.201 -15.484 -10.641 1 89.12 793 TRP B O 1
ATOM 14756 N N . ALA B 1 794 ? 2.951 -17.516 -11.594 1 87.12 794 ALA B N 1
ATOM 14757 C CA . ALA B 1 794 ? 1.728 -17.797 -10.844 1 87.12 794 ALA B CA 1
ATOM 14758 C C . ALA B 1 794 ? 2.004 -17.859 -9.344 1 87.12 794 ALA B C 1
ATOM 14760 O O . ALA B 1 794 ? 1.17 -17.453 -8.531 1 87.12 794 ALA B O 1
ATOM 14761 N N . TYR B 1 795 ? 3.148 -18.344 -8.992 1 92 795 TYR B N 1
ATOM 14762 C CA . TYR B 1 795 ? 3.518 -18.453 -7.59 1 92 795 TYR B CA 1
ATOM 14763 C C . TYR B 1 795 ? 3.768 -17.078 -6.977 1 92 795 TYR B C 1
ATOM 14765 O O . TYR B 1 795 ? 3.408 -16.844 -5.824 1 92 795 TYR B O 1
ATOM 14773 N N . GLU B 1 796 ? 4.387 -16.25 -7.762 1 89.06 796 GLU B N 1
ATOM 14774 C CA . GLU B 1 796 ? 4.609 -14.891 -7.293 1 89.06 796 GLU B CA 1
ATOM 14775 C C . GLU B 1 796 ? 3.291 -14.148 -7.098 1 89.06 796 GLU B C 1
ATOM 14777 O O . GLU B 1 796 ? 3.166 -13.32 -6.195 1 89.06 796 GLU B O 1
ATOM 14782 N N . ARG B 1 797 ? 2.396 -14.438 -7.871 1 86.12 797 ARG B N 1
ATOM 14783 C CA . ARG B 1 797 ? 1.062 -13.867 -7.703 1 86.12 797 ARG B CA 1
ATOM 14784 C C . ARG B 1 797 ? 0.426 -14.328 -6.398 1 86.12 797 ARG B C 1
ATOM 14786 O O . ARG B 1 797 ? -0.246 -13.555 -5.719 1 86.12 797 ARG B O 1
ATOM 14793 N N . LEU B 1 798 ? 0.571 -15.562 -6.137 1 87.12 798 LEU B N 1
ATOM 14794 C CA . LEU B 1 798 ? 0.064 -16.094 -4.875 1 87.12 798 LEU B CA 1
ATOM 14795 C C . LEU B 1 798 ? 0.7 -15.383 -3.689 1 87.12 798 LEU B C 1
ATOM 14797 O O . LEU B 1 798 ? 0.016 -15.055 -2.715 1 87.12 798 LEU B O 1
ATOM 14801 N N . ASN B 1 799 ? 1.977 -15.125 -3.846 1 87.81 799 ASN B N 1
ATOM 14802 C CA . ASN B 1 799 ? 2.656 -14.375 -2.795 1 87.81 799 ASN B CA 1
ATOM 14803 C C . ASN B 1 799 ? 2.061 -12.984 -2.627 1 87.81 799 ASN B C 1
ATOM 14805 O O . ASN B 1 799 ? 1.963 -12.477 -1.508 1 87.81 799 ASN B O 1
ATOM 14809 N N . GLY B 1 800 ? 1.725 -12.398 -3.762 1 85.75 800 GLY B N 1
ATOM 14810 C CA . GLY B 1 800 ? 1.062 -11.102 -3.705 1 85.75 800 GLY B CA 1
ATOM 14811 C C . GLY B 1 800 ? -0.257 -11.141 -2.957 1 85.75 800 GLY B C 1
ATOM 14812 O O . GLY B 1 800 ? -0.549 -10.25 -2.156 1 85.75 800 GLY B O 1
ATOM 14813 N N . ILE B 1 801 ? -0.976 -12.164 -3.146 1 83.69 801 ILE B N 1
ATOM 14814 C CA . ILE B 1 801 ? -2.258 -12.344 -2.473 1 83.69 801 ILE B CA 1
ATOM 14815 C C . ILE B 1 801 ? -2.029 -12.562 -0.979 1 83.69 801 ILE B C 1
ATOM 14817 O O . ILE B 1 801 ? -2.707 -11.953 -0.146 1 83.69 801 ILE B O 1
ATOM 14821 N N . PHE B 1 802 ? -1.039 -13.32 -0.707 1 82 802 PHE B N 1
ATOM 14822 C CA . PHE B 1 802 ? -0.778 -13.695 0.679 1 82 802 PHE B CA 1
ATOM 14823 C C . PHE B 1 802 ? -0.286 -12.492 1.479 1 82 802 PHE B C 1
ATOM 14825 O O . PHE B 1 802 ? -0.705 -12.289 2.619 1 82 802 PHE B O 1
ATOM 14832 N N . SER B 1 803 ? 0.472 -11.703 0.838 1 84.94 803 SER B N 1
ATOM 14833 C CA . SER B 1 803 ? 1.074 -10.562 1.532 1 84.94 803 SER B CA 1
ATOM 14834 C C . SER B 1 803 ? 0.078 -9.422 1.689 1 84.94 803 SER B C 1
ATOM 14836 O O . SER B 1 803 ? 0.306 -8.5 2.473 1 84.94 803 SER B O 1
ATOM 14838 N N . SER B 1 804 ? -1.033 -9.484 1.03 1 84.62 804 SER B N 1
ATOM 14839 C CA . SER B 1 804 ? -1.984 -8.375 1.029 1 84.62 804 SER B CA 1
ATOM 14840 C C . SER B 1 804 ? -2.967 -8.492 2.191 1 84.62 804 SER B C 1
ATOM 14842 O O . SER B 1 804 ? -3.785 -7.598 2.408 1 84.62 804 SER B O 1
ATOM 14844 N N . PHE B 1 805 ? -2.895 -9.586 2.977 1 86.62 805 PHE B N 1
ATOM 14845 C CA . PHE B 1 805 ? -3.779 -9.719 4.129 1 86.62 805 PHE B CA 1
ATOM 14846 C C . PHE B 1 805 ? -3.398 -8.719 5.215 1 86.62 805 PHE B C 1
ATOM 14848 O O . PHE B 1 805 ? -2.213 -8.484 5.465 1 86.62 805 PHE B O 1
ATOM 14855 N N . GLY B 1 806 ? -4.449 -8.102 5.715 1 80.25 806 GLY B N 1
ATOM 14856 C CA . GLY B 1 806 ? -4.211 -7.195 6.824 1 80.25 806 GLY B CA 1
ATOM 14857 C C . GLY B 1 806 ? -3.545 -7.863 8.008 1 80.25 806 GLY B C 1
ATOM 14858 O O . GLY B 1 806 ? -3.83 -9.023 8.32 1 80.25 806 GLY B O 1
ATOM 14859 N N . ASN B 1 807 ? -2.623 -7.145 8.602 1 80.06 807 ASN B N 1
ATOM 14860 C CA . ASN B 1 807 ? -1.902 -7.652 9.766 1 80.06 807 ASN B CA 1
ATOM 14861 C C . ASN B 1 807 ? -1.61 -6.547 10.773 1 80.06 807 ASN B C 1
ATOM 14863 O O . ASN B 1 807 ? -1.952 -5.383 10.539 1 80.06 807 ASN B O 1
ATOM 14867 N N . ASN B 1 808 ? -1.135 -6.859 11.953 1 72.62 808 ASN B N 1
ATOM 14868 C CA . ASN B 1 808 ? -0.864 -5.895 13.016 1 72.62 808 ASN B CA 1
ATOM 14869 C C . ASN B 1 808 ? 0.562 -5.355 12.93 1 72.62 808 ASN B C 1
ATOM 14871 O O . ASN B 1 808 ? 1.052 -4.738 13.875 1 72.62 808 ASN B O 1
ATOM 14875 N N . ASN B 1 809 ? 1.293 -5.656 11.891 1 72.81 809 ASN B N 1
ATOM 14876 C CA . ASN B 1 809 ? 2.641 -5.172 11.602 1 72.81 809 ASN B CA 1
ATOM 14877 C C . ASN B 1 809 ? 3.65 -5.703 12.617 1 72.81 809 ASN B C 1
ATOM 14879 O O . ASN B 1 809 ? 4.742 -5.148 12.758 1 72.81 809 ASN B O 1
ATOM 14883 N N . SER B 1 810 ? 3.16 -6.707 13.422 1 79.75 810 SER B N 1
ATOM 14884 C CA . SER B 1 810 ? 4.117 -7.43 14.25 1 79.75 810 SER B CA 1
ATOM 14885 C C . SER B 1 810 ? 4.719 -8.609 13.508 1 79.75 810 SER B C 1
ATOM 14887 O O . SER B 1 810 ? 4.039 -9.609 13.25 1 79.75 810 SER B O 1
ATOM 14889 N N . VAL B 1 811 ? 5.945 -8.531 13.281 1 82.38 811 VAL B N 1
ATOM 14890 C CA . VAL B 1 811 ? 6.641 -9.453 12.391 1 82.38 811 VAL B CA 1
ATOM 14891 C C . VAL B 1 811 ? 6.488 -10.883 12.906 1 82.38 811 VAL B C 1
ATOM 14893 O O . VAL B 1 811 ? 6.395 -11.828 12.117 1 82.38 811 VAL B O 1
ATOM 14896 N N . ASP B 1 812 ? 6.344 -11.023 14.195 1 82.19 812 ASP B N 1
ATOM 14897 C CA . ASP B 1 812 ? 6.289 -12.352 14.789 1 82.19 812 ASP B CA 1
ATOM 14898 C C . ASP B 1 812 ? 4.898 -12.961 14.656 1 82.19 812 ASP B C 1
ATOM 14900 O O . ASP B 1 812 ? 4.746 -14.188 14.656 1 82.19 812 ASP B O 1
ATOM 14904 N N . GLN B 1 813 ? 3.938 -12.164 14.453 1 86.38 813 GLN B N 1
ATOM 14905 C CA . GLN B 1 813 ? 2.562 -12.648 14.422 1 86.38 813 GLN B CA 1
ATOM 14906 C C . GLN B 1 813 ? 2.027 -12.695 12.992 1 86.38 813 GLN B C 1
ATOM 14908 O O . GLN B 1 813 ? 1.031 -13.367 12.727 1 86.38 813 GLN B O 1
ATOM 14913 N N . ILE B 1 814 ? 2.734 -12.102 12.109 1 89.06 814 ILE B N 1
ATOM 14914 C CA . ILE B 1 814 ? 2.254 -11.969 10.742 1 89.06 814 ILE B CA 1
ATOM 14915 C C . ILE B 1 814 ? 2.16 -13.352 10.094 1 89.06 814 ILE B C 1
ATOM 14917 O O . ILE B 1 814 ? 1.168 -13.664 9.43 1 89.06 814 ILE B O 1
ATOM 14921 N N . PRO B 1 815 ? 3.129 -14.281 10.328 1 91.25 815 PRO B N 1
ATOM 14922 C CA . PRO B 1 815 ? 3.059 -15.594 9.688 1 91.25 815 PRO B CA 1
ATOM 14923 C C . PRO B 1 815 ? 1.807 -16.375 10.078 1 91.25 815 PRO B C 1
ATOM 14925 O O . PRO B 1 815 ? 1.169 -17 9.227 1 91.25 815 PRO B O 1
ATOM 14928 N N . LEU B 1 816 ? 1.428 -16.281 11.336 1 91.94 816 LEU B N 1
ATOM 14929 C CA . LEU B 1 816 ? 0.236 -16.984 11.789 1 91.94 816 LEU B CA 1
ATOM 14930 C C . LEU B 1 816 ? -1.02 -16.406 11.148 1 91.94 816 LEU B C 1
ATOM 14932 O O . LEU B 1 816 ? -1.88 -17.141 10.672 1 91.94 816 LEU B O 1
ATOM 14936 N N . THR B 1 817 ? -1.079 -15.133 11.156 1 90.75 817 THR B N 1
ATOM 14937 C CA . THR B 1 817 ? -2.248 -14.461 10.602 1 90.75 817 THR B CA 1
ATOM 14938 C C . THR B 1 817 ? -2.391 -14.758 9.109 1 90.75 817 THR B C 1
ATOM 14940 O O . THR B 1 817 ? -3.484 -15.07 8.633 1 90.75 817 THR B O 1
ATOM 14943 N N . ILE B 1 818 ? -1.318 -14.711 8.398 1 91.81 818 ILE B N 1
ATOM 14944 C CA . ILE B 1 818 ? -1.331 -14.93 6.957 1 91.81 818 ILE B CA 1
ATOM 14945 C C . ILE B 1 818 ? -1.717 -16.375 6.652 1 91.81 818 ILE B C 1
ATOM 14947 O O . ILE B 1 818 ? -2.6 -16.625 5.832 1 91.81 818 ILE B O 1
ATOM 14951 N N . LEU B 1 819 ? -1.095 -17.266 7.34 1 94.94 819 LEU B N 1
ATOM 14952 C CA . LEU B 1 819 ? -1.364 -18.672 7.07 1 94.94 819 LEU B CA 1
ATOM 14953 C C . LEU B 1 819 ? -2.816 -19.016 7.383 1 94.94 819 LEU B C 1
ATOM 14955 O O . LEU B 1 819 ? -3.48 -19.703 6.602 1 94.94 819 LEU B O 1
ATOM 14959 N N . GLN B 1 820 ? -3.295 -18.516 8.477 1 94.5 820 GLN B N 1
ATOM 14960 C CA . GLN B 1 820 ? -4.68 -18.781 8.859 1 94.5 820 GLN B CA 1
ATOM 14961 C C . GLN B 1 820 ? -5.648 -18.25 7.805 1 94.5 820 GLN B C 1
ATOM 14963 O O . GLN B 1 820 ? -6.59 -18.938 7.414 1 94.5 820 GLN B O 1
ATOM 14968 N N . ASN B 1 821 ? -5.414 -17.109 7.406 1 93.88 821 ASN B N 1
ATOM 14969 C CA . ASN B 1 821 ? -6.332 -16.484 6.457 1 93.88 821 ASN B CA 1
ATOM 14970 C C . ASN B 1 821 ? -6.254 -17.156 5.086 1 93.88 821 ASN B C 1
ATOM 14972 O O . ASN B 1 821 ? -7.266 -17.281 4.391 1 93.88 821 ASN B O 1
ATOM 14976 N N . ILE B 1 822 ? -5.102 -17.609 4.68 1 94.06 822 ILE B N 1
ATOM 14977 C CA . ILE B 1 822 ? -4.957 -18.328 3.416 1 94.06 822 ILE B CA 1
ATOM 14978 C C . ILE B 1 822 ? -5.738 -19.625 3.471 1 94.06 822 ILE B C 1
ATOM 14980 O O . ILE B 1 822 ? -6.453 -19.984 2.525 1 94.06 822 ILE B O 1
ATOM 14984 N N . CYS B 1 823 ? -5.547 -20.266 4.578 1 95.69 823 CYS B N 1
ATOM 14985 C CA . CYS B 1 823 ? -6.242 -21.531 4.742 1 95.69 823 CYS B CA 1
ATOM 14986 C C . CYS B 1 823 ? -7.75 -21.328 4.781 1 95.69 823 CYS B C 1
ATOM 14988 O O . CYS B 1 823 ? -8.5 -22.094 4.16 1 95.69 823 CYS B O 1
ATOM 14990 N N . ARG B 1 824 ? -8.148 -20.328 5.484 1 95.38 824 ARG B N 1
ATOM 14991 C CA . ARG B 1 824 ? -9.57 -20.016 5.547 1 95.38 824 ARG B CA 1
ATOM 14992 C C . ARG B 1 824 ? -10.125 -19.703 4.16 1 95.38 824 ARG B C 1
ATOM 14994 O O . ARG B 1 824 ? -11.227 -20.125 3.816 1 95.38 824 ARG B O 1
ATOM 15001 N N . LEU B 1 825 ? -9.383 -18.938 3.418 1 93.19 825 LEU B N 1
ATOM 15002 C CA . LEU B 1 825 ? -9.781 -18.609 2.057 1 93.19 825 LEU B CA 1
ATOM 15003 C C . LEU B 1 825 ? -9.93 -19.875 1.208 1 93.19 825 LEU B C 1
ATOM 15005 O O . LEU B 1 825 ? -10.93 -20.031 0.5 1 93.19 825 LEU B O 1
ATOM 15009 N N . SER B 1 826 ? -8.922 -20.703 1.286 1 92.88 826 SER B N 1
ATOM 15010 C CA . SER B 1 826 ? -8.945 -21.953 0.548 1 92.88 826 SER B CA 1
ATOM 15011 C C . SER B 1 826 ? -10.156 -22.797 0.941 1 92.88 826 SER B C 1
ATOM 15013 O O . SER B 1 826 ? -10.852 -23.344 0.077 1 92.88 826 SER B O 1
ATOM 15015 N N . ASN B 1 827 ? -10.438 -22.859 2.201 1 93.56 827 ASN B N 1
ATOM 15016 C CA . ASN B 1 827 ? -11.539 -23.672 2.711 1 93.56 827 ASN B CA 1
ATOM 15017 C C . ASN B 1 827 ? -12.891 -23.078 2.33 1 93.56 827 ASN B C 1
ATOM 15019 O O . ASN B 1 827 ? -13.852 -23.797 2.076 1 93.56 827 ASN B O 1
ATOM 15023 N N . LEU B 1 828 ? -12.953 -21.766 2.34 1 92.38 828 LEU B N 1
ATOM 15024 C CA . LEU B 1 828 ? -14.188 -21.094 1.949 1 92.38 828 LEU B CA 1
ATOM 15025 C C . LEU B 1 828 ? -14.516 -21.359 0.487 1 92.38 828 LEU B C 1
ATOM 15027 O O . LEU B 1 828 ? -15.664 -21.656 0.151 1 92.38 828 LEU B O 1
ATOM 15031 N N . LYS B 1 829 ? -13.57 -21.297 -0.398 1 90.19 829 LYS B N 1
ATOM 15032 C CA . LYS B 1 829 ? -13.773 -21.531 -1.824 1 90.19 829 LYS B CA 1
ATOM 15033 C C . LYS B 1 829 ? -14.219 -22.969 -2.086 1 90.19 829 LYS B C 1
ATOM 15035 O O . LYS B 1 829 ? -15.023 -23.219 -2.99 1 90.19 829 LYS B O 1
ATOM 15040 N N . SER B 1 830 ? -13.734 -23.875 -1.268 1 89.06 830 SER B N 1
ATOM 15041 C CA . SER B 1 830 ? -14.164 -25.266 -1.379 1 89.06 830 SER B CA 1
ATOM 15042 C C . SER B 1 830 ? -15.586 -25.453 -0.853 1 89.06 830 SER B C 1
ATOM 15044 O O . SER B 1 830 ? -16.391 -26.172 -1.448 1 89.06 830 SER B O 1
ATOM 15046 N N . LEU B 1 831 ? -15.859 -24.75 0.235 1 88.75 831 LEU B N 1
ATOM 15047 C CA . LEU B 1 831 ? -17.141 -24.906 0.916 1 88.75 831 LEU B CA 1
ATOM 15048 C C . LEU B 1 831 ? -18.297 -24.469 0.018 1 88.75 831 LEU B C 1
ATOM 15050 O O . LEU B 1 831 ? -19.328 -25.125 -0.038 1 88.75 831 LEU B O 1
ATOM 15054 N N . VAL B 1 832 ? -18.156 -23.406 -0.694 1 87.69 832 VAL B N 1
ATOM 15055 C CA . VAL B 1 832 ? -19.234 -22.812 -1.477 1 87.69 832 VAL B CA 1
ATOM 15056 C C . VAL B 1 832 ? -19.516 -23.672 -2.703 1 87.69 832 VAL B C 1
ATOM 15058 O O . VAL B 1 832 ? -20.578 -23.562 -3.318 1 87.69 832 VAL B O 1
ATOM 15061 N N . LYS B 1 833 ? -18.672 -24.641 -3.039 1 82.81 833 LYS B N 1
ATOM 15062 C CA . LYS B 1 833 ? -18.812 -25.484 -4.223 1 82.81 833 LYS B CA 1
ATOM 15063 C C . LYS B 1 833 ? -19.578 -26.766 -3.891 1 82.81 833 LYS B C 1
ATOM 15065 O O . LYS B 1 833 ? -19.938 -27.531 -4.789 1 82.81 833 LYS B O 1
ATOM 15070 N N . TYR B 1 834 ? -19.859 -26.984 -2.637 1 85.69 834 TYR B N 1
ATOM 15071 C CA . TYR B 1 834 ? -20.547 -28.219 -2.252 1 85.69 834 TYR B CA 1
ATOM 15072 C C . TYR B 1 834 ? -21.922 -28.297 -2.885 1 85.69 834 TYR B C 1
ATOM 15074 O O . TYR B 1 834 ? -22.641 -27.297 -2.941 1 85.69 834 TYR B O 1
ATOM 15082 N N . PRO B 1 835 ? -22.234 -29.422 -3.334 1 83.44 835 PRO B N 1
ATOM 15083 C CA . PRO B 1 835 ? -23.547 -29.594 -3.973 1 83.44 835 PRO B CA 1
ATOM 15084 C C . PRO B 1 835 ? -24.703 -29.312 -3.018 1 83.44 835 PRO B C 1
ATOM 15086 O O . PRO B 1 835 ? -25.781 -28.906 -3.451 1 83.44 835 PRO B O 1
ATOM 15089 N N . THR B 1 836 ? -24.562 -29.469 -1.729 1 84 836 THR B N 1
ATOM 15090 C CA . THR B 1 836 ? -25.625 -29.312 -0.743 1 84 836 THR B CA 1
ATOM 15091 C C . THR B 1 836 ? -25.75 -27.859 -0.304 1 84 836 THR B C 1
ATOM 15093 O O . THR B 1 836 ? -26.609 -27.516 0.513 1 84 836 THR B O 1
ATOM 15096 N N . ALA B 1 837 ? -24.891 -27.031 -0.793 1 87.44 837 ALA B N 1
ATOM 15097 C CA . ALA B 1 837 ? -24.953 -25.609 -0.42 1 87.44 837 ALA B CA 1
ATOM 15098 C C . ALA B 1 837 ? -26.281 -24.984 -0.86 1 87.44 837 ALA B C 1
ATOM 15100 O O . ALA B 1 837 ? -26.781 -25.281 -1.944 1 87.44 837 ALA B O 1
ATOM 15101 N N . PRO B 1 838 ? -26.828 -24.141 -0.027 1 87.06 838 PRO B N 1
ATOM 15102 C CA . PRO B 1 838 ? -28.062 -23.453 -0.41 1 87.06 838 PRO B CA 1
ATOM 15103 C C . PRO B 1 838 ? -27.922 -22.688 -1.727 1 87.06 838 PRO B C 1
ATOM 15105 O O . PRO B 1 838 ? -26.844 -22.219 -2.062 1 87.06 838 PRO B O 1
ATOM 15108 N N . PRO B 1 839 ? -29.016 -22.562 -2.445 1 83.62 839 PRO B N 1
ATOM 15109 C CA . PRO B 1 839 ? -28.969 -21.906 -3.756 1 83.62 839 PRO B CA 1
ATOM 15110 C C . PRO B 1 839 ? -28.438 -20.469 -3.684 1 83.62 839 PRO B C 1
ATOM 15112 O O . PRO B 1 839 ? -27.781 -20.016 -4.609 1 83.62 839 PRO B O 1
ATOM 15115 N N . GLU B 1 840 ? -28.797 -19.781 -2.582 1 87 840 GLU B N 1
ATOM 15116 C CA . GLU B 1 840 ? -28.328 -18.406 -2.441 1 87 840 GLU B CA 1
ATOM 15117 C C . GLU B 1 840 ? -26.812 -18.344 -2.309 1 87 840 GLU B C 1
ATOM 15119 O O . GLU B 1 840 ? -26.172 -17.422 -2.793 1 87 840 GLU B O 1
ATOM 15124 N N . VAL B 1 841 ? -26.281 -19.406 -1.658 1 88.06 841 VAL B N 1
ATOM 15125 C CA . VAL B 1 841 ? -24.828 -19.484 -1.494 1 88.06 841 VAL B CA 1
ATOM 15126 C C . VAL B 1 841 ? -24.172 -19.812 -2.834 1 88.06 841 VAL B C 1
ATOM 15128 O O . VAL B 1 841 ? -23.109 -19.297 -3.156 1 88.06 841 VAL B O 1
ATOM 15131 N N . LYS B 1 842 ? -24.797 -20.594 -3.605 1 84 842 LYS B N 1
ATOM 15132 C CA . LYS B 1 842 ? -24.297 -20.938 -4.93 1 84 842 LYS B CA 1
ATOM 15133 C C . LYS B 1 842 ? -24.266 -19.719 -5.848 1 84 842 LYS B C 1
ATOM 15135 O O . LYS B 1 842 ? -23.391 -19.609 -6.711 1 84 842 LYS B O 1
ATOM 15140 N N . GLN B 1 843 ? -25.156 -18.844 -5.609 1 81.56 843 GLN B N 1
ATOM 15141 C CA . GLN B 1 843 ? -25.172 -17.609 -6.379 1 81.56 843 GLN B CA 1
ATOM 15142 C C . GLN B 1 843 ? -23.938 -16.766 -6.094 1 81.56 843 GLN B C 1
ATOM 15144 O O . GLN B 1 843 ? -23.438 -16.062 -6.977 1 81.56 843 GLN B O 1
ATOM 15149 N N . LEU B 1 844 ? -23.5 -16.875 -4.871 1 82.56 844 LEU B N 1
ATOM 15150 C CA . LEU B 1 844 ? -22.312 -16.109 -4.492 1 82.56 844 LEU B CA 1
ATOM 15151 C C . LEU B 1 844 ? -21.062 -16.688 -5.133 1 82.56 844 LEU B C 1
ATOM 15153 O O . LEU B 1 844 ? -20.062 -15.977 -5.316 1 82.56 844 LEU B O 1
ATOM 15157 N N . SER B 1 845 ? -21.062 -17.969 -5.359 1 75.62 845 SER B N 1
ATOM 15158 C CA . SER B 1 845 ? -19.891 -18.625 -5.941 1 75.62 845 SER B CA 1
ATOM 15159 C C . SER B 1 845 ? -19.531 -18.016 -7.297 1 75.62 845 SER B C 1
ATOM 15161 O O . SER B 1 845 ? -18.359 -18 -7.684 1 75.62 845 SER B O 1
ATOM 15163 N N . SER B 1 846 ? -20.562 -17.484 -7.957 1 65.69 846 SER B N 1
ATOM 15164 C CA . SER B 1 846 ? -20.328 -16.844 -9.258 1 65.69 846 SER B CA 1
ATOM 15165 C C . SER B 1 846 ? -19.516 -15.562 -9.109 1 65.69 846 SER B C 1
ATOM 15167 O O . SER B 1 846 ? -18.766 -15.188 -10.016 1 65.69 846 SER B O 1
ATOM 15169 N N . PHE B 1 847 ? -19.672 -15.016 -7.898 1 62.25 847 PHE B N 1
ATOM 15170 C CA . PHE B 1 847 ? -18.953 -13.773 -7.648 1 62.25 847 PHE B CA 1
ATOM 15171 C C . PHE B 1 847 ? -17.484 -14.055 -7.32 1 62.25 847 PHE B C 1
ATOM 15173 O O . PHE B 1 847 ? -16.641 -13.18 -7.461 1 62.25 847 PHE B O 1
ATOM 15180 N N . LEU B 1 848 ? -17.281 -15.305 -6.723 1 64.38 848 LEU B N 1
ATOM 15181 C CA . LEU B 1 848 ? -15.922 -15.703 -6.371 1 64.38 848 LEU B CA 1
ATOM 15182 C C . LEU B 1 848 ? -15.125 -16.094 -7.613 1 64.38 848 LEU B C 1
ATOM 15184 O O . LEU B 1 848 ? -13.898 -16.062 -7.609 1 64.38 848 LEU B O 1
ATOM 15188 N N . GLU B 1 849 ? -15.93 -16.625 -8.477 1 56.19 849 GLU B N 1
ATOM 15189 C CA . GLU B 1 849 ? -15.297 -17 -9.734 1 56.19 849 GLU B CA 1
ATOM 15190 C C . GLU B 1 849 ? -15.312 -15.844 -10.727 1 56.19 849 GLU B C 1
ATOM 15192 O O . GLU B 1 849 ? -16.297 -15.109 -10.82 1 56.19 849 GLU B O 1
ATOM 15197 N N . ILE B 1 850 ? -14.461 -14.906 -10.648 1 43.75 850 ILE B N 1
ATOM 15198 C CA . ILE B 1 850 ? -14.547 -13.891 -11.695 1 43.75 850 ILE B CA 1
ATOM 15199 C C . ILE B 1 850 ? -15.273 -14.453 -12.906 1 43.75 850 ILE B C 1
ATOM 15201 O O . ILE B 1 850 ? -14.703 -15.219 -13.688 1 43.75 850 ILE B O 1
ATOM 15205 N N . SER B 1 851 ? -16.219 -15.164 -12.641 1 36.34 851 SER B N 1
ATOM 15206 C CA . SER B 1 851 ? -16.906 -15.836 -13.734 1 36.34 851 SER B CA 1
ATOM 15207 C C . SER B 1 851 ? -17.031 -14.93 -14.953 1 36.34 851 SER B C 1
ATOM 15209 O O . SER B 1 851 ? -17 -13.703 -14.828 1 36.34 851 SER B O 1
ATOM 15211 N N . GLU B 1 852 ? -16.844 -15.578 -16.047 1 35.62 852 GLU B N 1
ATOM 15212 C CA . GLU B 1 852 ? -17.297 -15.391 -17.422 1 35.62 852 GLU B CA 1
ATOM 15213 C C . GLU B 1 852 ? -18.641 -14.672 -17.453 1 35.62 852 GLU B C 1
ATOM 15215 O O . GLU B 1 852 ? -19.688 -15.32 -17.531 1 35.62 852 GLU B O 1
ATOM 15220 N N . SER B 1 853 ? -18.938 -14.133 -16.406 1 34.56 853 SER B N 1
ATOM 15221 C CA . SER B 1 853 ? -20.281 -13.672 -16.75 1 34.56 853 SER B CA 1
ATOM 15222 C C . SER B 1 853 ? -20.344 -13.195 -18.203 1 34.56 853 SER B C 1
ATOM 15224 O O . SER B 1 853 ? -19.562 -12.328 -18.609 1 34.56 853 SER B O 1
ATOM 15226 N N . SER B 1 854 ? -20.453 -14.133 -19.016 1 34.44 854 SER B N 1
ATOM 15227 C CA . SER B 1 854 ? -20.969 -13.852 -20.359 1 34.44 854 SER B CA 1
ATOM 15228 C C . SER B 1 854 ? -21.797 -12.578 -20.375 1 34.44 854 SER B C 1
ATOM 15230 O O . SER B 1 854 ? -22.703 -12.406 -19.547 1 34.44 854 SER B O 1
ATOM 15232 N N . SER B 1 855 ? -21.156 -11.523 -20.375 1 36.97 855 SER B N 1
ATOM 15233 C CA . SER B 1 855 ? -22 -10.453 -20.891 1 36.97 855 SER B CA 1
ATOM 15234 C C . SER B 1 855 ? -23.203 -11.016 -21.625 1 36.97 855 SER B C 1
ATOM 15236 O O . SER B 1 855 ? -23.172 -11.211 -22.844 1 36.97 855 SER B O 1
ATOM 15238 N N . ASP B 1 856 ? -23.562 -12.164 -21.359 1 36.59 856 ASP B N 1
ATOM 15239 C CA . ASP B 1 856 ? -24.656 -12.727 -22.156 1 36.59 856 ASP B CA 1
ATOM 15240 C C . ASP B 1 856 ? -25.641 -11.633 -22.578 1 36.59 856 ASP B C 1
ATOM 15242 O O . ASP B 1 856 ? -26 -11.539 -23.75 1 36.59 856 ASP B O 1
ATOM 15246 N N . ASP B 1 857 ? -26.594 -11.312 -21.641 1 38.09 857 ASP B N 1
ATOM 15247 C CA . ASP B 1 857 ? -27.922 -11 -22.172 1 38.09 857 ASP B CA 1
ATOM 15248 C C . ASP B 1 857 ? -27.953 -9.609 -22.781 1 38.09 857 ASP B C 1
ATOM 15250 O O . ASP B 1 857 ? -28.328 -8.633 -22.125 1 38.09 857 ASP B O 1
ATOM 15254 N N . TYR B 1 858 ? -26.891 -9.297 -23.312 1 41.25 858 TYR B N 1
ATOM 15255 C CA . TYR B 1 858 ? -27.234 -8.133 -24.109 1 41.25 858 TYR B CA 1
ATOM 15256 C C . TYR B 1 858 ? -28.531 -8.359 -24.875 1 41.25 858 TYR B C 1
ATOM 15258 O O . TYR B 1 858 ? -28.578 -9.211 -25.781 1 41.25 858 TYR B O 1
ATOM 15266 N N . LEU B 1 859 ? -29.516 -8.211 -24.328 1 48.94 859 LEU B N 1
ATOM 15267 C CA . LEU B 1 859 ? -30.812 -8.211 -24.984 1 48.94 859 LEU B CA 1
ATOM 15268 C C . LEU B 1 859 ? -30.859 -7.16 -26.094 1 48.94 859 LEU B C 1
ATOM 15270 O O . LEU B 1 859 ? -31.266 -6.016 -25.844 1 48.94 859 LEU B O 1
ATOM 15274 N N . GLY B 1 860 ? -29.828 -7.266 -26.984 1 56.53 860 GLY B N 1
ATOM 15275 C CA . GLY B 1 860 ? -29.953 -6.289 -28.062 1 56.53 860 GLY B CA 1
ATOM 15276 C C . GLY B 1 860 ? -31.141 -6.539 -28.953 1 56.53 860 GLY B C 1
ATOM 15277 O O . GLY B 1 860 ? -31.719 -7.633 -28.953 1 56.53 860 GLY B O 1
ATOM 15278 N N . THR B 1 861 ? -31.688 -5.543 -29.484 1 72.12 861 THR B N 1
ATOM 15279 C CA . THR B 1 861 ? -32.75 -5.617 -30.5 1 72.12 861 THR B CA 1
ATOM 15280 C C . THR B 1 861 ? -32.188 -6.219 -31.797 1 72.12 861 THR B C 1
ATOM 15282 O O . THR B 1 861 ? -31.141 -5.809 -32.281 1 72.12 861 THR B O 1
ATOM 15285 N N . PRO B 1 862 ? -32.812 -7.375 -32.281 1 81.25 862 PRO B N 1
ATOM 15286 C CA . PRO B 1 862 ? -32.344 -7.945 -33.562 1 81.25 862 PRO B CA 1
ATOM 15287 C C . PRO B 1 862 ? -32.406 -6.938 -34.688 1 81.25 862 PRO B C 1
ATOM 15289 O O . PRO B 1 862 ? -33.375 -6.18 -34.812 1 81.25 862 PRO B O 1
ATOM 15292 N N . ILE B 1 863 ? -31.344 -6.793 -35.406 1 82.62 863 ILE B N 1
ATOM 15293 C CA . ILE B 1 863 ? -31.219 -5.926 -36.562 1 82.62 863 ILE B CA 1
ATOM 15294 C C . ILE B 1 863 ? -31.031 -6.77 -37.812 1 82.62 863 ILE B C 1
ATOM 15296 O O . ILE B 1 863 ? -30.391 -7.82 -37.781 1 82.62 863 ILE B O 1
ATOM 15300 N N . LYS B 1 864 ? -31.672 -6.32 -38.875 1 83 864 LYS B N 1
ATOM 15301 C CA . LYS B 1 864 ? -31.531 -7.027 -40.125 1 83 864 LYS B CA 1
ATOM 15302 C C . LYS B 1 864 ? -30.094 -6.938 -40.656 1 83 864 LYS B C 1
ATOM 15304 O O . LYS B 1 864 ? -29.531 -5.848 -40.719 1 83 864 LYS B O 1
ATOM 15309 N N . ALA B 1 865 ? -29.516 -8.055 -40.938 1 87.56 865 ALA B N 1
ATOM 15310 C CA . ALA B 1 865 ? -28.156 -8.117 -41.438 1 87.56 865 ALA B CA 1
ATOM 15311 C C . ALA B 1 865 ? -28.047 -7.551 -42.844 1 87.56 865 ALA B C 1
ATOM 15313 O O . ALA B 1 865 ? -29.031 -7.57 -43.625 1 87.56 865 ALA B O 1
ATOM 15314 N N . GLU B 1 866 ? -26.859 -7.004 -43.188 1 83.62 866 GLU B N 1
ATOM 15315 C CA . GLU B 1 866 ? -26.594 -6.598 -44.562 1 83.62 866 GLU B CA 1
ATOM 15316 C C . GLU B 1 866 ? -26.672 -7.789 -45.5 1 83.62 866 GLU B C 1
ATOM 15318 O O . GLU B 1 866 ? -26.172 -8.875 -45.188 1 83.62 866 GLU B O 1
ATOM 15323 N N . VAL B 1 867 ? -27.234 -7.605 -46.656 1 83.75 867 VAL B N 1
ATOM 15324 C CA . VAL B 1 867 ? -27.578 -8.68 -47.562 1 83.75 867 VAL B CA 1
ATOM 15325 C C . VAL B 1 867 ? -26.328 -9.453 -47.969 1 83.75 867 VAL B C 1
ATOM 15327 O O . VAL B 1 867 ? -26.328 -10.68 -48.031 1 83.75 867 VAL B O 1
ATOM 15330 N N . SER B 1 868 ? -25.281 -8.695 -48.25 1 82.81 868 SER B N 1
ATOM 15331 C CA . SER B 1 868 ? -24.062 -9.352 -48.719 1 82.81 868 SER B CA 1
ATOM 15332 C C . SER B 1 868 ? -23.469 -10.242 -47.625 1 82.81 868 SER B C 1
ATOM 15334 O O . SER B 1 868 ? -23.062 -11.375 -47.875 1 82.81 868 SER B O 1
ATOM 15336 N N . ILE B 1 869 ? -23.5 -9.844 -46.438 1 89.06 869 ILE B N 1
ATOM 15337 C CA . ILE B 1 869 ? -22.938 -10.578 -45.312 1 89.06 869 ILE B CA 1
ATOM 15338 C C . ILE B 1 869 ? -23.859 -11.742 -44.938 1 89.06 869 ILE B C 1
ATOM 15340 O O . ILE B 1 869 ? -23.391 -12.82 -44.562 1 89.06 869 ILE B O 1
ATOM 15344 N N . TYR B 1 870 ? -25.141 -11.508 -45.094 1 89.94 870 TYR B N 1
ATOM 15345 C CA . TYR B 1 870 ? -26.109 -12.547 -44.844 1 89.94 870 TYR B CA 1
ATOM 15346 C C . TYR B 1 870 ? -25.938 -13.727 -45.781 1 89.94 870 TYR B C 1
ATOM 15348 O O . TYR B 1 870 ? -25.969 -14.883 -45.375 1 89.94 870 TYR B O 1
ATOM 15356 N N . LYS B 1 871 ? -25.703 -13.414 -47.031 1 85.88 871 LYS B N 1
ATOM 15357 C CA . LYS B 1 871 ? -25.484 -14.477 -48 1 85.88 871 LYS B CA 1
ATOM 15358 C C . LYS B 1 871 ? -24.219 -15.258 -47.688 1 85.88 871 LYS B C 1
ATOM 15360 O O . LYS B 1 871 ? -24.188 -16.484 -47.812 1 85.88 871 LYS B O 1
ATOM 15365 N N . CYS B 1 872 ? -23.281 -14.508 -47.312 1 87.81 872 CYS B N 1
ATOM 15366 C CA . CYS B 1 872 ? -22.031 -15.148 -46.938 1 87.81 872 CYS B CA 1
ATOM 15367 C C . CYS B 1 872 ? -22.219 -16.062 -45.719 1 87.81 872 CYS B C 1
ATOM 15369 O O . CYS B 1 872 ? -21.609 -17.125 -45.656 1 87.81 872 CYS B O 1
ATOM 15371 N N . PHE B 1 873 ? -23.031 -15.703 -44.875 1 91.5 873 PHE B N 1
ATOM 15372 C CA . PHE B 1 873 ? -23.266 -16.469 -43.656 1 91.5 873 PHE B CA 1
ATOM 15373 C C . PHE B 1 873 ? -24.016 -17.766 -43.969 1 91.5 873 PHE B C 1
ATOM 15375 O O . PHE B 1 873 ? -23.688 -18.828 -43.406 1 91.5 873 PHE B O 1
ATOM 15382 N N . VAL B 1 874 ? -24.969 -17.641 -44.844 1 87.94 874 VAL B N 1
ATOM 15383 C CA . VAL B 1 874 ? -25.719 -18.812 -45.25 1 87.94 874 VAL B CA 1
ATOM 15384 C C . VAL B 1 874 ? -24.781 -19.828 -45.906 1 87.94 874 VAL B C 1
ATOM 15386 O O . VAL B 1 874 ? -24.859 -21.031 -45.656 1 87.94 874 VAL B O 1
ATOM 15389 N N . GLU B 1 875 ? -23.906 -19.297 -46.75 1 86.31 875 GLU B N 1
ATOM 15390 C CA . GLU B 1 875 ? -22.922 -20.156 -47.375 1 86.31 875 GLU B CA 1
ATOM 15391 C C . GLU B 1 875 ? -21.969 -20.781 -46.344 1 86.31 875 GLU B C 1
ATOM 15393 O O . GLU B 1 875 ? -21.594 -21.953 -46.469 1 86.31 875 GLU B O 1
ATOM 15398 N N . TYR B 1 876 ? -21.578 -20.031 -45.375 1 88.81 876 TYR B N 1
ATOM 15399 C CA . TYR B 1 876 ? -20.734 -20.516 -44.312 1 88.81 876 TYR B CA 1
ATOM 15400 C C . TYR B 1 876 ? -21.391 -21.656 -43.562 1 88.81 876 TYR B C 1
ATOM 15402 O O . TYR B 1 876 ? -20.75 -22.672 -43.25 1 88.81 876 TYR B O 1
ATOM 15410 N N . LEU B 1 877 ? -22.672 -21.531 -43.344 1 88.38 877 LEU B N 1
ATOM 15411 C CA . LEU B 1 877 ? -23.406 -22.562 -42.625 1 88.38 877 LEU B CA 1
ATOM 15412 C C . LEU B 1 877 ? -23.516 -23.844 -43.438 1 88.38 877 LEU B C 1
ATOM 15414 O O . LEU B 1 877 ? -23.438 -24.953 -42.906 1 88.38 877 LEU B O 1
ATOM 15418 N N . ARG B 1 878 ? -23.625 -23.688 -44.75 1 86.44 878 ARG B N 1
ATOM 15419 C CA . ARG B 1 878 ? -23.688 -24.828 -45.656 1 86.44 878 ARG B CA 1
ATOM 15420 C C . ARG B 1 878 ? -22.391 -25.625 -45.625 1 86.44 878 ARG B C 1
ATOM 15422 O O . ARG B 1 878 ? -22.406 -26.844 -45.688 1 86.44 878 ARG B O 1
ATOM 15429 N N . ASN B 1 879 ? -21.359 -24.875 -45.5 1 83.56 879 ASN B N 1
ATOM 15430 C CA . ASN B 1 879 ? -20.062 -25.531 -45.469 1 83.56 879 ASN B CA 1
ATOM 15431 C C . ASN B 1 879 ? -19.781 -26.156 -44.094 1 83.56 879 ASN B C 1
ATOM 15433 O O . ASN B 1 879 ? -19.094 -27.188 -44 1 83.56 879 ASN B O 1
ATOM 15437 N N . LEU B 1 880 ? -20.203 -25.547 -43.031 1 82.19 880 LEU B N 1
ATOM 15438 C CA . LEU B 1 880 ? -19.984 -26.031 -41.656 1 82.19 880 LEU B CA 1
ATOM 15439 C C . LEU B 1 880 ? -20.75 -27.328 -41.406 1 82.19 880 LEU B C 1
ATOM 15441 O O . LEU B 1 880 ? -20.234 -28.25 -40.812 1 82.19 880 LEU B O 1
ATOM 15445 N N . ASN B 1 881 ? -22.078 -27.281 -41.812 1 80.94 881 ASN B N 1
ATOM 15446 C CA . ASN B 1 881 ? -22.922 -28.453 -41.656 1 80.94 881 ASN B CA 1
ATOM 15447 C C . ASN B 1 881 ? -23.672 -28.797 -42.938 1 80.94 881 ASN B C 1
ATOM 15449 O O . ASN B 1 881 ? -24.859 -28.453 -43.094 1 80.94 881 ASN B O 1
ATOM 15453 N N . PRO B 1 882 ? -23.078 -29.547 -43.812 1 79.44 882 PRO B N 1
ATOM 15454 C CA . PRO B 1 882 ? -23.703 -29.812 -45.094 1 79.44 882 PRO B CA 1
ATOM 15455 C C . PRO B 1 882 ? -24.938 -30.719 -44.969 1 79.44 882 PRO B C 1
ATOM 15457 O O . PRO B 1 882 ? -25.734 -30.797 -45.906 1 79.44 882 PRO B O 1
ATOM 15460 N N . SER B 1 883 ? -25.125 -31.328 -43.812 1 79.56 883 SER B N 1
ATOM 15461 C CA . SER B 1 883 ? -26.25 -32.219 -43.656 1 79.56 883 SER B CA 1
ATOM 15462 C C . SER B 1 883 ? -27.562 -31.469 -43.5 1 79.56 883 SER B C 1
ATOM 15464 O O . SER B 1 883 ? -28.641 -32.031 -43.719 1 79.56 883 SER B O 1
ATOM 15466 N N . ILE B 1 884 ? -27.438 -30.234 -43.156 1 80 884 ILE B N 1
ATOM 15467 C CA . ILE B 1 884 ? -28.641 -29.406 -43 1 80 884 ILE B CA 1
ATOM 15468 C C . ILE B 1 884 ? -28.828 -28.547 -44.25 1 80 884 ILE B C 1
ATOM 15470 O O . ILE B 1 884 ? -27.859 -27.969 -44.781 1 80 884 ILE B O 1
ATOM 15474 N N . HIS B 1 885 ? -29.953 -28.609 -44.781 1 80.12 885 HIS B N 1
ATOM 15475 C CA . HIS B 1 885 ? -30.25 -27.766 -45.938 1 80.12 885 HIS B CA 1
ATOM 15476 C C . HIS B 1 885 ? -30.609 -26.344 -45.5 1 80.12 885 HIS B C 1
ATOM 15478 O O . HIS B 1 885 ? -31.781 -26.031 -45.281 1 80.12 885 HIS B O 1
ATOM 15484 N N . TRP B 1 886 ? -29.594 -25.547 -45.469 1 85.31 886 TRP B N 1
ATOM 15485 C CA . TRP B 1 886 ? -29.766 -24.141 -45.062 1 85.31 886 TRP B CA 1
ATOM 15486 C C . TRP B 1 886 ? -30.312 -23.312 -46.219 1 85.31 886 TRP B C 1
ATOM 15488 O O . TRP B 1 886 ? -29.75 -23.312 -47.312 1 85.31 886 TRP B O 1
ATOM 15498 N N . LEU B 1 887 ? -31.469 -22.609 -46.031 1 81.44 887 LEU B N 1
ATOM 15499 C CA . LEU B 1 887 ? -32.062 -21.75 -47.062 1 81.44 887 LEU B CA 1
ATOM 15500 C C . LEU B 1 887 ? -32.031 -20.281 -46.656 1 81.44 887 LEU B C 1
ATOM 15502 O O . LEU B 1 887 ? -32.156 -19.969 -45.469 1 81.44 887 LEU B O 1
ATOM 15506 N N . SER B 1 888 ? -31.719 -19.438 -47.594 1 82.38 888 SER B N 1
ATOM 15507 C CA . SER B 1 888 ? -31.781 -18 -47.375 1 82.38 888 SER B CA 1
ATOM 15508 C C . SER B 1 888 ? -33.219 -17.516 -47.25 1 82.38 888 SER B C 1
ATOM 15510 O O . SER B 1 888 ? -34.125 -18.062 -47.875 1 82.38 888 SER B O 1
ATOM 15512 N N . SER B 1 889 ? -33.438 -16.562 -46.344 1 76.12 889 SER B N 1
ATOM 15513 C CA . SER B 1 889 ? -34.75 -15.984 -46.219 1 76.12 889 SER B CA 1
ATOM 15514 C C . SER B 1 889 ? -35.219 -15.312 -47.5 1 76.12 889 SER B C 1
ATOM 15516 O O . SER B 1 889 ? -36.438 -15.117 -47.688 1 76.12 889 SER B O 1
ATOM 15518 N N . TYR B 1 890 ? -34.25 -14.93 -48.312 1 68.06 890 TYR B N 1
ATOM 15519 C CA . TYR B 1 890 ? -34.594 -14.258 -49.562 1 68.06 890 TYR B CA 1
ATOM 15520 C C . TYR B 1 890 ? -35 -15.266 -50.656 1 68.06 890 TYR B C 1
ATOM 15522 O O . TYR B 1 890 ? -35.562 -14.898 -51.656 1 68.06 890 TYR B O 1
ATOM 15530 N N . GLN B 1 891 ? -34.531 -16.453 -50.5 1 58.25 891 GLN B N 1
ATOM 15531 C CA . GLN B 1 891 ? -34.844 -17.5 -51.469 1 58.25 891 GLN B CA 1
ATOM 15532 C C . GLN B 1 891 ? -36.156 -18.188 -51.125 1 58.25 891 GLN B C 1
ATOM 15534 O O . GLN B 1 891 ? -36.625 -19.047 -51.875 1 58.25 891 GLN B O 1
ATOM 15539 N N . VAL B 1 892 ? -36.625 -17.906 -49.938 1 53.19 892 VAL B N 1
ATOM 15540 C CA . VAL B 1 892 ? -37.812 -18.672 -49.531 1 53.19 892 VAL B CA 1
ATOM 15541 C C . VAL B 1 892 ? -39 -18.281 -50.375 1 53.19 892 VAL B C 1
ATOM 15543 O O . VAL B 1 892 ? -39.562 -17.188 -50.219 1 53.19 892 VAL B O 1
ATOM 15546 N N . ASN B 1 893 ? -38.969 -18.094 -51.594 1 44.69 893 ASN B N 1
ATOM 15547 C CA . ASN B 1 893 ? -40.312 -18.344 -52.125 1 44.69 893 ASN B CA 1
ATOM 15548 C C . ASN B 1 893 ? -41 -19.484 -51.375 1 44.69 893 ASN B C 1
ATOM 15550 O O . ASN B 1 893 ? -40.344 -20.266 -50.688 1 44.69 893 ASN B O 1
ATOM 15554 N N . TYR B 1 894 ? -42.406 -19.953 -51.938 1 38.78 894 TYR B N 1
ATOM 15555 C CA . TYR B 1 894 ? -43.531 -20.844 -51.625 1 38.78 894 TYR B CA 1
ATOM 15556 C C . TYR B 1 894 ? -43.031 -22.25 -51.344 1 38.78 894 TYR B C 1
ATOM 15558 O O . TYR B 1 894 ? -43.812 -23.203 -51.375 1 38.78 894 TYR B O 1
ATOM 15566 N N . GLN B 1 895 ? -41.75 -22.531 -51.531 1 39.53 895 GLN B N 1
ATOM 15567 C CA . GLN B 1 895 ? -41.719 -23.984 -51.656 1 39.53 895 GLN B CA 1
ATOM 15568 C C . GLN B 1 895 ? -42.125 -24.688 -50.375 1 39.53 895 GLN B C 1
ATOM 15570 O O . GLN B 1 895 ? -42.031 -24.109 -49.281 1 39.53 895 GLN B O 1
ATOM 15575 N N . GLY B 1 896 ? -42.938 -25.688 -50.406 1 39.62 896 GLY B N 1
ATOM 15576 C CA . GLY B 1 896 ? -43.562 -26.625 -49.469 1 39.62 896 GLY B CA 1
ATOM 15577 C C . GLY B 1 896 ? -42.688 -26.875 -48.25 1 39.62 896 GLY B C 1
ATOM 15578 O O . GLY B 1 896 ? -41.531 -26.531 -48.219 1 39.62 896 GLY B O 1
ATOM 15579 N N . ASP B 1 897 ? -43.281 -27.141 -47.094 1 43.47 897 ASP B N 1
ATOM 15580 C CA . ASP B 1 897 ? -42.906 -27.516 -45.719 1 43.47 897 ASP B CA 1
ATOM 15581 C C . ASP B 1 897 ? -41.844 -28.609 -45.719 1 43.47 897 ASP B C 1
ATOM 15583 O O . ASP B 1 897 ? -42.156 -29.797 -45.594 1 43.47 897 ASP B O 1
ATOM 15587 N N . ASN B 1 898 ? -41 -28.797 -46.594 1 47.62 898 ASN B N 1
ATOM 15588 C CA . ASN B 1 898 ? -40.062 -29.906 -46.375 1 47.62 898 ASN B CA 1
ATOM 15589 C C . ASN B 1 898 ? -39.25 -29.703 -45.094 1 47.62 898 ASN B C 1
ATOM 15591 O O . ASN B 1 898 ? -38.562 -28.703 -44.938 1 47.62 898 ASN B O 1
ATOM 15595 N N . PRO B 1 899 ? -39.531 -30.438 -44.031 1 52.53 899 PRO B N 1
ATOM 15596 C CA . PRO B 1 899 ? -38.938 -30.422 -42.688 1 52.53 899 PRO B CA 1
ATOM 15597 C C . PRO B 1 899 ? -37.406 -30.391 -42.719 1 52.53 899 PRO B C 1
ATOM 15599 O O . PRO B 1 899 ? -36.781 -30.094 -41.688 1 52.53 899 PRO B O 1
ATOM 15602 N N . GLU B 1 900 ? -36.906 -30.75 -43.812 1 60.31 900 GLU B N 1
ATOM 15603 C CA . GLU B 1 900 ? -35.438 -30.844 -43.812 1 60.31 900 GLU B CA 1
ATOM 15604 C C . GLU B 1 900 ? -34.781 -29.5 -44.125 1 60.31 900 GLU B C 1
ATOM 15606 O O . GLU B 1 900 ? -33.594 -29.328 -43.938 1 60.31 900 GLU B O 1
ATOM 15611 N N . ASN B 1 901 ? -35.594 -28.438 -44.562 1 69.19 901 ASN B N 1
ATOM 15612 C CA . ASN B 1 901 ? -35.062 -27.141 -44.938 1 69.19 901 ASN B CA 1
ATOM 15613 C C . ASN B 1 901 ? -35.125 -26.156 -43.781 1 69.19 901 ASN B C 1
ATOM 15615 O O . ASN B 1 901 ? -36.156 -26.031 -43.125 1 69.19 901 ASN B O 1
ATOM 15619 N N . PHE B 1 902 ? -33.969 -25.609 -43.375 1 78.75 902 PHE B N 1
ATOM 15620 C CA . PHE B 1 902 ? -33.906 -24.625 -42.312 1 78.75 902 PHE B CA 1
ATOM 15621 C C . PHE B 1 902 ? -33.594 -23.234 -42.875 1 78.75 902 PHE B C 1
ATOM 15623 O O . PHE B 1 902 ? -32.562 -23.031 -43.5 1 78.75 902 PHE B O 1
ATOM 15630 N N . VAL B 1 903 ? -34.625 -22.281 -42.719 1 79.62 903 VAL B N 1
ATOM 15631 C CA . VAL B 1 903 ? -34.438 -20.906 -43.156 1 79.62 903 VAL B CA 1
ATOM 15632 C C . VAL B 1 903 ? -33.625 -20.141 -42.094 1 79.62 903 VAL B C 1
ATOM 15634 O O . VAL B 1 903 ? -34.031 -20.078 -40.938 1 79.62 903 VAL B O 1
ATOM 15637 N N . VAL B 1 904 ? -32.531 -19.641 -42.531 1 87.19 904 VAL B N 1
ATOM 15638 C CA . VAL B 1 904 ? -31.703 -18.875 -41.625 1 87.19 904 VAL B CA 1
ATOM 15639 C C . VAL B 1 904 ? -32.281 -17.469 -41.469 1 87.19 904 VAL B C 1
ATOM 15641 O O . VAL B 1 904 ? -32.531 -16.766 -42.438 1 87.19 904 VAL B O 1
ATOM 15644 N N . SER B 1 905 ? -32.469 -17.047 -40.219 1 84.88 905 SER B N 1
ATOM 15645 C CA . SER B 1 905 ? -33.031 -15.727 -39.938 1 84.88 905 SER B CA 1
ATOM 15646 C C . SER B 1 905 ? -32.062 -14.617 -40.344 1 84.88 905 SER B C 1
ATOM 15648 O O . SER B 1 905 ? -30.844 -14.711 -40.094 1 84.88 905 SER B O 1
ATOM 15650 N N . PRO B 1 906 ? -32.562 -13.57 -41.031 1 84.88 906 PRO B N 1
ATOM 15651 C CA . PRO B 1 906 ? -31.703 -12.414 -41.344 1 84.88 906 PRO B CA 1
ATOM 15652 C C . PRO B 1 906 ? -31.625 -11.414 -40.188 1 84.88 906 PRO B C 1
ATOM 15654 O O . PRO B 1 906 ? -30.953 -10.383 -40.312 1 84.88 906 PRO B O 1
ATOM 15657 N N . TRP B 1 907 ? -32.281 -11.688 -39.062 1 84.62 907 TRP B N 1
ATOM 15658 C CA . TRP B 1 907 ? -32.281 -10.797 -37.906 1 84.62 907 TRP B CA 1
ATOM 15659 C C . TRP B 1 907 ? -31.234 -11.242 -36.875 1 84.62 907 TRP B C 1
ATOM 15661 O O . TRP B 1 907 ? -31.375 -12.281 -36.25 1 84.62 907 TRP B O 1
ATOM 15671 N N . TRP B 1 908 ? -30.297 -10.398 -36.812 1 88.69 908 TRP B N 1
ATOM 15672 C CA . TRP B 1 908 ? -29.156 -10.742 -35.969 1 88.69 908 TRP B CA 1
ATOM 15673 C C . TRP B 1 908 ? -29.047 -9.797 -34.781 1 88.69 908 TRP B C 1
ATOM 15675 O O . TRP B 1 908 ? -29.547 -8.672 -34.812 1 88.69 908 TRP B O 1
ATOM 15685 N N . ILE B 1 909 ? -28.516 -10.352 -33.625 1 86.94 909 ILE B N 1
ATOM 15686 C CA . ILE B 1 909 ? -28.156 -9.539 -32.469 1 86.94 909 ILE B CA 1
ATOM 15687 C C . ILE B 1 909 ? -26.656 -9.25 -32.5 1 86.94 909 ILE B C 1
ATOM 15689 O O . ILE B 1 909 ? -25.828 -10.172 -32.438 1 86.94 909 ILE B O 1
ATOM 15693 N N . TYR B 1 910 ? -26.328 -7.988 -32.594 1 87.12 910 TYR B N 1
ATOM 15694 C CA . TYR B 1 910 ? -24.922 -7.57 -32.688 1 87.12 910 TYR B CA 1
ATOM 15695 C C . TYR B 1 910 ? -24.375 -7.293 -31.281 1 87.12 910 TYR B C 1
ATOM 15697 O O . TYR B 1 910 ? -25.062 -6.734 -30.438 1 87.12 910 TYR B O 1
ATOM 15705 N N . HIS B 1 911 ? -23.031 -7.73 -31.047 1 88.38 911 HIS B N 1
ATOM 15706 C CA . HIS B 1 911 ? -22.312 -7.543 -29.797 1 88.38 911 HIS B CA 1
ATOM 15707 C C . HIS B 1 911 ? -21.031 -6.742 -30 1 88.38 911 HIS B C 1
ATOM 15709 O O . HIS B 1 911 ? -20.094 -7.227 -30.625 1 88.38 911 HIS B O 1
ATOM 15715 N N . PRO B 1 912 ? -20.922 -5.562 -29.375 1 87.5 912 PRO B N 1
ATOM 15716 C CA . PRO B 1 912 ? -19.672 -4.82 -29.516 1 87.5 912 PRO B CA 1
ATOM 15717 C C . PRO B 1 912 ? -18.516 -5.477 -28.766 1 87.5 912 PRO B C 1
ATOM 15719 O O . PRO B 1 912 ? -17.344 -5.266 -29.109 1 87.5 912 PRO B O 1
ATOM 15722 N N . THR B 1 913 ? -18.75 -6.168 -27.688 1 90.44 913 THR B N 1
ATOM 15723 C CA . THR B 1 913 ? -17.75 -6.84 -26.859 1 90.44 913 THR B CA 1
ATOM 15724 C C . THR B 1 913 ? -18.25 -8.203 -26.406 1 90.44 913 THR B C 1
ATOM 15726 O O . THR B 1 913 ? -19.438 -8.359 -26.062 1 90.44 913 THR B O 1
ATOM 15729 N N . ILE B 1 914 ? -17.391 -9.156 -26.531 1 87.81 914 ILE B N 1
ATOM 15730 C CA . ILE B 1 914 ? -17.703 -10.469 -25.984 1 87.81 914 ILE B CA 1
ATOM 15731 C C . ILE B 1 914 ? -16.531 -10.977 -25.156 1 87.81 914 ILE B C 1
ATOM 15733 O O . ILE B 1 914 ? -15.383 -10.578 -25.391 1 87.81 914 ILE B O 1
ATOM 15737 N N . ASN B 1 915 ? -16.875 -11.664 -24.141 1 83.81 915 ASN B N 1
AT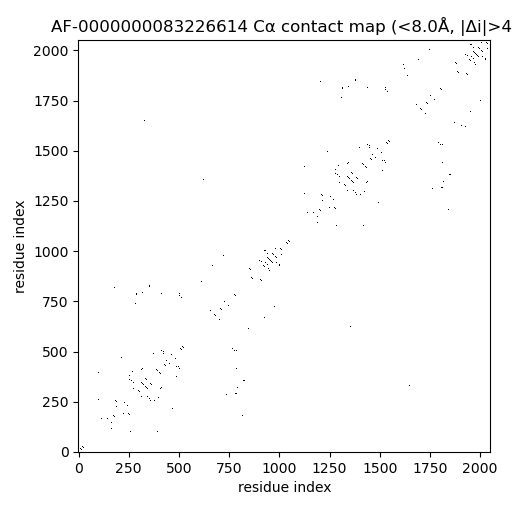OM 15738 C CA . ASN B 1 915 ? -15.859 -12.398 -23.391 1 83.81 915 ASN B CA 1
ATOM 15739 C C . ASN B 1 915 ? -15.891 -13.891 -23.719 1 83.81 915 ASN B C 1
ATOM 15741 O O . ASN B 1 915 ? -16.922 -14.539 -23.547 1 83.81 915 ASN B O 1
ATOM 15745 N N . TRP B 1 916 ? -14.875 -14.305 -24.344 1 81.31 916 TRP B N 1
ATOM 15746 C CA . TRP B 1 916 ? -14.766 -15.703 -24.734 1 81.31 916 TRP B CA 1
ATOM 15747 C C . TRP B 1 916 ? -13.469 -16.312 -24.219 1 81.31 916 TRP B C 1
ATOM 15749 O O . TRP B 1 916 ? -12.383 -15.82 -24.5 1 81.31 916 TRP B O 1
ATOM 15759 N N . LYS B 1 917 ? -13.539 -17.375 -23.469 1 74.38 917 LYS B N 1
ATOM 15760 C CA . LYS B 1 917 ? -12.398 -18.062 -22.875 1 74.38 917 LYS B CA 1
ATOM 15761 C C . LYS B 1 917 ? -11.508 -17.094 -22.094 1 74.38 917 LYS B C 1
ATOM 15763 O O . LYS B 1 917 ? -10.297 -17.062 -22.297 1 74.38 917 LYS B O 1
ATOM 15768 N N . LYS B 1 918 ? -12.07 -16.172 -21.391 1 70.88 918 LYS B N 1
ATOM 15769 C CA . LYS B 1 918 ? -11.461 -15.211 -20.469 1 70.88 918 LYS B CA 1
ATOM 15770 C C . LYS B 1 918 ? -10.719 -14.109 -21.234 1 70.88 918 LYS B C 1
ATOM 15772 O O . LYS B 1 918 ? -9.812 -13.477 -20.688 1 70.88 918 LYS B O 1
ATOM 15777 N N . LYS B 1 919 ? -11.016 -14.086 -22.484 1 84.69 919 LYS B N 1
ATOM 15778 C CA . LYS B 1 919 ? -10.477 -12.992 -23.281 1 84.69 919 LYS B CA 1
ATOM 15779 C C . LYS B 1 919 ? -11.594 -12.109 -23.828 1 84.69 919 LYS B C 1
ATOM 15781 O O . LYS B 1 919 ? -12.695 -12.594 -24.094 1 84.69 919 LYS B O 1
ATOM 15786 N N . THR B 1 920 ? -11.219 -10.93 -23.938 1 88.5 920 THR B N 1
ATOM 15787 C CA . THR B 1 920 ? -12.211 -9.961 -24.406 1 88.5 920 THR B CA 1
ATOM 15788 C C . THR B 1 920 ? -11.977 -9.641 -25.891 1 88.5 920 THR B C 1
ATOM 15790 O O . THR B 1 920 ? -10.883 -9.227 -26.266 1 88.5 920 THR B O 1
ATOM 15793 N N . PHE B 1 921 ? -12.961 -9.969 -26.641 1 92.19 921 PHE B N 1
ATOM 15794 C CA . PHE B 1 921 ? -12.938 -9.617 -28.062 1 92.19 921 PHE B CA 1
ATOM 15795 C C . PHE B 1 921 ? -13.922 -8.492 -28.344 1 92.19 921 PHE B C 1
ATOM 15797 O O . PHE B 1 921 ? -15.023 -8.469 -27.797 1 92.19 921 PHE B O 1
ATOM 15804 N N . THR B 1 922 ? -13.492 -7.586 -29.141 1 93.38 922 THR B N 1
ATOM 15805 C CA . THR B 1 922 ? -14.336 -6.453 -29.5 1 93.38 922 THR B CA 1
ATOM 15806 C C . THR B 1 922 ? -14.305 -6.203 -31 1 93.38 922 THR B C 1
ATOM 15808 O O . THR B 1 922 ? -13.484 -6.785 -31.719 1 93.38 922 THR B O 1
ATOM 15811 N N . THR B 1 923 ? -15.242 -5.445 -31.438 1 92.5 923 THR B N 1
ATOM 15812 C CA . THR B 1 923 ? -15.156 -4.93 -32.812 1 92.5 923 THR B CA 1
ATOM 15813 C C . THR B 1 923 ? -14.047 -3.891 -32.938 1 92.5 923 THR B C 1
ATOM 15815 O O . THR B 1 923 ? -13.625 -3.311 -31.922 1 92.5 923 THR B O 1
ATOM 15818 N N . TYR B 1 924 ? -13.609 -3.734 -34.094 1 89.62 924 TYR B N 1
ATOM 15819 C CA . TYR B 1 924 ? -12.516 -2.803 -34.375 1 89.62 924 TYR B CA 1
ATOM 15820 C C . TYR B 1 924 ? -12.906 -1.381 -33.969 1 89.62 924 TYR B C 1
ATOM 15822 O O . TYR B 1 924 ? -12.07 -0.607 -33.5 1 89.62 924 TYR B O 1
ATOM 15830 N N . GLU B 1 925 ? -14.078 -1.088 -34.094 1 83.44 925 GLU B N 1
ATOM 15831 C CA . GLU B 1 925 ? -14.57 0.253 -33.781 1 83.44 925 GLU B CA 1
ATOM 15832 C C . GLU B 1 925 ? -14.562 0.513 -32.281 1 83.44 925 GLU B C 1
ATOM 15834 O O . GLU B 1 925 ? -14.266 1.626 -31.828 1 83.44 925 GLU B O 1
ATOM 15839 N N . LYS B 1 926 ? -14.867 -0.533 -31.578 1 85.88 926 LYS B N 1
ATOM 15840 C CA . LYS B 1 926 ? -14.914 -0.398 -30.125 1 85.88 926 LYS B CA 1
ATOM 15841 C C . LYS B 1 926 ? -13.516 -0.314 -29.531 1 85.88 926 LYS B C 1
ATOM 15843 O O . LYS B 1 926 ? -13.234 0.56 -28.719 1 85.88 926 LYS B O 1
ATOM 15848 N N . HIS B 1 927 ? -12.688 -1.221 -29.875 1 89.12 927 HIS B N 1
ATOM 15849 C CA . HIS B 1 927 ? -11.312 -1.297 -29.406 1 89.12 927 HIS B CA 1
ATOM 15850 C C . HIS B 1 927 ? -10.414 -1.963 -30.438 1 89.12 927 HIS B C 1
ATOM 15852 O O . HIS B 1 927 ? -10.562 -3.154 -30.719 1 89.12 927 HIS B O 1
ATOM 15858 N N . GLN B 1 928 ? -9.492 -1.246 -30.828 1 87.12 928 GLN B N 1
ATOM 15859 C CA . GLN B 1 928 ? -8.625 -1.743 -31.891 1 87.12 928 GLN B CA 1
ATOM 15860 C C . GLN B 1 928 ? -7.809 -2.941 -31.422 1 87.12 928 GLN B C 1
ATOM 15862 O O . GLN B 1 928 ? -7.719 -3.955 -32.125 1 87.12 928 GLN B O 1
ATOM 15867 N N . GLY B 1 929 ? -7.25 -2.893 -30.297 1 88.06 929 GLY B N 1
ATOM 15868 C CA . GLY B 1 929 ? -6.367 -3.932 -29.797 1 88.06 929 GLY B CA 1
ATOM 15869 C C . GLY B 1 929 ? -7.07 -5.262 -29.594 1 88.06 929 GLY B C 1
ATOM 15870 O O . GLY B 1 929 ? -6.504 -6.32 -29.875 1 88.06 929 GLY B O 1
ATOM 15871 N N . ASN B 1 930 ? -8.258 -5.246 -29.156 1 91.56 930 ASN B N 1
ATOM 15872 C CA . ASN B 1 930 ? -9 -6.473 -28.875 1 91.56 930 ASN B CA 1
ATOM 15873 C C . ASN B 1 930 ? -9.641 -7.039 -30.141 1 91.56 930 ASN B C 1
ATOM 15875 O O . ASN B 1 930 ? -10.258 -8.102 -30.109 1 91.56 930 ASN B O 1
ATOM 15879 N N . SER B 1 931 ? -9.484 -6.363 -31.297 1 92.56 931 SER B N 1
ATOM 15880 C CA . SER B 1 931 ? -10.195 -6.742 -32.5 1 92.56 931 SER B CA 1
ATOM 15881 C C . SER B 1 931 ? -9.266 -7.422 -33.5 1 92.56 931 SER B C 1
ATOM 15883 O O . SER B 1 931 ? -9.719 -8.031 -34.469 1 92.56 931 SER B O 1
ATOM 15885 N N . ILE B 1 932 ? -8.008 -7.32 -33.312 1 89.94 932 ILE B N 1
ATOM 15886 C CA . ILE B 1 932 ? -7.055 -7.918 -34.25 1 89.94 932 ILE B CA 1
ATOM 15887 C C . ILE B 1 932 ? -6.762 -9.359 -33.812 1 89.94 932 ILE B C 1
ATOM 15889 O O . ILE B 1 932 ? -6.281 -9.602 -32.719 1 89.94 932 ILE B O 1
ATOM 15893 N N . ILE B 1 933 ? -7 -10.281 -34.781 1 90.5 933 ILE B N 1
ATOM 15894 C CA . ILE B 1 933 ? -6.918 -11.672 -34.375 1 90.5 933 ILE B CA 1
ATOM 15895 C C . ILE B 1 933 ? -6.219 -12.5 -35.438 1 90.5 933 ILE B C 1
ATOM 15897 O O . ILE B 1 933 ? -6.145 -12.086 -36.594 1 90.5 933 ILE B O 1
ATOM 15901 N N . CYS B 1 934 ? -5.625 -13.562 -35.031 1 87.25 934 CYS B N 1
ATOM 15902 C CA . CYS B 1 934 ? -5.246 -14.695 -35.844 1 87.25 934 CYS B CA 1
ATOM 15903 C C . CYS B 1 934 ? -6.289 -15.805 -35.781 1 87.25 934 CYS B C 1
ATOM 15905 O O . CYS B 1 934 ? -6.77 -16.141 -34.688 1 87.25 934 CYS B O 1
ATOM 15907 N N . TYR B 1 935 ? -6.809 -16.234 -36.875 1 88.5 935 TYR B N 1
ATOM 15908 C CA . TYR B 1 935 ? -7.879 -17.219 -36.875 1 88.5 935 TYR B CA 1
ATOM 15909 C C . TYR B 1 935 ? -7.598 -18.312 -37.906 1 88.5 935 TYR B C 1
ATOM 15911 O O . TYR B 1 935 ? -6.785 -18.109 -38.812 1 88.5 935 TYR B O 1
ATOM 15919 N N . TYR B 1 936 ? -8.234 -19.406 -37.656 1 86.44 936 TYR B N 1
ATOM 15920 C CA . TYR B 1 936 ? -8.117 -20.516 -38.594 1 86.44 936 TYR B CA 1
ATOM 15921 C C . TYR B 1 936 ? -9.258 -20.516 -39.594 1 86.44 936 TYR B C 1
ATOM 15923 O O . TYR B 1 936 ? -10.422 -20.312 -39.25 1 86.44 936 TYR B O 1
ATOM 15931 N N . ASP B 1 937 ? -8.906 -20.422 -40.812 1 79.69 937 ASP B N 1
ATOM 15932 C CA . ASP B 1 937 ? -9.867 -20.562 -41.906 1 79.69 937 ASP B CA 1
ATOM 15933 C C . ASP B 1 937 ? -9.484 -21.734 -42.812 1 79.69 937 ASP B C 1
ATOM 15935 O O . ASP B 1 937 ? -8.461 -21.672 -43.5 1 79.69 937 ASP B O 1
ATOM 15939 N N . GLN B 1 938 ? -10.297 -22.781 -42.812 1 71.19 938 GLN B N 1
ATOM 15940 C CA . GLN B 1 938 ? -10.078 -23.984 -43.625 1 71.19 938 GLN B CA 1
ATOM 15941 C C . GLN B 1 938 ? -8.695 -24.562 -43.375 1 71.19 938 GLN B C 1
ATOM 15943 O O . GLN B 1 938 ? -7.965 -24.859 -44.312 1 71.19 938 GLN B O 1
ATOM 15948 N N . GLY B 1 939 ? -8.25 -24.562 -42.125 1 69.06 939 GLY B N 1
ATOM 15949 C CA . GLY B 1 939 ? -7.008 -25.203 -41.719 1 69.06 939 GLY B CA 1
ATOM 15950 C C . GLY B 1 939 ? -5.809 -24.281 -41.75 1 69.06 939 GLY B C 1
ATOM 15951 O O . GLY B 1 939 ? -4.738 -24.625 -41.25 1 69.06 939 GLY B O 1
ATOM 15952 N N . SER B 1 940 ? -5.988 -23.141 -42.375 1 78.12 940 SER B N 1
ATOM 15953 C CA . SER B 1 940 ? -4.859 -22.219 -42.469 1 78.12 940 SER B CA 1
ATOM 15954 C C . SER B 1 940 ? -5.016 -21.047 -41.5 1 78.12 940 SER B C 1
ATOM 15956 O O . SER B 1 940 ? -6.137 -20.625 -41.188 1 78.12 940 SER B O 1
ATOM 15958 N N . SER B 1 941 ? -3.771 -20.609 -41.062 1 81.94 941 SER B N 1
ATOM 15959 C CA . SER B 1 941 ? -3.766 -19.453 -40.156 1 81.94 941 SER B CA 1
ATOM 15960 C C . SER B 1 941 ? -3.84 -18.141 -40.906 1 81.94 941 SER B C 1
ATOM 15962 O O . SER B 1 941 ? -3.07 -17.922 -41.844 1 81.94 941 SER B O 1
ATOM 15964 N N . ASN B 1 942 ? -4.816 -17.359 -40.625 1 85 942 ASN B N 1
ATOM 15965 C CA . ASN B 1 942 ? -5.02 -16.047 -41.219 1 85 942 ASN B CA 1
ATOM 15966 C C . ASN B 1 942 ? -5.117 -14.953 -40.156 1 85 942 ASN B C 1
ATOM 15968 O O . ASN B 1 942 ? -5.23 -15.242 -38.969 1 85 942 ASN B O 1
ATOM 15972 N N . PHE B 1 943 ? -4.914 -13.719 -40.688 1 86.75 943 PHE B N 1
ATOM 15973 C CA . PHE B 1 943 ? -4.996 -12.57 -39.812 1 86.75 943 PHE B CA 1
ATOM 15974 C C . PHE B 1 943 ? -6.066 -11.586 -40.281 1 86.75 943 PHE B C 1
ATOM 15976 O O . PHE B 1 943 ? -6.359 -11.516 -41.469 1 86.75 943 PHE B O 1
ATOM 15983 N N . GLY B 1 944 ? -6.699 -10.938 -39.344 1 88.75 944 GLY B N 1
ATOM 15984 C CA . GLY B 1 944 ? -7.695 -9.945 -39.719 1 88.75 944 GLY B CA 1
ATOM 15985 C C . GLY B 1 944 ? -8.234 -9.164 -38.531 1 88.75 944 GLY B C 1
ATOM 15986 O O . GLY B 1 944 ? -7.789 -9.367 -37.406 1 88.75 944 GLY B O 1
ATOM 15987 N N . LYS B 1 945 ? -9.07 -8.164 -38.781 1 91.12 945 LYS B N 1
ATOM 15988 C CA . LYS B 1 945 ? -9.734 -7.387 -37.75 1 91.12 945 LYS B CA 1
ATOM 15989 C C . LYS B 1 945 ? -11.219 -7.715 -37.656 1 91.12 945 LYS B C 1
ATOM 15991 O O . LYS B 1 945 ? -11.859 -7.957 -38.688 1 91.12 945 LYS B O 1
ATOM 15996 N N . ILE B 1 946 ? -11.742 -7.711 -36.5 1 94 946 ILE B N 1
ATOM 15997 C CA . ILE B 1 946 ? -13.156 -8 -36.281 1 94 946 ILE B CA 1
ATOM 15998 C C . ILE B 1 946 ? -13.992 -6.77 -36.594 1 94 946 ILE B C 1
ATOM 16000 O O . ILE B 1 946 ? -13.812 -5.711 -36 1 94 946 ILE B O 1
ATOM 16004 N N . LEU B 1 947 ? -14.906 -6.969 -37.469 1 92.56 947 LEU B N 1
ATOM 16005 C CA . LEU B 1 947 ? -15.781 -5.863 -37.875 1 92.56 947 LEU B CA 1
ATOM 16006 C C . LEU B 1 947 ? -17.094 -5.91 -37.094 1 92.56 947 LEU B C 1
ATOM 16008 O O . LEU B 1 947 ? -17.656 -4.867 -36.75 1 92.56 947 LEU B O 1
ATOM 16012 N N . ALA B 1 948 ? -17.531 -7.133 -36.906 1 93.12 948 ALA B N 1
ATOM 16013 C CA . ALA B 1 948 ? -18.781 -7.312 -36.188 1 93.12 948 ALA B CA 1
ATOM 16014 C C . ALA B 1 948 ? -18.812 -8.664 -35.469 1 93.12 948 ALA B C 1
ATOM 16016 O O . ALA B 1 948 ? -18.172 -9.617 -35.906 1 93.12 948 ALA B O 1
ATOM 16017 N N . ILE B 1 949 ? -19.5 -8.688 -34.406 1 93.81 949 ILE B N 1
ATOM 16018 C CA . ILE B 1 949 ? -19.797 -9.898 -33.656 1 93.81 949 ILE B CA 1
ATOM 16019 C C . ILE B 1 949 ? -21.312 -10.055 -33.531 1 93.81 949 ILE B C 1
ATOM 16021 O O . ILE B 1 949 ? -22 -9.102 -33.156 1 93.81 949 ILE B O 1
ATOM 16025 N N . PHE B 1 950 ? -21.828 -11.227 -33.875 1 90.19 950 PHE B N 1
ATOM 16026 C CA . PHE B 1 950 ? -23.281 -11.352 -33.844 1 90.19 950 PHE B CA 1
ATOM 16027 C C . PHE B 1 950 ? -23.688 -12.758 -33.406 1 90.19 950 PHE B C 1
ATOM 16029 O O . PHE B 1 950 ? -22.891 -13.688 -33.5 1 90.19 950 PHE B O 1
ATOM 16036 N N . THR B 1 951 ? -24.875 -12.844 -32.875 1 89.31 951 THR B N 1
ATOM 16037 C CA . THR B 1 951 ? -25.594 -14.086 -32.625 1 89.31 951 THR B CA 1
ATOM 16038 C C . THR B 1 951 ? -26.906 -14.094 -33.406 1 89.31 951 THR B C 1
ATOM 16040 O O . THR B 1 951 ? -27.438 -13.039 -33.781 1 89.31 951 THR B O 1
ATOM 16043 N N . VAL B 1 952 ? -27.328 -15.273 -33.781 1 85.19 952 VAL B N 1
ATOM 16044 C CA . VAL B 1 952 ? -28.562 -15.398 -34.562 1 85.19 952 VAL B CA 1
ATOM 16045 C C . VAL B 1 952 ? -29.688 -15.898 -33.656 1 85.19 952 VAL B C 1
ATOM 16047 O O . VAL B 1 952 ? -29.5 -16.828 -32.875 1 85.19 952 VAL B O 1
ATOM 16050 N N . ASN B 1 953 ? -30.719 -15.07 -33.625 1 72.75 953 ASN B N 1
ATOM 16051 C CA . ASN B 1 953 ? -31.922 -15.516 -32.906 1 72.75 953 ASN B CA 1
ATOM 16052 C C . ASN B 1 953 ? -32.594 -16.688 -33.625 1 72.75 953 ASN B C 1
ATOM 16054 O O . ASN B 1 953 ? -33.25 -16.5 -34.656 1 72.75 953 ASN B O 1
ATOM 16058 N N . ASP B 1 954 ? -32.219 -17.859 -33.375 1 67.94 954 ASP B N 1
ATOM 16059 C CA . ASP B 1 954 ? -32.75 -19.062 -34 1 67.94 954 ASP B CA 1
ATOM 16060 C C . ASP B 1 954 ? -33.75 -19.766 -33.094 1 67.94 954 ASP B C 1
ATOM 16062 O O . ASP B 1 954 ? -33.344 -20.359 -32.094 1 67.94 954 ASP B O 1
ATOM 16066 N N . PRO B 1 955 ? -35.031 -19.625 -33.344 1 61.34 955 PRO B N 1
ATOM 16067 C CA . PRO B 1 955 ? -36.062 -20.312 -32.531 1 61.34 955 PRO B CA 1
ATOM 16068 C C . PRO B 1 955 ? -35.844 -21.812 -32.469 1 61.34 955 PRO B C 1
ATOM 16070 O O . PRO B 1 955 ? -36.281 -22.453 -31.5 1 61.34 955 PRO B O 1
ATOM 16073 N N . TYR B 1 956 ? -35.188 -22.391 -33.531 1 63.44 956 TYR B N 1
ATOM 16074 C CA . TYR B 1 956 ? -35 -23.828 -33.562 1 63.44 956 TYR B CA 1
ATOM 16075 C C . TYR B 1 956 ? -33.688 -24.219 -32.875 1 63.44 956 TYR B C 1
ATOM 16077 O O . TYR B 1 956 ? -33.406 -25.406 -32.719 1 63.44 956 TYR B O 1
ATOM 16085 N N . LYS B 1 957 ? -32.844 -23.281 -32.375 1 69.56 957 LYS B N 1
ATOM 16086 C CA . LYS B 1 957 ? -31.625 -23.438 -31.594 1 69.56 957 LYS B CA 1
ATOM 16087 C C . LYS B 1 957 ? -30.609 -24.297 -32.344 1 69.56 957 LYS B C 1
ATOM 16089 O O . LYS B 1 957 ? -29.953 -25.156 -31.75 1 69.56 957 LYS B O 1
ATOM 16094 N N . LYS B 1 958 ? -30.625 -24.266 -33.656 1 76.12 958 LYS B N 1
ATOM 16095 C CA . LYS B 1 958 ? -29.656 -25 -34.469 1 76.12 958 LYS B CA 1
ATOM 16096 C C . LYS B 1 958 ? -28.391 -24.172 -34.656 1 76.12 958 LYS B C 1
ATOM 16098 O O . LYS B 1 958 ? -27.312 -24.734 -34.938 1 76.12 958 LYS B O 1
ATOM 16103 N N . ILE B 1 959 ? -28.516 -22.938 -34.625 1 82.88 959 ILE B N 1
ATOM 16104 C CA . ILE B 1 959 ? -27.375 -22.047 -34.75 1 82.88 959 ILE B CA 1
ATOM 16105 C C . ILE B 1 959 ? -27 -21.484 -33.406 1 82.88 959 ILE B C 1
ATOM 16107 O O . ILE B 1 959 ? -27.719 -20.656 -32.812 1 82.88 959 ILE B O 1
ATOM 16111 N N . LYS B 1 960 ? -25.875 -22.094 -32.875 1 81.75 960 LYS B N 1
ATOM 16112 C CA . LYS B 1 960 ? -25.438 -21.641 -31.547 1 81.75 960 LYS B CA 1
ATOM 16113 C C . LYS B 1 960 ? -24.031 -21.031 -31.625 1 81.75 960 LYS B C 1
ATOM 16115 O O . LYS B 1 960 ? -23.219 -21.438 -32.438 1 81.75 960 LYS B O 1
ATOM 16120 N N . GLY B 1 961 ? -23.875 -19.969 -30.844 1 84.38 961 GLY B N 1
ATOM 16121 C CA . GLY B 1 961 ? -22.531 -19.422 -30.656 1 84.38 961 GLY B CA 1
ATOM 16122 C C . GLY B 1 961 ? -22.391 -18.016 -31.234 1 84.38 961 GLY B C 1
ATOM 16123 O O . GLY B 1 961 ? -23.344 -17.453 -31.766 1 84.38 961 GLY B O 1
ATOM 16124 N N . TYR B 1 962 ? -21.203 -17.516 -31.078 1 90.44 962 TYR B N 1
ATOM 16125 C CA . TYR B 1 962 ? -20.859 -16.188 -31.578 1 90.44 962 TYR B CA 1
ATOM 16126 C C . TYR B 1 962 ? -20.156 -16.297 -32.938 1 90.44 962 TYR B C 1
ATOM 16128 O O . TYR B 1 962 ? -19.297 -17.156 -33.125 1 90.44 962 TYR B O 1
ATOM 16136 N N . PHE B 1 963 ? -20.656 -15.492 -33.812 1 92.06 963 PHE B N 1
ATOM 16137 C CA . PHE B 1 963 ? -20.031 -15.398 -35.125 1 92.06 963 PHE B CA 1
ATOM 16138 C C . PHE B 1 963 ? -19.422 -14.023 -35.312 1 92.06 963 PHE B C 1
ATOM 16140 O O . PHE B 1 963 ? -19.844 -13.047 -34.719 1 92.06 963 PHE B O 1
ATOM 16147 N N . MET B 1 964 ? -18.406 -14 -36.156 1 94.69 964 MET B N 1
ATOM 16148 C CA . MET B 1 964 ? -17.672 -12.75 -36.375 1 94.69 964 MET B CA 1
ATOM 16149 C C . MET B 1 964 ? -17.469 -12.5 -37.875 1 94.69 964 MET B C 1
ATOM 16151 O O . MET B 1 964 ? -17.25 -13.438 -38.625 1 94.69 964 MET B O 1
ATOM 16155 N N . VAL B 1 965 ? -17.672 -11.25 -38.188 1 93.5 965 VAL B N 1
ATOM 16156 C CA . VAL B 1 965 ? -17.297 -10.797 -39.531 1 93.5 965 VAL B CA 1
ATOM 16157 C C . VAL B 1 965 ? -15.867 -10.25 -39.5 1 93.5 965 VAL B C 1
ATOM 16159 O O . VAL B 1 965 ? -15.57 -9.312 -38.75 1 93.5 965 VAL B O 1
ATOM 16162 N N . ILE B 1 966 ? -15.016 -10.898 -40.312 1 93.44 966 ILE B N 1
ATOM 16163 C CA . ILE B 1 966 ? -13.602 -10.539 -40.25 1 93.44 966 ILE B CA 1
ATOM 16164 C C . ILE B 1 966 ? -13.195 -9.875 -41.594 1 93.44 966 ILE B C 1
ATOM 16166 O O . ILE B 1 966 ? -13.625 -10.305 -42.656 1 93.44 966 ILE B O 1
ATOM 16170 N N . ASN B 1 967 ? -12.484 -8.773 -41.438 1 90.94 967 ASN B N 1
ATOM 16171 C CA . ASN B 1 967 ? -11.727 -8.242 -42.562 1 90.94 967 ASN B CA 1
ATOM 16172 C C . ASN B 1 967 ? -10.297 -8.789 -42.594 1 90.94 967 ASN B C 1
ATOM 16174 O O . ASN B 1 967 ? -9.445 -8.344 -41.812 1 90.94 967 ASN B O 1
ATOM 16178 N N . PRO B 1 968 ? -10.023 -9.758 -43.438 1 89.38 968 PRO B N 1
ATOM 16179 C CA . PRO B 1 968 ? -8.711 -10.406 -43.438 1 89.38 968 PRO B CA 1
ATOM 16180 C C . PRO B 1 968 ? -7.594 -9.461 -43.875 1 89.38 968 PRO B C 1
ATOM 16182 O O . PRO B 1 968 ? -7.852 -8.484 -44.594 1 89.38 968 PRO B O 1
ATOM 16185 N N . PHE B 1 969 ? -6.379 -9.789 -43.438 1 85 969 PHE B N 1
ATOM 16186 C CA . PHE B 1 969 ? -5.164 -9.102 -43.875 1 85 969 PHE B CA 1
ATOM 16187 C C . PHE B 1 969 ? -4.383 -9.953 -44.844 1 85 969 PHE B C 1
ATOM 16189 O O . PHE B 1 969 ? -4.348 -11.18 -44.719 1 85 969 PHE B O 1
ATOM 16196 N N . ASP B 1 970 ? -3.916 -9.297 -45.875 1 78.19 970 ASP B N 1
ATOM 16197 C CA . ASP B 1 970 ? -2.93 -9.953 -46.719 1 78.19 970 ASP B CA 1
ATOM 16198 C C . ASP B 1 970 ? -1.53 -9.844 -46.125 1 78.19 970 ASP B C 1
ATOM 16200 O O . ASP B 1 970 ? -1.09 -8.758 -45.75 1 78.19 970 ASP B O 1
ATOM 16204 N N . ILE B 1 971 ? -1.048 -11.055 -45.875 1 73.5 971 ILE B N 1
ATOM 16205 C CA . ILE B 1 971 ? 0.258 -11.078 -45.219 1 73.5 971 ILE B CA 1
ATOM 16206 C C . ILE B 1 971 ? 1.354 -11.25 -46.25 1 73.5 971 ILE B C 1
ATOM 16208 O O . ILE B 1 971 ? 1.234 -12.086 -47.156 1 73.5 971 ILE B O 1
ATOM 16212 N N . ASN B 1 972 ? 2.049 -10.203 -46.562 1 60.38 972 ASN B N 1
ATOM 16213 C CA . ASN B 1 972 ? 3.252 -10.391 -47.344 1 60.38 972 ASN B CA 1
ATOM 16214 C C . ASN B 1 972 ? 4.355 -11.086 -46.562 1 60.38 972 ASN B C 1
ATOM 16216 O O . ASN B 1 972 ? 4.414 -10.961 -45.344 1 60.38 972 ASN B O 1
ATOM 16220 N N . ASP B 1 973 ? 5.109 -12.039 -47.188 1 54.19 973 ASP B N 1
ATOM 16221 C CA . ASP B 1 973 ? 6.184 -12.875 -46.656 1 54.19 973 ASP B CA 1
ATOM 16222 C C . ASP B 1 973 ? 6.988 -12.133 -45.594 1 54.19 973 ASP B C 1
ATOM 16224 O O . ASP B 1 973 ? 7.047 -10.906 -45.594 1 54.19 973 ASP B O 1
ATOM 16228 N N . SER B 1 974 ? 7.457 -12.914 -44.562 1 56.16 974 SER B N 1
ATOM 16229 C CA . SER B 1 974 ? 8.281 -12.539 -43.406 1 56.16 974 SER B CA 1
ATOM 16230 C C . SER B 1 974 ? 9.398 -11.586 -43.844 1 56.16 974 SER B C 1
ATOM 16232 O O . SER B 1 974 ? 10.141 -11.867 -44.781 1 56.16 974 SER B O 1
ATOM 16234 N N . PHE B 1 975 ? 9.156 -10.297 -43.625 1 56.97 975 PHE B N 1
ATOM 16235 C CA . PHE B 1 975 ? 10.195 -9.312 -43.906 1 56.97 975 PHE B CA 1
ATOM 16236 C C . PHE B 1 975 ? 11.57 -9.875 -43.594 1 56.97 975 PHE B C 1
ATOM 16238 O O . PHE B 1 975 ? 12.547 -9.562 -44.281 1 56.97 975 PHE B O 1
ATOM 16245 N N . PHE B 1 976 ? 11.555 -10.844 -42.531 1 65.31 976 PHE B N 1
ATOM 16246 C CA . PHE B 1 976 ? 12.852 -11.414 -42.188 1 65.31 976 PHE B CA 1
ATOM 16247 C C . PHE B 1 976 ? 12.789 -12.938 -42.188 1 65.31 976 PHE B C 1
ATOM 16249 O O . PHE B 1 976 ? 12.812 -13.547 -41.094 1 65.31 976 PHE B O 1
ATOM 16256 N N . PRO B 1 977 ? 12.68 -13.453 -43.344 1 66.19 977 PRO B N 1
ATOM 16257 C CA . PRO B 1 977 ? 12.57 -14.914 -43.438 1 66.19 977 PRO B CA 1
ATOM 16258 C C . PRO B 1 977 ? 13.695 -15.641 -42.719 1 66.19 977 PRO B C 1
ATOM 16260 O O . PRO B 1 977 ? 13.539 -16.797 -42.312 1 66.19 977 PRO B O 1
ATOM 16263 N N . GLU B 1 978 ? 14.742 -14.875 -42.5 1 72.56 978 GLU B N 1
ATOM 16264 C CA . GLU B 1 978 ? 15.898 -15.469 -41.844 1 72.56 978 GLU B CA 1
ATOM 16265 C C . GLU B 1 978 ? 15.617 -15.688 -40.344 1 72.56 978 GLU B C 1
ATOM 16267 O O . GLU B 1 978 ? 16.312 -16.469 -39.688 1 72.56 978 GLU B O 1
ATOM 16272 N N . TRP B 1 979 ? 14.594 -15.047 -39.906 1 80.75 979 TRP B N 1
ATOM 16273 C CA . TRP B 1 979 ? 14.281 -15.133 -38.5 1 80.75 979 TRP B CA 1
ATOM 16274 C C . TRP B 1 979 ? 12.844 -15.594 -38.281 1 80.75 979 TRP B C 1
ATOM 16276 O O . TRP B 1 979 ? 12.016 -14.836 -37.781 1 80.75 979 TRP B O 1
ATOM 16286 N N . PRO B 1 980 ? 12.578 -16.812 -38.531 1 71.56 980 PRO B N 1
ATOM 16287 C CA . PRO B 1 980 ? 11.203 -17.312 -38.469 1 71.56 980 PRO B CA 1
ATOM 16288 C C . PRO B 1 980 ? 10.617 -17.234 -37.031 1 71.56 980 PRO B C 1
ATOM 16290 O O . PRO B 1 980 ? 9.391 -17.188 -36.875 1 71.56 980 PRO B O 1
ATOM 16293 N N . ASN B 1 981 ? 11.383 -17.094 -36.094 1 75.19 981 ASN B N 1
ATOM 16294 C CA . ASN B 1 981 ? 10.906 -17.172 -34.719 1 75.19 981 ASN B CA 1
ATOM 16295 C C . ASN B 1 981 ? 10.492 -15.789 -34.219 1 75.19 981 ASN B C 1
ATOM 16297 O O . ASN B 1 981 ? 9.992 -15.664 -33.094 1 75.19 981 ASN B O 1
ATOM 16301 N N . LEU B 1 982 ? 10.57 -14.727 -34.938 1 76.38 982 LEU B N 1
ATOM 16302 C CA . LEU B 1 982 ? 10.203 -13.398 -34.469 1 76.38 982 LEU B CA 1
ATOM 16303 C C . LEU B 1 982 ? 8.688 -13.203 -34.531 1 76.38 982 LEU B C 1
ATOM 16305 O O . LEU B 1 982 ? 8.141 -12.383 -33.781 1 76.38 982 LEU B O 1
ATOM 16309 N N . ASN B 1 983 ? 7.961 -13.836 -35.344 1 74 983 ASN B N 1
ATOM 16310 C CA . ASN B 1 983 ? 6.508 -13.797 -35.438 1 74 983 ASN B CA 1
ATOM 16311 C C . ASN B 1 983 ? 6 -12.398 -35.75 1 74 983 ASN B C 1
ATOM 16313 O O . ASN B 1 983 ? 5.027 -11.93 -35.188 1 74 983 ASN B O 1
ATOM 16317 N N . ILE B 1 984 ? 6.723 -11.586 -36.469 1 77.06 984 ILE B N 1
ATOM 16318 C CA . ILE B 1 984 ? 6.32 -10.258 -36.938 1 77.06 984 ILE B CA 1
ATOM 16319 C C . ILE B 1 984 ? 6.062 -10.289 -38.438 1 77.06 984 ILE B C 1
ATOM 16321 O O . ILE B 1 984 ? 6.887 -10.789 -39.188 1 77.06 984 ILE B O 1
ATOM 16325 N N . TYR B 1 985 ? 4.848 -9.766 -38.781 1 76.06 985 TYR B N 1
ATOM 16326 C CA . TYR B 1 985 ? 4.438 -9.797 -40.188 1 76.06 985 TYR B CA 1
ATOM 16327 C C . TYR B 1 985 ? 4.012 -8.414 -40.656 1 76.06 985 TYR B C 1
ATOM 16329 O O . TYR B 1 985 ? 3.523 -7.605 -39.875 1 76.06 985 TYR B O 1
ATOM 16337 N N . GLN B 1 986 ? 4.285 -8.203 -41.875 1 73.56 986 GLN B N 1
ATOM 16338 C CA . GLN B 1 986 ? 3.695 -7.035 -42.5 1 73.56 986 GLN B CA 1
ATOM 16339 C C . GLN B 1 986 ? 2.344 -7.371 -43.125 1 73.56 986 GLN B C 1
ATOM 16341 O O . GLN B 1 986 ? 2.193 -8.406 -43.781 1 73.56 986 GLN B O 1
ATOM 16346 N N . ALA B 1 987 ? 1.353 -6.613 -42.781 1 75.06 987 ALA B N 1
ATOM 16347 C CA . ALA B 1 987 ? -0.003 -6.938 -43.219 1 75.06 987 ALA B CA 1
ATOM 16348 C C . ALA B 1 987 ? -0.66 -5.742 -43.906 1 75.06 987 ALA B C 1
ATOM 16350 O O . ALA B 1 987 ? -0.332 -4.594 -43.594 1 75.06 987 ALA B O 1
ATOM 16351 N N . ARG B 1 988 ? -1.455 -6.078 -44.938 1 73.56 988 ARG B N 1
ATOM 16352 C CA . ARG B 1 988 ? -2.305 -5.102 -45.594 1 73.56 988 ARG B CA 1
ATOM 16353 C C . ARG B 1 988 ? -3.766 -5.543 -45.594 1 73.56 988 ARG B C 1
ATOM 16355 O O . ARG B 1 988 ? -4.062 -6.723 -45.781 1 73.56 988 ARG B O 1
ATOM 16362 N N . PRO B 1 989 ? -4.645 -4.609 -45.25 1 77.56 989 PRO B N 1
ATOM 16363 C CA . PRO B 1 989 ? -6.055 -4.996 -45.25 1 77.56 989 PRO B CA 1
ATOM 16364 C C . PRO B 1 989 ? -6.578 -5.352 -46.625 1 77.56 989 PRO B C 1
ATOM 16366 O O . PRO B 1 989 ? -6.121 -4.789 -47.625 1 77.56 989 PRO B O 1
ATOM 16369 N N . THR B 1 990 ? -7.453 -6.297 -46.594 1 81.19 990 THR B N 1
ATOM 16370 C CA . THR B 1 990 ? -8.109 -6.684 -47.844 1 81.19 990 THR B CA 1
ATOM 16371 C C . THR B 1 990 ? -9.516 -6.094 -47.906 1 81.19 990 THR B C 1
ATOM 16373 O O . THR B 1 990 ? -9.992 -5.48 -46.969 1 81.19 990 THR B O 1
ATOM 16376 N N . SER B 1 991 ? -10.102 -6.203 -49.125 1 77.56 991 SER B N 1
ATOM 16377 C CA . SER B 1 991 ? -11.43 -5.637 -49.312 1 77.56 991 SER B CA 1
ATOM 16378 C C . SER B 1 991 ? -12.516 -6.66 -49 1 77.56 991 SER B C 1
ATOM 16380 O O . SER B 1 991 ? -13.68 -6.301 -48.812 1 77.56 991 SER B O 1
ATOM 16382 N N . HIS B 1 992 ? -12.133 -7.832 -48.906 1 82.31 992 HIS B N 1
ATOM 16383 C CA . HIS B 1 992 ? -13.172 -8.836 -48.719 1 82.31 992 HIS B CA 1
ATOM 16384 C C . HIS B 1 992 ? -13.398 -9.133 -47.25 1 82.31 992 HIS B C 1
ATOM 16386 O O . HIS B 1 992 ? -12.594 -8.734 -46.406 1 82.31 992 HIS B O 1
ATOM 16392 N N . GLN B 1 993 ? -14.641 -9.75 -46.969 1 88.56 993 GLN B N 1
ATOM 16393 C CA . GLN B 1 993 ? -15.023 -10.102 -45.594 1 88.56 993 GLN B CA 1
ATOM 16394 C C . GLN B 1 993 ? -15.258 -11.602 -45.469 1 88.56 993 GLN B C 1
ATOM 16396 O O . GLN B 1 993 ? -15.672 -12.258 -46.438 1 88.56 993 GLN B O 1
ATOM 16401 N N . VAL B 1 994 ? -14.859 -12.109 -44.344 1 89.38 994 VAL B N 1
ATOM 16402 C CA . VAL B 1 994 ? -15.062 -13.531 -44.062 1 89.38 994 VAL B CA 1
ATOM 16403 C C . VAL B 1 994 ? -15.789 -13.695 -42.719 1 89.38 994 VAL B C 1
ATOM 16405 O O . VAL B 1 994 ? -15.727 -12.812 -41.875 1 89.38 994 VAL B O 1
ATOM 16408 N N . ILE B 1 995 ? -16.562 -14.742 -42.625 1 91.94 995 ILE B N 1
ATOM 16409 C CA . ILE B 1 995 ? -17.266 -15.039 -41.406 1 91.94 995 ILE B CA 1
ATOM 16410 C C . ILE B 1 995 ? -16.625 -16.25 -40.719 1 91.94 995 ILE B C 1
ATOM 16412 O O . ILE B 1 995 ? -16.297 -17.234 -41.375 1 91.94 995 ILE B O 1
ATOM 16416 N N . ILE B 1 996 ? -16.359 -16.078 -39.406 1 91.62 996 ILE B N 1
ATOM 16417 C CA . ILE B 1 996 ? -15.805 -17.188 -38.625 1 91.62 996 ILE B CA 1
ATOM 16418 C C . ILE B 1 996 ? -16.594 -17.344 -37.344 1 91.62 996 ILE B C 1
ATOM 16420 O O . ILE B 1 996 ? -17.391 -16.469 -36.969 1 91.62 996 ILE B O 1
ATOM 16424 N N . LYS B 1 997 ? -16.391 -18.5 -36.781 1 90.81 997 LYS B N 1
ATOM 16425 C CA . LYS B 1 997 ? -16.891 -18.719 -35.438 1 90.81 997 LYS B CA 1
ATOM 16426 C C . LYS B 1 997 ? -15.844 -18.375 -34.375 1 90.81 997 LYS B C 1
ATOM 16428 O O . LYS B 1 997 ? -14.641 -18.422 -34.656 1 90.81 997 LYS B O 1
ATOM 16433 N N . CYS B 1 998 ? -16.25 -18.047 -33.25 1 88.5 998 CYS B N 1
ATOM 16434 C CA . CYS B 1 998 ? -15.32 -17.688 -32.188 1 88.5 998 CYS B CA 1
ATOM 16435 C C . CYS B 1 998 ? -14.344 -18.812 -31.891 1 88.5 998 CYS B C 1
ATOM 16437 O O . CYS B 1 998 ? -13.211 -18.562 -31.469 1 88.5 998 CYS B O 1
ATOM 16439 N N . GLU B 1 999 ? -14.719 -20 -32.094 1 85.62 999 GLU B N 1
ATOM 16440 C CA . GLU B 1 999 ? -13.891 -21.172 -31.844 1 85.62 999 GLU B CA 1
ATOM 16441 C C . GLU B 1 999 ? -12.703 -21.234 -32.812 1 85.62 999 GLU B C 1
ATOM 16443 O O . GLU B 1 999 ? -11.719 -21.922 -32.531 1 85.62 999 GLU B O 1
ATOM 16448 N N . ASP B 1 1000 ? -12.852 -20.516 -33.844 1 88.31 1000 ASP B N 1
ATOM 16449 C CA . ASP B 1 1000 ? -11.805 -20.547 -34.875 1 88.31 1000 ASP B CA 1
ATOM 16450 C C . ASP B 1 1000 ? -10.711 -19.531 -34.594 1 88.31 1000 ASP B C 1
ATOM 16452 O O . ASP B 1 1000 ? -9.711 -19.469 -35.281 1 88.31 1000 ASP B O 1
ATOM 16456 N N . ILE B 1 1001 ? -10.898 -18.844 -33.562 1 89.69 1001 ILE B N 1
ATOM 16457 C CA . ILE B 1 1001 ? -9.891 -17.859 -33.219 1 89.69 1001 ILE B CA 1
ATOM 16458 C C . ILE B 1 1001 ? -8.703 -18.547 -32.531 1 89.69 1001 ILE B C 1
ATOM 16460 O O . ILE B 1 1001 ? -8.891 -19.375 -31.641 1 89.69 1001 ILE B O 1
ATOM 16464 N N . ASP B 1 1002 ? -7.566 -18.141 -33 1 83.94 1002 ASP B N 1
ATOM 16465 C CA . ASP B 1 1002 ? -6.348 -18.672 -32.406 1 83.94 1002 ASP B CA 1
ATOM 16466 C C . ASP B 1 1002 ? -5.848 -17.75 -31.297 1 83.94 1002 ASP B C 1
ATOM 16468 O O . ASP B 1 1002 ? -5.734 -18.172 -30.141 1 83.94 1002 ASP B O 1
ATOM 16472 N N . CYS B 1 1003 ? -5.535 -16.5 -31.656 1 84.19 1003 CYS B N 1
ATOM 16473 C CA . CYS B 1 1003 ? -5.043 -15.57 -30.641 1 84.19 1003 CYS B CA 1
ATOM 16474 C C . CYS B 1 1003 ? -5.23 -14.125 -31.094 1 84.19 1003 CYS B C 1
ATOM 16476 O O . CYS B 1 1003 ? -5.582 -13.867 -32.25 1 84.19 1003 CYS B O 1
ATOM 16478 N N . HIS B 1 1004 ? -5.059 -13.195 -30.156 1 88.25 1004 HIS B N 1
ATOM 16479 C CA . HIS B 1 1004 ? -5.004 -11.766 -30.438 1 88.25 1004 HIS B CA 1
ATOM 16480 C C . HIS B 1 1004 ? -3.67 -11.391 -31.078 1 88.25 1004 HIS B C 1
ATOM 16482 O O . HIS B 1 1004 ? -2.682 -12.109 -30.938 1 88.25 1004 HIS B O 1
ATOM 16488 N N . CYS B 1 1005 ? -3.674 -10.32 -31.797 1 86.25 1005 CYS B N 1
ATOM 16489 C CA . CYS B 1 1005 ? -2.459 -9.781 -32.406 1 86.25 1005 CYS B CA 1
ATOM 16490 C C . CYS B 1 1005 ? -2.314 -8.289 -32.094 1 86.25 1005 CYS B C 1
ATOM 16492 O O . CYS B 1 1005 ? -3.299 -7.617 -31.781 1 86.25 1005 CYS B O 1
ATOM 16494 N N . ALA B 1 1006 ? -1.065 -7.836 -32.094 1 87.25 1006 ALA B N 1
ATOM 16495 C CA . ALA B 1 1006 ? -0.795 -6.402 -32 1 87.25 1006 ALA B CA 1
ATOM 16496 C C . ALA B 1 1006 ? -0.711 -5.754 -33.375 1 87.25 1006 ALA B C 1
ATOM 16498 O O . ALA B 1 1006 ? -0.357 -6.414 -34.375 1 87.25 1006 ALA B O 1
ATOM 16499 N N . LEU B 1 1007 ? -1.076 -4.43 -33.438 1 84.31 1007 LEU B N 1
ATOM 16500 C CA . LEU B 1 1007 ? -1.107 -3.746 -34.719 1 84.31 1007 LEU B CA 1
ATOM 16501 C C . LEU B 1 1007 ? -0.378 -2.408 -34.625 1 84.31 1007 LEU B C 1
ATOM 16503 O O . LEU B 1 1007 ? -0.642 -1.604 -33.75 1 84.31 1007 LEU B O 1
ATOM 16507 N N . TYR B 1 1008 ? 0.611 -2.234 -35.469 1 83.56 1008 TYR B N 1
ATOM 16508 C CA . TYR B 1 1008 ? 1.254 -0.945 -35.719 1 83.56 1008 TYR B CA 1
ATOM 16509 C C . TYR B 1 1008 ? 0.98 -0.447 -37.125 1 83.56 1008 TYR B C 1
ATOM 16511 O O . TYR B 1 1008 ? 1.26 -1.146 -38.094 1 83.56 1008 TYR B O 1
ATOM 16519 N N . MET B 1 1009 ? 0.287 0.841 -37.438 1 67.31 1009 MET B N 1
ATOM 16520 C CA . MET B 1 1009 ? -0.236 1.256 -38.719 1 67.31 1009 MET B CA 1
ATOM 16521 C C . MET B 1 1009 ? 0.698 2.26 -39.375 1 67.31 1009 MET B C 1
ATOM 16523 O O . MET B 1 1009 ? 0.5 2.621 -40.562 1 67.31 1009 MET B O 1
ATOM 16527 N N . LYS B 1 1010 ? 1.412 3.107 -38.812 1 56.91 1010 LYS B N 1
ATOM 16528 C CA . LYS B 1 1010 ? 2.014 4.188 -39.594 1 56.91 1010 LYS B CA 1
ATOM 16529 C C . LYS B 1 1010 ? 2.602 3.658 -40.875 1 56.91 1010 LYS B C 1
ATOM 16531 O O . LYS B 1 1010 ? 2.326 4.195 -41.969 1 56.91 1010 LYS B O 1
ATOM 16536 N N . ASN B 1 1011 ? 3.846 3.018 -40.875 1 44.69 1011 ASN B N 1
ATOM 16537 C CA . ASN B 1 1011 ? 4.504 2.672 -42.125 1 44.69 1011 ASN B CA 1
ATOM 16538 C C . ASN B 1 1011 ? 4.297 1.202 -42.5 1 44.69 1011 ASN B C 1
ATOM 16540 O O . ASN B 1 1011 ? 5.188 0.565 -43.062 1 44.69 1011 ASN B O 1
ATOM 16544 N N . GLY B 1 1012 ? 3.164 0.609 -42.312 1 46.91 1012 GLY B N 1
ATOM 16545 C CA . GLY B 1 1012 ? 2.861 -0.778 -42.625 1 46.91 1012 GLY B CA 1
ATOM 16546 C C . GLY B 1 1012 ? 2.387 -1.573 -41.438 1 46.91 1012 GLY B C 1
ATOM 16547 O O . GLY B 1 1012 ? 2.59 -1.162 -40.281 1 46.91 1012 GLY B O 1
ATOM 16548 N N . PHE B 1 1013 ? 1.303 -2.416 -41.719 1 50.28 1013 PHE B N 1
ATOM 16549 C CA . PHE B 1 1013 ? 0.606 -3.213 -40.719 1 50.28 1013 PHE B CA 1
ATOM 16550 C C . PHE B 1 1013 ? 1.542 -4.25 -40.094 1 50.28 1013 PHE B C 1
ATOM 16552 O O . PHE B 1 1013 ? 2.098 -5.09 -40.812 1 50.28 1013 PHE B O 1
ATOM 16559 N N . PHE B 1 1014 ? 2.32 -3.898 -39.062 1 51.38 1014 PHE B N 1
ATOM 16560 C CA . PHE B 1 1014 ? 3.055 -4.992 -38.438 1 51.38 1014 PHE B CA 1
ATOM 16561 C C . PHE B 1 1014 ? 2.188 -5.711 -37.406 1 51.38 1014 PHE B C 1
ATOM 16563 O O . PHE B 1 1014 ? 1.489 -5.066 -36.594 1 51.38 1014 PHE B O 1
ATOM 16570 N N . LEU B 1 1015 ? 1.749 -6.945 -37.875 1 51.06 1015 LEU B N 1
ATOM 16571 C CA . LEU B 1 1015 ? 0.976 -7.812 -37 1 51.06 1015 LEU B CA 1
ATOM 16572 C C . LEU B 1 1015 ? 1.894 -8.719 -36.188 1 51.06 1015 LEU B C 1
ATOM 16574 O O . LEU B 1 1015 ? 2.883 -9.234 -36.688 1 51.06 1015 LEU B O 1
ATOM 16578 N N . LEU B 1 1016 ? 2.031 -8.516 -34.938 1 50.75 1016 LEU B N 1
ATOM 16579 C CA . LEU B 1 1016 ? 2.73 -9.484 -34.094 1 50.75 1016 LEU B CA 1
ATOM 16580 C C . LEU B 1 1016 ? 1.761 -10.523 -33.531 1 50.75 1016 LEU B C 1
ATOM 16582 O O . LEU B 1 1016 ? 0.69 -10.172 -33.031 1 50.75 1016 LEU B O 1
ATOM 16586 N N . THR B 1 1017 ? 1.677 -11.805 -34.188 1 43.34 1017 THR B N 1
ATOM 16587 C CA . THR B 1 1017 ? 0.763 -12.875 -33.812 1 43.34 1017 THR B CA 1
ATOM 16588 C C . THR B 1 1017 ? 1.073 -13.391 -32.406 1 43.34 1017 THR B C 1
ATOM 16590 O O . THR B 1 1017 ? 0.236 -13.289 -31.5 1 43.34 1017 THR B O 1
ATOM 16593 N N . LYS B 1 1018 ? 1.735 -14.57 -32.344 1 40.94 1018 LYS B N 1
ATOM 16594 C CA . LYS B 1 1018 ? 1.68 -15.617 -31.312 1 40.94 1018 LYS B CA 1
ATOM 16595 C C . LYS B 1 1018 ? 2.305 -15.141 -30 1 40.94 1018 LYS B C 1
ATOM 16597 O O . LYS B 1 1018 ? 3.484 -15.398 -29.75 1 40.94 1018 LYS B O 1
ATOM 16602 N N . LEU B 1 1019 ? 1.991 -13.977 -29.781 1 37.62 1019 LEU B N 1
ATOM 16603 C CA . LEU B 1 1019 ? 2.51 -13.742 -28.438 1 37.62 1019 LEU B CA 1
ATOM 16604 C C . LEU B 1 1019 ? 1.923 -14.742 -27.453 1 37.62 1019 LEU B C 1
ATOM 16606 O O . LEU B 1 1019 ? 0.72 -14.719 -27.172 1 37.62 1019 LEU B O 1
ATOM 16610 N N . TYR B 1 1020 ? 2.238 -15.891 -27.594 1 34.5 1020 TYR B N 1
ATOM 16611 C CA . TYR B 1 1020 ? 1.854 -16.812 -26.531 1 34.5 1020 TYR B CA 1
ATOM 16612 C C . TYR B 1 1020 ? 2.029 -16.188 -25.156 1 34.5 1020 TYR B C 1
ATOM 16614 O O . TYR B 1 1020 ? 2.963 -16.516 -24.422 1 34.5 1020 TYR B O 1
ATOM 16622 N N . LEU B 1 1021 ? 2.125 -14.883 -25.219 1 32.22 1021 LEU B N 1
ATOM 16623 C CA . LEU B 1 1021 ? 2.227 -14.508 -23.812 1 32.22 1021 LEU B CA 1
ATOM 16624 C C . LEU B 1 1021 ? 0.921 -14.789 -23.078 1 32.22 1021 LEU B C 1
ATOM 16626 O O . LEU B 1 1021 ? 0.002 -13.969 -23.094 1 32.22 1021 LEU B O 1
ATOM 16630 N N . SER B 1 1022 ? 0.26 -15.758 -23.516 1 30.58 1022 SER B N 1
ATOM 16631 C CA . SER B 1 1022 ? -0.909 -15.977 -22.672 1 30.58 1022 SER B CA 1
ATOM 16632 C C . SER B 1 1022 ? -0.579 -15.75 -21.203 1 30.58 1022 SER B C 1
ATOM 16634 O O . SER B 1 1022 ? -0.221 -16.688 -20.484 1 30.58 1022 SER B O 1
ATOM 16636 N N . PHE B 1 1023 ? 0.315 -14.953 -21 1 28.48 1023 PHE B N 1
ATOM 16637 C CA . PHE B 1 1023 ? 0.576 -15.023 -19.562 1 28.48 1023 PHE B CA 1
ATOM 16638 C C . PHE B 1 1023 ? -0.725 -14.969 -18.766 1 28.48 1023 PHE B C 1
ATOM 16640 O O . PHE B 1 1023 ? -1.782 -14.664 -19.328 1 28.48 1023 PHE B O 1
ATOM 16647 N N . PHE B 1 1024 ? -0.419 -14.398 -17.391 1 27.08 1024 PHE B N 1
ATOM 16648 C CA . PHE B 1 1024 ? -1.077 -14.328 -16.094 1 27.08 1024 PHE B CA 1
ATOM 16649 C C . PHE B 1 1024 ? -2.256 -13.359 -16.141 1 27.08 1024 PHE B C 1
ATOM 16651 O O . PHE B 1 1024 ? -2.068 -12.148 -16.188 1 27.08 1024 PHE B O 1
ATOM 16658 N N . SER B 1 1025 ? -3.082 -13.539 -17.031 1 24.42 1025 SER B N 1
ATOM 16659 C CA . SER B 1 1025 ? -4.23 -12.695 -16.719 1 24.42 1025 SER B CA 1
ATOM 16660 C C . SER B 1 1025 ? -4.438 -12.602 -15.211 1 24.42 1025 SER B C 1
ATOM 16662 O O . SER B 1 1025 ? -4.559 -13.617 -14.523 1 24.42 1025 SER B O 1
ATOM 16664 N N . GLU B 1 1026 ? -3.676 -11.68 -14.586 1 24.05 1026 GLU B N 1
ATOM 16665 C CA . GLU B 1 1026 ? -4.066 -11.367 -13.219 1 24.05 1026 GLU B CA 1
ATOM 16666 C C . GLU B 1 1026 ? -5.578 -11.18 -13.102 1 24.05 1026 GLU B C 1
ATOM 16668 O O . GLU B 1 1026 ? -6.199 -10.562 -13.969 1 24.05 1026 GLU B O 1
#

Radius of gyration: 41.51 Å; Cα contacts (8 Å, |Δi|>4): 3247; chains: 2; bounding box: 108×140×120 Å

Nearest PDB structures (foldseek):
  6dbv-assembly1_C  TM=5.943E-01  e=3.326E-09  Escherichia coli K-12
  6dbx-assembly1_A  TM=5.796E-01  e=1.615E-08  Escherichia coli K-12
  6cg0-assembly1_C  TM=5.907E-01  e=4.044E-08  Mus musculus
  6dbx-assembly1_C  TM=5.660E-01  e=2.830E-08  Escherichia coli K-12
  6dbw-assembly1_A  TM=6.343E-01  e=2.735E-09  Escherichia coli K-12